Protein 8V5K (pdb70)

Foldseek 3Di:
DFPQQLVLLQQKHWDFWFFEKAQPDWDKAKEKEQAQADADPVACFLVVLSVVLLVLLCVQLVVVQVVVVVLCQQFPCPPDVVGDQGDGHPDDDDPVSVVLNSVLSVCVVVVVVVVVVVVVVQPDLDQWDPPVYIYGYQCSVCCVPPLNVCCVVPNRPVSSVVVNVVSVVSSVLVCVQRCLGFQLSVCVRPPVPDVLLVVLQRLDGWRWNDQDSVRRMTMIMRIRGDIDTDPQKIKIAMAGAWWFAQNFTKIQPDDGMWMTRDPDIFGFPLPSWRDDPRHIYHNDGRGDHDDPLNVVCRVNPVLSGEMEGDDDPPHHQKDDDQQWIKGQCVPKQKAAADSPHTDDDDNQRIIDTDACVGGQWIATNRNIDGGDPRGPRDDRHHHPNYDDDDPVVVVVVVVVVVVVVVVVVVVVVVVVVVD/DKAKAKDWADEDEAQAKTKMKIAIPCPPPPDPWWKKAKWWDDPVDFIAGAKIAGPPPGDIDGDPVQPPQKDKGDDVVRNMIMIMGGRDDQVPWTWMKMFIFHPPPRHVVGGPDIHPTDTHGYDD/DKAKAKDWADEDEAQAKTKIKIAIDDPCVQWFKKAKWWDDPPDDIHGAKIAGPVRDIDGDPVNVVQKDWDADVVRRMIMIMGGNHDQRPWTWMWMWTAGPVGDIDIYPTGTHHYDPD/DFPQQLVLQQQKHWDFWFFEKAQPAWDKAKEKEQAQADDPPVACFQVVLSVVLLVLLCVQLVVVQVVVVVLCQQFPCPPDVVGDQGDGHPDDDDPVSVVLNSVLSVCPVVVVVVVVVVVVVQPDLDQWDPPVYIYGYQCSVCCVVPLNVCCVVPNRVVSNVVVNVVSVVSSVLVCVQRCLHFQLSVCVRVPVPDVLLVVLQRLDGWRWNDQDSVRGMTMIMRIRGDIDTDPQKIKIAMAGAWWFAQNFTKIQPDDGMWMTRDVDIFGFDLPSWRDDPRHTYHNDGRGDHDDPLNVVCRVNPVLSGEMEGDDDPPHHQKDDDQQWIKGQCVPKQKAAADSVHTDDDDNQRTIDTDACVGGQWIATNRNIDGGDPRGPRDDHHHHPNYDDDDPVVVVVVVVVVVVVVVVVVVVVVVVVVVD/DFPQQLLLQQQKHWDFWFFEKAQPAWDKAKEKEQAQADADPVACFQPVLSVVLLVLLCVQLVVVQVVVVVLCQQFPCPPDVVGDQGDGHPDDDDPVSVVLNSVLSVCVVVVVVVVVVVVVVPPDLDQWDPPVYIYGYQCSVCNVPPLNVCCVVPNRPVSSVVVNVVSVVSSVLVCVQRCLGFQLSVCVRPPVPDVLLVVLQRLDGWRWRDQDSVRGMTMIMRIRGDIDTDPQKIKIAMAGAWWFAQNFTKIQPDDGIWMTRDPDIFGFDLVSWRDDPRHIYHNDGRGDHDDPLNVCCRVNPVLSGEMEGDDDPPHHQKDDDQQWIKGQCVPKQKAAADSVHTDDDDNQRTIDTDACVGGQWIDTNRRIDGGDPRGPRDDRHHRPNYDDDDPVVVVVVVVVVVVVVVVVVVVVVVVVVVD/DKAKAKDWADEDEAQAKTKMKIAIPCPPPPDPWWKKAKWWDDPVDFIAGAKIAGPPPGDIDGDPVQPPQKDKGDDNVRNMIMIMGGRHDQVPWTFMKMFIFHPPPRHVVGGPDIHPTDTHGYDD/DKAKAKDWADEDEAQAKTKMKIAIPCPPPPDPWWKKAKWWDDPVDFIAGAKIAGPPPGDIDGDPVQPPQKDKGDDVVRNMIMIMGGNDDQVPWTFMKMFIFHPPPRHVVGGPDIHPTDTHGYDD/DKAKAKDWADEDEAQAKTKIKIAIDDPCVQWAKKAKWWDDPPDDIHGAKIAGPVGDIDGDPVNVVQKDWDADVVRRMIMIMHGNHDQRPWTWMWMWTAGPVGDIDIYPTGTYHYDPD/DKAKAKDWADEDEAQAKTKIKMAIDDPCVQWAKKAKWWDDPPDDIGGAKIAGPVGDIDGDPVCVVQKDWDADVVRRMIMIMHGNHDQRRWTWMWMWTAGPVGDIDIYPTGTYHYDPD

Solvent-accessible surface area: 89214 Å² total; per-residue (Å²): 145,27,51,62,75,93,0,5,77,0,0,0,2,7,30,43,84,25,4,0,37,14,1,80,26,12,41,17,129,5,18,1,0,10,0,29,4,68,18,69,121,102,66,72,5,9,76,112,42,21,121,108,3,64,136,39,0,6,52,7,0,0,41,28,22,21,36,9,37,100,65,56,41,13,18,122,113,44,119,79,8,29,11,30,8,13,36,0,17,77,32,30,4,15,24,74,55,0,51,23,3,0,1,8,16,1,0,102,35,5,34,62,76,4,98,153,12,23,133,46,8,132,98,21,53,126,22,91,40,61,91,167,28,50,3,18,11,17,15,0,66,87,0,60,113,67,3,51,51,0,21,97,147,103,30,61,152,51,0,4,84,58,0,15,82,18,2,34,115,8,34,43,56,0,39,131,31,20,88,97,26,88,26,83,22,5,44,67,23,39,169,159,51,51,10,13,22,51,49,0,18,32,33,9,105,13,45,22,0,29,5,30,4,82,32,13,7,0,4,0,1,15,40,47,14,55,52,54,112,45,147,120,7,62,0,32,79,8,28,18,0,0,12,5,46,135,109,140,32,39,39,1,18,25,32,65,22,0,0,10,71,28,101,75,9,0,0,6,73,26,156,90,18,44,94,6,29,42,11,5,0,0,41,71,54,14,24,60,102,15,38,133,28,13,66,24,0,0,59,13,79,16,51,59,0,0,34,6,42,24,82,42,126,155,19,21,48,21,0,2,2,38,2,0,0,0,0,1,3,48,74,3,58,0,6,22,83,25,64,68,94,138,24,122,2,58,78,126,71,4,8,49,32,0,9,42,175,109,3,92,21,0,2,0,79,17,13,18,0,52,7,15,130,134,10,104,10,94,180,140,53,91,7,117,28,42,10,21,83,66,30,10,46,0,0,20,40,0,28,140,10,71,67,42,10,99,76,0,27,66,73,20,140,114,32,94,157,122,67,122,16,120,8,95,20,58,38,30,31,156,18,202,48,49,25,65,37,126,0,32,1,58,8,55,6,221,87,10,65,3,133,52,3,36,0,0,0,0,34,43,36,148,75,130,100,44,87,26,5,0,0,6,23,21,95,109,32,51,46,44,50,36,130,92,8,116,72,40,1,69,11,51,57,57,65,95,183,61,10,0,39,0,75,0,51,84,3,94,71,125,2,57,5,38,0,28,0,0,0,0,6,33,27,0,72,40,20,28,0,13,11,50,65,7,150,22,22,95,0,52,13,60,138,60,12,100,7,89,31,58,34,32,33,137,18,110,44,59,26,70,42,116,0,32,2,46,5,48,2,2,0,4,0,2,68,10,4,0,0,37,29,83,25,123,82,129,144,76,68,58,2,0,13,16,42,22,61,37,133,64,77,47,29,139,66,1,141,79,33,8,63,12,50,43,61,62,88,133,23,33,1,18,0,122,0,53,51,3,108,79,132,3,43,4,40,0,28,1,8,0,24,0,34,10,65,0,3,17,48,8,159,23,26,113,0,63,16,43,116,91,145,27,50,61,76,94,0,8,80,0,0,0,1,7,28,44,85,26,3,0,36,14,1,82,24,10,39,12,114,6,19,1,0,10,0,27,4,69,17,76,124,102,67,73,5,9,77,113,42,20,126,106,4,63,137,40,0,6,54,7,1,0,40,28,20,22,35,9,32,103,65,55,42,12,16,127,114,44,118,80,7,28,10,32,7,12,37,0,17,78,33,31,4,16,22,74,58,0,52,24,3,0,1,8,17,3,0,102,33,6,38,63,77,4,96,154,13,26,133,46,8,134,98,21,56,125,23,93,39,61,91,166,30,50,3,20,12,17,15,1,66,87,0,59,112,67,3,53,52,1,21,96,145,106,29,59,154,49,0,5,83,58,1,15,80,19,2,32,121,10,31,44,55,0,40,130,34,17,87,100,26,89,28,84,20,5,44,68,21,42,165,160,51,51,10,12,23,49,49,0,18,35,33,9,108,14,45,22,0,30,4,32,4,82,32,14,7,0,4,0,3,15,39,50,13,56,51,53,108,45,148,119,6,61,0,32,84,9,29,20,0,0,13,4,47,137,106,141,34,37,39,0,19,24,28,68,20,0,0,12,73,27,101,75,10,0,0,5,73,25,158,95,18,44,96,6,28,40,9,7,0,0,40,72,57,15,23,61,95,14,36,130,29,15,67,24,0,0,58,13,77,17,51,61,0,0,33,5,39,25,83,40,126,154,19,21,46,21,0,3,2,37,2,0,0,0,0,1,4,52,76,3,58,1,6,23,84,27,65,69,93,142,24,123,2,56,78,126,70,5,8,48,30,1,9,38,173,110,4,89,23,0,3,1,81,15,14,16,0,50,7,16,126,132,10,104,8,91,181,138,54,90,7,113,27,40,11,20,80,66,27,10,48,0,1,20,45,0,30,139,12,71,66,43,10,98,78,0,27,68,74,20,139,112,30,93,155,131,70,142,26,51,60,75,94,0,7,78,0,0,0,1,6,27,46,85,26,4,0,38,14,1,78,26,10,39,16,128,6,20,1,1,11,0,28,3,67,18,70,123,102,68,74,6,9,79,114,45,20,121,107,3,65,138,41,0,5,52,7,0,1,42,28,21,22,35,10,36,105,65,55,41,13,18,124,114,44,114,77,8,28,10,31,6,14,39,0,17,78,33,30,3,16,23,73,54,0,55,23,3,0,1,9,17,1,0,101,32,5,37,63,76,4,100,152,11,27,133,45,9,135,97,21,53,123,24,94,38,60,93,170,28,50,3,19,11,18,15,1,66,84,0,59,112,67,3,52,51,0,20,98,146,104,31,61,152,50,0,5,82,58,1,15,80,19,2,33,116,9,36,40,55,0,40,129,33,19,87,100,27,91,28,81,20,5,45,67,20,44,166,160,52,52,9,12,23,48,48,0,19,33,33,8,109,14,44,23,0,31,3,30,4,82,33,12,7,0,4,0,1,17,39,48,13,54,52,52,109,44,144,121,6,64,0,32,81,10,29,19,0,0,11,6,48,134,111,136,34,35,40,1,20,24,29,67,20,0,0,10,72,28,101,75,9,0,0,5,74,24,158,92,20,44,97,7,26,42,10,8,0,0,41,70,56,15,24,58,99,15,39,132,30,13,66,24,0,0,58,13,78,16,52,57,0,0,34,6,40,26,80,42,128,154,19,22,46,19,0,2,2,36,3,0,0,0,0,1,3,48,81,3,57,0,7,23,82,25,64,70,93,139,23,121,1,56,79,124,72,4,8,51,30,1,10,41,178,108,4,92,22,0,3,1,79,16,14,19,0,50,7,16,128,134,11,104,12,97,181,139,55,91,7,114,29,42,10,20,81,64,28,9,45,0,0,20,40,0,31,137,10,70,67,45,9,100,77,0,26,65,75,20,138,112,28,96,156,125,73,122,17,116,9,97,20,58,38,30,30,158,20,204,48,48,25,63,39,126,0,31,1,58,9,54,8,217,86,11,64,3,138,50,3,37,1,0,0,0,33,45,34,146,75,130,99,42,82,26,4,0,0,6,23,20,98,108,32,54,45,45,52,35,125,89,8,114,72,40,2,70,11,52,57,57,63,96,185,61,10,0,40,0,78,0,52,85,3,94,71,126,3,57,4,41,0,26,0,0,0,0,6,32,24,0,71,41,21,30,0,13,13,50,64,6,152,23,23,90,0,52,14,60,141,121,18,118,8,96,20,57,38,29,29,157,18,205,46,49,24,62,38,123,0,30,0,59,10,54,7,218,85,11,67,4,134,51,3,36,1,0,0,0,32,44,36,148,75,130,101,41,85,25,3,0,0,6,22,21,95,109,30,54,48,46,52,35,127,90,8,117,72,38,2,69,12,51,58,56,66,96,183,61,10,0,40,0,75,0,53,84,3,95,70,127,2,56,5,39,0,27,0,0,0,0,5,31,25,0,76,41,21,29,0,13,12,48,65,6,150,22,23,92,0,54,13,60,140,62,10,101,8,89,30,61,35,34,34,138,18,108,44,60,26,69,43,114,0,32,2,47,5,47,2,2,0,3,0,1,67,9,2,0,0,38,28,82,26,123,83,129,147,76,69,57,2,0,13,15,42,22,61,37,135,64,78,45,29,137,65,1,140,78,35,8,62,11,50,43,62,59,86,132,19,32,0,17,0,119,0,50,51,3,104,79,134,3,47,4,40,0,29,0,8,0,25,0,37,9,65,1,3,16,48,8,160,23,24,116,0,63,17,42,118,93,63,11,99,8,86,30,61,34,34,32,136,16,110,44,60,26,71,42,111,0,32,2,46,4,48,2,1,0,4,0,1,68,10,3,0,0,38,27,78,25,119,84,130,145,79,68,58,2,0,14,15,42,21,61,36,131,64,77,46,29,136,64,1,142,80,33,9,62,11,49,43,61,60,89,132,19,30,0,18,0,120,0,51,50,3,106,80,132,4,44,3,40,0,29,1,8,0,24,0,35,10,64,1,3,17,51,9,157,23,25,110,0,63,17,42,119,93

B-factor: mean 56.16, std 19.75, range [29.52, 129.94]

Radius of gyration: 40.33 Å; Cα contacts (8 Å, |Δi|>4): 4610; chains: 9; bounding box: 117×117×111 Å

Nearest PDB structures (foldseek):
  8v5k-assembly1_B  TM=1.002E+00  e=5.016E-90  Human respirovirus 3
  8v5a-assembly1_A  TM=9.790E-01  e=4.672E-78  Human respirovirus 3
  8v62-assembly1_A  TM=9.389E-01  e=8.878E-80  Human respirovirus 3
  8tqk-assembly1_B  TM=8.760E-01  e=1.290E-70  Human respirovirus 3
  1ztm-assembly1_B  TM=4.667E-01  e=2.904E-56  Human respirovirus 3

InterPro domains:
  IPR000776 Precursor fusion glycoprotein F0, Paramyxoviridae [PF00523] (22-509)

Secondary structure (DSSP, 8-state):
---HHHHGGGTEEEEEEEEEEEEEEEEEEEEEEE-SPP--TTT-TTHHHHHHHHHHHHHHHHHHHHHHHHHHTSB--TTSTT-EEEEBPSSEEEHHHHHHHHHHHHHHHHHHHHHHHHHHHHH---SEEE--EEEEETTHHHIIIIIHHHHHHH-HHHHHHHHHHHHHHHHHHHHHHH--EEHHHHHHHH----HHHHHHHHHSEEEEEEEETTTTEEEEEEEEEEEEEPTTEEEEEEEE--EEETTEEEE----SEEEEETTEEEEE-GGGSEE-SSEEEESS--EEPPPHHHHHHHTT-GGG--BEE--STTS-SEEEETTEEEE-TTTS-EEESSTT-B----TT---EEE-TTT-SEEEETTEEEEPPTT-----------B---SHHHHHHHHHHHHHHHHHHHHHHHHHHHH-/---HHHHGGGTEEEEEEEEEEEEEEEEEEEEEEE-S----TTT-TTHHHHHHHHHHHHHHHHHHHHHHHHHHTSB--TTSTT-EEEEBPSSEEEHHHHHHHHHHHHHHHHHHHHHHHHHHHHH---SEEE--EEEEETTHHHIIIIIHHHHHHT-HHHHHHHHHHHHHHHHHHHHHHH---BHHHHHHHH----HHHHHHHHHSBPEEEEEETTTTEEEEEEEEEEEEEPTTEEEEEEEE--EEETTEEEE----SEEEEETTEEEEE-GGGSEE-SSEEEESS--EEPPPHHHHHHHTT-GGG--BEE--STTS-SEEEETTEEEE-TTTS-EEESSTT-BPPPPTT---EEE-TTT-SEEEETTEEEEPPTT-----------B---SHHHHHHHHHHHHHHHHHHHHHHHHHHHH-/---HHHHGGGTEEEEEEEEEEEEEEEEEEEEEEE-SPP--TTT-TTHHHHHHHHHHHHHHHHHHHHHHHHHHTSB--TTSTT-EEEEBPSSEEEHHHHHHHHHHHHTHHHHHHHHHHHHHHHH---SEEE--EEEEETTHHHIIIIIHHHHHHH-HHHHHHHHHHHHHHHHHHHHHHH---BHHHHHHHH----HHHHHHHHHSBPEEEEEETTTTEEEEEEEEEEEEEPTTEEEEEEEE--EEETTEEEE----SEEEEETTEEEEE-GGGSEE-SSEEEESS--EEPPPHHHHHHHTT-GGG--BEE--STTS-SEEEETTEEEE-TTTS-EEESSTT-BPPPPTT-S-EEE-TTT-SEEEETTEEEEPPTT-----------B---SHHHHHHHHHHHHHHHHHHHHHHHHHHHH-/---EEEE---EEETT--EEEEEEE-GGG-S-S--EEEEEEE-TTSPPEEEEEEETTT--EE--TTTTTTEEEEEETTTTEEEEEE-S--GGG-EEEEEEEESTT--SGGGEEEE---EEEEEE-/---EEEE---EEETT--EEEEEEE-GGG-S-S--EEEEEEE-TTSPPEEEEEEETTT--EE--TTTTTTEEEEEETTTTEEEEEE-S--GGG-EEEEEEEESTT--SGGGEEEE---EEEEEE-/---EEEE---EEETT--EEEEEEE-GGG-S-S--EEEEEEE-TTSPPEEEEEEETTT--EE--TTTTTTEEEEEETTTTEEEEEE-S--GGG-EEEEEEEESTT--SGGGEEEE---EEEEEE-/-EEEEEE--EEE-TT--EEEEEEEEE-GGGEEEEEEEEE-TTS--EEEEEEETT--EEE-TTTTTT-EEEEEGGGTEEEEEE-S--GGG-EEEEEEEEETTSBEEE---EEEEE---/-EEEEEE--EEE-TT--EEEEEEEEE-GGGEEEEEEEEE-TTS--EEEEEEETT--EEE-TTTTTT-EEEEEGGGTEEEEEE-S--GGG-EEEEEEEEETTSBEEE---EEEEE---/-EEEEEE--EEE-TT-EEEEEEEEEE-GGGEEEEEEEEE-TTS--EEEEEEETT--EEE-TTTTTT-EEEEEGGGTEEEEEEES--GGG-EEEEEEEEETTSBEEE---EEEEE---

Sequence (1980 aa):
QIDITKLQHVGVLVNSPKGMKISQNFETRYLILSLIPKIEDSNSCGDQQIKQYKRLLDRLIIPLYDGLRLQKDVIVTERFFGGVIGTIALGVATSAQITAAVALVEAKQARSDIEKLKEAIRDTNKAVQSVLIVAIKSVQDYVNKEIVPCIARLGCEACGLLLGLALDQHYSELTNIFGGIKLQGIASLYRKYDIYDLLFTESIKVRVIDVDLNDYSITLQVRLPLLTRLLNTQIYKVDSISYNIQNREWYIPLPSHIMTKGAFLGGADVKECIEAFSSYICPSDPGFVLNHEMESCLSGNISQCPRTTVTSDIVPRYAFVNGGVVANCITTTCTCNGIGNRINQPPDQGVKIITHKECNTIGINGMLFNTNKEGTLADDITLNNSVALNPIDISIELNKAKSDLEESKEWIRRSNQKLEVQLVESGGGLVRAGGSLRLSCAASLRDLHTRTFYMGWFRQDPGKEREFVAAIDWNTGAASYPDSVKGRFTISKDNARNAVYLQMNNLKPEDTAVYYCAVGRPPLNRPTLAYYWGQGTQVTVSSEVQLVESGGGLVQPGGSLRLSCSASGSLSTIKALGWYRRAPGRERELVASITSAGETNYADSAKGRFTVSTDNAKNTVDLRMNSLKPEDTAVYYCYAESFVLNIYWGQGTQVTVSSGQIDITKLQHVGVLVNSPKGMKISQNFETRYLILSLIPKIEDSNSCGDQQIKQYKRLLDRLIIPLYDGLRLQKDVIVTERFFGGVIGTIALGVATSAQITAAVALVEAKQARSDIEKLKEAIRDTNKAVQSVLIVAIKSVQDYVNKEIVPCIARLGCEACGLLLGLALDQHYSELTNIFGGIKLQGIASLYRKYDIYDLLFTESIKVRVIDVDLNDYSITLQVRLPLLTRLLNTQIYKVDSISYNIQNREWYIPLPSHIMTKGAFLGGADVKECIEAFSSYICPSDPGFVLNHEMESCLSGNISQCPRTTVTSDIVPRYAFVNGGVVANCITTTCTCNGIGNRINQPPDQGVKIITHKECNTIGINGMLFNTNKEGTLADDITLNNSVALNPIDISIELNKAKSDLEESKEWIRRSNQKLQIDITKLQHVGVLVNSPKGMKISQNFETRYLILSLIPKIEDSNSCGDQQIKQYKRLLDRLIIPLYDGLRLQKDVIVTERFFGGVIGTIALGVATSAQITAAVALVEAKQARSDIEKLKEAIRDTNKAVQSVLIVAIKSVQDYVNKEIVPCIARLGCEACGLLLGLALDQHYSELTNIFGGIKLQGIASLYRKYDIYDLLFTESIKVRVIDVDLNDYSITLQVRLPLLTRLLNTQIYKVDSISYNIQNREWYIPLPSHIMTKGAFLGGADVKECIEAFSSYICPSDPGFVLNHEMESCLSGNISQCPRTTVTSDIVPRYAFVNGGVVANCITTTCTCNGIGNRINQPPDQGVKIITHKECNTIGINGMLFNTNKEGTLADDITLNNSVALNPIDISIELNKAKSDLEESKEWIRRSNQKLEVQLVESGGGLVRAGGSLRLSCAASLRDLHTRTFYMGWFRQDPGKEREFVAAIDWNTGAASYPDSVKGRFTISKDNARNAVYLQMNNLKPEDTAVYYCAVGRPPLNRPTLAYYWGQGTQVTVSSEVQLVESGGGLVRAGGSLRLSCAASLRDLHTRTFYMGWFRQDPGKEREFVAAIDWNTGAASYPDSVKGRFTISKDNARNAVYLQMNNLKPEDTAVYYCAVGRPPLNRPTLAYYWGQGTQVTVSSEVQLVESGGGLVQPGGSLRLSCSASGSLSTIKALGWYRRAPGRERELVASITSAGETNYADSAKGRFTVSTDNAKNTVDLRMNSLKPEDTAVYYCYAESFVLNIYWGQGTQVTVSSGEVQLVESGGGLVQPGGSLRLSCSASGSLSTIKALGWYRRAPGRERELVASITSAGETNYADSAKGRFTVSTDNAKNTVDLRMNSLKPEDTAVYYCYAESFVLNIYWGQGTQVTVSSG

Organism: NCBI:txid11216

Structure (mmCIF, N/CA/C/O backbone):
data_8V5K
#
_entry.id   8V5K
#
_cell.length_a   1.00
_cell.length_b   1.00
_cell.length_c   1.00
_cell.angle_alpha   90.00
_cell.angle_beta   90.00
_cell.angle_gamma   90.00
#
_symmetry.space_group_name_H-M   'P 1'
#
loop_
_entity.id
_entity.type
_entity.pdbx_description
1 polymer 'Fusion glycoprotein F0'
2 polymer 'Camelid Nanobody 4C03'
3 polymer 'Camelid Nanobody 4C06'
4 non-polymer 2-acetamido-2-deoxy-beta-D-glucopyranose
#
loop_
_atom_site.group_PDB
_atom_site.id
_atom_site.type_symbol
_atom_site.label_atom_id
_atom_site.label_alt_id
_atom_site.label_comp_id
_atom_site.label_asym_id
_atom_site.label_entity_id
_atom_site.label_seq_id
_atom_site.pdbx_PDB_ins_code
_atom_site.Cartn_x
_atom_site.Cartn_y
_atom_site.Cartn_z
_atom_site.occupancy
_atom_site.B_iso_or_equiv
_atom_site.auth_seq_id
_atom_site.auth_comp_id
_atom_site.auth_asym_id
_atom_site.auth_atom_id
_atom_site.pdbx_PDB_model_num
ATOM 1 N N . GLN A 1 1 ? 121.002 149.967 175.315 1.00 45.67 19 GLN A N 1
ATOM 2 C CA . GLN A 1 1 ? 121.294 150.524 174.002 1.00 45.67 19 GLN A CA 1
ATOM 3 C C . GLN A 1 1 ? 121.871 151.929 174.121 1.00 45.67 19 GLN A C 1
ATOM 4 O O . GLN A 1 1 ? 122.022 152.454 175.222 1.00 45.67 19 GLN A O 1
ATOM 10 N N . ILE A 1 2 ? 122.200 152.526 172.978 1.00 38.37 20 ILE A N 1
ATOM 11 C CA . ILE A 1 2 ? 122.916 153.793 172.960 1.00 38.37 20 ILE A CA 1
ATOM 12 C C . ILE A 1 2 ? 122.009 154.897 173.474 1.00 38.37 20 ILE A C 1
ATOM 13 O O . ILE A 1 2 ? 120.851 155.016 173.054 1.00 38.37 20 ILE A O 1
ATOM 18 N N . ASP A 1 3 ? 122.526 155.715 174.386 1.00 38.91 21 ASP A N 1
ATOM 19 C CA . ASP A 1 3 ? 121.802 156.889 174.860 1.00 38.91 21 ASP A CA 1
ATOM 20 C C . ASP A 1 3 ? 122.414 158.115 174.191 1.00 38.91 21 ASP A C 1
ATOM 21 O O . ASP A 1 3 ? 123.282 158.793 174.738 1.00 38.91 21 ASP A O 1
ATOM 26 N N . ILE A 1 4 ? 121.953 158.384 172.969 1.00 36.16 22 ILE A N 1
ATOM 27 C CA . ILE A 1 4 ? 122.566 159.414 172.134 1.00 36.16 22 ILE A CA 1
ATOM 28 C C . ILE A 1 4 ? 122.451 160.792 172.772 1.00 36.16 22 ILE A C 1
ATOM 29 O O . ILE A 1 4 ? 123.381 161.604 172.690 1.00 36.16 22 ILE A O 1
ATOM 34 N N . THR A 1 5 ? 121.324 161.083 173.419 1.00 35.52 23 THR A N 1
ATOM 35 C CA . THR A 1 5 ? 121.111 162.423 173.957 1.00 35.52 23 THR A CA 1
ATOM 36 C C . THR A 1 5 ? 122.106 162.767 175.060 1.00 35.52 23 THR A C 1
ATOM 37 O O . THR A 1 5 ? 122.700 163.851 175.048 1.00 35.52 23 THR A O 1
ATOM 41 N N . LYS A 1 6 ? 122.301 161.871 176.029 1.00 35.21 24 LYS A N 1
ATOM 42 C CA . LYS A 1 6 ? 123.242 162.177 177.103 1.00 35.21 24 LYS A CA 1
ATOM 43 C C . LYS A 1 6 ? 124.672 162.253 176.597 1.00 35.21 24 LYS A C 1
ATOM 44 O O . LYS A 1 6 ? 125.450 163.097 177.055 1.00 35.21 24 LYS A O 1
ATOM 50 N N . LEU A 1 7 ? 125.044 161.379 175.668 1.00 32.64 25 LEU A N 1
ATOM 51 C CA . LEU A 1 7 ? 126.411 161.367 175.167 1.00 32.64 25 LEU A CA 1
ATOM 52 C C . LEU A 1 7 ? 126.817 162.684 174.526 1.00 32.64 25 LEU A C 1
ATOM 53 O O . LEU A 1 7 ? 128.014 162.970 174.438 1.00 32.64 25 LEU A O 1
ATOM 58 N N . GLN A 1 8 ? 125.859 163.478 174.052 1.00 33.31 26 GLN A N 1
ATOM 59 C CA . GLN A 1 8 ? 126.197 164.798 173.538 1.00 33.31 26 GLN A CA 1
ATOM 60 C C . GLN A 1 8 ? 126.845 165.668 174.600 1.00 33.31 26 GLN A C 1
ATOM 61 O O . GLN A 1 8 ? 127.670 166.528 174.279 1.00 33.31 26 GLN A O 1
ATOM 67 N N . HIS A 1 9 ? 126.480 165.471 175.863 1.00 33.49 27 HIS A N 1
ATOM 68 C CA . HIS A 1 9 ? 127.003 166.302 176.933 1.00 33.49 27 HIS A CA 1
ATOM 69 C C . HIS A 1 9 ? 128.468 166.037 177.234 1.00 33.49 27 HIS A C 1
ATOM 70 O O . HIS A 1 9 ? 129.086 166.832 177.944 1.00 33.49 27 HIS A O 1
ATOM 77 N N . VAL A 1 10 ? 129.031 164.947 176.727 1.00 33.43 28 VAL A N 1
ATOM 78 C CA . VAL A 1 10 ? 130.458 164.693 176.808 1.00 33.43 28 VAL A CA 1
ATOM 79 C C . VAL A 1 10 ? 131.113 164.813 175.436 1.00 33.43 28 VAL A C 1
ATOM 80 O O . VAL A 1 10 ? 132.226 164.346 175.238 1.00 33.43 28 VAL A O 1
ATOM 84 N N . GLY A 1 11 ? 130.428 165.440 174.486 1.00 33.13 29 GLY A N 1
ATOM 85 C CA . GLY A 1 11 ? 130.957 165.605 173.151 1.00 33.13 29 GLY A CA 1
ATOM 86 C C . GLY A 1 11 ? 130.987 164.366 172.293 1.00 33.13 29 GLY A C 1
ATOM 87 O O . GLY A 1 11 ? 131.703 164.346 171.293 1.00 33.13 29 GLY A O 1
ATOM 88 N N . VAL A 1 12 ? 130.240 163.326 172.647 1.00 32.85 30 VAL A N 1
ATOM 89 C CA . VAL A 1 12 ? 130.191 162.096 171.868 1.00 32.85 30 VAL A CA 1
ATOM 90 C C . VAL A 1 12 ? 128.937 162.123 171.010 1.00 32.85 30 VAL A C 1
ATOM 91 O O . VAL A 1 12 ? 127.817 162.175 171.530 1.00 32.85 30 VAL A O 1
ATOM 95 N N . LEU A 1 13 ? 129.125 162.083 169.695 1.00 33.43 31 LEU A N 1
ATOM 96 C CA . LEU A 1 13 ? 128.054 162.272 168.727 1.00 33.43 31 LEU A CA 1
ATOM 97 C C . LEU A 1 13 ? 127.864 160.976 167.957 1.00 33.43 31 LEU A C 1
ATOM 98 O O . LEU A 1 13 ? 128.726 160.590 167.163 1.00 33.43 31 LEU A O 1
ATOM 103 N N . VAL A 1 14 ? 126.734 160.319 168.169 1.00 33.72 32 VAL A N 1
ATOM 104 C CA . VAL A 1 14 ? 126.430 159.048 167.530 1.00 33.72 32 VAL A CA 1
ATOM 105 C C . VAL A 1 14 ? 125.448 159.321 166.406 1.00 33.72 32 VAL A C 1
ATOM 106 O O . VAL A 1 14 ? 124.403 159.943 166.626 1.00 33.72 32 VAL A O 1
ATOM 110 N N . ASN A 1 15 ? 125.778 158.872 165.200 1.00 34.89 33 ASN A N 1
ATOM 111 C CA . ASN A 1 15 ? 125.024 159.289 164.031 1.00 34.89 33 ASN A CA 1
ATOM 112 C C . ASN A 1 15 ? 125.043 158.207 162.966 1.00 34.89 33 ASN A C 1
ATOM 113 O O . ASN A 1 15 ? 125.775 157.218 163.057 1.00 34.89 33 ASN A O 1
ATOM 118 N N . SER A 1 16 ? 124.215 158.419 161.949 1.00 36.05 34 SER A N 1
ATOM 119 C CA . SER A 1 16 ? 124.127 157.618 160.735 1.00 36.05 34 SER A CA 1
ATOM 120 C C . SER A 1 16 ? 123.866 156.145 161.010 1.00 36.05 34 SER A C 1
ATOM 121 O O . SER A 1 16 ? 124.737 155.305 160.752 1.00 36.05 34 SER A O 1
ATOM 124 N N . PRO A 1 17 ? 122.693 155.788 161.532 1.00 32.95 35 PRO A N 1
ATOM 125 C CA . PRO A 1 17 ? 122.356 154.369 161.691 1.00 32.95 35 PRO A CA 1
ATOM 126 C C . PRO A 1 17 ? 122.209 153.715 160.326 1.00 32.95 35 PRO A C 1
ATOM 127 O O . PRO A 1 17 ? 121.336 154.085 159.540 1.00 32.95 35 PRO A O 1
ATOM 131 N N . LYS A 1 18 ? 123.076 152.753 160.039 1.00 33.55 36 LYS A N 1
ATOM 132 C CA . LYS A 1 18 ? 123.027 152.005 158.794 1.00 33.55 36 LYS A CA 1
ATOM 133 C C . LYS A 1 18 ? 122.879 150.518 159.076 1.00 33.55 36 LYS A C 1
ATOM 134 O O . LYS A 1 18 ? 123.442 150.001 160.045 1.00 33.55 36 LYS A O 1
ATOM 140 N N . GLY A 1 19 ? 122.113 149.836 158.235 1.00 35.29 37 GLY A N 1
ATOM 141 C CA . GLY A 1 19 ? 121.929 148.407 158.356 1.00 35.29 37 GLY A CA 1
ATOM 142 C C . GLY A 1 19 ? 123.156 147.650 157.899 1.00 35.29 37 GLY A C 1
ATOM 143 O O . GLY A 1 19 ? 124.150 148.219 157.451 1.00 35.29 37 GLY A O 1
ATOM 144 N N . MET A 1 20 ? 123.090 146.328 158.018 1.00 38.69 38 MET A N 1
ATOM 145 C CA . MET A 1 20 ? 124.210 145.503 157.599 1.00 38.69 38 MET A CA 1
ATOM 146 C C . MET A 1 20 ? 123.738 144.288 156.816 1.00 38.69 38 MET A C 1
ATOM 147 O O . MET A 1 20 ? 122.773 143.626 157.202 1.00 38.69 38 MET A O 1
ATOM 152 N N . LYS A 1 21 ? 124.418 144.013 155.707 1.00 37.44 39 LYS A N 1
ATOM 153 C CA . LYS A 1 21 ? 124.217 142.818 154.899 1.00 37.44 39 LYS A CA 1
ATOM 154 C C . LYS A 1 21 ? 125.465 141.951 154.972 1.00 37.44 39 LYS A C 1
ATOM 155 O O . LYS A 1 21 ? 126.576 142.452 154.788 1.00 37.44 39 LYS A O 1
ATOM 161 N N . ILE A 1 22 ? 125.290 140.660 155.241 1.00 37.35 40 ILE A N 1
ATOM 162 C CA . ILE A 1 22 ? 126.401 139.720 155.311 1.00 37.35 40 ILE A CA 1
ATOM 163 C C . ILE A 1 22 ? 126.253 138.662 154.225 1.00 37.35 40 ILE A C 1
ATOM 164 O O . ILE A 1 22 ? 125.150 138.175 153.962 1.00 37.35 40 ILE A O 1
ATOM 169 N N . SER A 1 23 ? 127.377 138.315 153.595 1.00 37.26 41 SER A N 1
ATOM 170 C CA . SER A 1 23 ? 127.480 137.215 152.635 1.00 37.26 41 SER A CA 1
ATOM 171 C C . SER A 1 23 ? 127.576 135.892 153.386 1.00 37.26 41 SER A C 1
ATOM 172 O O . SER A 1 23 ? 128.651 135.327 153.587 1.00 37.26 41 SER A O 1
ATOM 175 N N . GLN A 1 24 ? 126.424 135.390 153.817 1.00 38.83 42 GLN A N 1
ATOM 176 C CA . GLN A 1 24 ? 126.393 134.148 154.576 1.00 38.83 42 GLN A CA 1
ATOM 177 C C . GLN A 1 24 ? 126.584 132.903 153.718 1.00 38.83 42 GLN A C 1
ATOM 178 O O . GLN A 1 24 ? 126.905 131.844 154.261 1.00 38.83 42 GLN A O 1
ATOM 184 N N . ASN A 1 25 ? 126.404 132.998 152.404 1.00 36.00 43 ASN A N 1
ATOM 185 C CA . ASN A 1 25 ? 126.606 131.868 151.511 1.00 36.00 43 ASN A CA 1
ATOM 186 C C . ASN A 1 25 ? 127.225 132.370 150.219 1.00 36.00 43 ASN A C 1
ATOM 187 O O . ASN A 1 25 ? 127.133 133.550 149.880 1.00 36.00 43 ASN A O 1
ATOM 192 N N . PHE A 1 26 ? 127.858 131.451 149.497 1.00 35.67 44 PHE A N 1
ATOM 193 C CA . PHE A 1 26 ? 128.523 131.759 148.242 1.00 35.67 44 PHE A CA 1
ATOM 194 C C . PHE A 1 26 ? 128.194 130.737 147.166 1.00 35.67 44 PHE A C 1
ATOM 195 O O . PHE A 1 26 ? 128.065 129.543 147.443 1.00 35.67 44 PHE A O 1
ATOM 203 N N . GLU A 1 27 ? 128.038 131.226 145.942 1.00 39.87 45 GLU A N 1
ATOM 204 C CA . GLU A 1 27 ? 127.874 130.395 144.760 1.00 39.87 45 GLU A CA 1
ATOM 205 C C . GLU A 1 27 ? 129.220 130.335 144.053 1.00 39.87 45 GLU A C 1
ATOM 206 O O . GLU A 1 27 ? 129.839 131.374 143.809 1.00 39.87 45 GLU A O 1
ATOM 212 N N . THR A 1 28 ? 129.675 129.132 143.729 1.00 39.76 46 THR A N 1
ATOM 213 C CA . THR A 1 28 ? 131.009 128.929 143.181 1.00 39.76 46 THR A CA 1
ATOM 214 C C . THR A 1 28 ? 131.015 128.657 141.684 1.00 39.76 46 THR A C 1
ATOM 215 O O . THR A 1 28 ? 130.193 127.894 141.172 1.00 39.76 46 THR A O 1
ATOM 219 N N . ARG A 1 29 ? 131.956 129.295 140.990 1.00 41.93 47 ARG A N 1
ATOM 220 C CA . ARG A 1 29 ? 132.187 129.129 139.563 1.00 41.93 47 ARG A CA 1
ATOM 221 C C . ARG A 1 29 ? 133.688 128.994 139.340 1.00 41.93 47 ARG A C 1
ATOM 222 O O . ARG A 1 29 ? 134.485 129.482 140.142 1.00 41.93 47 ARG A O 1
ATOM 230 N N . TYR A 1 30 ? 134.080 128.337 138.252 1.00 42.34 48 TYR A N 1
ATOM 231 C CA . TYR A 1 30 ? 135.482 128.018 138.013 1.00 42.34 48 TYR A CA 1
ATOM 232 C C . TYR A 1 30 ? 136.062 128.736 136.801 1.00 42.34 48 TYR A C 1
ATOM 233 O O . TYR A 1 30 ? 135.414 128.842 135.758 1.00 42.34 48 TYR A O 1
ATOM 242 N N . LEU A 1 31 ? 137.294 129.217 136.952 1.00 40.78 49 LEU A N 1
ATOM 243 C CA . LEU A 1 31 ? 138.006 129.955 135.916 1.00 40.78 49 LEU A CA 1
ATOM 244 C C . LEU A 1 31 ? 139.385 129.347 135.702 1.00 40.78 49 LEU A C 1
ATOM 245 O O . LEU A 1 31 ? 140.168 129.241 136.650 1.00 40.78 49 LEU A O 1
ATOM 250 N N . ILE A 1 32 ? 139.681 128.952 134.467 1.00 42.42 50 ILE A N 1
ATOM 251 C CA . ILE A 1 32 ? 140.979 128.405 134.087 1.00 42.42 50 ILE A CA 1
ATOM 252 C C . ILE A 1 32 ? 141.757 129.491 133.361 1.00 42.42 50 ILE A C 1
ATOM 253 O O . ILE A 1 32 ? 141.344 129.946 132.290 1.00 42.42 50 ILE A O 1
ATOM 258 N N . LEU A 1 33 ? 142.881 129.906 133.925 1.00 43.11 51 LEU A N 1
ATOM 259 C CA . LEU A 1 33 ? 143.768 130.869 133.285 1.00 43.11 51 LEU A CA 1
ATOM 260 C C . LEU A 1 33 ? 144.900 130.116 132.599 1.00 43.11 51 LEU A C 1
ATOM 261 O O . LEU A 1 33 ? 145.743 129.510 133.267 1.00 43.11 51 LEU A O 1
ATOM 266 N N . SER A 1 34 ? 144.925 130.157 131.272 1.00 47.31 52 SER A N 1
ATOM 267 C CA . SER A 1 34 ? 145.938 129.468 130.477 1.00 47.31 52 SER A CA 1
ATOM 268 C C . SER A 1 34 ? 146.948 130.502 129.990 1.00 47.31 52 SER A C 1
ATOM 269 O O . SER A 1 34 ? 146.673 131.273 129.070 1.00 47.31 52 SER A O 1
ATOM 272 N N . LEU A 1 35 ? 148.115 130.522 130.628 1.00 48.01 53 LEU A N 1
ATOM 273 C CA . LEU A 1 35 ? 149.060 131.625 130.524 1.00 48.01 53 LEU A CA 1
ATOM 274 C C . LEU A 1 35 ? 149.882 131.646 129.239 1.00 48.01 53 LEU A C 1
ATOM 275 O O . LEU A 1 35 ? 150.497 132.675 128.950 1.00 48.01 53 LEU A O 1
ATOM 280 N N . ILE A 1 36 ? 149.924 130.571 128.464 1.00 51.07 54 ILE A N 1
ATOM 281 C CA . ILE A 1 36 ? 150.706 130.527 127.230 1.00 51.07 54 ILE A CA 1
ATOM 282 C C . ILE A 1 36 ? 149.771 130.687 126.036 1.00 51.07 54 ILE A C 1
ATOM 283 O O . ILE A 1 36 ? 148.876 129.852 125.851 1.00 51.07 54 ILE A O 1
ATOM 288 N N . PRO A 1 37 ? 149.939 131.720 125.217 1.00 57.18 55 PRO A N 1
ATOM 289 C CA . PRO A 1 37 ? 149.129 131.857 124.007 1.00 57.18 55 PRO A CA 1
ATOM 290 C C . PRO A 1 37 ? 149.635 130.932 122.911 1.00 57.18 55 PRO A C 1
ATOM 291 O O . PRO A 1 37 ? 150.774 130.468 122.931 1.00 57.18 55 PRO A O 1
ATOM 295 N N . LYS A 1 38 ? 148.765 130.659 121.946 1.00 67.69 56 LYS A N 1
ATOM 296 C CA . LYS A 1 38 ? 149.118 129.807 120.817 1.00 67.69 56 LYS A CA 1
ATOM 297 C C . LYS A 1 38 ? 149.410 130.637 119.574 1.00 67.69 56 LYS A C 1
ATOM 298 O O . LYS A 1 38 ? 148.594 131.471 119.169 1.00 67.69 56 LYS A O 1
ATOM 304 N N . ILE A 1 39 ? 150.574 130.399 118.975 1.00 78.48 57 ILE A N 1
ATOM 305 C CA . ILE A 1 39 ? 150.988 131.041 117.734 1.00 78.48 57 ILE A CA 1
ATOM 306 C C . ILE A 1 39 ? 150.892 129.995 116.634 1.00 78.48 57 ILE A C 1
ATOM 307 O O . ILE A 1 39 ? 151.193 128.818 116.865 1.00 78.48 57 ILE A O 1
ATOM 312 N N . GLU A 1 40 ? 150.464 130.417 115.446 1.00 93.98 58 GLU A N 1
ATOM 313 C CA . GLU A 1 40 ? 150.105 129.463 114.404 1.00 93.98 58 GLU A CA 1
ATOM 314 C C . GLU A 1 40 ? 151.296 128.578 114.053 1.00 93.98 58 GLU A C 1
ATOM 315 O O . GLU A 1 40 ? 152.372 129.069 113.699 1.00 93.98 58 GLU A O 1
ATOM 321 N N . ASP A 1 41 ? 151.086 127.262 114.142 1.00 103.15 59 ASP A N 1
ATOM 322 C CA . ASP A 1 41 ? 152.154 126.290 113.930 1.00 103.15 59 ASP A CA 1
ATOM 323 C C . ASP A 1 41 ? 152.732 126.335 112.521 1.00 103.15 59 ASP A C 1
ATOM 324 O O . ASP A 1 41 ? 153.824 125.800 112.296 1.00 103.15 59 ASP A O 1
ATOM 329 N N . SER A 1 42 ? 152.035 126.959 111.570 1.00 104.21 60 SER A N 1
ATOM 330 C CA . SER A 1 42 ? 152.547 127.043 110.207 1.00 104.21 60 SER A CA 1
ATOM 331 C C . SER A 1 42 ? 153.858 127.813 110.106 1.00 104.21 60 SER A C 1
ATOM 332 O O . SER A 1 42 ? 154.597 127.621 109.135 1.00 104.21 60 SER A O 1
ATOM 335 N N . ASN A 1 43 ? 154.175 128.673 111.077 1.00 101.81 61 ASN A N 1
ATOM 336 C CA . ASN A 1 43 ? 155.327 129.553 110.949 1.00 101.81 61 ASN A CA 1
ATOM 337 C C . ASN A 1 43 ? 156.378 129.385 112.037 1.00 101.81 61 ASN A C 1
ATOM 338 O O . ASN A 1 43 ? 157.528 129.778 111.814 1.00 101.81 61 ASN A O 1
ATOM 343 N N . SER A 1 44 ? 156.025 128.825 113.195 1.00 94.43 62 SER A N 1
ATOM 344 C CA . SER A 1 44 ? 156.945 128.599 114.311 1.00 94.43 62 SER A CA 1
ATOM 345 C C . SER A 1 44 ? 157.573 129.889 114.833 1.00 94.43 62 SER A C 1
ATOM 346 O O . SER A 1 44 ? 158.605 129.848 115.507 1.00 94.43 62 SER A O 1
ATOM 349 N N . CYS A 1 45 ? 156.980 131.038 114.527 1.00 91.92 63 CYS A N 1
ATOM 350 C CA . CYS A 1 45 ? 157.487 132.313 115.009 1.00 91.92 63 CYS A CA 1
ATOM 351 C C . CYS A 1 45 ? 157.141 132.507 116.479 1.00 91.92 63 CYS A C 1
ATOM 352 O O . CYS A 1 45 ? 156.129 132.003 116.973 1.00 91.92 63 CYS A O 1
ATOM 355 N N . GLY A 1 46 ? 157.997 133.246 117.183 1.00 78.96 64 GLY A N 1
ATOM 356 C CA . GLY A 1 46 ? 157.760 133.549 118.576 1.00 78.96 64 GLY A CA 1
ATOM 357 C C . GLY A 1 46 ? 158.163 132.475 119.561 1.00 78.96 64 GLY A C 1
ATOM 358 O O . GLY A 1 46 ? 157.942 132.654 120.765 1.00 78.96 64 GLY A O 1
ATOM 359 N N . ASP A 1 47 ? 158.733 131.363 119.096 1.00 76.44 65 ASP A N 1
ATOM 360 C CA . ASP A 1 47 ? 159.112 130.283 120.000 1.00 76.44 65 ASP A CA 1
ATOM 361 C C . ASP A 1 47 ? 160.129 130.737 121.040 1.00 76.44 65 ASP A C 1
ATOM 362 O O . ASP A 1 47 ? 160.027 130.368 122.216 1.00 76.44 65 ASP A O 1
ATOM 367 N N . GLN A 1 48 ? 161.120 131.529 120.633 1.00 68.33 66 GLN A N 1
ATOM 368 C CA . GLN A 1 48 ? 162.133 131.979 121.583 1.00 68.33 66 GLN A CA 1
ATOM 369 C C . GLN A 1 48 ? 161.552 132.948 122.602 1.00 68.33 66 GLN A C 1
ATOM 370 O O . GLN A 1 48 ? 161.935 132.928 123.777 1.00 68.33 66 GLN A O 1
ATOM 376 N N . GLN A 1 49 ? 160.632 133.803 122.169 1.00 67.39 67 GLN A N 1
ATOM 377 C CA . GLN A 1 49 ? 159.974 134.739 123.074 1.00 67.39 67 GLN A CA 1
ATOM 378 C C . GLN A 1 49 ? 159.093 134.021 124.087 1.00 67.39 67 GLN A C 1
ATOM 379 O O . GLN A 1 49 ? 159.031 134.423 125.254 1.00 67.39 67 GLN A O 1
ATOM 385 N N . ILE A 1 50 ? 158.393 132.972 123.663 1.00 61.02 68 ILE A N 1
ATOM 386 C CA . ILE A 1 50 ? 157.617 132.172 124.603 1.00 61.02 68 ILE A CA 1
ATOM 387 C C . ILE A 1 50 ? 158.529 131.446 125.588 1.00 61.02 68 ILE A C 1
ATOM 388 O O . ILE A 1 50 ? 158.197 131.322 126.773 1.00 61.02 68 ILE A O 1
ATOM 393 N N . LYS A 1 51 ? 159.688 130.962 125.132 1.00 59.14 69 LYS A N 1
ATOM 394 C CA . LYS A 1 51 ? 160.617 130.319 126.058 1.00 59.14 69 LYS A CA 1
ATOM 395 C C . LYS A 1 51 ? 161.057 131.266 127.166 1.00 59.14 69 LYS A C 1
ATOM 396 O O . LYS A 1 51 ? 161.107 130.875 128.337 1.00 59.14 69 LYS A O 1
ATOM 402 N N . GLN A 1 52 ? 161.393 132.506 126.820 1.00 58.19 70 GLN A N 1
ATOM 403 C CA . GLN A 1 52 ? 161.778 133.476 127.840 1.00 58.19 70 GLN A CA 1
ATOM 404 C C . GLN A 1 52 ? 160.609 133.814 128.753 1.00 58.19 70 GLN A C 1
ATOM 405 O O . GLN A 1 52 ? 160.782 133.970 129.967 1.00 58.19 70 GLN A O 1
ATOM 411 N N . TYR A 1 53 ? 159.414 133.944 128.181 1.00 51.95 71 TYR A N 1
ATOM 412 C CA . TYR A 1 53 ? 158.221 134.234 128.967 1.00 51.95 71 TYR A CA 1
ATOM 413 C C . TYR A 1 53 ? 157.922 133.114 129.951 1.00 51.95 71 TYR A C 1
ATOM 414 O O . TYR A 1 53 ? 157.526 133.368 131.094 1.00 51.95 71 TYR A O 1
ATOM 423 N N . LYS A 1 54 ? 158.096 131.866 129.521 1.00 49.84 72 LYS A N 1
ATOM 424 C CA . LYS A 1 54 ? 157.920 130.726 130.412 1.00 49.84 72 LYS A CA 1
ATOM 425 C C . LYS A 1 54 ? 158.875 130.783 131.600 1.00 49.84 72 LYS A C 1
ATOM 426 O O . LYS A 1 54 ? 158.495 130.443 132.726 1.00 49.84 72 LYS A O 1
ATOM 432 N N . ARG A 1 55 ? 160.124 131.196 131.370 1.00 52.66 73 ARG A N 1
ATOM 433 C CA . ARG A 1 55 ? 161.079 131.329 132.467 1.00 52.66 73 ARG A CA 1
ATOM 434 C C . ARG A 1 55 ? 160.644 132.376 133.481 1.00 52.66 73 ARG A C 1
ATOM 435 O O . ARG A 1 55 ? 160.947 132.248 134.671 1.00 52.66 73 ARG A O 1
ATOM 443 N N . LEU A 1 56 ? 159.943 133.415 133.038 1.00 49.23 74 LEU A N 1
ATOM 444 C CA . LEU A 1 56 ? 159.417 134.400 133.972 1.00 49.23 74 LEU A CA 1
ATOM 445 C C . LEU A 1 56 ? 158.243 133.840 134.760 1.00 49.23 74 LEU A C 1
ATOM 446 O O . LEU A 1 56 ? 158.107 134.109 135.958 1.00 49.23 74 LEU A O 1
ATOM 451 N N . LEU A 1 57 ? 157.382 133.065 134.102 1.00 46.06 75 LEU A N 1
ATOM 452 C CA . LEU A 1 57 ? 156.212 132.500 134.765 1.00 46.06 75 LEU A CA 1
ATOM 453 C C . LEU A 1 57 ? 156.589 131.621 135.949 1.00 46.06 75 LEU A C 1
ATOM 454 O O . LEU A 1 57 ? 155.870 131.593 136.953 1.00 46.06 75 LEU A O 1
ATOM 459 N N . ASP A 1 58 ? 157.688 130.874 135.844 1.00 43.82 76 ASP A N 1
ATOM 460 C CA . ASP A 1 58 ? 158.116 130.029 136.954 1.00 43.82 76 ASP A CA 1
ATOM 461 C C . ASP A 1 58 ? 158.273 130.808 138.248 1.00 43.82 76 ASP A C 1
ATOM 462 O O . ASP A 1 58 ? 157.992 130.280 139.328 1.00 43.82 76 ASP A O 1
ATOM 467 N N . ARG A 1 59 ? 158.712 132.060 138.169 1.00 46.07 77 ARG A N 1
ATOM 468 C CA . ARG A 1 59 ? 158.888 132.862 139.370 1.00 46.07 77 ARG A CA 1
ATOM 469 C C . ARG A 1 59 ? 157.580 133.237 140.051 1.00 46.07 77 ARG A C 1
ATOM 470 O O . ARG A 1 59 ? 157.627 133.822 141.137 1.00 46.07 77 ARG A O 1
ATOM 478 N N . LEU A 1 60 ? 156.423 132.934 139.463 1.00 42.37 78 LEU A N 1
ATOM 479 C CA . LEU A 1 60 ? 155.186 133.157 140.199 1.00 42.37 78 LEU A CA 1
ATOM 480 C C . LEU A 1 60 ? 154.281 131.931 140.282 1.00 42.37 78 LEU A C 1
ATOM 481 O O . LEU A 1 60 ? 153.513 131.806 141.240 1.00 42.37 78 LEU A O 1
ATOM 486 N N . ILE A 1 61 ? 154.345 131.021 139.312 1.00 39.72 79 ILE A N 1
ATOM 487 C CA . ILE A 1 61 ? 153.513 129.829 139.429 1.00 39.72 79 ILE A CA 1
ATOM 488 C C . ILE A 1 61 ? 154.117 128.796 140.378 1.00 39.72 79 ILE A C 1
ATOM 489 O O . ILE A 1 61 ? 153.378 128.022 140.995 1.00 39.72 79 ILE A O 1
ATOM 494 N N . ILE A 1 62 ? 155.436 128.747 140.526 1.00 37.00 80 ILE A N 1
ATOM 495 C CA . ILE A 1 62 ? 156.041 127.798 141.462 1.00 37.00 80 ILE A CA 1
ATOM 496 C C . ILE A 1 62 ? 155.747 128.175 142.910 1.00 37.00 80 ILE A C 1
ATOM 497 O O . ILE A 1 62 ? 155.386 127.289 143.699 1.00 37.00 80 ILE A O 1
ATOM 502 N N . PRO A 1 63 ? 155.882 129.439 143.325 1.00 35.17 81 PRO A N 1
ATOM 503 C CA . PRO A 1 63 ? 155.358 129.808 144.650 1.00 35.17 81 PRO A CA 1
ATOM 504 C C . PRO A 1 63 ? 153.875 129.526 144.838 1.00 35.17 81 PRO A C 1
ATOM 505 O O . PRO A 1 63 ? 153.474 129.150 145.944 1.00 35.17 81 PRO A O 1
ATOM 509 N N . LEU A 1 64 ? 153.041 129.702 143.809 1.00 35.63 82 LEU A N 1
ATOM 510 C CA . LEU A 1 64 ? 151.635 129.329 143.943 1.00 35.63 82 LEU A CA 1
ATOM 511 C C . LEU A 1 64 ? 151.473 127.831 144.145 1.00 35.63 82 LEU A C 1
ATOM 512 O O . LEU A 1 64 ? 150.629 127.393 144.933 1.00 35.63 82 LEU A O 1
ATOM 517 N N . TYR A 1 65 ? 152.259 127.027 143.430 1.00 33.32 83 TYR A N 1
ATOM 518 C CA . TYR A 1 65 ? 152.196 125.583 143.613 1.00 33.32 83 TYR A CA 1
ATOM 519 C C . TYR A 1 65 ? 152.548 125.196 145.038 1.00 33.32 83 TYR A C 1
ATOM 520 O O . TYR A 1 65 ? 151.873 124.361 145.649 1.00 33.32 83 TYR A O 1
ATOM 529 N N . ASP A 1 66 ? 153.610 125.789 145.580 1.00 34.16 84 ASP A N 1
ATOM 530 C CA . ASP A 1 66 ? 154.049 125.445 146.924 1.00 34.16 84 ASP A CA 1
ATOM 531 C C . ASP A 1 66 ? 152.982 125.757 147.960 1.00 34.16 84 ASP A C 1
ATOM 532 O O . ASP A 1 66 ? 152.791 124.992 148.911 1.00 34.16 84 ASP A O 1
ATOM 537 N N . GLY A 1 67 ? 152.276 126.874 147.801 1.00 32.33 85 GLY A N 1
ATOM 538 C CA . GLY A 1 67 ? 151.204 127.183 148.728 1.00 32.33 85 GLY A CA 1
ATOM 539 C C . GLY A 1 67 ? 150.008 126.258 148.617 1.00 32.33 85 GLY A C 1
ATOM 540 O O . GLY A 1 67 ? 149.452 125.832 149.630 1.00 32.33 85 GLY A O 1
ATOM 541 N N . LEU A 1 68 ? 149.582 125.950 147.393 1.00 31.94 86 LEU A N 1
ATOM 542 C CA . LEU A 1 68 ? 148.457 125.040 147.214 1.00 31.94 86 LEU A CA 1
ATOM 543 C C . LEU A 1 68 ? 148.789 123.642 147.712 1.00 31.94 86 LEU A C 1
ATOM 544 O O . LEU A 1 68 ? 147.953 122.985 148.342 1.00 31.94 86 LEU A O 1
ATOM 549 N N . ARG A 1 69 ? 150.001 123.165 147.432 1.00 32.57 87 ARG A N 1
ATOM 550 C CA . ARG A 1 69 ? 150.434 121.868 147.940 1.00 32.57 87 ARG A CA 1
ATOM 551 C C . ARG A 1 69 ? 150.400 121.823 149.458 1.00 32.57 87 ARG A C 1
ATOM 552 O O . ARG A 1 69 ? 150.005 120.811 150.047 1.00 32.57 87 ARG A O 1
ATOM 560 N N . LEU A 1 70 ? 150.814 122.905 150.110 1.00 31.52 88 LEU A N 1
ATOM 561 C CA . LEU A 1 70 ? 150.760 122.962 151.565 1.00 31.52 88 LEU A CA 1
ATOM 562 C C . LEU A 1 70 ? 149.331 122.829 152.079 1.00 31.52 88 LEU A C 1
ATOM 563 O O . LEU A 1 70 ? 149.096 122.213 153.123 1.00 31.52 88 LEU A O 1
ATOM 568 N N . GLN A 1 71 ? 148.362 123.389 151.354 1.00 31.08 89 GLN A N 1
ATOM 569 C CA . GLN A 1 71 ? 146.962 123.253 151.745 1.00 31.08 89 GLN A CA 1
ATOM 570 C C . GLN A 1 71 ? 146.443 121.843 151.515 1.00 31.08 89 GLN A C 1
ATOM 571 O O . GLN A 1 71 ? 145.701 121.308 152.345 1.00 31.08 89 GLN A O 1
ATOM 577 N N . LYS A 1 72 ? 146.796 121.232 150.389 1.00 32.75 90 LYS A N 1
ATOM 578 C CA . LYS A 1 72 ? 146.356 119.873 150.112 1.00 32.75 90 LYS A CA 1
ATOM 579 C C . LYS A 1 72 ? 146.945 118.852 151.071 1.00 32.75 90 LYS A C 1
ATOM 580 O O . LYS A 1 72 ? 146.395 117.756 151.199 1.00 32.75 90 LYS A O 1
ATOM 586 N N . ASP A 1 73 ? 148.045 119.175 151.736 1.00 34.57 91 ASP A N 1
ATOM 587 C CA . ASP A 1 73 ? 148.685 118.232 152.640 1.00 34.57 91 ASP A CA 1
ATOM 588 C C . ASP A 1 73 ? 148.078 118.204 154.036 1.00 34.57 91 ASP A C 1
ATOM 589 O O . ASP A 1 73 ? 148.537 117.414 154.862 1.00 34.57 91 ASP A O 1
ATOM 594 N N . VAL A 1 74 ? 147.074 119.031 154.328 1.00 31.33 92 VAL A N 1
ATOM 595 C CA . VAL A 1 74 ? 146.462 119.006 155.653 1.00 31.33 92 VAL A CA 1
ATOM 596 C C . VAL A 1 74 ? 145.652 117.732 155.853 1.00 31.33 92 VAL A C 1
ATOM 597 O O . VAL A 1 74 ? 145.676 117.131 156.931 1.00 31.33 92 VAL A O 1
ATOM 601 N N . ILE A 1 75 ? 144.946 117.285 154.819 1.00 31.25 93 ILE A N 1
ATOM 602 C CA . ILE A 1 75 ? 144.124 116.082 154.868 1.00 31.25 93 ILE A CA 1
ATOM 603 C C . ILE A 1 75 ? 144.692 115.069 153.888 1.00 31.25 93 ILE A C 1
ATOM 604 O O . ILE A 1 75 ? 144.885 115.383 152.709 1.00 31.25 93 ILE A O 1
ATOM 609 N N . VAL A 1 76 ? 144.953 113.861 154.369 1.00 31.31 94 VAL A N 1
ATOM 610 C CA . VAL A 1 76 ? 145.487 112.797 153.533 1.00 31.31 94 VAL A CA 1
ATOM 611 C C . VAL A 1 76 ? 144.398 112.232 152.641 1.00 31.31 94 VAL A C 1
ATOM 612 O O . VAL A 1 76 ? 143.510 111.527 153.109 1.00 31.31 94 VAL A O 1
ATOM 616 N N . THR A 1 89 ? 132.225 106.787 154.420 1.00 48.45 107 THR A N 1
ATOM 617 C CA . THR A 1 89 ? 133.378 107.369 153.751 1.00 48.45 107 THR A CA 1
ATOM 618 C C . THR A 1 89 ? 132.989 108.670 153.064 1.00 48.45 107 THR A C 1
ATOM 619 O O . THR A 1 89 ? 131.839 109.092 153.132 1.00 48.45 107 THR A O 1
ATOM 623 N N . GLU A 1 90 ? 133.959 109.308 152.413 1.00 50.72 108 GLU A N 1
ATOM 624 C CA . GLU A 1 90 ? 133.701 110.435 151.527 1.00 50.72 108 GLU A CA 1
ATOM 625 C C . GLU A 1 90 ? 132.682 110.074 150.457 1.00 50.72 108 GLU A C 1
ATOM 626 O O . GLU A 1 90 ? 132.466 108.891 150.175 1.00 50.72 108 GLU A O 1
ATOM 632 N N . ARG A 1 91 ? 132.046 111.085 149.867 1.00 51.64 109 ARG A N 1
ATOM 633 C CA . ARG A 1 91 ? 130.957 110.958 148.903 1.00 51.64 109 ARG A CA 1
ATOM 634 C C . ARG A 1 91 ? 129.676 110.433 149.529 1.00 51.64 109 ARG A C 1
ATOM 635 O O . ARG A 1 91 ? 128.758 110.037 148.802 1.00 51.64 109 ARG A O 1
ATOM 643 N N . PHE A 1 92 ? 129.581 110.415 150.854 1.00 50.10 110 PHE A N 1
ATOM 644 C CA . PHE A 1 92 ? 128.333 110.132 151.542 1.00 50.10 110 PHE A CA 1
ATOM 645 C C . PHE A 1 92 ? 128.039 111.234 152.545 1.00 50.10 110 PHE A C 1
ATOM 646 O O . PHE A 1 92 ? 128.944 111.724 153.224 1.00 50.10 110 PHE A O 1
ATOM 654 N N . PHE A 1 93 ? 126.770 111.618 152.629 1.00 47.82 111 PHE A N 1
ATOM 655 C CA . PHE A 1 93 ? 126.358 112.701 153.509 1.00 47.82 111 PHE A CA 1
ATOM 656 C C . PHE A 1 93 ? 126.591 112.298 154.957 1.00 47.82 111 PHE A C 1
ATOM 657 O O . PHE A 1 93 ? 126.095 111.264 155.412 1.00 47.82 111 PHE A O 1
ATOM 665 N N . GLY A 1 94 ? 127.341 113.120 155.683 1.00 43.51 112 GLY A N 1
ATOM 666 C CA . GLY A 1 94 ? 127.747 112.775 157.027 1.00 43.51 112 GLY A CA 1
ATOM 667 C C . GLY A 1 94 ? 128.896 111.797 157.123 1.00 43.51 112 GLY A C 1
ATOM 668 O O . GLY A 1 94 ? 129.163 111.289 158.216 1.00 43.51 112 GLY A O 1
ATOM 669 N N . GLY A 1 95 ? 129.578 111.507 156.018 1.00 39.81 113 GLY A N 1
ATOM 670 C CA . GLY A 1 95 ? 130.757 110.672 156.040 1.00 39.81 113 GLY A CA 1
ATOM 671 C C . GLY A 1 95 ? 132.022 111.390 156.463 1.00 39.81 113 GLY A C 1
ATOM 672 O O . GLY A 1 95 ? 132.044 112.586 156.741 1.00 39.81 113 GLY A O 1
ATOM 673 N N . VAL A 1 96 ? 133.102 110.618 156.517 1.00 34.72 114 VAL A N 1
ATOM 674 C CA . VAL A 1 96 ? 134.407 111.119 156.926 1.00 34.72 114 VAL A CA 1
ATOM 675 C C . VAL A 1 96 ? 135.058 111.833 155.752 1.00 34.72 114 VAL A C 1
ATOM 676 O O . VAL A 1 96 ? 134.960 111.389 154.604 1.00 34.72 114 VAL A O 1
ATOM 680 N N . ILE A 1 97 ? 135.730 112.947 156.032 1.00 32.89 115 ILE A N 1
ATOM 681 C CA . ILE A 1 97 ? 136.378 113.704 154.968 1.00 32.89 115 ILE A CA 1
ATOM 682 C C . ILE A 1 97 ? 137.749 113.129 154.641 1.00 32.89 115 ILE A C 1
ATOM 683 O O . ILE A 1 97 ? 138.104 112.980 153.469 1.00 32.89 115 ILE A O 1
ATOM 688 N N . GLY A 1 98 ? 138.539 112.800 155.652 1.00 32.37 116 GLY A N 1
ATOM 689 C CA . GLY A 1 98 ? 139.818 112.168 155.409 1.00 32.37 116 GLY A CA 1
ATOM 690 C C . GLY A 1 98 ? 140.556 111.935 156.704 1.00 32.37 116 GLY A C 1
ATOM 691 O O . GLY A 1 98 ? 139.978 112.002 157.787 1.00 32.37 116 GLY A O 1
ATOM 692 N N . THR A 1 99 ? 141.846 111.653 156.577 1.00 32.89 117 THR A N 1
ATOM 693 C CA . THR A 1 99 ? 142.715 111.407 157.716 1.00 32.89 117 THR A CA 1
ATOM 694 C C . THR A 1 99 ? 143.560 112.637 158.008 1.00 32.89 117 THR A C 1
ATOM 695 O O . THR A 1 99 ? 144.083 113.279 157.096 1.00 32.89 117 THR A O 1
ATOM 699 N N . ILE A 1 100 ? 143.676 112.964 159.293 1.00 33.60 118 ILE A N 1
ATOM 700 C CA . ILE A 1 100 ? 144.523 114.064 159.722 1.00 33.60 118 ILE A CA 1
ATOM 701 C C . ILE A 1 100 ? 145.972 113.740 159.402 1.00 33.60 118 ILE A C 1
ATOM 702 O O . ILE A 1 100 ? 146.486 112.679 159.773 1.00 33.60 118 ILE A O 1
ATOM 707 N N . ALA A 1 101 ? 146.638 114.653 158.708 1.00 34.60 119 ALA A N 1
ATOM 708 C CA . ALA A 1 101 ? 148.041 114.494 158.376 1.00 34.60 119 ALA A CA 1
ATOM 709 C C . ALA A 1 101 ? 148.934 114.797 159.573 1.00 34.60 119 ALA A C 1
ATOM 710 O O . ALA A 1 101 ? 148.557 115.512 160.504 1.00 34.60 119 ALA A O 1
ATOM 712 N N . LEU A 1 102 ? 150.139 114.238 159.532 1.00 37.80 120 LEU A N 1
ATOM 713 C CA . LEU A 1 102 ? 151.185 114.550 160.496 1.00 37.80 120 LEU A CA 1
ATOM 714 C C . LEU A 1 102 ? 151.666 115.977 160.284 1.00 37.80 120 LEU A C 1
ATOM 715 O O . LEU A 1 102 ? 152.330 116.277 159.288 1.00 37.80 120 LEU A O 1
ATOM 720 N N . GLY A 1 103 ? 151.340 116.856 161.218 1.00 34.97 121 GLY A N 1
ATOM 721 C CA . GLY A 1 103 ? 151.721 118.250 161.113 1.00 34.97 121 GLY A CA 1
ATOM 722 C C . GLY A 1 103 ? 150.874 119.084 162.053 1.00 34.97 121 GLY A C 1
ATOM 723 O O . GLY A 1 103 ? 150.252 118.562 162.974 1.00 34.97 121 GLY A O 1
ATOM 724 N N . VAL A 1 104 ? 150.863 120.386 161.798 1.00 32.06 122 VAL A N 1
ATOM 725 C CA . VAL A 1 104 ? 149.987 121.310 162.503 1.00 32.06 122 VAL A CA 1
ATOM 726 C C . VAL A 1 104 ? 149.211 122.111 161.472 1.00 32.06 122 VAL A C 1
ATOM 727 O O . VAL A 1 104 ? 149.790 122.602 160.500 1.00 32.06 122 VAL A O 1
ATOM 731 N N . ALA A 1 105 ? 147.905 122.239 161.683 1.00 30.39 123 ALA A N 1
ATOM 732 C CA . ALA A 1 105 ? 147.052 123.047 160.824 1.00 30.39 123 ALA A CA 1
ATOM 733 C C . ALA A 1 105 ? 146.003 123.732 161.680 1.00 30.39 123 ALA A C 1
ATOM 734 O O . ALA A 1 105 ? 145.245 123.065 162.386 1.00 30.39 123 ALA A O 1
ATOM 736 N N . THR A 1 106 ? 145.965 125.054 161.610 1.00 31.04 124 THR A N 1
ATOM 737 C CA . THR A 1 106 ? 144.984 125.870 162.298 1.00 31.04 124 THR A CA 1
ATOM 738 C C . THR A 1 106 ? 143.641 125.815 161.583 1.00 31.04 124 THR A C 1
ATOM 739 O O . THR A 1 106 ? 143.532 125.363 160.441 1.00 31.04 124 THR A O 1
ATOM 743 N N . SER A 1 107 ? 142.603 126.267 162.289 1.00 30.54 125 SER A N 1
ATOM 744 C CA . SER A 1 107 ? 141.247 126.232 161.756 1.00 30.54 125 SER A CA 1
ATOM 745 C C . SER A 1 107 ? 141.141 126.900 160.395 1.00 30.54 125 SER A C 1
ATOM 746 O O . SER A 1 107 ? 140.345 126.469 159.555 1.00 30.54 125 SER A O 1
ATOM 749 N N . ALA A 1 108 ? 141.919 127.954 160.158 1.00 29.99 126 ALA A N 1
ATOM 750 C CA . ALA A 1 108 ? 141.935 128.564 158.835 1.00 29.99 126 ALA A CA 1
ATOM 751 C C . ALA A 1 108 ? 142.450 127.592 157.784 1.00 29.99 126 ALA A C 1
ATOM 752 O O . ALA A 1 108 ? 141.894 127.504 156.684 1.00 29.99 126 ALA A O 1
ATOM 754 N N . GLN A 1 109 ? 143.518 126.863 158.098 1.00 30.83 127 GLN A N 1
ATOM 755 C CA . GLN A 1 109 ? 144.069 125.888 157.164 1.00 30.83 127 GLN A CA 1
ATOM 756 C C . GLN A 1 109 ? 143.149 124.689 156.959 1.00 30.83 127 GLN A C 1
ATOM 757 O O . GLN A 1 109 ? 143.086 124.138 155.856 1.00 30.83 127 GLN A O 1
ATOM 763 N N . ILE A 1 110 ? 142.446 124.255 158.005 1.00 29.52 128 ILE A N 1
ATOM 764 C CA . ILE A 1 110 ? 141.510 123.143 157.860 1.00 29.52 128 ILE A CA 1
ATOM 765 C C . ILE A 1 110 ? 140.362 123.511 156.934 1.00 29.52 128 ILE A C 1
ATOM 766 O O . ILE A 1 110 ? 139.957 122.714 156.082 1.00 29.52 128 ILE A O 1
ATOM 771 N N . THR A 1 111 ? 139.821 124.717 157.080 1.00 30.52 129 THR A N 1
ATOM 772 C CA . THR A 1 111 ? 138.740 125.148 156.203 1.00 30.52 129 THR A CA 1
ATOM 773 C C . THR A 1 111 ? 139.199 125.223 154.754 1.00 30.52 129 THR A C 1
ATOM 774 O O . THR A 1 111 ? 138.477 124.800 153.845 1.00 30.52 129 THR A O 1
ATOM 778 N N . ALA A 1 112 ? 140.395 125.761 154.518 1.00 30.45 130 ALA A N 1
ATOM 779 C CA . ALA A 1 112 ? 140.949 125.777 153.170 1.00 30.45 130 ALA A CA 1
ATOM 780 C C . ALA A 1 112 ? 141.123 124.369 152.620 1.00 30.45 130 ALA A C 1
ATOM 781 O O . ALA A 1 112 ? 140.808 124.108 151.456 1.00 30.45 130 ALA A O 1
ATOM 783 N N . ALA A 1 113 ? 141.633 123.449 153.438 1.00 30.48 131 ALA A N 1
ATOM 784 C CA . ALA A 1 113 ? 141.811 122.071 152.996 1.00 30.48 131 ALA A CA 1
ATOM 785 C C . ALA A 1 113 ? 140.480 121.403 152.677 1.00 30.48 131 ALA A C 1
ATOM 786 O O . ALA A 1 113 ? 140.362 120.683 151.681 1.00 30.48 131 ALA A O 1
ATOM 788 N N . VAL A 1 114 ? 139.470 121.617 153.519 1.00 31.86 132 VAL A N 1
ATOM 789 C CA . VAL A 1 114 ? 138.147 121.046 153.279 1.00 31.86 132 VAL A CA 1
ATOM 790 C C . VAL A 1 114 ? 137.538 121.599 151.998 1.00 31.86 132 VAL A C 1
ATOM 791 O O . VAL A 1 114 ? 136.873 120.876 151.248 1.00 31.86 132 VAL A O 1
ATOM 795 N N . ALA A 1 115 ? 137.755 122.882 151.724 1.00 33.85 133 ALA A N 1
ATOM 796 C CA . ALA A 1 115 ? 137.256 123.473 150.488 1.00 33.85 133 ALA A CA 1
ATOM 797 C C . ALA A 1 115 ? 137.852 122.809 149.258 1.00 33.85 133 ALA A C 1
ATOM 798 O O . ALA A 1 115 ? 137.177 122.696 148.230 1.00 33.85 133 ALA A O 1
ATOM 800 N N . LEU A 1 116 ? 139.109 122.376 149.332 1.00 34.26 134 LEU A N 1
ATOM 801 C CA . LEU A 1 116 ? 139.721 121.689 148.203 1.00 34.26 134 LEU A CA 1
ATOM 802 C C . LEU A 1 116 ? 139.165 120.282 148.018 1.00 34.26 134 LEU A C 1
ATOM 803 O O . LEU A 1 116 ? 139.095 119.795 146.888 1.00 34.26 134 LEU A O 1
ATOM 808 N N . VAL A 1 117 ? 138.782 119.609 149.102 1.00 36.67 135 VAL A N 1
ATOM 809 C CA . VAL A 1 117 ? 138.142 118.306 148.964 1.00 36.67 135 VAL A CA 1
ATOM 810 C C . VAL A 1 117 ? 136.782 118.440 148.294 1.00 36.67 135 VAL A C 1
ATOM 811 O O . VAL A 1 117 ? 136.365 117.561 147.532 1.00 36.67 135 VAL A O 1
ATOM 815 N N . GLU A 1 118 ? 136.077 119.540 148.547 1.00 43.04 136 GLU A N 1
ATOM 816 C CA . GLU A 1 118 ? 134.798 119.787 147.893 1.00 43.04 136 GLU A CA 1
ATOM 817 C C . GLU A 1 118 ? 134.961 120.063 146.403 1.00 43.04 136 GLU A C 1
ATOM 818 O O . GLU A 1 118 ? 134.122 119.650 145.596 1.00 43.04 136 GLU A O 1
ATOM 824 N N . ALA A 1 119 ? 136.032 120.752 146.020 1.00 44.56 137 ALA A N 1
ATOM 825 C CA . ALA A 1 119 ? 136.318 121.073 144.628 1.00 44.56 137 ALA A CA 1
ATOM 826 C C . ALA A 1 119 ? 136.870 119.900 143.830 1.00 44.56 137 ALA A C 1
ATOM 827 O O . ALA A 1 119 ? 136.998 120.011 142.607 1.00 44.56 137 ALA A O 1
ATOM 829 N N . LYS A 1 120 ? 137.216 118.800 144.493 1.00 49.64 138 LYS A N 1
ATOM 830 C CA . LYS A 1 120 ? 137.798 117.645 143.820 1.00 49.64 138 LYS A CA 1
ATOM 831 C C . LYS A 1 120 ? 136.896 117.120 142.712 1.00 49.64 138 LYS A C 1
ATOM 832 O O . LYS A 1 120 ? 137.381 116.731 141.643 1.00 49.64 138 LYS A O 1
ATOM 838 N N . GLN A 1 121 ? 135.585 117.088 142.945 1.00 55.62 139 GLN A N 1
ATOM 839 C CA . GLN A 1 121 ? 134.667 116.565 141.940 1.00 55.62 139 GLN A CA 1
ATOM 840 C C . GLN A 1 121 ? 134.625 117.439 140.694 1.00 55.62 139 GLN A C 1
ATOM 841 O O . GLN A 1 121 ? 134.281 116.946 139.616 1.00 55.62 139 GLN A O 1
ATOM 847 N N . ALA A 1 122 ? 134.991 118.712 140.808 1.00 55.01 140 ALA A N 1
ATOM 848 C CA . ALA A 1 122 ? 135.069 119.579 139.642 1.00 55.01 140 ALA A CA 1
ATOM 849 C C . ALA A 1 122 ? 136.369 119.388 138.879 1.00 55.01 140 ALA A C 1
ATOM 850 O O . ALA A 1 122 ? 136.386 119.517 137.652 1.00 55.01 140 ALA A O 1
ATOM 852 N N . ARG A 1 123 ? 137.461 119.094 139.587 1.00 58.62 141 ARG A N 1
ATOM 853 C CA . ARG A 1 123 ? 138.762 118.957 138.942 1.00 58.62 141 ARG A CA 1
ATOM 854 C C . ARG A 1 123 ? 138.766 117.849 137.900 1.00 58.62 141 ARG A C 1
ATOM 855 O O . ARG A 1 123 ? 139.459 117.959 136.883 1.00 58.62 141 ARG A O 1
ATOM 863 N N . SER A 1 124 ? 138.013 116.777 138.132 1.00 61.11 142 SER A N 1
ATOM 864 C CA . SER A 1 124 ? 137.949 115.695 137.159 1.00 61.11 142 SER A CA 1
ATOM 865 C C . SER A 1 124 ? 137.240 116.092 135.869 1.00 61.11 142 SER A C 1
ATOM 866 O O . SER A 1 124 ? 137.422 115.418 134.851 1.00 61.11 142 SER A O 1
ATOM 869 N N . ASP A 1 125 ? 136.440 117.155 135.880 1.00 62.92 143 ASP A N 1
ATOM 870 C CA . ASP A 1 125 ? 135.890 117.698 134.643 1.00 62.92 143 ASP A CA 1
ATOM 871 C C . ASP A 1 125 ? 136.795 118.743 134.006 1.00 62.92 143 ASP A C 1
ATOM 872 O O . ASP A 1 125 ? 136.922 118.785 132.778 1.00 62.92 143 ASP A O 1
ATOM 877 N N . ILE A 1 126 ? 137.418 119.594 134.821 1.00 58.92 144 ILE A N 1
ATOM 878 C CA . ILE A 1 126 ? 138.344 120.604 134.316 1.00 58.92 144 ILE A CA 1
ATOM 879 C C . ILE A 1 126 ? 139.526 119.968 133.597 1.00 58.92 144 ILE A C 1
ATOM 880 O O . ILE A 1 126 ? 140.025 120.512 132.605 1.00 58.92 144 ILE A O 1
ATOM 885 N N . GLU A 1 127 ? 139.978 118.802 134.060 1.00 63.04 145 GLU A N 1
ATOM 886 C CA . GLU A 1 127 ? 141.075 118.106 133.399 1.00 63.04 145 GLU A CA 1
ATOM 887 C C . GLU A 1 127 ? 140.720 117.611 132.005 1.00 63.04 145 GLU A C 1
ATOM 888 O O . GLU A 1 127 ? 141.628 117.336 131.214 1.00 63.04 145 GLU A O 1
ATOM 894 N N . LYS A 1 128 ? 139.436 117.486 131.680 1.00 64.18 146 LYS A N 1
ATOM 895 C CA . LYS A 1 128 ? 139.059 117.169 130.308 1.00 64.18 146 LYS A CA 1
ATOM 896 C C . LYS A 1 128 ? 139.108 118.402 129.413 1.00 64.18 146 LYS A C 1
ATOM 897 O O . LYS A 1 128 ? 139.636 118.344 128.297 1.00 64.18 146 LYS A O 1
ATOM 903 N N . LEU A 1 129 ? 138.551 119.520 129.878 1.00 61.72 147 LEU A N 1
ATOM 904 C CA . LEU A 1 129 ? 138.565 120.749 129.092 1.00 61.72 147 LEU A CA 1
ATOM 905 C C . LEU A 1 129 ? 139.980 121.220 128.780 1.00 61.72 147 LEU A C 1
ATOM 906 O O . LEU A 1 129 ? 140.222 121.780 127.704 1.00 61.72 147 LEU A O 1
ATOM 911 N N . LYS A 1 130 ? 140.924 121.003 129.698 1.00 63.00 148 LYS A N 1
ATOM 912 C CA . LYS A 1 130 ? 142.306 121.408 129.463 1.00 63.00 148 LYS A CA 1
ATOM 913 C C . LYS A 1 130 ? 142.880 120.824 128.178 1.00 63.00 148 LYS A C 1
ATOM 914 O O . LYS A 1 130 ? 143.732 121.456 127.543 1.00 63.00 148 LYS A O 1
ATOM 920 N N . GLU A 1 131 ? 142.442 119.632 127.775 1.00 66.20 149 GLU A N 1
ATOM 921 C CA . GLU A 1 131 ? 142.926 119.073 126.517 1.00 66.20 149 GLU A CA 1
ATOM 922 C C . GLU A 1 131 ? 142.408 119.856 125.313 1.00 66.20 149 GLU A C 1
ATOM 923 O O . GLU A 1 131 ? 143.121 120.006 124.314 1.00 66.20 149 GLU A O 1
ATOM 929 N N . ALA A 1 132 ? 141.177 120.364 125.385 1.00 63.18 150 ALA A N 1
ATOM 930 C CA . ALA A 1 132 ? 140.648 121.180 124.296 1.00 63.18 150 ALA A CA 1
ATOM 931 C C . ALA A 1 132 ? 141.261 122.575 124.283 1.00 63.18 150 ALA A C 1
ATOM 932 O O . ALA A 1 132 ? 141.518 123.135 123.213 1.00 63.18 150 ALA A O 1
ATOM 934 N N . ILE A 1 133 ? 141.490 123.156 125.460 1.00 63.17 151 ILE A N 1
ATOM 935 C CA . ILE A 1 133 ? 142.054 124.500 125.546 1.00 63.17 151 ILE A CA 1
ATOM 936 C C . ILE A 1 133 ? 143.465 124.556 124.969 1.00 63.17 151 ILE A C 1
ATOM 937 O O . ILE A 1 133 ? 143.891 125.602 124.462 1.00 63.17 151 ILE A O 1
ATOM 942 N N . ARG A 1 134 ? 144.206 123.447 125.022 1.00 64.80 152 ARG A N 1
ATOM 943 C CA . ARG A 1 134 ? 145.596 123.449 124.568 1.00 64.80 152 ARG A CA 1
ATOM 944 C C . ARG A 1 134 ? 145.712 123.884 123.114 1.00 64.80 152 ARG A C 1
ATOM 945 O O . ARG A 1 134 ? 146.414 124.849 122.794 1.00 64.80 152 ARG A O 1
ATOM 953 N N . ASP A 1 135 ? 145.035 123.178 122.214 1.00 66.94 153 ASP A N 1
ATOM 954 C CA . ASP A 1 135 ? 145.204 123.437 120.792 1.00 66.94 153 ASP A CA 1
ATOM 955 C C . ASP A 1 135 ? 144.353 124.591 120.281 1.00 66.94 153 ASP A C 1
ATOM 956 O O . ASP A 1 135 ? 144.549 125.024 119.142 1.00 66.94 153 ASP A O 1
ATOM 961 N N . THR A 1 136 ? 143.427 125.098 121.084 1.00 64.67 154 THR A N 1
ATOM 962 C CA . THR A 1 136 ? 142.466 126.078 120.609 1.00 64.67 154 THR A CA 1
ATOM 963 C C . THR A 1 136 ? 143.083 127.470 120.576 1.00 64.67 154 THR A C 1
ATOM 964 O O . THR A 1 136 ? 143.883 127.833 121.442 1.00 64.67 154 THR A O 1
ATOM 968 N N . ASN A 1 137 ? 142.712 128.247 119.561 1.00 65.59 155 ASN A N 1
ATOM 969 C CA . ASN A 1 137 ? 143.179 129.614 119.380 1.00 65.59 155 ASN A CA 1
ATOM 970 C C . ASN A 1 137 ? 142.263 130.648 120.016 1.00 65.59 155 ASN A C 1
ATOM 971 O O . ASN A 1 137 ? 142.520 131.845 119.878 1.00 65.59 155 ASN A O 1
ATOM 976 N N . LYS A 1 138 ? 141.181 130.226 120.657 1.00 60.34 156 LYS A N 1
ATOM 977 C CA . LYS A 1 138 ? 140.217 131.159 121.216 1.00 60.34 156 LYS A CA 1
ATOM 978 C C . LYS A 1 138 ? 140.736 131.781 122.502 1.00 60.34 156 LYS A C 1
ATOM 979 O O . LYS A 1 138 ? 141.383 131.118 123.316 1.00 60.34 156 LYS A O 1
ATOM 985 N N . ALA A 1 139 ? 140.448 133.068 122.680 1.00 56.87 157 ALA A N 1
ATOM 986 C CA . ALA A 1 139 ? 140.891 133.779 123.870 1.00 56.87 157 ALA A CA 1
ATOM 987 C C . ALA A 1 139 ? 140.000 133.488 125.071 1.00 56.87 157 ALA A C 1
ATOM 988 O O . ALA A 1 139 ? 140.502 133.305 126.183 1.00 56.87 157 ALA A O 1
ATOM 990 N N . VAL A 1 140 ? 138.685 133.446 124.875 1.00 55.96 158 VAL A N 1
ATOM 991 C CA . VAL A 1 140 ? 137.738 133.126 125.937 1.00 55.96 158 VAL A CA 1
ATOM 992 C C . VAL A 1 140 ? 136.818 132.020 125.446 1.00 55.96 158 VAL A C 1
ATOM 993 O O . VAL A 1 140 ? 136.265 132.109 124.345 1.00 55.96 158 VAL A O 1
ATOM 997 N N . GLN A 1 141 ? 136.657 130.986 126.262 1.00 57.03 159 GLN A N 1
ATOM 998 C CA . GLN A 1 141 ? 135.892 129.807 125.900 1.00 57.03 159 GLN A CA 1
ATOM 999 C C . GLN A 1 141 ? 135.171 129.287 127.135 1.00 57.03 159 GLN A C 1
ATOM 1000 O O . GLN A 1 141 ? 135.674 129.398 128.255 1.00 57.03 159 GLN A O 1
ATOM 1006 N N . SER A 1 142 ? 133.985 128.720 126.925 1.00 55.86 160 SER A N 1
ATOM 1007 C CA . SER A 1 142 ? 133.152 128.223 128.013 1.00 55.86 160 SER A CA 1
ATOM 1008 C C . SER A 1 142 ? 132.646 126.830 127.683 1.00 55.86 160 SER A C 1
ATOM 1009 O O . SER A 1 142 ? 132.151 126.594 126.577 1.00 55.86 160 SER A O 1
ATOM 1012 N N . VAL A 1 143 ? 132.760 125.915 128.642 1.00 56.62 161 VAL A N 1
ATOM 1013 C CA . VAL A 1 143 ? 132.297 124.543 128.468 1.00 56.62 161 VAL A CA 1
ATOM 1014 C C . VAL A 1 143 ? 131.600 124.041 129.720 1.00 56.62 161 VAL A C 1
ATOM 1015 O O . VAL A 1 143 ? 131.376 124.800 130.656 1.00 56.62 161 VAL A O 1
ATOM 1019 N N . LEU A 1 150 ? 128.957 126.853 134.283 1.00 57.75 168 LEU A N 1
ATOM 1020 C CA . LEU A 1 150 ? 129.947 126.532 133.266 1.00 57.75 168 LEU A CA 1
ATOM 1021 C C . LEU A 1 150 ? 131.348 126.927 133.722 1.00 57.75 168 LEU A C 1
ATOM 1022 O O . LEU A 1 150 ? 131.510 127.712 134.652 1.00 57.75 168 LEU A O 1
ATOM 1027 N N . ILE A 1 151 ? 132.353 126.362 133.061 1.00 51.50 169 ILE A N 1
ATOM 1028 C CA . ILE A 1 151 ? 133.754 126.648 133.334 1.00 51.50 169 ILE A CA 1
ATOM 1029 C C . ILE A 1 151 ? 134.288 127.551 132.233 1.00 51.50 169 ILE A C 1
ATOM 1030 O O . ILE A 1 151 ? 134.161 127.230 131.046 1.00 51.50 169 ILE A O 1
ATOM 1035 N N . VAL A 1 152 ? 134.884 128.673 132.616 1.00 47.45 170 VAL A N 1
ATOM 1036 C CA . VAL A 1 152 ? 135.428 129.646 131.675 1.00 47.45 170 VAL A CA 1
ATOM 1037 C C . VAL A 1 152 ? 136.938 129.478 131.599 1.00 47.45 170 VAL A C 1
ATOM 1038 O O . VAL A 1 152 ? 137.605 129.279 132.622 1.00 47.45 170 VAL A O 1
ATOM 1042 N N . ALA A 1 153 ? 137.479 129.555 130.385 1.00 48.10 171 ALA A N 1
ATOM 1043 C CA . ALA A 1 153 ? 138.911 129.467 130.140 1.00 48.10 171 ALA A CA 1
ATOM 1044 C C . ALA A 1 153 ? 139.373 130.682 129.353 1.00 48.10 171 ALA A C 1
ATOM 1045 O O . ALA A 1 153 ? 138.711 131.103 128.402 1.00 48.10 171 ALA A O 1
ATOM 1047 N N . ILE A 1 154 ? 140.512 131.243 129.751 1.00 49.71 172 ILE A N 1
ATOM 1048 C CA . ILE A 1 154 ? 141.084 132.429 129.123 1.00 49.71 172 ILE A CA 1
ATOM 1049 C C . ILE A 1 154 ? 142.543 132.163 128.780 1.00 49.71 172 ILE A C 1
ATOM 1050 O O . ILE A 1 154 ? 143.286 131.619 129.603 1.00 49.71 172 ILE A O 1
ATOM 1055 N N . LYS A 1 155 ? 142.950 132.535 127.569 1.00 53.84 173 LYS A N 1
ATOM 1056 C CA . LYS A 1 155 ? 144.344 132.473 127.143 1.00 53.84 173 LYS A CA 1
ATOM 1057 C C . LYS A 1 155 ? 144.910 133.887 127.125 1.00 53.84 173 LYS A C 1
ATOM 1058 O O . LYS A 1 155 ? 144.317 134.794 126.534 1.00 53.84 173 LYS A O 1
ATOM 1064 N N . SER A 1 156 ? 146.059 134.053 127.785 1.00 58.02 174 SER A N 1
ATOM 1065 C CA . SER A 1 156 ? 146.553 135.351 128.239 1.00 58.02 174 SER A CA 1
ATOM 1066 C C . SER A 1 156 ? 146.556 136.461 127.186 1.00 58.02 174 SER A C 1
ATOM 1067 O O . SER A 1 156 ? 145.860 137.470 127.338 1.00 58.02 174 SER A O 1
ATOM 1070 N N . VAL A 1 157 ? 147.326 136.305 126.115 1.00 62.90 175 VAL A N 1
ATOM 1071 C CA . VAL A 1 157 ? 147.451 137.371 125.124 1.00 62.90 175 VAL A CA 1
ATOM 1072 C C . VAL A 1 157 ? 146.754 137.001 123.811 1.00 62.90 175 VAL A C 1
ATOM 1073 O O . VAL A 1 157 ? 146.991 137.618 122.776 1.00 62.90 175 VAL A O 1
ATOM 1077 N N . GLN A 1 158 ? 145.860 136.017 123.837 1.00 62.87 176 GLN A N 1
ATOM 1078 C CA . GLN A 1 158 ? 145.497 135.345 122.597 1.00 62.87 176 GLN A CA 1
ATOM 1079 C C . GLN A 1 158 ? 144.737 136.262 121.648 1.00 62.87 176 GLN A C 1
ATOM 1080 O O . GLN A 1 158 ? 144.877 136.135 120.427 1.00 62.87 176 GLN A O 1
ATOM 1086 N N . ASP A 1 159 ? 143.933 137.185 122.179 1.00 68.98 177 ASP A N 1
ATOM 1087 C CA . ASP A 1 159 ? 143.234 138.140 121.323 1.00 68.98 177 ASP A CA 1
ATOM 1088 C C . ASP A 1 159 ? 144.213 139.035 120.574 1.00 68.98 177 ASP A C 1
ATOM 1089 O O . ASP A 1 159 ? 144.067 139.267 119.369 1.00 68.98 177 ASP A O 1
ATOM 1094 N N . TYR A 1 160 ? 145.219 139.552 121.279 1.00 69.52 178 TYR A N 1
ATOM 1095 C CA . TYR A 1 160 ? 146.255 140.352 120.637 1.00 69.52 178 TYR A CA 1
ATOM 1096 C C . TYR A 1 160 ? 147.039 139.542 119.612 1.00 69.52 178 TYR A C 1
ATOM 1097 O O . TYR A 1 160 ? 147.377 140.052 118.539 1.00 69.52 178 TYR A O 1
ATOM 1106 N N . VAL A 1 161 ? 147.348 138.284 119.923 1.00 68.45 179 VAL A N 1
ATOM 1107 C CA . VAL A 1 161 ? 148.067 137.443 118.971 1.00 68.45 179 VAL A CA 1
ATOM 1108 C C . VAL A 1 161 ? 147.259 137.240 117.697 1.00 68.45 179 VAL A C 1
ATOM 1109 O O . VAL A 1 161 ? 147.792 137.340 116.586 1.00 68.45 179 VAL A O 1
ATOM 1113 N N . ASN A 1 162 ? 145.964 136.960 117.832 1.00 69.04 180 ASN A N 1
ATOM 1114 C CA . ASN A 1 162 ? 145.132 136.727 116.656 1.00 69.04 180 ASN A CA 1
ATOM 1115 C C . ASN A 1 162 ? 144.993 137.980 115.801 1.00 69.04 180 ASN A C 1
ATOM 1116 O O . ASN A 1 162 ? 145.034 137.903 114.569 1.00 69.04 180 ASN A O 1
ATOM 1121 N N . LYS A 1 163 ? 144.828 139.138 116.429 1.00 70.95 181 LYS A N 1
ATOM 1122 C CA . LYS A 1 163 ? 144.515 140.354 115.698 1.00 70.95 181 LYS A CA 1
ATOM 1123 C C . LYS A 1 163 ? 145.722 141.249 115.445 1.00 70.95 181 LYS A C 1
ATOM 1124 O O . LYS A 1 163 ? 145.577 142.261 114.755 1.00 70.95 181 LYS A O 1
ATOM 1130 N N . GLU A 1 164 ? 146.894 140.928 115.991 1.00 74.54 182 GLU A N 1
ATOM 1131 C CA . GLU A 1 164 ? 148.099 141.697 115.695 1.00 74.54 182 GLU A CA 1
ATOM 1132 C C . GLU A 1 164 ? 149.242 140.845 115.161 1.00 74.54 182 GLU A C 1
ATOM 1133 O O . GLU A 1 164 ? 149.772 141.142 114.087 1.00 74.54 182 GLU A O 1
ATOM 1139 N N . ILE A 1 165 ? 149.646 139.797 115.879 1.00 76.88 183 ILE A N 1
ATOM 1140 C CA . ILE A 1 165 ? 150.887 139.100 115.546 1.00 76.88 183 ILE A CA 1
ATOM 1141 C C . ILE A 1 165 ? 150.727 138.242 114.296 1.00 76.88 183 ILE A C 1
ATOM 1142 O O . ILE A 1 165 ? 151.584 138.259 113.405 1.00 76.88 183 ILE A O 1
ATOM 1147 N N . VAL A 1 166 ? 149.640 137.473 114.210 1.00 80.02 184 VAL A N 1
ATOM 1148 C CA . VAL A 1 166 ? 149.431 136.620 113.035 1.00 80.02 184 VAL A CA 1
ATOM 1149 C C . VAL A 1 166 ? 149.299 137.427 111.751 1.00 80.02 184 VAL A C 1
ATOM 1150 O O . VAL A 1 166 ? 149.883 137.025 110.734 1.00 80.02 184 VAL A O 1
ATOM 1154 N N . PRO A 1 167 ? 148.567 138.548 111.704 1.00 81.65 185 PRO A N 1
ATOM 1155 C CA . PRO A 1 167 ? 148.664 139.428 110.527 1.00 81.65 185 PRO A CA 1
ATOM 1156 C C . PRO A 1 167 ? 150.080 139.865 110.184 1.00 81.65 185 PRO A C 1
ATOM 1157 O O . PRO A 1 167 ? 150.461 139.868 109.007 1.00 81.65 185 PRO A O 1
ATOM 1161 N N . CYS A 1 168 ? 150.864 140.240 111.194 1.00 85.43 186 CYS A N 1
ATOM 1162 C CA . CYS A 1 168 ? 152.216 140.743 110.974 1.00 85.43 186 CYS A CA 1
ATOM 1163 C C . CYS A 1 168 ? 153.096 139.753 110.219 1.00 85.43 186 CYS A C 1
ATOM 1164 O O . CYS A 1 168 ? 153.883 140.157 109.355 1.00 85.43 186 CYS A O 1
ATOM 1167 N N . ILE A 1 169 ? 152.990 138.459 110.530 1.00 87.15 187 ILE A N 1
ATOM 1168 C CA . ILE A 1 169 ? 153.946 137.492 109.994 1.00 87.15 187 ILE A CA 1
ATOM 1169 C C . ILE A 1 169 ? 153.887 137.438 108.473 1.00 87.15 187 ILE A C 1
ATOM 1170 O O . ILE A 1 169 ? 154.909 137.221 107.811 1.00 87.15 187 ILE A O 1
ATOM 1175 N N . ALA A 1 170 ? 152.713 137.663 107.891 1.00 86.41 188 ALA A N 1
ATOM 1176 C CA . ALA A 1 170 ? 152.650 137.891 106.454 1.00 86.41 188 ALA A CA 1
ATOM 1177 C C . ALA A 1 170 ? 153.130 139.296 106.115 1.00 86.41 188 ALA A C 1
ATOM 1178 O O . ALA A 1 170 ? 153.959 139.482 105.219 1.00 86.41 188 ALA A O 1
ATOM 1180 N N . ARG A 1 171 ? 152.608 140.294 106.831 1.00 85.76 189 ARG A N 1
ATOM 1181 C CA . ARG A 1 171 ? 152.843 141.689 106.477 1.00 85.76 189 ARG A CA 1
ATOM 1182 C C . ARG A 1 171 ? 154.317 142.064 106.592 1.00 85.76 189 ARG A C 1
ATOM 1183 O O . ARG A 1 171 ? 154.844 142.787 105.739 1.00 85.76 189 ARG A O 1
ATOM 1191 N N . LEU A 1 172 ? 155.005 141.577 107.628 1.00 85.41 190 LEU A N 1
ATOM 1192 C CA . LEU A 1 172 ? 156.350 142.044 107.948 1.00 85.41 190 LEU A CA 1
ATOM 1193 C C . LEU A 1 172 ? 157.398 140.952 108.100 1.00 85.41 190 LEU A C 1
ATOM 1194 O O . LEU A 1 172 ? 158.575 141.288 108.260 1.00 85.41 190 LEU A O 1
ATOM 1199 N N . GLY A 1 173 ? 157.032 139.679 108.062 1.00 88.21 191 GLY A N 1
ATOM 1200 C CA . GLY A 1 173 ? 158.009 138.619 108.195 1.00 88.21 191 GLY A CA 1
ATOM 1201 C C . GLY A 1 173 ? 158.304 138.240 109.638 1.00 88.21 191 GLY A C 1
ATOM 1202 O O . GLY A 1 173 ? 158.096 139.006 110.576 1.00 88.21 191 GLY A O 1
ATOM 1203 N N . CYS A 1 174 ? 158.831 137.022 109.792 1.00 91.70 192 CYS A N 1
ATOM 1204 C CA . CYS A 1 174 ? 158.858 136.347 111.088 1.00 91.70 192 CYS A CA 1
ATOM 1205 C C . CYS A 1 174 ? 159.695 137.088 112.126 1.00 91.70 192 CYS A C 1
ATOM 1206 O O . CYS A 1 174 ? 159.291 137.199 113.289 1.00 91.70 192 CYS A O 1
ATOM 1209 N N . GLU A 1 175 ? 160.866 137.594 111.737 1.00 86.11 193 GLU A N 1
ATOM 1210 C CA . GLU A 1 175 ? 161.779 138.159 112.729 1.00 86.11 193 GLU A CA 1
ATOM 1211 C C . GLU A 1 175 ? 161.290 139.490 113.286 1.00 86.11 193 GLU A C 1
ATOM 1212 O O . GLU A 1 175 ? 161.529 139.790 114.459 1.00 86.11 193 GLU A O 1
ATOM 1218 N N . ALA A 1 176 ? 160.615 140.300 112.474 1.00 84.32 194 ALA A N 1
ATOM 1219 C CA . ALA A 1 176 ? 160.095 141.566 112.975 1.00 84.32 194 ALA A CA 1
ATOM 1220 C C . ALA A 1 176 ? 158.907 141.374 113.906 1.00 84.32 194 ALA A C 1
ATOM 1221 O O . ALA A 1 176 ? 158.719 142.166 114.836 1.00 84.32 194 ALA A O 1
ATOM 1223 N N . CYS A 1 177 ? 158.094 140.344 113.676 1.00 86.55 195 CYS A N 1
ATOM 1224 C CA . CYS A 1 177 ? 156.887 140.157 114.472 1.00 86.55 195 CYS A CA 1
ATOM 1225 C C . CYS A 1 177 ? 157.164 139.491 115.809 1.00 86.55 195 CYS A C 1
ATOM 1226 O O . CYS A 1 177 ? 156.397 139.680 116.760 1.00 86.55 195 CYS A O 1
ATOM 1229 N N . GLY A 1 178 ? 158.234 138.702 115.897 1.00 79.82 196 GLY A N 1
ATOM 1230 C CA . GLY A 1 178 ? 158.601 138.112 117.171 1.00 79.82 196 GLY A CA 1
ATOM 1231 C C . GLY A 1 178 ? 158.855 139.150 118.245 1.00 79.82 196 GLY A C 1
ATOM 1232 O O . GLY A 1 178 ? 158.470 138.967 119.403 1.00 79.82 196 GLY A O 1
ATOM 1233 N N . LEU A 1 179 ? 159.510 140.251 117.879 1.00 75.33 197 LEU A N 1
ATOM 1234 C CA . LEU A 1 179 ? 159.780 141.310 118.845 1.00 75.33 197 LEU A CA 1
ATOM 1235 C C . LEU A 1 179 ? 158.500 141.971 119.341 1.00 75.33 197 LEU A C 1
ATOM 1236 O O . LEU A 1 179 ? 158.477 142.501 120.456 1.00 75.33 197 LEU A O 1
ATOM 1241 N N . LEU A 1 180 ? 157.437 141.974 118.534 1.00 75.09 198 LEU A N 1
ATOM 1242 C CA . LEU A 1 180 ? 156.181 142.561 118.993 1.00 75.09 198 LEU A CA 1
ATOM 1243 C C . LEU A 1 180 ? 155.511 141.673 120.032 1.00 75.09 198 LEU A C 1
ATOM 1244 O O . LEU A 1 180 ? 154.876 142.171 120.969 1.00 75.09 198 LEU A O 1
ATOM 1249 N N . LEU A 1 181 ? 155.639 140.356 119.876 1.00 70.23 199 LEU A N 1
ATOM 1250 C CA . LEU A 1 181 ? 155.102 139.419 120.856 1.00 70.23 199 LEU A CA 1
ATOM 1251 C C . LEU A 1 181 ? 155.839 139.527 122.183 1.00 70.23 199 LEU A C 1
ATOM 1252 O O . LEU A 1 181 ? 155.215 139.505 123.250 1.00 70.23 199 LEU A O 1
ATOM 1257 N N . GLY A 1 182 ? 157.167 139.624 122.132 1.00 66.48 200 GLY A N 1
ATOM 1258 C CA . GLY A 1 182 ? 157.950 139.733 123.351 1.00 66.48 200 GLY A CA 1
ATOM 1259 C C . GLY A 1 182 ? 157.531 140.892 124.233 1.00 66.48 200 GLY A C 1
ATOM 1260 O O . GLY A 1 182 ? 157.444 140.752 125.455 1.00 66.48 200 GLY A O 1
ATOM 1261 N N . LEU A 1 183 ? 157.278 142.054 123.634 1.00 65.91 201 LEU A N 1
ATOM 1262 C CA . LEU A 1 183 ? 156.811 143.192 124.415 1.00 65.91 201 LEU A CA 1
ATOM 1263 C C . LEU A 1 183 ? 155.445 142.920 125.030 1.00 65.91 201 LEU A C 1
ATOM 1264 O O . LEU A 1 183 ? 155.188 143.301 126.177 1.00 65.91 201 LEU A O 1
ATOM 1269 N N . ALA A 1 184 ? 154.551 142.273 124.281 1.00 63.09 202 ALA A N 1
ATOM 1270 C CA . ALA A 1 184 ? 153.220 141.992 124.808 1.00 63.09 202 ALA A CA 1
ATOM 1271 C C . ALA A 1 184 ? 153.287 141.017 125.972 1.00 63.09 202 ALA A C 1
ATOM 1272 O O . ALA A 1 184 ? 152.602 141.197 126.984 1.00 63.09 202 ALA A O 1
ATOM 1274 N N . LEU A 1 185 ? 154.102 139.971 125.838 1.00 60.10 203 LEU A N 1
ATOM 1275 C CA . LEU A 1 185 ? 154.242 138.989 126.904 1.00 60.10 203 LEU A CA 1
ATOM 1276 C C . LEU A 1 185 ? 154.851 139.598 128.159 1.00 60.10 203 LEU A C 1
ATOM 1277 O O . LEU A 1 185 ? 154.430 139.279 129.277 1.00 60.10 203 LEU A O 1
ATOM 1282 N N . ASP A 1 186 ? 155.841 140.475 128.000 1.00 60.84 204 ASP A N 1
ATOM 1283 C CA . ASP A 1 186 ? 156.455 141.097 129.167 1.00 60.84 204 ASP A CA 1
ATOM 1284 C C . ASP A 1 186 ? 155.503 142.045 129.879 1.00 60.84 204 ASP A C 1
ATOM 1285 O O . ASP A 1 186 ? 155.567 142.171 131.106 1.00 60.84 204 ASP A O 1
ATOM 1290 N N . GLN A 1 187 ? 154.625 142.721 129.142 1.00 60.46 205 GLN A N 1
ATOM 1291 C CA . GLN A 1 187 ? 153.596 143.528 129.787 1.00 60.46 205 GLN A CA 1
ATOM 1292 C C . GLN A 1 187 ? 152.638 142.658 130.585 1.00 60.46 205 GLN A C 1
ATOM 1293 O O . GLN A 1 187 ? 152.252 143.009 131.706 1.00 60.46 205 GLN A O 1
ATOM 1299 N N . HIS A 1 188 ? 152.235 141.521 130.017 1.00 56.74 206 HIS A N 1
ATOM 1300 C CA . HIS A 1 188 ? 151.340 140.612 130.723 1.00 56.74 206 HIS A CA 1
ATOM 1301 C C . HIS A 1 188 ? 151.989 140.052 131.982 1.00 56.74 206 HIS A C 1
ATOM 1302 O O . HIS A 1 188 ? 151.311 139.833 132.992 1.00 56.74 206 HIS A O 1
ATOM 1309 N N . TYR A 1 189 ? 153.293 139.780 131.938 1.00 53.19 207 TYR A N 1
ATOM 1310 C CA . TYR A 1 189 ? 153.980 139.316 133.139 1.00 53.19 207 TYR A CA 1
ATOM 1311 C C . TYR A 1 189 ? 153.966 140.369 134.236 1.00 53.19 207 TYR A C 1
ATOM 1312 O O . TYR A 1 189 ? 153.851 140.037 135.421 1.00 53.19 207 TYR A O 1
ATOM 1321 N N . SER A 1 190 ? 154.093 141.642 133.865 1.00 56.05 208 SER A N 1
ATOM 1322 C CA . SER A 1 190 ? 154.101 142.700 134.869 1.00 56.05 208 SER A CA 1
ATOM 1323 C C . SER A 1 190 ? 152.759 142.790 135.577 1.00 56.05 208 SER A C 1
ATOM 1324 O O . SER A 1 190 ? 152.703 143.010 136.791 1.00 56.05 208 SER A O 1
ATOM 1327 N N . GLU A 1 191 ? 151.668 142.622 134.835 1.00 56.28 209 GLU A N 1
ATOM 1328 C CA . GLU A 1 191 ? 150.339 142.678 135.427 1.00 56.28 209 GLU A CA 1
ATOM 1329 C C . GLU A 1 191 ? 149.974 141.391 136.157 1.00 56.28 209 GLU A C 1
ATOM 1330 O O . GLU A 1 191 ? 149.168 141.425 137.091 1.00 56.28 209 GLU A O 1
ATOM 1336 N N . LEU A 1 192 ? 150.535 140.252 135.743 1.00 54.31 210 LEU A N 1
ATOM 1337 C CA . LEU A 1 192 ? 150.388 139.020 136.517 1.00 54.31 210 LEU A CA 1
ATOM 1338 C C . LEU A 1 192 ? 151.069 139.120 137.875 1.00 54.31 210 LEU A C 1
ATOM 1339 O O . LEU A 1 192 ? 150.550 138.609 138.873 1.00 54.31 210 LEU A O 1
ATOM 1344 N N . THR A 1 193 ? 152.239 139.758 137.931 1.00 52.77 211 THR A N 1
ATOM 1345 C CA . THR A 1 193 ? 152.969 139.861 139.190 1.00 52.77 211 THR A CA 1
ATOM 1346 C C . THR A 1 193 ? 152.197 140.673 140.223 1.00 52.77 211 THR A C 1
ATOM 1347 O O . THR A 1 193 ? 152.249 140.372 141.421 1.00 52.77 211 THR A O 1
ATOM 1351 N N . ASN A 1 194 ? 151.471 141.700 139.784 1.00 53.95 212 ASN A N 1
ATOM 1352 C CA . ASN A 1 194 ? 150.698 142.503 140.725 1.00 53.95 212 ASN A CA 1
ATOM 1353 C C . ASN A 1 194 ? 149.628 141.685 141.431 1.00 53.95 212 ASN A C 1
ATOM 1354 O O . ASN A 1 194 ? 149.328 141.941 142.602 1.00 53.95 212 ASN A O 1
ATOM 1359 N N . ILE A 1 195 ? 149.041 140.709 140.751 1.00 50.57 213 ILE A N 1
ATOM 1360 C CA . ILE A 1 195 ? 147.984 139.898 141.344 1.00 50.57 213 ILE A CA 1
ATOM 1361 C C . ILE A 1 195 ? 148.546 138.732 142.143 1.00 50.57 213 ILE A C 1
ATOM 1362 O O . ILE A 1 195 ? 148.184 138.529 143.304 1.00 50.57 213 ILE A O 1
ATOM 1367 N N . PHE A 1 196 ? 149.433 137.948 141.536 1.00 48.63 214 PHE A N 1
ATOM 1368 C CA . PHE A 1 196 ? 149.896 136.698 142.121 1.00 48.63 214 PHE A CA 1
ATOM 1369 C C . PHE A 1 196 ? 151.210 136.814 142.880 1.00 48.63 214 PHE A C 1
ATOM 1370 O O . PHE A 1 196 ? 151.550 135.895 143.631 1.00 48.63 214 PHE A O 1
ATOM 1378 N N . GLY A 1 197 ? 151.956 137.895 142.701 1.00 50.61 215 GLY A N 1
ATOM 1379 C CA . GLY A 1 197 ? 153.220 138.064 143.391 1.00 50.61 215 GLY A CA 1
ATOM 1380 C C . GLY A 1 197 ? 153.064 138.558 144.812 1.00 50.61 215 GLY A C 1
ATOM 1381 O O . GLY A 1 197 ? 153.799 138.145 145.707 1.00 50.61 215 GLY A O 1
ATOM 1382 N N . GLY A 1 207 ? 145.132 137.564 150.395 1.00 54.11 225 GLY A N 1
ATOM 1383 C CA . GLY A 1 207 ? 144.760 136.681 149.307 1.00 54.11 225 GLY A CA 1
ATOM 1384 C C . GLY A 1 207 ? 144.526 137.420 148.009 1.00 54.11 225 GLY A C 1
ATOM 1385 O O . GLY A 1 207 ? 144.878 138.591 147.882 1.00 54.11 225 GLY A O 1
ATOM 1386 N N . ILE A 1 208 ? 143.929 136.736 147.039 1.00 50.13 226 ILE A N 1
ATOM 1387 C CA . ILE A 1 208 ? 143.714 137.275 145.703 1.00 50.13 226 ILE A CA 1
ATOM 1388 C C . ILE A 1 208 ? 142.238 137.609 145.555 1.00 50.13 226 ILE A C 1
ATOM 1389 O O . ILE A 1 208 ? 141.379 136.742 145.747 1.00 50.13 226 ILE A O 1
ATOM 1394 N N . LYS A 1 209 ? 141.946 138.853 145.200 1.00 49.74 227 LYS A N 1
ATOM 1395 C CA . LYS A 1 209 ? 140.585 139.326 145.006 1.00 49.74 227 LYS A CA 1
ATOM 1396 C C . LYS A 1 209 ? 140.175 139.262 143.540 1.00 49.74 227 LYS A C 1
ATOM 1397 O O . LYS A 1 209 ? 141.000 139.410 142.635 1.00 49.74 227 LYS A O 1
ATOM 1403 N N . LEU A 1 210 ? 138.879 139.037 143.319 1.00 47.65 228 LEU A N 1
ATOM 1404 C CA . LEU A 1 210 ? 138.334 138.972 141.968 1.00 47.65 228 LEU A CA 1
ATOM 1405 C C . LEU A 1 210 ? 138.557 140.267 141.200 1.00 47.65 228 LEU A C 1
ATOM 1406 O O . LEU A 1 210 ? 138.624 140.253 139.966 1.00 47.65 228 LEU A O 1
ATOM 1411 N N . GLN A 1 211 ? 138.665 141.391 141.909 1.00 51.58 229 GLN A N 1
ATOM 1412 C CA . GLN A 1 211 ? 138.931 142.673 141.266 1.00 51.58 229 GLN A CA 1
ATOM 1413 C C . GLN A 1 211 ? 140.180 142.626 140.400 1.00 51.58 229 GLN A C 1
ATOM 1414 O O . GLN A 1 211 ? 140.213 143.214 139.314 1.00 51.58 229 GLN A O 1
ATOM 1420 N N . GLY A 1 212 ? 141.223 141.941 140.865 1.00 51.63 230 GLY A N 1
ATOM 1421 C CA . GLY A 1 212 ? 142.443 141.867 140.081 1.00 51.63 230 GLY A CA 1
ATOM 1422 C C . GLY A 1 212 ? 142.290 141.027 138.828 1.00 51.63 230 GLY A C 1
ATOM 1423 O O . GLY A 1 212 ? 142.713 141.430 137.742 1.00 51.63 230 GLY A O 1
ATOM 1424 N N . ILE A 1 213 ? 141.684 139.847 138.960 1.00 52.37 231 ILE A N 1
ATOM 1425 C CA . ILE A 1 213 ? 141.474 138.982 137.803 1.00 52.37 231 ILE A CA 1
ATOM 1426 C C . ILE A 1 213 ? 140.579 139.659 136.777 1.00 52.37 231 ILE A C 1
ATOM 1427 O O . ILE A 1 213 ? 140.856 139.629 135.572 1.00 52.37 231 ILE A O 1
ATOM 1432 N N . ALA A 1 214 ? 139.497 140.286 137.235 1.00 54.13 232 ALA A N 1
ATOM 1433 C CA . ALA A 1 214 ? 138.607 141.000 136.327 1.00 54.13 232 ALA A CA 1
ATOM 1434 C C . ALA A 1 214 ? 139.298 142.168 135.640 1.00 54.13 232 ALA A C 1
ATOM 1435 O O . ALA A 1 214 ? 138.946 142.516 134.509 1.00 54.13 232 ALA A O 1
ATOM 1437 N N . SER A 1 215 ? 140.270 142.792 136.303 1.00 57.04 233 SER A N 1
ATOM 1438 C CA . SER A 1 215 ? 140.998 143.895 135.687 1.00 57.04 233 SER A CA 1
ATOM 1439 C C . SER A 1 215 ? 141.812 143.448 134.478 1.00 57.04 233 SER A C 1
ATOM 1440 O O . SER A 1 215 ? 141.860 144.157 133.466 1.00 57.04 233 SER A O 1
ATOM 1443 N N . LEU A 1 216 ? 142.468 142.288 134.559 1.00 58.20 234 LEU A N 1
ATOM 1444 C CA . LEU A 1 216 ? 143.288 141.832 133.439 1.00 58.20 234 LEU A CA 1
ATOM 1445 C C . LEU A 1 216 ? 142.449 141.538 132.206 1.00 58.20 234 LEU A C 1
ATOM 1446 O O . LEU A 1 216 ? 142.725 142.047 131.114 1.00 58.20 234 LEU A O 1
ATOM 1451 N N . TYR A 1 217 ? 141.416 140.715 132.362 1.00 59.87 235 TYR A N 1
ATOM 1452 C CA . TYR A 1 217 ? 140.694 140.153 131.232 1.00 59.87 235 TYR A CA 1
ATOM 1453 C C . TYR A 1 217 ? 139.397 140.886 130.923 1.00 59.87 235 TYR A C 1
ATOM 1454 O O . TYR A 1 217 ? 138.552 140.348 130.200 1.00 59.87 235 TYR A O 1
ATOM 1463 N N . ARG A 1 218 ? 139.230 142.099 131.443 1.00 66.25 236 ARG A N 1
ATOM 1464 C CA . ARG A 1 218 ? 138.106 142.966 131.092 1.00 66.25 236 ARG A CA 1
ATOM 1465 C C . ARG A 1 218 ? 136.751 142.269 131.171 1.00 66.25 236 ARG A C 1
ATOM 1466 O O . ARG A 1 218 ? 136.190 141.870 130.152 1.00 66.25 236 ARG A O 1
ATOM 1474 N N . LYS A 1 232 ? 120.618 142.088 139.444 1.00 60.14 250 LYS A N 1
ATOM 1475 C CA . LYS A 1 232 ? 120.812 143.116 140.457 1.00 60.14 250 LYS A CA 1
ATOM 1476 C C . LYS A 1 232 ? 121.439 144.368 139.854 1.00 60.14 250 LYS A C 1
ATOM 1477 O O . LYS A 1 232 ? 122.292 144.287 138.971 1.00 60.14 250 LYS A O 1
ATOM 1483 N N . TYR A 1 233 ? 120.996 145.529 140.336 1.00 56.03 251 TYR A N 1
ATOM 1484 C CA . TYR A 1 233 ? 121.415 146.816 139.800 1.00 56.03 251 TYR A CA 1
ATOM 1485 C C . TYR A 1 233 ? 122.168 147.674 140.805 1.00 56.03 251 TYR A C 1
ATOM 1486 O O . TYR A 1 233 ? 122.523 148.810 140.477 1.00 56.03 251 TYR A O 1
ATOM 1495 N N . ASP A 1 234 ? 122.414 147.179 142.013 1.00 47.78 252 ASP A N 1
ATOM 1496 C CA . ASP A 1 234 ? 123.085 147.960 143.044 1.00 47.78 252 ASP A CA 1
ATOM 1497 C C . ASP A 1 234 ? 124.588 147.928 142.813 1.00 47.78 252 ASP A C 1
ATOM 1498 O O . ASP A 1 234 ? 125.222 146.879 142.944 1.00 47.78 252 ASP A O 1
ATOM 1503 N N . ILE A 1 235 ? 125.154 149.085 142.467 1.00 42.74 253 ILE A N 1
ATOM 1504 C CA . ILE A 1 235 ? 126.590 149.212 142.239 1.00 42.74 253 ILE A CA 1
ATOM 1505 C C . ILE A 1 235 ? 127.395 148.693 143.413 1.00 42.74 253 ILE A C 1
ATOM 1506 O O . ILE A 1 235 ? 128.470 148.107 143.233 1.00 42.74 253 ILE A O 1
ATOM 1511 N N . TYR A 1 236 ? 126.884 148.861 144.629 1.00 39.62 254 TYR A N 1
ATOM 1512 C CA . TYR A 1 236 ? 127.650 148.460 145.797 1.00 39.62 254 TYR A CA 1
ATOM 1513 C C . TYR A 1 236 ? 127.678 146.949 145.962 1.00 39.62 254 TYR A C 1
ATOM 1514 O O . TYR A 1 236 ? 128.605 146.413 146.577 1.00 39.62 254 TYR A O 1
ATOM 1523 N N . ASP A 1 237 ? 126.677 146.246 145.434 1.00 42.71 255 ASP A N 1
ATOM 1524 C CA . ASP A 1 237 ? 126.743 144.793 145.418 1.00 42.71 255 ASP A CA 1
ATOM 1525 C C . ASP A 1 237 ? 127.770 144.306 144.409 1.00 42.71 255 ASP A C 1
ATOM 1526 O O . ASP A 1 237 ? 128.430 143.288 144.640 1.00 42.71 255 ASP A O 1
ATOM 1531 N N . LEU A 1 238 ? 127.915 145.013 143.289 1.00 41.58 256 LEU A N 1
ATOM 1532 C CA . LEU A 1 238 ? 128.961 144.678 142.331 1.00 41.58 256 LEU A CA 1
ATOM 1533 C C . LEU A 1 238 ? 130.338 144.934 142.919 1.00 41.58 256 LEU A C 1
ATOM 1534 O O . LEU A 1 238 ? 131.249 144.115 142.763 1.00 41.58 256 LEU A O 1
ATOM 1539 N N . LEU A 1 239 ? 130.510 146.075 143.583 1.00 39.78 257 LEU A N 1
ATOM 1540 C CA . LEU A 1 239 ? 131.785 146.395 144.210 1.00 39.78 257 LEU A CA 1
ATOM 1541 C C . LEU A 1 239 ? 132.149 145.376 145.281 1.00 39.78 257 LEU A C 1
ATOM 1542 O O . LEU A 1 239 ? 133.316 144.999 145.418 1.00 39.78 257 LEU A O 1
ATOM 1547 N N . PHE A 1 240 ? 131.164 144.929 146.057 1.00 39.51 258 PHE A N 1
ATOM 1548 C CA . PHE A 1 240 ? 131.411 143.920 147.081 1.00 39.51 258 PHE A CA 1
ATOM 1549 C C . PHE A 1 240 ? 131.776 142.569 146.484 1.00 39.51 258 PHE A C 1
ATOM 1550 O O . PHE A 1 240 ? 132.592 141.837 147.054 1.00 39.51 258 PHE A O 1
ATOM 1558 N N . THR A 1 241 ? 131.176 142.212 145.351 1.00 41.15 259 THR A N 1
ATOM 1559 C CA . THR A 1 241 ? 131.497 140.939 144.718 1.00 41.15 259 THR A CA 1
ATOM 1560 C C . THR A 1 241 ? 132.967 140.859 144.333 1.00 41.15 259 THR A C 1
ATOM 1561 O O . THR A 1 241 ? 133.612 139.823 144.530 1.00 41.15 259 THR A O 1
ATOM 1565 N N . GLU A 1 242 ? 133.516 141.940 143.792 1.00 45.03 260 GLU A N 1
ATOM 1566 C CA . GLU A 1 242 ? 134.932 141.976 143.462 1.00 45.03 260 GLU A CA 1
ATOM 1567 C C . GLU A 1 242 ? 135.823 141.940 144.692 1.00 45.03 260 GLU A C 1
ATOM 1568 O O . GLU A 1 242 ? 137.007 141.619 144.573 1.00 45.03 260 GLU A O 1
ATOM 1574 N N . SER A 1 243 ? 135.290 142.273 145.864 1.00 43.82 261 SER A N 1
ATOM 1575 C CA . SER A 1 243 ? 136.083 142.249 147.084 1.00 43.82 261 SER A CA 1
ATOM 1576 C C . SER A 1 243 ? 136.363 140.836 147.570 1.00 43.82 261 SER A C 1
ATOM 1577 O O . SER A 1 243 ? 137.326 140.632 148.313 1.00 43.82 261 SER A O 1
ATOM 1580 N N . ILE A 1 244 ? 135.543 139.862 147.174 1.00 41.84 262 ILE A N 1
ATOM 1581 C CA . ILE A 1 244 ? 135.693 138.499 147.661 1.00 41.84 262 ILE A CA 1
ATOM 1582 C C . ILE A 1 244 ? 136.967 137.877 147.112 1.00 41.84 262 ILE A C 1
ATOM 1583 O O . ILE A 1 244 ? 137.338 138.082 145.951 1.00 41.84 262 ILE A O 1
ATOM 1588 N N . LYS A 1 245 ? 137.651 137.122 147.963 1.00 43.49 263 LYS A N 1
ATOM 1589 C CA . LYS A 1 245 ? 138.877 136.431 147.596 1.00 43.49 263 LYS A CA 1
ATOM 1590 C C . LYS A 1 245 ? 138.586 135.204 146.739 1.00 43.49 263 LYS A C 1
ATOM 1591 O O . LYS A 1 245 ? 137.684 134.421 147.046 1.00 43.49 263 LYS A O 1
ATOM 1597 N N . VAL A 1 246 ? 139.349 135.045 145.662 1.00 41.08 264 VAL A N 1
ATOM 1598 C CA . VAL A 1 246 ? 139.306 133.823 144.871 1.00 41.08 264 VAL A CA 1
ATOM 1599 C C . VAL A 1 246 ? 140.127 132.731 145.550 1.00 41.08 264 VAL A C 1
ATOM 1600 O O . VAL A 1 246 ? 141.047 132.992 146.327 1.00 41.08 264 VAL A O 1
ATOM 1604 N N . ARG A 1 247 ? 139.777 131.486 145.252 1.00 37.79 265 ARG A N 1
ATOM 1605 C CA . ARG A 1 247 ? 140.448 130.313 145.792 1.00 37.79 265 ARG A CA 1
ATOM 1606 C C . ARG A 1 247 ? 141.140 129.557 144.663 1.00 37.79 265 ARG A C 1
ATOM 1607 O O . ARG A 1 247 ? 140.486 129.140 143.701 1.00 37.79 265 ARG A O 1
ATOM 1615 N N . VAL A 1 248 ? 142.456 129.381 144.782 1.00 36.72 266 VAL A N 1
ATOM 1616 C CA . VAL A 1 248 ? 143.220 128.592 143.820 1.00 36.72 266 VAL A CA 1
ATOM 1617 C C . VAL A 1 248 ? 142.926 127.109 143.998 1.00 36.72 266 VAL A C 1
ATOM 1618 O O . VAL A 1 248 ? 142.957 126.583 145.116 1.00 36.72 266 VAL A O 1
ATOM 1622 N N . ILE A 1 249 ? 142.637 126.429 142.891 1.00 38.14 267 ILE A N 1
ATOM 1623 C CA . ILE A 1 249 ? 142.265 125.026 142.916 1.00 38.14 267 ILE A CA 1
ATOM 1624 C C . ILE A 1 249 ? 143.326 124.130 142.282 1.00 38.14 267 ILE A C 1
ATOM 1625 O O . ILE A 1 249 ? 143.498 122.989 142.723 1.00 38.14 267 ILE A O 1
ATOM 1630 N N . ASP A 1 250 ? 144.070 124.624 141.298 1.00 40.67 268 ASP A N 1
ATOM 1631 C CA . ASP A 1 250 ? 145.141 123.858 140.683 1.00 40.67 268 ASP A CA 1
ATOM 1632 C C . ASP A 1 250 ? 146.147 124.822 140.078 1.00 40.67 268 ASP A C 1
ATOM 1633 O O . ASP A 1 250 ? 145.788 125.911 139.631 1.00 40.67 268 ASP A O 1
ATOM 1638 N N . VAL A 1 251 ? 147.406 124.399 140.060 1.00 38.56 269 VAL A N 1
ATOM 1639 C CA . VAL A 1 251 ? 148.491 125.116 139.398 1.00 38.56 269 VAL A CA 1
ATOM 1640 C C . VAL A 1 251 ? 149.261 124.080 138.597 1.00 38.56 269 VAL A C 1
ATOM 1641 O O . VAL A 1 251 ? 150.044 123.307 139.156 1.00 38.56 269 VAL A O 1
ATOM 1645 N N . ASP A 1 252 ? 149.042 124.061 137.289 1.00 43.83 270 ASP A N 1
ATOM 1646 C CA . ASP A 1 252 ? 149.626 123.058 136.411 1.00 43.83 270 ASP A CA 1
ATOM 1647 C C . ASP A 1 252 ? 150.944 123.598 135.877 1.00 43.83 270 ASP A C 1
ATOM 1648 O O . ASP A 1 252 ? 150.960 124.511 135.049 1.00 43.83 270 ASP A O 1
ATOM 1653 N N . LEU A 1 253 ? 152.048 123.028 136.348 1.00 39.77 271 LEU A N 1
ATOM 1654 C CA . LEU A 1 253 ? 153.375 123.473 135.958 1.00 39.77 271 LEU A CA 1
ATOM 1655 C C . LEU A 1 253 ? 153.804 122.939 134.604 1.00 39.77 271 LEU A C 1
ATOM 1656 O O . LEU A 1 253 ? 154.835 123.372 134.084 1.00 39.77 271 LEU A O 1
ATOM 1661 N N . ASN A 1 254 ? 153.044 122.015 134.024 1.00 43.51 272 ASN A N 1
ATOM 1662 C CA . ASN A 1 254 ? 153.352 121.515 132.693 1.00 43.51 272 ASN A CA 1
ATOM 1663 C C . ASN A 1 254 ? 152.766 122.427 131.624 1.00 43.51 272 ASN A C 1
ATOM 1664 O O . ASN A 1 254 ? 153.455 122.803 130.672 1.00 43.51 272 ASN A O 1
ATOM 1669 N N . ASP A 1 255 ? 151.496 122.796 131.772 1.00 48.92 273 ASP A N 1
ATOM 1670 C CA . ASP A 1 255 ? 150.785 123.600 130.792 1.00 48.92 273 ASP A CA 1
ATOM 1671 C C . ASP A 1 255 ? 150.646 125.054 131.208 1.00 48.92 273 ASP A C 1
ATOM 1672 O O . ASP A 1 255 ? 149.958 125.814 130.522 1.00 48.92 273 ASP A O 1
ATOM 1677 N N . TYR A 1 256 ? 151.292 125.460 132.296 1.00 45.13 274 TYR A N 1
ATOM 1678 C CA . TYR A 1 256 ? 151.252 126.835 132.788 1.00 45.13 274 TYR A CA 1
ATOM 1679 C C . TYR A 1 256 ? 149.816 127.345 132.926 1.00 45.13 274 TYR A C 1
ATOM 1680 O O . TYR A 1 256 ? 149.408 128.315 132.290 1.00 45.13 274 TYR A O 1
ATOM 1689 N N . SER A 1 257 ? 149.048 126.669 133.779 1.00 42.32 275 SER A N 1
ATOM 1690 C CA . SER A 1 257 ? 147.650 127.001 134.011 1.00 42.32 275 SER A CA 1
ATOM 1691 C C . SER A 1 257 ? 147.335 127.099 135.495 1.00 42.32 275 SER A C 1
ATOM 1692 O O . SER A 1 257 ? 147.830 126.308 136.301 1.00 42.32 275 SER A O 1
ATOM 1695 N N . ILE A 1 258 ? 146.521 128.091 135.846 1.00 39.97 276 ILE A N 1
ATOM 1696 C CA . ILE A 1 258 ? 146.000 128.290 137.194 1.00 39.97 276 ILE A CA 1
ATOM 1697 C C . ILE A 1 258 ? 144.488 128.117 137.140 1.00 39.97 276 ILE A C 1
ATOM 1698 O O . ILE A 1 258 ? 143.820 128.765 136.328 1.00 39.97 276 ILE A O 1
ATOM 1703 N N . THR A 1 259 ? 143.947 127.253 137.990 1.00 38.97 277 THR A N 1
ATOM 1704 C CA . THR A 1 259 ? 142.504 127.083 138.093 1.00 38.97 277 THR A CA 1
ATOM 1705 C C . THR A 1 259 ? 142.025 127.782 139.355 1.00 38.97 277 THR A C 1
ATOM 1706 O O . THR A 1 259 ? 142.539 127.523 140.445 1.00 38.97 277 THR A O 1
ATOM 1710 N N . LEU A 1 260 ? 141.047 128.664 139.205 1.00 39.17 278 LEU A N 1
ATOM 1711 C CA . LEU A 1 260 ? 140.524 129.445 140.311 1.00 39.17 278 LEU A CA 1
ATOM 1712 C C . LEU A 1 260 ? 139.053 129.142 140.531 1.00 39.17 278 LEU A C 1
ATOM 1713 O O . LEU A 1 260 ? 138.313 128.886 139.579 1.00 39.17 278 LEU A O 1
ATOM 1718 N N . GLN A 1 261 ? 138.645 129.155 141.791 1.00 37.57 279 GLN A N 1
ATOM 1719 C CA . GLN A 1 261 ? 137.244 129.086 142.167 1.00 37.57 279 GLN A CA 1
ATOM 1720 C C . GLN A 1 261 ? 136.788 130.494 142.523 1.00 37.57 279 GLN A C 1
ATOM 1721 O O . GLN A 1 261 ? 137.314 131.100 143.459 1.00 37.57 279 GLN A O 1
ATOM 1727 N N . VAL A 1 262 ? 135.826 131.010 141.776 1.00 37.63 280 VAL A N 1
ATOM 1728 C CA . VAL A 1 262 ? 135.271 132.336 142.016 1.00 37.63 280 VAL A CA 1
ATOM 1729 C C . VAL A 1 262 ? 134.031 132.181 142.880 1.00 37.63 280 VAL A C 1
ATOM 1730 O O . VAL A 1 262 ? 133.188 131.316 142.623 1.00 37.63 280 VAL A O 1
ATOM 1734 N N . ARG A 1 263 ? 133.920 133.011 143.908 1.00 36.85 281 ARG A N 1
ATOM 1735 C CA . ARG A 1 263 ? 132.830 132.936 144.868 1.00 36.85 281 ARG A CA 1
ATOM 1736 C C . ARG A 1 263 ? 131.952 134.174 144.760 1.00 36.85 281 ARG A C 1
ATOM 1737 O O . ARG A 1 263 ? 132.440 135.299 144.896 1.00 36.85 281 ARG A O 1
ATOM 1745 N N . LEU A 1 264 ? 130.661 133.959 144.510 1.00 37.47 282 LEU A N 1
ATOM 1746 C CA . LEU A 1 264 ? 129.679 135.020 144.338 1.00 37.47 282 LEU A CA 1
ATOM 1747 C C . LEU A 1 264 ? 128.811 135.118 145.583 1.00 37.47 282 LEU A C 1
ATOM 1748 O O . LEU A 1 264 ? 128.123 134.148 145.929 1.00 37.47 282 LEU A O 1
ATOM 1753 N N . PRO A 1 265 ? 128.816 136.252 146.276 1.00 34.90 283 PRO A N 1
ATOM 1754 C CA . PRO A 1 265 ? 128.051 136.371 147.519 1.00 34.90 283 PRO A CA 1
ATOM 1755 C C . PRO A 1 265 ? 126.546 136.300 147.346 1.00 34.90 283 PRO A C 1
ATOM 1756 O O . PRO A 1 265 ? 125.983 136.816 146.380 1.00 34.90 283 PRO A O 1
ATOM 1760 N N . LEU A 1 266 ? 125.902 135.648 148.305 1.00 35.17 284 LEU A N 1
ATOM 1761 C CA . LEU A 1 266 ? 124.461 135.716 148.501 1.00 35.17 284 LEU A CA 1
ATOM 1762 C C . LEU A 1 266 ? 124.288 136.596 149.730 1.00 35.17 284 LEU A C 1
ATOM 1763 O O . LEU A 1 266 ? 124.675 136.205 150.834 1.00 35.17 284 LEU A O 1
ATOM 1768 N N . LEU A 1 267 ? 123.706 137.775 149.547 1.00 35.45 285 LEU A N 1
ATOM 1769 C CA . LEU A 1 267 ? 123.633 138.775 150.603 1.00 35.45 285 LEU A CA 1
ATOM 1770 C C . LEU A 1 267 ? 122.301 138.725 151.331 1.00 35.45 285 LEU A C 1
ATOM 1771 O O . LEU A 1 267 ? 121.240 138.709 150.701 1.00 35.45 285 LEU A O 1
ATOM 1776 N N . THR A 1 268 ? 122.365 138.706 152.658 1.00 38.41 286 THR A N 1
ATOM 1777 C CA . THR A 1 268 ? 121.190 138.660 153.510 1.00 38.41 286 THR A CA 1
ATOM 1778 C C . THR A 1 268 ? 121.260 139.789 154.527 1.00 38.41 286 THR A C 1
ATOM 1779 O O . THR A 1 268 ? 122.303 140.013 155.148 1.00 38.41 286 THR A O 1
ATOM 1783 N N . ARG A 1 269 ? 120.168 140.531 154.651 1.00 45.61 287 ARG A N 1
ATOM 1784 C CA . ARG A 1 269 ? 120.103 141.659 155.566 1.00 45.61 287 ARG A CA 1
ATOM 1785 C C . ARG A 1 269 ? 119.799 141.165 156.970 1.00 45.61 287 ARG A C 1
ATOM 1786 O O . ARG A 1 269 ? 118.749 140.562 157.203 1.00 45.61 287 ARG A O 1
ATOM 1794 N N . LEU A 1 270 ? 120.708 141.417 157.904 1.00 42.07 288 LEU A N 1
ATOM 1795 C CA . LEU A 1 270 ? 120.486 141.015 159.282 1.00 42.07 288 LEU A CA 1
ATOM 1796 C C . LEU A 1 270 ? 119.483 141.949 159.940 1.00 42.07 288 LEU A C 1
ATOM 1797 O O . LEU A 1 270 ? 119.619 143.173 159.870 1.00 42.07 288 LEU A O 1
ATOM 1802 N N . LEU A 1 271 ? 118.472 141.366 160.570 1.00 44.18 289 LEU A N 1
ATOM 1803 C CA . LEU A 1 271 ? 117.500 142.120 161.340 1.00 44.18 289 LEU A CA 1
ATOM 1804 C C . LEU A 1 271 ? 118.093 142.620 162.655 1.00 44.18 289 LEU A C 1
ATOM 1805 O O . LEU A 1 271 ? 119.059 142.069 163.187 1.00 44.18 289 LEU A O 1
ATOM 1810 N N . ASN A 1 272 ? 117.479 143.682 163.179 1.00 45.19 290 ASN A N 1
ATOM 1811 C CA . ASN A 1 272 ? 117.820 144.252 164.484 1.00 45.19 290 ASN A CA 1
ATOM 1812 C C . ASN A 1 272 ? 119.296 144.615 164.605 1.00 45.19 290 ASN A C 1
ATOM 1813 O O . ASN A 1 272 ? 119.852 144.642 165.704 1.00 45.19 290 ASN A O 1
ATOM 1818 N N . THR A 1 273 ? 119.943 144.904 163.485 1.00 40.55 291 THR A N 1
ATOM 1819 C CA . THR A 1 273 ? 121.357 145.246 163.461 1.00 40.55 291 THR A CA 1
ATOM 1820 C C . THR A 1 273 ? 121.531 146.649 162.908 1.00 40.55 291 THR A C 1
ATOM 1821 O O . THR A 1 273 ? 121.056 146.950 161.810 1.00 40.55 291 THR A O 1
ATOM 1825 N N . GLN A 1 274 ? 122.200 147.505 163.674 1.00 35.65 292 GLN A N 1
ATOM 1826 C CA . GLN A 1 274 ? 122.473 148.876 163.279 1.00 35.65 292 GLN A CA 1
ATOM 1827 C C . GLN A 1 274 ? 123.930 149.200 163.559 1.00 35.65 292 GLN A C 1
ATOM 1828 O O . GLN A 1 274 ? 124.450 148.870 164.627 1.00 35.65 292 GLN A O 1
ATOM 1834 N N . ILE A 1 275 ? 124.586 149.839 162.597 1.00 32.06 293 ILE A N 1
ATOM 1835 C CA . ILE A 1 275 ? 125.960 150.299 162.740 1.00 32.06 293 ILE A CA 1
ATOM 1836 C C . ILE A 1 275 ? 125.960 151.818 162.754 1.00 32.06 293 ILE A C 1
ATOM 1837 O O . ILE A 1 275 ? 125.430 152.452 161.836 1.00 32.06 293 ILE A O 1
ATOM 1842 N N . TYR A 1 276 ? 126.553 152.398 163.790 1.00 30.56 294 TYR A N 1
ATOM 1843 C CA . TYR A 1 276 ? 126.633 153.839 163.950 1.00 30.56 294 TYR A CA 1
ATOM 1844 C C . TYR A 1 276 ? 128.079 154.298 163.867 1.00 30.56 294 TYR A C 1
ATOM 1845 O O . TYR A 1 276 ? 128.975 153.648 164.410 1.00 30.56 294 TYR A O 1
ATOM 1854 N N . LYS A 1 277 ? 128.304 155.417 163.197 1.00 33.84 295 LYS A N 1
ATOM 1855 C CA . LYS A 1 277 ? 129.568 156.123 163.318 1.00 33.84 295 LYS A CA 1
ATOM 1856 C C . LYS A 1 277 ? 129.497 157.028 164.539 1.00 33.84 295 LYS A C 1
ATOM 1857 O O . LYS A 1 277 ? 128.447 157.607 164.826 1.00 33.84 295 LYS A O 1
ATOM 1863 N N . VAL A 1 278 ? 130.605 157.162 165.265 1.00 33.55 296 VAL A N 1
ATOM 1864 C CA . VAL A 1 278 ? 130.640 158.038 166.431 1.00 33.55 296 VAL A CA 1
ATOM 1865 C C . VAL A 1 278 ? 131.839 158.971 166.331 1.00 33.55 296 VAL A C 1
ATOM 1866 O O . VAL A 1 278 ? 132.948 158.538 166.006 1.00 33.55 296 VAL A O 1
ATOM 1870 N N . ASP A 1 279 ? 131.600 160.260 166.560 1.00 37.44 297 ASP A N 1
ATOM 1871 C CA . ASP A 1 279 ? 132.638 161.281 166.586 1.00 37.44 297 ASP A CA 1
ATOM 1872 C C . ASP A 1 279 ? 132.671 161.966 167.946 1.00 37.44 297 ASP A C 1
ATOM 1873 O O . ASP A 1 279 ? 131.624 162.245 168.534 1.00 37.44 297 ASP A O 1
ATOM 1878 N N . SER A 1 280 ? 133.876 162.229 168.443 1.00 35.38 298 SER A N 1
ATOM 1879 C CA . SER A 1 280 ? 134.095 162.908 169.715 1.00 35.38 298 SER A CA 1
ATOM 1880 C C . SER A 1 280 ? 134.697 164.290 169.493 1.00 35.38 298 SER A C 1
ATOM 1881 O O . SER A 1 280 ? 135.716 164.419 168.813 1.00 35.38 298 SER A O 1
ATOM 1884 N N . ILE A 1 281 ? 134.069 165.315 170.059 1.00 33.65 299 ILE A N 1
ATOM 1885 C CA . ILE A 1 281 ? 134.605 166.665 170.026 1.00 33.65 299 ILE A CA 1
ATOM 1886 C C . ILE A 1 281 ? 135.350 166.955 171.325 1.00 33.65 299 ILE A C 1
ATOM 1887 O O . ILE A 1 281 ? 135.228 166.235 172.312 1.00 33.65 299 ILE A O 1
ATOM 1892 N N . SER A 1 282 ? 136.144 168.022 171.321 1.00 33.45 300 SER A N 1
ATOM 1893 C CA . SER A 1 282 ? 136.902 168.424 172.500 1.00 33.45 300 SER A CA 1
ATOM 1894 C C . SER A 1 282 ? 135.992 168.781 173.667 1.00 33.45 300 SER A C 1
ATOM 1895 O O . SER A 1 282 ? 134.918 169.356 173.490 1.00 33.45 300 SER A O 1
ATOM 1898 N N . TYR A 1 283 ? 136.437 168.436 174.872 1.00 34.84 301 TYR A N 1
ATOM 1899 C CA . TYR A 1 283 ? 135.690 168.636 176.105 1.00 34.84 301 TYR A CA 1
ATOM 1900 C C . TYR A 1 283 ? 136.555 169.443 177.064 1.00 34.84 301 TYR A C 1
ATOM 1901 O O . TYR A 1 283 ? 137.696 169.064 177.341 1.00 34.84 301 TYR A O 1
ATOM 1910 N N . ASN A 1 284 ? 136.017 170.551 177.562 1.00 36.99 302 ASN A N 1
ATOM 1911 C CA . ASN A 1 284 ? 136.752 171.455 178.441 1.00 36.99 302 ASN A CA 1
ATOM 1912 C C . ASN A 1 284 ? 136.779 170.974 179.884 1.00 36.99 302 ASN A C 1
ATOM 1913 O O . ASN A 1 284 ? 135.730 170.726 180.484 1.00 36.99 302 ASN A O 1
ATOM 1918 N N . ILE A 1 285 ? 137.980 170.848 180.441 1.00 38.56 303 ILE A N 1
ATOM 1919 C CA . ILE A 1 285 ? 138.180 170.586 181.862 1.00 38.56 303 ILE A CA 1
ATOM 1920 C C . ILE A 1 285 ? 139.229 171.572 182.352 1.00 38.56 303 ILE A C 1
ATOM 1921 O O . ILE A 1 285 ? 140.417 171.419 182.047 1.00 38.56 303 ILE A O 1
ATOM 1926 N N . GLN A 1 286 ? 138.798 172.568 183.121 1.00 42.54 304 GLN A N 1
ATOM 1927 C CA . GLN A 1 286 ? 139.666 173.607 183.672 1.00 42.54 304 GLN A CA 1
ATOM 1928 C C . GLN A 1 286 ? 140.612 174.201 182.629 1.00 42.54 304 GLN A C 1
ATOM 1929 O O . GLN A 1 286 ? 141.828 174.253 182.813 1.00 42.54 304 GLN A O 1
ATOM 1935 N N . ASN A 1 287 ? 140.034 174.640 181.514 1.00 43.02 305 ASN A N 1
ATOM 1936 C CA . ASN A 1 287 ? 140.740 175.256 180.391 1.00 43.02 305 ASN A CA 1
ATOM 1937 C C . ASN A 1 287 ? 141.747 174.336 179.711 1.00 43.02 305 ASN A C 1
ATOM 1938 O O . ASN A 1 287 ? 142.697 174.815 179.091 1.00 43.02 305 ASN A O 1
ATOM 1943 N N . ARG A 1 288 ? 141.569 173.026 179.802 1.00 41.66 306 ARG A N 1
ATOM 1944 C CA . ARG A 1 288 ? 142.406 172.085 179.078 1.00 41.66 306 ARG A CA 1
ATOM 1945 C C . ARG A 1 288 ? 141.490 171.175 178.272 1.00 41.66 306 ARG A C 1
ATOM 1946 O O . ARG A 1 288 ? 140.423 170.784 178.750 1.00 41.66 306 ARG A O 1
ATOM 1954 N N . GLU A 1 289 ? 141.900 170.842 177.053 1.00 38.17 307 GLU A N 1
ATOM 1955 C CA . GLU A 1 289 ? 141.046 170.128 176.110 1.00 38.17 307 GLU A CA 1
ATOM 1956 C C . GLU A 1 289 ? 141.223 168.620 176.236 1.00 38.17 307 GLU A C 1
ATOM 1957 O O . GLU A 1 289 ? 142.315 168.097 176.002 1.00 38.17 307 GLU A O 1
ATOM 1963 N N . TRP A 1 290 ? 140.145 167.929 176.587 1.00 34.26 308 TRP A N 1
ATOM 1964 C CA . TRP A 1 290 ? 140.094 166.482 176.696 1.00 34.26 308 TRP A CA 1
ATOM 1965 C C . TRP A 1 290 ? 139.096 165.955 175.676 1.00 34.26 308 TRP A C 1
ATOM 1966 O O . TRP A 1 290 ? 138.324 166.716 175.091 1.00 34.26 308 TRP A O 1
ATOM 1977 N N . TYR A 1 291 ? 139.102 164.644 175.451 1.00 32.33 309 TYR A N 1
ATOM 1978 C CA . TYR A 1 291 ? 138.028 164.040 174.673 1.00 32.33 309 TYR A CA 1
ATOM 1979 C C . TYR A 1 291 ? 137.883 162.569 175.034 1.00 32.33 309 TYR A C 1
ATOM 1980 O O . TYR A 1 291 ? 138.771 161.970 175.642 1.00 32.33 309 TYR A O 1
ATOM 1989 N N . ILE A 1 292 ? 136.738 162.001 174.659 1.00 30.96 310 ILE A N 1
ATOM 1990 C CA . ILE A 1 292 ? 136.435 160.593 174.903 1.00 30.96 310 ILE A CA 1
ATOM 1991 C C . ILE A 1 292 ? 136.935 159.783 173.708 1.00 30.96 310 ILE A C 1
ATOM 1992 O O . ILE A 1 292 ? 136.347 159.884 172.620 1.00 30.96 310 ILE A O 1
ATOM 1997 N N . PRO A 1 293 ? 137.989 158.973 173.861 1.00 31.85 311 PRO A N 1
ATOM 1998 C CA . PRO A 1 293 ? 138.584 158.186 172.761 1.00 31.85 311 PRO A CA 1
ATOM 1999 C C . PRO A 1 293 ? 137.828 156.909 172.395 1.00 31.85 311 PRO A C 1
ATOM 2000 O O . PRO A 1 293 ? 138.344 155.798 172.512 1.00 31.85 311 PRO A O 1
ATOM 2004 N N . LEU A 1 294 ? 136.591 157.055 171.944 1.00 33.38 312 LEU A N 1
ATOM 2005 C CA . LEU A 1 294 ? 135.779 155.916 171.527 1.00 33.38 312 LEU A CA 1
ATOM 2006 C C . LEU A 1 294 ? 136.184 155.374 170.150 1.00 33.38 312 LEU A C 1
ATOM 2007 O O . LEU A 1 294 ? 136.804 156.079 169.353 1.00 33.38 312 LEU A O 1
ATOM 2012 N N . PRO A 1 295 ? 135.853 154.112 169.858 1.00 32.32 313 PRO A N 1
ATOM 2013 C CA . PRO A 1 295 ? 136.115 153.551 168.526 1.00 32.32 313 PRO A CA 1
ATOM 2014 C C . PRO A 1 295 ? 135.260 154.211 167.457 1.00 32.32 313 PRO A C 1
ATOM 2015 O O . PRO A 1 295 ? 134.187 154.739 167.731 1.00 32.32 313 PRO A O 1
ATOM 2019 N N . SER A 1 296 ? 135.742 154.159 166.214 1.00 31.54 314 SER A N 1
ATOM 2020 C CA . SER A 1 296 ? 135.104 154.910 165.132 1.00 31.54 314 SER A CA 1
ATOM 2021 C C . SER A 1 296 ? 133.697 154.422 164.799 1.00 31.54 314 SER A C 1
ATOM 2022 O O . SER A 1 296 ? 132.861 155.228 164.382 1.00 31.54 314 SER A O 1
ATOM 2025 N N . HIS A 1 297 ? 133.402 153.136 164.963 1.00 31.43 315 HIS A N 1
ATOM 2026 C CA . HIS A 1 297 ? 132.062 152.628 164.696 1.00 31.43 315 HIS A CA 1
ATOM 2027 C C . HIS A 1 297 ? 131.607 151.717 165.821 1.00 31.43 315 HIS A C 1
ATOM 2028 O O . HIS A 1 297 ? 132.405 150.967 166.389 1.00 31.43 315 HIS A O 1
ATOM 2035 N N . ILE A 1 298 ? 130.318 151.784 166.135 1.00 31.86 316 ILE A N 1
ATOM 2036 C CA . ILE A 1 298 ? 129.699 150.937 167.140 1.00 31.86 316 ILE A CA 1
ATOM 2037 C C . ILE A 1 298 ? 128.503 150.242 166.506 1.00 31.86 316 ILE A C 1
ATOM 2038 O O . ILE A 1 298 ? 127.944 150.698 165.508 1.00 31.86 316 ILE A O 1
ATOM 2043 N N . MET A 1 299 ? 128.120 149.117 167.099 1.00 36.16 317 MET A N 1
ATOM 2044 C CA . MET A 1 299 ? 127.098 148.235 166.558 1.00 36.16 317 MET A CA 1
ATOM 2045 C C . MET A 1 299 ? 126.146 147.757 167.640 1.00 36.16 317 MET A C 1
ATOM 2046 O O . MET A 1 299 ? 126.568 147.480 168.764 1.00 36.16 317 MET A O 1
ATOM 2051 N N . THR A 1 300 ? 124.865 147.663 167.301 1.00 37.45 318 THR A N 1
ATOM 2052 C CA . THR A 1 300 ? 123.868 147.053 168.166 1.00 37.45 318 THR A CA 1
ATOM 2053 C C . THR A 1 300 ? 123.212 145.874 167.463 1.00 37.45 318 THR A C 1
ATOM 2054 O O . THR A 1 300 ? 122.945 145.925 166.260 1.00 37.45 318 THR A O 1
ATOM 2058 N N . LYS A 1 301 ? 122.961 144.801 168.228 1.00 42.01 319 LYS A N 1
ATOM 2059 C CA . LYS A 1 301 ? 122.246 143.607 167.765 1.00 42.01 319 LYS A CA 1
ATOM 2060 C C . LYS A 1 301 ? 121.260 143.250 168.873 1.00 42.01 319 LYS A C 1
ATOM 2061 O O . LYS A 1 301 ? 121.500 142.358 169.685 1.00 42.01 319 LYS A O 1
ATOM 2067 N N . GLY A 1 302 ? 120.136 143.949 168.906 1.00 43.99 320 GLY A N 1
ATOM 2068 C CA . GLY A 1 302 ? 119.269 143.874 170.061 1.00 43.99 320 GLY A CA 1
ATOM 2069 C C . GLY A 1 302 ? 119.915 144.475 171.291 1.00 43.99 320 GLY A C 1
ATOM 2070 O O . GLY A 1 302 ? 120.276 145.654 171.295 1.00 43.99 320 GLY A O 1
ATOM 2071 N N . ALA A 1 303 ? 120.068 143.673 172.345 1.00 44.63 321 ALA A N 1
ATOM 2072 C CA . ALA A 1 303 ? 120.669 144.164 173.578 1.00 44.63 321 ALA A CA 1
ATOM 2073 C C . ALA A 1 303 ? 122.187 144.267 173.492 1.00 44.63 321 ALA A C 1
ATOM 2074 O O . ALA A 1 303 ? 122.786 145.073 174.212 1.00 44.63 321 ALA A O 1
ATOM 2076 N N . PHE A 1 304 ? 122.820 143.470 172.637 1.00 41.48 322 PHE A N 1
ATOM 2077 C CA . PHE A 1 304 ? 124.264 143.551 172.464 1.00 41.48 322 PHE A CA 1
ATOM 2078 C C . PHE A 1 304 ? 124.678 144.902 171.898 1.00 41.48 322 PHE A C 1
ATOM 2079 O O . PHE A 1 304 ? 124.069 145.417 170.958 1.00 41.48 322 PHE A O 1
ATOM 2087 N N . LEU A 1 305 ? 125.728 145.474 172.483 1.00 37.98 323 LEU A N 1
ATOM 2088 C CA . LEU A 1 305 ? 126.319 146.724 172.030 1.00 37.98 323 LEU A CA 1
ATOM 2089 C C . LEU A 1 305 ? 127.827 146.547 171.978 1.00 37.98 323 LEU A C 1
ATOM 2090 O O . LEU A 1 305 ? 128.443 146.158 172.974 1.00 37.98 323 LEU A O 1
ATOM 2095 N N . GLY A 1 306 ? 128.416 146.831 170.822 1.00 35.67 324 GLY A N 1
ATOM 2096 C CA . GLY A 1 306 ? 129.839 146.651 170.625 1.00 35.67 324 GLY A CA 1
ATOM 2097 C C . GLY A 1 306 ? 130.343 147.511 169.489 1.00 35.67 324 GLY A C 1
ATOM 2098 O O . GLY A 1 306 ? 129.593 148.269 168.872 1.00 35.67 324 GLY A O 1
ATOM 2099 N N . GLY A 1 307 ? 131.633 147.383 169.224 1.00 34.73 325 GLY A N 1
ATOM 2100 C CA . GLY A 1 307 ? 132.262 148.080 168.126 1.00 34.73 325 GLY A CA 1
ATOM 2101 C C . GLY A 1 307 ? 132.091 147.356 166.812 1.00 34.73 325 GLY A C 1
ATOM 2102 O O . GLY A 1 307 ? 131.641 146.218 166.757 1.00 34.73 325 GLY A O 1
ATOM 2103 N N . ALA A 1 308 ? 132.424 148.049 165.726 1.00 35.22 326 ALA A N 1
ATOM 2104 C CA . ALA A 1 308 ? 132.392 147.463 164.394 1.00 35.22 326 ALA A CA 1
ATOM 2105 C C . ALA A 1 308 ? 133.685 147.755 163.650 1.00 35.22 326 ALA A C 1
ATOM 2106 O O . ALA A 1 308 ? 134.093 148.914 163.545 1.00 35.22 326 ALA A O 1
ATOM 2108 N N . ASP A 1 309 ? 134.330 146.703 163.146 1.00 41.06 327 ASP A N 1
ATOM 2109 C CA . ASP A 1 309 ? 135.570 146.817 162.377 1.00 41.06 327 ASP A CA 1
ATOM 2110 C C . ASP A 1 309 ? 135.220 146.697 160.895 1.00 41.06 327 ASP A C 1
ATOM 2111 O O . ASP A 1 309 ? 135.414 145.664 160.256 1.00 41.06 327 ASP A O 1
ATOM 2116 N N . VAL A 1 310 ? 134.690 147.788 160.351 1.00 38.65 328 VAL A N 1
ATOM 2117 C CA . VAL A 1 310 ? 134.175 147.863 158.988 1.00 38.65 328 VAL A CA 1
ATOM 2118 C C . VAL A 1 310 ? 135.244 148.034 157.912 1.00 38.65 328 VAL A C 1
ATOM 2119 O O . VAL A 1 310 ? 134.925 148.402 156.777 1.00 38.65 328 VAL A O 1
ATOM 2123 N N . LYS A 1 311 ? 136.512 147.793 158.245 1.00 42.29 329 LYS A N 1
ATOM 2124 C CA . LYS A 1 311 ? 137.577 148.009 157.267 1.00 42.29 329 LYS A CA 1
ATOM 2125 C C . LYS A 1 311 ? 137.452 147.105 156.045 1.00 42.29 329 LYS A C 1
ATOM 2126 O O . LYS A 1 311 ? 137.938 147.460 154.967 1.00 42.29 329 LYS A O 1
ATOM 2132 N N . GLU A 1 312 ? 136.825 145.942 156.184 1.00 44.60 330 GLU A N 1
ATOM 2133 C CA . GLU A 1 312 ? 136.624 145.037 155.061 1.00 44.60 330 GLU A CA 1
ATOM 2134 C C . GLU A 1 312 ? 135.267 145.193 154.390 1.00 44.60 330 GLU A C 1
ATOM 2135 O O . GLU A 1 312 ? 135.025 144.548 153.368 1.00 44.60 330 GLU A O 1
ATOM 2141 N N . CYS A 1 313 ? 134.385 146.016 154.936 1.00 41.00 331 CYS A N 1
ATOM 2142 C CA . CYS A 1 313 ? 133.042 146.194 154.415 1.00 41.00 331 CYS A CA 1
ATOM 2143 C C . CYS A 1 313 ? 132.987 147.272 153.336 1.00 41.00 331 CYS A C 1
ATOM 2144 O O . CYS A 1 313 ? 133.847 148.148 153.249 1.00 41.00 331 CYS A O 1
ATOM 2147 N N . ILE A 1 314 ? 131.957 147.184 152.503 1.00 37.46 332 ILE A N 1
ATOM 2148 C CA . ILE A 1 314 ? 131.615 148.216 151.534 1.00 37.46 332 ILE A CA 1
ATOM 2149 C C . ILE A 1 314 ? 130.499 149.052 152.142 1.00 37.46 332 ILE A C 1
ATOM 2150 O O . ILE A 1 314 ? 129.445 148.520 152.504 1.00 37.46 332 ILE A O 1
ATOM 2155 N N . GLU A 1 315 ? 130.724 150.355 152.262 1.00 36.77 333 GLU A N 1
ATOM 2156 C CA . GLU A 1 315 ? 129.729 151.271 152.815 1.00 36.77 333 GLU A CA 1
ATOM 2157 C C . GLU A 1 315 ? 128.856 151.837 151.704 1.00 36.77 333 GLU A C 1
ATOM 2158 O O . GLU A 1 315 ? 129.280 152.714 150.951 1.00 36.77 333 GLU A O 1
ATOM 2164 N N . ALA A 1 316 ? 127.633 151.334 151.596 1.00 35.47 334 ALA A N 1
ATOM 2165 C CA . ALA A 1 316 ? 126.660 151.909 150.687 1.00 35.47 334 ALA A CA 1
ATOM 2166 C C . ALA A 1 316 ? 126.012 153.126 151.340 1.00 35.47 334 ALA A C 1
ATOM 2167 O O . ALA A 1 316 ? 126.343 153.507 152.465 1.00 35.47 334 ALA A O 1
ATOM 2169 N N . PHE A 1 317 ? 125.079 153.756 150.629 1.00 37.15 335 PHE A N 1
ATOM 2170 C CA . PHE A 1 317 ? 124.438 154.947 151.168 1.00 37.15 335 PHE A CA 1
ATOM 2171 C C . PHE A 1 317 ? 123.556 154.640 152.369 1.00 37.15 335 PHE A C 1
ATOM 2172 O O . PHE A 1 317 ? 123.302 155.536 153.178 1.00 37.15 335 PHE A O 1
ATOM 2180 N N . SER A 1 318 ? 123.082 153.406 152.506 1.00 36.11 336 SER A N 1
ATOM 2181 C CA . SER A 1 318 ? 122.168 153.059 153.580 1.00 36.11 336 SER A CA 1
ATOM 2182 C C . SER A 1 318 ? 122.510 151.770 154.312 1.00 36.11 336 SER A C 1
ATOM 2183 O O . SER A 1 318 ? 121.825 151.439 155.283 1.00 36.11 336 SER A O 1
ATOM 2186 N N . SER A 1 319 ? 123.525 151.027 153.882 1.00 34.36 337 SER A N 1
ATOM 2187 C CA . SER A 1 319 ? 123.890 149.808 154.583 1.00 34.36 337 SER A CA 1
ATOM 2188 C C . SER A 1 319 ? 125.350 149.477 154.333 1.00 34.36 337 SER A C 1
ATOM 2189 O O . SER A 1 319 ? 125.969 149.974 153.392 1.00 34.36 337 SER A O 1
ATOM 2192 N N . TYR A 1 320 ? 125.894 148.648 155.213 1.00 34.34 338 TYR A N 1
ATOM 2193 C CA . TYR A 1 320 ? 127.235 148.106 155.076 1.00 34.34 338 TYR A CA 1
ATOM 2194 C C . TYR A 1 320 ? 127.130 146.668 154.600 1.00 34.34 338 TYR A C 1
ATOM 2195 O O . TYR A 1 320 ? 126.320 145.898 155.122 1.00 34.34 338 TYR A O 1
ATOM 2204 N N . ILE A 1 321 ? 127.941 146.306 153.617 1.00 37.54 339 ILE A N 1
ATOM 2205 C CA . ILE A 1 321 ? 127.992 144.941 153.117 1.00 37.54 339 ILE A CA 1
ATOM 2206 C C . ILE A 1 321 ? 129.292 144.348 153.628 1.00 37.54 339 ILE A C 1
ATOM 2207 O O . ILE A 1 321 ? 130.375 144.817 153.265 1.00 37.54 339 ILE A O 1
ATOM 2212 N N . CYS A 1 322 ? 129.192 143.313 154.451 1.00 40.75 340 CYS A N 1
ATOM 2213 C CA . CYS A 1 322 ? 130.376 142.775 155.095 1.00 40.75 340 CYS A CA 1
ATOM 2214 C C . CYS A 1 322 ? 130.528 141.285 154.845 1.00 40.75 340 CYS A C 1
ATOM 2215 O O . CYS A 1 322 ? 129.536 140.556 154.765 1.00 40.75 340 CYS A O 1
ATOM 2218 N N . PRO A 1 323 ? 131.767 140.808 154.714 1.00 39.89 341 PRO A N 1
ATOM 2219 C CA . PRO A 1 323 ? 131.974 139.374 154.494 1.00 39.89 341 PRO A CA 1
ATOM 2220 C C . PRO A 1 323 ? 131.610 138.546 155.707 1.00 39.89 341 PRO A C 1
ATOM 2221 O O . PRO A 1 323 ? 131.219 137.383 155.566 1.00 39.89 341 PRO A O 1
ATOM 2225 N N . SER A 1 324 ? 131.731 139.124 156.896 1.00 41.59 342 SER A N 1
ATOM 2226 C CA . SER A 1 324 ? 131.441 138.456 158.154 1.00 41.59 342 SER A CA 1
ATOM 2227 C C . SER A 1 324 ? 131.105 139.538 159.166 1.00 41.59 342 SER A C 1
ATOM 2228 O O . SER A 1 324 ? 131.322 140.726 158.921 1.00 41.59 342 SER A O 1
ATOM 2231 N N . ASP A 1 325 ? 130.560 139.119 160.296 1.00 41.05 343 ASP A N 1
ATOM 2232 C CA . ASP A 1 325 ? 130.167 140.052 161.342 1.00 41.05 343 ASP A CA 1
ATOM 2233 C C . ASP A 1 325 ? 131.362 140.853 161.845 1.00 41.05 343 ASP A C 1
ATOM 2234 O O . ASP A 1 325 ? 132.317 140.264 162.373 1.00 41.05 343 ASP A O 1
ATOM 2239 N N . PRO A 1 326 ? 131.357 142.180 161.701 1.00 39.23 344 PRO A N 1
ATOM 2240 C CA . PRO A 1 326 ? 132.486 143.003 162.147 1.00 39.23 344 PRO A CA 1
ATOM 2241 C C . PRO A 1 326 ? 132.507 143.315 163.636 1.00 39.23 344 PRO A C 1
ATOM 2242 O O . PRO A 1 326 ? 133.421 144.014 164.084 1.00 39.23 344 PRO A O 1
ATOM 2246 N N . GLY A 1 327 ? 131.536 142.838 164.407 1.00 38.88 345 GLY A N 1
ATOM 2247 C CA . GLY A 1 327 ? 131.453 143.208 165.806 1.00 38.88 345 GLY A CA 1
ATOM 2248 C C . GLY A 1 327 ? 132.607 142.696 166.646 1.00 38.88 345 GLY A C 1
ATOM 2249 O O . GLY A 1 327 ? 133.166 141.628 166.404 1.00 38.88 345 GLY A O 1
ATOM 2250 N N . PHE A 1 328 ? 132.963 143.492 167.654 1.00 36.24 346 PHE A N 1
ATOM 2251 C CA . PHE A 1 328 ? 133.932 143.114 168.671 1.00 36.24 346 PHE A CA 1
ATOM 2252 C C . PHE A 1 328 ? 133.489 143.687 170.012 1.00 36.24 346 PHE A C 1
ATOM 2253 O O . PHE A 1 328 ? 132.797 144.705 170.070 1.00 36.24 346 PHE A O 1
ATOM 2261 N N . VAL A 1 329 ? 133.883 143.011 171.087 1.00 36.55 347 VAL A N 1
ATOM 2262 C CA . VAL A 1 329 ? 133.485 143.382 172.444 1.00 36.55 347 VAL A CA 1
ATOM 2263 C C . VAL A 1 329 ? 134.293 144.577 172.935 1.00 36.55 347 VAL A C 1
ATOM 2264 O O . VAL A 1 329 ? 135.524 144.596 172.841 1.00 36.55 347 VAL A O 1
ATOM 2268 N N . LEU A 1 330 ? 133.592 145.573 173.468 1.00 39.62 348 LEU A N 1
ATOM 2269 C CA . LEU A 1 330 ? 134.176 146.794 173.999 1.00 39.62 348 LEU A CA 1
ATOM 2270 C C . LEU A 1 330 ? 134.626 146.640 175.445 1.00 39.62 348 LEU A C 1
ATOM 2271 O O . LEU A 1 330 ? 134.193 145.743 176.170 1.00 39.62 348 LEU A O 1
ATOM 2276 N N . ASN A 1 331 ? 135.510 147.544 175.853 1.00 44.34 349 ASN A N 1
ATOM 2277 C CA . ASN A 1 331 ? 135.881 147.663 177.254 1.00 44.34 349 ASN A CA 1
ATOM 2278 C C . ASN A 1 331 ? 134.642 147.981 178.079 1.00 44.34 349 ASN A C 1
ATOM 2279 O O . ASN A 1 331 ? 133.744 148.694 177.623 1.00 44.34 349 ASN A O 1
ATOM 2284 N N . HIS A 1 332 ? 134.587 147.433 179.291 1.00 42.76 350 HIS A N 1
ATOM 2285 C CA . HIS A 1 332 ? 133.411 147.607 180.137 1.00 42.76 350 HIS A CA 1
ATOM 2286 C C . HIS A 1 332 ? 133.075 149.077 180.358 1.00 42.76 350 HIS A C 1
ATOM 2287 O O . HIS A 1 332 ? 131.900 149.458 180.354 1.00 42.76 350 HIS A O 1
ATOM 2294 N N . GLU A 1 333 ? 134.087 149.916 180.562 1.00 44.50 351 GLU A N 1
ATOM 2295 C CA . GLU A 1 333 ? 133.855 151.348 180.733 1.00 44.50 351 GLU A CA 1
ATOM 2296 C C . GLU A 1 333 ? 133.342 152.028 179.469 1.00 44.50 351 GLU A C 1
ATOM 2297 O O . GLU A 1 333 ? 132.548 152.968 179.562 1.00 44.50 351 GLU A O 1
ATOM 2303 N N . MET A 1 334 ? 133.767 151.582 178.287 1.00 41.71 352 MET A N 1
ATOM 2304 C CA . MET A 1 334 ? 133.241 152.170 177.058 1.00 41.71 352 MET A CA 1
ATOM 2305 C C . MET A 1 334 ? 131.802 151.739 176.807 1.00 41.71 352 MET A C 1
ATOM 2306 O O . MET A 1 334 ? 130.976 152.551 176.376 1.00 41.71 352 MET A O 1
ATOM 2311 N N . GLU A 1 335 ? 131.482 150.471 177.061 1.00 41.88 353 GLU A N 1
ATOM 2312 C CA . GLU A 1 335 ? 130.104 150.020 176.915 1.00 41.88 353 GLU A CA 1
ATOM 2313 C C . GLU A 1 335 ? 129.181 150.721 177.901 1.00 41.88 353 GLU A C 1
ATOM 2314 O O . GLU A 1 335 ? 128.056 151.091 177.551 1.00 41.88 353 GLU A O 1
ATOM 2320 N N . SER A 1 336 ? 129.636 150.912 179.137 1.00 40.42 354 SER A N 1
ATOM 2321 C CA . SER A 1 336 ? 128.824 151.607 180.128 1.00 40.42 354 SER A CA 1
ATOM 2322 C C . SER A 1 336 ? 128.626 153.069 179.752 1.00 40.42 354 SER A C 1
ATOM 2323 O O . SER A 1 336 ? 127.531 153.617 179.922 1.00 40.42 354 SER A O 1
ATOM 2326 N N . CYS A 1 337 ? 129.682 153.716 179.261 1.00 39.67 355 CYS A N 1
ATOM 2327 C CA . CYS A 1 337 ? 129.586 155.088 178.775 1.00 39.67 355 CYS A CA 1
ATOM 2328 C C . CYS A 1 337 ? 128.518 155.220 177.697 1.00 39.67 355 CYS A C 1
ATOM 2329 O O . CYS A 1 337 ? 127.650 156.096 177.768 1.00 39.67 355 CYS A O 1
ATOM 2332 N N . LEU A 1 338 ? 128.571 154.355 176.686 1.00 36.02 356 LEU A N 1
ATOM 2333 C CA . LEU A 1 338 ? 127.620 154.410 175.583 1.00 36.02 356 LEU A CA 1
ATOM 2334 C C . LEU A 1 338 ? 126.192 154.097 176.011 1.00 36.02 356 LEU A C 1
ATOM 2335 O O . LEU A 1 338 ? 125.245 154.588 175.391 1.00 36.02 356 LEU A O 1
ATOM 2340 N N . SER A 1 339 ? 126.010 153.290 177.050 1.00 36.76 357 SER A N 1
ATOM 2341 C CA . SER A 1 339 ? 124.690 153.024 177.613 1.00 36.76 357 SER A CA 1
ATOM 2342 C C . SER A 1 339 ? 124.119 154.172 178.435 1.00 36.76 357 SER A C 1
ATOM 2343 O O . SER A 1 339 ? 123.041 154.009 179.011 1.00 36.76 357 SER A O 1
ATOM 2346 N N . GLY A 1 340 ? 124.789 155.313 178.506 1.00 39.38 358 GLY A N 1
ATOM 2347 C CA . GLY A 1 340 ? 124.255 156.483 179.167 1.00 39.38 358 GLY A CA 1
ATOM 2348 C C . GLY A 1 340 ? 124.790 156.760 180.552 1.00 39.38 358 GLY A C 1
ATOM 2349 O O . GLY A 1 340 ? 124.363 157.738 181.173 1.00 39.38 358 GLY A O 1
ATOM 2350 N N . ASN A 1 341 ? 125.697 155.934 181.064 1.00 43.52 359 ASN A N 1
ATOM 2351 C CA . ASN A 1 341 ? 126.373 156.223 182.326 1.00 43.52 359 ASN A CA 1
ATOM 2352 C C . ASN A 1 341 ? 127.655 156.986 182.000 1.00 43.52 359 ASN A C 1
ATOM 2353 O O . ASN A 1 341 ? 128.771 156.474 182.068 1.00 43.52 359 ASN A O 1
ATOM 2358 N N . ILE A 1 342 ? 127.458 158.254 181.635 1.00 41.37 360 ILE A N 1
ATOM 2359 C CA . ILE A 1 342 ? 128.528 159.079 181.091 1.00 41.37 360 ILE A CA 1
ATOM 2360 C C . ILE A 1 342 ? 129.625 159.404 182.096 1.00 41.37 360 ILE A C 1
ATOM 2361 O O . ILE A 1 342 ? 130.718 159.809 181.688 1.00 41.37 360 ILE A O 1
ATOM 2366 N N . SER A 1 343 ? 129.376 159.246 183.395 1.00 41.96 361 SER A N 1
ATOM 2367 C CA . SER A 1 343 ? 130.449 159.365 184.377 1.00 41.96 361 SER A CA 1
ATOM 2368 C C . SER A 1 343 ? 131.586 158.382 184.115 1.00 41.96 361 SER A C 1
ATOM 2369 O O . SER A 1 343 ? 132.731 158.644 184.492 1.00 41.96 361 SER A O 1
ATOM 2372 N N . GLN A 1 344 ? 131.291 157.251 183.484 1.00 41.43 362 GLN A N 1
ATOM 2373 C CA . GLN A 1 344 ? 132.267 156.198 183.245 1.00 41.43 362 GLN A CA 1
ATOM 2374 C C . GLN A 1 344 ? 133.118 156.422 182.006 1.00 41.43 362 GLN A C 1
ATOM 2375 O O . GLN A 1 344 ? 134.057 155.655 181.780 1.00 41.43 362 GLN A O 1
ATOM 2381 N N . CYS A 1 345 ? 132.807 157.421 181.199 1.00 39.52 363 CYS A N 1
ATOM 2382 C CA . CYS A 1 345 ? 133.491 157.601 179.929 1.00 39.52 363 CYS A CA 1
ATOM 2383 C C . CYS A 1 345 ? 134.978 157.877 180.135 1.00 39.52 363 CYS A C 1
ATOM 2384 O O . CYS A 1 345 ? 135.337 158.769 180.913 1.00 39.52 363 CYS A O 1
ATOM 2387 N N . PRO A 1 346 ? 135.863 157.127 179.484 1.00 34.80 364 PRO A N 1
ATOM 2388 C CA . PRO A 1 346 ? 137.294 157.432 179.558 1.00 34.80 364 PRO A CA 1
ATOM 2389 C C . PRO A 1 346 ? 137.629 158.703 178.797 1.00 34.80 364 PRO A C 1
ATOM 2390 O O . PRO A 1 346 ? 137.040 158.992 177.756 1.00 34.80 364 PRO A O 1
ATOM 2394 N N . ARG A 1 347 ? 138.572 159.473 179.329 1.00 33.53 365 ARG A N 1
ATOM 2395 C CA . ARG A 1 347 ? 138.980 160.725 178.712 1.00 33.53 365 ARG A CA 1
ATOM 2396 C C . ARG A 1 347 ? 140.492 160.810 178.576 1.00 33.53 365 ARG A C 1
ATOM 2397 O O . ARG A 1 347 ? 141.240 160.309 179.417 1.00 33.53 365 ARG A O 1
ATOM 2405 N N . THR A 1 348 ? 140.928 161.449 177.494 1.00 33.77 366 THR A N 1
ATOM 2406 C CA . THR A 1 348 ? 142.336 161.641 177.185 1.00 33.77 366 THR A CA 1
ATOM 2407 C C . THR A 1 348 ? 142.544 163.037 176.618 1.00 33.77 366 THR A C 1
ATOM 2408 O O . THR A 1 348 ? 141.615 163.667 176.110 1.00 33.77 366 THR A O 1
ATOM 2412 N N . THR A 1 349 ? 143.778 163.519 176.720 1.00 36.03 367 THR A N 1
ATOM 2413 C CA . THR A 1 349 ? 144.116 164.866 176.284 1.00 36.03 367 THR A CA 1
ATOM 2414 C C . THR A 1 349 ? 144.168 164.977 174.766 1.00 36.03 367 THR A C 1
ATOM 2415 O O . THR A 1 349 ? 144.569 164.048 174.062 1.00 36.03 367 THR A O 1
ATOM 2419 N N . VAL A 1 350 ? 143.762 166.140 174.269 1.00 39.00 368 VAL A N 1
ATOM 2420 C CA . VAL A 1 350 ? 143.816 166.461 172.847 1.00 39.00 368 VAL A CA 1
ATOM 2421 C C . VAL A 1 350 ? 145.236 166.858 172.471 1.00 39.00 368 VAL A C 1
ATOM 2422 O O . VAL A 1 350 ? 145.756 167.868 172.953 1.00 39.00 368 VAL A O 1
ATOM 2426 N N . THR A 1 351 ? 145.867 166.061 171.612 1.00 45.24 369 THR A N 1
ATOM 2427 C CA . THR A 1 351 ? 147.230 166.320 171.172 1.00 45.24 369 THR A CA 1
ATOM 2428 C C . THR A 1 351 ? 147.334 167.032 169.829 1.00 45.24 369 THR A C 1
ATOM 2429 O O . THR A 1 351 ? 148.407 167.554 169.514 1.00 45.24 369 THR A O 1
ATOM 2433 N N . SER A 1 352 ? 146.265 167.082 169.035 1.00 50.85 370 SER A N 1
ATOM 2434 C CA . SER A 1 352 ? 146.352 167.673 167.707 1.00 50.85 370 SER A CA 1
ATOM 2435 C C . SER A 1 352 ? 144.989 168.186 167.264 1.00 50.85 370 SER A C 1
ATOM 2436 O O . SER A 1 352 ? 143.964 167.937 167.903 1.00 50.85 370 SER A O 1
ATOM 2439 N N . ASP A 1 353 ? 145.000 168.912 166.145 1.00 53.03 371 ASP A N 1
ATOM 2440 C CA . ASP A 1 353 ? 143.836 169.533 165.521 1.00 53.03 371 ASP A CA 1
ATOM 2441 C C . ASP A 1 353 ? 142.908 168.547 164.830 1.00 53.03 371 ASP A C 1
ATOM 2442 O O . ASP A 1 353 ? 141.913 168.985 164.243 1.00 53.03 371 ASP A O 1
ATOM 2447 N N . ILE A 1 354 ? 143.197 167.248 164.865 1.00 50.24 372 ILE A N 1
ATOM 2448 C CA . ILE A 1 354 ? 142.306 166.283 164.231 1.00 50.24 372 ILE A CA 1
ATOM 2449 C C . ILE A 1 354 ? 140.979 166.221 164.974 1.00 50.24 372 ILE A C 1
ATOM 2450 O O . ILE A 1 354 ? 139.917 166.045 164.365 1.00 50.24 372 ILE A O 1
ATOM 2455 N N . VAL A 1 355 ? 141.013 166.374 166.293 1.00 42.58 373 VAL A N 1
ATOM 2456 C CA . VAL A 1 355 ? 139.801 166.385 167.103 1.00 42.58 373 VAL A CA 1
ATOM 2457 C C . VAL A 1 355 ? 139.015 167.653 166.800 1.00 42.58 373 VAL A C 1
ATOM 2458 O O . VAL A 1 355 ? 139.533 168.762 166.986 1.00 42.58 373 VAL A O 1
ATOM 2462 N N . PRO A 1 356 ? 137.778 167.542 166.333 1.00 37.39 374 PRO A N 1
ATOM 2463 C CA . PRO A 1 356 ? 136.969 168.737 166.098 1.00 37.39 374 PRO A CA 1
ATOM 2464 C C . PRO A 1 356 ? 136.602 169.450 167.388 1.00 37.39 374 PRO A C 1
ATOM 2465 O O . PRO A 1 356 ? 136.395 168.831 168.433 1.00 37.39 374 PRO A O 1
ATOM 2469 N N . ARG A 1 357 ? 136.531 170.775 167.305 1.00 36.80 375 ARG A N 1
ATOM 2470 C CA . ARG A 1 357 ? 136.110 171.617 168.415 1.00 36.80 375 ARG A CA 1
ATOM 2471 C C . ARG A 1 357 ? 134.622 171.940 168.403 1.00 36.80 375 ARG A C 1
ATOM 2472 O O . ARG A 1 357 ? 134.099 172.384 169.426 1.00 36.80 375 ARG A O 1
ATOM 2480 N N . TYR A 1 358 ? 133.929 171.707 167.294 1.00 32.06 376 TYR A N 1
ATOM 2481 C CA . TYR A 1 358 ? 132.515 172.020 167.173 1.00 32.06 376 TYR A CA 1
ATOM 2482 C C . TYR A 1 358 ? 131.878 171.067 166.176 1.00 32.06 376 TYR A C 1
ATOM 2483 O O . TYR A 1 358 ? 132.558 170.477 165.337 1.00 32.06 376 TYR A O 1
ATOM 2492 N N . ALA A 1 359 ? 130.560 170.909 166.280 1.00 31.04 377 ALA A N 1
ATOM 2493 C CA . ALA A 1 359 ? 129.820 170.133 165.296 1.00 31.04 377 ALA A CA 1
ATOM 2494 C C . ALA A 1 359 ? 128.380 170.613 165.205 1.00 31.04 377 ALA A C 1
ATOM 2495 O O . ALA A 1 359 ? 127.846 171.216 166.136 1.00 31.04 377 ALA A O 1
ATOM 2497 N N . PHE A 1 360 ? 127.759 170.343 164.060 1.00 30.90 378 PHE A N 1
ATOM 2498 C CA . PHE A 1 360 ? 126.311 170.433 163.932 1.00 30.90 378 PHE A CA 1
ATOM 2499 C C . PHE A 1 360 ? 125.656 169.185 164.498 1.00 30.90 378 PHE A C 1
ATOM 2500 O O . PHE A 1 360 ? 126.087 168.067 164.204 1.00 30.90 378 PHE A O 1
ATOM 2508 N N . VAL A 1 361 ? 124.603 169.367 165.289 1.00 35.06 379 VAL A N 1
ATOM 2509 C CA . VAL A 1 361 ? 123.871 168.255 165.884 1.00 35.06 379 VAL A CA 1
ATOM 2510 C C . VAL A 1 361 ? 122.401 168.632 165.929 1.00 35.06 379 VAL A C 1
ATOM 2511 O O . VAL A 1 361 ? 122.018 169.558 166.651 1.00 35.06 379 VAL A O 1
ATOM 2515 N N . ASN A 1 362 ? 121.581 167.906 165.175 1.00 40.16 380 ASN A N 1
ATOM 2516 C CA . ASN A 1 362 ? 120.124 167.992 165.238 1.00 40.16 380 ASN A CA 1
ATOM 2517 C C . ASN A 1 362 ? 119.620 169.429 165.133 1.00 40.16 380 ASN A C 1
ATOM 2518 O O . ASN A 1 362 ? 118.764 169.872 165.899 1.00 40.16 380 ASN A O 1
ATOM 2523 N N . GLY A 1 363 ? 120.157 170.164 164.170 1.00 36.28 381 GLY A N 1
ATOM 2524 C CA . GLY A 1 363 ? 119.678 171.495 163.889 1.00 36.28 381 GLY A CA 1
ATOM 2525 C C . GLY A 1 363 ? 120.357 172.592 164.666 1.00 36.28 381 GLY A C 1
ATOM 2526 O O . GLY A 1 363 ? 120.094 173.768 164.405 1.00 36.28 381 GLY A O 1
ATOM 2527 N N . GLY A 1 364 ? 121.215 172.246 165.614 1.00 34.03 382 GLY A N 1
ATOM 2528 C CA . GLY A 1 364 ? 121.936 173.216 166.403 1.00 34.03 382 GLY A CA 1
ATOM 2529 C C . GLY A 1 364 ? 123.417 172.925 166.410 1.00 34.03 382 GLY A C 1
ATOM 2530 O O . GLY A 1 364 ? 123.917 172.240 165.517 1.00 34.03 382 GLY A O 1
ATOM 2531 N N . VAL A 1 365 ? 124.131 173.430 167.408 1.00 34.35 383 VAL A N 1
ATOM 2532 C CA . VAL A 1 365 ? 125.574 173.274 167.493 1.00 34.35 383 VAL A CA 1
ATOM 2533 C C . VAL A 1 365 ? 125.960 172.777 168.878 1.00 34.35 383 VAL A C 1
ATOM 2534 O O . VAL A 1 365 ? 125.416 173.230 169.890 1.00 34.35 383 VAL A O 1
ATOM 2538 N N . VAL A 1 366 ? 126.898 171.835 168.912 1.00 33.13 384 VAL A N 1
ATOM 2539 C CA . VAL A 1 366 ? 127.526 171.331 170.128 1.00 33.13 384 VAL A CA 1
ATOM 2540 C C . VAL A 1 366 ? 128.997 171.678 169.998 1.00 33.13 384 VAL A C 1
ATOM 2541 O O . VAL A 1 366 ? 129.661 171.213 169.065 1.00 33.13 384 VAL A O 1
ATOM 2545 N N . ALA A 1 367 ? 129.512 172.496 170.911 1.00 33.43 385 ALA A N 1
ATOM 2546 C CA . ALA A 1 367 ? 130.875 172.960 170.740 1.00 33.43 385 ALA A CA 1
ATOM 2547 C C . ALA A 1 367 ? 131.544 173.278 172.065 1.00 33.43 385 ALA A C 1
ATOM 2548 O O . ALA A 1 367 ? 130.892 173.491 173.087 1.00 33.43 385 ALA A O 1
ATOM 2550 N N . ASN A 1 368 ? 132.872 173.293 172.021 1.00 35.92 386 ASN A N 1
ATOM 2551 C CA . ASN A 1 368 ? 133.711 173.732 173.131 1.00 35.92 386 ASN A CA 1
ATOM 2552 C C . ASN A 1 368 ? 133.914 175.229 172.960 1.00 35.92 386 ASN A C 1
ATOM 2553 O O . ASN A 1 368 ? 134.827 175.678 172.270 1.00 35.92 386 ASN A O 1
ATOM 2558 N N . CYS A 1 369 ? 133.061 176.017 173.605 1.00 38.72 387 CYS A N 1
ATOM 2559 C CA . CYS A 1 369 ? 133.078 177.460 173.419 1.00 38.72 387 CYS A CA 1
ATOM 2560 C C . CYS A 1 369 ? 134.195 178.167 174.171 1.00 38.72 387 CYS A C 1
ATOM 2561 O O . CYS A 1 369 ? 134.247 179.399 174.142 1.00 38.72 387 CYS A O 1
ATOM 2564 N N . ILE A 1 370 ? 135.077 177.438 174.847 1.00 37.48 388 ILE A N 1
ATOM 2565 C CA . ILE A 1 370 ? 136.260 178.069 175.418 1.00 37.48 388 ILE A CA 1
ATOM 2566 C C . ILE A 1 370 ? 137.293 178.303 174.329 1.00 37.48 388 ILE A C 1
ATOM 2567 O O . ILE A 1 370 ? 137.836 179.404 174.192 1.00 37.48 388 ILE A O 1
ATOM 2572 N N . THR A 1 371 ? 137.588 177.271 173.545 1.00 37.22 389 THR A N 1
ATOM 2573 C CA . THR A 1 371 ? 138.548 177.381 172.458 1.00 37.22 389 THR A CA 1
ATOM 2574 C C . THR A 1 371 ? 137.915 177.806 171.140 1.00 37.22 389 THR A C 1
ATOM 2575 O O . THR A 1 371 ? 138.636 178.215 170.226 1.00 37.22 389 THR A O 1
ATOM 2579 N N . THR A 1 372 ? 136.596 177.717 171.021 1.00 38.23 390 THR A N 1
ATOM 2580 C CA . THR A 1 372 ? 135.861 178.152 169.841 1.00 38.23 390 THR A CA 1
ATOM 2581 C C . THR A 1 372 ? 135.059 179.397 170.188 1.00 38.23 390 THR A C 1
ATOM 2582 O O . THR A 1 372 ? 134.407 179.446 171.235 1.00 38.23 390 THR A O 1
ATOM 2586 N N . THR A 1 373 ? 135.107 180.402 169.317 1.00 40.18 391 THR A N 1
ATOM 2587 C CA . THR A 1 373 ? 134.356 181.639 169.527 1.00 40.18 391 THR A CA 1
ATOM 2588 C C . THR A 1 373 ? 132.898 181.439 169.114 1.00 40.18 391 THR A C 1
ATOM 2589 O O . THR A 1 373 ? 132.480 181.749 167.997 1.00 40.18 391 THR A O 1
ATOM 2593 N N . CYS A 1 374 ? 132.113 180.891 170.038 1.00 43.02 392 CYS A N 1
ATOM 2594 C CA . CYS A 1 374 ? 130.690 180.692 169.807 1.00 43.02 392 CYS A CA 1
ATOM 2595 C C . CYS A 1 374 ? 129.982 182.030 169.939 1.00 43.02 392 CYS A C 1
ATOM 2596 O O . CYS A 1 374 ? 130.271 182.812 170.846 1.00 43.02 392 CYS A O 1
ATOM 2599 N N . THR A 1 375 ? 129.063 182.301 169.023 1.00 42.91 393 THR A N 1
ATOM 2600 C CA . THR A 1 375 ? 128.392 183.588 168.997 1.00 42.91 393 THR A CA 1
ATOM 2601 C C . THR A 1 375 ? 126.895 183.407 168.766 1.00 42.91 393 THR A C 1
ATOM 2602 O O . THR A 1 375 ? 126.486 182.536 167.997 1.00 42.91 393 THR A O 1
ATOM 2606 N N . CYS A 1 376 ? 126.082 184.236 169.427 1.00 47.30 394 CYS A N 1
ATOM 2607 C CA . CYS A 1 376 ? 124.626 184.133 169.385 1.00 47.30 394 CYS A CA 1
ATOM 2608 C C . CYS A 1 376 ? 123.943 185.386 168.850 1.00 47.30 394 CYS A C 1
ATOM 2609 O O . CYS A 1 376 ? 124.186 186.491 169.342 1.00 47.30 394 CYS A O 1
ATOM 2612 N N . ASN A 1 377 ? 123.084 185.199 167.846 1.00 47.01 395 ASN A N 1
ATOM 2613 C CA . ASN A 1 377 ? 122.248 186.251 167.254 1.00 47.01 395 ASN A CA 1
ATOM 2614 C C . ASN A 1 377 ? 123.025 187.465 166.758 1.00 47.01 395 ASN A C 1
ATOM 2615 O O . ASN A 1 377 ? 122.534 188.592 166.828 1.00 47.01 395 ASN A O 1
ATOM 2620 N N . GLY A 1 378 ? 124.227 187.275 166.262 1.00 48.35 396 GLY A N 1
ATOM 2621 C CA . GLY A 1 378 ? 125.003 188.368 165.706 1.00 48.35 396 GLY A CA 1
ATOM 2622 C C . GLY A 1 378 ? 126.430 188.179 166.147 1.00 48.35 396 GLY A C 1
ATOM 2623 O O . GLY A 1 378 ? 126.700 187.868 167.301 1.00 48.35 396 GLY A O 1
ATOM 2624 N N . ILE A 1 379 ? 127.361 188.542 165.265 1.00 49.51 397 ILE A N 1
ATOM 2625 C CA . ILE A 1 379 ? 128.780 188.279 165.458 1.00 49.51 397 ILE A CA 1
ATOM 2626 C C . ILE A 1 379 ? 129.368 188.940 166.698 1.00 49.51 397 ILE A C 1
ATOM 2627 O O . ILE A 1 379 ? 130.482 188.599 167.100 1.00 49.51 397 ILE A O 1
ATOM 2632 N N . GLY A 1 380 ? 128.654 189.869 167.322 1.00 49.72 398 GLY A N 1
ATOM 2633 C CA . GLY A 1 380 ? 129.155 190.518 168.517 1.00 49.72 398 GLY A CA 1
ATOM 2634 C C . GLY A 1 380 ? 128.814 189.893 169.855 1.00 49.72 398 GLY A C 1
ATOM 2635 O O . GLY A 1 380 ? 129.496 190.164 170.846 1.00 49.72 398 GLY A O 1
ATOM 2636 N N . ASN A 1 381 ? 127.774 189.064 169.915 1.00 49.56 399 ASN A N 1
ATOM 2637 C CA . ASN A 1 381 ? 127.307 188.492 171.179 1.00 49.56 399 ASN A CA 1
ATOM 2638 C C . ASN A 1 381 ? 127.937 187.122 171.407 1.00 49.56 399 ASN A C 1
ATOM 2639 O O . ASN A 1 381 ? 127.419 186.095 170.971 1.00 49.56 399 ASN A O 1
ATOM 2644 N N . ARG A 1 382 ? 129.073 187.110 172.100 1.00 45.16 400 ARG A N 1
ATOM 2645 C CA . ARG A 1 382 ? 129.774 185.865 172.389 1.00 45.16 400 ARG A CA 1
ATOM 2646 C C . ARG A 1 382 ? 129.080 185.049 173.474 1.00 45.16 400 ARG A C 1
ATOM 2647 O O . ARG A 1 382 ? 128.693 185.581 174.518 1.00 45.16 400 ARG A O 1
ATOM 2655 N N . ILE A 1 383 ? 128.927 183.754 173.221 1.00 44.53 401 ILE A N 1
ATOM 2656 C CA . ILE A 1 383 ? 128.409 182.816 174.210 1.00 44.53 401 ILE A CA 1
ATOM 2657 C C . ILE A 1 383 ? 129.561 182.400 175.114 1.00 44.53 401 ILE A C 1
ATOM 2658 O O . ILE A 1 383 ? 130.574 181.877 174.640 1.00 44.53 401 ILE A O 1
ATOM 2663 N N . ASN A 1 384 ? 129.409 182.621 176.414 1.00 44.76 402 ASN A N 1
ATOM 2664 C CA . ASN A 1 384 ? 130.429 182.261 177.387 1.00 44.76 402 ASN A CA 1
ATOM 2665 C C . ASN A 1 384 ? 129.999 181.009 178.136 1.00 44.76 402 ASN A C 1
ATOM 2666 O O . ASN A 1 384 ? 128.944 180.999 178.777 1.00 44.76 402 ASN A O 1
ATOM 2671 N N . GLN A 1 385 ? 130.818 179.960 178.059 1.00 40.44 403 GLN A N 1
ATOM 2672 C CA . GLN A 1 385 ? 130.497 178.830 178.916 1.00 40.44 403 GLN A CA 1
ATOM 2673 C C . GLN A 1 385 ? 131.367 178.855 180.166 1.00 40.44 403 GLN A C 1
ATOM 2674 O O . GLN A 1 385 ? 132.548 179.211 180.094 1.00 40.44 403 GLN A O 1
ATOM 2680 N N . PRO A 1 386 ? 130.812 178.527 181.327 1.00 42.81 404 PRO A N 1
ATOM 2681 C CA . PRO A 1 386 ? 131.596 178.551 182.559 1.00 42.81 404 PRO A CA 1
ATOM 2682 C C . PRO A 1 386 ? 132.708 177.518 182.533 1.00 42.81 404 PRO A C 1
ATOM 2683 O O . PRO A 1 386 ? 132.620 176.509 181.818 1.00 42.81 404 PRO A O 1
ATOM 2687 N N . PRO A 1 387 ? 133.778 177.744 183.300 1.00 43.23 405 PRO A N 1
ATOM 2688 C CA . PRO A 1 387 ? 134.933 176.833 183.263 1.00 43.23 405 PRO A CA 1
ATOM 2689 C C . PRO A 1 387 ? 134.634 175.409 183.690 1.00 43.23 405 PRO A C 1
ATOM 2690 O O . PRO A 1 387 ? 135.410 174.509 183.354 1.00 43.23 405 PRO A O 1
ATOM 2694 N N . ASP A 1 388 ? 133.549 175.170 184.412 1.00 44.00 406 ASP A N 1
ATOM 2695 C CA . ASP A 1 388 ? 133.214 173.834 184.876 1.00 44.00 406 ASP A CA 1
ATOM 2696 C C . ASP A 1 388 ? 132.304 173.063 183.931 1.00 44.00 406 ASP A C 1
ATOM 2697 O O . ASP A 1 388 ? 131.926 171.932 184.247 1.00 44.00 406 ASP A O 1
ATOM 2702 N N . GLN A 1 389 ? 131.941 173.641 182.795 1.00 41.23 407 GLN A N 1
ATOM 2703 C CA . GLN A 1 389 ? 131.125 172.974 181.795 1.00 41.23 407 GLN A CA 1
ATOM 2704 C C . GLN A 1 389 ? 132.009 172.549 180.631 1.00 41.23 407 GLN A C 1
ATOM 2705 O O . GLN A 1 389 ? 132.874 173.308 180.189 1.00 41.23 407 GLN A O 1
ATOM 2711 N N . GLY A 1 390 ? 131.802 171.328 180.151 1.00 36.57 408 GLY A N 1
ATOM 2712 C CA . GLY A 1 390 ? 132.655 170.774 179.117 1.00 36.57 408 GLY A CA 1
ATOM 2713 C C . GLY A 1 390 ? 132.339 171.146 177.686 1.00 36.57 408 GLY A C 1
ATOM 2714 O O . GLY A 1 390 ? 133.243 171.489 176.924 1.00 36.57 408 GLY A O 1
ATOM 2715 N N . VAL A 1 391 ? 131.066 171.088 177.303 1.00 34.34 409 VAL A N 1
ATOM 2716 C CA . VAL A 1 391 ? 130.628 171.460 175.965 1.00 34.34 409 VAL A CA 1
ATOM 2717 C C . VAL A 1 391 ? 129.335 172.247 176.094 1.00 34.34 409 VAL A C 1
ATOM 2718 O O . VAL A 1 391 ? 128.581 172.081 177.055 1.00 34.34 409 VAL A O 1
ATOM 2722 N N . LYS A 1 392 ? 129.092 173.125 175.128 1.00 35.51 410 LYS A N 1
ATOM 2723 C CA . LYS A 1 392 ? 127.880 173.928 175.070 1.00 35.51 410 LYS A CA 1
ATOM 2724 C C . LYS A 1 392 ? 126.976 173.403 173.963 1.00 35.51 410 LYS A C 1
ATOM 2725 O O . LYS A 1 392 ? 127.422 173.217 172.827 1.00 35.51 410 LYS A O 1
ATOM 2731 N N . ILE A 1 393 ? 125.716 173.159 174.298 1.00 35.57 411 ILE A N 1
ATOM 2732 C CA . ILE A 1 393 ? 124.706 172.700 173.355 1.00 35.57 411 ILE A CA 1
ATOM 2733 C C . ILE A 1 393 ? 123.793 173.883 173.070 1.00 35.57 411 ILE A C 1
ATOM 2734 O O . ILE A 1 393 ? 123.069 174.346 173.958 1.00 35.57 411 ILE A O 1
ATOM 2739 N N . ILE A 1 394 ? 123.814 174.369 171.834 1.00 38.90 412 ILE A N 1
ATOM 2740 C CA . ILE A 1 394 ? 123.075 175.559 171.431 1.00 38.90 412 ILE A CA 1
ATOM 2741 C C . ILE A 1 394 ? 121.960 175.142 170.483 1.00 38.90 412 ILE A C 1
ATOM 2742 O O . ILE A 1 394 ? 122.214 174.525 169.443 1.00 38.90 412 ILE A O 1
ATOM 2747 N N . THR A 1 395 ? 120.728 175.488 170.841 1.00 45.60 413 THR A N 1
ATOM 2748 C CA . THR A 1 395 ? 119.528 175.081 170.129 1.00 45.60 413 THR A CA 1
ATOM 2749 C C . THR A 1 395 ? 118.797 176.307 169.599 1.00 45.60 413 THR A C 1
ATOM 2750 O O . THR A 1 395 ? 119.104 177.444 169.959 1.00 45.60 413 THR A O 1
ATOM 2754 N N . HIS A 1 396 ? 117.817 176.061 168.726 1.00 49.15 414 HIS A N 1
ATOM 2755 C CA . HIS A 1 396 ? 117.018 177.146 168.163 1.00 49.15 414 HIS A CA 1
ATOM 2756 C C . HIS A 1 396 ? 116.207 177.893 169.210 1.00 49.15 414 HIS A C 1
ATOM 2757 O O . HIS A 1 396 ? 115.739 179.002 168.937 1.00 49.15 414 HIS A O 1
ATOM 2764 N N . LYS A 1 397 ? 116.021 177.317 170.394 1.00 50.63 415 LYS A N 1
ATOM 2765 C CA . LYS A 1 397 ? 115.326 178.012 171.467 1.00 50.63 415 LYS A CA 1
ATOM 2766 C C . LYS A 1 397 ? 116.170 179.110 172.091 1.00 50.63 415 LYS A C 1
ATOM 2767 O O . LYS A 1 397 ? 115.636 179.913 172.862 1.00 50.63 415 LYS A O 1
ATOM 2773 N N . GLU A 1 398 ? 117.458 179.163 171.787 1.00 51.58 416 GLU A N 1
ATOM 2774 C CA . GLU A 1 398 ? 118.352 180.151 172.360 1.00 51.58 416 GLU A CA 1
ATOM 2775 C C . GLU A 1 398 ? 118.997 181.072 171.341 1.00 51.58 416 GLU A C 1
ATOM 2776 O O . GLU A 1 398 ? 119.227 182.239 171.655 1.00 51.58 416 GLU A O 1
ATOM 2782 N N . CYS A 1 399 ? 119.299 180.591 170.138 1.00 48.63 417 CYS A N 1
ATOM 2783 C CA . CYS A 1 399 ? 119.917 181.429 169.122 1.00 48.63 417 CYS A CA 1
ATOM 2784 C C . CYS A 1 399 ? 119.258 181.186 167.775 1.00 48.63 417 CYS A C 1
ATOM 2785 O O . CYS A 1 399 ? 119.066 180.034 167.378 1.00 48.63 417 CYS A O 1
ATOM 2788 N N . ASN A 1 400 ? 118.902 182.268 167.080 1.00 43.74 418 ASN A N 1
ATOM 2789 C CA . ASN A 1 400 ? 118.392 182.136 165.720 1.00 43.74 418 ASN A CA 1
ATOM 2790 C C . ASN A 1 400 ? 119.531 181.971 164.726 1.00 43.74 418 ASN A C 1
ATOM 2791 O O . ASN A 1 400 ? 119.450 181.144 163.813 1.00 43.74 418 ASN A O 1
ATOM 2796 N N . THR A 1 401 ? 120.592 182.753 164.886 1.00 40.51 419 THR A N 1
ATOM 2797 C CA . THR A 1 401 ? 121.796 182.643 164.081 1.00 40.51 419 THR A CA 1
ATOM 2798 C C . THR A 1 401 ? 122.953 182.325 165.013 1.00 40.51 419 THR A C 1
ATOM 2799 O O . THR A 1 401 ? 123.140 183.005 166.024 1.00 40.51 419 THR A O 1
ATOM 2803 N N . ILE A 1 402 ? 123.717 181.291 164.684 1.00 36.73 420 ILE A N 1
ATOM 2804 C CA . ILE A 1 402 ? 124.887 180.912 165.461 1.00 36.73 420 ILE A CA 1
ATOM 2805 C C . ILE A 1 402 ? 126.135 181.092 164.611 1.00 36.73 420 ILE A C 1
ATOM 2806 O O . ILE A 1 402 ? 126.196 180.614 163.473 1.00 36.73 420 ILE A O 1
ATOM 2811 N N . GLY A 1 403 ? 127.114 181.801 165.159 1.00 36.18 421 GLY A N 1
ATOM 2812 C CA . GLY A 1 403 ? 128.376 182.035 164.492 1.00 36.18 421 GLY A CA 1
ATOM 2813 C C . GLY A 1 403 ? 129.496 181.220 165.098 1.00 36.18 421 GLY A C 1
ATOM 2814 O O . GLY A 1 403 ? 129.791 181.360 166.284 1.00 36.18 421 GLY A O 1
ATOM 2815 N N . ILE A 1 404 ? 130.134 180.374 164.300 1.00 34.73 422 ILE A N 1
ATOM 2816 C CA . ILE A 1 404 ? 131.310 179.620 164.717 1.00 34.73 422 ILE A CA 1
ATOM 2817 C C . ILE A 1 404 ? 132.518 180.245 164.044 1.00 34.73 422 ILE A C 1
ATOM 2818 O O . ILE A 1 404 ? 132.671 180.154 162.821 1.00 34.73 422 ILE A O 1
ATOM 2823 N N . ASN A 1 405 ? 133.388 180.860 164.843 1.00 35.57 423 ASN A N 1
ATOM 2824 C CA . ASN A 1 405 ? 134.600 181.510 164.348 1.00 35.57 423 ASN A CA 1
ATOM 2825 C C . ASN A 1 405 ? 134.304 182.482 163.210 1.00 35.57 423 ASN A C 1
ATOM 2826 O O . ASN A 1 405 ? 135.114 182.655 162.300 1.00 35.57 423 ASN A O 1
ATOM 2831 N N . GLY A 1 406 ? 133.142 183.131 163.252 1.00 35.67 424 GLY A N 1
ATOM 2832 C CA . GLY A 1 406 ? 132.724 184.065 162.232 1.00 35.67 424 GLY A CA 1
ATOM 2833 C C . GLY A 1 406 ? 131.761 183.513 161.202 1.00 35.67 424 GLY A C 1
ATOM 2834 O O . GLY A 1 406 ? 131.088 184.297 160.528 1.00 35.67 424 GLY A O 1
ATOM 2835 N N . MET A 1 407 ? 131.678 182.194 161.056 1.00 34.30 425 MET A N 1
ATOM 2836 C CA . MET A 1 407 ? 130.776 181.565 160.097 1.00 34.30 425 MET A CA 1
ATOM 2837 C C . MET A 1 407 ? 129.357 181.578 160.650 1.00 34.30 425 MET A C 1
ATOM 2838 O O . MET A 1 407 ? 129.052 180.863 161.608 1.00 34.30 425 MET A O 1
ATOM 2843 N N . LEU A 1 408 ? 128.483 182.378 160.045 1.00 35.70 426 LEU A N 1
ATOM 2844 C CA . LEU A 1 408 ? 127.104 182.496 160.497 1.00 35.70 426 LEU A CA 1
ATOM 2845 C C . LEU A 1 408 ? 126.203 181.483 159.803 1.00 35.70 426 LEU A C 1
ATOM 2846 O O . LEU A 1 408 ? 126.219 181.360 158.575 1.00 35.70 426 LEU A O 1
ATOM 2851 N N . PHE A 1 409 ? 125.419 180.766 160.601 1.00 33.05 427 PHE A N 1
ATOM 2852 C CA . PHE A 1 409 ? 124.460 179.786 160.125 1.00 33.05 427 PHE A CA 1
ATOM 2853 C C . PHE A 1 409 ? 123.144 179.980 160.858 1.00 33.05 427 PHE A C 1
ATOM 2854 O O . PHE A 1 409 ? 123.124 180.375 162.024 1.00 33.05 427 PHE A O 1
ATOM 2862 N N . ASN A 1 410 ? 122.044 179.714 160.168 1.00 36.98 428 ASN A N 1
ATOM 2863 C CA . ASN A 1 410 ? 120.742 179.730 160.811 1.00 36.98 428 ASN A CA 1
ATOM 2864 C C . ASN A 1 410 ? 120.477 178.405 161.506 1.00 36.98 428 ASN A C 1
ATOM 2865 O O . ASN A 1 410 ? 120.799 177.338 160.979 1.00 36.98 428 ASN A O 1
ATOM 2870 N N . THR A 1 411 ? 119.892 178.472 162.692 1.00 41.74 429 THR A N 1
ATOM 2871 C CA . THR A 1 411 ? 119.476 177.247 163.344 1.00 41.74 429 THR A CA 1
ATOM 2872 C C . THR A 1 411 ? 118.215 176.726 162.672 1.00 41.74 429 THR A C 1
ATOM 2873 O O . THR A 1 411 ? 117.454 177.475 162.057 1.00 41.74 429 THR A O 1
ATOM 2877 N N . ASN A 1 412 ? 117.995 175.426 162.789 1.00 42.97 430 ASN A N 1
ATOM 2878 C CA . ASN A 1 412 ? 116.879 174.791 162.111 1.00 42.97 430 ASN A CA 1
ATOM 2879 C C . ASN A 1 412 ? 115.678 174.723 163.045 1.00 42.97 430 ASN A C 1
ATOM 2880 O O . ASN A 1 412 ? 115.773 174.178 164.148 1.00 42.97 430 ASN A O 1
ATOM 2885 N N . LYS A 1 413 ? 114.551 175.278 162.598 1.00 49.01 431 LYS A N 1
ATOM 2886 C CA . LYS A 1 413 ? 113.345 175.310 163.418 1.00 49.01 431 LYS A CA 1
ATOM 2887 C C . LYS A 1 413 ? 112.800 173.919 163.700 1.00 49.01 431 LYS A C 1
ATOM 2888 O O . LYS A 1 413 ? 112.193 173.696 164.752 1.00 49.01 431 LYS A O 1
ATOM 2894 N N . GLU A 1 414 ? 112.997 172.975 162.788 1.00 48.77 432 GLU A N 1
ATOM 2895 C CA . GLU A 1 414 ? 112.529 171.615 162.995 1.00 48.77 432 GLU A CA 1
ATOM 2896 C C . GLU A 1 414 ? 113.578 170.730 163.646 1.00 48.77 432 GLU A C 1
ATOM 2897 O O . GLU A 1 414 ? 113.434 169.506 163.638 1.00 48.77 432 GLU A O 1
ATOM 2903 N N . GLY A 1 415 ? 114.629 171.323 164.200 1.00 47.64 433 GLY A N 1
ATOM 2904 C CA . GLY A 1 415 ? 115.637 170.546 164.891 1.00 47.64 433 GLY A CA 1
ATOM 2905 C C . GLY A 1 415 ? 115.083 169.957 166.175 1.00 47.64 433 GLY A C 1
ATOM 2906 O O . GLY A 1 415 ? 114.319 170.595 166.898 1.00 47.64 433 GLY A O 1
ATOM 2907 N N . THR A 1 416 ? 115.471 168.717 166.455 1.00 48.72 434 THR A N 1
ATOM 2908 C CA . THR A 1 416 ? 115.033 168.022 167.655 1.00 48.72 434 THR A CA 1
ATOM 2909 C C . THR A 1 416 ? 116.058 168.077 168.780 1.00 48.72 434 THR A C 1
ATOM 2910 O O . THR A 1 416 ? 115.858 167.429 169.812 1.00 48.72 434 THR A O 1
ATOM 2914 N N . LEU A 1 417 ? 117.151 168.818 168.602 1.00 46.00 435 LEU A N 1
ATOM 2915 C CA . LEU A 1 417 ? 118.181 168.902 169.631 1.00 46.00 435 LEU A CA 1
ATOM 2916 C C . LEU A 1 417 ? 117.609 169.459 170.929 1.00 46.00 435 LEU A C 1
ATOM 2917 O O . LEU A 1 417 ? 116.864 170.441 170.924 1.00 46.00 435 LEU A O 1
ATOM 2922 N N . ALA A 1 418 ? 117.958 168.818 172.041 1.00 50.60 436 ALA A N 1
ATOM 2923 C CA . ALA A 1 418 ? 117.455 169.200 173.355 1.00 50.60 436 ALA A CA 1
ATOM 2924 C C . ALA A 1 418 ? 117.902 170.602 173.746 1.00 50.60 436 ALA A C 1
ATOM 2925 O O . ALA A 1 418 ? 118.149 170.881 174.920 1.00 50.60 436 ALA A O 1
ATOM 2927 N N . ASP A 1 423 ? 123.850 169.472 184.478 1.00 71.27 441 ASP A N 1
ATOM 2928 C CA . ASP A 1 423 ? 124.231 168.719 185.666 1.00 71.27 441 ASP A CA 1
ATOM 2929 C C . ASP A 1 423 ? 125.751 168.640 185.776 1.00 71.27 441 ASP A C 1
ATOM 2930 O O . ASP A 1 423 ? 126.462 168.810 184.786 1.00 71.27 441 ASP A O 1
ATOM 2935 N N . ASP A 1 424 ? 126.245 168.381 186.983 1.00 66.15 442 ASP A N 1
ATOM 2936 C CA . ASP A 1 424 ? 127.676 168.240 187.216 1.00 66.15 442 ASP A CA 1
ATOM 2937 C C . ASP A 1 424 ? 128.151 166.873 186.737 1.00 66.15 442 ASP A C 1
ATOM 2938 O O . ASP A 1 424 ? 127.672 165.841 187.218 1.00 66.15 442 ASP A O 1
ATOM 2943 N N . ILE A 1 425 ? 129.084 166.866 185.791 1.00 52.41 443 ILE A N 1
ATOM 2944 C CA . ILE A 1 425 ? 129.674 165.643 185.260 1.00 52.41 443 ILE A CA 1
ATOM 2945 C C . ILE A 1 425 ? 131.131 165.601 185.689 1.00 52.41 443 ILE A C 1
ATOM 2946 O O . ILE A 1 425 ? 131.887 166.545 185.431 1.00 52.41 443 ILE A O 1
ATOM 2951 N N . THR A 1 426 ? 131.525 164.513 186.342 1.00 46.48 444 THR A N 1
ATOM 2952 C CA . THR A 1 426 ? 132.911 164.287 186.730 1.00 46.48 444 THR A CA 1
ATOM 2953 C C . THR A 1 426 ? 133.414 163.030 186.040 1.00 46.48 444 THR A C 1
ATOM 2954 O O . THR A 1 426 ? 132.868 161.945 186.249 1.00 46.48 444 THR A O 1
ATOM 2958 N N . LEU A 1 427 ? 134.447 163.179 185.218 1.00 40.17 445 LEU A N 1
ATOM 2959 C CA . LEU A 1 427 ? 135.033 162.071 184.473 1.00 40.17 445 LEU A CA 1
ATOM 2960 C C . LEU A 1 427 ? 136.339 161.678 185.152 1.00 40.17 445 LEU A C 1
ATOM 2961 O O . LEU A 1 427 ? 137.386 162.279 184.904 1.00 40.17 445 LEU A O 1
ATOM 2966 N N . ASN A 1 428 ? 136.274 160.663 186.009 1.00 39.07 446 ASN A N 1
ATOM 2967 C CA . ASN A 1 428 ? 137.438 160.239 186.773 1.00 39.07 446 ASN A CA 1
ATOM 2968 C C . ASN A 1 428 ? 138.388 159.347 185.987 1.00 39.07 446 ASN A C 1
ATOM 2969 O O . ASN A 1 428 ? 139.555 159.226 186.368 1.00 39.07 446 ASN A O 1
ATOM 2974 N N . ASN A 1 429 ? 137.925 158.721 184.908 1.00 38.97 447 ASN A N 1
ATOM 2975 C CA . ASN A 1 429 ? 138.736 157.770 184.148 1.00 38.97 447 ASN A CA 1
ATOM 2976 C C . ASN A 1 429 ? 139.690 158.487 183.192 1.00 38.97 447 ASN A C 1
ATOM 2977 O O . ASN A 1 429 ? 139.540 158.465 181.970 1.00 38.97 447 ASN A O 1
ATOM 2982 N N . SER A 1 430 ? 140.692 159.134 183.772 1.00 38.58 448 SER A N 1
ATOM 2983 C CA . SER A 1 430 ? 141.771 159.698 182.975 1.00 38.58 448 SER A CA 1
ATOM 2984 C C . SER A 1 430 ? 142.574 158.567 182.346 1.00 38.58 448 SER A C 1
ATOM 2985 O O . SER A 1 430 ? 142.910 157.587 183.016 1.00 38.58 448 SER A O 1
ATOM 2988 N N . VAL A 1 431 ? 142.880 158.695 181.062 1.00 37.87 449 VAL A N 1
ATOM 2989 C CA . VAL A 1 431 ? 143.497 157.623 180.291 1.00 37.87 449 VAL A CA 1
ATOM 2990 C C . VAL A 1 431 ? 144.600 158.198 179.415 1.00 37.87 449 VAL A C 1
ATOM 2991 O O . VAL A 1 431 ? 144.463 159.296 178.869 1.00 37.87 449 VAL A O 1
ATOM 2995 N N . ALA A 1 432 ? 145.697 157.458 179.288 1.00 42.18 450 ALA A N 1
ATOM 2996 C CA . ALA A 1 432 ? 146.764 157.766 178.350 1.00 42.18 450 ALA A CA 1
ATOM 2997 C C . ALA A 1 432 ? 146.796 156.731 177.234 1.00 42.18 450 ALA A C 1
ATOM 2998 O O . ALA A 1 432 ? 146.640 155.533 177.483 1.00 42.18 450 ALA A O 1
ATOM 3000 N N . LEU A 1 433 ? 146.989 157.199 176.003 1.00 43.76 451 LEU A N 1
ATOM 3001 C CA . LEU A 1 433 ? 147.082 156.338 174.831 1.00 43.76 451 LEU A CA 1
ATOM 3002 C C . LEU A 1 433 ? 148.496 155.886 174.494 1.00 43.76 451 LEU A C 1
ATOM 3003 O O . LEU A 1 433 ? 148.654 154.897 173.773 1.00 43.76 451 LEU A O 1
ATOM 3008 N N . ASN A 1 434 ? 149.510 156.571 174.975 1.00 47.45 452 ASN A N 1
ATOM 3009 C CA . ASN A 1 434 ? 150.876 156.327 174.531 1.00 47.45 452 ASN A CA 1
ATOM 3010 C C . ASN A 1 434 ? 151.640 155.508 175.558 1.00 47.45 452 ASN A C 1
ATOM 3011 O O . ASN A 1 434 ? 151.653 155.873 176.742 1.00 47.45 452 ASN A O 1
ATOM 3016 N N . PRO A 1 435 ? 152.262 154.400 175.148 1.00 44.33 453 PRO A N 1
ATOM 3017 C CA . PRO A 1 435 ? 152.988 153.554 176.107 1.00 44.33 453 PRO A CA 1
ATOM 3018 C C . PRO A 1 435 ? 154.018 154.279 176.959 1.00 44.33 453 PRO A C 1
ATOM 3019 O O . PRO A 1 435 ? 154.215 153.885 178.114 1.00 44.33 453 PRO A O 1
ATOM 3023 N N . ILE A 1 436 ? 154.692 155.307 176.441 1.00 44.63 454 ILE A N 1
ATOM 3024 C CA . ILE A 1 436 ? 155.634 156.058 177.270 1.00 44.63 454 ILE A CA 1
ATOM 3025 C C . ILE A 1 436 ? 154.906 156.677 178.454 1.00 44.63 454 ILE A C 1
ATOM 3026 O O . ILE A 1 436 ? 155.362 156.603 179.600 1.00 44.63 454 ILE A O 1
ATOM 3031 N N . ASP A 1 437 ? 153.764 157.310 178.184 1.00 48.37 455 ASP A N 1
ATOM 3032 C CA . ASP A 1 437 ? 153.005 157.987 179.228 1.00 48.37 455 ASP A CA 1
ATOM 3033 C C . ASP A 1 437 ? 152.510 157.021 180.296 1.00 48.37 455 ASP A C 1
ATOM 3034 O O . ASP A 1 437 ? 152.598 157.313 181.493 1.00 48.37 455 ASP A O 1
ATOM 3039 N N . ILE A 1 438 ? 151.975 155.871 179.884 1.00 44.41 456 ILE A N 1
ATOM 3040 C CA . ILE A 1 438 ? 151.558 154.858 180.848 1.00 44.41 456 ILE A CA 1
ATOM 3041 C C . ILE A 1 438 ? 152.740 154.380 181.678 1.00 44.41 456 ILE A C 1
ATOM 3042 O O . ILE A 1 438 ? 152.627 154.186 182.892 1.00 44.41 456 ILE A O 1
ATOM 3047 N N . SER A 1 439 ? 153.886 154.161 181.036 1.00 43.67 457 SER A N 1
ATOM 3048 C CA . SER A 1 439 ? 155.068 153.710 181.761 1.00 43.67 457 SER A CA 1
ATOM 3049 C C . SER A 1 439 ? 155.553 154.747 182.764 1.00 43.67 457 SER A C 1
ATOM 3050 O O . SER A 1 439 ? 155.979 154.396 183.868 1.00 43.67 457 SER A O 1
ATOM 3053 N N . ILE A 1 440 ? 155.521 156.025 182.393 1.00 45.25 458 ILE A N 1
ATOM 3054 C CA . ILE A 1 440 ? 155.940 157.077 183.316 1.00 45.25 458 ILE A CA 1
ATOM 3055 C C . ILE A 1 440 ? 155.050 157.113 184.552 1.00 45.25 458 ILE A C 1
ATOM 3056 O O . ILE A 1 440 ? 155.539 157.188 185.685 1.00 45.25 458 ILE A O 1
ATOM 3061 N N . GLU A 1 441 ? 153.733 157.056 184.361 1.00 47.56 459 GLU A N 1
ATOM 3062 C CA . GLU A 1 441 ? 152.835 157.084 185.509 1.00 47.56 459 GLU A CA 1
ATOM 3063 C C . GLU A 1 441 ? 152.869 155.797 186.318 1.00 47.56 459 GLU A C 1
ATOM 3064 O O . GLU A 1 441 ? 152.535 155.822 187.505 1.00 47.56 459 GLU A O 1
ATOM 3070 N N . LEU A 1 442 ? 153.252 154.677 185.711 1.00 44.97 460 LEU A N 1
ATOM 3071 C CA . LEU A 1 442 ? 153.440 153.454 186.479 1.00 44.97 460 LEU A CA 1
ATOM 3072 C C . LEU A 1 442 ? 154.665 153.544 187.379 1.00 44.97 460 LEU A C 1
ATOM 3073 O O . LEU A 1 442 ? 154.663 152.991 188.483 1.00 44.97 460 LEU A O 1
ATOM 3078 N N . ASN A 1 443 ? 155.718 154.228 186.926 1.00 45.74 461 ASN A N 1
ATOM 3079 C CA . ASN A 1 443 ? 156.903 154.421 187.756 1.00 45.74 461 ASN A CA 1
ATOM 3080 C C . ASN A 1 443 ? 156.590 155.240 188.996 1.00 45.74 461 ASN A C 1
ATOM 3081 O O . ASN A 1 443 ? 157.118 154.966 190.079 1.00 45.74 461 ASN A O 1
ATOM 3086 N N . LYS A 1 444 ? 155.746 156.259 188.857 1.00 49.73 462 LYS A N 1
ATOM 3087 C CA . LYS A 1 444 ? 155.351 157.059 190.009 1.00 49.73 462 LYS A CA 1
ATOM 3088 C C . LYS A 1 444 ? 154.602 156.219 191.032 1.00 49.73 462 LYS A C 1
ATOM 3089 O O . LYS A 1 444 ? 154.850 156.332 192.237 1.00 49.73 462 LYS A O 1
ATOM 3095 N N . ALA A 1 445 ? 153.676 155.379 190.576 1.00 49.46 463 ALA A N 1
ATOM 3096 C CA . ALA A 1 445 ? 152.969 154.489 191.487 1.00 49.46 463 ALA A CA 1
ATOM 3097 C C . ALA A 1 445 ? 153.927 153.547 192.205 1.00 49.46 463 ALA A C 1
ATOM 3098 O O . ALA A 1 445 ? 153.839 153.375 193.424 1.00 49.46 463 ALA A O 1
ATOM 3100 N N . LYS A 1 446 ? 154.838 152.911 191.466 1.00 50.67 464 LYS A N 1
ATOM 3101 C CA . LYS A 1 446 ? 155.805 152.029 192.111 1.00 50.67 464 LYS A CA 1
ATOM 3102 C C . LYS A 1 446 ? 156.651 152.782 193.128 1.00 50.67 464 LYS A C 1
ATOM 3103 O O . LYS A 1 446 ? 156.983 152.242 194.189 1.00 50.67 464 LYS A O 1
ATOM 3109 N N . SER A 1 447 ? 157.017 154.025 192.822 1.00 54.66 465 SER A N 1
ATOM 3110 C CA . SER A 1 447 ? 157.782 154.820 193.775 1.00 54.66 465 SER A CA 1
ATOM 3111 C C . SER A 1 447 ? 156.973 155.085 195.035 1.00 54.66 465 SER A C 1
ATOM 3112 O O . SER A 1 447 ? 157.504 155.027 196.149 1.00 54.66 465 SER A O 1
ATOM 3115 N N . ASP A 1 448 ? 155.685 155.386 194.876 1.00 59.20 466 ASP A N 1
ATOM 3116 C CA . ASP A 1 448 ? 154.810 155.585 196.025 1.00 59.20 466 ASP A CA 1
ATOM 3117 C C . ASP A 1 448 ? 154.556 154.287 196.777 1.00 59.20 466 ASP A C 1
ATOM 3118 O O . ASP A 1 448 ? 154.330 154.310 197.990 1.00 59.20 466 ASP A O 1
ATOM 3123 N N . LEU A 1 449 ? 154.578 153.154 196.080 1.00 60.65 467 LEU A N 1
ATOM 3124 C CA . LEU A 1 449 ? 154.351 151.875 196.738 1.00 60.65 467 LEU A CA 1
ATOM 3125 C C . LEU A 1 449 ? 155.534 151.479 197.610 1.00 60.65 467 LEU A C 1
ATOM 3126 O O . LEU A 1 449 ? 155.348 150.927 198.700 1.00 60.65 467 LEU A O 1
ATOM 3131 N N . GLU A 1 450 ? 156.758 151.742 197.149 1.00 67.21 468 GLU A N 1
ATOM 3132 C CA . GLU A 1 450 ? 157.928 151.472 197.979 1.00 67.21 468 GLU A CA 1
ATOM 3133 C C . GLU A 1 450 ? 157.920 152.334 199.231 1.00 67.21 468 GLU A C 1
ATOM 3134 O O . GLU A 1 450 ? 158.299 151.874 200.314 1.00 67.21 468 GLU A O 1
ATOM 3140 N N . GLU A 1 451 ? 157.499 153.591 199.103 1.00 71.65 469 GLU A N 1
ATOM 3141 C CA . GLU A 1 451 ? 157.386 154.456 200.269 1.00 71.65 469 GLU A CA 1
ATOM 3142 C C . GLU A 1 451 ? 156.353 153.920 201.251 1.00 71.65 469 GLU A C 1
ATOM 3143 O O . GLU A 1 451 ? 156.562 153.959 202.469 1.00 71.65 469 GLU A O 1
ATOM 3149 N N . SER A 1 452 ? 155.231 153.416 200.739 1.00 73.18 470 SER A N 1
ATOM 3150 C CA . SER A 1 452 ? 154.209 152.826 201.597 1.00 73.18 470 SER A CA 1
ATOM 3151 C C . SER A 1 452 ? 154.743 151.622 202.364 1.00 73.18 470 SER A C 1
ATOM 3152 O O . SER A 1 452 ? 154.462 151.463 203.557 1.00 73.18 470 SER A O 1
ATOM 3155 N N . LYS A 1 453 ? 155.502 150.756 201.693 1.00 75.12 471 LYS A N 1
ATOM 3156 C CA . LYS A 1 453 ? 156.087 149.596 202.357 1.00 75.12 471 LYS A CA 1
ATOM 3157 C C . LYS A 1 453 ? 157.028 150.000 203.485 1.00 75.12 471 LYS A C 1
ATOM 3158 O O . LYS A 1 453 ? 157.080 149.332 204.524 1.00 75.12 471 LYS A O 1
ATOM 3164 N N . GLU A 1 454 ? 157.788 151.081 203.297 1.00 80.79 472 GLU A N 1
ATOM 3165 C CA . GLU A 1 454 ? 158.709 151.527 204.339 1.00 80.79 472 GLU A CA 1
ATOM 3166 C C . GLU A 1 454 ? 157.969 151.942 205.603 1.00 80.79 472 GLU A C 1
ATOM 3167 O O . GLU A 1 454 ? 158.400 151.611 206.712 1.00 80.79 472 GLU A O 1
ATOM 3173 N N . TRP A 1 455 ? 156.856 152.663 205.463 1.00 80.25 473 TRP A N 1
ATOM 3174 C CA . TRP A 1 455 ? 156.085 153.033 206.645 1.00 80.25 473 TRP A CA 1
ATOM 3175 C C . TRP A 1 455 ? 155.628 151.806 207.414 1.00 80.25 473 TRP A C 1
ATOM 3176 O O . TRP A 1 455 ? 155.535 151.844 208.644 1.00 80.25 473 TRP A O 1
ATOM 3187 N N . ILE A 1 456 ? 155.332 150.716 206.710 1.00 82.02 474 ILE A N 1
ATOM 3188 C CA . ILE A 1 456 ? 154.972 149.466 207.371 1.00 82.02 474 ILE A CA 1
ATOM 3189 C C . ILE A 1 456 ? 156.144 148.916 208.177 1.00 82.02 474 ILE A C 1
ATOM 3190 O O . ILE A 1 456 ? 155.980 148.494 209.328 1.00 82.02 474 ILE A O 1
ATOM 3195 N N . ARG A 1 457 ? 157.344 148.906 207.589 1.00 84.72 475 ARG A N 1
ATOM 3196 C CA . ARG A 1 457 ? 158.510 148.385 208.301 1.00 84.72 475 ARG A CA 1
ATOM 3197 C C . ARG A 1 457 ? 158.796 149.161 209.582 1.00 84.72 475 ARG A C 1
ATOM 3198 O O . ARG A 1 457 ? 158.977 148.564 210.648 1.00 84.72 475 ARG A O 1
ATOM 3206 N N . ARG A 1 458 ? 158.850 150.492 209.504 1.00 86.79 476 ARG A N 1
ATOM 3207 C CA . ARG A 1 458 ? 159.094 151.261 210.722 1.00 86.79 476 ARG A CA 1
ATOM 3208 C C . ARG A 1 458 ? 157.933 151.153 211.703 1.00 86.79 476 ARG A C 1
ATOM 3209 O O . ARG A 1 458 ? 158.154 151.050 212.915 1.00 86.79 476 ARG A O 1
ATOM 3217 N N . SER A 1 459 ? 156.693 151.185 211.213 1.00 88.10 477 SER A N 1
ATOM 3218 C CA . SER A 1 459 ? 155.564 151.046 212.127 1.00 88.10 477 SER A CA 1
ATOM 3219 C C . SER A 1 459 ? 155.545 149.674 212.784 1.00 88.10 477 SER A C 1
ATOM 3220 O O . SER A 1 459 ? 155.140 149.552 213.944 1.00 88.10 477 SER A O 1
ATOM 3223 N N . ASN A 1 460 ? 155.958 148.632 212.064 1.00 90.34 478 ASN A N 1
ATOM 3224 C CA . ASN A 1 460 ? 156.023 147.313 212.679 1.00 90.34 478 ASN A CA 1
ATOM 3225 C C . ASN A 1 460 ? 157.075 147.275 213.778 1.00 90.34 478 ASN A C 1
ATOM 3226 O O . ASN A 1 460 ? 156.932 146.528 214.751 1.00 90.34 478 ASN A O 1
ATOM 3231 N N . GLN A 1 461 ? 158.136 148.072 213.633 1.00 90.97 479 GLN A N 1
ATOM 3232 C CA . GLN A 1 461 ? 159.179 148.139 214.651 1.00 90.97 479 GLN A CA 1
ATOM 3233 C C . GLN A 1 461 ? 158.647 148.699 215.965 1.00 90.97 479 GLN A C 1
ATOM 3234 O O . GLN A 1 461 ? 158.887 148.130 217.036 1.00 90.97 479 GLN A O 1
ATOM 3240 N N . LYS A 1 462 ? 157.917 149.815 215.907 1.00 92.32 480 LYS A N 1
ATOM 3241 C CA . LYS A 1 462 ? 157.356 150.377 217.131 1.00 92.32 480 LYS A CA 1
ATOM 3242 C C . LYS A 1 462 ? 156.230 149.518 217.690 1.00 92.32 480 LYS A C 1
ATOM 3243 O O . LYS A 1 462 ? 155.997 149.525 218.903 1.00 92.32 480 LYS A O 1
ATOM 3249 N N . LEU A 1 463 ? 155.524 148.783 216.840 1.00 92.86 481 LEU A N 1
ATOM 3250 C CA . LEU A 1 463 ? 154.472 147.893 217.317 1.00 92.86 481 LEU A CA 1
ATOM 3251 C C . LEU A 1 463 ? 155.070 146.718 218.077 1.00 92.86 481 LEU A C 1
ATOM 3252 O O . LEU A 1 463 ? 156.066 146.136 217.651 1.00 92.86 481 LEU A O 1
ATOM 3257 N N . GLU B 2 1 ? 166.437 117.662 156.663 1.00 63.55 1 GLU D N 1
ATOM 3258 C CA . GLU B 2 1 ? 167.571 117.475 155.766 1.00 63.55 1 GLU D CA 1
ATOM 3259 C C . GLU B 2 1 ? 167.320 116.328 154.797 1.00 63.55 1 GLU D C 1
ATOM 3260 O O . GLU B 2 1 ? 167.379 115.162 155.179 1.00 63.55 1 GLU D O 1
ATOM 3266 N N . VAL B 2 2 ? 167.039 116.664 153.543 1.00 57.79 2 VAL D N 1
ATOM 3267 C CA . VAL B 2 2 ? 166.925 115.688 152.467 1.00 57.79 2 VAL D CA 1
ATOM 3268 C C . VAL B 2 2 ? 168.264 115.620 151.750 1.00 57.79 2 VAL D C 1
ATOM 3269 O O . VAL B 2 2 ? 168.770 116.640 151.268 1.00 57.79 2 VAL D O 1
ATOM 3273 N N . GLN B 2 3 ? 168.841 114.425 151.676 1.00 60.59 3 GLN D N 1
ATOM 3274 C CA . GLN B 2 3 ? 170.100 114.206 150.984 1.00 60.59 3 GLN D CA 1
ATOM 3275 C C . GLN B 2 3 ? 169.927 113.142 149.913 1.00 60.59 3 GLN D C 1
ATOM 3276 O O . GLN B 2 3 ? 169.264 112.126 150.133 1.00 60.59 3 GLN D O 1
ATOM 3282 N N . LEU B 2 4 ? 170.520 113.391 148.751 1.00 58.22 4 LEU D N 1
ATOM 3283 C CA . LEU B 2 4 ? 170.523 112.460 147.635 1.00 58.22 4 LEU D CA 1
ATOM 3284 C C . LEU B 2 4 ? 171.962 112.095 147.300 1.00 58.22 4 LEU D C 1
ATOM 3285 O O . LEU B 2 4 ? 172.831 112.970 147.240 1.00 58.22 4 LEU D O 1
ATOM 3290 N N . VAL B 2 5 ? 172.218 110.807 147.084 1.00 60.27 5 VAL D N 1
ATOM 3291 C CA . VAL B 2 5 ? 173.563 110.308 146.808 1.00 60.27 5 VAL D CA 1
ATOM 3292 C C . VAL B 2 5 ? 173.514 109.419 145.574 1.00 60.27 5 VAL D C 1
ATOM 3293 O O . VAL B 2 5 ? 172.907 108.343 145.604 1.00 60.27 5 VAL D O 1
ATOM 3297 N N . GLU B 2 6 ? 174.144 109.865 144.492 1.00 62.47 6 GLU D N 1
ATOM 3298 C CA . GLU B 2 6 ? 174.256 109.076 143.276 1.00 62.47 6 GLU D CA 1
ATOM 3299 C C . GLU B 2 6 ? 175.431 108.106 143.357 1.00 62.47 6 GLU D C 1
ATOM 3300 O O . GLU B 2 6 ? 176.373 108.290 144.131 1.00 62.47 6 GLU D O 1
ATOM 3306 N N . SER B 2 7 ? 175.362 107.057 142.542 1.00 66.51 7 SER D N 1
ATOM 3307 C CA . SER B 2 7 ? 176.472 106.128 142.386 1.00 66.51 7 SER D CA 1
ATOM 3308 C C . SER B 2 7 ? 176.352 105.441 141.035 1.00 66.51 7 SER D C 1
ATOM 3309 O O . SER B 2 7 ? 175.303 105.484 140.389 1.00 66.51 7 SER D O 1
ATOM 3312 N N . GLY B 2 8 ? 177.444 104.808 140.613 1.00 69.69 8 GLY D N 1
ATOM 3313 C CA . GLY B 2 8 ? 177.453 103.990 139.419 1.00 69.69 8 GLY D CA 1
ATOM 3314 C C . GLY B 2 8 ? 178.105 104.608 138.202 1.00 69.69 8 GLY D C 1
ATOM 3315 O O . GLY B 2 8 ? 178.306 103.901 137.209 1.00 69.69 8 GLY D O 1
ATOM 3316 N N . GLY B 2 9 ? 178.441 105.891 138.241 1.00 73.17 9 GLY D N 1
ATOM 3317 C CA . GLY B 2 9 ? 179.076 106.516 137.102 1.00 73.17 9 GLY D CA 1
ATOM 3318 C C . GLY B 2 9 ? 180.508 106.062 136.902 1.00 73.17 9 GLY D C 1
ATOM 3319 O O . GLY B 2 9 ? 181.166 105.542 137.804 1.00 73.17 9 GLY D O 1
ATOM 3320 N N . GLY B 2 10 ? 180.996 106.265 135.683 1.00 79.64 10 GLY D N 1
ATOM 3321 C CA . GLY B 2 10 ? 182.367 105.911 135.368 1.00 79.64 10 GLY D CA 1
ATOM 3322 C C . GLY B 2 10 ? 182.620 105.996 133.876 1.00 79.64 10 GLY D C 1
ATOM 3323 O O . GLY B 2 10 ? 181.848 106.606 133.135 1.00 79.64 10 GLY D O 1
ATOM 3324 N N . LEU B 2 11 ? 183.715 105.369 133.453 1.00 84.30 11 LEU D N 1
ATOM 3325 C CA . LEU B 2 11 ? 184.062 105.272 132.044 1.00 84.30 11 LEU D CA 1
ATOM 3326 C C . LEU B 2 11 ? 183.398 104.046 131.438 1.00 84.30 11 LEU D C 1
ATOM 3327 O O . LEU B 2 11 ? 183.307 102.995 132.078 1.00 84.30 11 LEU D O 1
ATOM 3332 N N . VAL B 2 12 ? 182.923 104.185 130.203 1.00 85.60 12 VAL D N 1
ATOM 3333 C CA . VAL B 2 12 ? 182.183 103.115 129.551 1.00 85.60 12 VAL D CA 1
ATOM 3334 C C . VAL B 2 12 ? 182.420 103.189 128.051 1.00 85.60 12 VAL D C 1
ATOM 3335 O O . VAL B 2 12 ? 182.593 104.269 127.481 1.00 85.60 12 VAL D O 1
ATOM 3339 N N . ARG B 2 13 ? 182.439 102.022 127.417 1.00 88.54 13 ARG D N 1
ATOM 3340 C CA . ARG B 2 13 ? 182.635 101.920 125.981 1.00 88.54 13 ARG D CA 1
ATOM 3341 C C . ARG B 2 13 ? 181.336 102.219 125.247 1.00 88.54 13 ARG D C 1
ATOM 3342 O O . ARG B 2 13 ? 180.242 101.908 125.729 1.00 88.54 13 ARG D O 1
ATOM 3350 N N . ALA B 2 14 ? 181.463 102.844 124.080 1.00 84.54 14 ALA D N 1
ATOM 3351 C CA . ALA B 2 14 ? 180.296 103.132 123.260 1.00 84.54 14 ALA D CA 1
ATOM 3352 C C . ALA B 2 14 ? 179.543 101.849 122.937 1.00 84.54 14 ALA D C 1
ATOM 3353 O O . ALA B 2 14 ? 180.134 100.782 122.759 1.00 84.54 14 ALA D O 1
ATOM 3355 N N . GLY B 2 15 ? 178.218 101.959 122.872 1.00 82.72 15 GLY D N 1
ATOM 3356 C CA . GLY B 2 15 ? 177.362 100.801 122.758 1.00 82.72 15 GLY D CA 1
ATOM 3357 C C . GLY B 2 15 ? 177.177 100.007 124.030 1.00 82.72 15 GLY D C 1
ATOM 3358 O O . GLY B 2 15 ? 176.306 99.128 124.068 1.00 82.72 15 GLY D O 1
ATOM 3359 N N . GLY B 2 16 ? 177.952 100.283 125.074 1.00 82.86 16 GLY D N 1
ATOM 3360 C CA . GLY B 2 16 ? 177.820 99.583 126.332 1.00 82.86 16 GLY D CA 1
ATOM 3361 C C . GLY B 2 16 ? 176.627 100.065 127.134 1.00 82.86 16 GLY D C 1
ATOM 3362 O O . GLY B 2 16 ? 175.765 100.804 126.656 1.00 82.86 16 GLY D O 1
ATOM 3363 N N . SER B 2 17 ? 176.586 99.629 128.391 1.00 79.90 17 SER D N 1
ATOM 3364 C CA . SER B 2 17 ? 175.465 99.919 129.270 1.00 79.90 17 SER D CA 1
ATOM 3365 C C . SER B 2 17 ? 175.971 100.323 130.645 1.00 79.90 17 SER D C 1
ATOM 3366 O O . SER B 2 17 ? 177.066 99.936 131.059 1.00 79.90 17 SER D O 1
ATOM 3369 N N . LEU B 2 18 ? 175.160 101.110 131.347 1.00 74.67 18 LEU D N 1
ATOM 3370 C CA . LEU B 2 18 ? 175.480 101.528 132.702 1.00 74.67 18 LEU D CA 1
ATOM 3371 C C . LEU B 2 18 ? 174.183 101.719 133.476 1.00 74.67 18 LEU D C 1
ATOM 3372 O O . LEU B 2 18 ? 173.157 102.094 132.903 1.00 74.67 18 LEU D O 1
ATOM 3377 N N . ARG B 2 19 ? 174.233 101.456 134.781 1.00 69.01 19 ARG D N 1
ATOM 3378 C CA . ARG B 2 19 ? 173.065 101.569 135.651 1.00 69.01 19 ARG D CA 1
ATOM 3379 C C . ARG B 2 19 ? 173.403 102.483 136.820 1.00 69.01 19 ARG D C 1
ATOM 3380 O O . ARG B 2 19 ? 174.203 102.119 137.687 1.00 69.01 19 ARG D O 1
ATOM 3388 N N . LEU B 2 20 ? 172.788 103.658 136.847 1.00 65.84 20 LEU D N 1
ATOM 3389 C CA . LEU B 2 20 ? 172.946 104.615 137.932 1.00 65.84 20 LEU D CA 1
ATOM 3390 C C . LEU B 2 20 ? 171.925 104.359 139.032 1.00 65.84 20 LEU D C 1
ATOM 3391 O O . LEU B 2 20 ? 170.815 103.884 138.779 1.00 65.84 20 LEU D O 1
ATOM 3396 N N . SER B 2 21 ? 172.311 104.678 140.263 1.00 63.37 21 SER D N 1
ATOM 3397 C CA . SER B 2 21 ? 171.428 104.564 141.412 1.00 63.37 21 SER D CA 1
ATOM 3398 C C . SER B 2 21 ? 171.508 105.828 142.255 1.00 63.37 21 SER D C 1
ATOM 3399 O O . SER B 2 21 ? 172.532 106.513 142.282 1.00 63.37 21 SER D O 1
ATOM 3402 N N . CYS B 2 22 ? 170.409 106.127 142.945 1.00 61.39 22 CYS D N 1
ATOM 3403 C CA . CYS B 2 22 ? 170.301 107.309 143.793 1.00 61.39 22 CYS D CA 1
ATOM 3404 C C . CYS B 2 22 ? 169.560 106.916 145.059 1.00 61.39 22 CYS D C 1
ATOM 3405 O O . CYS B 2 22 ? 168.447 106.390 144.985 1.00 61.39 22 CYS D O 1
ATOM 3408 N N . ALA B 2 23 ? 170.172 107.162 146.212 1.00 61.81 23 ALA D N 1
ATOM 3409 C CA . ALA B 2 23 ? 169.581 106.855 147.507 1.00 61.81 23 ALA D CA 1
ATOM 3410 C C . ALA B 2 23 ? 169.116 108.148 148.156 1.00 61.81 23 ALA D C 1
ATOM 3411 O O . ALA B 2 23 ? 169.859 109.135 148.181 1.00 61.81 23 ALA D O 1
ATOM 3413 N N . ALA B 2 24 ? 167.895 108.143 148.685 1.00 59.89 24 ALA D N 1
ATOM 3414 C CA . ALA B 2 24 ? 167.216 109.374 149.060 1.00 59.89 24 ALA D CA 1
ATOM 3415 C C . ALA B 2 24 ? 166.682 109.294 150.481 1.00 59.89 24 ALA D C 1
ATOM 3416 O O . ALA B 2 24 ? 165.951 108.362 150.825 1.00 59.89 24 ALA D O 1
ATOM 3418 N N . SER B 2 25 ? 167.044 110.281 151.296 1.00 59.77 25 SER D N 1
ATOM 3419 C CA . SER B 2 25 ? 166.566 110.397 152.673 1.00 59.77 25 SER D CA 1
ATOM 3420 C C . SER B 2 25 ? 165.311 111.270 152.738 1.00 59.77 25 SER D C 1
ATOM 3421 O O . SER B 2 25 ? 165.274 112.314 153.384 1.00 59.77 25 SER D O 1
ATOM 3424 N N . LEU B 2 26 ? 164.270 110.820 152.043 1.00 56.92 26 LEU D N 1
ATOM 3425 C CA . LEU B 2 26 ? 163.059 111.601 151.815 1.00 56.92 26 LEU D CA 1
ATOM 3426 C C . LEU B 2 26 ? 162.190 111.780 153.052 1.00 56.92 26 LEU D C 1
ATOM 3427 O O . LEU B 2 26 ? 161.162 112.456 152.951 1.00 56.92 26 LEU D O 1
ATOM 3432 N N . ARG B 2 27 ? 162.546 111.199 154.197 1.00 61.34 27 ARG D N 1
ATOM 3433 C CA . ARG B 2 27 ? 161.684 111.303 155.369 1.00 61.34 27 ARG D CA 1
ATOM 3434 C C . ARG B 2 27 ? 161.524 112.741 155.842 1.00 61.34 27 ARG D C 1
ATOM 3435 O O . ARG B 2 27 ? 160.488 113.091 156.416 1.00 61.34 27 ARG D O 1
ATOM 3443 N N . ASP B 2 28 ? 162.523 113.588 155.611 1.00 59.06 28 ASP D N 1
ATOM 3444 C CA . ASP B 2 28 ? 162.436 114.981 156.023 1.00 59.06 28 ASP D CA 1
ATOM 3445 C C . ASP B 2 28 ? 161.690 115.858 155.026 1.00 59.06 28 ASP D C 1
ATOM 3446 O O . ASP B 2 28 ? 161.441 117.029 155.327 1.00 59.06 28 ASP D O 1
ATOM 3451 N N . LEU B 2 29 ? 161.340 115.334 153.856 1.00 48.03 29 LEU D N 1
ATOM 3452 C CA . LEU B 2 29 ? 160.707 116.141 152.822 1.00 48.03 29 LEU D CA 1
ATOM 3453 C C . LEU B 2 29 ? 159.307 116.569 153.244 1.00 48.03 29 LEU D C 1
ATOM 3454 O O . LEU B 2 29 ? 158.555 115.797 153.844 1.00 48.03 29 LEU D O 1
ATOM 3459 N N . HIS B 2 30 ? 158.962 117.820 152.933 1.00 43.12 30 HIS D N 1
ATOM 3460 C CA . HIS B 2 30 ? 157.729 118.437 153.407 1.00 43.12 30 HIS D CA 1
ATOM 3461 C C . HIS B 2 30 ? 156.465 117.918 152.732 1.00 43.12 30 HIS D C 1
ATOM 3462 O O . HIS B 2 30 ? 155.371 118.225 153.212 1.00 43.12 30 HIS D O 1
ATOM 3469 N N . THR B 2 31 ? 156.570 117.156 151.647 1.00 43.70 31 THR D N 1
ATOM 3470 C CA . THR B 2 31 ? 155.403 116.622 150.961 1.00 43.70 31 THR D CA 1
ATOM 3471 C C . THR B 2 31 ? 155.578 115.127 150.758 1.00 43.70 31 THR D C 1
ATOM 3472 O O . THR B 2 31 ? 156.688 114.596 150.821 1.00 43.70 31 THR D O 1
ATOM 3476 N N . ARG B 2 32 ? 154.462 114.451 150.517 1.00 48.82 32 ARG D N 1
ATOM 3477 C CA . ARG B 2 32 ? 154.482 113.067 150.081 1.00 48.82 32 ARG D CA 1
ATOM 3478 C C . ARG B 2 32 ? 154.160 112.901 148.604 1.00 48.82 32 ARG D C 1
ATOM 3479 O O . ARG B 2 32 ? 154.312 111.797 148.075 1.00 48.82 32 ARG D O 1
ATOM 3487 N N . THR B 2 33 ? 153.718 113.959 147.931 1.00 44.43 33 THR D N 1
ATOM 3488 C CA . THR B 2 33 ? 153.522 113.952 146.489 1.00 44.43 33 THR D CA 1
ATOM 3489 C C . THR B 2 33 ? 154.691 114.664 145.825 1.00 44.43 33 THR D C 1
ATOM 3490 O O . THR B 2 33 ? 154.883 115.867 146.022 1.00 44.43 33 THR D O 1
ATOM 3494 N N . PHE B 2 34 ? 155.457 113.924 145.031 1.00 43.68 34 PHE D N 1
ATOM 3495 C CA . PHE B 2 34 ? 156.614 114.481 144.352 1.00 43.68 34 PHE D CA 1
ATOM 3496 C C . PHE B 2 34 ? 157.050 113.526 143.256 1.00 43.68 34 PHE D C 1
ATOM 3497 O O . PHE B 2 34 ? 156.695 112.346 143.256 1.00 43.68 34 PHE D O 1
ATOM 3505 N N . TYR B 2 35 ? 157.817 114.056 142.317 1.00 43.34 35 TYR D N 1
ATOM 3506 C CA . TYR B 2 35 ? 158.535 113.275 141.326 1.00 43.34 35 TYR D CA 1
ATOM 3507 C C . TYR B 2 35 ? 159.996 113.136 141.731 1.00 43.34 35 TYR D C 1
ATOM 3508 O O . TYR B 2 35 ? 160.534 113.955 142.478 1.00 43.34 35 TYR D O 1
ATOM 3517 N N . MET B 2 36 ? 160.642 112.092 141.226 1.00 49.47 36 MET D N 1
ATOM 3518 C CA . MET B 2 36 ? 162.093 112.033 141.216 1.00 49.47 36 MET D CA 1
ATOM 3519 C C . MET B 2 36 ? 162.576 111.855 139.786 1.00 49.47 36 MET D C 1
ATOM 3520 O O . MET B 2 36 ? 161.884 111.265 138.953 1.00 49.47 36 MET D O 1
ATOM 3525 N N . GLY B 2 37 ? 163.768 112.367 139.501 1.00 50.34 37 GLY D N 1
ATOM 3526 C CA . GLY B 2 37 ? 164.229 112.351 138.130 1.00 50.34 37 GLY D CA 1
ATOM 3527 C C . GLY B 2 37 ? 165.723 112.536 138.010 1.00 50.34 37 GLY D C 1
ATOM 3528 O O . GLY B 2 37 ? 166.438 112.696 139.000 1.00 50.34 37 GLY D O 1
ATOM 3529 N N . TRP B 2 38 ? 166.183 112.518 136.762 1.00 54.69 38 TRP D N 1
ATOM 3530 C CA . TRP B 2 38 ? 167.594 112.583 136.419 1.00 54.69 38 TRP D CA 1
ATOM 3531 C C . TRP B 2 38 ? 167.838 113.722 135.444 1.00 54.69 38 TRP D C 1
ATOM 3532 O O . TRP B 2 38 ? 167.049 113.945 134.523 1.00 54.69 38 TRP D O 1
ATOM 3543 N N . PHE B 2 39 ? 168.930 114.442 135.661 1.00 53.10 39 PHE D N 1
ATOM 3544 C CA . PHE B 2 39 ? 169.345 115.538 134.806 1.00 53.10 39 PHE D CA 1
ATOM 3545 C C . PHE B 2 39 ? 170.800 115.325 134.420 1.00 53.10 39 PHE D C 1
ATOM 3546 O O . PHE B 2 39 ? 171.544 114.632 135.115 1.00 53.10 39 PHE D O 1
ATOM 3554 N N . ARG B 2 40 ? 171.210 115.917 133.304 1.00 64.68 40 ARG D N 1
ATOM 3555 C CA . ARG B 2 40 ? 172.609 115.876 132.907 1.00 64.68 40 ARG D CA 1
ATOM 3556 C C . ARG B 2 40 ? 173.078 117.265 132.507 1.00 64.68 40 ARG D C 1
ATOM 3557 O O . ARG B 2 40 ? 172.307 118.078 131.994 1.00 64.68 40 ARG D O 1
ATOM 3565 N N . GLN B 2 41 ? 174.358 117.528 132.756 1.00 71.01 41 GLN D N 1
ATOM 3566 C CA . GLN B 2 41 ? 174.972 118.814 132.453 1.00 71.01 41 GLN D CA 1
ATOM 3567 C C . GLN B 2 41 ? 176.280 118.600 131.709 1.00 71.01 41 GLN D C 1
ATOM 3568 O O . GLN B 2 41 ? 177.169 117.897 132.199 1.00 71.01 41 GLN D O 1
ATOM 3574 N N . ASP B 2 42 ? 176.392 119.203 130.536 1.00 80.62 42 ASP D N 1
ATOM 3575 C CA . ASP B 2 42 ? 177.672 119.443 129.897 1.00 80.62 42 ASP D CA 1
ATOM 3576 C C . ASP B 2 42 ? 178.316 120.684 130.516 1.00 80.62 42 ASP D C 1
ATOM 3577 O O . ASP B 2 42 ? 177.611 121.582 130.985 1.00 80.62 42 ASP D O 1
ATOM 3582 N N . PRO B 2 43 ? 179.649 120.758 130.541 1.00 83.57 43 PRO D N 1
ATOM 3583 C CA . PRO B 2 43 ? 180.304 121.798 131.354 1.00 83.57 43 PRO D CA 1
ATOM 3584 C C . PRO B 2 43 ? 179.982 123.220 130.926 1.00 83.57 43 PRO D C 1
ATOM 3585 O O . PRO B 2 43 ? 180.114 124.136 131.746 1.00 83.57 43 PRO D O 1
ATOM 3589 N N . GLY B 2 44 ? 179.563 123.439 129.682 1.00 83.98 44 GLY D N 1
ATOM 3590 C CA . GLY B 2 44 ? 179.190 124.761 129.223 1.00 83.98 44 GLY D CA 1
ATOM 3591 C C . GLY B 2 44 ? 177.712 125.020 129.040 1.00 83.98 44 GLY D C 1
ATOM 3592 O O . GLY B 2 44 ? 177.352 126.047 128.449 1.00 83.98 44 GLY D O 1
ATOM 3593 N N . LYS B 2 45 ? 176.836 124.140 129.517 1.00 81.57 45 LYS D N 1
ATOM 3594 C CA . LYS B 2 45 ? 175.433 124.164 129.136 1.00 81.57 45 LYS D CA 1
ATOM 3595 C C . LYS B 2 45 ? 174.549 124.016 130.366 1.00 81.57 45 LYS D C 1
ATOM 3596 O O . LYS B 2 45 ? 175.003 123.621 131.443 1.00 81.57 45 LYS D O 1
ATOM 3602 N N . GLU B 2 46 ? 173.271 124.341 130.190 1.00 73.45 46 GLU D N 1
ATOM 3603 C CA . GLU B 2 46 ? 172.288 124.166 131.247 1.00 73.45 46 GLU D CA 1
ATOM 3604 C C . GLU B 2 46 ? 171.962 122.689 131.453 1.00 73.45 46 GLU D C 1
ATOM 3605 O O . GLU B 2 46 ? 172.156 121.850 130.570 1.00 73.45 46 GLU D O 1
ATOM 3611 N N . ARG B 2 47 ? 171.461 122.378 132.648 1.00 61.40 47 ARG D N 1
ATOM 3612 C CA . ARG B 2 47 ? 171.080 121.012 132.978 1.00 61.40 47 ARG D CA 1
ATOM 3613 C C . ARG B 2 47 ? 169.900 120.577 132.119 1.00 61.40 47 ARG D C 1
ATOM 3614 O O . ARG B 2 47 ? 168.811 121.151 132.208 1.00 61.40 47 ARG D O 1
ATOM 3622 N N . GLU B 2 48 ? 170.121 119.567 131.285 1.00 61.41 48 GLU D N 1
ATOM 3623 C CA . GLU B 2 48 ? 169.053 118.936 130.525 1.00 61.41 48 GLU D CA 1
ATOM 3624 C C . GLU B 2 48 ? 168.261 117.937 131.359 1.00 61.41 48 GLU D C 1
ATOM 3625 O O . GLU B 2 48 ? 168.812 117.234 132.208 1.00 61.41 48 GLU D O 1
ATOM 3631 N N . PHE B 2 49 ? 166.959 117.887 131.106 1.00 52.95 49 PHE D N 1
ATOM 3632 C CA . PHE B 2 49 ? 166.117 116.798 131.582 1.00 52.95 49 PHE D CA 1
ATOM 3633 C C . PHE B 2 49 ? 166.537 115.487 130.926 1.00 52.95 49 PHE D C 1
ATOM 3634 O O . PHE B 2 49 ? 166.897 115.455 129.748 1.00 52.95 49 PHE D O 1
ATOM 3642 N N . VAL B 2 50 ? 166.509 114.396 131.697 1.00 54.88 50 VAL D N 1
ATOM 3643 C CA . VAL B 2 50 ? 166.854 113.067 131.204 1.00 54.88 50 VAL D CA 1
ATOM 3644 C C . VAL B 2 50 ? 165.727 112.065 131.434 1.00 54.88 50 VAL D C 1
ATOM 3645 O O . VAL B 2 50 ? 165.347 111.326 130.524 1.00 54.88 50 VAL D O 1
ATOM 3649 N N . ALA B 2 51 ? 165.200 112.005 132.654 1.00 52.33 51 ALA D N 1
ATOM 3650 C CA . ALA B 2 51 ? 164.077 111.130 132.961 1.00 52.33 51 ALA D CA 1
ATOM 3651 C C . ALA B 2 51 ? 163.409 111.618 134.235 1.00 52.33 51 ALA D C 1
ATOM 3652 O O . ALA B 2 51 ? 164.022 112.316 135.044 1.00 52.33 51 ALA D O 1
ATOM 3654 N N . ALA B 2 52 ? 162.136 111.262 134.395 1.00 50.32 52 ALA D N 1
ATOM 3655 C CA . ALA B 2 52 ? 161.434 111.486 135.651 1.00 50.32 52 ALA D CA 1
ATOM 3656 C C . ALA B 2 52 ? 160.433 110.370 135.898 1.00 50.32 52 ALA D C 1
ATOM 3657 O O . ALA B 2 52 ? 159.914 109.764 134.960 1.00 50.32 52 ALA D O 1
ATOM 3659 N N . ILE B 2 53 ? 160.161 110.112 137.174 1.00 49.68 53 ILE D N 1
ATOM 3660 C CA . ILE B 2 53 ? 159.228 109.080 137.599 1.00 49.68 53 ILE D CA 1
ATOM 3661 C C . ILE B 2 53 ? 158.334 109.646 138.695 1.00 49.68 53 ILE D C 1
ATOM 3662 O O . ILE B 2 53 ? 158.799 110.372 139.579 1.00 49.68 53 ILE D O 1
ATOM 3667 N N . ASP B 2 54 ? 157.042 109.353 138.606 1.00 50.71 54 ASP D N 1
ATOM 3668 C CA . ASP B 2 54 ? 156.107 109.663 139.679 1.00 50.71 54 ASP D CA 1
ATOM 3669 C C . ASP B 2 54 ? 156.312 108.676 140.820 1.00 50.71 54 ASP D C 1
ATOM 3670 O O . ASP B 2 54 ? 156.182 107.463 140.631 1.00 50.71 54 ASP D O 1
ATOM 3675 N N . TRP B 2 55 ? 156.636 109.193 142.004 1.00 52.18 55 TRP D N 1
ATOM 3676 C CA . TRP B 2 55 ? 156.999 108.330 143.120 1.00 52.18 55 TRP D CA 1
ATOM 3677 C C . TRP B 2 55 ? 155.831 107.476 143.593 1.00 52.18 55 TRP D C 1
ATOM 3678 O O . TRP B 2 55 ? 156.047 106.400 144.160 1.00 52.18 55 TRP D O 1
ATOM 3689 N N . ASN B 2 56 ? 154.599 107.929 143.384 1.00 54.06 56 ASN D N 1
ATOM 3690 C CA . ASN B 2 56 ? 153.431 107.165 143.803 1.00 54.06 56 ASN D CA 1
ATOM 3691 C C . ASN B 2 56 ? 152.883 106.284 142.683 1.00 54.06 56 ASN D C 1
ATOM 3692 O O . ASN B 2 56 ? 152.600 105.103 142.901 1.00 54.06 56 ASN D O 1
ATOM 3697 N N . THR B 2 57 ? 152.728 106.841 141.484 1.00 53.01 57 THR D N 1
ATOM 3698 C CA . THR B 2 57 ? 152.086 106.135 140.383 1.00 53.01 57 THR D CA 1
ATOM 3699 C C . THR B 2 57 ? 153.056 105.286 139.570 1.00 53.01 57 THR D C 1
ATOM 3700 O O . THR B 2 57 ? 152.636 104.301 138.954 1.00 53.01 57 THR D O 1
ATOM 3704 N N . GLY B 2 58 ? 154.339 105.629 139.563 1.00 52.36 58 GLY D N 1
ATOM 3705 C CA . GLY B 2 58 ? 155.309 104.914 138.763 1.00 52.36 58 GLY D CA 1
ATOM 3706 C C . GLY B 2 58 ? 155.347 105.284 137.300 1.00 52.36 58 GLY D C 1
ATOM 3707 O O . GLY B 2 58 ? 156.073 104.640 136.536 1.00 52.36 58 GLY D O 1
ATOM 3708 N N . ALA B 2 59 ? 154.595 106.296 136.885 1.00 53.22 59 ALA D N 1
ATOM 3709 C CA . ALA B 2 59 ? 154.660 106.776 135.512 1.00 53.22 59 ALA D CA 1
ATOM 3710 C C . ALA B 2 59 ? 156.029 107.362 135.201 1.00 53.22 59 ALA D C 1
ATOM 3711 O O . ALA B 2 59 ? 156.544 108.200 135.945 1.00 53.22 59 ALA D O 1
ATOM 3713 N N . ALA B 2 60 ? 156.613 106.925 134.093 1.00 53.99 60 ALA D N 1
ATOM 3714 C CA . ALA B 2 60 ? 157.920 107.381 133.654 1.00 53.99 60 ALA D CA 1
ATOM 3715 C C . ALA B 2 60 ? 157.770 108.378 132.515 1.00 53.99 60 ALA D C 1
ATOM 3716 O O . ALA B 2 60 ? 156.851 108.281 131.700 1.00 53.99 60 ALA D O 1
ATOM 3718 N N . SER B 2 61 ? 158.682 109.344 132.467 1.00 55.80 61 SER D N 1
ATOM 3719 C CA . SER B 2 61 ? 158.663 110.381 131.447 1.00 55.80 61 SER D CA 1
ATOM 3720 C C . SER B 2 61 ? 160.071 110.581 130.911 1.00 55.80 61 SER D C 1
ATOM 3721 O O . SER B 2 61 ? 161.044 110.500 131.665 1.00 55.80 61 SER D O 1
ATOM 3724 N N . TYR B 2 62 ? 160.178 110.843 129.613 1.00 58.70 62 TYR D N 1
ATOM 3725 C CA . TYR B 2 62 ? 161.462 110.993 128.950 1.00 58.70 62 TYR D CA 1
ATOM 3726 C C . TYR B 2 62 ? 161.374 112.083 127.896 1.00 58.70 62 TYR D C 1
ATOM 3727 O O . TYR B 2 62 ? 160.314 112.282 127.292 1.00 58.70 62 TYR D O 1
ATOM 3736 N N . PRO B 2 63 ? 162.464 112.800 127.655 1.00 63.70 63 PRO D N 1
ATOM 3737 C CA . PRO B 2 63 ? 162.541 113.654 126.472 1.00 63.70 63 PRO D CA 1
ATOM 3738 C C . PRO B 2 63 ? 162.769 112.820 125.221 1.00 63.70 63 PRO D C 1
ATOM 3739 O O . PRO B 2 63 ? 163.257 111.689 125.271 1.00 63.70 63 PRO D O 1
ATOM 3743 N N . ASP B 2 64 ? 162.397 113.402 124.081 1.00 71.87 64 ASP D N 1
ATOM 3744 C CA . ASP B 2 64 ? 162.521 112.689 122.817 1.00 71.87 64 ASP D CA 1
ATOM 3745 C C . ASP B 2 64 ? 163.966 112.377 122.452 1.00 71.87 64 ASP D C 1
ATOM 3746 O O . ASP B 2 64 ? 164.205 111.467 121.653 1.00 71.87 64 ASP D O 1
ATOM 3751 N N . SER B 2 65 ? 164.932 113.099 123.016 1.00 72.49 65 SER D N 1
ATOM 3752 C CA . SER B 2 65 ? 166.331 112.845 122.693 1.00 72.49 65 SER D CA 1
ATOM 3753 C C . SER B 2 65 ? 166.801 111.464 123.122 1.00 72.49 65 SER D C 1
ATOM 3754 O O . SER B 2 65 ? 167.799 110.971 122.587 1.00 72.49 65 SER D O 1
ATOM 3757 N N . VAL B 2 66 ? 166.120 110.828 124.075 1.00 71.41 66 VAL D N 1
ATOM 3758 C CA . VAL B 2 66 ? 166.609 109.594 124.673 1.00 71.41 66 VAL D CA 1
ATOM 3759 C C . VAL B 2 66 ? 165.543 108.513 124.757 1.00 71.41 66 VAL D C 1
ATOM 3760 O O . VAL B 2 66 ? 165.801 107.446 125.314 1.00 71.41 66 VAL D O 1
ATOM 3764 N N . LYS B 2 67 ? 164.349 108.753 124.222 1.00 70.89 67 LYS D N 1
ATOM 3765 C CA . LYS B 2 67 ? 163.254 107.797 124.328 1.00 70.89 67 LYS D CA 1
ATOM 3766 C C . LYS B 2 67 ? 163.665 106.416 123.834 1.00 70.89 67 LYS D C 1
ATOM 3767 O O . LYS B 2 67 ? 164.194 106.266 122.730 1.00 70.89 67 LYS D O 1
ATOM 3773 N N . GLY B 2 68 ? 163.425 105.408 124.670 1.00 72.24 68 GLY D N 1
ATOM 3774 C CA . GLY B 2 68 ? 163.779 104.038 124.370 1.00 72.24 68 GLY D CA 1
ATOM 3775 C C . GLY B 2 68 ? 165.215 103.652 124.635 1.00 72.24 68 GLY D C 1
ATOM 3776 O O . GLY B 2 68 ? 165.514 102.454 124.697 1.00 72.24 68 GLY D O 1
ATOM 3777 N N . ARG B 2 69 ? 166.118 104.614 124.792 1.00 74.49 69 ARG D N 1
ATOM 3778 C CA . ARG B 2 69 ? 167.479 104.286 125.200 1.00 74.49 69 ARG D CA 1
ATOM 3779 C C . ARG B 2 69 ? 167.587 104.074 126.706 1.00 74.49 69 ARG D C 1
ATOM 3780 O O . ARG B 2 69 ? 168.130 103.060 127.156 1.00 74.49 69 ARG D O 1
ATOM 3788 N N . PHE B 2 70 ? 167.084 105.015 127.500 1.00 70.78 70 PHE D N 1
ATOM 3789 C CA . PHE B 2 70 ? 167.218 104.973 128.950 1.00 70.78 70 PHE D CA 1
ATOM 3790 C C . PHE B 2 70 ? 165.873 104.655 129.590 1.00 70.78 70 PHE D C 1
ATOM 3791 O O . PHE B 2 70 ? 164.817 105.006 129.057 1.00 70.78 70 PHE D O 1
ATOM 3799 N N . THR B 2 71 ? 165.916 103.982 130.738 1.00 64.10 71 THR D N 1
ATOM 3800 C CA . THR B 2 71 ? 164.722 103.670 131.511 1.00 64.10 71 THR D CA 1
ATOM 3801 C C . THR B 2 71 ? 164.941 104.027 132.972 1.00 64.10 71 THR D C 1
ATOM 3802 O O . THR B 2 71 ? 165.993 103.728 133.542 1.00 64.10 71 THR D O 1
ATOM 3806 N N . ILE B 2 72 ? 163.943 104.661 133.573 1.00 58.19 72 ILE D N 1
ATOM 3807 C CA . ILE B 2 72 ? 163.964 105.024 134.985 1.00 58.19 72 ILE D CA 1
ATOM 3808 C C . ILE B 2 72 ? 163.063 104.066 135.749 1.00 58.19 72 ILE D C 1
ATOM 3809 O O . ILE B 2 72 ? 162.018 103.640 135.244 1.00 58.19 72 ILE D O 1
ATOM 3814 N N . SER B 2 73 ? 163.481 103.697 136.956 1.00 59.00 73 SER D N 1
ATOM 3815 C CA . SER B 2 73 ? 162.673 102.853 137.820 1.00 59.00 73 SER D CA 1
ATOM 3816 C C . SER B 2 73 ? 162.891 103.275 139.264 1.00 59.00 73 SER D C 1
ATOM 3817 O O . SER B 2 73 ? 163.811 104.031 139.579 1.00 59.00 73 SER D O 1
ATOM 3820 N N . LYS B 2 74 ? 162.031 102.773 140.145 1.00 58.49 74 LYS D N 1
ATOM 3821 C CA . LYS B 2 74 ? 162.078 103.129 141.553 1.00 58.49 74 LYS D CA 1
ATOM 3822 C C . LYS B 2 74 ? 161.876 101.882 142.396 1.00 58.49 74 LYS D C 1
ATOM 3823 O O . LYS B 2 74 ? 161.369 100.863 141.925 1.00 58.49 74 LYS D O 1
ATOM 3829 N N . ASP B 2 75 ? 162.282 101.978 143.658 1.00 63.71 75 ASP D N 1
ATOM 3830 C CA . ASP B 2 75 ? 161.903 101.015 144.687 1.00 63.71 75 ASP D CA 1
ATOM 3831 C C . ASP B 2 75 ? 161.587 101.814 145.943 1.00 63.71 75 ASP D C 1
ATOM 3832 O O . ASP B 2 75 ? 162.498 102.315 146.607 1.00 63.71 75 ASP D O 1
ATOM 3837 N N . ASN B 2 76 ? 160.297 101.936 146.261 1.00 63.15 76 ASN D N 1
ATOM 3838 C CA . ASN B 2 76 ? 159.882 102.753 147.396 1.00 63.15 76 ASN D CA 1
ATOM 3839 C C . ASN B 2 76 ? 160.385 102.208 148.725 1.00 63.15 76 ASN D C 1
ATOM 3840 O O . ASN B 2 76 ? 160.614 102.981 149.661 1.00 63.15 76 ASN D O 1
ATOM 3845 N N . ALA B 2 77 ? 160.565 100.891 148.834 1.00 65.84 77 ALA D N 1
ATOM 3846 C CA . ALA B 2 77 ? 161.016 100.328 150.101 1.00 65.84 77 ALA D CA 1
ATOM 3847 C C . ALA B 2 77 ? 162.493 100.594 150.347 1.00 65.84 77 ALA D C 1
ATOM 3848 O O . ALA B 2 77 ? 162.918 100.697 151.503 1.00 65.84 77 ALA D O 1
ATOM 3850 N N . ARG B 2 78 ? 163.285 100.708 149.286 1.00 68.19 78 ARG D N 1
ATOM 3851 C CA . ARG B 2 78 ? 164.690 101.067 149.404 1.00 68.19 78 ARG D CA 1
ATOM 3852 C C . ARG B 2 78 ? 164.922 102.570 149.460 1.00 68.19 78 ARG D C 1
ATOM 3853 O O . ARG B 2 78 ? 166.021 102.992 149.835 1.00 68.19 78 ARG D O 1
ATOM 3861 N N . ASN B 2 79 ? 163.924 103.378 149.104 1.00 64.32 79 ASN D N 1
ATOM 3862 C CA . ASN B 2 79 ? 164.114 104.799 148.815 1.00 64.32 79 ASN D CA 1
ATOM 3863 C C . ASN B 2 79 ? 165.208 105.007 147.771 1.00 64.32 79 ASN D C 1
ATOM 3864 O O . ASN B 2 79 ? 166.155 105.769 147.967 1.00 64.32 79 ASN D O 1
ATOM 3869 N N . ALA B 2 80 ? 165.073 104.309 146.648 1.00 61.68 80 ALA D N 1
ATOM 3870 C CA . ALA B 2 80 ? 166.067 104.340 145.590 1.00 61.68 80 ALA D CA 1
ATOM 3871 C C . ALA B 2 80 ? 165.407 104.630 144.251 1.00 61.68 80 ALA D C 1
ATOM 3872 O O . ALA B 2 80 ? 164.246 104.285 144.023 1.00 61.68 80 ALA D O 1
ATOM 3874 N N . VAL B 2 81 ? 166.167 105.269 143.367 1.00 60.26 81 VAL D N 1
ATOM 3875 C CA . VAL B 2 81 ? 165.756 105.542 141.997 1.00 60.26 81 VAL D CA 1
ATOM 3876 C C . VAL B 2 81 ? 166.876 105.085 141.078 1.00 60.26 81 VAL D C 1
ATOM 3877 O O . VAL B 2 81 ? 168.056 105.270 141.392 1.00 60.26 81 VAL D O 1
ATOM 3881 N N . TYR B 2 82 ? 166.516 104.493 139.945 1.00 61.91 82 TYR D N 1
ATOM 3882 C CA . TYR B 2 82 ? 167.504 103.911 139.053 1.00 61.91 82 TYR D CA 1
ATOM 3883 C C . TYR B 2 82 ? 167.320 104.444 137.642 1.00 61.91 82 TYR D C 1
ATOM 3884 O O . TYR B 2 82 ? 166.204 104.736 137.209 1.00 61.91 82 TYR D O 1
ATOM 3893 N N . LEU B 2 83 ? 168.438 104.571 136.934 1.00 64.08 83 LEU D N 1
ATOM 3894 C CA . LEU B 2 83 ? 168.462 104.925 135.520 1.00 64.08 83 LEU D CA 1
ATOM 3895 C C . LEU B 2 83 ? 169.403 103.963 134.814 1.00 64.08 83 LEU D C 1
ATOM 3896 O O . LEU B 2 83 ? 170.624 104.065 134.968 1.00 64.08 83 LEU D O 1
ATOM 3901 N N . GLN B 2 84 ? 168.851 103.036 134.043 1.00 70.38 84 GLN D N 1
ATOM 3902 C CA . GLN B 2 84 ? 169.669 102.126 133.255 1.00 70.38 84 GLN D CA 1
ATOM 3903 C C . GLN B 2 84 ? 169.844 102.702 131.859 1.00 70.38 84 GLN D C 1
ATOM 3904 O O . GLN B 2 84 ? 168.859 102.964 131.161 1.00 70.38 84 GLN D O 1
ATOM 3910 N N . MET B 2 85 ? 171.093 102.887 131.452 1.00 75.37 85 MET D N 1
ATOM 3911 C CA . MET B 2 85 ? 171.424 103.468 130.160 1.00 75.37 85 MET D CA 1
ATOM 3912 C C . MET B 2 85 ? 171.956 102.378 129.241 1.00 75.37 85 MET D C 1
ATOM 3913 O O . MET B 2 85 ? 172.907 101.675 129.595 1.00 75.37 85 MET D O 1
ATOM 3918 N N . ASN B 2 86 ? 171.338 102.236 128.074 1.00 78.32 86 ASN D N 1
ATOM 3919 C CA . ASN B 2 86 ? 171.720 101.242 127.085 1.00 78.32 86 ASN D CA 1
ATOM 3920 C C . ASN B 2 86 ? 172.003 101.924 125.756 1.00 78.32 86 ASN D C 1
ATOM 3921 O O . ASN B 2 86 ? 171.490 103.010 125.473 1.00 78.32 86 ASN D O 1
ATOM 3926 N N . ASN B 2 87 ? 172.823 101.266 124.937 1.00 81.23 87 ASN D N 1
ATOM 3927 C CA . ASN B 2 87 ? 173.235 101.798 123.639 1.00 81.23 87 ASN D CA 1
ATOM 3928 C C . ASN B 2 87 ? 173.835 103.192 123.795 1.00 81.23 87 ASN D C 1
ATOM 3929 O O . ASN B 2 87 ? 173.436 104.152 123.134 1.00 81.23 87 ASN D O 1
ATOM 3934 N N . LEU B 2 88 ? 174.804 103.293 124.699 1.00 80.69 88 LEU D N 1
ATOM 3935 C CA . LEU B 2 88 ? 175.437 104.570 124.991 1.00 80.69 88 LEU D CA 1
ATOM 3936 C C . LEU B 2 88 ? 176.147 105.130 123.764 1.00 80.69 88 LEU D C 1
ATOM 3937 O O . LEU B 2 88 ? 176.640 104.394 122.906 1.00 80.69 88 LEU D O 1
ATOM 3942 N N . LYS B 2 89 ? 176.186 106.454 123.690 1.00 79.91 89 LYS D N 1
ATOM 3943 C CA . LYS B 2 89 ? 176.733 107.226 122.590 1.00 79.91 89 LYS D CA 1
ATOM 3944 C C . LYS B 2 89 ? 177.669 108.290 123.140 1.00 79.91 89 LYS D C 1
ATOM 3945 O O . LYS B 2 89 ? 177.546 108.685 124.303 1.00 79.91 89 LYS D O 1
ATOM 3951 N N . PRO B 2 90 ? 178.628 108.752 122.339 1.00 80.00 90 PRO D N 1
ATOM 3952 C CA . PRO B 2 90 ? 179.558 109.785 122.824 1.00 80.00 90 PRO D CA 1
ATOM 3953 C C . PRO B 2 90 ? 178.881 111.028 123.368 1.00 80.00 90 PRO D C 1
ATOM 3954 O O . PRO B 2 90 ? 179.389 111.630 124.322 1.00 80.00 90 PRO D O 1
ATOM 3958 N N . GLU B 2 91 ? 177.753 111.438 122.792 1.00 81.57 91 GLU D N 1
ATOM 3959 C CA . GLU B 2 91 ? 177.045 112.625 123.257 1.00 81.57 91 GLU D CA 1
ATOM 3960 C C . GLU B 2 91 ? 176.507 112.486 124.674 1.00 81.57 91 GLU D C 1
ATOM 3961 O O . GLU B 2 91 ? 176.127 113.498 125.274 1.00 81.57 91 GLU D O 1
ATOM 3967 N N . ASP B 2 92 ? 176.462 111.273 125.223 1.00 78.97 92 ASP D N 1
ATOM 3968 C CA . ASP B 2 92 ? 175.923 111.044 126.555 1.00 78.97 92 ASP D CA 1
ATOM 3969 C C . ASP B 2 92 ? 176.863 111.443 127.686 1.00 78.97 92 ASP D C 1
ATOM 3970 O O . ASP B 2 92 ? 176.457 111.363 128.850 1.00 78.97 92 ASP D O 1
ATOM 3975 N N . THR B 2 93 ? 178.093 111.856 127.396 1.00 77.66 93 THR D N 1
ATOM 3976 C CA . THR B 2 93 ? 179.010 112.236 128.465 1.00 77.66 93 THR D CA 1
ATOM 3977 C C . THR B 2 93 ? 178.554 113.532 129.133 1.00 77.66 93 THR D C 1
ATOM 3978 O O . THR B 2 93 ? 178.380 114.561 128.472 1.00 77.66 93 THR D O 1
ATOM 3982 N N . ALA B 2 94 ? 178.324 113.462 130.441 1.00 72.47 94 ALA D N 1
ATOM 3983 C CA . ALA B 2 94 ? 177.798 114.564 131.234 1.00 72.47 94 ALA D CA 1
ATOM 3984 C C . ALA B 2 94 ? 177.869 114.160 132.696 1.00 72.47 94 ALA D C 1
ATOM 3985 O O . ALA B 2 94 ? 178.026 112.981 133.020 1.00 72.47 94 ALA D O 1
ATOM 3987 N N . VAL B 2 95 ? 177.754 115.147 133.574 1.00 68.42 95 VAL D N 1
ATOM 3988 C CA . VAL B 2 95 ? 177.457 114.883 134.977 1.00 68.42 95 VAL D CA 1
ATOM 3989 C C . VAL B 2 95 ? 175.963 114.636 135.125 1.00 68.42 95 VAL D C 1
ATOM 3990 O O . VAL B 2 95 ? 175.144 115.471 134.726 1.00 68.42 95 VAL D O 1
ATOM 3994 N N . TYR B 2 96 ? 175.603 113.498 135.706 1.00 66.42 96 TYR D N 1
ATOM 3995 C CA . TYR B 2 96 ? 174.208 113.127 135.901 1.00 66.42 96 TYR D CA 1
ATOM 3996 C C . TYR B 2 96 ? 173.802 113.340 137.352 1.00 66.42 96 TYR D C 1
ATOM 3997 O O . TYR B 2 96 ? 174.471 112.850 138.266 1.00 66.42 96 TYR D O 1
ATOM 4006 N N . TYR B 2 97 ? 172.696 114.053 137.555 1.00 60.97 97 TYR D N 1
ATOM 4007 C CA . TYR B 2 97 ? 172.190 114.385 138.880 1.00 60.97 97 TYR D CA 1
ATOM 4008 C C . TYR B 2 97 ? 170.818 113.762 139.070 1.00 60.97 97 TYR D C 1
ATOM 4009 O O . TYR B 2 97 ? 169.967 113.859 138.181 1.00 60.97 97 TYR D O 1
ATOM 4018 N N . CYS B 2 98 ? 170.593 113.132 140.217 1.00 56.25 98 CYS D N 1
ATOM 4019 C CA . CYS B 2 98 ? 169.232 112.814 140.618 1.00 56.25 98 CYS D CA 1
ATOM 4020 C C . CYS B 2 98 ? 168.638 113.981 141.393 1.00 56.25 98 CYS D C 1
ATOM 4021 O O . CYS B 2 98 ? 169.344 114.716 142.085 1.00 56.25 98 CYS D O 1
ATOM 4024 N N . ALA B 2 99 ? 167.325 114.147 141.266 1.00 49.08 99 ALA D N 1
ATOM 4025 C CA . ALA B 2 99 ? 166.615 115.221 141.940 1.00 49.08 99 ALA D CA 1
ATOM 4026 C C . ALA B 2 99 ? 165.280 114.716 142.457 1.00 49.08 99 ALA D C 1
ATOM 4027 O O . ALA B 2 99 ? 164.680 113.804 141.888 1.00 49.08 99 ALA D O 1
ATOM 4029 N N . VAL B 2 100 ? 164.821 115.327 143.542 1.00 49.08 100 VAL D N 1
ATOM 4030 C CA . VAL B 2 100 ? 163.446 115.213 144.004 1.00 49.08 100 VAL D CA 1
ATOM 4031 C C . VAL B 2 100 ? 162.787 116.568 143.806 1.00 49.08 100 VAL D C 1
ATOM 4032 O O . VAL B 2 100 ? 163.388 117.606 144.103 1.00 49.08 100 VAL D O 1
ATOM 4036 N N . GLY B 2 101 ? 161.584 116.572 143.255 1.00 49.08 101 GLY D N 1
ATOM 4037 C CA . GLY B 2 101 ? 161.021 117.844 142.867 1.00 49.08 101 GLY D CA 1
ATOM 4038 C C . GLY B 2 101 ? 159.549 117.766 142.543 1.00 49.08 101 GLY D C 1
ATOM 4039 O O . GLY B 2 101 ? 158.892 116.749 142.758 1.00 49.08 101 GLY D O 1
ATOM 4040 N N . ARG B 2 102 ? 159.051 118.874 142.033 1.00 49.08 102 ARG D N 1
ATOM 4041 C CA . ARG B 2 102 ? 157.662 119.144 141.709 1.00 49.08 102 ARG D CA 1
ATOM 4042 C C . ARG B 2 102 ? 157.298 118.497 140.374 1.00 49.08 102 ARG D C 1
ATOM 4043 O O . ARG B 2 102 ? 158.111 118.498 139.446 1.00 49.08 102 ARG D O 1
ATOM 4051 N N . PRO B 2 103 ? 156.103 117.933 140.249 1.00 36.62 103 PRO D N 1
ATOM 4052 C CA . PRO B 2 103 ? 155.661 117.408 138.960 1.00 36.62 103 PRO D CA 1
ATOM 4053 C C . PRO B 2 103 ? 155.577 118.512 137.924 1.00 36.62 103 PRO D C 1
ATOM 4054 O O . PRO B 2 103 ? 155.128 119.625 138.227 1.00 36.62 103 PRO D O 1
ATOM 4058 N N . PRO B 2 104 ? 155.975 118.238 136.676 1.00 38.32 104 PRO D N 1
ATOM 4059 C CA . PRO B 2 104 ? 156.502 116.975 136.155 1.00 38.32 104 PRO D CA 1
ATOM 4060 C C . PRO B 2 104 ? 158.020 116.753 136.213 1.00 38.32 104 PRO D C 1
ATOM 4061 O O . PRO B 2 104 ? 158.476 115.788 135.607 1.00 38.32 104 PRO D O 1
ATOM 4065 N N . LEU B 2 105 ? 158.779 117.613 136.897 1.00 40.35 105 LEU D N 1
ATOM 4066 C CA . LEU B 2 105 ? 160.247 117.570 136.863 1.00 40.35 105 LEU D CA 1
ATOM 4067 C C . LEU B 2 105 ? 160.798 117.601 135.443 1.00 40.35 105 LEU D C 1
ATOM 4068 O O . LEU B 2 105 ? 161.858 117.041 135.161 1.00 40.35 105 LEU D O 1
ATOM 4073 N N . ASN B 2 106 ? 160.080 118.249 134.533 1.00 42.85 106 ASN D N 1
ATOM 4074 C CA . ASN B 2 106 ? 160.542 118.370 133.161 1.00 42.85 106 ASN D CA 1
ATOM 4075 C C . ASN B 2 106 ? 161.674 119.376 133.010 1.00 42.85 106 ASN D C 1
ATOM 4076 O O . ASN B 2 106 ? 162.318 119.404 131.959 1.00 42.85 106 ASN D O 1
ATOM 4081 N N . ARG B 2 107 ? 161.952 120.179 134.032 1.00 39.95 107 ARG D N 1
ATOM 4082 C CA . ARG B 2 107 ? 162.940 121.241 133.937 1.00 39.95 107 ARG D CA 1
ATOM 4083 C C . ARG B 2 107 ? 163.560 121.478 135.304 1.00 39.95 107 ARG D C 1
ATOM 4084 O O . ARG B 2 107 ? 162.908 121.246 136.327 1.00 39.95 107 ARG D O 1
ATOM 4092 N N . PRO B 2 108 ? 164.819 121.924 135.354 1.00 42.21 108 PRO D N 1
ATOM 4093 C CA . PRO B 2 108 ? 165.545 121.952 136.633 1.00 42.21 108 PRO D CA 1
ATOM 4094 C C . PRO B 2 108 ? 164.993 122.933 137.645 1.00 42.21 108 PRO D C 1
ATOM 4095 O O . PRO B 2 108 ? 165.265 122.779 138.840 1.00 42.21 108 PRO D O 1
ATOM 4099 N N . THR B 2 109 ? 164.245 123.938 137.210 1.00 39.99 109 THR D N 1
ATOM 4100 C CA . THR B 2 109 ? 163.617 124.880 138.124 1.00 39.99 109 THR D CA 1
ATOM 4101 C C . THR B 2 109 ? 162.631 124.213 139.080 1.00 39.99 109 THR D C 1
ATOM 4102 O O . THR B 2 109 ? 162.341 124.767 140.145 1.00 39.99 109 THR D O 1
ATOM 4106 N N . LEU B 2 110 ? 162.134 123.025 138.743 1.00 37.04 110 LEU D N 1
ATOM 4107 C CA . LEU B 2 110 ? 161.125 122.343 139.541 1.00 37.04 110 LEU D CA 1
ATOM 4108 C C . LEU B 2 110 ? 161.686 121.527 140.699 1.00 37.04 110 LEU D C 1
ATOM 4109 O O . LEU B 2 110 ? 160.917 121.129 141.577 1.00 37.04 110 LEU D O 1
ATOM 4114 N N . ALA B 2 111 ? 162.985 121.260 140.725 1.00 38.28 111 ALA D N 1
ATOM 4115 C CA . ALA B 2 111 ? 163.571 120.441 141.776 1.00 38.28 111 ALA D CA 1
ATOM 4116 C C . ALA B 2 111 ? 163.531 121.126 143.136 1.00 38.28 111 ALA D C 1
ATOM 4117 O O . ALA B 2 111 ? 163.737 122.335 143.248 1.00 38.28 111 ALA D O 1
ATOM 4119 N N . TYR B 2 112 ? 163.257 120.333 144.176 1.00 39.85 112 TYR D N 1
ATOM 4120 C CA . TYR B 2 112 ? 163.467 120.783 145.548 1.00 39.85 112 TYR D CA 1
ATOM 4121 C C . TYR B 2 112 ? 164.927 120.644 145.954 1.00 39.85 112 TYR D C 1
ATOM 4122 O O . TYR B 2 112 ? 165.516 121.575 146.511 1.00 39.85 112 TYR D O 1
ATOM 4131 N N . TYR B 2 113 ? 165.525 119.486 145.68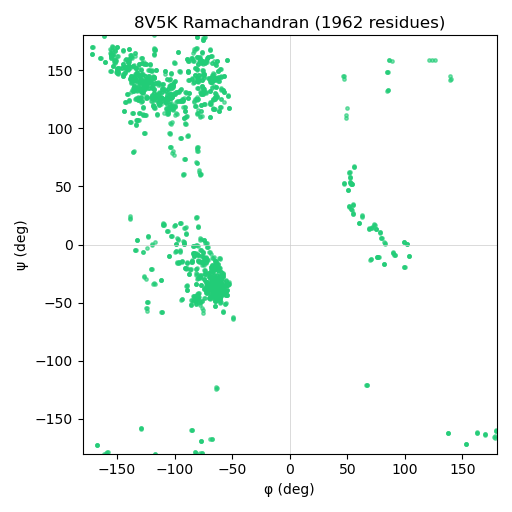7 1.00 49.08 113 TYR D N 1
ATOM 4132 C CA . TYR B 2 113 ? 166.868 119.177 146.145 1.00 49.08 113 TYR D CA 1
ATOM 4133 C C . TYR B 2 113 ? 167.627 118.448 145.049 1.00 49.08 113 TYR D C 1
ATOM 4134 O O . TYR B 2 113 ? 167.038 117.760 144.214 1.00 49.08 113 TYR D O 1
ATOM 4143 N N . TRP B 2 114 ? 168.946 118.593 145.083 1.00 49.08 114 TRP D N 1
ATOM 4144 C CA . TRP B 2 114 ? 169.848 118.076 144.067 1.00 49.08 114 TRP D CA 1
ATOM 4145 C C . TRP B 2 114 ? 170.896 117.180 144.704 1.00 49.08 114 TRP D C 1
ATOM 4146 O O . TRP B 2 114 ? 171.377 117.456 145.805 1.00 49.08 114 TRP D O 1
ATOM 4157 N N . GLY B 2 115 ? 171.239 116.105 144.006 1.00 58.65 115 GLY D N 1
ATOM 4158 C CA . GLY B 2 115 ? 172.410 115.327 144.335 1.00 58.65 115 GLY D CA 1
ATOM 4159 C C . GLY B 2 115 ? 173.693 116.013 143.914 1.00 58.65 115 GLY D C 1
ATOM 4160 O O . GLY B 2 115 ? 173.700 117.077 143.296 1.00 58.65 115 GLY D O 1
ATOM 4161 N N . GLN B 2 116 ? 174.809 115.378 144.264 1.00 63.69 116 GLN D N 1
ATOM 4162 C CA . GLN B 2 116 ? 176.123 115.908 143.928 1.00 63.69 116 GLN D CA 1
ATOM 4163 C C . GLN B 2 116 ? 176.541 115.620 142.493 1.00 63.69 116 GLN D C 1
ATOM 4164 O O . GLN B 2 116 ? 177.499 116.232 142.012 1.00 63.69 116 GLN D O 1
ATOM 4170 N N . GLY B 2 117 ? 175.854 114.718 141.803 1.00 65.86 117 GLY D N 1
ATOM 4171 C CA . GLY B 2 117 ? 176.214 114.367 140.445 1.00 65.86 117 GLY D CA 1
ATOM 4172 C C . GLY B 2 117 ? 177.287 113.308 140.326 1.00 65.86 117 GLY D C 1
ATOM 4173 O O . GLY B 2 117 ? 178.173 113.205 141.177 1.00 65.86 117 GLY D O 1
ATOM 4174 N N . THR B 2 118 ? 177.209 112.511 139.265 1.00 70.18 118 THR D N 1
A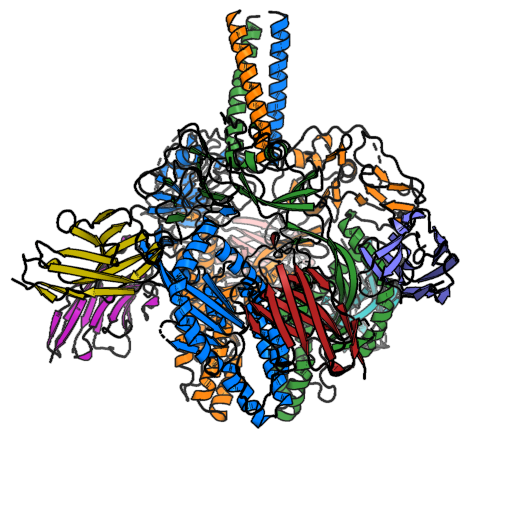TOM 4175 C CA . THR B 2 118 ? 178.203 111.495 138.961 1.00 70.18 118 THR D CA 1
ATOM 4176 C C . THR B 2 118 ? 178.645 111.650 137.514 1.00 70.18 118 THR D C 1
ATOM 4177 O O . THR B 2 118 ? 177.815 111.858 136.623 1.00 70.18 118 THR D O 1
ATOM 4181 N N . GLN B 2 119 ? 179.955 111.608 137.291 1.00 73.88 119 GLN D N 1
ATOM 4182 C CA . GLN B 2 119 ? 180.503 111.746 135.950 1.00 73.88 119 GLN D CA 1
ATOM 4183 C C . GLN B 2 119 ? 180.327 110.450 135.171 1.00 73.88 119 GLN D C 1
ATOM 4184 O O . GLN B 2 119 ? 180.685 109.374 135.654 1.00 73.88 119 GLN D O 1
ATOM 4190 N N . VAL B 2 120 ? 179.775 110.555 133.967 1.00 75.51 120 VAL D N 1
ATOM 4191 C CA . VAL B 2 120 ? 179.716 109.449 133.020 1.00 75.51 120 VAL D CA 1
ATOM 4192 C C . VAL B 2 120 ? 180.496 109.862 131.784 1.00 75.51 120 VAL D C 1
ATOM 4193 O O . VAL B 2 120 ? 180.158 110.859 131.136 1.00 75.51 120 VAL D O 1
ATOM 4197 N N . THR B 2 121 ? 181.535 109.099 131.458 1.00 80.83 121 THR D N 1
ATOM 4198 C CA . THR B 2 121 ? 182.354 109.335 130.276 1.00 80.83 121 THR D CA 1
ATOM 4199 C C . THR B 2 121 ? 182.166 108.188 129.294 1.00 80.83 121 THR D C 1
ATOM 4200 O O . THR B 2 121 ? 182.437 107.031 129.628 1.00 80.83 121 THR D O 1
ATOM 4204 N N . VAL B 2 122 ? 181.699 108.512 128.093 1.00 83.26 122 VAL D N 1
ATOM 4205 C CA . VAL B 2 122 ? 181.456 107.535 127.040 1.00 83.26 122 VAL D CA 1
ATOM 4206 C C . VAL B 2 122 ? 182.524 107.726 125.975 1.00 83.26 122 VAL D C 1
ATOM 4207 O O . VAL B 2 122 ? 182.696 108.833 125.452 1.00 83.26 122 VAL D O 1
ATOM 4211 N N . SER B 2 123 ? 183.238 106.651 125.654 1.00 89.42 123 SER D N 1
ATOM 4212 C CA . SER B 2 123 ? 184.425 106.729 124.816 1.00 89.42 123 SER D CA 1
ATOM 4213 C C . SER B 2 123 ? 184.339 105.700 123.701 1.00 89.42 123 SER D C 1
ATOM 4214 O O . SER B 2 123 ? 183.898 104.568 123.920 1.00 89.42 123 SER D O 1
ATOM 4217 N N . SER B 2 124 ? 184.762 106.101 122.508 1.00 92.94 124 SER D N 1
ATOM 4218 C CA . SER B 2 124 ? 184.845 105.187 121.377 1.00 92.94 124 SER D CA 1
ATOM 4219 C C . SER B 2 124 ? 186.019 104.227 121.534 1.00 92.94 124 SER D C 1
ATOM 4220 O O . SER B 2 124 ? 186.742 104.271 122.529 1.00 92.94 124 SER D O 1
ATOM 4223 N N . GLU C 3 1 ? 132.033 120.037 143.313 1.00 55.47 1 GLU G N 1
ATOM 4224 C CA . GLU C 3 1 ? 130.650 120.487 143.336 1.00 55.47 1 GLU G CA 1
ATOM 4225 C C . GLU C 3 1 ? 129.717 119.384 143.820 1.00 55.47 1 GLU G C 1
ATOM 4226 O O . GLU C 3 1 ? 130.135 118.246 144.010 1.00 55.47 1 GLU G O 1
ATOM 4232 N N . VAL C 3 2 ? 128.450 119.730 144.018 1.00 51.85 2 VAL G N 1
ATOM 4233 C CA . VAL C 3 2 ? 127.392 118.763 144.274 1.00 51.85 2 VAL G CA 1
ATOM 4234 C C . VAL C 3 2 ? 126.310 118.958 143.224 1.00 51.85 2 VAL G C 1
ATOM 4235 O O . VAL C 3 2 ? 125.913 120.092 142.938 1.00 51.85 2 VAL G O 1
ATOM 4239 N N . GLN C 3 3 ? 125.840 117.858 142.651 1.00 56.69 3 GLN G N 1
ATOM 4240 C CA . GLN C 3 3 ? 124.740 117.871 141.697 1.00 56.69 3 GLN G CA 1
ATOM 4241 C C . GLN C 3 3 ? 123.448 117.457 142.384 1.00 56.69 3 GLN G C 1
ATOM 4242 O O . GLN C 3 3 ? 123.406 116.432 143.068 1.00 56.69 3 GLN G O 1
ATOM 4248 N N . LEU C 3 4 ? 122.401 118.250 142.198 1.00 58.19 4 LEU G N 1
ATOM 4249 C CA . LEU C 3 4 ? 121.113 118.003 142.823 1.00 58.19 4 LEU G CA 1
ATOM 4250 C C . LEU C 3 4 ? 120.078 117.796 141.725 1.00 58.19 4 LEU G C 1
ATOM 4251 O O . LEU C 3 4 ? 120.064 118.534 140.736 1.00 58.19 4 LEU G O 1
ATOM 4256 N N . VAL C 3 5 ? 119.210 116.797 141.889 1.00 63.92 5 VAL G N 1
ATOM 4257 C CA . VAL C 3 5 ? 118.172 116.492 140.902 1.00 63.92 5 VAL G CA 1
ATOM 4258 C C . VAL C 3 5 ? 116.850 116.233 141.622 1.00 63.92 5 VAL G C 1
ATOM 4259 O O . VAL C 3 5 ? 116.727 115.266 142.382 1.00 63.92 5 VAL G O 1
ATOM 4263 N N . GLU C 3 6 ? 115.882 117.123 141.429 1.00 71.41 6 GLU G N 1
ATOM 4264 C CA . GLU C 3 6 ? 114.587 116.980 142.072 1.00 71.41 6 GLU G CA 1
ATOM 4265 C C . GLU C 3 6 ? 113.699 115.990 141.328 1.00 71.41 6 GLU G C 1
ATOM 4266 O O . GLU C 3 6 ? 113.921 115.662 140.160 1.00 71.41 6 GLU G O 1
ATOM 4272 N N . SER C 3 7 ? 112.679 115.512 142.034 1.00 78.60 7 SER G N 1
ATOM 4273 C CA . SER C 3 7 ? 111.569 114.798 141.425 1.00 78.60 7 SER G CA 1
ATOM 4274 C C . SER C 3 7 ? 110.346 114.970 142.311 1.00 78.60 7 SER G C 1
ATOM 4275 O O . SER C 3 7 ? 110.452 115.360 143.476 1.00 78.60 7 SER G O 1
ATOM 4278 N N . GLY C 3 8 ? 109.178 114.680 141.747 1.00 88.37 8 GLY G N 1
ATOM 4279 C CA . GLY C 3 8 ? 107.944 114.664 142.503 1.00 88.37 8 GLY G CA 1
ATOM 4280 C C . GLY C 3 8 ? 107.079 115.900 142.392 1.00 88.37 8 GLY G C 1
ATOM 4281 O O . GLY C 3 8 ? 106.032 115.957 143.048 1.00 88.37 8 GLY G O 1
ATOM 4282 N N . GLY C 3 9 ? 107.472 116.886 141.596 1.00 95.98 9 GLY G N 1
ATOM 4283 C CA . GLY C 3 9 ? 106.594 118.000 141.303 1.00 95.98 9 GLY G CA 1
ATOM 4284 C C . GLY C 3 9 ? 105.418 117.606 140.427 1.00 95.98 9 GLY G C 1
ATOM 4285 O O . GLY C 3 9 ? 105.360 116.524 139.843 1.00 95.98 9 GLY G O 1
ATOM 4286 N N . GLY C 3 10 ? 104.460 118.517 140.338 1.00 103.66 11 GLY G N 1
ATOM 4287 C CA . GLY C 3 10 ? 103.288 118.310 139.515 1.00 103.66 11 GLY G CA 1
ATOM 4288 C C . GLY C 3 10 ? 102.106 119.101 140.040 1.00 103.66 11 GLY G C 1
ATOM 4289 O O . GLY C 3 10 ? 102.232 119.919 140.947 1.00 103.66 11 GLY G O 1
ATOM 4290 N N . LEU C 3 11 ? 100.948 118.833 139.441 1.00 108.80 12 LEU G N 1
ATOM 4291 C CA . LEU C 3 11 ? 99.686 119.389 139.906 1.00 108.80 12 LEU G CA 1
ATOM 4292 C C . LEU C 3 11 ? 99.122 118.575 141.064 1.00 108.80 12 LEU G C 1
ATOM 4293 O O . LEU C 3 11 ? 99.278 117.353 141.130 1.00 108.80 12 LEU G O 1
ATOM 4298 N N . VAL C 3 12 ? 98.459 119.272 141.986 1.00 110.54 13 VAL G N 1
ATOM 4299 C CA . VAL C 3 12 ? 97.852 118.633 143.146 1.00 110.54 13 VAL G CA 1
ATOM 4300 C C . VAL C 3 12 ? 96.637 119.446 143.572 1.00 110.54 13 VAL G C 1
ATOM 4301 O O . VAL C 3 12 ? 96.597 120.669 143.410 1.00 110.54 13 VAL G O 1
ATOM 4305 N N . GLN C 3 13 ? 95.628 118.749 144.116 1.00 110.61 14 GLN G N 1
ATOM 4306 C CA . GLN C 3 13 ? 94.417 119.393 144.603 1.00 110.61 14 GLN G CA 1
ATOM 4307 C C . GLN C 3 13 ? 94.671 119.994 145.984 1.00 110.61 14 GLN G C 1
ATOM 4308 O O . GLN C 3 13 ? 95.363 119.388 146.805 1.00 110.61 14 GLN G O 1
ATOM 4314 N N . PRO C 3 14 ? 94.116 121.172 146.269 1.00 109.92 15 PRO G N 1
ATOM 4315 C CA . PRO C 3 14 ? 94.302 121.772 147.593 1.00 109.92 15 PRO G CA 1
ATOM 4316 C C . PRO C 3 14 ? 93.766 120.892 148.710 1.00 109.92 15 PRO G C 1
ATOM 4317 O O . PRO C 3 14 ? 92.835 120.107 148.525 1.00 109.92 15 PRO G O 1
ATOM 4321 N N . GLY C 3 15 ? 94.386 121.031 149.882 1.00 108.90 16 GLY G N 1
ATOM 4322 C CA . GLY C 3 15 ? 94.166 120.137 150.996 1.00 108.90 16 GLY G CA 1
ATOM 4323 C C . GLY C 3 15 ? 94.859 118.795 150.899 1.00 108.90 16 GLY G C 1
ATOM 4324 O O . GLY C 3 15 ? 94.884 118.060 151.893 1.00 108.90 16 GLY G O 1
ATOM 4325 N N . GLY C 3 16 ? 95.426 118.449 149.748 1.00 110.27 17 GLY G N 1
ATOM 4326 C CA . GLY C 3 16 ? 96.098 117.178 149.576 1.00 110.27 17 GLY G CA 1
ATOM 4327 C C . GLY C 3 16 ? 97.541 117.202 150.039 1.00 110.27 17 GLY G C 1
ATOM 4328 O O . GLY C 3 16 ? 97.961 118.047 150.834 1.00 110.27 17 GLY G O 1
ATOM 4329 N N . SER C 3 17 ? 98.312 116.244 149.525 1.00 107.45 18 SER G N 1
ATOM 4330 C CA . SER C 3 17 ? 99.677 116.018 149.972 1.00 107.45 18 SER G CA 1
ATOM 4331 C C . SER C 3 17 ? 100.553 115.635 148.788 1.00 107.45 18 SER G C 1
ATOM 4332 O O . SER C 3 17 ? 100.074 115.082 147.794 1.00 107.45 18 SER G O 1
ATOM 4335 N N . LEU C 3 18 ? 101.847 115.933 148.906 1.00 99.11 19 LEU G N 1
ATOM 4336 C CA . LEU C 3 18 ? 102.816 115.613 147.867 1.00 99.11 19 LEU G CA 1
ATOM 4337 C C . LEU C 3 18 ? 104.169 115.371 148.520 1.00 99.11 19 LEU G C 1
ATOM 4338 O O . LEU C 3 18 ? 104.466 115.925 149.580 1.00 99.11 19 LEU G O 1
ATOM 4343 N N . ARG C 3 19 ? 104.987 114.532 147.884 1.00 90.28 20 ARG G N 1
ATOM 4344 C CA . ARG C 3 19 ? 106.257 114.083 148.459 1.00 90.28 20 ARG G CA 1
ATOM 4345 C C . ARG C 3 19 ? 107.391 114.354 147.475 1.00 90.28 20 ARG G C 1
ATOM 4346 O O . ARG C 3 19 ? 107.637 113.558 146.565 1.00 90.28 20 ARG G O 1
ATOM 4354 N N . LEU C 3 20 ? 108.073 115.480 147.662 1.00 81.81 21 LEU G N 1
ATOM 4355 C CA . LEU C 3 20 ? 109.219 115.838 146.838 1.00 81.81 21 LEU G CA 1
ATOM 4356 C C . LEU C 3 20 ? 110.447 115.014 147.215 1.00 81.81 21 LEU G C 1
ATOM 4357 O O . LEU C 3 20 ? 110.649 114.655 148.377 1.00 81.81 21 LEU G O 1
ATOM 4362 N N . SER C 3 21 ? 111.275 114.717 146.219 1.00 75.77 22 SER G N 1
ATOM 4363 C CA . SER C 3 21 ? 112.503 113.972 146.445 1.00 75.77 22 SER G CA 1
ATOM 4364 C C . SER C 3 21 ? 113.626 114.602 145.636 1.00 75.77 22 SER G C 1
ATOM 4365 O O . SER C 3 21 ? 113.411 115.098 144.527 1.00 75.77 22 SER G O 1
ATOM 4368 N N . CYS C 3 22 ? 114.829 114.575 146.202 1.00 68.81 23 CYS G N 1
ATOM 4369 C CA . CYS C 3 22 ? 116.007 115.151 145.572 1.00 68.81 23 CYS G CA 1
ATOM 4370 C C . CYS C 3 22 ? 117.201 114.248 145.830 1.00 68.81 23 CYS G C 1
ATOM 4371 O O . CYS C 3 22 ? 117.457 113.868 146.975 1.00 68.81 23 CYS G O 1
ATOM 4374 N N . SER C 3 23 ? 117.924 113.905 144.770 1.00 62.42 24 SER G N 1
ATOM 4375 C CA . SER C 3 23 ? 119.115 113.075 144.864 1.00 62.42 24 SER G CA 1
ATOM 4376 C C . SER C 3 23 ? 120.366 113.934 144.749 1.00 62.42 24 SER G C 1
ATOM 4377 O O . SER C 3 23 ? 120.432 114.844 143.918 1.00 62.42 24 SER G O 1
ATOM 4380 N N . ALA C 3 24 ? 121.355 113.645 145.588 1.00 56.86 25 ALA G N 1
ATOM 4381 C CA . ALA C 3 24 ? 122.602 114.391 145.622 1.00 56.86 25 ALA G CA 1
ATOM 4382 C C . ALA C 3 24 ? 123.766 113.476 145.277 1.00 56.86 25 ALA G C 1
ATOM 4383 O O . ALA C 3 24 ? 123.777 112.303 145.654 1.00 56.86 25 ALA G O 1
ATOM 4385 N N . SER C 3 25 ? 124.743 114.015 144.555 1.00 53.09 26 SER G N 1
ATOM 4386 C CA . SER C 3 25 ? 125.989 113.316 144.294 1.00 53.09 26 SER G CA 1
ATOM 4387 C C . SER C 3 25 ? 127.133 114.316 144.275 1.00 53.09 26 SER G C 1
ATOM 4388 O O . SER C 3 25 ? 126.976 115.449 143.820 1.00 53.09 26 SER G O 1
ATOM 4391 N N . GLY C 3 26 ? 128.285 113.884 144.760 1.00 50.02 27 GLY G N 1
ATOM 4392 C CA . GLY C 3 26 ? 129.422 114.755 144.927 1.00 50.02 27 GLY G CA 1
ATOM 4393 C C . GLY C 3 26 ? 130.103 114.488 146.247 1.00 50.02 27 GLY G C 1
ATOM 4394 O O . GLY C 3 26 ? 129.904 113.445 146.863 1.00 50.02 27 GLY G O 1
ATOM 4395 N N . SER C 3 27 ? 130.913 115.451 146.683 1.00 49.08 28 SER G N 1
ATOM 4396 C CA . SER C 3 27 ? 131.655 115.348 147.940 1.00 49.08 28 SER G CA 1
ATOM 4397 C C . SER C 3 27 ? 130.747 115.619 149.140 1.00 49.08 28 SER G C 1
ATOM 4398 O O . SER C 3 27 ? 130.950 116.544 149.924 1.00 49.08 28 SER G O 1
ATOM 4401 N N . LEU C 3 28 ? 129.719 114.781 149.269 1.00 49.08 29 LEU G N 1
ATOM 4402 C CA . LEU C 3 28 ? 128.672 115.011 150.252 1.00 49.08 29 LEU G CA 1
ATOM 4403 C C . LEU C 3 28 ? 129.171 114.949 151.686 1.00 49.08 29 LEU G C 1
ATOM 4404 O O . LEU C 3 28 ? 128.456 115.393 152.590 1.00 49.08 29 LEU G O 1
ATOM 4409 N N . SER C 3 29 ? 130.366 114.419 151.921 1.00 49.08 30 SER G N 1
ATOM 4410 C CA . SER C 3 29 ? 130.976 114.489 153.240 1.00 49.08 30 SER G CA 1
ATOM 4411 C C . SER C 3 29 ? 131.356 115.902 153.643 1.00 49.08 30 SER G C 1
ATOM 4412 O O . SER C 3 29 ? 131.686 116.128 154.809 1.00 49.08 30 SER G O 1
ATOM 4415 N N . THR C 3 30 ? 131.330 116.846 152.716 1.00 49.08 35 THR G N 1
ATOM 4416 C CA . THR C 3 30 ? 131.600 118.244 152.989 1.00 49.08 35 THR G CA 1
ATOM 4417 C C . THR C 3 30 ? 130.322 119.065 153.140 1.00 49.08 35 THR G C 1
ATOM 4418 O O . THR C 3 30 ? 130.395 120.266 153.403 1.00 49.08 35 THR G O 1
ATOM 4422 N N . ILE C 3 31 ? 129.155 118.444 153.025 1.00 49.08 36 ILE G N 1
ATOM 4423 C CA . ILE C 3 31 ? 127.892 119.171 153.020 1.00 49.08 36 ILE G CA 1
ATOM 4424 C C . ILE C 3 31 ? 127.342 119.248 154.434 1.00 49.08 36 ILE G C 1
ATOM 4425 O O . ILE C 3 31 ? 127.165 118.226 155.104 1.00 49.08 36 ILE G O 1
ATOM 4430 N N . LYS C 3 32 ? 127.067 120.470 154.880 1.00 49.08 37 LYS G N 1
ATOM 4431 C CA . LYS C 3 32 ? 126.599 120.717 156.235 1.00 49.08 37 LYS G CA 1
ATOM 4432 C C . LYS C 3 32 ? 125.098 120.506 156.364 1.00 49.08 37 LYS G C 1
ATOM 4433 O O . LYS C 3 32 ? 124.639 119.828 157.285 1.00 49.08 37 LYS G O 1
ATOM 4439 N N . ALA C 3 33 ? 124.318 121.072 155.448 1.00 49.08 38 ALA G N 1
ATOM 4440 C CA . ALA C 3 33 ? 122.872 120.967 155.508 1.00 49.08 38 ALA G CA 1
ATOM 4441 C C . ALA C 3 33 ? 122.294 120.734 154.124 1.00 49.08 38 ALA G C 1
ATOM 4442 O O . ALA C 3 33 ? 122.783 121.283 153.136 1.00 49.08 38 ALA G O 1
ATOM 4444 N N . LEU C 3 34 ? 121.250 119.915 154.065 1.00 51.21 39 LEU G N 1
ATOM 4445 C CA . LEU C 3 34 ? 120.416 119.742 152.888 1.00 51.21 39 LEU G CA 1
ATOM 4446 C C . LEU C 3 34 ? 119.009 120.216 153.221 1.00 51.21 39 LEU G C 1
ATOM 4447 O O . LEU C 3 34 ? 118.577 120.141 154.374 1.00 51.21 39 LEU G O 1
ATOM 4452 N N . GLY C 3 35 ? 118.291 120.702 152.218 1.00 57.66 40 GLY G N 1
ATOM 4453 C CA . GLY C 3 35 ? 116.955 121.204 152.471 1.00 57.66 40 GLY G CA 1
ATOM 4454 C C . GLY C 3 35 ? 116.285 121.730 151.225 1.00 57.66 40 GLY G C 1
ATOM 4455 O O . GLY C 3 35 ? 116.678 121.400 150.106 1.00 57.66 40 GLY G O 1
ATOM 4456 N N . TRP C 3 36 ? 115.259 122.557 151.432 1.00 65.67 41 TRP G N 1
ATOM 4457 C CA . TRP C 3 36 ? 114.393 123.029 150.360 1.00 65.67 41 TRP G CA 1
ATOM 4458 C C . TRP C 3 36 ? 114.170 124.530 150.451 1.00 65.67 41 TRP G C 1
ATOM 4459 O O . TRP C 3 36 ? 114.021 125.083 151.543 1.00 65.67 41 TRP G O 1
ATOM 4470 N N . TYR C 3 37 ? 114.138 125.175 149.290 1.00 65.10 42 TYR G N 1
ATOM 4471 C CA . TYR C 3 37 ? 113.862 126.594 149.144 1.00 65.10 42 TYR G CA 1
ATOM 4472 C C . TYR C 3 37 ? 112.653 126.816 148.247 1.00 65.10 42 TYR G C 1
ATOM 4473 O O . TYR C 3 37 ? 112.313 125.984 147.403 1.00 65.10 42 TYR G O 1
ATOM 4482 N N . ARG C 3 38 ? 112.008 127.962 148.442 1.00 78.22 43 ARG G N 1
ATOM 4483 C CA . ARG C 3 38 ? 110.778 128.327 147.757 1.00 78.22 43 ARG G CA 1
ATOM 4484 C C . ARG C 3 38 ? 110.943 129.690 147.112 1.00 78.22 43 ARG G C 1
ATOM 4485 O O . ARG C 3 38 ? 111.476 130.609 147.738 1.00 78.22 43 ARG G O 1
ATOM 4493 N N . ARG C 3 39 ? 110.476 129.835 145.876 1.00 79.51 44 ARG G N 1
ATOM 4494 C CA . ARG C 3 39 ? 110.115 131.145 145.352 1.00 79.51 44 ARG G CA 1
ATOM 4495 C C . ARG C 3 39 ? 108.670 131.115 144.877 1.00 79.51 44 ARG G C 1
ATOM 4496 O O . ARG C 3 39 ? 108.278 130.236 144.102 1.00 79.51 44 ARG G O 1
ATOM 4504 N N . ALA C 3 40 ? 107.877 132.049 145.379 1.00 85.26 45 ALA G N 1
ATOM 4505 C CA . ALA C 3 40 ? 106.598 132.378 144.786 1.00 85.26 45 ALA G CA 1
ATOM 4506 C C . ALA C 3 40 ? 106.831 133.258 143.566 1.00 85.26 45 ALA G C 1
ATOM 4507 O O . ALA C 3 40 ? 107.911 133.834 143.410 1.00 85.26 45 ALA G O 1
ATOM 4509 N N . PRO C 3 41 ? 105.854 133.360 142.666 1.00 87.44 46 PRO G N 1
ATOM 4510 C CA . PRO C 3 41 ? 106.055 134.199 141.480 1.00 87.44 46 PRO G CA 1
ATOM 4511 C C . PRO C 3 41 ? 106.372 135.634 141.873 1.00 87.44 46 PRO G C 1
ATOM 4512 O O . PRO C 3 41 ? 105.708 136.228 142.725 1.00 87.44 46 PRO G O 1
ATOM 4516 N N . GLY C 3 42 ? 107.408 136.185 141.244 1.00 87.83 47 GLY G N 1
ATOM 4517 C CA . GLY C 3 42 ? 107.752 137.581 141.416 1.00 87.83 47 GLY G CA 1
ATOM 4518 C C . GLY C 3 42 ? 108.419 137.957 142.720 1.00 87.83 47 GLY G C 1
ATOM 4519 O O . GLY C 3 42 ? 108.507 139.152 143.020 1.00 87.83 47 GLY G O 1
ATOM 4520 N N . ARG C 3 43 ? 108.894 136.996 143.513 1.00 86.93 48 ARG G N 1
ATOM 4521 C CA . ARG C 3 43 ? 109.549 137.328 144.771 1.00 86.93 48 ARG G CA 1
ATOM 4522 C C . ARG C 3 43 ? 110.764 136.432 144.990 1.00 86.93 48 ARG G C 1
ATOM 4523 O O . ARG C 3 43 ? 110.969 135.431 144.298 1.00 86.93 48 ARG G O 1
ATOM 4531 N N . GLU C 3 44 ? 111.569 136.819 145.977 1.00 83.11 49 GLU G N 1
ATOM 4532 C CA . GLU C 3 44 ? 112.835 136.176 146.305 1.00 83.11 49 GLU G CA 1
ATOM 4533 C C . GLU C 3 44 ? 112.649 134.767 146.867 1.00 83.11 49 GLU G C 1
ATOM 4534 O O . GLU C 3 44 ? 111.566 134.374 147.311 1.00 83.11 49 GLU G O 1
ATOM 4540 N N . ARG C 3 45 ? 113.743 134.004 146.834 1.00 71.22 50 ARG G N 1
ATOM 4541 C CA . ARG C 3 45 ? 113.766 132.658 147.390 1.00 71.22 50 ARG G CA 1
ATOM 4542 C C . ARG C 3 45 ? 113.542 132.702 148.896 1.00 71.22 50 ARG G C 1
ATOM 4543 O O . ARG C 3 45 ? 114.022 133.606 149.583 1.00 71.22 50 ARG G O 1
ATOM 4551 N N . GLU C 3 46 ? 112.817 131.716 149.413 1.00 75.17 51 GLU G N 1
ATOM 4552 C CA . GLU C 3 46 ? 112.583 131.607 150.844 1.00 75.17 51 GLU G CA 1
ATOM 4553 C C . GLU C 3 46 ? 112.896 130.196 151.310 1.00 75.17 51 GLU G C 1
ATOM 4554 O O . GLU C 3 46 ? 112.650 129.227 150.587 1.00 75.17 51 GLU G O 1
ATOM 4560 N N . LEU C 3 47 ? 113.436 130.086 152.519 1.00 68.73 52 LEU G N 1
ATOM 4561 C CA . LEU C 3 47 ? 113.681 128.780 153.109 1.00 68.73 52 LEU G CA 1
ATOM 4562 C C . LEU C 3 47 ? 112.365 128.089 153.436 1.00 68.73 52 LEU G C 1
ATOM 4563 O O . LEU C 3 47 ? 111.396 128.728 153.855 1.00 68.73 52 LEU G O 1
ATOM 4568 N N . VAL C 3 48 ? 112.332 126.776 153.241 1.00 68.45 53 VAL G N 1
ATOM 4569 C CA . VAL C 3 48 ? 111.223 125.933 153.678 1.00 68.45 53 VAL G CA 1
ATOM 4570 C C . VAL C 3 48 ? 111.647 125.013 154.816 1.00 68.45 53 VAL G C 1
ATOM 4571 O O . VAL C 3 48 ? 111.061 125.039 155.899 1.00 68.45 53 VAL G O 1
ATOM 4575 N N . ALA C 3 49 ? 112.664 124.187 154.587 1.00 65.43 54 ALA G N 1
ATOM 4576 C CA . ALA C 3 49 ? 113.133 123.231 155.575 1.00 65.43 54 ALA G CA 1
ATOM 4577 C C . ALA C 3 49 ? 114.599 122.934 155.308 1.00 65.43 54 ALA G C 1
ATOM 4578 O O . ALA C 3 49 ? 115.071 123.058 154.176 1.00 65.43 54 ALA G O 1
ATOM 4580 N N . SER C 3 50 ? 115.318 122.553 156.360 1.00 60.54 55 SER G N 1
ATOM 4581 C CA . SER C 3 50 ? 116.682 122.073 156.210 1.00 60.54 55 SER G CA 1
ATOM 4582 C C . SER C 3 50 ? 116.992 121.053 157.293 1.00 60.54 55 SER G C 1
ATOM 4583 O O . SER C 3 50 ? 116.415 121.089 158.382 1.00 60.54 55 SER G O 1
ATOM 4586 N N . ILE C 3 51 ? 117.910 120.142 156.982 1.00 57.07 56 ILE G N 1
ATOM 4587 C CA . ILE C 3 51 ? 118.315 119.081 157.897 1.00 57.07 56 ILE G CA 1
ATOM 4588 C C . ILE C 3 51 ? 119.834 118.972 157.874 1.00 57.07 56 ILE G C 1
ATOM 4589 O O . ILE C 3 51 ? 120.446 118.970 156.802 1.00 57.07 56 ILE G O 1
ATOM 4594 N N . THR C 3 52 ? 120.443 118.918 159.053 1.00 55.25 57 THR G N 1
ATOM 4595 C CA . THR C 3 52 ? 121.879 118.741 159.175 1.00 55.25 57 THR G CA 1
ATOM 4596 C C . THR C 3 52 ? 122.267 117.273 159.030 1.00 55.25 57 THR G C 1
ATOM 4597 O O . THR C 3 52 ? 121.427 116.372 159.019 1.00 55.25 57 THR G O 1
ATOM 4601 N N . SER C 3 53 ? 123.576 117.045 158.901 1.00 54.12 58 SER G N 1
ATOM 4602 C CA . SER C 3 53 ? 124.104 115.686 158.858 1.00 54.12 58 SER G CA 1
ATOM 4603 C C . SER C 3 53 ? 123.795 114.918 160.133 1.00 54.12 58 SER G C 1
ATOM 4604 O O . SER C 3 53 ? 123.694 113.686 160.108 1.00 54.12 58 SER G O 1
ATOM 4607 N N . ALA C 3 54 ? 123.641 115.624 161.251 1.00 57.02 59 ALA G N 1
ATOM 4608 C CA . ALA C 3 54 ? 123.257 115.022 162.519 1.00 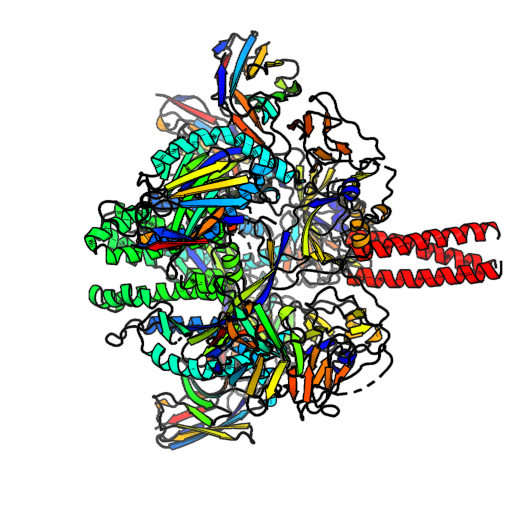57.02 59 ALA G CA 1
ATOM 4609 C C . ALA C 3 54 ? 121.760 114.787 162.636 1.00 57.02 59 ALA G C 1
ATOM 4610 O O . ALA C 3 54 ? 121.323 114.157 163.603 1.00 57.02 59 ALA G O 1
ATOM 4612 N N . GLY C 3 55 ? 120.969 115.274 161.685 1.00 59.34 63 GLY G N 1
ATOM 4613 C CA . GLY C 3 55 ? 119.531 115.163 161.748 1.00 59.34 63 GLY G CA 1
ATOM 4614 C C . GLY C 3 55 ? 118.835 116.318 162.429 1.00 59.34 63 GLY G C 1
ATOM 4615 O O . GLY C 3 55 ? 117.601 116.380 162.394 1.00 59.34 63 GLY G O 1
ATOM 4616 N N . GLU C 3 56 ? 119.579 117.222 163.059 1.00 63.00 64 GLU G N 1
ATOM 4617 C CA . GLU C 3 56 ? 118.991 118.455 163.560 1.00 63.00 64 GLU G CA 1
ATOM 4618 C C . GLU C 3 56 ? 118.320 119.209 162.421 1.00 63.00 64 GLU G C 1
ATOM 4619 O O . GLU C 3 56 ? 118.911 119.405 161.356 1.00 63.00 64 GLU G O 1
ATOM 4625 N N . THR C 3 57 ? 117.081 119.632 162.647 1.00 64.50 65 THR G N 1
ATOM 4626 C CA . THR C 3 57 ? 116.207 120.097 161.583 1.00 64.50 65 THR G CA 1
ATOM 4627 C C . THR C 3 57 ? 115.572 121.420 161.977 1.00 64.50 65 THR G C 1
ATOM 4628 O O . THR C 3 57 ? 115.297 121.667 163.154 1.00 64.50 65 THR G O 1
ATOM 4632 N N . ASN C 3 58 ? 115.357 122.280 160.986 1.00 68.09 66 ASN G N 1
ATOM 4633 C CA . ASN C 3 58 ? 114.680 123.543 161.222 1.00 68.09 66 ASN G CA 1
ATOM 4634 C C . ASN C 3 58 ? 113.706 123.821 160.087 1.00 68.09 66 ASN G C 1
ATOM 4635 O O . ASN C 3 58 ? 113.769 123.212 159.018 1.00 68.09 66 ASN G O 1
ATOM 4640 N N . TYR C 3 59 ? 112.790 124.747 160.350 1.00 74.91 67 TYR G N 1
ATOM 4641 C CA . TYR C 3 59 ? 111.671 125.027 159.468 1.00 74.91 67 TYR G CA 1
ATOM 4642 C C . TYR C 3 59 ? 111.398 126.519 159.449 1.00 74.91 67 TYR G C 1
ATOM 4643 O O . TYR C 3 59 ? 111.676 127.230 160.416 1.00 74.91 67 TYR G O 1
ATOM 4652 N N . ALA C 3 60 ? 110.853 126.987 158.334 1.00 84.62 68 ALA G N 1
ATOM 4653 C CA . ALA C 3 60 ? 110.310 128.331 158.298 1.00 84.62 68 ALA G CA 1
ATOM 4654 C C . ALA C 3 60 ? 109.024 128.392 159.114 1.00 84.62 68 ALA G C 1
ATOM 4655 O O . ALA C 3 60 ? 108.401 127.370 159.419 1.00 84.62 68 ALA G O 1
ATOM 4657 N N . ASP C 3 61 ? 108.638 129.615 159.488 1.00 91.96 69 ASP G N 1
ATOM 4658 C CA . ASP C 3 61 ? 107.458 129.790 160.326 1.00 91.96 69 ASP G CA 1
ATOM 4659 C C . ASP C 3 61 ? 106.215 129.196 159.678 1.00 91.96 69 ASP G C 1
ATOM 4660 O O . ASP C 3 61 ? 105.345 128.665 160.376 1.00 91.96 69 ASP G O 1
ATOM 4665 N N . SER C 3 62 ? 106.116 129.273 158.352 1.00 92.05 70 SER G N 1
ATOM 4666 C CA . SER C 3 62 ? 104.981 128.678 157.658 1.00 92.05 70 SER G CA 1
ATOM 4667 C C . SER C 3 62 ? 105.017 127.158 157.699 1.00 92.05 70 SER G C 1
ATOM 4668 O O . SER C 3 62 ? 103.965 126.513 157.638 1.00 92.05 70 SER G O 1
ATOM 4671 N N . ALA C 3 63 ? 106.205 126.570 157.801 1.00 92.14 71 ALA G N 1
ATOM 4672 C CA . ALA C 3 63 ? 106.359 125.122 157.782 1.00 92.14 71 ALA G CA 1
ATOM 4673 C C . ALA C 3 63 ? 106.190 124.471 159.145 1.00 92.14 71 ALA G C 1
ATOM 4674 O O . ALA C 3 63 ? 105.916 123.268 159.204 1.00 92.14 71 ALA G O 1
ATOM 4676 N N . LYS C 3 64 ? 106.356 125.231 160.226 1.00 95.91 72 LYS G N 1
ATOM 4677 C CA . LYS C 3 64 ? 106.449 124.680 161.573 1.00 95.91 72 LYS G CA 1
ATOM 4678 C C . LYS C 3 64 ? 105.280 123.759 161.892 1.00 95.91 72 LYS G C 1
ATOM 4679 O O . LYS C 3 64 ? 104.123 124.185 161.907 1.00 95.91 72 LYS G O 1
ATOM 4685 N N . GLY C 3 65 ? 105.595 122.489 162.144 1.00 97.84 74 GLY G N 1
ATOM 4686 C CA . GLY C 3 65 ? 104.600 121.463 162.371 1.00 97.84 74 GLY G CA 1
ATOM 4687 C C . GLY C 3 65 ? 103.792 121.049 161.165 1.00 97.84 74 GLY G C 1
ATOM 4688 O O . GLY C 3 65 ? 103.098 120.028 161.231 1.00 97.84 74 GLY G O 1
ATOM 4689 N N . ARG C 3 66 ? 103.852 121.794 160.067 1.00 98.60 75 ARG G N 1
ATOM 4690 C CA . ARG C 3 66 ? 103.068 121.471 158.885 1.00 98.60 75 ARG G CA 1
ATOM 4691 C C . ARG C 3 66 ? 103.795 120.533 157.923 1.00 98.60 75 ARG G C 1
ATOM 4692 O O . ARG C 3 66 ? 103.154 119.686 157.293 1.00 98.60 75 ARG G O 1
ATOM 4700 N N . PHE C 3 67 ? 105.118 120.660 157.793 1.00 94.10 76 PHE G N 1
ATOM 4701 C CA . PHE C 3 67 ? 105.912 119.848 156.878 1.00 94.10 76 PHE G CA 1
ATOM 4702 C C . PHE C 3 67 ? 106.934 119.014 157.641 1.00 94.10 76 PHE G C 1
ATOM 4703 O O . PHE C 3 67 ? 107.230 119.275 158.809 1.00 94.10 76 PHE G O 1
ATOM 4711 N N . THR C 3 68 ? 107.477 117.998 156.966 1.00 86.73 77 THR G N 1
ATOM 4712 C CA . THR C 3 68 ? 108.539 117.171 157.529 1.00 86.73 77 THR G CA 1
ATOM 4713 C C . THR C 3 68 ? 109.609 116.887 156.480 1.00 86.73 77 THR G C 1
ATOM 4714 O O . THR C 3 68 ? 109.298 116.648 155.311 1.00 86.73 77 THR G O 1
ATOM 4718 N N . VAL C 3 69 ? 110.872 116.939 156.904 1.00 76.10 78 VAL G N 1
ATOM 4719 C CA . VAL C 3 69 ? 112.026 116.710 156.040 1.00 76.10 78 VAL G CA 1
ATOM 4720 C C . VAL C 3 69 ? 112.791 115.492 156.544 1.00 76.10 78 VAL G C 1
ATOM 4721 O O . VAL C 3 69 ? 112.857 115.250 157.754 1.00 76.10 78 VAL G O 1
ATOM 4725 N N . SER C 3 70 ? 113.344 114.711 155.618 1.00 74.01 79 SER G N 1
ATOM 4726 C CA . SER C 3 70 ? 114.058 113.495 155.982 1.00 74.01 79 SER G CA 1
ATOM 4727 C C . SER C 3 70 ? 115.127 113.199 154.938 1.00 74.01 79 SER G C 1
ATOM 4728 O O . SER C 3 70 ? 115.140 113.778 153.849 1.00 74.01 79 SER G O 1
ATOM 4731 N N . THR C 3 71 ? 116.029 112.280 155.283 1.00 69.81 80 THR G N 1
ATOM 4732 C CA . THR C 3 71 ? 117.121 111.874 154.408 1.00 69.81 80 THR G CA 1
ATOM 4733 C C . THR C 3 71 ? 117.328 110.369 154.498 1.00 69.81 80 THR G C 1
ATOM 4734 O O . THR C 3 71 ? 116.916 109.720 155.461 1.00 69.81 80 THR G O 1
ATOM 4738 N N . ASP C 3 72 ? 117.975 109.818 153.471 1.00 68.49 81 ASP G N 1
ATOM 4739 C CA . ASP C 3 72 ? 118.593 108.495 153.526 1.00 68.49 81 ASP G CA 1
ATOM 4740 C C . ASP C 3 72 ? 120.040 108.634 153.072 1.00 68.49 81 ASP G C 1
ATOM 4741 O O . ASP C 3 72 ? 120.299 108.908 151.896 1.00 68.49 81 ASP G O 1
ATOM 4746 N N . ASN C 3 73 ? 120.984 108.441 153.997 1.00 64.05 82 ASN G N 1
ATOM 4747 C CA . ASN C 3 73 ? 122.370 108.805 153.719 1.00 64.05 82 ASN G CA 1
ATOM 4748 C C . ASN C 3 73 ? 123.063 107.783 152.828 1.00 64.05 82 ASN G C 1
ATOM 4749 O O . ASN C 3 73 ? 123.902 108.151 151.999 1.00 64.05 82 ASN G O 1
ATOM 4754 N N . ALA C 3 74 ? 122.732 106.501 152.986 1.00 66.06 83 ALA G N 1
ATOM 4755 C CA . ALA C 3 74 ? 123.378 105.466 152.189 1.00 66.06 83 ALA G CA 1
ATOM 4756 C C . ALA C 3 74 ? 123.069 105.581 150.705 1.00 66.06 83 ALA G C 1
ATOM 4757 O O . ALA C 3 74 ? 123.788 104.995 149.889 1.00 66.06 83 ALA G O 1
ATOM 4759 N N . LYS C 3 75 ? 122.023 106.316 150.330 1.00 67.64 84 LYS G N 1
ATOM 4760 C CA . LYS C 3 75 ? 121.693 106.531 148.928 1.00 67.64 84 LYS G CA 1
ATOM 4761 C C . LYS C 3 75 ? 121.636 108.007 148.557 1.00 67.64 84 LYS G C 1
ATOM 4762 O O . LYS C 3 75 ? 121.252 108.338 147.429 1.00 67.64 84 LYS G O 1
ATOM 4768 N N . ASN C 3 76 ? 122.022 108.894 149.471 1.00 62.98 85 ASN G N 1
ATOM 4769 C CA . ASN C 3 76 ? 122.120 110.330 149.228 1.00 62.98 85 ASN G CA 1
ATOM 4770 C C . ASN C 3 76 ? 120.833 110.912 148.638 1.00 62.98 85 ASN G C 1
ATOM 4771 O O . ASN C 3 76 ? 120.824 111.501 147.557 1.00 62.98 85 ASN G O 1
ATOM 4776 N N . THR C 3 77 ? 119.734 110.737 149.367 1.00 67.62 86 THR G N 1
ATOM 4777 C CA . THR C 3 77 ? 118.444 111.279 148.967 1.00 67.62 86 THR G CA 1
ATOM 4778 C C . THR C 3 77 ? 117.922 112.236 150.029 1.00 67.62 86 THR G C 1
ATOM 4779 O O . THR C 3 77 ? 118.206 112.081 151.218 1.00 67.62 86 THR G O 1
ATOM 4783 N N . VAL C 3 78 ? 117.155 113.230 149.588 1.00 70.72 87 VAL G N 1
ATOM 4784 C CA . VAL C 3 78 ? 116.511 114.192 150.475 1.00 70.72 87 VAL G CA 1
ATOM 4785 C C . VAL C 3 78 ? 115.032 114.233 150.125 1.00 70.72 87 VAL G C 1
ATOM 4786 O O . VAL C 3 78 ? 114.676 114.318 148.945 1.00 70.72 87 VAL G O 1
ATOM 4790 N N . ASP C 3 79 ? 114.173 114.176 151.137 1.00 78.55 88 ASP G N 1
ATOM 4791 C CA . ASP C 3 79 ? 112.736 114.128 150.915 1.00 78.55 88 ASP G CA 1
ATOM 4792 C C . ASP C 3 79 ? 112.027 115.195 151.734 1.00 78.55 88 ASP G C 1
ATOM 4793 O O . ASP C 3 79 ? 112.402 115.468 152.876 1.00 78.55 88 ASP G O 1
ATOM 4798 N N . LEU C 3 80 ? 111.003 115.797 151.137 1.00 82.51 89 LEU G N 1
ATOM 4799 C CA . LEU C 3 80 ? 110.122 116.733 151.824 1.00 82.51 89 LEU G CA 1
ATOM 4800 C C . LEU C 3 80 ? 108.695 116.262 151.600 1.00 82.51 89 LEU G C 1
ATOM 4801 O O . LEU C 3 80 ? 108.238 116.195 150.455 1.00 82.51 89 LEU G O 1
ATOM 4806 N N . ARG C 3 81 ? 107.997 115.932 152.681 1.00 94.34 90 ARG G N 1
ATOM 4807 C CA . ARG C 3 81 ? 106.587 115.578 152.600 1.00 94.34 90 ARG G CA 1
ATOM 4808 C C . ARG C 3 81 ? 105.739 116.829 152.781 1.00 94.34 90 ARG G C 1
ATOM 4809 O O . ARG C 3 81 ? 105.744 117.442 153.854 1.00 94.34 90 ARG G O 1
ATOM 4817 N N . MET C 3 82 ? 105.014 117.199 151.731 1.00 101.12 91 MET G N 1
ATOM 4818 C CA . MET C 3 82 ? 104.042 118.281 151.777 1.00 101.12 91 MET G CA 1
ATOM 4819 C C . MET C 3 82 ? 102.705 117.706 152.227 1.00 101.12 91 MET G C 1
ATOM 4820 O O . MET C 3 82 ? 102.255 116.689 151.691 1.00 101.12 91 MET G O 1
ATOM 4825 N N . ASN C 3 83 ? 102.079 118.343 153.214 1.00 106.45 92 ASN G N 1
ATOM 4826 C CA . ASN C 3 83 ? 100.746 117.949 153.650 1.00 106.45 92 ASN G CA 1
ATOM 4827 C C . ASN C 3 83 ? 99.958 119.183 154.064 1.00 106.45 92 ASN G C 1
ATOM 4828 O O . ASN C 3 83 ? 100.526 120.208 154.451 1.00 106.45 92 ASN G O 1
ATOM 4833 N N . SER C 3 84 ? 98.630 119.060 153.994 1.00 108.48 93 SER G N 1
ATOM 4834 C CA . SER C 3 84 ? 97.711 120.187 154.160 1.00 108.48 93 SER G CA 1
ATOM 4835 C C . SER C 3 84 ? 98.092 121.331 153.225 1.00 108.48 93 SER G C 1
ATOM 4836 O O . SER C 3 84 ? 98.281 122.477 153.638 1.00 108.48 93 SER G O 1
ATOM 4839 N N . LEU C 3 85 ? 98.207 120.998 151.943 1.00 108.98 94 LEU G N 1
ATOM 4840 C CA . LEU C 3 85 ? 98.592 121.968 150.927 1.00 108.98 94 LEU G CA 1
ATOM 4841 C C . LEU C 3 85 ? 97.579 123.103 150.833 1.00 108.98 94 LEU G C 1
ATOM 4842 O O . LEU C 3 85 ? 96.423 122.889 150.456 1.00 108.98 94 LEU G O 1
ATOM 4847 N N . LYS C 3 86 ? 98.021 124.312 151.177 1.00 109.47 95 LYS G N 1
ATOM 4848 C CA . LYS C 3 86 ? 97.226 125.526 151.108 1.00 109.47 95 LYS G CA 1
ATOM 4849 C C . LYS C 3 86 ? 97.367 126.179 149.740 1.00 109.47 95 LYS G C 1
ATOM 4850 O O . LYS C 3 86 ? 98.321 125.907 149.005 1.00 109.47 95 LYS G O 1
ATOM 4856 N N . PRO C 3 87 ? 96.414 127.033 149.355 1.00 112.55 96 PRO G N 1
ATOM 4857 C CA . PRO C 3 87 ? 96.508 127.687 148.039 1.00 112.55 96 PRO G CA 1
ATOM 4858 C C . PRO C 3 87 ? 97.759 128.531 147.843 1.00 112.55 96 PRO G C 1
ATOM 4859 O O . PRO C 3 87 ? 98.225 128.668 146.705 1.00 112.55 96 PRO G O 1
ATOM 4863 N N . GLU C 3 88 ? 98.316 129.107 148.910 1.00 110.87 97 GLU G N 1
ATOM 4864 C CA . GLU C 3 88 ? 99.519 129.924 148.774 1.00 110.87 97 GLU G CA 1
ATOM 4865 C C . GLU C 3 88 ? 100.776 129.106 148.496 1.00 110.87 97 GLU G C 1
ATOM 4866 O O . GLU C 3 88 ? 101.789 129.677 148.079 1.00 110.87 97 GLU G O 1
ATOM 4872 N N . ASP C 3 89 ? 100.739 127.792 148.708 1.00 105.02 98 ASP G N 1
ATOM 4873 C CA . ASP C 3 89 ? 101.942 126.972 148.641 1.00 105.02 98 ASP G CA 1
ATOM 4874 C C . ASP C 3 89 ? 102.431 126.701 147.223 1.00 105.02 98 ASP G C 1
ATOM 4875 O O . ASP C 3 89 ? 103.514 126.126 147.068 1.00 105.02 98 ASP G O 1
ATOM 4880 N N . THR C 3 90 ? 101.681 127.083 146.192 1.00 102.93 99 THR G N 1
ATOM 4881 C CA . THR C 3 90 ? 102.142 126.868 144.825 1.00 102.93 99 THR G CA 1
ATOM 4882 C C . THR C 3 90 ? 103.363 127.731 144.523 1.00 102.93 99 THR G C 1
ATOM 4883 O O . THR C 3 90 ? 103.336 128.954 144.696 1.00 102.93 99 THR G O 1
ATOM 4887 N N . ALA C 3 91 ? 104.439 127.085 144.081 1.00 90.80 100 ALA G N 1
ATOM 4888 C CA . ALA C 3 91 ? 105.736 127.734 143.934 1.00 90.80 100 ALA G CA 1
ATOM 4889 C C . ALA C 3 91 ? 106.674 126.779 143.210 1.00 90.80 100 ALA G C 1
ATOM 4890 O O . ALA C 3 91 ? 106.359 125.603 143.012 1.00 90.80 100 ALA G O 1
ATOM 4892 N N . VAL C 3 92 ? 107.833 127.300 142.815 1.00 81.32 101 VAL G N 1
ATOM 4893 C CA . VAL C 3 92 ? 108.953 126.464 142.399 1.00 81.32 101 VAL G CA 1
ATOM 4894 C C . VAL C 3 92 ? 109.784 126.119 143.626 1.00 81.32 101 VAL G C 1
ATOM 4895 O O . VAL C 3 92 ? 110.217 127.011 144.366 1.00 81.32 101 VAL G O 1
ATOM 4899 N N . TYR C 3 93 ? 110.005 124.828 143.845 1.00 78.08 102 TYR G N 1
ATOM 4900 C CA . TYR C 3 93 ? 110.761 124.332 144.985 1.00 78.08 102 TYR G CA 1
ATOM 4901 C C . TYR C 3 93 ? 112.125 123.827 144.540 1.00 78.08 102 TYR G C 1
ATOM 4902 O O . TYR C 3 93 ? 112.219 122.989 143.638 1.00 78.08 102 TYR G O 1
ATOM 4911 N N . TYR C 3 94 ? 113.175 124.339 145.177 1.00 69.14 103 TYR G N 1
ATOM 4912 C CA . TYR C 3 94 ? 114.553 123.953 144.909 1.00 69.14 103 TYR G CA 1
ATOM 4913 C C . TYR C 3 94 ? 115.108 123.191 146.101 1.00 69.14 103 TYR G C 1
ATOM 4914 O O . TYR C 3 94 ? 114.970 123.643 147.240 1.00 69.14 103 TYR G O 1
ATOM 4923 N N . CYS C 3 95 ? 115.730 122.043 145.850 1.00 61.33 104 CYS G N 1
ATOM 4924 C CA . CYS C 3 95 ? 116.589 121.469 146.874 1.00 61.33 104 CYS G CA 1
ATOM 4925 C C . CYS C 3 95 ? 117.953 122.145 146.835 1.00 61.33 104 CYS G C 1
ATOM 4926 O O . CYS C 3 95 ? 118.394 122.639 145.797 1.00 61.33 104 CYS G O 1
ATOM 4929 N N . TYR C 3 96 ? 118.620 122.173 147.986 1.00 51.39 105 TYR G N 1
ATOM 4930 C CA . TYR C 3 96 ? 119.907 122.838 148.092 1.00 51.39 105 TYR G CA 1
ATOM 4931 C C . TYR C 3 96 ? 120.845 122.032 148.976 1.00 51.39 105 TYR G C 1
ATOM 4932 O O . TYR C 3 96 ? 120.416 121.242 149.818 1.00 51.39 105 TYR G O 1
ATOM 4941 N N . ALA C 3 97 ? 122.141 122.246 148.764 1.00 49.08 106 ALA G N 1
ATOM 4942 C CA . ALA C 3 97 ? 123.197 121.736 149.626 1.00 49.08 106 ALA G CA 1
ATOM 4943 C C . ALA C 3 97 ? 124.080 122.893 150.062 1.00 49.08 106 ALA G C 1
ATOM 4944 O O . ALA C 3 97 ? 124.477 123.714 149.233 1.00 49.08 106 ALA G O 1
ATOM 4946 N N . GLU C 3 98 ? 124.388 122.957 151.353 1.00 49.08 107 GLU G N 1
ATOM 4947 C CA . GLU C 3 98 ? 125.277 123.970 151.908 1.00 49.08 107 GLU G CA 1
ATOM 4948 C C . GLU C 3 98 ? 126.514 123.299 152.485 1.00 49.08 107 GLU G C 1
ATOM 4949 O O . GLU C 3 98 ? 126.405 122.419 153.342 1.00 49.08 107 GLU G O 1
ATOM 4955 N N . SER C 3 99 ? 127.683 123.723 152.018 1.00 49.08 108 SER G N 1
ATOM 4956 C CA . SER C 3 99 ? 128.969 123.214 152.465 1.00 49.08 108 SER G CA 1
ATOM 4957 C C . SER C 3 99 ? 129.368 123.818 153.808 1.00 49.08 108 SER G C 1
ATOM 4958 O O . SER C 3 99 ? 128.878 124.871 154.217 1.00 49.08 108 SER G O 1
ATOM 4961 N N . PHE C 3 100 ? 130.264 123.115 154.507 1.00 49.08 109 PHE G N 1
ATOM 4962 C CA . PHE C 3 100 ? 130.894 123.675 155.700 1.00 49.08 109 PHE G CA 1
ATOM 4963 C C . PHE C 3 100 ? 131.627 124.976 155.411 1.00 49.08 109 PHE G C 1
ATOM 4964 O O . PHE C 3 100 ? 131.804 125.796 156.317 1.00 49.08 109 PHE G O 1
ATOM 4972 N N . VAL C 3 101 ? 132.065 125.186 154.177 1.00 49.08 113 VAL G N 1
ATOM 4973 C CA . VAL C 3 101 ? 132.798 126.387 153.819 1.00 49.08 113 VAL G CA 1
ATOM 4974 C C . VAL C 3 101 ? 131.865 127.454 153.245 1.00 49.08 113 VAL G C 1
ATOM 4975 O O . VAL C 3 101 ? 132.315 128.386 152.585 1.00 49.08 113 VAL G O 1
ATOM 4979 N N . LEU C 3 102 ? 130.564 127.316 153.497 1.00 49.08 114 LEU G N 1
ATOM 4980 C CA . LEU C 3 102 ? 129.468 128.204 153.118 1.00 49.08 114 LEU G CA 1
ATOM 4981 C C . LEU C 3 102 ? 129.112 128.226 151.636 1.00 49.08 114 LEU G C 1
ATOM 4982 O O . LEU C 3 102 ? 128.392 129.130 151.209 1.00 49.08 114 LEU G O 1
ATOM 4987 N N . ASN C 3 103 ? 129.583 127.280 150.833 1.00 49.08 115 ASN G N 1
ATOM 4988 C CA . ASN C 3 103 ? 129.127 127.228 149.452 1.00 49.08 115 ASN G CA 1
ATOM 4989 C C . ASN C 3 103 ? 127.708 126.680 149.402 1.00 49.08 115 ASN G C 1
ATOM 4990 O O . ASN C 3 103 ? 127.323 125.827 150.202 1.00 49.08 115 ASN G O 1
ATOM 4995 N N . ILE C 3 104 ? 126.923 127.167 148.447 1.00 49.08 116 ILE G N 1
ATOM 4996 C CA . ILE C 3 104 ? 125.545 126.727 148.295 1.00 49.08 116 ILE G CA 1
ATOM 4997 C C . ILE C 3 104 ? 125.338 126.229 146.870 1.00 49.08 116 ILE G C 1
ATOM 4998 O O . ILE C 3 104 ? 125.821 126.833 145.907 1.00 49.08 116 ILE G O 1
ATOM 5003 N N . TYR C 3 105 ? 124.658 125.096 146.752 1.00 49.08 117 TYR G N 1
ATOM 5004 C CA . TYR C 3 105 ? 124.381 124.415 145.498 1.00 49.08 117 TYR G CA 1
ATOM 5005 C C . TYR C 3 105 ? 122.877 124.267 145.331 1.00 49.08 117 TYR G C 1
ATOM 5006 O O . TYR C 3 105 ? 122.169 123.985 146.298 1.00 49.08 117 TYR G O 1
ATOM 5015 N N . TRP C 3 106 ? 122.384 124.461 144.112 1.00 49.79 118 TRP G N 1
ATOM 5016 C CA . TRP C 3 106 ? 120.953 124.466 143.840 1.00 49.79 118 TRP G CA 1
ATOM 5017 C C . TRP C 3 106 ? 120.563 123.428 142.804 1.00 49.79 118 TRP G C 1
ATOM 5018 O O . TRP C 3 106 ? 121.311 123.159 141.861 1.00 49.79 118 TRP G O 1
ATOM 5029 N N . GLY C 3 107 ? 119.386 122.847 142.991 1.00 62.09 119 GLY G N 1
ATOM 5030 C CA . GLY C 3 107 ? 118.770 122.028 141.977 1.00 62.09 119 GLY G CA 1
ATOM 5031 C C . GLY C 3 107 ? 118.163 122.870 140.875 1.00 62.09 119 GLY G C 1
ATOM 5032 O O . GLY C 3 107 ? 118.219 124.099 140.878 1.00 62.09 119 GLY G O 1
ATOM 5033 N N . GLN C 3 108 ? 117.563 122.182 139.906 1.00 69.68 120 GLN G N 1
ATOM 5034 C CA . GLN C 3 108 ? 116.965 122.863 138.767 1.00 69.68 120 GLN G CA 1
ATOM 5035 C C . GLN C 3 108 ? 115.632 123.506 139.109 1.00 69.68 120 GLN G C 1
ATOM 5036 O O . GLN C 3 108 ? 115.149 124.345 138.344 1.00 69.68 120 GLN G O 1
ATOM 5042 N N . GLY C 3 109 ? 115.032 123.139 140.234 1.00 73.95 121 GLY G N 1
ATOM 5043 C CA . GLY C 3 109 ? 113.695 123.579 140.562 1.00 73.95 121 GLY G CA 1
ATOM 5044 C C . GLY C 3 109 ? 112.606 122.718 139.964 1.00 73.95 121 GLY G C 1
ATOM 5045 O O . GLY C 3 109 ? 112.640 122.387 138.776 1.00 73.95 121 GLY G O 1
ATOM 5046 N N . THR C 3 110 ? 111.630 122.349 140.788 1.00 82.71 122 THR G N 1
ATOM 5047 C CA . THR C 3 110 ? 110.456 121.615 140.350 1.00 82.71 122 THR G CA 1
ATOM 5048 C C . THR C 3 110 ? 109.227 122.347 140.858 1.00 82.71 122 THR G C 1
ATOM 5049 O O . THR C 3 110 ? 109.232 122.891 141.967 1.00 82.71 122 THR G O 1
ATOM 5053 N N . GLN C 3 111 ? 108.186 122.397 140.033 1.00 92.07 123 GLN G N 1
ATOM 5054 C CA . GLN C 3 111 ? 107.045 123.261 140.297 1.00 92.07 123 GLN G CA 1
ATOM 5055 C C . GLN C 3 111 ? 105.912 122.481 140.939 1.00 92.07 123 GLN G C 1
ATOM 5056 O O . GLN C 3 111 ? 105.532 121.410 140.459 1.00 92.07 123 GLN G O 1
ATOM 5062 N N . VAL C 3 112 ? 105.375 123.031 142.021 1.00 98.38 124 VAL G N 1
ATOM 5063 C CA . VAL C 3 112 ? 104.143 122.558 142.629 1.00 98.38 124 VAL G CA 1
ATOM 5064 C C . VAL C 3 112 ? 103.083 123.603 142.330 1.00 98.38 124 VAL G C 1
ATOM 5065 O O . VAL C 3 112 ? 103.248 124.779 142.676 1.00 98.38 124 VAL G O 1
ATOM 5069 N N . THR C 3 113 ? 102.002 123.182 141.684 1.00 106.90 125 THR G N 1
ATOM 5070 C CA . THR C 3 113 ? 100.851 124.038 141.446 1.00 106.90 125 THR G CA 1
ATOM 5071 C C . THR C 3 113 ? 99.639 123.449 142.151 1.00 106.90 125 THR G C 1
ATOM 5072 O O . THR C 3 113 ? 99.368 122.249 142.041 1.00 106.90 125 THR G O 1
ATOM 5076 N N . VAL C 3 114 ? 98.943 124.286 142.909 1.00 112.31 126 VAL G N 1
ATOM 5077 C CA . VAL C 3 114 ? 97.781 123.877 143.686 1.00 112.31 126 VAL G CA 1
ATOM 5078 C C . VAL C 3 114 ? 96.535 124.444 143.018 1.00 112.31 126 VAL G C 1
ATOM 5079 O O . VAL C 3 114 ? 96.509 125.616 142.619 1.00 112.31 126 VAL G O 1
ATOM 5083 N N . SER C 3 115 ? 95.530 123.591 142.829 1.00 116.50 127 SER G N 1
ATOM 5084 C CA . SER C 3 115 ? 94.308 124.015 142.167 1.00 116.50 127 SER G CA 1
ATOM 5085 C C . SER C 3 115 ? 93.602 125.092 142.987 1.00 116.50 127 SER G C 1
ATOM 5086 O O . SER C 3 115 ? 93.804 125.225 144.197 1.00 116.50 127 SER G O 1
ATOM 5089 N N . SER C 3 116 ? 92.761 125.871 142.303 1.00 123.20 128 SER G N 1
ATOM 5090 C CA . SER C 3 116 ? 92.013 126.930 142.971 1.00 123.20 128 SER G CA 1
ATOM 5091 C C . SER C 3 116 ? 90.968 126.386 143.935 1.00 123.20 128 SER G C 1
ATOM 5092 O O . SER C 3 116 ? 90.548 127.109 144.845 1.00 123.20 128 SER G O 1
ATOM 5095 N N . GLY C 3 117 ? 90.543 125.138 143.761 1.00 123.26 129 GLY G N 1
ATOM 5096 C CA . GLY C 3 117 ? 89.587 124.522 144.663 1.00 123.26 129 GLY G CA 1
ATOM 5097 C C . GLY C 3 117 ? 88.207 125.145 144.599 1.00 123.26 129 GLY G C 1
ATOM 5098 O O . GLY C 3 117 ? 87.747 125.552 143.532 1.00 123.26 129 GLY G O 1
ATOM 5099 N N . GLN D 1 1 ? 164.854 176.248 175.411 1.00 52.23 19 GLN B N 1
ATOM 5100 C CA . GLN D 1 1 ? 165.176 175.734 174.089 1.00 52.23 19 GLN B CA 1
ATOM 5101 C C . GLN D 1 1 ? 166.111 174.533 174.180 1.00 52.23 19 GLN B C 1
ATOM 5102 O O . GLN D 1 1 ? 166.512 174.128 175.270 1.00 52.23 19 GLN B O 1
ATOM 5108 N N . ILE D 1 2 ? 166.448 173.968 173.024 1.00 45.22 20 ILE B N 1
ATOM 5109 C CA . ILE D 1 2 ? 167.185 172.713 172.975 1.00 45.22 20 ILE B CA 1
ATOM 5110 C C . ILE D 1 2 ? 168.604 172.936 173.473 1.00 45.22 20 ILE B C 1
ATOM 5111 O O . ILE D 1 2 ? 169.289 173.874 173.046 1.00 45.22 20 ILE B O 1
ATOM 5116 N N . ASP D 1 3 ? 169.060 172.069 174.377 1.00 44.39 21 ASP B N 1
ATOM 5117 C CA . ASP D 1 3 ? 170.444 172.099 174.840 1.00 44.39 21 ASP B CA 1
ATOM 5118 C C . ASP D 1 3 ? 171.203 170.955 174.175 1.00 44.39 21 ASP B C 1
ATOM 5119 O O . ASP D 1 3 ? 171.362 169.867 174.728 1.00 44.39 21 ASP B O 1
ATOM 5124 N N . ILE D 1 4 ? 171.666 171.216 172.954 1.00 40.97 22 ILE B N 1
ATOM 5125 C CA . ILE D 1 4 ? 172.263 170.175 172.123 1.00 40.97 22 ILE B CA 1
ATOM 5126 C C . ILE D 1 4 ? 173.517 169.598 172.770 1.00 40.97 22 ILE B C 1
ATOM 5127 O O . ILE D 1 4 ? 173.774 168.393 172.683 1.00 40.97 22 ILE B O 1
ATOM 5132 N N . THR D 1 5 ? 174.315 170.440 173.425 1.00 39.71 23 THR B N 1
ATOM 5133 C CA . THR D 1 5 ? 175.586 169.975 173.974 1.00 39.71 23 THR B CA 1
ATOM 5134 C C . THR D 1 5 ? 175.393 168.937 175.075 1.00 39.71 23 THR B C 1
ATOM 5135 O O . THR D 1 5 ? 176.045 167.887 175.065 1.00 39.71 23 THR B O 1
ATOM 5139 N N . LYS D 1 6 ? 174.511 169.206 176.040 1.00 40.19 24 LYS B N 1
ATOM 5140 C CA . LYS D 1 6 ? 174.298 168.238 177.114 1.00 40.19 24 LYS B CA 1
ATOM 5141 C C . LYS D 1 6 ? 173.652 166.961 176.603 1.00 40.19 24 LYS B C 1
ATOM 5142 O O . LYS D 1 6 ? 173.991 165.865 177.063 1.00 40.19 24 LYS B O 1
ATOM 5148 N N . LEU D 1 7 ? 172.713 167.078 175.670 1.00 37.59 25 LEU B N 1
ATOM 5149 C CA . LEU D 1 7 ? 172.021 165.904 175.158 1.00 37.59 25 LEU B CA 1
ATOM 5150 C C . LEU D 1 7 ? 172.960 164.898 174.511 1.00 37.59 25 LEU B C 1
ATOM 5151 O O . LEU D 1 7 ? 172.608 163.720 174.414 1.00 37.59 25 LEU B O 1
ATOM 5156 N N . GLN D 1 8 ? 174.130 165.331 174.041 1.00 38.23 26 GLN B N 1
ATOM 5157 C CA . GLN D 1 8 ? 175.108 164.380 173.523 1.00 38.23 26 GLN B CA 1
ATOM 5158 C C . GLN D 1 8 ? 175.536 163.373 174.578 1.00 38.23 26 GLN B C 1
ATOM 5159 O O . GLN D 1 8 ? 175.859 162.229 174.247 1.00 38.23 26 GLN B O 1
ATOM 5165 N N . HIS D 1 9 ? 175.548 163.774 175.846 1.00 38.58 27 HIS B N 1
ATOM 5166 C CA . HIS D 1 9 ? 175.980 162.892 176.918 1.00 38.58 27 HIS B CA 1
ATOM 5167 C C . HIS D 1 9 ? 175.000 161.772 177.225 1.00 38.58 27 HIS B C 1
ATOM 5168 O O . HIS D 1 9 ? 175.368 160.845 177.950 1.00 38.58 27 HIS B O 1
ATOM 5175 N N . VAL D 1 10 ? 173.777 161.829 176.718 1.00 37.23 28 VAL B N 1
ATOM 5176 C CA . VAL D 1 10 ? 172.852 160.716 176.831 1.00 37.23 28 VAL B CA 1
ATOM 5177 C C . VAL D 1 10 ? 172.617 160.051 175.477 1.00 37.23 28 VAL B C 1
ATOM 5178 O O . VAL D 1 10 ? 171.656 159.311 175.309 1.00 37.23 28 VAL B O 1
ATOM 5182 N N . GLY D 1 11 ? 173.490 160.307 174.510 1.00 36.57 29 GLY B N 1
ATOM 5183 C CA . GLY D 1 11 ? 173.353 159.738 173.188 1.00 36.57 29 GLY B CA 1
ATOM 5184 C C . GLY D 1 11 ? 172.264 160.323 172.325 1.00 36.57 29 GLY B C 1
ATOM 5185 O O . GLY D 1 11 ? 171.883 159.704 171.333 1.00 36.57 29 GLY B O 1
ATOM 5186 N N . VAL D 1 12 ? 171.750 161.498 172.666 1.00 36.49 30 VAL B N 1
ATOM 5187 C CA . VAL D 1 12 ? 170.718 162.161 171.882 1.00 36.49 30 VAL B CA 1
ATOM 5188 C C . VAL D 1 12 ? 171.384 163.218 171.019 1.00 36.49 30 VAL B C 1
ATOM 5189 O O . VAL D 1 12 ? 172.002 164.155 171.536 1.00 36.49 30 VAL B O 1
ATOM 5193 N N . LEU D 1 13 ? 171.260 163.072 169.706 1.00 36.60 31 LEU B N 1
ATOM 5194 C CA . LEU D 1 13 ? 171.978 163.895 168.741 1.00 36.60 31 LEU B CA 1
ATOM 5195 C C . LEU D 1 13 ? 170.974 164.724 167.955 1.00 36.60 31 LEU B C 1
ATOM 5196 O O . LEU D 1 13 ? 170.201 164.180 167.162 1.00 36.60 31 LEU B O 1
ATOM 5201 N N . VAL D 1 14 ? 170.997 166.036 168.160 1.00 38.12 32 VAL B N 1
ATOM 5202 C CA . VAL D 1 14 ? 170.071 166.955 167.512 1.00 38.12 32 VAL B CA 1
ATOM 5203 C C . VAL D 1 14 ? 170.807 167.661 166.387 1.00 38.12 32 VAL B C 1
ATOM 5204 O O . VAL D 1 14 ? 171.864 168.260 166.611 1.00 38.12 32 VAL B O 1
ATOM 5208 N N . ASN D 1 15 ? 170.253 167.603 165.181 1.00 39.25 33 ASN B N 1
ATOM 5209 C CA . ASN D 1 15 ? 170.987 168.051 164.011 1.00 39.25 33 ASN B CA 1
ATOM 5210 C C . ASN D 1 15 ? 170.029 168.578 162.957 1.00 39.25 33 ASN B C 1
ATOM 5211 O O . ASN D 1 15 ? 168.809 168.427 163.054 1.00 39.25 33 ASN B O 1
ATOM 5216 N N . SER D 1 16 ? 170.614 169.203 161.940 1.00 40.41 34 SER B N 1
ATOM 5217 C CA . SER D 1 16 ? 169.953 169.680 160.731 1.00 40.41 34 SER B CA 1
ATOM 5218 C C . SER D 1 16 ? 168.796 170.629 161.009 1.00 40.41 34 SER B C 1
ATOM 5219 O O . SER D 1 16 ? 167.637 170.276 160.760 1.00 40.41 34 SER B O 1
ATOM 5222 N N . PRO D 1 17 ? 169.058 171.830 161.523 1.00 37.59 35 PRO B N 1
ATOM 5223 C CA . PRO D 1 17 ? 167.986 172.824 161.673 1.00 37.59 35 PRO B CA 1
ATOM 5224 C C . PRO D 1 17 ? 167.481 173.266 160.307 1.00 37.59 35 PRO B C 1
ATOM 5225 O O . PRO D 1 17 ? 168.229 173.845 159.518 1.00 37.59 35 PRO B O 1
ATOM 5229 N N . LYS D 1 18 ? 166.215 172.991 160.026 1.00 37.14 36 LYS B N 1
ATOM 5230 C CA . LYS D 1 18 ? 165.579 173.407 158.785 1.00 37.14 36 LYS B CA 1
ATOM 5231 C C . LYS D 1 18 ? 164.360 174.274 159.077 1.00 37.14 36 LYS B C 1
ATOM 5232 O O . LYS D 1 18 ? 163.635 174.031 160.045 1.00 37.14 36 LYS B O 1
ATOM 5238 N N . GLY D 1 19 ? 164.145 175.288 158.247 1.00 38.66 37 GLY B N 1
ATOM 5239 C CA . GLY D 1 19 ? 162.995 176.160 158.380 1.00 38.66 37 GLY B CA 1
ATOM 5240 C C . GLY D 1 19 ? 161.722 175.490 157.905 1.00 38.66 37 GLY B C 1
ATOM 5241 O O . GLY D 1 19 ? 161.717 174.355 157.432 1.00 38.66 37 GLY B O 1
ATOM 5242 N N . MET D 1 20 ? 160.607 176.205 158.041 1.00 42.63 38 MET B N 1
ATOM 5243 C CA . MET D 1 20 ? 159.334 175.652 157.606 1.00 42.63 38 MET B CA 1
ATOM 5244 C C . MET D 1 20 ? 158.511 176.665 156.825 1.00 42.63 38 MET B C 1
ATOM 5245 O O . MET D 1 20 ? 158.414 177.833 157.208 1.00 42.63 38 MET B O 1
ATOM 5250 N N . LYS D 1 21 ? 157.931 176.203 155.718 1.00 40.93 39 LYS B N 1
ATOM 5251 C CA . LYS D 1 21 ? 156.996 176.962 154.898 1.00 40.93 39 LYS B CA 1
ATOM 5252 C C . LYS D 1 21 ? 155.618 176.323 154.978 1.00 40.93 39 LYS B C 1
ATOM 5253 O O . LYS D 1 21 ? 155.488 175.111 154.799 1.00 40.93 39 LYS B O 1
ATOM 5259 N N . ILE D 1 22 ? 154.593 177.127 155.247 1.00 41.42 40 ILE B N 1
ATOM 5260 C CA . ILE D 1 22 ? 153.220 176.645 155.323 1.00 41.42 40 ILE B CA 1
ATOM 5261 C C . ILE D 1 22 ? 152.385 177.300 154.231 1.00 41.42 40 ILE B C 1
ATOM 5262 O O . ILE D 1 22 ? 152.526 178.496 153.960 1.00 41.42 40 ILE B O 1
ATOM 5267 N N . SER D 1 23 ? 151.520 176.504 153.601 1.00 41.80 41 SER B N 1
ATOM 5268 C CA . SER D 1 23 ? 150.538 176.974 152.624 1.00 41.80 41 SER B CA 1
ATOM 5269 C C . SER D 1 23 ? 149.333 177.550 153.360 1.00 41.80 41 SER B C 1
ATOM 5270 O O . SER D 1 23 ? 148.298 176.904 153.532 1.00 41.80 41 SER B O 1
ATOM 5273 N N . GLN D 1 24 ? 149.473 178.795 153.810 1.00 43.17 42 GLN B N 1
ATOM 5274 C CA . GLN D 1 24 ? 148.404 179.435 154.566 1.00 43.17 42 GLN B CA 1
ATOM 5275 C C . GLN D 1 24 ? 147.227 179.869 153.699 1.00 43.17 42 GLN B C 1
ATOM 5276 O O . GLN D 1 24 ? 146.144 180.116 154.236 1.00 43.17 42 GLN B O 1
ATOM 5282 N N . ASN D 1 25 ? 147.403 179.971 152.385 1.00 40.78 43 ASN B N 1
ATOM 5283 C CA . ASN D 1 25 ? 146.316 180.331 151.487 1.00 40.78 43 ASN B CA 1
ATOM 5284 C C . ASN D 1 25 ? 146.442 179.540 150.197 1.00 40.78 43 ASN B C 1
ATOM 5285 O O . ASN D 1 25 ? 147.506 179.019 149.864 1.00 40.78 43 ASN B O 1
ATOM 5290 N N . PHE D 1 26 ? 145.329 179.450 149.474 1.00 39.94 44 PHE B N 1
ATOM 5291 C CA . PHE D 1 26 ? 145.261 178.707 148.226 1.00 39.94 44 PHE B CA 1
ATOM 5292 C C . PHE D 1 26 ? 144.531 179.500 147.155 1.00 39.94 44 PHE B C 1
ATOM 5293 O O . PHE D 1 26 ? 143.548 180.186 147.441 1.00 39.94 44 PHE B O 1
ATOM 5301 N N . GLU D 1 27 ? 145.021 179.403 145.925 1.00 43.54 45 GLU B N 1
ATOM 5302 C CA . GLU D 1 27 ? 144.372 179.977 144.756 1.00 43.54 45 GLU B CA 1
ATOM 5303 C C . GLU D 1 27 ? 143.650 178.853 144.026 1.00 43.54 45 GLU B C 1
ATOM 5304 O O . GLU D 1 27 ? 144.249 177.813 143.745 1.00 43.54 45 GLU B O 1
ATOM 5310 N N . THR D 1 28 ? 142.376 179.061 143.711 1.00 42.79 46 THR B N 1
ATOM 5311 C CA . THR D 1 28 ? 141.533 178.014 143.148 1.00 42.79 46 THR B CA 1
ATOM 5312 C C . THR D 1 28 ? 141.347 178.123 141.639 1.00 42.79 46 THR B C 1
ATOM 5313 O O . THR D 1 28 ? 141.133 179.211 141.100 1.00 42.79 46 THR B O 1
ATOM 5317 N N . ARG D 1 29 ? 141.424 176.973 140.971 1.00 43.90 47 ARG B N 1
ATOM 5318 C CA . ARG D 1 29 ? 141.219 176.821 139.539 1.00 43.90 47 ARG B CA 1
ATOM 5319 C C . ARG D 1 29 ? 140.264 175.653 139.346 1.00 43.90 47 ARG B C 1
ATOM 5320 O O . ARG D 1 29 ? 140.203 174.752 140.184 1.00 43.90 47 ARG B O 1
ATOM 5328 N N . TYR D 1 30 ? 139.515 175.656 138.250 1.00 46.11 48 TYR B N 1
ATOM 5329 C CA . TYR D 1 30 ? 138.518 174.621 138.016 1.00 46.11 48 TYR B CA 1
ATOM 5330 C C . TYR D 1 30 ? 138.861 173.758 136.810 1.00 46.11 48 TYR B C 1
ATOM 5331 O O . TYR D 1 30 ? 139.274 174.265 135.765 1.00 46.11 48 TYR B O 1
ATOM 5340 N N . LEU D 1 31 ? 138.680 172.447 136.967 1.00 43.53 49 LEU B N 1
ATOM 5341 C CA . LEU D 1 31 ? 138.972 171.464 135.931 1.00 43.53 49 LEU B CA 1
ATOM 5342 C C . LEU D 1 31 ? 137.762 170.562 135.723 1.00 43.53 49 LEU B C 1
ATOM 5343 O O . LEU D 1 31 ? 137.291 169.931 136.673 1.00 43.53 49 LEU B O 1
ATOM 5348 N N . ILE D 1 32 ? 137.263 170.501 134.493 1.00 45.35 50 ILE B N 1
ATOM 5349 C CA . ILE D 1 32 ? 136.132 169.654 134.127 1.00 45.35 50 ILE B CA 1
ATOM 5350 C C . ILE D 1 32 ? 136.667 168.435 133.393 1.00 45.35 50 ILE B C 1
ATOM 5351 O O . ILE D 1 32 ? 137.285 168.566 132.331 1.00 45.35 50 ILE B O 1
ATOM 5356 N N . LEU D 1 33 ? 136.438 167.249 133.941 1.00 45.09 51 LEU B N 1
ATOM 5357 C CA . LEU D 1 33 ? 136.811 166.000 133.286 1.00 45.09 51 LEU B CA 1
ATOM 5358 C C . LEU D 1 33 ? 135.582 165.398 132.618 1.00 45.09 51 LEU B C 1
ATOM 5359 O O . LEU D 1 33 ? 134.659 164.945 133.301 1.00 45.09 51 LEU B O 1
ATOM 5364 N N . SER D 1 34 ? 135.575 165.376 131.290 1.00 48.28 52 SER B N 1
ATOM 5365 C CA . SER D 1 34 ? 134.460 164.846 130.513 1.00 48.28 52 SER B CA 1
ATOM 5366 C C . SER D 1 34 ? 134.863 163.460 130.025 1.00 48.28 52 SER B C 1
ATOM 5367 O O . SER D 1 34 ? 135.680 163.327 129.110 1.00 48.28 52 SER B O 1
ATOM 5370 N N . LEU D 1 35 ? 134.296 162.431 130.651 1.00 49.25 53 LEU B N 1
ATOM 5371 C CA . LEU D 1 35 ? 134.787 161.063 130.551 1.00 49.25 53 LEU B CA 1
ATOM 5372 C C . LEU D 1 35 ? 134.408 160.326 129.270 1.00 49.25 53 LEU B C 1
ATOM 5373 O O . LEU D 1 35 ? 135.011 159.287 128.990 1.00 49.25 53 LEU B O 1
ATOM 5378 N N . ILE D 1 36 ? 133.453 160.805 128.484 1.00 51.83 54 ILE B N 1
ATOM 5379 C CA . ILE D 1 36 ? 133.030 160.116 127.266 1.00 51.83 54 ILE B CA 1
ATOM 5380 C C . ILE D 1 36 ? 133.641 160.817 126.058 1.00 51.83 54 ILE B C 1
ATOM 5381 O O . ILE D 1 36 ? 133.388 162.013 125.860 1.00 51.83 54 ILE B O 1
ATOM 5386 N N . PRO D 1 37 ? 134.433 160.128 125.242 1.00 57.48 55 PRO B N 1
ATOM 5387 C CA . PRO D 1 37 ? 134.974 160.739 124.027 1.00 57.48 55 PRO B CA 1
ATOM 5388 C C . PRO D 1 37 ? 133.921 160.793 122.931 1.00 57.48 55 PRO B C 1
ATOM 5389 O O . PRO D 1 37 ? 132.928 160.066 122.949 1.00 57.48 55 PRO B O 1
ATOM 5393 N N . LYS D 1 38 ? 134.146 161.680 121.969 1.00 67.65 56 LYS B N 1
ATOM 5394 C CA . LYS D 1 38 ? 133.232 161.846 120.845 1.00 67.65 56 LYS B CA 1
ATOM 5395 C C . LYS D 1 38 ? 133.778 161.211 119.573 1.00 67.65 56 LYS B C 1
ATOM 5396 O O . LYS D 1 38 ? 134.928 161.452 119.192 1.00 67.65 56 LYS B O 1
ATOM 5402 N N . ILE D 1 39 ? 132.942 160.404 118.923 1.00 77.94 57 ILE B N 1
ATOM 5403 C CA . ILE D 1 39 ? 133.260 159.761 117.655 1.00 77.94 57 ILE B CA 1
ATOM 5404 C C . ILE D 1 39 ? 132.426 160.448 116.584 1.00 77.94 57 ILE B C 1
ATOM 5405 O O . ILE D 1 39 ? 131.303 160.894 116.846 1.00 77.94 57 ILE B O 1
ATOM 5410 N N . GLU D 1 40 ? 132.980 160.549 115.378 1.00 91.84 58 GLU B N 1
ATOM 5411 C CA . GLU D 1 40 ? 132.283 161.234 114.296 1.00 91.84 58 GLU B CA 1
ATOM 5412 C C . GLU D 1 40 ? 130.919 160.601 114.043 1.00 91.84 58 GLU B C 1
ATOM 5413 O O . GLU D 1 40 ? 130.818 159.403 113.763 1.00 91.84 58 GLU B O 1
ATOM 5419 N N . ASP D 1 41 ? 129.871 161.423 114.140 1.00 99.11 59 ASP B N 1
ATOM 5420 C CA . ASP D 1 41 ? 128.496 160.956 113.984 1.00 99.11 59 ASP B CA 1
ATOM 5421 C C . ASP D 1 41 ? 128.209 160.405 112.592 1.00 99.11 59 ASP B C 1
ATOM 5422 O O . ASP D 1 41 ? 127.227 159.675 112.418 1.00 99.11 59 ASP B O 1
ATOM 5427 N N . SER D 1 42 ? 129.041 160.733 111.602 1.00 99.72 60 SER B N 1
ATOM 5428 C CA . SER D 1 42 ? 128.841 160.228 110.248 1.00 99.72 60 SER B CA 1
ATOM 5429 C C . SER D 1 42 ? 128.967 158.713 110.138 1.00 99.72 60 SER B C 1
ATOM 5430 O O . SER D 1 42 ? 128.472 158.139 109.162 1.00 99.72 60 SER B O 1
ATOM 5433 N N . ASN D 1 43 ? 129.604 158.044 111.100 1.00 96.63 61 ASN B N 1
ATOM 5434 C CA . ASN D 1 43 ? 129.831 156.612 110.979 1.00 96.63 61 ASN B CA 1
ATOM 5435 C C . ASN D 1 43 ? 129.198 155.769 112.077 1.00 96.63 61 ASN B C 1
ATOM 5436 O O . ASN D 1 43 ? 129.003 154.568 111.862 1.00 96.63 61 ASN B O 1
ATOM 5441 N N . SER D 1 44 ? 128.876 156.350 113.233 1.00 89.64 62 SER B N 1
ATOM 5442 C CA . SER D 1 44 ? 128.250 155.652 114.357 1.00 89.64 62 SER B CA 1
ATOM 5443 C C . SER D 1 44 ? 129.092 154.494 114.888 1.00 89.64 62 SER B C 1
ATOM 5444 O O . SER D 1 44 ? 128.567 153.609 115.568 1.00 89.64 62 SER B O 1
ATOM 5447 N N . CYS D 1 45 ? 130.386 154.469 114.589 1.00 86.34 63 CYS B N 1
ATOM 5448 C CA . CYS D 1 45 ? 131.250 153.407 115.079 1.00 86.34 63 CYS B CA 1
ATOM 5449 C C . CYS D 1 45 ? 131.573 153.627 116.549 1.00 86.34 63 CYS B C 1
ATOM 5450 O O . CYS D 1 45 ? 131.630 154.762 117.031 1.00 86.34 63 CYS B O 1
ATOM 5453 N N . GLY D 1 46 ? 131.788 152.528 117.267 1.00 75.86 64 GLY B N 1
ATOM 5454 C CA . GLY D 1 46 ? 132.163 152.606 118.660 1.00 75.86 64 GLY B CA 1
ATOM 5455 C C . GLY D 1 46 ? 131.025 152.792 119.637 1.00 75.86 64 GLY B C 1
ATOM 5456 O O . GLY D 1 46 ? 131.281 152.892 120.843 1.00 75.86 64 GLY B O 1
ATOM 5457 N N . ASP D 1 47 ? 129.780 152.856 119.162 1.00 74.12 65 ASP B N 1
ATOM 5458 C CA . ASP D 1 47 ? 128.650 153.050 120.064 1.00 74.12 65 ASP B CA 1
ATOM 5459 C C . ASP D 1 47 ? 128.529 151.919 121.079 1.00 74.12 65 ASP B C 1
ATOM 5460 O O . ASP D 1 47 ? 128.244 152.164 122.257 1.00 74.12 65 ASP B O 1
ATOM 5465 N N . GLN D 1 48 ? 128.731 150.675 120.646 1.00 66.50 66 GLN B N 1
ATOM 5466 C CA . GLN D 1 48 ? 128.602 149.553 121.571 1.00 66.50 66 GLN B CA 1
ATOM 5467 C C . GLN D 1 48 ? 129.711 149.560 122.611 1.00 66.50 66 GLN B C 1
ATOM 5468 O O . GLN D 1 48 ? 129.483 149.212 123.775 1.00 66.50 66 GLN B O 1
ATOM 5474 N N . GLN D 1 49 ? 130.917 149.943 122.208 1.00 65.82 67 GLN B N 1
ATOM 5475 C CA . GLN D 1 49 ? 132.034 150.036 123.140 1.00 65.82 67 GLN B CA 1
ATOM 5476 C C . GLN D 1 49 ? 131.828 151.148 124.160 1.00 65.82 67 GLN B C 1
ATOM 5477 O O . GLN D 1 49 ? 132.177 150.990 125.334 1.00 65.82 67 GLN B O 1
ATOM 5483 N N . ILE D 1 50 ? 131.279 152.283 123.731 1.00 60.33 68 ILE B N 1
ATOM 5484 C CA . ILE D 1 50 ? 130.968 153.358 124.666 1.00 60.33 68 ILE B CA 1
ATOM 5485 C C . ILE D 1 50 ? 129.886 152.933 125.653 1.00 60.33 68 ILE B C 1
ATOM 5486 O O . ILE D 1 50 ? 129.945 153.285 126.837 1.00 60.33 68 ILE B O 1
ATOM 5491 N N . LYS D 1 51 ? 128.890 152.168 125.200 1.00 58.56 69 LYS B N 1
ATOM 5492 C CA . LYS D 1 51 ? 127.884 151.668 126.133 1.00 58.56 69 LYS B CA 1
ATOM 5493 C C . LYS D 1 51 ? 128.510 150.816 127.226 1.00 58.56 69 LYS B C 1
ATOM 5494 O O . LYS D 1 51 ? 128.163 150.955 128.404 1.00 58.56 69 LYS B O 1
ATOM 5500 N N . GLN D 1 52 ? 129.425 149.922 126.860 1.00 58.01 70 GLN B N 1
ATOM 5501 C CA . GLN D 1 52 ? 130.073 149.082 127.861 1.00 58.01 70 GLN B CA 1
ATOM 5502 C C . GLN D 1 52 ? 130.945 149.907 128.796 1.00 58.01 70 GLN B C 1
ATOM 5503 O O . GLN D 1 52 ? 130.975 149.662 130.008 1.00 58.01 70 GLN B O 1
ATOM 5509 N N . TYR D 1 53 ? 131.664 150.882 128.248 1.00 52.15 71 TYR B N 1
ATOM 5510 C CA . TYR D 1 53 ? 132.507 151.760 129.052 1.00 52.15 71 TYR B CA 1
ATOM 5511 C C . TYR D 1 53 ? 131.681 152.570 130.039 1.00 52.15 71 TYR B C 1
ATOM 5512 O O . TYR D 1 53 ? 132.092 152.771 131.188 1.00 52.15 71 TYR B O 1
ATOM 5521 N N . LYS D 1 54 ? 130.521 153.053 129.605 1.00 49.94 72 LYS B N 1
ATOM 5522 C CA . LYS D 1 54 ? 129.623 153.777 130.494 1.00 49.94 72 LYS B CA 1
ATOM 5523 C C . LYS D 1 54 ? 129.174 152.918 131.671 1.00 49.94 72 LYS B C 1
ATOM 5524 O O . LYS D 1 54 ? 129.075 153.409 132.802 1.00 49.94 72 LYS B O 1
ATOM 5530 N N . ARG D 1 55 ? 128.884 151.640 131.428 1.00 52.35 73 ARG B N 1
ATOM 5531 C CA . ARG D 1 55 ? 128.511 150.744 132.518 1.00 52.35 73 ARG B CA 1
ATOM 5532 C C . ARG D 1 55 ? 129.639 150.577 133.522 1.00 52.35 73 ARG B C 1
ATOM 5533 O O . ARG D 1 55 ? 129.383 150.362 134.711 1.00 52.35 73 ARG B O 1
ATOM 5541 N N . LEU D 1 56 ? 130.885 150.663 133.072 1.00 49.73 74 LEU B N 1
ATOM 5542 C CA . LEU D 1 56 ? 132.004 150.624 134.003 1.00 49.73 74 LEU B CA 1
ATOM 5543 C C . LEU D 1 56 ? 132.110 151.922 134.792 1.00 49.73 74 LEU B C 1
ATOM 5544 O O . LEU D 1 56 ? 132.428 151.902 135.985 1.00 49.73 74 LEU B O 1
ATOM 5549 N N . LEU D 1 57 ? 131.860 153.058 134.139 1.00 46.45 75 LEU B N 1
ATOM 5550 C CA . LEU D 1 57 ? 131.973 154.350 134.809 1.00 46.45 75 LEU B CA 1
ATOM 5551 C C . LEU D 1 57 ? 131.042 154.462 136.008 1.00 46.45 75 LEU B C 1
ATOM 5552 O O . LEU D 1 57 ? 131.386 155.107 137.004 1.00 46.45 75 LEU B O 1
ATOM 5557 N N . ASP D 1 58 ? 129.848 153.876 135.921 1.00 44.05 76 ASP B N 1
ATOM 5558 C CA . ASP D 1 58 ? 128.922 153.913 137.049 1.00 44.05 76 ASP B CA 1
ATOM 5559 C C . ASP D 1 58 ? 129.543 153.364 138.323 1.00 44.05 76 ASP B C 1
ATOM 5560 O O . ASP D 1 58 ? 129.223 153.836 139.418 1.00 44.05 76 ASP B O 1
ATOM 5565 N N . ARG D 1 59 ? 130.419 152.371 138.212 1.00 46.33 77 ARG B N 1
ATOM 5566 C CA . ARG D 1 59 ? 131.059 151.834 139.402 1.00 46.33 77 ARG B CA 1
ATOM 5567 C C . ARG D 1 59 ? 132.019 152.808 140.067 1.00 46.33 77 ARG B C 1
ATOM 5568 O O . ARG D 1 59 ? 132.504 152.507 141.162 1.00 46.33 77 ARG B O 1
ATOM 5576 N N . LEU D 1 60 ? 132.319 153.951 139.456 1.00 43.46 78 LEU B N 1
ATOM 5577 C CA . LEU D 1 60 ? 133.133 154.949 140.133 1.00 43.46 78 LEU B CA 1
ATOM 5578 C C . LEU D 1 60 ? 132.502 156.331 140.226 1.00 43.46 78 LEU B C 1
ATOM 5579 O O . LEU D 1 60 ? 132.795 157.048 141.182 1.00 43.46 78 LEU B O 1
ATOM 5584 N N . ILE D 1 61 ? 131.651 156.733 139.282 1.00 40.23 79 ILE B N 1
ATOM 5585 C CA . ILE D 1 61 ? 131.033 158.048 139.414 1.00 40.23 79 ILE B CA 1
ATOM 5586 C C . ILE D 1 61 ? 129.843 158.058 140.374 1.00 40.23 79 ILE B C 1
ATOM 5587 O O . ILE D 1 61 ? 129.571 159.089 140.998 1.00 40.23 79 ILE B O 1
ATOM 5592 N N . ILE D 1 62 ? 129.114 156.958 140.527 1.00 37.23 80 ILE B N 1
ATOM 5593 C CA . ILE D 1 62 ? 128.001 156.946 141.477 1.00 37.23 80 ILE B CA 1
ATOM 5594 C C . ILE D 1 62 ? 128.501 157.003 142.918 1.00 37.23 80 ILE B C 1
ATOM 5595 O O . ILE D 1 62 ? 127.942 157.767 143.718 1.00 37.23 80 ILE B O 1
ATOM 5600 N N . PRO D 1 63 ? 129.520 156.234 143.316 1.00 36.00 81 PRO B N 1
ATOM 5601 C CA . PRO D 1 63 ? 130.099 156.463 144.648 1.00 36.00 81 PRO B CA 1
ATOM 5602 C C . PRO D 1 63 ? 130.615 157.877 144.859 1.00 36.00 81 PRO B C 1
ATOM 5603 O O . PRO D 1 63 ? 130.507 158.398 145.974 1.00 36.00 81 PRO B O 1
ATOM 5607 N N . LEU D 1 64 ? 131.190 158.512 143.836 1.00 35.76 82 LEU B N 1
ATOM 5608 C CA . LEU D 1 64 ? 131.598 159.906 143.983 1.00 35.76 82 LEU B CA 1
ATOM 5609 C C . LEU D 1 64 ? 130.402 160.821 144.191 1.00 35.76 82 LEU B C 1
ATOM 5610 O O . LEU D 1 64 ? 130.464 161.759 144.993 1.00 35.76 82 LEU B O 1
ATOM 5615 N N . TYR D 1 65 ? 129.311 160.579 143.467 1.00 34.37 83 TYR B N 1
ATOM 5616 C CA . TYR D 1 65 ? 128.108 161.386 143.629 1.00 34.37 83 TYR B CA 1
ATOM 5617 C C . TYR D 1 65 ? 127.574 161.295 145.048 1.00 34.37 83 TYR B C 1
ATOM 5618 O O . TYR D 1 65 ? 127.199 162.308 145.649 1.00 34.37 83 TYR B O 1
ATOM 5627 N N . ASP D 1 66 ? 127.514 160.081 145.595 1.00 34.96 84 ASP B N 1
ATOM 5628 C CA . ASP D 1 66 ? 126.965 159.893 146.931 1.00 34.96 84 ASP B CA 1
ATOM 5629 C C . ASP D 1 66 ? 127.771 160.645 147.979 1.00 34.96 84 ASP B C 1
ATOM 5630 O O . ASP D 1 66 ? 127.202 161.212 148.918 1.00 34.96 84 ASP B O 1
ATOM 5635 N N . GLY D 1 67 ? 129.095 160.659 147.844 1.00 33.43 85 GLY B N 1
ATOM 5636 C CA . GLY D 1 67 ? 129.907 161.414 148.780 1.00 33.43 85 GLY B CA 1
ATOM 5637 C C . GLY D 1 67 ? 129.720 162.911 148.649 1.00 33.43 85 GLY B C 1
ATOM 5638 O O . GLY D 1 67 ? 129.631 163.622 149.651 1.00 33.43 85 GLY B O 1
ATOM 5639 N N . LEU D 1 68 ? 129.674 163.410 147.416 1.00 32.73 86 LEU B N 1
ATOM 5640 C CA . LEU D 1 68 ? 129.430 164.830 147.198 1.00 32.73 86 LEU B CA 1
ATOM 5641 C C . LEU D 1 68 ? 128.043 165.229 147.677 1.00 32.73 86 LEU B C 1
ATOM 5642 O O . LEU D 1 68 ? 127.868 166.290 148.284 1.00 32.73 86 LEU B O 1
ATOM 5647 N N . ARG D 1 69 ? 127.043 164.390 147.411 1.00 33.16 87 ARG B N 1
ATOM 5648 C CA . ARG D 1 69 ? 125.694 164.647 147.901 1.00 33.16 87 ARG B CA 1
ATOM 5649 C C . ARG D 1 69 ? 125.654 164.735 149.417 1.00 33.16 87 ARG B C 1
ATOM 5650 O O . ARG D 1 69 ? 124.963 165.590 149.979 1.00 33.16 87 ARG B O 1
ATOM 5658 N N . LEU D 1 70 ? 126.381 163.854 150.095 1.00 32.64 88 LEU B N 1
ATOM 5659 C CA . LEU D 1 70 ? 126.443 163.897 151.549 1.00 32.64 88 LEU B CA 1
ATOM 5660 C C . LEU D 1 70 ? 127.045 165.206 152.053 1.00 32.64 88 LEU B C 1
ATOM 5661 O O . LEU D 1 70 ? 126.624 165.730 153.089 1.00 32.64 88 LEU B O 1
ATOM 5666 N N . GLN D 1 71 ? 128.029 165.752 151.335 1.00 31.89 89 GLN B N 1
ATOM 5667 C CA . GLN D 1 71 ? 128.617 167.032 151.726 1.00 31.89 89 GLN B CA 1
ATOM 5668 C C . GLN D 1 71 ? 127.664 168.191 151.482 1.00 31.89 89 GLN B C 1
ATOM 5669 O O . GLN D 1 71 ? 127.571 169.108 152.304 1.00 31.89 89 GLN B O 1
ATOM 5675 N N . LYS D 1 72 ? 126.960 168.179 150.355 1.00 32.89 90 LYS B N 1
ATOM 5676 C CA . LYS D 1 72 ? 126.008 169.238 150.057 1.00 32.89 90 LYS B CA 1
ATOM 5677 C C . LYS D 1 72 ? 124.824 169.263 151.009 1.00 32.89 90 LYS B C 1
ATOM 5678 O O . LYS D 1 72 ? 124.152 170.293 151.110 1.00 32.89 90 LYS B O 1
ATOM 5684 N N . ASP D 1 73 ? 124.539 168.165 151.694 1.00 35.08 91 ASP B N 1
ATOM 5685 C CA . ASP D 1 73 ? 123.401 168.104 152.597 1.00 35.08 91 ASP B CA 1
ATOM 5686 C C . ASP D 1 73 ? 123.679 168.651 153.992 1.00 35.08 91 ASP B C 1
ATOM 5687 O O . ASP D 1 73 ? 122.762 168.652 154.814 1.00 35.08 91 ASP B O 1
ATOM 5692 N N . VAL D 1 74 ? 124.899 169.097 154.294 1.00 32.26 92 VAL B N 1
ATOM 5693 C CA . VAL D 1 74 ? 125.172 169.636 155.624 1.00 32.26 92 VAL B CA 1
ATOM 5694 C C . VAL D 1 74 ? 124.486 170.980 155.817 1.00 32.26 92 VAL B C 1
ATOM 5695 O O . VAL D 1 74 ? 123.951 171.269 156.891 1.00 32.26 92 VAL B O 1
ATOM 5699 N N . ILE D 1 75 ? 124.477 171.814 154.784 1.00 31.94 93 ILE B N 1
ATOM 5700 C CA . ILE D 1 75 ? 123.869 173.136 154.825 1.00 31.94 93 ILE B CA 1
ATOM 5701 C C . ILE D 1 75 ? 122.726 173.178 153.825 1.00 31.94 93 ILE B C 1
ATOM 5702 O O . ILE D 1 75 ? 122.912 172.839 152.652 1.00 31.94 93 ILE B O 1
ATOM 5707 N N . VAL D 1 76 ? 121.550 173.587 154.284 1.00 31.79 94 VAL B N 1
ATOM 5708 C CA . VAL D 1 76 ? 120.384 173.695 153.418 1.00 31.79 94 VAL B CA 1
ATOM 5709 C C . VAL D 1 76 ? 120.500 174.920 152.532 1.00 31.79 94 VAL B C 1
ATOM 5710 O O . VAL D 1 76 ? 120.320 176.042 152.992 1.00 31.79 94 VAL B O 1
ATOM 5714 N N . THR D 1 89 ? 121.821 188.204 154.394 1.00 55.81 107 THR B N 1
ATOM 5715 C CA . THR D 1 89 ? 121.737 186.898 153.757 1.00 55.81 107 THR B CA 1
ATOM 5716 C C . THR D 1 89 ? 123.051 186.549 153.073 1.00 55.81 107 THR B C 1
ATOM 5717 O O . THR D 1 89 ? 124.006 187.322 153.121 1.00 55.81 107 THR B O 1
ATOM 5721 N N . GLU D 1 90 ? 123.097 185.374 152.449 1.00 57.70 108 GLU B N 1
ATOM 5722 C CA . GLU D 1 90 ? 124.195 184.996 151.569 1.00 57.70 108 GLU B CA 1
ATOM 5723 C C . GLU D 1 90 ? 124.403 186.037 150.477 1.00 57.70 108 GLU B C 1
ATOM 5724 O O . GLU D 1 90 ? 123.493 186.816 150.177 1.00 57.70 108 GLU B O 1
ATOM 5730 N N . ARG D 1 91 ? 125.598 186.062 149.889 1.00 58.17 109 ARG B N 1
ATOM 5731 C CA . ARG D 1 91 ? 126.031 187.053 148.909 1.00 58.17 109 ARG B CA 1
ATOM 5732 C C . ARG D 1 91 ? 126.208 188.436 149.518 1.00 58.17 109 ARG B C 1
ATOM 5733 O O . ARG D 1 91 ? 126.329 189.419 148.778 1.00 58.17 109 ARG B O 1
ATOM 5741 N N . PHE D 1 92 ? 126.231 188.541 150.843 1.00 56.74 110 PHE B N 1
ATOM 5742 C CA . PHE D 1 92 ? 126.615 189.761 151.534 1.00 56.74 110 PHE B CA 1
ATOM 5743 C C . PHE D 1 92 ? 127.709 189.447 152.539 1.00 56.74 110 PHE B C 1
ATOM 5744 O O . PHE D 1 92 ? 127.665 188.420 153.220 1.00 56.74 110 PHE B O 1
ATOM 5752 N N . PHE D 1 93 ? 128.688 190.339 152.622 1.00 53.30 111 PHE B N 1
ATOM 5753 C CA . PHE D 1 93 ? 129.828 190.141 153.503 1.00 53.30 111 PHE B CA 1
ATOM 5754 C C . PHE D 1 93 ? 129.370 190.161 154.952 1.00 53.30 111 PHE B C 1
ATOM 5755 O O . PHE D 1 93 ? 128.725 191.115 155.397 1.00 53.30 111 PHE B O 1
ATOM 5763 N N . GLY D 1 94 ? 129.703 189.108 155.691 1.00 49.85 112 GLY B N 1
ATOM 5764 C CA . GLY D 1 94 ? 129.201 188.958 157.037 1.00 49.85 112 GLY B CA 1
ATOM 5765 C C . GLY D 1 94 ? 127.779 188.460 157.131 1.00 49.85 112 GLY B C 1
ATOM 5766 O O . GLY D 1 94 ? 127.202 188.487 158.222 1.00 49.85 112 GLY B O 1
ATOM 5767 N N . GLY D 1 95 ? 127.194 188.014 156.025 1.00 45.56 113 GLY B N 1
ATOM 5768 C CA . GLY D 1 95 ? 125.884 187.410 156.040 1.00 45.56 113 GLY B CA 1
ATOM 5769 C C . GLY D 1 95 ? 125.888 185.959 156.463 1.00 45.56 113 GLY B C 1
ATOM 5770 O O . GLY D 1 95 ? 126.920 185.351 156.742 1.00 45.56 113 GLY B O 1
ATOM 5771 N N . VAL D 1 96 ? 124.687 185.401 156.513 1.00 39.65 114 VAL B N 1
ATOM 5772 C CA . VAL D 1 96 ? 124.476 184.020 156.920 1.00 39.65 114 VAL B CA 1
ATOM 5773 C C . VAL D 1 96 ? 124.787 183.101 155.750 1.00 39.65 114 VAL B C 1
ATOM 5774 O O . VAL D 1 96 ? 124.448 183.399 154.600 1.00 39.65 114 VAL B O 1
ATOM 5778 N N . ILE D 1 97 ? 125.429 181.970 156.035 1.00 36.56 115 ILE B N 1
ATOM 5779 C CA . ILE D 1 97 ? 125.787 181.033 154.976 1.00 36.56 115 ILE B CA 1
ATOM 5780 C C . ILE D 1 97 ? 124.621 180.119 154.631 1.00 36.56 115 ILE B C 1
ATOM 5781 O O . ILE D 1 97 ? 124.340 179.876 153.455 1.00 36.56 115 ILE B O 1
ATOM 5786 N N . GLY D 1 98 ? 123.930 179.595 155.632 1.00 34.49 116 GLY B N 1
ATOM 5787 C CA . GLY D 1 98 ? 122.753 178.796 155.372 1.00 34.49 116 GLY B CA 1
ATOM 5788 C C . GLY D 1 98 ? 122.170 178.276 156.662 1.00 34.49 116 GLY B C 1
ATOM 5789 O O . GLY D 1 98 ? 122.516 178.736 157.749 1.00 34.49 116 GLY B O 1
ATOM 5790 N N . THR D 1 99 ? 121.272 177.309 156.528 1.00 34.42 117 THR B N 1
ATOM 5791 C CA . THR D 1 99 ? 120.609 176.691 157.665 1.00 34.42 117 THR B CA 1
ATOM 5792 C C . THR D 1 99 ? 121.238 175.339 157.969 1.00 34.42 117 THR B C 1
ATOM 5793 O O . THR D 1 99 ? 121.528 174.557 157.063 1.00 34.42 117 THR B O 1
ATOM 5797 N N . ILE D 1 100 ? 121.454 175.078 159.257 1.00 34.51 118 ILE B N 1
ATOM 5798 C CA . ILE D 1 100 ? 121.971 173.790 159.695 1.00 34.51 118 ILE B CA 1
ATOM 5799 C C . ILE D 1 100 ? 120.961 172.700 159.377 1.00 34.51 118 ILE B C 1
ATOM 5800 O O . ILE D 1 100 ? 119.786 172.792 159.749 1.00 34.51 118 ILE B O 1
ATOM 5805 N N . ALA D 1 101 ? 121.413 171.662 158.686 1.00 35.33 119 ALA B N 1
ATOM 5806 C CA . ALA D 1 101 ? 120.575 170.524 158.355 1.00 35.33 119 ALA B CA 1
ATOM 5807 C C . ALA D 1 101 ? 120.392 169.594 159.550 1.00 35.33 119 ALA B C 1
ATOM 5808 O O . ALA D 1 101 ? 121.197 169.564 160.483 1.00 35.33 119 ALA B O 1
ATOM 5810 N N . LEU D 1 102 ? 119.310 168.828 159.504 1.00 37.97 120 LEU B N 1
ATOM 5811 C CA . LEU D 1 102 ? 119.057 167.763 160.466 1.00 37.97 120 LEU B CA 1
ATOM 5812 C C . LEU D 1 102 ? 120.050 166.629 160.255 1.00 37.97 120 LEU B C 1
ATOM 5813 O O . LEU D 1 102 ? 119.982 165.912 159.253 1.00 37.97 120 LEU B O 1
ATOM 5818 N N . GLY D 1 103 ? 120.969 166.464 161.192 1.00 34.78 121 GLY B N 1
ATOM 5819 C CA . GLY D 1 103 ? 121.986 165.440 161.080 1.00 34.78 121 GLY B CA 1
ATOM 5820 C C . GLY D 1 103 ? 123.127 165.743 162.031 1.00 34.78 121 GLY B C 1
ATOM 5821 O O . GLY D 1 103 ? 122.976 166.517 162.971 1.00 34.78 121 GLY B O 1
ATOM 5822 N N . VAL D 1 104 ? 124.264 165.116 161.763 1.00 32.11 122 VAL B N 1
ATOM 5823 C CA . VAL D 1 104 ? 125.502 165.400 162.473 1.00 32.11 122 VAL B CA 1
ATOM 5824 C C . VAL D 1 104 ? 126.569 165.712 161.440 1.00 32.11 122 VAL B C 1
ATOM 5825 O O . VAL D 1 104 ? 126.693 165.003 160.438 1.00 32.11 122 VAL B O 1
ATOM 5829 N N . ALA D 1 105 ? 127.336 166.768 161.683 1.00 30.31 123 ALA B N 1
ATOM 5830 C CA . ALA D 1 105 ? 128.443 167.137 160.815 1.00 30.31 123 ALA B CA 1
ATOM 5831 C C . ALA D 1 105 ? 129.585 167.654 161.671 1.00 30.31 123 ALA B C 1
ATOM 5832 O O . ALA D 1 105 ? 129.412 168.617 162.420 1.00 30.31 123 ALA B O 1
ATOM 5834 N N . THR D 1 106 ? 130.743 167.023 161.551 1.00 31.09 124 THR B N 1
ATOM 5835 C CA . THR D 1 106 ? 131.942 167.458 162.240 1.00 31.09 124 THR B CA 1
ATOM 5836 C C . THR D 1 106 ? 132.533 168.681 161.551 1.00 31.09 124 THR B C 1
ATOM 5837 O O . THR D 1 106 ? 132.166 169.029 160.426 1.00 31.09 124 THR B O 1
ATOM 5841 N N . SER D 1 107 ? 133.446 169.350 162.256 1.00 31.10 125 SER B N 1
ATOM 5842 C CA . SER D 1 107 ? 134.056 170.565 161.731 1.00 31.10 125 SER B CA 1
ATOM 5843 C C . SER D 1 107 ? 134.677 170.360 160.359 1.00 31.10 125 SER B C 1
ATOM 5844 O O . SER D 1 107 ? 134.656 171.273 159.528 1.00 31.10 125 SER B O 1
ATOM 5847 N N . ALA D 1 108 ? 135.239 169.181 160.103 1.00 30.87 126 ALA B N 1
ATOM 5848 C CA . ALA D 1 108 ? 135.750 168.886 158.771 1.00 30.87 126 ALA B CA 1
ATOM 5849 C C . ALA D 1 108 ? 134.636 168.883 157.735 1.00 30.87 126 ALA B C 1
ATOM 5850 O O . ALA D 1 108 ? 134.800 169.421 156.635 1.00 30.87 126 ALA B O 1
ATOM 5852 N N . GLN D 1 109 ? 133.498 168.275 158.062 1.00 31.21 127 GLN B N 1
ATOM 5853 C CA . GLN D 1 109 ? 132.372 168.250 157.136 1.00 31.21 127 GLN B CA 1
ATOM 5854 C C . GLN D 1 109 ? 131.772 169.634 156.929 1.00 31.21 127 GLN B C 1
ATOM 5855 O O . GLN D 1 109 ? 131.307 169.953 155.830 1.00 31.21 127 GLN B O 1
ATOM 5861 N N . ILE D 1 110 ? 131.753 170.465 157.972 1.00 30.29 128 ILE B N 1
ATOM 5862 C CA . ILE D 1 110 ? 131.266 171.833 157.825 1.00 30.29 128 ILE B CA 1
ATOM 5863 C C . ILE D 1 110 ? 132.165 172.636 156.896 1.00 30.29 128 ILE B C 1
ATOM 5864 O O . ILE D 1 110 ? 131.682 173.405 156.058 1.00 30.29 128 ILE B O 1
ATOM 5869 N N . THR D 1 111 ? 133.481 172.479 157.025 1.00 31.63 129 THR B N 1
ATOM 5870 C CA . THR D 1 111 ? 134.395 173.183 156.133 1.00 31.63 129 THR B CA 1
ATOM 5871 C C . THR D 1 111 ? 134.192 172.762 154.686 1.00 31.63 129 THR B C 1
ATOM 5872 O O . THR D 1 111 ? 134.193 173.603 153.780 1.00 31.63 129 THR B O 1
ATOM 5876 N N . ALA D 1 112 ? 134.019 171.463 154.445 1.00 32.15 130 ALA B N 1
ATOM 5877 C CA . ALA D 1 112 ? 133.716 170.992 153.100 1.00 32.15 130 ALA B CA 1
ATOM 5878 C C . ALA D 1 112 ? 132.410 171.577 152.582 1.00 32.15 130 ALA B C 1
ATOM 5879 O O . ALA D 1 112 ? 132.328 172.000 151.426 1.00 32.15 130 ALA B O 1
ATOM 5881 N N . ALA D 1 113 ? 131.378 171.609 153.423 1.00 32.85 131 ALA B N 1
ATOM 5882 C CA . ALA D 1 113 ? 130.098 172.169 153.011 1.00 32.85 131 ALA B CA 1
ATOM 5883 C C . ALA D 1 113 ? 130.209 173.653 152.697 1.00 32.85 131 ALA B C 1
ATOM 5884 O O . ALA D 1 113 ? 129.639 174.130 151.711 1.00 32.85 131 ALA B O 1
ATOM 5886 N N . VAL D 1 114 ? 130.931 174.402 153.530 1.00 34.62 132 VAL B N 1
ATOM 5887 C CA . VAL D 1 114 ? 131.122 175.829 153.289 1.00 34.62 132 VAL B CA 1
ATOM 5888 C C . VAL D 1 114 ? 131.894 176.063 151.998 1.00 34.62 132 VAL B C 1
ATOM 5889 O O . VAL D 1 114 ? 131.601 176.998 151.245 1.00 34.62 132 VAL B O 1
ATOM 5893 N N . ALA D 1 115 ? 132.884 175.219 151.717 1.00 36.35 133 ALA B N 1
ATOM 5894 C CA . ALA D 1 115 ? 133.633 175.342 150.472 1.00 36.35 133 ALA B CA 1
ATOM 5895 C C . ALA D 1 115 ? 132.744 175.163 149.253 1.00 36.35 133 ALA B C 1
ATOM 5896 O O . ALA D 1 115 ? 132.975 175.798 148.220 1.00 36.35 133 ALA B O 1
ATOM 5898 N N . LEU D 1 116 ? 131.728 174.307 149.347 1.00 37.83 134 LEU B N 1
ATOM 5899 C CA . LEU D 1 116 ? 130.813 174.127 148.229 1.00 37.83 134 LEU B CA 1
ATOM 5900 C C . LEU D 1 116 ? 129.902 175.333 148.040 1.00 37.83 134 LEU B C 1
ATOM 5901 O O . LEU D 1 116 ? 129.514 175.638 146.910 1.00 37.83 134 LEU B O 1
ATOM 5906 N N . VAL D 1 117 ? 129.540 176.022 149.122 1.00 41.30 135 VAL B N 1
ATOM 5907 C CA . VAL D 1 117 ? 128.752 177.242 148.987 1.00 41.30 135 VAL B CA 1
ATOM 5908 C C . VAL D 1 117 ? 129.556 178.344 148.311 1.00 41.30 135 VAL B C 1
ATOM 5909 O O . VAL D 1 117 ? 129.001 179.165 147.573 1.00 41.30 135 VAL B O 1
ATOM 5913 N N . GLU D 1 118 ? 130.868 178.373 148.528 1.00 47.88 136 GLU B N 1
ATOM 5914 C CA . GLU D 1 118 ? 131.712 179.358 147.865 1.00 47.88 136 GLU B CA 1
ATOM 5915 C C . GLU D 1 118 ? 131.827 179.081 146.372 1.00 47.88 136 GLU B C 1
ATOM 5916 O O . GLU D 1 118 ? 131.859 180.013 145.562 1.00 47.88 136 GLU B O 1
ATOM 5922 N N . ALA D 1 119 ? 131.887 177.808 145.993 1.00 49.47 137 ALA B N 1
ATOM 5923 C CA . ALA D 1 119 ? 132.018 177.391 144.605 1.00 49.47 137 ALA B CA 1
ATOM 5924 C C . ALA D 1 119 ? 130.719 177.502 143.820 1.00 49.47 137 ALA B C 1
ATOM 5925 O O . ALA D 1 119 ? 130.738 177.329 142.598 1.00 49.47 137 ALA B O 1
ATOM 5927 N N . LYS D 1 120 ? 129.601 177.759 144.494 1.00 54.87 138 LYS B N 1
ATOM 5928 C CA . LYS D 1 120 ? 128.308 177.860 143.828 1.00 54.87 138 LYS B CA 1
ATOM 5929 C C . LYS D 1 120 ? 128.323 178.897 142.714 1.00 54.87 138 LYS B C 1
ATOM 5930 O O . LYS D 1 120 ? 127.737 178.681 141.648 1.00 54.87 138 LYS B O 1
ATOM 5936 N N . GLN D 1 121 ? 128.978 180.035 142.942 1.00 59.84 139 GLN B N 1
ATOM 5937 C CA . GLN D 1 121 ? 129.008 181.094 141.940 1.00 59.84 139 GLN B CA 1
ATOM 5938 C C . GLN D 1 121 ? 129.771 180.683 140.689 1.00 59.84 139 GLN B C 1
ATOM 5939 O O . GLN D 1 121 ? 129.519 181.234 139.614 1.00 59.84 139 GLN B O 1
ATOM 5945 N N . ALA D 1 122 ? 130.676 179.714 140.797 1.00 59.59 140 ALA B N 1
ATOM 5946 C CA . ALA D 1 122 ? 131.383 179.210 139.630 1.00 59.59 140 ALA B CA 1
ATOM 5947 C C . ALA D 1 122 ? 130.552 178.199 138.859 1.00 59.59 140 ALA B C 1
ATOM 5948 O O . ALA D 1 122 ? 130.660 178.123 137.631 1.00 59.59 140 ALA B O 1
ATOM 5950 N N . ARG D 1 123 ? 129.736 177.411 139.560 1.00 62.74 141 ARG B N 1
ATOM 5951 C CA . ARG D 1 123 ? 128.950 176.371 138.909 1.00 62.74 141 ARG B CA 1
ATOM 5952 C C . ARG D 1 123 ? 128.002 176.943 137.867 1.00 62.74 141 ARG B C 1
ATOM 5953 O O . ARG D 1 123 ? 127.748 176.301 136.842 1.00 62.74 141 ARG B O 1
ATOM 5961 N N . SER D 1 124 ? 127.466 178.138 138.105 1.00 63.51 142 SER B N 1
ATOM 5962 C CA . SER D 1 124 ? 126.578 178.755 137.130 1.00 63.51 142 SER B CA 1
ATOM 5963 C C . SER D 1 124 ? 127.292 179.176 135.851 1.00 63.51 142 SER B C 1
ATOM 5964 O O . SER D 1 124 ? 126.628 179.375 134.830 1.00 63.51 142 SER B O 1
ATOM 5967 N N . ASP D 1 125 ? 128.615 179.327 135.876 1.00 66.00 143 ASP B N 1
ATOM 5968 C CA . ASP D 1 125 ? 129.372 179.533 134.647 1.00 66.00 143 ASP B CA 1
ATOM 5969 C C . ASP D 1 125 ? 129.828 178.225 134.015 1.00 66.00 143 ASP B C 1
ATOM 5970 O O . ASP D 1 125 ? 129.820 178.095 132.787 1.00 66.00 143 ASP B O 1
ATOM 5975 N N . ILE D 1 126 ? 130.238 177.258 134.838 1.00 62.49 144 ILE B N 1
ATOM 5976 C CA . ILE D 1 126 ? 130.660 175.951 134.343 1.00 62.49 144 ILE B CA 1
ATOM 5977 C C . ILE D 1 126 ? 129.533 175.242 133.601 1.00 62.49 144 ILE B C 1
ATOM 5978 O O . ILE D 1 126 ? 129.777 174.536 132.615 1.00 62.49 144 ILE B O 1
ATOM 5983 N N . GLU D 1 127 ? 128.288 175.429 134.040 1.00 66.41 145 GLU B N 1
ATOM 5984 C CA . GLU D 1 127 ? 127.149 174.827 133.356 1.00 66.41 145 GLU B CA 1
ATOM 5985 C C . GLU D 1 127 ? 126.909 175.395 131.964 1.00 66.41 145 GLU B C 1
ATOM 5986 O O . GLU D 1 127 ? 126.225 174.752 131.162 1.00 66.41 145 GLU B O 1
ATOM 5992 N N . LYS D 1 128 ? 127.442 176.574 131.653 1.00 66.86 146 LYS B N 1
ATOM 5993 C CA . LYS D 1 128 ? 127.363 177.062 130.281 1.00 66.86 146 LYS B CA 1
ATOM 5994 C C . LYS D 1 128 ? 128.409 176.398 129.391 1.00 66.86 146 LYS B C 1
ATOM 5995 O O . LYS D 1 128 ? 128.102 175.981 128.269 1.00 66.86 146 LYS B O 1
ATOM 6001 N N . LEU D 1 129 ? 129.651 176.303 129.868 1.00 64.91 147 LEU B N 1
ATOM 6002 C CA . LEU D 1 129 ? 130.706 175.658 129.092 1.00 64.91 147 LEU B CA 1
ATOM 6003 C C . LEU D 1 129 ? 130.386 174.201 128.780 1.00 64.91 147 LEU B C 1
ATOM 6004 O O . LEU D 1 129 ? 130.739 173.706 127.703 1.00 64.91 147 LEU B O 1
ATOM 6009 N N . LYS D 1 130 ? 129.718 173.503 129.702 1.00 66.10 148 LYS B N 1
ATOM 6010 C CA . LYS D 1 130 ? 129.355 172.106 129.478 1.00 66.10 148 LYS B CA 1
ATOM 6011 C C . LYS D 1 130 ? 128.554 171.910 128.197 1.00 66.10 148 LYS B C 1
ATOM 6012 O O . LYS D 1 130 ? 128.654 170.852 127.565 1.00 66.10 148 LYS B O 1
ATOM 6018 N N . GLU D 1 131 ? 127.756 172.898 127.798 1.00 69.95 149 GLU B N 1
ATOM 6019 C CA . GLU D 1 131 ? 127.014 172.769 126.548 1.00 69.95 149 GLU B CA 1
ATOM 6020 C C . GLU D 1 131 ? 127.942 172.811 125.338 1.00 69.95 149 GLU B C 1
ATOM 6021 O O . GLU D 1 131 ? 127.698 172.124 124.340 1.00 69.95 149 GLU B O 1
ATOM 6027 N N . ALA D 1 132 ? 129.009 173.608 125.404 1.00 66.61 150 ALA B N 1
ATOM 6028 C CA . ALA D 1 132 ? 129.978 173.647 124.313 1.00 66.61 150 ALA B CA 1
ATOM 6029 C C . ALA D 1 132 ? 130.868 172.409 124.299 1.00 66.61 150 ALA B C 1
ATOM 6030 O O . ALA D 1 132 ? 131.218 171.903 123.228 1.00 66.61 150 ALA B O 1
ATOM 6032 N N . ILE D 1 133 ? 131.252 171.916 125.477 1.00 65.94 151 ILE B N 1
ATOM 6033 C CA . ILE D 1 133 ? 132.127 170.749 125.571 1.00 65.94 151 ILE B CA 1
ATOM 6034 C C . ILE D 1 133 ? 131.478 169.500 124.985 1.00 65.94 151 ILE B C 1
ATOM 6035 O O . ILE D 1 133 ? 132.178 168.614 124.477 1.00 65.94 151 ILE B O 1
ATOM 6040 N N . ARG D 1 134 ? 130.148 169.406 125.028 1.00 67.67 152 ARG B N 1
ATOM 6041 C CA . ARG D 1 134 ? 129.466 168.193 124.581 1.00 67.67 152 ARG B CA 1
ATOM 6042 C C . ARG D 1 134 ? 129.800 167.854 123.135 1.00 67.67 152 ARG B C 1
ATOM 6043 O O . ARG D 1 134 ? 130.304 166.766 122.838 1.00 67.67 152 ARG B O 1
ATOM 6051 N N . ASP D 1 135 ? 129.526 168.775 122.217 1.00 69.51 153 ASP B N 1
ATOM 6052 C CA . ASP D 1 135 ? 129.676 168.482 120.800 1.00 69.51 153 ASP B CA 1
ATOM 6053 C C . ASP D 1 135 ? 131.102 168.643 120.290 1.00 69.51 153 ASP B C 1
ATOM 6054 O O . ASP D 1 135 ? 131.384 168.239 119.158 1.00 69.51 153 ASP B O 1
ATOM 6059 N N . THR D 1 136 ? 131.999 169.210 121.084 1.00 66.98 154 THR B N 1
ATOM 6060 C CA . THR D 1 136 ? 133.327 169.548 120.602 1.00 66.98 154 THR B CA 1
ATOM 6061 C C . THR D 1 136 ? 134.226 168.317 120.589 1.00 66.98 154 THR B C 1
ATOM 6062 O O . THR D 1 136 ? 134.148 167.463 121.475 1.00 66.98 154 THR B O 1
ATOM 6066 N N . ASN D 1 137 ? 135.080 168.233 119.573 1.00 66.69 155 ASN B N 1
ATOM 6067 C CA . ASN D 1 137 ? 136.029 167.141 119.411 1.00 66.69 155 ASN B CA 1
ATOM 6068 C C . ASN D 1 137 ? 137.383 167.425 120.042 1.00 66.69 155 ASN B C 1
ATOM 6069 O O . ASN D 1 137 ? 138.290 166.602 119.913 1.00 66.69 155 ASN B O 1
ATOM 6074 N N . LYS D 1 138 ? 137.564 168.583 120.666 1.00 61.72 156 LYS B N 1
ATOM 6075 C CA . LYS D 1 138 ? 138.861 168.955 121.209 1.00 61.72 156 LYS B CA 1
ATOM 6076 C C . LYS D 1 138 ? 139.152 168.202 122.498 1.00 61.72 156 LYS B C 1
ATOM 6077 O O . LYS D 1 138 ? 138.263 167.986 123.324 1.00 61.72 156 LYS B O 1
ATOM 6083 N N . ALA D 1 139 ? 140.411 167.804 122.665 1.00 58.01 157 ALA B N 1
ATOM 6084 C CA . ALA D 1 139 ? 140.812 167.056 123.849 1.00 58.01 157 ALA B CA 1
ATOM 6085 C C . ALA D 1 139 ? 141.000 167.962 125.057 1.00 58.01 157 ALA B C 1
ATOM 6086 O O . ALA D 1 139 ? 140.592 167.607 126.167 1.00 58.01 157 ALA B O 1
ATOM 6088 N N . VAL D 1 140 ? 141.613 169.125 124.869 1.00 57.15 158 VAL B N 1
ATOM 6089 C CA . VAL D 1 140 ? 141.806 170.097 125.936 1.00 57.15 158 VAL B CA 1
ATOM 6090 C C . VAL D 1 140 ? 141.298 171.441 125.444 1.00 57.15 158 VAL B C 1
ATOM 6091 O O . VAL D 1 140 ? 141.641 171.874 124.340 1.00 57.15 158 VAL B O 1
ATOM 6095 N N . GLN D 1 141 ? 140.485 172.094 126.261 1.00 58.80 159 GLN B N 1
ATOM 6096 C CA . GLN D 1 141 ? 139.845 173.342 125.893 1.00 58.80 159 GLN B CA 1
ATOM 6097 C C . GLN D 1 141 ? 139.774 174.231 127.125 1.00 58.80 159 GLN B C 1
ATOM 6098 O O . GLN D 1 141 ? 139.622 173.745 128.248 1.00 58.80 159 GLN B O 1
ATOM 6104 N N . SER D 1 142 ? 139.889 175.539 126.909 1.00 57.68 160 SER B N 1
ATOM 6105 C CA . SER D 1 142 ? 139.901 176.510 127.995 1.00 57.68 160 SER B CA 1
ATOM 6106 C C . SER D 1 142 ? 138.962 177.660 127.675 1.00 57.68 160 SER B C 1
ATOM 6107 O O . SER D 1 142 ? 139.000 178.204 126.568 1.00 57.68 160 SER B O 1
ATOM 6110 N N . VAL D 1 143 ? 138.132 178.034 128.644 1.00 58.94 161 VAL B N 1
ATOM 6111 C CA . VAL D 1 143 ? 137.198 179.140 128.480 1.00 58.94 161 VAL B CA 1
ATOM 6112 C C . VAL D 1 143 ? 137.139 180.000 129.731 1.00 58.94 161 VAL B C 1
ATOM 6113 O O . VAL D 1 143 ? 137.598 179.592 130.795 1.00 58.94 161 VAL B O 1
ATOM 6117 N N . LEU D 1 150 ? 140.782 180.910 134.167 1.00 58.90 168 LEU B N 1
ATOM 6118 C CA . LEU D 1 150 ? 139.991 180.187 133.182 1.00 58.90 168 LEU B CA 1
ATOM 6119 C C . LEU D 1 150 ? 139.673 178.775 133.658 1.00 58.90 168 LEU B C 1
ATOM 6120 O O . LEU D 1 150 ? 140.310 178.259 134.573 1.00 58.90 168 LEU B O 1
ATOM 6125 N N . ILE D 1 151 ? 138.672 178.167 133.030 1.00 53.48 169 ILE B N 1
ATOM 6126 C CA . ILE D 1 151 ? 138.248 176.804 133.323 1.00 53.48 169 ILE B CA 1
ATOM 6127 C C . ILE D 1 151 ? 138.765 175.893 132.223 1.00 53.48 169 ILE B C 1
ATOM 6128 O O . ILE D 1 151 ? 138.550 176.160 131.035 1.00 53.48 169 ILE B O 1
ATOM 6133 N N . VAL D 1 152 ? 139.444 174.823 132.608 1.00 49.57 170 VAL B N 1
ATOM 6134 C CA . VAL D 1 152 ? 140.018 173.866 131.670 1.00 49.57 170 VAL B CA 1
ATOM 6135 C C . VAL D 1 152 ? 139.120 172.640 131.603 1.00 49.57 170 VAL B C 1
ATOM 6136 O O . VAL D 1 152 ? 138.628 172.161 132.631 1.00 49.57 170 VAL B O 1
ATOM 6140 N N . ALA D 1 153 ? 138.905 172.128 130.394 1.00 49.80 171 ALA B N 1
ATOM 6141 C CA . ALA D 1 153 ? 138.115 170.927 130.168 1.00 49.80 171 ALA B CA 1
ATOM 6142 C C . ALA D 1 153 ? 138.928 169.918 129.372 1.00 49.80 171 ALA B C 1
ATOM 6143 O O . ALA D 1 153 ? 139.602 170.279 128.405 1.00 49.80 171 ALA B O 1
ATOM 6145 N N . ILE D 1 154 ? 138.856 168.654 129.779 1.00 51.10 172 ILE B N 1
ATOM 6146 C CA . ILE D 1 154 ? 139.590 167.566 129.146 1.00 51.10 172 ILE B CA 1
ATOM 6147 C C . ILE D 1 154 ? 138.618 166.444 128.802 1.00 51.10 172 ILE B C 1
ATOM 6148 O O . ILE D 1 154 ? 137.796 166.057 129.638 1.00 51.10 172 ILE B O 1
ATOM 6153 N N . LYS D 1 155 ? 138.705 165.928 127.577 1.00 54.31 173 LYS B N 1
ATOM 6154 C CA . LYS D 1 155 ? 137.938 164.760 127.159 1.00 54.31 173 LYS B CA 1
ATOM 6155 C C . LYS D 1 155 ? 138.857 163.543 127.142 1.00 54.31 173 LYS B C 1
ATOM 6156 O O . LYS D 1 155 ? 139.935 163.577 126.543 1.00 54.31 173 LYS B O 1
ATOM 6162 N N . SER D 1 156 ? 138.405 162.475 127.802 1.00 57.24 174 SER B N 1
ATOM 6163 C CA . SER D 1 156 ? 139.257 161.382 128.264 1.00 57.24 174 SER B CA 1
ATOM 6164 C C . SER D 1 156 ? 140.220 160.809 127.222 1.00 57.24 174 SER B C 1
ATOM 6165 O O . SER D 1 156 ? 141.442 160.881 127.394 1.00 57.24 174 SER B O 1
ATOM 6168 N N . VAL D 1 157 ? 139.706 160.237 126.139 1.00 61.61 175 VAL B N 1
ATOM 6169 C CA . VAL D 1 157 ? 140.568 159.578 125.162 1.00 61.61 175 VAL B CA 1
ATOM 6170 C C . VAL D 1 157 ? 140.625 160.360 123.845 1.00 61.61 175 VAL B C 1
ATOM 6171 O O . VAL D 1 157 ? 141.062 159.839 122.823 1.00 61.61 175 VAL B O 1
ATOM 6175 N N . GLN D 1 158 ? 140.226 161.628 123.856 1.00 62.06 176 GLN B N 1
ATOM 6176 C CA . GLN D 1 158 ? 139.842 162.270 122.607 1.00 62.06 176 GLN B CA 1
ATOM 6177 C C . GLN D 1 158 ? 141.027 162.453 121.668 1.00 62.06 176 GLN B C 1
ATOM 6178 O O . GLN D 1 158 ? 140.858 162.391 120.445 1.00 62.06 176 GLN B O 1
ATOM 6184 N N . ASP D 1 159 ? 142.226 162.681 122.207 1.00 66.62 177 ASP B N 1
ATOM 6185 C CA . ASP D 1 159 ? 143.411 162.790 121.361 1.00 66.62 177 ASP B CA 1
ATOM 6186 C C . ASP D 1 159 ? 143.701 161.484 120.633 1.00 66.62 177 ASP B C 1
ATOM 6187 O O . ASP D 1 159 ? 143.986 161.480 119.430 1.00 66.62 177 ASP B O 1
ATOM 6192 N N . TYR D 1 160 ? 143.641 160.361 121.349 1.00 66.57 178 TYR B N 1
ATOM 6193 C CA . TYR D 1 160 ? 143.814 159.060 120.711 1.00 66.57 178 TYR B CA 1
ATOM 6194 C C . TYR D 1 160 ? 142.715 158.783 119.695 1.00 66.57 178 TYR B C 1
ATOM 6195 O O . TYR D 1 160 ? 142.982 158.239 118.618 1.00 66.57 178 TYR B O 1
ATOM 6204 N N . VAL D 1 161 ? 141.474 159.137 120.020 1.00 65.96 179 VAL B N 1
ATOM 6205 C CA . VAL D 1 161 ? 140.369 158.928 119.090 1.00 65.96 179 VAL B CA 1
ATOM 6206 C C . VAL D 1 161 ? 140.563 159.730 117.810 1.00 65.96 179 VAL B C 1
ATOM 6207 O O . VAL D 1 161 ? 140.348 159.219 116.705 1.00 65.96 179 VAL B O 1
ATOM 6211 N N . ASN D 1 162 ? 140.970 160.993 117.932 1.00 66.79 180 ASN B N 1
ATOM 6212 C CA . ASN D 1 162 ? 141.141 161.829 116.747 1.00 66.79 180 ASN B CA 1
ATOM 6213 C C . ASN D 1 162 ? 142.265 161.327 115.849 1.00 66.79 180 ASN B C 1
ATOM 6214 O O . ASN D 1 162 ? 142.129 161.325 114.621 1.00 66.79 180 ASN B O 1
ATOM 6219 N N . LYS D 1 163 ? 143.376 160.896 116.433 1.00 69.06 181 LYS B N 1
ATOM 6220 C CA . LYS D 1 163 ? 144.562 160.582 115.654 1.00 69.06 181 LYS B CA 1
ATOM 6221 C C . LYS D 1 163 ? 144.736 159.097 115.367 1.00 69.06 181 LYS B C 1
ATOM 6222 O O . LYS D 1 163 ? 145.656 158.735 114.627 1.00 69.06 181 LYS B O 1
ATOM 6228 N N . GLU D 1 164 ? 143.893 158.230 115.925 1.00 71.54 182 GLU B N 1
ATOM 6229 C CA . GLU D 1 164 ? 143.960 156.806 115.620 1.00 71.54 182 GLU B CA 1
ATOM 6230 C C . GLU D 1 164 ? 142.646 156.238 115.101 1.00 71.54 182 GLU B C 1
ATOM 6231 O O . GLU D 1 164 ? 142.620 155.663 114.009 1.00 71.54 182 GLU B O 1
ATOM 6237 N N . ILE D 1 165 ? 141.556 156.370 115.854 1.00 73.21 183 ILE B N 1
ATOM 6238 C CA . ILE D 1 165 ? 140.316 155.682 115.508 1.00 73.21 183 ILE B CA 1
ATOM 6239 C C . ILE D 1 165 ? 139.680 156.268 114.253 1.00 73.21 183 ILE B C 1
ATOM 6240 O O . ILE D 1 165 ? 139.245 155.530 113.362 1.00 73.21 183 ILE B O 1
ATOM 6245 N N . VAL D 1 166 ? 139.606 157.597 114.161 1.00 76.41 184 VAL B N 1
ATOM 6246 C CA . VAL D 1 166 ? 139.000 158.221 112.979 1.00 76.41 184 VAL B CA 1
ATOM 6247 C C . VAL D 1 166 ? 139.786 157.950 111.705 1.00 76.41 184 VAL B C 1
ATOM 6248 O O . VAL D 1 166 ? 139.162 157.661 110.673 1.00 76.41 184 VAL B O 1
ATOM 6252 N N . PRO D 1 167 ? 141.123 158.028 111.678 1.00 77.28 185 PRO B N 1
ATOM 6253 C CA . PRO D 1 167 ? 141.850 157.517 110.504 1.00 77.28 185 PRO B CA 1
ATOM 6254 C C . PRO D 1 167 ? 141.519 156.075 110.162 1.00 77.28 185 PRO B C 1
ATOM 6255 O O . PRO D 1 167 ? 141.331 155.732 108.988 1.00 77.28 185 PRO B O 1
ATOM 6259 N N . CYS D 1 168 ? 141.451 155.222 111.183 1.00 79.63 186 CYS B N 1
ATOM 6260 C CA . CYS D 1 168 ? 141.197 153.799 110.993 1.00 79.63 186 CYS B CA 1
ATOM 6261 C C . CYS D 1 168 ? 139.891 153.529 110.254 1.00 79.63 186 CYS B C 1
ATOM 6262 O O . CYS D 1 168 ? 139.839 152.655 109.382 1.00 79.63 186 CYS B O 1
ATOM 6265 N N . ILE D 1 169 ? 138.823 154.254 110.596 1.00 81.08 187 ILE B N 1
ATOM 6266 C CA . ILE D 1 169 ? 137.497 153.944 110.062 1.00 81.08 187 ILE B CA 1
ATOM 6267 C C . ILE D 1 169 ? 137.471 153.987 108.539 1.00 81.08 187 ILE B C 1
ATOM 6268 O O . ILE D 1 169 ? 136.737 153.221 107.902 1.00 81.08 187 ILE B O 1
ATOM 6273 N N . ALA D 1 170 ? 138.283 154.844 107.926 1.00 80.17 188 ALA B N 1
ATOM 6274 C CA . ALA D 1 170 ? 138.489 154.731 106.488 1.00 80.17 188 ALA B CA 1
ATOM 6275 C C . ALA D 1 170 ? 139.448 153.593 106.167 1.00 80.17 188 ALA B C 1
ATOM 6276 O O . ALA D 1 170 ? 139.166 152.754 105.306 1.00 80.17 188 ALA B O 1
ATOM 6278 N N . ARG D 1 171 ? 140.586 153.555 106.860 1.00 79.02 189 ARG B N 1
ATOM 6279 C CA . ARG D 1 171 ? 141.665 152.639 106.509 1.00 79.02 189 ARG B CA 1
ATOM 6280 C C . ARG D 1 171 ? 141.260 151.176 106.663 1.00 79.02 189 ARG B C 1
ATOM 6281 O O . ARG D 1 171 ? 141.585 150.348 105.805 1.00 79.02 189 ARG B O 1
ATOM 6289 N N . LEU D 1 172 ? 140.549 150.834 107.737 1.00 78.77 190 LEU B N 1
ATOM 6290 C CA . LEU D 1 172 ? 140.255 149.439 108.043 1.00 78.77 190 LEU B CA 1
ATOM 6291 C C . LEU D 1 172 ? 138.777 149.105 108.186 1.00 78.77 190 LEU B C 1
ATOM 6292 O O . LEU D 1 172 ? 138.449 147.932 108.389 1.00 78.77 190 LEU B O 1
ATOM 6297 N N . GLY D 1 173 ? 137.881 150.074 108.093 1.00 81.53 191 GLY B N 1
ATOM 6298 C CA . GLY D 1 173 ? 136.465 149.810 108.243 1.00 81.53 191 GLY B CA 1
ATOM 6299 C C . GLY D 1 173 ? 135.977 149.893 109.681 1.00 81.53 191 GLY B C 1
ATOM 6300 O O . GLY D 1 173 ? 136.727 149.743 110.643 1.00 81.53 191 GLY B O 1
ATOM 6301 N N . CYS D 1 174 ? 134.665 150.109 109.803 1.00 85.75 192 CYS B N 1
ATOM 6302 C CA . CYS D 1 174 ? 134.027 150.379 111.091 1.00 85.75 192 CYS B CA 1
ATOM 6303 C C . CYS D 1 174 ? 134.189 149.248 112.103 1.00 85.75 192 CYS B C 1
ATOM 6304 O O . CYS D 1 174 ? 134.443 149.502 113.286 1.00 85.75 192 CYS B O 1
ATOM 6307 N N . GLU D 1 175 ? 134.039 147.995 111.671 1.00 80.72 193 GLU B N 1
ATOM 6308 C CA . GLU D 1 175 ? 134.095 146.884 112.621 1.00 80.72 193 GLU B CA 1
ATOM 6309 C C . GLU D 1 175 ? 135.495 146.624 113.161 1.00 80.72 193 GLU B C 1
ATOM 6310 O O . GLU D 1 175 ? 135.641 146.226 114.320 1.00 80.72 193 GLU B O 1
ATOM 6316 N N . ALA D 1 176 ? 136.531 146.832 112.354 1.00 79.04 194 ALA B N 1
ATOM 6317 C CA . ALA D 1 176 ? 137.885 146.591 112.837 1.00 79.04 194 ALA B CA 1
ATOM 6318 C C . ALA D 1 176 ? 138.349 147.660 113.815 1.00 79.04 194 ALA B C 1
ATOM 6319 O O . ALA D 1 176 ? 139.145 147.368 114.714 1.00 79.04 194 ALA B O 1
ATOM 6321 N N . CYS D 1 177 ? 137.880 148.895 113.657 1.00 80.90 195 CYS B N 1
ATOM 6322 C CA . CYS D 1 177 ? 138.327 149.983 114.516 1.00 80.90 195 CYS B CA 1
ATOM 6323 C C . CYS D 1 177 ? 137.608 150.025 115.854 1.00 80.90 195 CYS B C 1
ATOM 6324 O O . CYS D 1 177 ? 138.152 150.579 116.815 1.00 80.90 195 CYS B O 1
ATOM 6327 N N . GLY D 1 178 ? 136.396 149.476 115.933 1.00 74.72 196 GLY B N 1
ATOM 6328 C CA . GLY D 1 178 ? 135.700 149.429 117.206 1.00 74.72 196 GLY B CA 1
ATOM 6329 C C . GLY D 1 178 ? 136.487 148.702 118.278 1.00 74.72 196 GLY B C 1
ATOM 6330 O O . GLY D 1 178 ? 136.504 149.117 119.439 1.00 74.72 196 GLY B O 1
ATOM 6331 N N . LEU D 1 179 ? 137.147 147.605 117.906 1.00 70.13 197 LEU B N 1
ATOM 6332 C CA . LEU D 1 179 ? 137.942 146.851 118.867 1.00 70.13 197 LEU B CA 1
ATOM 6333 C C . LEU D 1 179 ? 139.127 147.658 119.380 1.00 70.13 197 LEU B C 1
ATOM 6334 O O . LEU D 1 179 ? 139.590 147.426 120.501 1.00 70.13 197 LEU B O 1
ATOM 6339 N N . LEU D 1 180 ? 139.644 148.590 118.578 1.00 69.86 198 LEU B N 1
ATOM 6340 C CA . LEU D 1 180 ? 140.756 149.413 119.041 1.00 69.86 198 LEU B CA 1
ATOM 6341 C C . LEU D 1 180 ? 140.289 150.435 120.068 1.00 69.86 198 LEU B C 1
ATOM 6342 O O . LEU D 1 180 ? 141.013 150.744 121.020 1.00 69.86 198 LEU B O 1
ATOM 6347 N N . LEU D 1 181 ? 139.083 150.974 119.882 1.00 65.55 199 LEU B N 1
ATOM 6348 C CA . LEU D 1 181 ? 138.518 151.910 120.846 1.00 65.55 199 LEU B CA 1
ATOM 6349 C C . LEU D 1 181 ? 138.245 151.228 122.177 1.00 65.55 199 LEU B C 1
ATOM 6350 O O . LEU D 1 181 ? 138.536 151.788 123.240 1.00 65.55 199 LEU B O 1
ATOM 6355 N N . GLY D 1 182 ? 137.674 150.024 122.135 1.00 62.00 200 GLY B N 1
ATOM 6356 C CA . GLY D 1 182 ? 137.386 149.299 123.360 1.00 62.00 200 GLY B CA 1
ATOM 6357 C C . GLY D 1 182 ? 138.604 149.093 124.238 1.00 62.00 200 GLY B C 1
ATOM 6358 O O . GLY D 1 182 ? 138.535 149.258 125.458 1.00 62.00 200 GLY B O 1
ATOM 6359 N N . LEU D 1 183 ? 139.733 148.719 123.637 1.00 62.04 201 LEU B N 1
ATOM 6360 C CA . LEU D 1 183 ? 140.953 148.541 124.414 1.00 62.04 201 LEU B CA 1
ATOM 6361 C C . LEU D 1 183 ? 141.422 149.854 125.025 1.00 62.04 201 LEU B C 1
ATOM 6362 O O . LEU D 1 183 ? 141.887 149.881 126.170 1.00 62.04 201 LEU B O 1
ATOM 6367 N N . ALA D 1 184 ? 141.326 150.952 124.273 1.00 59.61 202 ALA B N 1
ATOM 6368 C CA . ALA D 1 184 ? 141.775 152.239 124.794 1.00 59.61 202 ALA B CA 1
ATOM 6369 C C . ALA D 1 184 ? 140.912 152.693 125.960 1.00 59.61 202 ALA B C 1
ATOM 6370 O O . ALA D 1 184 ? 141.427 153.198 126.963 1.00 59.61 202 ALA B O 1
ATOM 6372 N N . LEU D 1 185 ? 139.593 152.541 125.833 1.00 57.10 203 LEU B N 1
ATOM 6373 C CA . LEU D 1 185 ? 138.686 152.942 126.901 1.00 57.10 203 LEU B CA 1
ATOM 6374 C C . LEU D 1 185 ? 138.923 152.136 128.169 1.00 57.10 203 LEU B C 1
ATOM 6375 O O . LEU D 1 185 ? 138.885 152.682 129.277 1.00 57.10 203 LEU B O 1
ATOM 6380 N N . ASP D 1 186 ? 139.168 150.834 128.027 1.00 58.34 204 ASP B N 1
ATOM 6381 C CA . ASP D 1 186 ? 139.410 149.993 129.194 1.00 58.34 204 ASP B CA 1
ATOM 6382 C C . ASP D 1 186 ? 140.721 150.328 129.889 1.00 58.34 204 ASP B C 1
ATOM 6383 O O . ASP D 1 186 ? 140.815 150.199 131.114 1.00 58.34 204 ASP B O 1
ATOM 6388 N N . GLN D 1 187 ? 141.743 150.741 129.144 1.00 57.61 205 GLN B N 1
ATOM 6389 C CA . GLN D 1 187 ? 142.959 151.220 129.789 1.00 57.61 205 GLN B CA 1
ATOM 6390 C C . GLN D 1 187 ? 142.688 152.483 130.591 1.00 57.61 205 GLN B C 1
ATOM 6391 O O . GLN D 1 187 ? 143.178 152.634 131.715 1.00 57.61 205 GLN B O 1
ATOM 6397 N N . HIS D 1 188 ? 141.912 153.406 130.021 1.00 54.44 206 HIS B N 1
ATOM 6398 C CA . HIS D 1 188 ? 141.572 154.637 130.722 1.00 54.44 206 HIS B CA 1
ATOM 6399 C C . HIS D 1 188 ? 140.748 154.365 131.975 1.00 54.44 206 HIS B C 1
ATOM 6400 O O . HIS D 1 188 ? 140.893 155.064 132.983 1.00 54.44 206 HIS B O 1
ATOM 6407 N N . TYR D 1 189 ? 139.858 153.376 131.928 1.00 52.46 207 TYR B N 1
ATOM 6408 C CA . TYR D 1 189 ? 139.096 153.025 133.122 1.00 52.46 207 TYR B CA 1
ATOM 6409 C C . TYR D 1 189 ? 139.996 152.509 134.234 1.00 52.46 207 TYR B C 1
ATOM 6410 O O . TYR D 1 189 ? 139.760 152.791 135.413 1.00 52.46 207 TYR B O 1
ATOM 6419 N N . SER D 1 190 ? 141.030 151.745 133.882 1.00 54.41 208 SER B N 1
ATOM 6420 C CA . SER D 1 190 ? 141.922 151.206 134.901 1.00 54.41 208 SER B CA 1
ATOM 6421 C C . SER D 1 190 ? 142.657 152.323 135.622 1.00 54.41 208 SER B C 1
ATOM 6422 O O . SER D 1 190 ? 142.860 152.262 136.839 1.00 54.41 208 SER B O 1
ATOM 6425 N N . GLU D 1 191 ? 143.068 153.350 134.886 1.00 54.84 209 GLU B N 1
ATOM 6426 C CA . GLU D 1 191 ? 143.770 154.473 135.487 1.00 54.84 209 GLU B CA 1
ATOM 6427 C C . GLU D 1 191 ? 142.819 155.428 136.202 1.00 54.84 209 GLU B C 1
ATOM 6428 O O . GLU D 1 191 ? 143.232 156.112 137.144 1.00 54.84 209 GLU B O 1
ATOM 6434 N N . LEU D 1 192 ? 141.557 155.499 135.767 1.00 51.95 210 LEU B N 1
ATOM 6435 C CA . LEU D 1 192 ? 140.541 156.233 136.520 1.00 51.95 210 LEU B CA 1
ATOM 6436 C C . LEU D 1 192 ? 140.270 155.595 137.875 1.00 51.95 210 LEU B C 1
ATOM 6437 O O . LEU D 1 192 ? 140.060 156.298 138.868 1.00 51.95 210 LEU B O 1
ATOM 6442 N N . THR D 1 193 ? 140.255 154.263 137.933 1.00 51.19 211 THR B N 1
ATOM 6443 C CA . THR D 1 193 ? 139.971 153.571 139.185 1.00 51.19 211 THR B CA 1
ATOM 6444 C C . THR D 1 193 ? 141.055 153.811 140.228 1.00 51.19 211 TH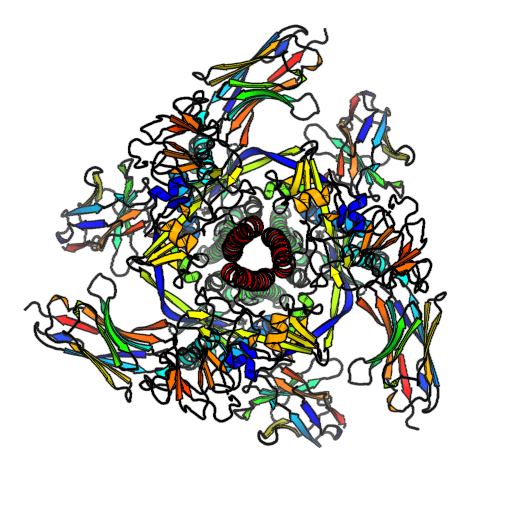R B C 1
ATOM 6445 O O . THR D 1 193 ? 140.756 153.921 141.423 1.00 51.19 211 THR B O 1
ATOM 6449 N N . ASN D 1 194 ? 142.314 153.904 139.805 1.00 52.49 212 ASN B N 1
ATOM 6450 C CA . ASN D 1 194 ? 143.388 154.144 140.762 1.00 52.49 212 ASN B CA 1
ATOM 6451 C C . ASN D 1 194 ? 143.223 155.476 141.473 1.00 52.49 212 ASN B C 1
ATOM 6452 O O . ASN D 1 194 ? 143.577 155.600 142.650 1.00 52.49 212 ASN B O 1
ATOM 6457 N N . ILE D 1 195 ? 142.696 156.478 140.783 1.00 49.61 213 ILE B N 1
ATOM 6458 C CA . ILE D 1 195 ? 142.523 157.803 141.362 1.00 49.61 213 ILE B CA 1
ATOM 6459 C C . ILE D 1 195 ? 141.214 157.919 142.128 1.00 49.61 213 ILE B C 1
ATOM 6460 O O . ILE D 1 195 ? 141.194 158.342 143.286 1.00 49.61 213 ILE B O 1
ATOM 6465 N N . PHE D 1 196 ? 140.103 157.546 141.502 1.00 47.75 214 PHE B N 1
ATOM 6466 C CA . PHE D 1 196 ? 138.784 157.804 142.057 1.00 47.75 214 PHE B CA 1
ATOM 6467 C C . PHE D 1 196 ? 138.191 156.634 142.829 1.00 47.75 214 PHE B C 1
ATOM 6468 O O . PHE D 1 196 ? 137.221 156.832 143.567 1.00 47.75 214 PHE B O 1
ATOM 6476 N N . GLY D 1 197 ? 138.732 155.432 142.676 1.00 48.62 215 GLY B N 1
ATOM 6477 C CA . GLY D 1 197 ? 138.222 154.270 143.376 1.00 48.62 215 GLY B CA 1
ATOM 6478 C C . GLY D 1 197 ? 138.726 154.160 144.798 1.00 48.62 215 GLY B C 1
ATOM 6479 O O . GLY D 1 197 ? 138.027 153.660 145.677 1.00 48.62 215 GLY B O 1
ATOM 6480 N N . GLY D 1 207 ? 142.008 161.171 150.321 1.00 52.04 225 GLY B N 1
ATOM 6481 C CA . GLY D 1 207 ? 141.405 161.956 149.262 1.00 52.04 225 GLY B CA 1
ATOM 6482 C C . GLY D 1 207 ? 142.148 161.839 147.950 1.00 52.04 225 GLY B C 1
ATOM 6483 O O . GLY D 1 207 ? 143.002 160.969 147.787 1.00 52.04 225 GLY B O 1
ATOM 6484 N N . ILE D 1 208 ? 141.828 162.722 147.012 1.00 48.65 226 ILE B N 1
ATOM 6485 C CA . ILE D 1 208 ? 142.383 162.688 145.664 1.00 48.65 226 ILE B CA 1
ATOM 6486 C C . ILE D 1 208 ? 143.394 163.818 145.535 1.00 48.65 226 ILE B C 1
ATOM 6487 O O . ILE D 1 208 ? 143.064 164.985 145.772 1.00 48.65 226 ILE B O 1
ATOM 6492 N N . LYS D 1 209 ? 144.618 163.474 145.153 1.00 48.84 227 LYS B N 1
ATOM 6493 C CA . LYS D 1 209 ? 145.702 164.427 144.970 1.00 48.84 227 LYS B CA 1
ATOM 6494 C C . LYS D 1 209 ? 145.844 164.851 143.513 1.00 48.84 227 LYS B C 1
ATOM 6495 O O . LYS D 1 209 ? 145.553 164.085 142.593 1.00 48.84 227 LYS B O 1
ATOM 6501 N N . LEU D 1 210 ? 146.297 166.091 143.318 1.00 47.27 228 LEU B N 1
ATOM 6502 C CA . LEU D 1 210 ? 146.526 166.616 141.976 1.00 47.27 228 LEU B CA 1
ATOM 6503 C C . LEU D 1 210 ? 147.546 165.788 141.206 1.00 47.27 228 LEU B C 1
ATOM 6504 O O . LEU D 1 210 ? 147.501 165.740 139.972 1.00 47.27 228 LEU B O 1
ATOM 6509 N N . GLN D 1 211 ? 148.471 165.137 141.914 1.00 50.44 229 GLN B N 1
ATOM 6510 C CA . GLN D 1 211 ? 149.453 164.273 141.266 1.00 50.44 229 GLN B CA 1
ATOM 6511 C C . GLN D 1 211 ? 148.791 163.215 140.397 1.00 50.44 229 GLN B C 1
ATOM 6512 O O . GLN D 1 211 ? 149.286 162.896 139.311 1.00 50.44 229 GLN B O 1
ATOM 6518 N N . GLY D 1 212 ? 147.678 162.648 140.860 1.00 49.97 230 GLY B N 1
ATOM 6519 C CA . GLY D 1 212 ? 147.009 161.625 140.076 1.00 49.97 230 GLY B CA 1
ATOM 6520 C C . GLY D 1 212 ? 146.365 162.173 138.818 1.00 49.97 230 GLY B C 1
ATOM 6521 O O . GLY D 1 212 ? 146.521 161.610 137.732 1.00 49.97 230 GLY B O 1
ATOM 6522 N N . ILE D 1 213 ? 145.639 163.285 138.943 1.00 50.36 231 ILE B N 1
ATOM 6523 C CA . ILE D 1 213 ? 144.997 163.893 137.781 1.00 50.36 231 ILE B CA 1
ATOM 6524 C C . ILE D 1 213 ? 146.034 164.337 136.760 1.00 50.36 231 ILE B C 1
ATOM 6525 O O . ILE D 1 213 ? 145.870 164.118 135.554 1.00 50.36 231 ILE B O 1
ATOM 6530 N N . ALA D 1 214 ? 147.117 164.959 137.220 1.00 51.94 232 ALA B N 1
ATOM 6531 C CA . ALA D 1 214 ? 148.182 165.361 136.310 1.00 51.94 232 ALA B CA 1
ATOM 6532 C C . ALA D 1 214 ? 148.839 164.166 135.632 1.00 51.94 232 ALA B C 1
ATOM 6533 O O . ALA D 1 214 ? 149.314 164.282 134.498 1.00 51.94 232 ALA B O 1
ATOM 6535 N N . SER D 1 215 ? 148.889 163.020 136.308 1.00 55.23 233 SER B N 1
ATOM 6536 C CA . SER D 1 215 ? 149.472 161.828 135.703 1.00 55.23 233 SER B CA 1
ATOM 6537 C C . SER D 1 215 ? 148.672 161.340 134.501 1.00 55.23 233 SER B C 1
ATOM 6538 O O . SER D 1 215 ? 149.256 160.929 133.492 1.00 55.23 233 SER B O 1
ATOM 6541 N N . LEU D 1 216 ? 147.341 161.361 134.588 1.00 56.14 234 LEU B N 1
ATOM 6542 C CA . LEU D 1 216 ? 146.523 160.876 133.480 1.00 56.14 234 LEU B CA 1
ATOM 6543 C C . LEU D 1 216 ? 146.689 161.738 132.239 1.00 56.14 234 LEU B C 1
ATOM 6544 O O . LEU D 1 216 ? 146.979 161.234 131.148 1.00 56.14 234 LEU B O 1
ATOM 6549 N N . TYR D 1 217 ? 146.506 163.046 132.388 1.00 58.36 235 TYR B N 1
ATOM 6550 C CA . TYR D 1 217 ? 146.384 163.959 131.264 1.00 58.36 235 TYR B CA 1
ATOM 6551 C C . TYR D 1 217 ? 147.674 164.707 130.956 1.00 58.36 235 TYR B C 1
ATOM 6552 O O . TYR D 1 217 ? 147.637 165.717 130.247 1.00 58.36 235 TYR B O 1
ATOM 6561 N N . ARG D 1 218 ? 148.805 164.230 131.469 1.00 66.62 236 ARG B N 1
ATOM 6562 C CA . ARG D 1 218 ? 150.129 164.712 131.073 1.00 66.62 236 ARG B CA 1
ATOM 6563 C C . ARG D 1 218 ? 150.258 166.232 131.079 1.00 66.62 236 ARG B C 1
ATOM 6564 O O . ARG D 1 218 ? 150.235 166.867 130.026 1.00 66.62 236 ARG B O 1
ATOM 6572 N N . LYS D 1 232 ? 158.055 180.354 139.350 1.00 62.92 250 LYS B N 1
ATOM 6573 C CA . LYS D 1 232 ? 158.860 179.699 140.371 1.00 62.92 250 LYS B CA 1
ATOM 6574 C C . LYS D 1 232 ? 159.644 178.530 139.786 1.00 62.92 250 LYS B C 1
ATOM 6575 O O . LYS D 1 232 ? 159.170 177.836 138.887 1.00 62.92 250 LYS B O 1
ATOM 6581 N N . TYR D 1 233 ? 160.854 178.326 140.307 1.00 57.95 251 TYR B N 1
ATOM 6582 C CA . TYR D 1 233 ? 161.792 177.350 139.774 1.00 57.95 251 TYR B CA 1
ATOM 6583 C C . TYR D 1 233 ? 162.178 176.277 140.780 1.00 57.95 251 TYR B C 1
ATOM 6584 O O . TYR D 1 233 ? 162.985 175.403 140.448 1.00 57.95 251 TYR B O 1
ATOM 6593 N N . ASP D 1 234 ? 161.641 176.321 141.993 1.00 49.73 252 ASP B N 1
ATOM 6594 C CA . ASP D 1 234 ? 161.995 175.367 143.035 1.00 49.73 252 ASP B CA 1
ATOM 6595 C C . ASP D 1 234 ? 161.230 174.072 142.813 1.00 49.73 252 ASP B C 1
ATOM 6596 O O . ASP D 1 234 ? 160.007 174.034 142.965 1.00 49.73 252 ASP B O 1
ATOM 6601 N N . ILE D 1 235 ? 161.952 173.009 142.457 1.00 44.11 253 ILE B N 1
ATOM 6602 C CA . ILE D 1 235 ? 161.344 171.701 142.229 1.00 44.11 253 ILE B CA 1
ATOM 6603 C C . ILE D 1 235 ? 160.513 171.250 143.413 1.00 44.11 253 ILE B C 1
ATOM 6604 O O . ILE D 1 235 ? 159.469 170.609 143.244 1.00 44.11 253 ILE B O 1
ATOM 6609 N N . TYR D 1 236 ? 160.932 171.596 144.625 1.00 41.07 254 TYR B N 1
ATOM 6610 C CA . TYR D 1 236 ? 160.210 171.122 145.795 1.00 41.07 254 TYR B CA 1
ATOM 6611 C C . TYR D 1 236 ? 158.890 171.855 145.971 1.00 41.07 254 TYR B C 1
ATOM 6612 O O . TYR D 1 236 ? 157.965 171.318 146.587 1.00 41.07 254 TYR B O 1
ATOM 6621 N N . ASP D 1 237 ? 158.786 173.077 145.455 1.00 44.83 255 ASP B N 1
ATOM 6622 C CA . ASP D 1 237 ? 157.501 173.760 145.458 1.00 44.83 255 ASP B CA 1
ATOM 6623 C C . ASP D 1 237 ? 156.543 173.136 144.456 1.00 44.83 255 ASP B C 1
ATOM 6624 O O . ASP D 1 237 ? 155.335 173.084 144.706 1.00 44.83 255 ASP B O 1
ATOM 6629 N N . LEU D 1 238 ? 157.056 172.655 143.324 1.00 43.20 256 LEU B N 1
ATOM 6630 C CA . LEU D 1 238 ? 156.222 171.931 142.372 1.00 43.20 256 LEU B CA 1
ATOM 6631 C C . LEU D 1 238 ? 155.739 170.611 142.955 1.00 43.20 256 LEU B C 1
ATOM 6632 O O . LEU D 1 238 ? 154.565 170.255 142.818 1.00 43.20 256 LEU B O 1
ATOM 6637 N N . LEU D 1 239 ? 156.636 169.861 143.592 1.00 41.19 257 LEU B N 1
ATOM 6638 C CA . LEU D 1 239 ? 156.247 168.602 144.216 1.00 41.19 257 LEU B CA 1
ATOM 6639 C C . LEU D 1 239 ? 155.186 168.811 145.289 1.00 41.19 257 LEU B C 1
ATOM 6640 O O . LEU D 1 239 ? 154.275 167.992 145.437 1.00 41.19 257 LEU B O 1
ATOM 6645 N N . PHE D 1 240 ? 155.303 169.889 146.061 1.00 40.76 258 PHE B N 1
ATOM 6646 C CA . PHE D 1 240 ? 154.315 170.177 147.093 1.00 40.76 258 PHE B CA 1
ATOM 6647 C C . PHE D 1 240 ? 152.958 170.521 146.500 1.00 40.76 258 PHE B C 1
ATOM 6648 O O . PHE D 1 240 ? 151.920 170.156 147.062 1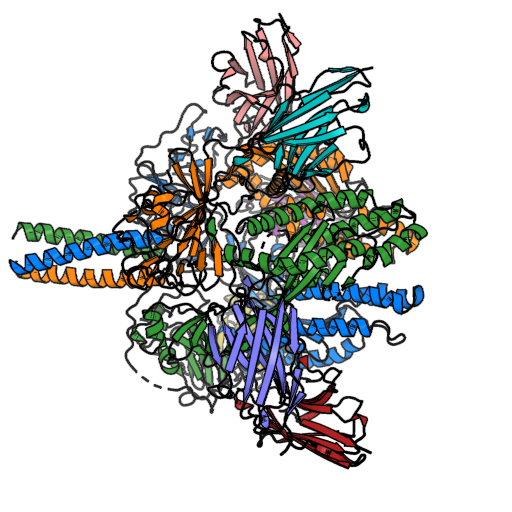.00 40.76 258 PHE B O 1
ATOM 6656 N N . THR D 1 241 ? 152.944 171.232 145.374 1.00 42.61 259 THR B N 1
ATOM 6657 C CA . THR D 1 241 ? 151.683 171.582 144.732 1.00 42.61 259 THR B CA 1
ATOM 6658 C C . THR D 1 241 ? 150.900 170.343 144.323 1.00 42.61 259 THR B C 1
ATOM 6659 O O . THR D 1 241 ? 149.679 170.286 144.499 1.00 42.61 259 THR B O 1
ATOM 6663 N N . GLU D 1 242 ? 151.582 169.339 143.782 1.00 45.92 260 GLU B N 1
ATOM 6664 C CA . GLU D 1 242 ? 150.924 168.090 143.425 1.00 45.92 260 GLU B CA 1
ATOM 6665 C C . GLU D 1 242 ? 150.431 167.313 144.637 1.00 45.92 260 GLU B C 1
ATOM 6666 O O . GLU D 1 242 ? 149.562 166.449 144.490 1.00 45.92 260 GLU B O 1
ATOM 6672 N N . SER D 1 243 ? 150.972 167.584 145.821 1.00 44.62 261 SER B N 1
ATOM 6673 C CA . SER D 1 243 ? 150.543 166.889 147.026 1.00 44.62 261 SER B CA 1
ATOM 6674 C C . SER D 1 243 ? 149.178 167.349 147.515 1.00 44.62 261 SER B C 1
ATOM 6675 O O . SER D 1 243 ? 148.518 166.612 148.251 1.00 44.62 261 SER B O 1
ATOM 6678 N N . ILE D 1 244 ? 148.751 168.551 147.133 1.00 43.38 262 ILE B N 1
ATOM 6679 C CA . ILE D 1 244 ? 147.500 169.110 147.626 1.00 43.38 262 ILE B CA 1
ATOM 6680 C C . ILE D 1 244 ? 146.312 168.332 147.078 1.00 43.38 262 ILE B C 1
ATOM 6681 O O . ILE D 1 244 ? 146.294 167.918 145.913 1.00 43.38 262 ILE B O 1
ATOM 6686 N N . LYS D 1 245 ? 145.318 168.119 147.933 1.00 44.51 263 LYS B N 1
ATOM 6687 C CA . LYS D 1 245 ? 144.100 167.414 147.566 1.00 44.51 263 LYS B CA 1
ATOM 6688 C C . LYS D 1 245 ? 143.190 168.292 146.716 1.00 44.51 263 LYS B C 1
ATOM 6689 O O . LYS D 1 245 ? 142.957 169.458 147.040 1.00 44.51 263 LYS B O 1
ATOM 6695 N N . VAL D 1 246 ? 142.676 167.728 145.627 1.00 41.45 264 VAL B N 1
ATOM 6696 C CA . VAL D 1 246 ? 141.646 168.399 144.845 1.00 41.45 264 VAL B CA 1
ATOM 6697 C C . VAL D 1 246 ? 140.288 168.225 145.515 1.00 41.45 264 VAL B C 1
ATOM 6698 O O . VAL D 1 246 ? 140.049 167.284 146.272 1.00 41.45 264 VAL B O 1
ATOM 6702 N N . ARG D 1 247 ? 139.389 169.160 145.233 1.00 39.57 265 ARG B N 1
ATOM 6703 C CA . ARG D 1 247 ? 138.040 169.157 145.780 1.00 39.57 265 ARG B CA 1
ATOM 6704 C C . ARG D 1 247 ? 137.035 168.928 144.656 1.00 39.57 265 ARG B C 1
ATOM 6705 O O . ARG D 1 247 ? 136.995 169.695 143.690 1.00 39.57 265 ARG B O 1
ATOM 6713 N N . VAL D 1 248 ? 136.229 167.870 144.784 1.00 38.74 266 VAL B N 1
ATOM 6714 C CA . VAL D 1 248 ? 135.160 167.587 143.828 1.00 38.74 266 VAL B CA 1
ATOM 6715 C C . VAL D 1 248 ? 134.017 168.577 144.006 1.00 38.74 266 VAL B C 1
ATOM 6716 O O . VAL D 1 248 ? 133.538 168.803 145.124 1.00 38.74 266 VAL B O 1
ATOM 6720 N N . ILE D 1 249 ? 133.571 169.168 142.901 1.00 40.50 267 ILE B N 1
ATOM 6721 C CA . ILE D 1 249 ? 132.540 170.189 142.930 1.00 40.50 267 ILE B CA 1
ATOM 6722 C C . ILE D 1 249 ? 131.236 169.719 142.293 1.00 40.50 267 ILE B C 1
ATOM 6723 O O . ILE D 1 249 ? 130.162 170.144 142.731 1.00 40.50 267 ILE B O 1
ATOM 6728 N N . ASP D 1 250 ? 131.291 168.824 141.311 1.00 42.37 268 ASP B N 1
ATOM 6729 C CA . ASP D 1 250 ? 130.087 168.286 140.696 1.00 42.37 268 ASP B CA 1
ATOM 6730 C C . ASP D 1 250 ? 130.405 166.930 140.087 1.00 42.37 268 ASP B C 1
ATOM 6731 O O . ASP D 1 250 ? 131.529 166.680 139.649 1.00 42.37 268 ASP B O 1
ATOM 6736 N N . VAL D 1 251 ? 129.399 166.061 140.068 1.00 41.07 269 VAL B N 1
ATOM 6737 C CA . VAL D 1 251 ? 129.460 164.766 139.398 1.00 41.07 269 VAL B CA 1
ATOM 6738 C C . VAL D 1 251 ? 128.168 164.637 138.608 1.00 41.07 269 VAL B C 1
ATOM 6739 O O . VAL D 1 251 ? 127.110 164.352 139.176 1.00 41.07 269 VAL B O 1
ATOM 6743 N N . ASP D 1 252 ? 128.246 164.852 137.300 1.00 46.11 270 ASP B N 1
ATOM 6744 C CA . ASP D 1 252 ? 127.076 164.854 136.432 1.00 46.11 270 ASP B CA 1
ATOM 6745 C C . ASP D 1 252 ? 126.895 163.444 135.893 1.00 46.11 270 ASP B C 1
ATOM 6746 O O . ASP D 1 252 ? 127.677 162.983 135.058 1.00 46.11 270 ASP B O 1
ATOM 6751 N N . LEU D 1 253 ? 125.857 162.766 136.365 1.00 42.28 271 LEU B N 1
ATOM 6752 C CA . LEU D 1 253 ? 125.590 161.394 135.975 1.00 42.28 271 LEU B CA 1
ATOM 6753 C C . LEU D 1 253 ? 124.923 161.288 134.616 1.00 42.28 271 LEU B C 1
ATOM 6754 O O . LEU D 1 253 ? 124.796 160.179 134.092 1.00 42.28 271 LEU B O 1
ATOM 6759 N N . ASN D 1 254 ? 124.499 162.406 134.035 1.00 46.11 272 ASN B N 1
ATOM 6760 C CA . ASN D 1 254 ? 123.921 162.391 132.699 1.00 46.11 272 ASN B CA 1
ATOM 6761 C C . ASN D 1 254 ? 125.008 162.441 131.636 1.00 46.11 272 ASN B C 1
ATOM 6762 O O . ASN D 1 254 ? 124.999 161.648 130.690 1.00 46.11 272 ASN B O 1
ATOM 6767 N N . ASP D 1 255 ? 125.956 163.361 131.781 1.00 50.89 273 ASP B N 1
ATOM 6768 C CA . ASP D 1 255 ? 127.001 163.574 130.796 1.00 50.89 273 ASP B CA 1
ATOM 6769 C C . ASP D 1 255 ? 128.331 162.964 131.211 1.00 50.89 273 ASP B C 1
ATOM 6770 O O . ASP D 1 255 ? 129.335 163.179 130.527 1.00 50.89 273 ASP B O 1
ATOM 6775 N N . TYR D 1 256 ? 128.355 162.201 132.299 1.00 46.70 274 TYR B N 1
ATOM 6776 C CA . TYR D 1 256 ? 129.555 161.532 132.795 1.00 46.70 274 TYR B CA 1
ATOM 6777 C C . TYR D 1 256 ? 130.725 162.506 132.943 1.00 46.70 274 TYR B C 1
ATOM 6778 O O . TYR D 1 256 ? 131.763 162.378 132.296 1.00 46.70 274 TYR B O 1
ATOM 6787 N N . SER D 1 257 ? 130.538 163.497 133.811 1.00 44.77 275 SER B N 1
ATOM 6788 C CA . SER D 1 257 ? 131.546 164.520 134.050 1.00 44.77 275 SER B CA 1
ATOM 6789 C C . SER D 1 257 ? 131.786 164.752 135.534 1.00 44.77 275 SER B C 1
ATOM 6790 O O . SER D 1 257 ? 130.849 164.751 136.335 1.00 44.77 275 SER B O 1
ATOM 6793 N N . ILE D 1 258 ? 133.053 164.943 135.889 1.00 42.29 276 ILE B N 1
ATOM 6794 C CA . ILE D 1 258 ? 133.480 165.304 137.236 1.00 42.29 276 ILE B CA 1
ATOM 6795 C C . ILE D 1 258 ? 134.076 166.703 137.170 1.00 42.29 276 ILE B C 1
ATOM 6796 O O . ILE D 1 258 ? 134.955 166.963 136.342 1.00 42.29 276 ILE B O 1
ATOM 6801 N N . THR D 1 259 ? 133.609 167.602 138.029 1.00 41.64 277 THR B N 1
ATOM 6802 C CA . THR D 1 259 ? 134.180 168.939 138.123 1.00 41.64 277 THR B CA 1
ATOM 6803 C C . THR D 1 259 ? 135.031 169.009 139.380 1.00 41.64 277 THR B C 1
ATOM 6804 O O . THR D 1 259 ? 134.551 168.713 140.477 1.00 41.64 277 THR B O 1
ATOM 6808 N N . LEU D 1 260 ? 136.288 169.395 139.217 1.00 41.41 278 LEU B N 1
ATOM 6809 C CA . LEU D 1 260 ? 137.244 169.453 140.310 1.00 41.41 278 LEU B CA 1
ATOM 6810 C C . LEU D 1 260 ? 137.763 170.863 140.514 1.00 41.41 278 LEU B C 1
ATOM 6811 O O . LEU D 1 260 ? 137.963 171.610 139.553 1.00 41.41 278 LEU B O 1
ATOM 6816 N N . GLN D 1 261 ? 137.979 171.216 141.772 1.00 39.90 279 GLN B N 1
ATOM 6817 C CA . GLN D 1 261 ? 138.607 172.470 142.146 1.00 39.90 279 GLN B CA 1
ATOM 6818 C C . GLN D 1 261 ? 140.058 172.185 142.504 1.00 39.90 279 GLN B C 1
ATOM 6819 O O . GLN D 1 261 ? 140.330 171.422 143.433 1.00 39.90 279 GLN B O 1
ATOM 6825 N N . VAL D 1 262 ? 140.980 172.793 141.770 1.00 40.51 280 VAL B N 1
ATOM 6826 C CA . VAL D 1 262 ? 142.408 172.633 142.004 1.00 40.51 280 VAL B CA 1
ATOM 6827 C C . VAL D 1 262 ? 142.878 173.780 142.880 1.00 40.51 280 VAL B C 1
ATOM 6828 O O . VAL D 1 262 ? 142.546 174.943 142.627 1.00 40.51 280 VAL B O 1
ATOM 6832 N N . ARG D 1 263 ? 143.649 173.456 143.908 1.00 40.00 281 ARG B N 1
ATOM 6833 C CA . ARG D 1 263 ? 144.108 174.432 144.880 1.00 40.00 281 ARG B CA 1
ATOM 6834 C C . ARG D 1 263 ? 145.616 174.596 144.760 1.00 40.00 281 ARG B C 1
ATOM 6835 O O . ARG D 1 263 ? 146.362 173.621 144.887 1.00 40.00 281 ARG B O 1
ATOM 6843 N N . LEU D 1 264 ? 146.058 175.829 144.511 1.00 41.50 282 LEU B N 1
ATOM 6844 C CA . LEU D 1 264 ? 147.466 176.136 144.332 1.00 41.50 282 LEU B CA 1
ATOM 6845 C C . LEU D 1 264 ? 147.995 176.812 145.584 1.00 41.50 282 LEU B C 1
ATOM 6846 O O . LEU D 1 264 ? 147.515 177.898 145.941 1.00 41.50 282 LEU B O 1
ATOM 6851 N N . PRO D 1 265 ? 148.970 176.223 146.267 1.00 39.01 283 PRO B N 1
ATOM 6852 C CA . PRO D 1 265 ? 149.468 176.807 147.513 1.00 39.01 283 PRO B CA 1
ATOM 6853 C C . PRO D 1 265 ? 150.154 178.151 147.348 1.00 39.01 283 PRO B C 1
ATOM 6854 O O . PRO D 1 265 ? 150.872 178.394 146.377 1.00 39.01 283 PRO B O 1
ATOM 6858 N N . LEU D 1 266 ? 149.919 179.024 148.319 1.00 40.23 284 LEU B N 1
ATOM 6859 C CA . LEU D 1 266 ? 150.702 180.237 148.520 1.00 40.23 284 LEU B CA 1
ATOM 6860 C C . LEU D 1 266 ? 151.556 179.939 149.744 1.00 40.23 284 LEU B C 1
ATOM 6861 O O . LEU D 1 266 ? 151.028 179.791 150.850 1.00 40.23 284 LEU B O 1
ATOM 6866 N N . LEU D 1 267 ? 152.868 179.851 149.554 1.00 39.88 285 LEU B N 1
ATOM 6867 C CA . LEU D 1 267 ? 153.777 179.426 150.609 1.00 39.88 285 LEU B CA 1
ATOM 6868 C C . LEU D 1 267 ? 154.388 180.616 151.329 1.00 39.88 285 LEU B C 1
ATOM 6869 O O . LEU D 1 267 ? 154.887 181.547 150.690 1.00 39.88 285 LEU B O 1
ATOM 6874 N N . THR D 1 268 ? 154.350 180.580 152.658 1.00 42.58 286 THR B N 1
ATOM 6875 C CA . THR D 1 268 ? 154.930 181.622 153.492 1.00 42.58 286 THR B CA 1
ATOM 6876 C C . THR D 1 268 ? 155.874 180.994 154.507 1.00 42.58 286 THR B C 1
ATOM 6877 O O . THR D 1 268 ? 155.532 179.999 155.151 1.00 42.58 286 THR B O 1
ATOM 6881 N N . ARG D 1 269 ? 157.078 181.546 154.611 1.00 48.64 287 ARG B N 1
ATOM 6882 C CA . ARG D 1 269 ? 158.088 181.027 155.521 1.00 48.64 287 ARG B CA 1
ATOM 6883 C C . ARG D 1 269 ? 157.841 181.548 156.927 1.00 48.64 287 ARG B C 1
ATOM 6884 O O . ARG D 1 269 ? 157.874 182.761 157.154 1.00 48.64 287 ARG B O 1
ATOM 6892 N N . LEU D 1 270 ? 157.599 180.644 157.870 1.00 45.76 288 LEU B N 1
ATOM 6893 C CA . LEU D 1 270 ? 157.353 181.055 159.243 1.00 45.76 288 LEU B CA 1
ATOM 6894 C C . LEU D 1 270 ? 158.655 181.468 159.909 1.00 45.76 288 LEU B C 1
ATOM 6895 O O . LEU D 1 270 ? 159.653 180.746 159.850 1.00 45.76 288 LEU B O 1
ATOM 6900 N N . LEU D 1 271 ? 158.637 182.637 160.536 1.00 47.33 289 LEU B N 1
ATOM 6901 C CA . LEU D 1 271 ? 159.762 183.126 161.312 1.00 47.33 289 LEU B CA 1
ATOM 6902 C C . LEU D 1 271 ? 159.885 182.373 162.633 1.00 47.33 289 LEU B C 1
ATOM 6903 O O . LEU D 1 271 ? 158.919 181.813 163.157 1.00 47.33 289 LEU B O 1
ATOM 6908 N N . ASN D 1 272 ? 161.105 182.377 163.172 1.00 47.95 290 ASN B N 1
ATOM 6909 C CA . ASN D 1 272 ? 161.405 181.806 164.486 1.00 47.95 290 ASN B CA 1
ATOM 6910 C C . ASN D 1 272 ? 160.963 180.352 164.611 1.00 47.95 290 ASN B C 1
ATOM 6911 O O . ASN D 1 272 ? 160.695 179.864 165.709 1.00 47.95 290 ASN B O 1
ATOM 6916 N N . THR D 1 273 ? 160.890 179.647 163.491 1.00 44.31 291 THR B N 1
ATOM 6917 C CA . THR D 1 273 ? 160.470 178.254 163.461 1.00 44.31 291 THR B CA 1
ATOM 6918 C C . THR D 1 273 ? 161.599 177.406 162.902 1.00 44.31 291 THR B C 1
ATOM 6919 O O . THR D 1 273 ? 162.079 177.660 161.794 1.00 44.31 291 THR B O 1
ATOM 6923 N N . GLN D 1 274 ? 162.023 176.409 163.671 1.00 39.64 292 GLN B N 1
ATOM 6924 C CA . GLN D 1 274 ? 163.080 175.493 163.272 1.00 39.64 292 GLN B CA 1
ATOM 6925 C C . GLN D 1 274 ? 162.643 174.068 163.558 1.00 39.64 292 GLN B C 1
ATOM 6926 O O . GLN D 1 274 ? 162.109 173.784 164.633 1.00 39.64 292 GLN B O 1
ATOM 6932 N N . ILE D 1 275 ? 162.870 173.181 162.597 1.00 36.79 293 ILE B N 1
ATOM 6933 C CA . ILE D 1 275 ? 162.606 171.757 162.740 1.00 36.79 293 ILE B CA 1
ATOM 6934 C C . ILE D 1 275 ? 163.939 171.027 162.759 1.00 36.79 293 ILE B C 1
ATOM 6935 O O . ILE D 1 275 ? 164.763 171.205 161.856 1.00 36.79 293 ILE B O 1
ATOM 6940 N N . TYR D 1 276 ? 164.151 170.207 163.783 1.00 36.03 294 TYR B N 1
ATOM 6941 C CA . TYR D 1 276 ? 165.372 169.434 163.941 1.00 36.03 294 TYR B CA 1
ATOM 6942 C C . TYR D 1 276 ? 165.058 167.952 163.855 1.00 36.03 294 TYR B C 1
ATOM 6943 O O . TYR D 1 276 ? 164.055 167.491 164.403 1.00 36.03 294 TYR B O 1
ATOM 6952 N N . LYS D 1 277 ? 165.916 167.205 163.176 1.00 38.11 295 LYS B N 1
ATOM 6953 C CA . LYS D 1 277 ? 165.904 165.759 163.300 1.00 38.11 295 LYS B CA 1
ATOM 6954 C C . LYS D 1 277 ? 166.744 165.366 164.509 1.00 38.11 295 LYS B C 1
ATOM 6955 O O . LYS D 1 277 ? 167.775 165.982 164.782 1.00 38.11 295 LYS B O 1
ATOM 6961 N N . VAL D 1 278 ? 166.307 164.341 165.239 1.00 37.41 296 VAL B N 1
ATOM 6962 C CA . VAL D 1 278 ? 167.048 163.846 166.396 1.00 37.41 296 VAL B CA 1
ATOM 6963 C C . VAL D 1 278 ? 167.209 162.335 166.295 1.00 37.41 296 VAL B C 1
ATOM 6964 O O . VAL D 1 278 ? 166.251 161.621 165.984 1.00 37.41 296 VAL B O 1
ATOM 6968 N N . ASP D 1 279 ? 168.431 161.858 166.518 1.00 40.41 297 ASP B N 1
ATOM 6969 C CA . ASP D 1 279 ? 168.763 160.441 166.543 1.00 40.41 297 ASP B CA 1
ATOM 6970 C C . ASP D 1 279 ? 169.340 160.051 167.899 1.00 40.41 297 ASP B C 1
ATOM 6971 O O . ASP D 1 279 ? 170.135 160.795 168.478 1.00 40.41 297 ASP B O 1
ATOM 6976 N N . SER D 1 280 ? 168.945 158.883 168.399 1.00 36.80 298 SER B N 1
ATOM 6977 C CA . SER D 1 280 ? 169.421 158.352 169.671 1.00 36.80 298 SER B CA 1
ATOM 6978 C C . SER D 1 280 ? 170.310 157.136 169.447 1.00 36.80 298 SER B C 1
ATOM 6979 O O . SER D 1 280 ? 169.908 156.189 168.768 1.00 36.80 298 SER B O 1
ATOM 6982 N N . ILE D 1 281 ? 171.513 157.170 170.008 1.00 34.82 299 ILE B N 1
ATOM 6983 C CA . ILE D 1 281 ? 172.419 156.037 169.975 1.00 34.82 299 ILE B CA 1
ATOM 6984 C C . ILE D 1 281 ? 172.312 155.252 171.277 1.00 34.82 299 ILE B C 1
ATOM 6985 O O . ILE D 1 281 ? 171.739 155.709 172.261 1.00 34.82 299 ILE B O 1
ATOM 6990 N N . SER D 1 282 ? 172.861 154.041 171.276 1.00 35.19 300 SER B N 1
ATOM 6991 C CA . SER D 1 282 ? 172.847 153.198 172.463 1.00 35.19 300 SER B CA 1
ATOM 6992 C C . SER D 1 282 ? 173.610 153.838 173.614 1.00 35.19 300 SER B C 1
ATOM 6993 O O . SER D 1 282 ? 174.624 154.509 173.419 1.00 35.19 300 SER B O 1
ATOM 6996 N N . TYR D 1 283 ? 173.096 153.630 174.822 1.00 36.37 301 TYR B N 1
ATOM 6997 C CA . TYR D 1 283 ? 173.638 154.184 176.054 1.00 36.37 301 TYR B CA 1
ATOM 6998 C C . TYR D 1 283 ? 173.900 153.037 177.022 1.00 36.37 301 TYR B C 1
ATOM 6999 O O . TYR D 1 283 ? 173.012 152.217 177.265 1.00 36.37 301 TYR B O 1
ATOM 7008 N N . ASN D 1 284 ? 175.116 152.965 177.556 1.00 38.24 302 ASN B N 1
ATOM 7009 C CA . ASN D 1 284 ? 175.503 151.883 178.455 1.00 38.24 302 ASN B CA 1
ATOM 7010 C C . ASN D 1 284 ? 175.045 152.115 179.889 1.00 38.24 302 ASN B C 1
ATOM 7011 O O . ASN D 1 284 ? 175.347 153.150 180.488 1.00 38.24 302 ASN B O 1
ATOM 7016 N N . ILE D 1 285 ? 174.322 151.143 180.440 1.00 38.82 303 ILE B N 1
ATOM 7017 C CA . ILE D 1 285 ? 173.986 151.095 181.859 1.00 38.82 303 ILE B CA 1
ATOM 7018 C C . ILE D 1 285 ? 174.314 149.693 182.352 1.00 38.82 303 ILE B C 1
ATOM 7019 O O . ILE D 1 285 ? 173.590 148.739 182.045 1.00 38.82 303 ILE B O 1
ATOM 7024 N N . GLN D 1 286 ? 175.389 149.574 183.127 1.00 42.50 304 GLN B N 1
ATOM 7025 C CA . GLN D 1 286 ? 175.864 148.309 183.686 1.00 42.50 304 GLN B CA 1
ATOM 7026 C C . GLN D 1 286 ? 175.919 147.190 182.646 1.00 42.50 304 GLN B C 1
ATOM 7027 O O . GLN D 1 286 ? 175.369 146.103 182.831 1.00 42.50 304 GLN B O 1
ATOM 7033 N N . ASN D 1 287 ? 176.587 147.480 181.533 1.00 42.59 305 ASN B N 1
ATOM 7034 C CA . ASN D 1 287 ? 176.794 146.565 180.412 1.00 42.59 305 ASN B CA 1
ATOM 7035 C C . ASN D 1 287 ? 175.507 146.124 179.730 1.00 42.59 305 ASN B C 1
ATOM 7036 O O . ASN D 1 287 ? 175.475 145.068 179.099 1.00 42.59 305 ASN B O 1
ATOM 7041 N N . ARG D 1 288 ? 174.438 146.900 179.834 1.00 42.10 306 ARG B N 1
ATOM 7042 C CA . ARG D 1 288 ? 173.210 146.627 179.106 1.00 42.10 306 ARG B CA 1
ATOM 7043 C C . ARG D 1 288 ? 172.893 147.861 178.270 1.00 42.10 306 ARG B C 1
ATOM 7044 O O . ARG D 1 288 ? 173.112 148.989 178.717 1.00 42.10 306 ARG B O 1
ATOM 7052 N N . GLU D 1 289 ? 172.377 147.655 177.064 1.00 39.38 307 GLU B N 1
ATOM 7053 C CA . GLU D 1 289 ? 172.179 148.739 176.106 1.00 39.38 307 GLU B CA 1
ATOM 7054 C C . GLU D 1 289 ? 170.792 149.359 176.233 1.00 39.38 307 GLU B C 1
ATOM 7055 O O . GLU D 1 289 ? 169.783 148.681 176.022 1.00 39.38 307 GLU B O 1
ATOM 7061 N N . TRP D 1 290 ? 170.750 150.647 176.563 1.00 34.67 308 TRP B N 1
ATOM 7062 C CA . TRP D 1 290 ? 169.535 151.439 176.673 1.00 34.67 308 TRP B CA 1
ATOM 7063 C C . TRP D 1 290 ? 169.571 152.561 175.642 1.00 34.67 308 TRP B C 1
ATOM 7064 O O . TRP D 1 290 ? 170.607 152.835 175.039 1.00 34.67 308 TRP B O 1
ATOM 7075 N N . TYR D 1 291 ? 168.433 153.221 175.432 1.00 33.04 309 TYR B N 1
ATOM 7076 C CA . TYR D 1 291 ? 168.429 154.450 174.646 1.00 33.04 309 TYR B CA 1
ATOM 7077 C C . TYR D 1 291 ? 167.236 155.317 175.022 1.00 33.04 309 TYR B C 1
ATOM 7078 O O . TYR D 1 291 ? 166.279 154.855 175.645 1.00 33.04 309 TYR B O 1
ATOM 7087 N N . ILE D 1 292 ? 167.321 156.590 174.643 1.00 33.18 310 ILE B N 1
ATOM 7088 C CA . ILE D 1 292 ? 166.262 157.566 174.894 1.00 33.18 310 ILE B CA 1
ATOM 7089 C C . ILE D 1 292 ? 165.310 157.554 173.700 1.00 33.18 310 ILE B C 1
ATOM 7090 O O . ILE D 1 292 ? 165.696 158.015 172.614 1.00 33.18 310 ILE B O 1
ATOM 7095 N N . PRO D 1 293 ? 164.078 157.055 173.849 1.00 33.34 311 PRO B N 1
ATOM 7096 C CA . PRO D 1 293 ? 163.101 156.968 172.744 1.00 33.34 311 PRO B CA 1
ATOM 7097 C C . PRO D 1 293 ? 162.395 158.280 172.403 1.00 33.34 311 PRO B C 1
ATOM 7098 O O . PRO D 1 293 ? 161.183 158.416 172.550 1.00 33.34 311 PRO B O 1
ATOM 7102 N N . LEU D 1 294 ? 163.152 159.265 171.937 1.00 36.82 312 LEU B N 1
ATOM 7103 C CA . LEU D 1 294 ? 162.583 160.548 171.534 1.00 36.82 312 LEU B CA 1
ATOM 7104 C C . LEU D 1 294 ? 161.904 160.478 170.162 1.00 36.82 312 LEU B C 1
ATOM 7105 O O . LEU D 1 294 ? 162.186 159.581 169.365 1.00 36.82 312 LEU B O 1
ATOM 7110 N N . PRO D 1 295 ? 160.993 161.412 169.867 1.00 36.22 313 PRO B N 1
ATOM 7111 C CA . PRO D 1 295 ? 160.364 161.458 168.541 1.00 36.22 313 PRO B CA 1
ATOM 7112 C C . PRO D 1 295 ? 161.357 161.798 167.439 1.00 36.22 313 PRO B C 1
ATOM 7113 O O . PRO D 1 295 ? 162.411 162.381 167.677 1.00 36.22 313 PRO B O 1
ATOM 7117 N N . SER D 1 296 ? 161.001 161.416 166.210 1.00 35.81 314 SER B N 1
ATOM 7118 C CA . SER D 1 296 ? 161.909 161.591 165.076 1.00 35.81 314 SER B CA 1
ATOM 7119 C C . SER D 1 296 ? 162.222 163.051 164.764 1.00 35.81 314 SER B C 1
ATOM 7120 O O . SER D 1 296 ? 163.329 163.352 164.310 1.00 35.81 314 SER B O 1
ATOM 7123 N N . HIS D 1 297 ? 161.286 163.969 164.988 1.00 36.04 315 HIS B N 1
ATOM 7124 C CA . HIS D 1 297 ? 161.527 165.386 164.740 1.00 36.04 315 HIS B CA 1
ATOM 7125 C C . HIS D 1 297 ? 160.996 166.227 165.887 1.00 36.04 315 HIS B C 1
ATOM 7126 O O . HIS D 1 297 ? 159.976 165.894 166.492 1.00 36.04 315 HIS B O 1
ATOM 7133 N N . ILE D 1 298 ? 161.708 167.310 166.188 1.00 36.76 316 ILE B N 1
ATOM 7134 C CA . ILE D 1 298 ? 161.297 168.277 167.191 1.00 36.76 316 ILE B CA 1
ATOM 7135 C C . ILE D 1 298 ? 161.293 169.656 166.546 1.00 36.76 316 ILE B C 1
ATOM 7136 O O . ILE D 1 298 ? 161.991 169.915 165.566 1.00 36.76 316 ILE B O 1
ATOM 7141 N N . MET D 1 299 ? 160.490 170.543 167.120 1.00 40.74 317 MET B N 1
ATOM 7142 C CA . MET D 1 299 ? 160.236 171.866 166.574 1.00 40.74 317 MET B CA 1
ATOM 7143 C C . MET D 1 299 ? 160.294 172.930 167.655 1.00 40.74 317 MET B C 1
ATOM 7144 O O . MET D 1 299 ? 159.825 172.712 168.773 1.00 40.74 317 MET B O 1
ATOM 7149 N N . THR D 1 300 ? 160.862 174.083 167.317 1.00 42.24 318 THR B N 1
ATOM 7150 C CA . THR D 1 300 ? 160.846 175.249 168.185 1.00 42.24 318 THR B CA 1
ATOM 7151 C C . THR D 1 300 ? 160.158 176.416 167.492 1.00 42.24 318 THR B C 1
ATOM 7152 O O . THR D 1 300 ? 160.329 176.624 166.289 1.00 42.24 318 THR B O 1
ATOM 7156 N N . LYS D 1 301 ? 159.372 177.175 168.266 1.00 46.20 319 LYS B N 1
ATOM 7157 C CA . LYS D 1 301 ? 158.713 178.403 167.812 1.00 46.20 319 LYS B CA 1
ATOM 7158 C C . LYS D 1 301 ? 158.908 179.430 168.924 1.00 46.20 319 LYS B C 1
ATOM 7159 O O . LYS D 1 301 ? 158.014 179.679 169.732 1.00 46.20 319 LYS B O 1
ATOM 7165 N N . GLY D 1 302 ? 160.085 180.036 168.963 1.00 48.81 320 GLY B N 1
ATOM 7166 C CA . GLY D 1 302 ? 160.457 180.814 170.124 1.00 48.81 320 GLY B CA 1
ATOM 7167 C C . GLY D 1 302 ? 160.637 179.943 171.349 1.00 48.81 320 GLY B C 1
ATOM 7168 O O . GLY D 1 302 ? 161.473 179.035 171.355 1.00 48.81 320 GLY B O 1
ATOM 7169 N N . ALA D 1 303 ? 159.859 180.210 172.398 1.00 49.78 321 ALA B N 1
ATOM 7170 C CA . ALA D 1 303 ? 159.964 179.435 173.627 1.00 49.78 321 ALA B CA 1
ATOM 7171 C C . ALA D 1 303 ? 159.287 178.074 173.525 1.00 49.78 321 ALA B C 1
ATOM 7172 O O . ALA D 1 303 ? 159.672 177.144 174.242 1.00 49.78 321 ALA B O 1
ATOM 7174 N N . PHE D 1 304 ? 158.288 177.935 172.658 1.00 45.79 322 PHE B N 1
ATOM 7175 C CA . PHE D 1 304 ? 157.629 176.650 172.464 1.00 45.79 322 PHE B CA 1
ATOM 7176 C C . PHE D 1 304 ? 158.584 175.605 171.903 1.00 45.79 322 PHE B C 1
ATOM 7177 O O . PHE D 1 304 ? 159.350 175.869 170.974 1.00 45.79 322 PHE B O 1
ATOM 7185 N N . LEU D 1 305 ? 158.529 174.406 172.481 1.00 42.96 323 LEU B N 1
ATOM 7186 C CA . LEU D 1 305 ? 159.305 173.259 172.033 1.00 42.96 323 LEU B CA 1
ATOM 7187 C C . LEU D 1 305 ? 158.391 172.045 171.986 1.00 42.96 323 LEU B C 1
ATOM 7188 O O . LEU D 1 305 ? 157.750 171.711 172.986 1.00 42.96 323 LEU B O 1
ATOM 7193 N N . GLY D 1 306 ? 158.330 171.391 170.830 1.00 40.36 324 GLY B N 1
ATOM 7194 C CA . GLY D 1 306 ? 157.458 170.249 170.645 1.00 40.36 324 GLY B CA 1
ATOM 7195 C C . GLY D 1 306 ? 157.920 169.389 169.491 1.00 40.36 324 GLY B C 1
ATOM 7196 O O . GLY D 1 306 ? 158.933 169.666 168.846 1.00 40.36 324 GLY B O 1
ATOM 7197 N N . GLY D 1 307 ? 157.152 168.339 169.233 1.00 39.10 325 GLY B N 1
ATOM 7198 C CA . GLY D 1 307 ? 157.439 167.446 168.133 1.00 39.10 325 GLY B CA 1
ATOM 7199 C C . GLY D 1 307 ? 156.914 167.953 166.813 1.00 39.10 325 GLY B C 1
ATOM 7200 O O . GLY D 1 307 ? 156.125 168.888 166.744 1.00 39.10 325 GLY B O 1
ATOM 7201 N N . ALA D 1 308 ? 157.384 167.328 165.737 1.00 39.82 326 ALA B N 1
ATOM 7202 C CA . ALA D 1 308 ? 156.925 167.639 164.391 1.00 39.82 326 ALA B CA 1
ATOM 7203 C C . ALA D 1 308 ? 156.573 166.360 163.649 1.00 39.82 326 ALA B C 1
ATOM 7204 O O . ALA D 1 308 ? 157.396 165.446 163.560 1.00 39.82 326 ALA B O 1
ATOM 7206 N N . ASP D 1 309 ? 155.351 166.297 163.123 1.00 44.78 327 ASP B N 1
ATOM 7207 C CA . ASP D 1 309 ? 154.874 165.146 162.354 1.00 44.78 327 ASP B CA 1
ATOM 7208 C C . ASP D 1 309 ? 154.931 165.514 160.874 1.00 44.78 327 ASP B C 1
ATOM 7209 O O . ASP D 1 309 ? 153.932 165.859 160.245 1.00 44.78 327 ASP B O 1
ATOM 7214 N N . VAL D 1 310 ? 156.135 165.440 160.323 1.00 42.43 328 VAL B N 1
ATOM 7215 C CA . VAL D 1 310 ? 156.431 165.854 158.958 1.00 42.43 328 VAL B CA 1
ATOM 7216 C C . VAL D 1 310 ? 156.044 164.834 157.889 1.00 42.43 328 VAL B C 1
ATOM 7217 O O . VAL D 1 310 ? 156.494 164.938 156.744 1.00 42.43 328 VAL B O 1
ATOM 7221 N N . LYS D 1 311 ? 155.224 163.842 158.238 1.00 45.50 329 LYS B N 1
ATOM 7222 C CA . LYS D 1 311 ? 154.898 162.792 157.275 1.00 45.50 329 LYS B CA 1
ATOM 7223 C C . LYS D 1 311 ? 154.160 163.320 156.049 1.00 45.50 329 LYS B C 1
ATOM 7224 O O . LYS D 1 311 ? 154.244 162.716 154.975 1.00 45.50 329 LYS B O 1
ATOM 7230 N N . GLU D 1 312 ? 153.436 164.427 156.175 1.00 47.20 330 GLU B N 1
ATOM 7231 C CA . GLU D 1 312 ? 152.738 165.016 155.042 1.00 47.20 330 GLU B CA 1
ATOM 7232 C C . GLU D 1 312 ? 153.524 166.122 154.356 1.00 47.20 330 GLU B C 1
ATOM 7233 O O . GLU D 1 312 ? 153.078 166.628 153.325 1.00 47.20 330 GLU B O 1
ATOM 7239 N N . CYS D 1 313 ? 154.661 166.516 154.906 1.00 43.36 331 CYS B N 1
ATOM 7240 C CA . CYS D 1 313 ? 155.466 167.599 154.373 1.00 43.36 331 CYS B CA 1
ATOM 7241 C C . CYS D 1 313 ? 156.464 167.098 153.331 1.00 43.36 331 CYS B C 1
ATOM 7242 O O . CYS D 1 313 ? 156.821 165.922 153.289 1.00 43.36 331 CYS B O 1
ATOM 7245 N N . ILE D 1 314 ? 156.907 168.017 152.480 1.00 38.85 332 ILE B N 1
ATOM 7246 C CA . ILE D 1 314 ? 157.988 167.776 151.531 1.00 38.85 332 ILE B CA 1
ATOM 7247 C C . ILE D 1 314 ? 159.268 168.308 152.154 1.00 38.85 332 ILE B C 1
ATOM 7248 O O . ILE D 1 314 ? 159.342 169.485 152.522 1.00 38.85 332 ILE B O 1
ATOM 7253 N N . GLU D 1 315 ? 160.277 167.454 152.280 1.00 39.54 333 GLU B N 1
ATOM 7254 C CA . GLU D 1 315 ? 161.560 167.862 152.843 1.00 39.54 333 GLU B CA 1
ATOM 7255 C C . GLU D 1 315 ? 162.467 168.349 151.724 1.00 39.54 333 GLU B C 1
ATOM 7256 O O . GLU D 1 315 ? 163.016 167.553 150.962 1.00 39.54 333 GLU B O 1
ATOM 7262 N N . ALA D 1 316 ? 162.622 169.661 151.621 1.00 38.32 334 ALA B N 1
ATOM 7263 C CA . ALA D 1 316 ? 163.584 170.243 150.705 1.00 38.32 334 ALA B CA 1
ATOM 7264 C C . ALA D 1 316 ? 164.970 170.225 151.340 1.00 38.32 334 ALA B C 1
ATOM 7265 O O . ALA D 1 316 ? 165.164 169.743 152.458 1.00 38.32 334 ALA B O 1
ATOM 7267 N N . PHE D 1 317 ? 165.958 170.756 150.619 1.00 40.43 335 PHE B N 1
ATOM 7268 C CA . PHE D 1 317 ? 167.320 170.741 151.135 1.00 40.43 335 PHE B CA 1
ATOM 7269 C C . PHE D 1 317 ? 167.506 171.664 152.330 1.00 40.43 335 PHE B C 1
ATOM 7270 O O . PHE D 1 317 ? 168.423 171.443 153.126 1.00 40.43 335 PHE B O 1
ATOM 7278 N N . SER D 1 318 ? 166.670 172.686 152.480 1.00 39.19 336 SER B N 1
ATOM 7279 C CA . SER D 1 318 ? 166.852 173.656 153.545 1.00 39.19 336 SER B CA 1
ATOM 7280 C C . SER D 1 318 ? 165.577 174.000 154.296 1.00 39.19 336 SER B C 1
ATOM 7281 O O . SER D 1 318 ? 165.644 174.758 155.268 1.00 39.19 336 SER B O 1
ATOM 7284 N N . SER D 1 319 ? 164.424 173.485 153.881 1.00 36.77 337 SER B N 1
ATOM 7285 C CA . SER D 1 319 ? 163.190 173.767 154.590 1.00 36.77 337 SER B CA 1
ATOM 7286 C C . SER D 1 319 ? 162.186 172.655 154.350 1.00 36.77 337 SER B C 1
ATOM 7287 O O . SER D 1 319 ? 162.308 171.870 153.410 1.00 36.77 337 SER B O 1
ATOM 7290 N N . TYR D 1 320 ? 161.202 172.586 155.235 1.00 36.74 338 TYR B N 1
ATOM 7291 C CA . TYR D 1 320 ? 160.068 171.689 155.097 1.00 36.74 338 TYR B CA 1
ATOM 7292 C C . TYR D 1 320 ? 158.867 172.490 154.621 1.00 36.74 338 TYR B C 1
ATOM 7293 O O . TYR D 1 320 ? 158.600 173.578 155.133 1.00 36.74 338 TYR B O 1
ATOM 7302 N N . ILE D 1 321 ? 158.148 171.959 153.641 1.00 39.11 339 ILE B N 1
ATOM 7303 C CA . ILE D 1 321 ? 156.942 172.597 153.133 1.00 39.11 339 ILE B CA 1
ATOM 7304 C C . ILE D 1 321 ? 155.766 171.778 153.631 1.00 39.11 339 ILE B C 1
ATOM 7305 O O . ILE D 1 321 ? 155.627 170.604 153.275 1.00 39.11 339 ILE B O 1
ATOM 7310 N N . CYS D 1 322 ? 154.908 172.398 154.437 1.00 43.48 340 CYS B N 1
ATOM 7311 C CA . CYS D 1 322 ? 153.828 171.681 155.090 1.00 43.48 340 CYS B CA 1
ATOM 7312 C C . CYS D 1 322 ? 152.463 172.293 154.816 1.00 43.48 340 CYS B C 1
ATOM 7313 O O . CYS D 1 322 ? 152.334 173.517 154.708 1.00 43.48 340 CYS B O 1
ATOM 7316 N N . PRO D 1 323 ? 151.426 171.460 154.701 1.00 42.92 341 PRO B N 1
ATOM 7317 C CA . PRO D 1 323 ? 150.078 171.994 154.474 1.00 42.92 341 PRO B CA 1
ATOM 7318 C C . PRO D 1 323 ? 149.527 172.730 155.678 1.00 42.92 341 PRO B C 1
ATOM 7319 O O . PRO D 1 323 ? 148.679 173.616 155.523 1.00 42.92 341 PRO B O 1
ATOM 7323 N N . SER D 1 324 ? 149.975 172.367 156.874 1.00 45.57 342 SER B N 1
ATOM 7324 C CA . SER D 1 324 ? 149.523 172.956 158.124 1.00 45.57 342 SER B CA 1
ATOM 7325 C C . SER D 1 324 ? 150.627 172.733 159.145 1.00 45.57 342 SER B C 1
ATOM 7326 O O . SER D 1 324 ? 151.569 171.976 158.906 1.00 45.57 342 SER B O 1
ATOM 7329 N N . ASP D 1 325 ? 150.511 173.408 160.279 1.00 46.25 343 ASP B N 1
ATOM 7330 C CA . ASP D 1 325 ? 151.517 173.295 161.328 1.00 46.25 343 ASP B CA 1
ATOM 7331 C C . ASP D 1 325 ? 151.631 171.863 161.839 1.00 46.25 343 ASP B C 1
ATOM 7332 O O . ASP D 1 325 ? 150.651 171.322 162.373 1.00 46.25 343 ASP B O 1
ATOM 7337 N N . PRO D 1 326 ? 152.791 171.218 161.698 1.00 43.73 344 PRO B N 1
ATOM 7338 C CA . PRO D 1 326 ? 152.960 169.833 162.149 1.00 43.73 344 PRO B CA 1
ATOM 7339 C C . PRO D 1 326 ? 153.232 169.653 163.636 1.00 43.73 344 PRO B C 1
ATOM 7340 O O . PRO D 1 326 ? 153.379 168.509 164.076 1.00 43.73 344 PRO B O 1
ATOM 7344 N N . GLY D 1 327 ? 153.308 170.722 164.422 1.00 43.35 345 GLY B N 1
ATOM 7345 C CA . GLY D 1 327 ? 153.694 170.588 165.815 1.00 43.35 345 GLY B CA 1
ATOM 7346 C C . GLY D 1 327 ? 152.690 169.832 166.664 1.00 43.35 345 GLY B C 1
ATOM 7347 O O . GLY D 1 327 ? 151.483 169.876 166.440 1.00 43.35 345 GLY B O 1
ATOM 7348 N N . PHE D 1 328 ? 153.217 169.119 167.661 1.00 40.77 346 PHE B N 1
ATOM 7349 C CA . PHE D 1 328 ? 152.409 168.456 168.675 1.00 40.77 346 PHE B CA 1
ATOM 7350 C C . PHE D 1 328 ? 153.120 168.544 170.020 1.00 40.77 346 PHE B C 1
ATOM 7351 O O . PHE D 1 328 ? 154.347 168.637 170.089 1.00 40.77 346 PHE B O 1
ATOM 7359 N N . VAL D 1 329 ? 152.327 168.520 171.089 1.00 41.70 347 VAL B N 1
ATOM 7360 C CA . VAL D 1 329 ? 152.826 168.667 172.454 1.00 41.70 347 VAL B CA 1
ATOM 7361 C C . VAL D 1 329 ? 153.465 167.372 172.939 1.00 41.70 347 VAL B C 1
ATOM 7362 O O . VAL D 1 329 ? 152.874 166.292 172.837 1.00 41.70 347 VAL B O 1
ATOM 7366 N N . LEU D 1 330 ? 154.674 167.487 173.476 1.00 43.90 348 LEU B N 1
ATOM 7367 C CA . LEU D 1 330 ? 155.450 166.382 174.016 1.00 43.90 348 LEU B CA 1
ATOM 7368 C C . LEU D 1 330 ? 155.100 166.092 175.470 1.00 43.90 348 LEU B C 1
ATOM 7369 O O . LEU D 1 330 ? 154.528 166.920 176.180 1.00 43.90 348 LEU B O 1
ATOM 7374 N N . ASN D 1 331 ? 155.450 164.884 175.899 1.00 48.44 349 ASN B N 1
ATOM 7375 C CA . ASN D 1 331 ? 155.384 164.527 177.308 1.00 48.44 349 ASN B CA 1
ATOM 7376 C C . ASN D 1 331 ? 156.280 165.463 178.108 1.00 48.44 349 ASN B C 1
ATOM 7377 O O . ASN D 1 331 ? 157.341 165.880 177.635 1.00 48.44 349 ASN B O 1
ATOM 7382 N N . HIS D 1 332 ? 155.842 165.811 179.319 1.00 48.45 350 HIS B N 1
ATOM 7383 C CA . HIS D 1 332 ? 156.594 166.754 180.143 1.00 48.45 350 HIS B CA 1
ATOM 7384 C C . HIS D 1 332 ? 158.031 166.300 180.366 1.00 48.45 350 HIS B C 1
ATOM 7385 O O . HIS D 1 332 ? 158.956 167.119 180.360 1.00 48.45 350 HIS B O 1
ATOM 7392 N N . GLU D 1 333 ? 158.239 165.001 180.570 1.00 49.38 351 GLU B N 1
ATOM 7393 C CA . GLU D 1 333 ? 159.589 164.468 180.721 1.00 49.38 351 GLU B CA 1
ATOM 7394 C C . GLU D 1 333 ? 160.412 164.576 179.445 1.00 49.38 351 GLU B C 1
ATOM 7395 O O . GLU D 1 333 ? 161.624 164.795 179.517 1.00 49.38 351 GLU B O 1
ATOM 7401 N N . MET D 1 334 ? 159.789 164.434 178.276 1.00 47.06 352 MET B N 1
ATOM 7402 C CA . MET D 1 334 ? 160.531 164.607 177.031 1.00 47.06 352 MET B CA 1
ATOM 7403 C C . MET D 1 334 ? 160.863 166.073 176.791 1.00 47.06 352 MET B C 1
ATOM 7404 O O . MET D 1 334 ? 161.974 166.398 176.360 1.00 47.06 352 MET B O 1
ATOM 7409 N N . GLU D 1 335 ? 159.915 166.971 177.061 1.00 46.91 353 GLU B N 1
ATOM 7410 C CA . GLU D 1 335 ? 160.183 168.397 176.918 1.00 46.91 353 GLU B CA 1
ATOM 7411 C C . GLU D 1 335 ? 161.253 168.865 177.896 1.00 46.91 353 GLU B C 1
ATOM 7412 O O . GLU D 1 335 ? 162.117 169.673 177.541 1.00 46.91 353 GLU B O 1
ATOM 7418 N N . SER D 1 336 ? 161.210 168.374 179.133 1.00 45.68 354 SER B N 1
ATOM 7419 C CA . SER D 1 336 ? 162.225 168.740 180.117 1.00 45.68 354 SER B CA 1
ATOM 7420 C C . SER D 1 336 ? 163.587 168.173 179.745 1.00 45.68 354 SER B C 1
ATOM 7421 O O . SER D 1 336 ? 164.612 168.845 179.907 1.00 45.68 354 SER B O 1
ATOM 7424 N N . CYS D 1 337 ? 163.615 166.930 179.268 1.00 44.96 355 CYS B N 1
ATOM 7425 C CA . CYS D 1 337 ? 164.851 166.316 178.794 1.00 44.96 355 CYS B CA 1
ATOM 7426 C C . CYS D 1 337 ? 165.511 167.159 177.713 1.00 44.96 355 CYS B C 1
ATOM 7427 O O . CYS D 1 337 ? 166.706 167.462 177.788 1.00 44.96 355 CYS B O 1
ATOM 7430 N N . LEU D 1 338 ? 164.745 167.543 176.695 1.00 42.33 356 LEU B N 1
ATOM 7431 C CA . LEU D 1 338 ? 165.293 168.327 175.596 1.00 42.33 356 LEU B CA 1
ATOM 7432 C C . LEU D 1 338 ? 165.761 169.707 176.038 1.00 42.33 356 LEU B C 1
ATOM 7433 O O . LEU D 1 338 ? 166.682 170.267 175.437 1.00 42.33 356 LEU B O 1
ATOM 7438 N N . SER D 1 339 ? 165.151 170.270 177.076 1.00 43.38 357 SER B N 1
ATOM 7439 C CA . SER D 1 339 ? 165.588 171.541 177.644 1.00 43.38 357 SER B CA 1
ATOM 7440 C C . SER D 1 339 ? 166.865 171.448 178.466 1.00 43.38 357 SER B C 1
ATOM 7441 O O . SER D 1 339 ? 167.266 172.457 179.049 1.00 43.38 357 SER B O 1
ATOM 7444 N N . GLY D 1 340 ? 167.511 170.293 178.538 1.00 45.03 358 GLY B N 1
ATOM 7445 C CA . GLY D 1 340 ? 168.788 170.172 179.205 1.00 45.03 358 GLY B CA 1
ATOM 7446 C C . GLY D 1 340 ? 168.751 169.573 180.590 1.00 45.03 358 GLY B C 1
ATOM 7447 O O . GLY D 1 340 ? 169.807 169.448 181.216 1.00 45.03 358 GLY B O 1
ATOM 7448 N N . ASN D 1 341 ? 167.579 169.200 181.093 1.00 48.77 359 ASN B N 1
ATOM 7449 C CA . ASN D 1 341 ? 167.485 168.468 182.352 1.00 48.77 359 ASN B CA 1
ATOM 7450 C C . ASN D 1 341 ? 167.526 166.980 182.015 1.00 48.77 359 ASN B C 1
ATOM 7451 O O . ASN D 1 341 ? 166.534 166.254 182.071 1.00 48.77 359 ASN B O 1
ATOM 7456 N N . ILE D 1 342 ? 168.732 166.537 181.654 1.00 45.13 360 ILE B N 1
ATOM 7457 C CA . ILE D 1 342 ? 168.921 165.202 181.108 1.00 45.13 360 ILE B CA 1
ATOM 7458 C C . ILE D 1 342 ? 168.662 164.099 182.121 1.00 45.13 360 ILE B C 1
ATOM 7459 O O . ILE D 1 342 ? 168.463 162.948 181.724 1.00 45.13 360 ILE B O 1
ATOM 7464 N N . SER D 1 343 ? 168.656 164.407 183.416 1.00 45.69 361 SER B N 1
ATOM 7465 C CA . SER D 1 343 ? 168.228 163.424 184.405 1.00 45.69 361 SER B CA 1
ATOM 7466 C C . SER D 1 343 ? 166.810 162.928 184.148 1.00 45.69 361 SER B C 1
ATOM 7467 O O . SER D 1 343 ? 166.471 161.802 184.520 1.00 45.69 361 SER B O 1
ATOM 7470 N N . GLN D 1 344 ? 165.966 163.751 183.533 1.00 45.98 362 GLN B N 1
ATOM 7471 C CA . GLN D 1 344 ? 164.569 163.411 183.302 1.00 45.98 362 GLN B CA 1
ATOM 7472 C C . GLN D 1 344 ? 164.337 162.574 182.053 1.00 45.98 362 GLN B C 1
ATOM 7473 O O . GLN D 1 344 ? 163.206 162.136 181.832 1.00 45.98 362 GLN B O 1
ATOM 7479 N N . CYS D 1 345 ? 165.352 162.356 181.235 1.00 43.05 363 CYS B N 1
ATOM 7480 C CA . CYS D 1 345 ? 165.153 161.687 179.958 1.00 43.05 363 CYS B CA 1
ATOM 7481 C C . CYS D 1 345 ? 164.651 160.259 180.143 1.00 43.05 363 CYS B C 1
ATOM 7482 O O . CYS D 1 345 ? 165.261 159.483 180.890 1.00 43.05 363 CYS B O 1
ATOM 7485 N N . PRO D 1 346 ? 163.553 159.879 179.496 1.00 37.81 364 PRO B N 1
ATOM 7486 C CA . PRO D 1 346 ? 163.102 158.486 179.554 1.00 37.81 364 PRO B CA 1
ATOM 7487 C C . PRO D 1 346 ? 164.036 157.573 178.778 1.00 37.81 364 PRO B C 1
ATOM 7488 O O . PRO D 1 346 ? 164.553 157.941 177.724 1.00 37.81 364 PRO B O 1
ATOM 7492 N N . ARG D 1 347 ? 164.255 156.374 179.308 1.00 34.94 365 ARG B N 1
ATOM 7493 C CA . ARG D 1 347 ? 165.140 155.401 178.686 1.00 34.94 365 ARG B CA 1
ATOM 7494 C C . ARG D 1 347 ? 164.463 154.047 178.551 1.00 34.94 365 ARG B C 1
ATOM 7495 O O . ARG D 1 347 ? 163.661 153.644 179.394 1.00 34.94 365 ARG B O 1
ATOM 7503 N N . THR D 1 348 ? 164.796 153.352 177.466 1.00 34.18 366 THR B N 1
ATOM 7504 C CA . THR D 1 348 ? 164.244 152.046 177.143 1.00 34.18 366 THR B CA 1
ATOM 7505 C C . THR D 1 348 ? 165.343 151.148 176.589 1.00 34.18 366 THR B C 1
ATOM 7506 O O . THR D 1 348 ? 166.360 151.620 176.081 1.00 34.18 366 THR B O 1
ATOM 7510 N N . THR D 1 349 ? 165.124 149.840 176.695 1.00 35.66 367 THR B N 1
ATOM 7511 C CA . THR D 1 349 ? 166.118 148.856 176.277 1.00 35.66 367 THR B CA 1
ATOM 7512 C C . THR D 1 349 ? 166.207 148.738 174.761 1.00 35.66 367 THR B C 1
ATOM 7513 O O . THR D 1 349 ? 165.204 148.838 174.052 1.00 35.66 367 THR B O 1
ATOM 7517 N N . VAL D 1 350 ? 167.424 148.519 174.271 1.00 38.28 368 VAL B N 1
ATOM 7518 C CA . VAL D 1 350 ? 167.684 148.295 172.852 1.00 38.28 368 VAL B CA 1
ATOM 7519 C C . VAL D 1 350 ? 167.292 146.865 172.497 1.00 38.28 368 VAL B C 1
ATOM 7520 O O . VAL D 1 350 ? 167.891 145.907 172.988 1.00 38.28 368 VAL B O 1
ATOM 7524 N N . THR D 1 351 ? 166.281 146.719 171.644 1.00 43.08 369 THR B N 1
ATOM 7525 C CA . THR D 1 351 ? 165.795 145.411 171.230 1.00 43.08 369 THR B CA 1
ATOM 7526 C C . THR D 1 351 ? 166.354 144.926 169.898 1.00 43.08 369 THR B C 1
ATOM 7527 O O . THR D 1 351 ? 166.257 143.729 169.612 1.00 43.08 369 THR B O 1
ATOM 7531 N N . SER D 1 352 ? 166.943 145.801 169.084 1.00 47.89 370 SER B N 1
ATOM 7532 C CA . SER D 1 352 ? 167.404 145.395 167.765 1.00 47.89 370 SER B CA 1
ATOM 7533 C C . SER D 1 352 ? 168.545 146.293 167.307 1.00 47.89 370 SER B C 1
ATOM 7534 O O . SER D 1 352 ? 168.843 147.323 167.916 1.00 47.89 370 SER B O 1
ATOM 7537 N N . ASP D 1 353 ? 169.179 145.880 166.208 1.00 49.79 371 ASP B N 1
ATOM 7538 C CA . ASP D 1 353 ? 170.293 146.578 165.576 1.00 49.79 371 ASP B CA 1
ATOM 7539 C C . ASP D 1 353 ? 169.885 147.850 164.854 1.00 49.79 371 ASP B C 1
ATOM 7540 O O . ASP D 1 353 ? 170.748 148.492 164.250 1.00 49.79 371 ASP B O 1
ATOM 7545 N N . ILE D 1 354 ? 168.608 148.226 164.879 1.00 47.14 372 ILE B N 1
ATOM 7546 C CA . ILE D 1 354 ? 168.189 149.456 164.218 1.00 47.14 372 ILE B CA 1
ATOM 7547 C C . ILE D 1 354 ? 168.774 150.666 164.932 1.00 47.14 372 ILE B C 1
ATOM 7548 O O . ILE D 1 354 ? 169.128 151.669 164.300 1.00 47.14 372 ILE B O 1
ATOM 7553 N N . VAL D 1 355 ? 168.897 150.591 166.252 1.00 41.34 373 VAL B N 1
ATOM 7554 C CA . VAL D 1 355 ? 169.489 151.660 167.048 1.00 41.34 373 VAL B CA 1
ATOM 7555 C C . VAL D 1 355 ? 170.980 151.741 166.745 1.00 41.34 373 VAL B C 1
ATOM 7556 O O . VAL D 1 355 ? 171.703 150.756 166.939 1.00 41.34 373 VAL B O 1
ATOM 7560 N N . PRO D 1 356 ? 171.479 152.877 166.270 1.00 37.64 374 PRO B N 1
ATOM 7561 C CA . PRO D 1 356 ? 172.918 153.002 166.032 1.00 37.64 374 PRO B CA 1
ATOM 7562 C C . PRO D 1 356 ? 173.714 152.968 167.323 1.00 37.64 374 PRO B C 1
ATOM 7563 O O . PRO D 1 356 ? 173.271 153.456 168.363 1.00 37.64 374 PRO B O 1
ATOM 7567 N N . ARG D 1 357 ? 174.898 152.373 167.252 1.00 37.34 375 ARG B N 1
ATOM 7568 C CA . ARG D 1 357 ? 175.806 152.336 168.385 1.00 37.34 375 ARG B CA 1
ATOM 7569 C C . ARG D 1 357 ? 176.813 153.478 168.393 1.00 37.34 375 ARG B C 1
ATOM 7570 O O . ARG D 1 357 ? 177.455 153.699 169.421 1.00 37.34 375 ARG B O 1
ATOM 7578 N N . TYR D 1 358 ? 176.978 154.196 167.286 1.00 34.02 376 TYR B N 1
ATOM 7579 C CA . TYR D 1 358 ? 177.945 155.282 167.205 1.00 34.02 376 TYR B CA 1
ATOM 7580 C C . TYR D 1 358 ? 177.471 156.301 166.183 1.00 34.02 376 TYR B C 1
ATOM 7581 O O . TYR D 1 358 ? 176.650 155.999 165.318 1.00 34.02 376 TYR B O 1
ATOM 7590 N N . ALA D 1 359 ? 177.987 157.523 166.295 1.00 34.10 377 ALA B N 1
ATOM 7591 C CA . ALA D 1 359 ? 177.727 158.541 165.288 1.00 34.10 377 ALA B CA 1
ATOM 7592 C C . ALA D 1 359 ? 178.875 159.537 165.230 1.00 34.10 377 ALA B C 1
ATOM 7593 O O . ALA D 1 359 ? 179.632 159.698 166.188 1.00 34.10 377 ALA B O 1
ATOM 7595 N N . PHE D 1 360 ? 179.005 160.195 164.080 1.00 34.65 378 PHE B N 1
ATOM 7596 C CA . PHE D 1 360 ? 179.831 161.391 163.962 1.00 34.65 378 PHE B CA 1
ATOM 7597 C C . PHE D 1 360 ? 179.090 162.611 164.486 1.00 34.65 378 PHE B C 1
ATOM 7598 O O . PHE D 1 360 ? 177.921 162.818 164.160 1.00 34.65 378 PHE B O 1
ATOM 7606 N N . VAL D 1 361 ? 179.775 163.432 165.280 1.00 39.25 379 VAL B N 1
ATOM 7607 C CA . VAL D 1 361 ? 179.189 164.643 165.846 1.00 39.25 379 VAL B CA 1
ATOM 7608 C C . VAL D 1 361 ? 180.268 165.712 165.896 1.00 39.25 379 VAL B C 1
ATOM 7609 O O . VAL D 1 361 ? 181.247 165.573 166.636 1.00 39.25 379 VAL B O 1
ATOM 7613 N N . ASN D 1 362 ? 180.078 166.781 165.128 1.00 44.64 380 ASN B N 1
ATOM 7614 C CA . ASN D 1 362 ? 180.894 167.992 165.191 1.00 44.64 380 ASN B CA 1
ATOM 7615 C C . ASN D 1 362 ? 182.389 167.691 165.113 1.00 44.64 380 ASN B C 1
ATOM 7616 O O . ASN D 1 362 ? 183.195 168.204 165.890 1.00 44.64 380 ASN B O 1
ATOM 7621 N N . GLY D 1 363 ? 182.761 166.852 164.156 1.00 39.87 381 GLY B N 1
ATOM 7622 C CA . GLY D 1 363 ? 184.149 166.544 163.914 1.00 39.87 381 GLY B CA 1
ATOM 7623 C C . GLY D 1 363 ? 184.687 165.373 164.694 1.00 39.87 381 GLY B C 1
ATOM 7624 O O . GLY D 1 363 ? 185.821 164.956 164.448 1.00 39.87 381 GLY B O 1
ATOM 7625 N N . GLY D 1 364 ? 183.915 164.826 165.621 1.00 37.50 382 GLY B N 1
ATOM 7626 C CA . GLY D 1 364 ? 184.351 163.688 166.394 1.00 37.50 382 GLY B CA 1
ATOM 7627 C C . GLY D 1 364 ? 183.338 162.569 166.397 1.00 37.50 382 GLY B C 1
ATOM 7628 O O . GLY D 1 364 ? 182.487 162.496 165.511 1.00 37.50 382 GLY B O 1
ATOM 7629 N N . VAL D 1 365 ? 183.417 161.693 167.393 1.00 37.01 383 VAL B N 1
ATOM 7630 C CA . VAL D 1 365 ? 182.551 160.529 167.489 1.00 37.01 383 VAL B CA 1
ATOM 7631 C C . VAL D 1 365 ? 181.926 160.461 168.875 1.00 37.01 383 VAL B C 1
ATOM 7632 O O . VAL D 1 365 ? 182.585 160.740 169.881 1.00 37.01 383 VAL B O 1
ATOM 7636 N N . VAL D 1 366 ? 180.648 160.101 168.916 1.00 36.16 384 VAL B N 1
ATOM 7637 C CA . VAL D 1 366 ? 179.914 159.805 170.140 1.00 36.16 384 VAL B CA 1
ATOM 7638 C C . VAL D 1 366 ? 179.505 158.348 170.018 1.00 36.16 384 VAL B C 1
ATOM 7639 O O . VAL D 1 366 ? 178.748 157.994 169.108 1.00 36.16 384 VAL B O 1
ATOM 7643 N N . ALA D 1 367 ? 179.993 157.500 170.919 1.00 35.33 385 ALA B N 1
ATOM 7644 C CA . ALA D 1 367 ? 179.733 156.082 170.747 1.00 35.33 385 ALA B CA 1
ATOM 7645 C C . ALA D 1 367 ? 179.690 155.339 172.068 1.00 35.33 385 ALA B C 1
ATOM 7646 O O . ALA D 1 367 ? 180.226 155.787 173.082 1.00 35.33 385 ALA B O 1
ATOM 7648 N N . ASN D 1 368 ? 179.034 154.183 172.029 1.00 37.52 386 ASN B N 1
ATOM 7649 C CA . ASN D 1 368 ? 179.008 153.237 173.139 1.00 37.52 386 ASN B CA 1
ATOM 7650 C C . ASN D 1 368 ? 180.216 152.329 172.962 1.00 37.52 386 ASN B C 1
ATOM 7651 O O . ASN D 1 368 ? 180.164 151.322 172.258 1.00 37.52 386 ASN B O 1
ATOM 7656 N N . CYS D 1 369 ? 181.315 152.677 173.623 1.00 40.36 387 CYS B N 1
ATOM 7657 C CA . CYS D 1 369 ? 182.559 151.941 173.452 1.00 40.36 387 CYS B CA 1
ATOM 7658 C C . CYS D 1 369 ? 182.595 150.617 174.200 1.00 40.36 387 CYS B C 1
ATOM 7659 O O . CYS D 1 369 ? 183.640 149.961 174.202 1.00 40.36 387 CYS B O 1
ATOM 7662 N N . ILE D 1 370 ? 181.502 150.211 174.840 1.00 39.34 388 ILE B N 1
ATOM 7663 C CA . ILE D 1 370 ? 181.438 148.867 175.397 1.00 39.34 388 ILE B CA 1
ATOM 7664 C C . ILE D 1 370 ? 181.155 147.869 174.287 1.00 39.34 388 ILE B C 1
ATOM 7665 O O . ILE D 1 370 ? 181.856 146.863 174.138 1.00 39.34 388 ILE B O 1
ATOM 7670 N N . THR D 1 371 ? 180.126 148.137 173.489 1.00 38.33 389 THR B N 1
ATOM 7671 C CA . THR D 1 371 ? 179.764 147.272 172.378 1.00 38.33 389 THR B CA 1
ATOM 7672 C C . THR D 1 371 ? 180.472 147.637 171.080 1.00 38.33 389 THR B C 1
ATOM 7673 O O . THR D 1 371 ? 180.480 146.829 170.147 1.00 38.33 389 THR B O 1
ATOM 7677 N N . THR D 1 372 ? 181.060 148.826 170.996 1.00 39.18 390 THR B N 1
ATOM 7678 C CA . THR D 1 372 ? 181.810 149.274 169.830 1.00 39.18 390 THR B CA 1
ATOM 7679 C C . THR D 1 372 ? 183.289 149.332 170.175 1.00 39.18 390 THR B C 1
ATOM 7680 O O . THR D 1 372 ? 183.663 149.861 171.226 1.00 39.18 390 THR B O 1
ATOM 7684 N N . THR D 1 373 ? 184.127 148.790 169.295 1.00 41.27 391 THR B N 1
ATOM 7685 C CA . THR D 1 373 ? 185.574 148.814 169.493 1.00 41.27 391 THR B CA 1
ATOM 7686 C C . THR D 1 373 ? 186.121 150.180 169.086 1.00 41.27 391 THR B C 1
ATOM 7687 O O . THR D 1 373 ? 186.574 150.403 167.963 1.00 41.27 391 THR B O 1
ATOM 7691 N N . CYS D 1 374 ? 186.052 151.120 170.025 1.00 43.89 392 CYS B N 1
ATOM 7692 C CA . CYS D 1 374 ? 186.587 152.458 169.816 1.00 43.89 392 CYS B CA 1
ATOM 7693 C C . CYS D 1 374 ? 188.101 152.414 169.945 1.00 43.89 392 CYS B C 1
ATOM 7694 O O . CYS D 1 374 ? 188.640 151.763 170.842 1.00 43.89 392 CYS B O 1
ATOM 7697 N N . THR D 1 375 ? 188.792 153.095 169.037 1.00 42.73 393 THR B N 1
ATOM 7698 C CA . THR D 1 375 ? 190.244 153.057 169.017 1.00 42.73 393 THR B CA 1
ATOM 7699 C C . THR D 1 375 ? 190.833 154.446 168.789 1.00 42.73 393 THR B C 1
ATOM 7700 O O . THR D 1 375 ? 190.291 155.231 168.008 1.00 42.73 393 THR B O 1
ATOM 7704 N N . CYS D 1 376 ? 191.947 154.743 169.465 1.00 46.02 394 CYS B N 1
ATOM 7705 C CA . CYS D 1 376 ? 192.591 156.054 169.427 1.00 46.02 394 CYS B CA 1
ATOM 7706 C C . CYS D 1 376 ? 194.020 156.009 168.900 1.00 46.02 394 CYS B C 1
ATOM 7707 O O . CYS D 1 376 ? 194.853 155.259 169.417 1.00 46.02 394 CYS B O 1
ATOM 7710 N N . ASN D 1 377 ? 194.298 156.823 167.880 1.00 45.03 395 ASN B N 1
ATOM 7711 C CA . ASN D 1 377 ? 195.632 156.990 167.290 1.00 45.03 395 ASN B CA 1
ATOM 7712 C C . ASN D 1 377 ? 196.277 155.687 166.829 1.00 45.03 395 ASN B C 1
ATOM 7713 O O . ASN D 1 377 ? 197.494 155.523 166.915 1.00 45.03 395 ASN B O 1
ATOM 7718 N N . GLY D 1 378 ? 195.485 154.749 166.345 1.00 46.29 396 GLY B N 1
ATOM 7719 C CA . GLY D 1 378 ? 196.026 153.524 165.800 1.00 46.29 396 GLY B CA 1
ATOM 7720 C C . GLY D 1 378 ? 195.178 152.356 166.222 1.00 46.29 396 GLY B C 1
ATOM 7721 O O . GLY D 1 378 ? 194.860 152.248 167.404 1.00 46.29 396 GLY B O 1
ATOM 7722 N N . ILE D 1 379 ? 194.983 151.392 165.324 1.00 46.73 397 ILE B N 1
ATOM 7723 C CA . ILE D 1 379 ? 194.052 150.291 165.526 1.00 46.73 397 ILE B CA 1
ATOM 7724 C C . ILE D 1 379 ? 194.376 149.426 166.737 1.00 46.73 397 ILE B C 1
ATOM 7725 O O . ILE D 1 379 ? 193.547 148.607 167.140 1.00 46.73 397 ILE B O 1
ATOM 7730 N N . GLY D 1 380 ? 195.549 149.582 167.333 1.00 47.84 398 GLY B N 1
ATOM 7731 C CA . GLY D 1 380 ? 195.896 148.800 168.502 1.00 47.84 398 GLY B CA 1
ATOM 7732 C C . GLY D 1 380 ? 195.520 149.392 169.845 1.00 47.84 398 GLY B C 1
ATOM 7733 O O . GLY D 1 380 ? 195.423 148.660 170.832 1.00 47.84 398 GLY B O 1
ATOM 7734 N N . ASN D 1 381 ? 195.305 150.705 169.906 1.00 47.88 399 ASN B N 1
ATOM 7735 C CA . ASN D 1 381 ? 195.032 151.399 171.167 1.00 47.88 399 ASN B CA 1
ATOM 7736 C C . ASN D 1 381 ? 193.532 151.529 171.402 1.00 47.88 399 ASN B C 1
ATOM 7737 O O . ASN D 1 381 ? 192.899 152.494 170.978 1.00 47.88 399 ASN B O 1
ATOM 7742 N N . ARG D 1 382 ? 192.954 150.551 172.094 1.00 46.24 400 ARG B N 1
ATOM 7743 C CA . ARG D 1 382 ? 191.525 150.577 172.384 1.00 46.24 400 ARG B CA 1
ATOM 7744 C C . ARG D 1 382 ? 191.177 151.586 173.473 1.00 46.24 400 ARG B C 1
ATOM 7745 O O . ARG D 1 382 ? 191.838 151.650 174.512 1.00 46.24 400 ARG B O 1
ATOM 7753 N N . ILE D 1 383 ? 190.138 152.378 173.224 1.00 46.73 401 ILE B N 1
ATOM 7754 C CA . ILE D 1 383 ? 189.604 153.323 174.201 1.00 46.73 401 ILE B CA 1
ATOM 7755 C C . ILE D 1 383 ? 188.670 152.570 175.139 1.00 46.73 401 ILE B C 1
ATOM 7756 O O . ILE D 1 383 ? 187.725 151.915 174.691 1.00 46.73 401 ILE B O 1
ATOM 7761 N N . ASN D 1 384 ? 188.925 152.662 176.440 1.00 47.98 402 ASN B N 1
ATOM 7762 C CA . ASN D 1 384 ? 188.094 152.000 177.437 1.00 47.98 402 ASN B CA 1
ATOM 7763 C C . ASN D 1 384 ? 187.185 153.012 178.121 1.00 47.98 402 ASN B C 1
ATOM 7764 O O . ASN D 1 384 ? 187.666 153.994 178.695 1.00 47.98 402 ASN B O 1
ATOM 7769 N N . GLN D 1 385 ? 185.873 152.769 178.066 1.00 42.44 403 GLN B N 1
ATOM 7770 C CA . GLN D 1 385 ? 185.039 153.630 178.891 1.00 42.44 403 GLN B CA 1
ATOM 7771 C C . GLN D 1 385 ? 184.658 152.901 180.174 1.00 42.44 403 GLN B C 1
ATOM 7772 O O . GLN D 1 385 ? 184.409 151.691 180.148 1.00 42.44 403 GLN B O 1
ATOM 7778 N N . PRO D 1 386 ? 184.642 153.582 181.317 1.00 45.26 404 PRO B N 1
ATOM 7779 C CA . PRO D 1 386 ? 184.294 152.902 182.558 1.00 45.26 404 PRO B CA 1
ATOM 7780 C C . PRO D 1 386 ? 182.866 152.397 182.527 1.00 45.26 404 PRO B C 1
ATOM 7781 O O . PRO D 1 386 ? 182.010 152.936 181.801 1.00 45.26 404 PRO B O 1
ATOM 7785 N N . PRO D 1 387 ? 182.564 151.350 183.300 1.00 45.95 405 PRO B N 1
ATOM 7786 C CA . PRO D 1 387 ? 181.223 150.747 183.254 1.00 45.95 405 PRO B CA 1
ATOM 7787 C C . PRO D 1 387 ? 180.100 151.674 183.668 1.00 45.95 405 PRO B C 1
ATOM 7788 O O . PRO D 1 387 ? 178.944 151.412 183.317 1.00 45.95 405 PRO B O 1
ATOM 7792 N N . ASP D 1 388 ? 180.390 152.741 184.399 1.00 46.74 406 ASP B N 1
ATOM 7793 C CA . ASP D 1 388 ? 179.370 153.670 184.860 1.00 46.74 406 ASP B CA 1
ATOM 7794 C C . ASP D 1 388 ? 179.147 154.852 183.929 1.00 46.74 406 ASP B C 1
ATOM 7795 O O . ASP D 1 388 ? 178.338 155.726 184.248 1.00 46.74 406 ASP B O 1
ATOM 7800 N N . GLN D 1 389 ? 179.833 154.900 182.796 1.00 43.54 407 GLN B N 1
ATOM 7801 C CA . GLN D 1 389 ? 179.664 155.958 181.813 1.00 43.54 407 GLN B CA 1
ATOM 7802 C C . GLN D 1 389 ? 178.857 155.427 180.637 1.00 43.54 407 GLN B C 1
ATOM 7803 O O . GLN D 1 389 ? 179.091 154.313 180.166 1.00 43.54 407 GLN B O 1
ATOM 7809 N N . GLY D 1 390 ? 177.906 156.226 180.169 1.00 38.48 408 GLY B N 1
ATOM 7810 C CA . GLY D 1 390 ? 177.015 155.790 179.115 1.00 38.48 408 GLY B CA 1
ATOM 7811 C C . GLY D 1 390 ? 177.537 155.880 177.697 1.00 38.48 408 GLY B C 1
ATOM 7812 O O . GLY D 1 390 ? 177.360 154.943 176.918 1.00 38.48 408 GLY B O 1
ATOM 7813 N N . VAL D 1 391 ? 178.178 156.988 177.343 1.00 36.66 409 VAL B N 1
ATOM 7814 C CA . VAL D 1 391 ? 178.720 157.179 176.007 1.00 36.66 409 VAL B CA 1
ATOM 7815 C C . VAL D 1 391 ? 180.074 157.855 176.129 1.00 36.66 409 VAL B C 1
ATOM 7816 O O . VAL D 1 391 ? 180.348 158.567 177.098 1.00 36.66 409 VAL B O 1
ATOM 7820 N N . LYS D 1 392 ? 180.933 157.603 175.151 1.00 38.85 410 LYS B N 1
ATOM 7821 C CA . LYS D 1 392 ? 182.247 158.215 175.084 1.00 38.85 410 LYS B CA 1
ATOM 7822 C C . LYS D 1 392 ? 182.243 159.258 173.976 1.00 38.85 410 LYS B C 1
ATOM 7823 O O . LYS D 1 392 ? 181.870 158.959 172.838 1.00 38.85 410 LYS B O 1
ATOM 7829 N N . ILE D 1 393 ? 182.650 160.474 174.314 1.00 40.00 411 ILE B N 1
ATOM 7830 C CA . ILE D 1 393 ? 182.763 161.570 173.361 1.00 40.00 411 ILE B CA 1
ATOM 7831 C C . ILE D 1 393 ? 184.238 161.768 173.058 1.00 40.00 411 ILE B C 1
ATOM 7832 O O . ILE D 1 393 ? 185.018 162.132 173.944 1.00 40.00 411 ILE B O 1
ATOM 7837 N N . ILE D 1 394 ? 184.619 161.533 171.810 1.00 42.68 412 ILE B N 1
ATOM 7838 C CA . ILE D 1 394 ? 186.007 161.589 171.376 1.00 42.68 412 ILE B CA 1
ATOM 7839 C C . ILE D 1 394 ? 186.166 162.767 170.430 1.00 42.68 412 ILE B C 1
ATOM 7840 O O . ILE D 1 394 ? 185.487 162.847 169.400 1.00 42.68 412 ILE B O 1
ATOM 7845 N N . THR D 1 395 ? 187.065 163.675 170.784 1.00 48.35 413 THR B N 1
ATOM 7846 C CA . THR D 1 395 ? 187.285 164.926 170.084 1.00 48.35 413 THR B CA 1
ATOM 7847 C C . THR D 1 395 ? 188.703 164.966 169.535 1.00 48.35 413 THR B C 1
ATOM 7848 O O . THR D 1 395 ? 189.547 164.134 169.868 1.00 48.35 413 THR B O 1
ATOM 7852 N N . HIS D 1 396 ? 188.956 165.953 168.677 1.00 50.61 414 HIS B N 1
ATOM 7853 C CA . HIS D 1 396 ? 190.291 166.138 168.124 1.00 50.61 414 HIS B CA 1
ATOM 7854 C C . HIS D 1 396 ? 191.318 166.486 169.188 1.00 50.61 414 HIS B C 1
ATOM 7855 O O . HIS D 1 396 ? 192.519 166.359 168.938 1.00 50.61 414 HIS B O 1
ATOM 7862 N N . LYS D 1 397 ? 190.877 166.922 170.366 1.00 52.58 415 LYS B N 1
ATOM 7863 C CA . LYS D 1 397 ? 191.794 167.214 171.456 1.00 52.58 415 LYS B CA 1
ATOM 7864 C C . LYS D 1 397 ? 192.343 165.957 172.108 1.00 52.58 415 LYS B C 1
ATOM 7865 O O . LYS D 1 397 ? 193.308 166.050 172.872 1.00 52.58 415 LYS B O 1
ATOM 7871 N N . GLU D 1 398 ? 191.760 164.799 171.834 1.00 52.30 416 GLU B N 1
ATOM 7872 C CA . GLU D 1 398 ? 192.207 163.552 172.427 1.00 52.30 416 GLU B CA 1
ATOM 7873 C C . GLU D 1 398 ? 192.710 162.535 171.420 1.00 52.30 416 GLU B C 1
ATOM 7874 O O . GLU D 1 398 ? 193.612 161.766 171.751 1.00 52.30 416 GLU B O 1
ATOM 7880 N N . CYS D 1 399 ? 192.157 162.499 170.212 1.00 48.27 417 CYS B N 1
ATOM 7881 C CA . CYS D 1 399 ? 192.589 161.549 169.199 1.00 48.27 417 CYS B CA 1
ATOM 7882 C C . CYS D 1 399 ? 192.702 162.233 167.847 1.00 48.27 417 CYS B C 1
ATOM 7883 O O . CYS D 1 399 ? 191.805 162.980 167.451 1.00 48.27 417 CYS B O 1
ATOM 7886 N N . ASN D 1 400 ? 193.813 161.989 167.150 1.00 42.47 418 ASN B N 1
ATOM 7887 C CA . ASN D 1 400 ? 193.972 162.488 165.788 1.00 42.47 418 ASN B CA 1
ATOM 7888 C C . ASN D 1 400 ? 193.253 161.592 164.790 1.00 42.47 418 ASN B C 1
ATOM 7889 O O . ASN D 1 400 ? 192.568 162.084 163.888 1.00 42.47 418 ASN B O 1
ATOM 7894 N N . THR D 1 401 ? 193.403 160.282 164.934 1.00 39.15 419 THR B N 1
ATOM 7895 C CA . THR D 1 401 ? 192.724 159.299 164.108 1.00 39.15 419 THR B CA 1
ATOM 7896 C C . THR D 1 401 ? 191.863 158.439 165.015 1.00 39.15 419 THR B C 1
ATOM 7897 O O . THR D 1 401 ? 192.349 157.920 166.022 1.00 39.15 419 THR B O 1
ATOM 7901 N N . ILE D 1 402 ? 190.592 158.293 164.667 1.00 36.39 420 ILE B N 1
ATOM 7902 C CA . ILE D 1 402 ? 189.665 157.481 165.440 1.00 36.39 420 ILE B CA 1
ATOM 7903 C C . ILE D 1 402 ? 189.195 156.308 164.596 1.00 36.39 420 ILE B C 1
ATOM 7904 O O . ILE D 1 402 ? 188.769 156.486 163.450 1.00 36.39 420 ILE B O 1
ATOM 7909 N N . GLY D 1 403 ? 189.304 155.109 165.156 1.00 35.81 421 GLY B N 1
ATOM 7910 C CA . GLY D 1 403 ? 188.885 153.899 164.487 1.00 35.81 421 GLY B CA 1
ATOM 7911 C C . GLY D 1 403 ? 187.622 153.324 165.087 1.00 35.81 421 GLY B C 1
ATOM 7912 O O . GLY D 1 403 ? 187.591 153.005 166.276 1.00 35.81 421 GLY B O 1
ATOM 7913 N N . ILE D 1 404 ? 186.580 153.175 164.283 1.00 34.58 422 ILE B N 1
ATOM 7914 C CA . ILE D 1 404 ? 185.337 152.540 164.701 1.00 34.58 422 ILE B CA 1
ATOM 7915 C C . ILE D 1 404 ? 185.274 151.175 164.041 1.00 34.58 422 ILE B C 1
ATOM 7916 O O . ILE D 1 404 ? 185.125 151.077 162.818 1.00 34.58 422 ILE B O 1
ATOM 7921 N N . ASN D 1 405 ? 185.365 150.119 164.849 1.00 34.75 423 ASN B N 1
ATOM 7922 C CA . ASN D 1 405 ? 185.323 148.741 164.361 1.00 34.75 423 ASN B CA 1
ATOM 7923 C C . ASN D 1 405 ? 186.318 148.501 163.230 1.00 34.75 423 ASN B C 1
ATOM 7924 O O . ASN D 1 405 ? 186.080 147.683 162.343 1.00 34.75 423 ASN B O 1
ATOM 7929 N N . GLY D 1 406 ? 187.449 149.200 163.256 1.00 34.83 424 GLY B N 1
ATOM 7930 C CA . GLY D 1 406 ? 188.468 149.077 162.242 1.00 34.83 424 GLY B CA 1
ATOM 7931 C C . GLY D 1 406 ? 188.463 150.166 161.191 1.00 34.83 424 GLY B C 1
ATOM 7932 O O . GLY D 1 406 ? 189.476 150.351 160.513 1.00 34.83 424 GLY B O 1
ATOM 7933 N N . MET D 1 407 ? 187.358 150.884 161.036 1.00 33.41 425 MET B N 1
ATOM 7934 C CA . MET D 1 407 ? 187.263 151.974 160.073 1.00 33.41 425 MET B CA 1
ATOM 7935 C C . MET D 1 407 ? 188.000 153.187 160.624 1.00 33.41 425 MET B C 1
ATOM 7936 O O . MET D 1 407 ? 187.546 153.805 161.590 1.00 33.41 425 MET B O 1
ATOM 7941 N N . LEU D 1 408 ? 189.129 153.541 160.018 1.00 34.24 426 LEU B N 1
ATOM 7942 C CA . LEU D 1 408 ? 189.917 154.672 160.488 1.00 34.24 426 LEU B CA 1
ATOM 7943 C C . LEU D 1 408 ? 189.502 155.965 159.800 1.00 34.24 426 LEU B C 1
ATOM 7944 O O . LEU D 1 408 ? 189.392 156.019 158.572 1.00 34.24 426 LEU B O 1
ATOM 7949 N N . PHE D 1 409 ? 189.276 157.000 160.603 1.00 33.08 427 PHE B N 1
ATOM 7950 C CA . PHE D 1 409 ? 188.940 158.334 160.137 1.00 33.08 427 PHE B CA 1
ATOM 7951 C C . PHE D 1 409 ? 189.772 159.366 160.874 1.00 33.08 427 PHE B C 1
ATOM 7952 O O . PHE D 1 409 ? 190.109 159.186 162.045 1.00 33.08 427 PHE B O 1
ATOM 7960 N N . ASN D 1 410 ? 190.100 160.450 160.185 1.00 36.24 428 ASN B N 1
ATOM 7961 C CA . ASN D 1 410 ? 190.744 161.576 160.839 1.00 36.24 428 ASN B CA 1
ATOM 7962 C C . ASN D 1 410 ? 189.689 162.464 161.480 1.00 36.24 428 ASN B C 1
ATOM 7963 O O . ASN D 1 410 ? 188.630 162.707 160.899 1.00 36.24 428 ASN B O 1
ATOM 7968 N N . THR D 1 411 ? 189.972 162.942 162.682 1.00 40.91 429 THR B N 1
ATOM 7969 C CA . THR D 1 411 ? 189.073 163.898 163.299 1.00 40.91 429 THR B CA 1
ATOM 7970 C C . THR D 1 411 ? 189.282 165.265 162.660 1.00 40.91 429 THR B C 1
ATOM 7971 O O . THR D 1 411 ? 190.334 165.554 162.087 1.00 40.91 429 THR B O 1
ATOM 7975 N N . ASN D 1 412 ? 188.268 166.111 162.758 1.00 44.51 430 ASN B N 1
ATOM 7976 C CA . ASN D 1 412 ? 188.303 167.402 162.095 1.00 44.51 430 ASN B CA 1
ATOM 7977 C C . ASN D 1 412 ? 188.840 168.459 163.050 1.00 44.51 430 ASN B C 1
ATOM 7978 O O . ASN D 1 412 ? 188.318 168.631 164.154 1.00 44.51 430 ASN B O 1
ATOM 7983 N N . LYS D 1 413 ? 189.889 169.160 162.620 1.00 49.75 431 LYS B N 1
ATOM 7984 C CA . LYS D 1 413 ? 190.506 170.182 163.458 1.00 49.75 431 LYS B CA 1
ATOM 7985 C C . LYS D 1 413 ? 189.576 171.357 163.724 1.00 49.75 431 LYS B C 1
ATOM 7986 O O . LYS D 1 413 ? 189.673 171.989 164.780 1.00 49.75 431 LYS B O 1
ATOM 7992 N N . GLU D 1 414 ? 188.680 171.672 162.795 1.00 50.13 432 GLU B N 1
ATOM 7993 C CA . GLU D 1 414 ? 187.756 172.779 162.983 1.00 50.13 432 GLU B CA 1
ATOM 7994 C C . GLU D 1 414 ? 186.454 172.342 163.632 1.00 50.13 432 GLU B C 1
ATOM 7995 O O . GLU D 1 414 ? 185.479 173.097 163.618 1.00 50.13 432 GLU B O 1
ATOM 8001 N N . GLY D 1 415 ? 186.423 171.138 164.192 1.00 50.36 433 GLY B N 1
ATOM 8002 C CA . GLY D 1 415 ? 185.235 170.661 164.872 1.00 50.36 433 GLY B CA 1
ATOM 8003 C C . GLY D 1 415 ? 184.990 171.425 166.160 1.00 50.36 433 GLY B C 1
ATOM 8004 O O . GLY D 1 415 ? 185.919 171.777 166.887 1.00 50.36 433 GLY B O 1
ATOM 8005 N N . THR D 1 416 ? 183.719 171.691 166.439 1.00 52.85 434 THR B N 1
ATOM 8006 C CA . THR D 1 416 ? 183.316 172.400 167.642 1.00 52.85 434 THR B CA 1
ATOM 8007 C C . THR D 1 416 ? 182.880 171.466 168.764 1.00 52.85 434 THR B C 1
ATOM 8008 O O . THR D 1 416 ? 182.410 171.944 169.801 1.00 52.85 434 THR B O 1
ATOM 8012 N N . LEU D 1 417 ? 183.009 170.152 168.577 1.00 51.02 435 LEU B N 1
ATOM 8013 C CA . LEU D 1 417 ? 182.596 169.200 169.602 1.00 51.02 435 LEU B CA 1
ATOM 8014 C C . LEU D 1 417 ? 183.369 169.426 170.895 1.00 51.02 435 LEU B C 1
ATOM 8015 O O . LEU D 1 417 ? 184.592 169.589 170.882 1.00 51.02 435 LEU B O 1
ATOM 8020 N N . ALA D 1 418 ? 182.647 169.442 172.011 1.00 55.17 436 ALA B N 1
ATOM 8021 C CA . ALA D 1 418 ? 183.238 169.696 173.320 1.00 55.17 436 ALA B CA 1
ATOM 8022 C C . ALA D 1 418 ? 184.236 168.612 173.711 1.00 55.17 436 ALA B C 1
ATOM 8023 O O . ALA D 1 418 ? 184.316 168.223 174.877 1.00 55.17 436 ALA B O 1
ATOM 8025 N N . ASP D 1 423 ? 180.256 163.897 184.429 1.00 76.38 441 ASP B N 1
ATOM 8026 C CA . ASP D 1 423 ? 179.401 164.000 185.605 1.00 76.38 441 ASP B CA 1
ATOM 8027 C C . ASP D 1 423 ? 178.554 162.739 185.757 1.00 76.38 441 ASP B C 1
ATOM 8028 O O . ASP D 1 423 ? 178.348 162.001 184.794 1.00 76.38 441 ASP B O 1
ATOM 8033 N N . ASP D 1 424 ? 178.065 162.497 186.970 1.00 71.30 442 ASP B N 1
ATOM 8034 C CA . ASP D 1 424 ? 177.212 161.347 187.240 1.00 71.30 442 ASP B CA 1
ATOM 8035 C C . ASP D 1 424 ? 175.801 161.608 186.729 1.00 71.30 442 ASP B C 1
ATOM 8036 O O . ASP D 1 424 ? 175.142 162.556 187.167 1.00 71.30 442 ASP B O 1
ATOM 8041 N N . ILE D 1 425 ? 175.337 160.769 185.808 1.00 56.42 443 ILE B N 1
ATOM 8042 C CA . ILE D 1 425 ? 173.991 160.855 185.257 1.00 56.42 443 ILE B CA 1
ATOM 8043 C C . ILE D 1 425 ? 173.214 159.634 185.717 1.00 56.42 443 ILE B C 1
ATOM 8044 O O . ILE D 1 425 ? 173.651 158.497 185.506 1.00 56.42 443 ILE B O 1
ATOM 8049 N N . THR D 1 426 ? 172.069 159.866 186.346 1.00 49.85 444 THR B N 1
ATOM 8050 C CA . THR D 1 426 ? 171.167 158.798 186.750 1.00 49.85 444 THR B CA 1
ATOM 8051 C C . THR D 1 426 ? 169.843 158.987 186.030 1.00 49.85 444 THR B C 1
ATOM 8052 O O . THR D 1 426 ? 169.179 160.012 186.210 1.00 49.85 444 THR B O 1
ATOM 8056 N N . LEU D 1 427 ? 169.463 158.007 185.217 1.00 43.00 445 LEU B N 1
ATOM 8057 C CA . LEU D 1 427 ? 168.220 158.056 184.455 1.00 43.00 445 LEU B CA 1
ATOM 8058 C C . LEU D 1 427 ? 167.216 157.129 185.127 1.00 43.00 445 LEU B C 1
ATOM 8059 O O . LEU D 1 427 ? 167.204 155.922 184.879 1.00 43.00 445 LEU B O 1
ATOM 8064 N N . ASN D 1 428 ? 166.371 157.702 185.980 1.00 42.06 446 ASN B N 1
ATOM 8065 C CA . ASN D 1 428 ? 165.414 156.916 186.741 1.00 42.06 446 ASN B CA 1
ATOM 8066 C C . ASN D 1 428 ? 164.154 156.555 185.963 1.00 42.06 446 ASN B C 1
ATOM 8067 O O . ASN D 1 428 ? 163.472 155.598 186.337 1.00 42.06 446 ASN B O 1
ATOM 8072 N N . ASN D 1 429 ? 163.828 157.283 184.897 1.00 42.40 447 ASN B N 1
ATOM 8073 C CA . ASN D 1 429 ? 162.583 157.069 184.158 1.00 42.40 447 ASN B CA 1
ATOM 8074 C C . ASN D 1 429 ? 162.699 155.901 183.177 1.00 42.40 447 ASN B C 1
ATOM 8075 O O . ASN D 1 429 ? 162.740 156.066 181.957 1.00 42.40 447 ASN B O 1
ATOM 8080 N N . SER D 1 430 ? 162.754 154.697 183.732 1.00 40.14 448 SER B N 1
ATOM 8081 C CA . SER D 1 430 ? 162.679 153.496 182.913 1.00 40.14 448 SER B CA 1
ATOM 8082 C C . SER D 1 430 ? 161.295 153.375 182.291 1.00 40.14 448 SER B C 1
ATOM 8083 O O . SER D 1 430 ? 160.278 153.580 182.959 1.00 40.14 448 SER B O 1
ATOM 8086 N N . VAL D 1 431 ? 161.253 153.040 181.007 1.00 39.43 449 VAL B N 1
ATOM 8087 C CA . VAL D 1 431 ? 160.014 153.023 180.241 1.00 39.43 449 VAL B CA 1
ATOM 8088 C C . VAL D 1 431 ? 159.988 151.770 179.378 1.00 39.43 449 VAL B C 1
ATOM 8089 O O . VAL D 1 431 ? 161.021 151.345 178.852 1.00 39.43 449 VAL B O 1
ATOM 8093 N N . ALA D 1 432 ? 158.809 151.171 179.246 1.00 42.03 450 ALA B N 1
ATOM 8094 C CA . ALA D 1 432 ? 158.565 150.074 178.324 1.00 42.03 450 ALA B CA 1
ATOM 8095 C C . ALA D 1 432 ? 157.672 150.542 177.184 1.00 42.03 450 ALA B C 1
ATOM 8096 O O . ALA D 1 432 ? 156.702 151.272 177.402 1.00 42.03 450 ALA B O 1
ATOM 8098 N N . LEU D 1 433 ? 158.006 150.120 175.966 1.00 44.03 451 LEU B N 1
ATOM 8099 C CA . LEU D 1 433 ? 157.232 150.455 174.779 1.00 44.03 451 LEU B CA 1
ATOM 8100 C C . LEU D 1 433 ? 156.132 149.457 174.453 1.00 44.03 451 LEU B C 1
ATOM 8101 O O . LEU D 1 433 ? 155.202 149.803 173.720 1.00 44.03 451 LEU B O 1
ATOM 8106 N N . ASN D 1 434 ? 156.217 148.249 174.955 1.00 47.22 452 ASN B N 1
ATOM 8107 C CA . ASN D 1 434 ? 155.312 147.187 174.543 1.00 47.22 452 ASN B CA 1
ATOM 8108 C C . ASN D 1 434 ? 154.245 146.955 175.597 1.00 47.22 452 ASN B C 1
ATOM 8109 O O . ASN D 1 434 ? 154.580 146.787 176.778 1.00 47.22 452 ASN B O 1
ATOM 8114 N N . PRO D 1 435 ? 152.968 146.962 175.214 1.00 43.97 453 PRO B N 1
ATOM 8115 C CA . PRO D 1 435 ? 151.895 146.766 176.197 1.00 43.97 453 PRO B CA 1
ATOM 8116 C C . PRO D 1 435 ? 152.038 145.523 177.053 1.00 43.97 453 PRO B C 1
ATOM 8117 O O . PRO D 1 435 ? 151.602 145.537 178.210 1.00 43.97 453 PRO B O 1
ATOM 8121 N N . ILE D 1 436 ? 152.610 144.440 176.529 1.00 44.44 454 ILE B N 1
ATOM 8122 C CA . ILE D 1 436 ? 152.838 143.256 177.352 1.00 44.44 454 ILE B CA 1
ATOM 8123 C C . ILE D 1 436 ? 153.759 143.603 178.513 1.00 44.44 454 ILE B C 1
ATOM 8124 O O . ILE D 1 436 ? 153.498 143.247 179.668 1.00 44.44 454 ILE B O 1
ATOM 8129 N N . ASP D 1 437 ? 154.857 144.299 178.217 1.00 47.15 455 ASP B N 1
ATOM 8130 C CA . ASP D 1 437 ? 155.828 144.651 179.245 1.00 47.15 455 ASP B CA 1
ATOM 8131 C C . ASP D 1 437 ? 155.217 145.544 180.317 1.00 47.15 455 ASP B C 1
ATOM 8132 O O . ASP D 1 437 ? 155.448 145.332 181.513 1.00 47.15 455 ASP B O 1
ATOM 8137 N N . ILE D 1 438 ? 154.440 146.548 179.912 1.00 43.33 456 ILE B N 1
ATOM 8138 C CA . ILE D 1 438 ? 153.760 147.399 180.882 1.00 43.33 456 ILE B CA 1
ATOM 8139 C C . ILE D 1 438 ? 152.780 146.587 181.715 1.00 43.33 456 ILE B C 1
ATOM 8140 O O . ILE D 1 438 ? 152.689 146.758 182.935 1.00 43.33 456 ILE B O 1
ATOM 8145 N N . SER D 1 439 ? 152.025 145.700 181.071 1.00 42.90 457 SER B N 1
ATOM 8146 C CA . SER D 1 439 ? 151.055 144.883 181.792 1.00 42.90 457 SER B CA 1
ATOM 8147 C C . SER D 1 439 ? 151.722 143.945 182.786 1.00 42.90 457 SER B C 1
ATOM 8148 O O . SER D 1 439 ? 151.222 143.756 183.899 1.00 42.90 457 SER B O 1
ATOM 8151 N N . ILE D 1 440 ? 152.842 143.337 182.402 1.00 44.34 458 ILE B N 1
ATOM 8152 C CA . ILE D 1 440 ? 153.547 142.436 183.309 1.00 44.34 458 ILE B CA 1
ATOM 8153 C C . ILE D 1 440 ? 154.052 143.173 184.541 1.00 44.34 458 ILE B C 1
ATOM 8154 O O . ILE D 1 440 ? 153.884 142.707 185.673 1.00 44.34 458 ILE B O 1
ATOM 8159 N N . GLU D 1 441 ? 154.675 144.335 184.349 1.00 46.36 459 GLU B N 1
ATOM 8160 C CA . GLU D 1 441 ? 155.150 145.086 185.504 1.00 46.36 459 GLU B CA 1
ATOM 8161 C C . GLU D 1 441 ? 154.020 145.700 186.315 1.00 46.36 459 GLU B C 1
ATOM 8162 O O . GLU D 1 441 ? 154.204 145.952 187.508 1.00 46.36 459 GLU B O 1
ATOM 8168 N N . LEU D 1 442 ? 152.863 145.948 185.708 1.00 43.86 460 LEU B N 1
ATOM 8169 C CA . LEU D 1 442 ? 151.724 146.425 186.481 1.00 43.86 460 LEU B CA 1
ATOM 8170 C C . LEU D 1 442 ? 151.169 145.342 187.396 1.00 43.86 460 LEU B C 1
ATOM 8171 O O . LEU D 1 442 ? 150.703 145.647 188.499 1.00 43.86 460 LEU B O 1
ATOM 8176 N N . ASN D 1 443 ? 151.200 144.081 186.961 1.00 44.72 461 ASN B N 1
ATOM 8177 C CA . ASN D 1 443 ? 150.726 142.988 187.806 1.00 44.72 461 ASN B CA 1
ATOM 8178 C C . ASN D 1 443 ? 151.576 142.828 189.054 1.00 44.72 461 ASN B C 1
ATOM 8179 O O . ASN D 1 443 ? 151.051 142.558 190.139 1.00 44.72 461 ASN B O 1
ATOM 8184 N N . LYS D 1 444 ? 152.892 142.973 188.922 1.00 47.89 462 LYS B N 1
ATOM 8185 C CA . LYS D 1 444 ? 153.762 142.880 190.086 1.00 47.89 462 LYS B CA 1
ATOM 8186 C C . LYS D 1 444 ? 153.448 143.973 191.096 1.00 47.89 462 LYS B C 1
ATOM 8187 O O . LYS D 1 444 ? 153.452 143.727 192.306 1.00 47.89 462 LYS B O 1
ATOM 8193 N N . ALA D 1 445 ? 153.185 145.190 190.621 1.00 47.87 463 ALA B N 1
ATOM 8194 C CA . ALA D 1 445 ? 152.779 146.262 191.520 1.00 47.87 463 ALA B CA 1
ATOM 8195 C C . ALA D 1 445 ? 151.480 145.923 192.238 1.00 47.87 463 ALA B C 1
ATOM 8196 O O . ALA D 1 445 ? 151.376 146.085 193.457 1.00 47.87 463 ALA B O 1
ATOM 8198 N N . LYS D 1 446 ? 150.469 145.465 191.498 1.00 48.49 464 LYS B N 1
ATOM 8199 C CA . LYS D 1 446 ? 149.214 145.086 192.137 1.00 48.49 464 LYS B CA 1
ATOM 8200 C C . LYS D 1 446 ? 149.414 143.969 193.151 1.00 48.49 464 LYS B C 1
ATOM 8201 O O . LYS D 1 446 ? 148.769 143.960 194.204 1.00 48.49 464 LYS B O 1
ATOM 8207 N N . SER D 1 447 ? 150.288 143.010 192.853 1.00 52.45 465 SER B N 1
ATOM 8208 C CA . SER D 1 447 ? 150.550 141.956 193.823 1.00 52.45 465 SER B CA 1
ATOM 8209 C C . SER D 1 447 ? 151.223 142.517 195.065 1.00 52.45 465 SER B C 1
ATOM 8210 O O . SER D 1 447 ? 150.902 142.112 196.187 1.00 52.45 465 SER B O 1
ATOM 8213 N N . ASP D 1 448 ? 152.162 143.445 194.886 1.00 57.61 466 ASP B N 1
ATOM 8214 C CA . ASP D 1 448 ? 152.795 144.090 196.028 1.00 57.61 466 ASP B CA 1
ATOM 8215 C C . ASP D 1 448 ? 151.815 144.960 196.800 1.00 57.61 466 ASP B C 1
ATOM 8216 O O . ASP D 1 448 ? 151.954 145.120 198.016 1.00 57.61 466 ASP B O 1
ATOM 8221 N N . LEU D 1 449 ? 150.822 145.525 196.115 1.00 59.17 467 LEU B N 1
ATOM 8222 C CA . LEU D 1 449 ? 149.826 146.354 196.782 1.00 59.17 467 LEU B CA 1
ATOM 8223 C C . LEU D 1 449 ? 148.890 145.524 197.648 1.00 59.17 467 LEU B C 1
ATOM 8224 O O . LEU D 1 449 ? 148.518 145.948 198.747 1.00 59.17 467 LEU B O 1
ATOM 8229 N N . GLU D 1 450 ? 148.491 144.343 197.172 1.00 65.89 468 GLU B N 1
ATOM 8230 C CA . GLU D 1 450 ? 147.665 143.460 197.990 1.00 65.89 468 GLU B CA 1
ATOM 8231 C C . GLU D 1 450 ? 148.410 143.012 199.237 1.00 65.89 468 GLU B C 1
ATOM 8232 O O . GLU D 1 450 ? 147.814 142.880 200.312 1.00 65.89 468 GLU B O 1
ATOM 8238 N N . GLU D 1 451 ? 149.710 142.757 199.112 1.00 70.96 469 GLU B N 1
ATOM 8239 C CA . GLU D 1 451 ? 150.501 142.392 200.278 1.00 70.96 469 GLU B CA 1
ATOM 8240 C C . GLU D 1 451 ? 150.530 143.526 201.293 1.00 70.96 469 GLU B C 1
ATOM 8241 O O . GLU D 1 451 ? 150.429 143.293 202.503 1.00 70.96 469 GLU B O 1
ATOM 8247 N N . SER D 1 452 ? 150.665 144.763 200.815 1.00 72.22 470 SER B N 1
ATOM 8248 C CA . SER D 1 452 ? 150.651 145.922 201.700 1.00 72.22 470 SER B CA 1
ATOM 8249 C C . SER D 1 452 ? 149.327 146.050 202.442 1.00 72.22 470 SER B C 1
ATOM 8250 O O . SER D 1 452 ? 149.304 146.392 203.629 1.00 72.22 470 SER B O 1
ATOM 8253 N N . LYS D 1 453 ? 148.215 145.792 201.757 1.00 74.07 471 LYS B N 1
ATOM 8254 C CA . LYS D 1 453 ? 146.906 145.838 202.401 1.00 74.07 471 LYS B CA 1
ATOM 8255 C C . LYS D 1 453 ? 146.785 144.817 203.525 1.00 74.07 471 LYS B C 1
ATOM 8256 O O . LYS D 1 453 ? 146.144 145.087 204.547 1.00 74.07 471 LYS B O 1
ATOM 8262 N N . GLU D 1 454 ? 147.381 143.635 203.355 1.00 79.55 472 GLU B N 1
ATOM 8263 C CA . GLU D 1 454 ? 147.324 142.631 204.413 1.00 79.55 472 GLU B CA 1
ATOM 8264 C C . GLU D 1 454 ? 148.035 143.109 205.669 1.00 79.55 472 GLU B C 1
ATOM 8265 O O . GLU D 1 454 ? 147.523 142.934 206.780 1.00 79.55 472 GLU B O 1
ATOM 8271 N N . TRP D 1 455 ? 149.212 143.719 205.521 1.00 79.06 473 TRP B N 1
ATOM 8272 C CA . TRP D 1 455 ? 149.912 144.240 206.689 1.00 79.06 473 TRP B CA 1
ATOM 8273 C C . TRP D 1 455 ? 149.068 145.262 207.432 1.00 79.06 473 TRP B C 1
ATOM 8274 O O . TRP D 1 455 ? 149.133 145.344 208.661 1.00 79.06 473 TRP B O 1
ATOM 8285 N N . ILE D 1 456 ? 148.280 146.051 206.705 1.00 80.43 474 ILE B N 1
ATOM 8286 C CA . ILE D 1 456 ? 147.372 147.001 207.339 1.00 80.43 474 ILE B CA 1
ATOM 8287 C C . ILE D 1 456 ? 146.300 146.278 208.145 1.00 80.43 474 ILE B C 1
ATOM 8288 O O . ILE D 1 456 ? 146.005 146.651 209.286 1.00 80.43 474 ILE B O 1
ATOM 8293 N N . ARG D 1 457 ? 145.700 145.234 207.568 1.00 83.48 475 ARG B N 1
ATOM 8294 C CA . ARG D 1 457 ? 144.666 144.489 208.284 1.00 83.48 475 ARG B CA 1
ATOM 8295 C C . ARG D 1 457 ? 145.185 143.877 209.581 1.00 83.48 475 ARG B C 1
ATOM 8296 O O . ARG D 1 457 ? 144.559 144.024 210.636 1.00 83.48 475 ARG B O 1
ATOM 8304 N N . ARG D 1 458 ? 146.322 143.180 209.532 1.00 85.29 476 ARG B N 1
ATOM 8305 C CA . ARG D 1 458 ? 146.844 142.603 210.768 1.00 85.29 476 ARG B CA 1
ATOM 8306 C C . ARG D 1 458 ? 147.290 143.675 211.754 1.00 85.29 476 ARG B C 1
ATOM 8307 O O . ARG D 1 458 ? 147.037 143.555 212.958 1.00 85.29 476 ARG B O 1
ATOM 8315 N N . SER D 1 459 ? 147.958 144.725 211.275 1.00 86.84 477 SER B N 1
ATOM 8316 C CA . SER D 1 459 ? 148.378 145.785 212.185 1.00 86.84 477 SER B CA 1
ATOM 8317 C C . SER D 1 459 ? 147.184 146.498 212.801 1.00 86.84 477 SER B C 1
ATOM 8318 O O . SER D 1 459 ? 147.247 146.922 213.960 1.00 86.84 477 SER B O 1
ATOM 8321 N N . ASN D 1 460 ? 146.094 146.649 212.050 1.00 88.84 478 ASN B N 1
ATOM 8322 C CA . ASN D 1 460 ? 144.897 147.248 212.625 1.00 88.84 478 ASN B CA 1
ATOM 8323 C C . ASN D 1 460 ? 144.285 146.348 213.689 1.00 88.84 478 ASN B C 1
ATOM 8324 O O . ASN D 1 460 ? 143.688 146.843 214.651 1.00 88.84 478 ASN B O 1
ATOM 8329 N N . GLN D 1 461 ? 144.421 145.031 213.530 1.00 88.96 479 GLN B N 1
ATOM 8330 C CA . GLN D 1 461 ? 143.893 144.096 214.518 1.00 88.96 479 GLN B CA 1
ATOM 8331 C C . GLN D 1 461 ? 144.601 144.236 215.861 1.00 88.96 479 GLN B C 1
ATOM 8332 O O . GLN D 1 461 ? 143.953 144.324 216.910 1.00 88.96 479 GLN B O 1
ATOM 8338 N N . LYS D 1 462 ? 145.936 144.264 215.852 1.00 90.53 480 LYS B N 1
ATOM 8339 C CA . LYS D 1 462 ? 146.665 144.408 217.107 1.00 90.53 480 LYS B CA 1
ATOM 8340 C C . LYS D 1 462 ? 146.499 145.796 217.710 1.00 90.53 480 LYS B C 1
ATOM 8341 O O . LYS D 1 462 ? 146.595 145.951 218.933 1.00 90.53 480 LYS B O 1
ATOM 8347 N N . LEU D 1 463 ? 146.255 146.809 216.889 1.00 91.38 481 LEU B N 1
ATOM 8348 C CA . LEU D 1 463 ? 145.995 148.148 217.403 1.00 91.38 481 LEU B CA 1
ATOM 8349 C C . LEU D 1 463 ? 144.613 148.226 218.039 1.00 91.38 481 LEU B C 1
ATOM 8350 O O . LEU D 1 463 ? 143.628 147.763 217.465 1.00 91.38 481 LEU B O 1
ATOM 8355 N N . GLN E 1 1 ? 165.589 125.213 175.370 1.00 47.45 19 GLN C N 1
ATOM 8356 C CA . GLN E 1 1 ? 164.971 125.205 174.053 1.00 47.45 19 GLN C CA 1
ATOM 8357 C C . GLN E 1 1 ? 163.468 124.986 174.153 1.00 47.45 19 GLN C C 1
ATOM 8358 O O . GLN E 1 1 ? 162.928 124.828 175.246 1.00 47.45 19 GLN C O 1
ATOM 8364 N N . ILE E 1 2 ? 162.798 124.983 173.003 1.00 38.76 20 ILE C N 1
ATOM 8365 C CA . ILE E 1 2 ? 161.344 124.953 172.969 1.00 38.76 20 ILE C CA 1
ATOM 8366 C C . ILE E 1 2 ? 160.852 123.602 173.461 1.00 38.76 20 ILE C C 1
ATOM 8367 O O . ILE E 1 2 ? 161.342 122.551 173.028 1.00 38.76 20 ILE C O 1
ATOM 8372 N N . ASP E 1 3 ? 159.881 123.616 174.373 1.00 38.74 21 ASP C N 1
ATOM 8373 C CA . ASP E 1 3 ? 159.235 122.388 174.827 1.00 38.74 21 ASP C CA 1
ATOM 8374 C C . ASP E 1 3 ? 157.866 122.304 174.160 1.00 38.74 21 ASP C C 1
ATOM 8375 O O . ASP E 1 3 ? 156.843 122.699 174.718 1.00 38.74 21 ASP C O 1
ATOM 8380 N N . ILE E 1 4 ? 157.863 121.788 172.932 1.00 35.00 22 ILE C N 1
ATOM 8381 C CA . ILE E 1 4 ? 156.658 121.802 172.107 1.00 35.00 22 ILE C CA 1
ATOM 8382 C C . ILE E 1 4 ? 155.533 121.007 172.755 1.00 35.00 22 ILE C C 1
ATOM 8383 O O . ILE E 1 4 ? 154.361 121.394 172.678 1.00 35.00 22 ILE C O 1
ATOM 8388 N N . THR E 1 5 ? 155.861 119.893 173.404 1.00 34.32 23 THR C N 1
ATOM 8389 C CA . THR E 1 5 ? 154.821 119.025 173.949 1.00 34.32 23 THR C CA 1
ATOM 8390 C C . THR E 1 5 ? 154.015 119.708 175.050 1.00 34.32 23 THR C C 1
ATOM 8391 O O . THR E 1 5 ? 152.781 119.675 175.034 1.00 34.32 23 THR C O 1
ATOM 8395 N N . LYS E 1 6 ? 154.688 120.330 176.019 1.00 34.64 24 LYS C N 1
ATOM 8396 C CA . LYS E 1 6 ? 153.959 120.992 177.100 1.00 34.64 24 LYS C CA 1
ATOM 8397 C C . LYS E 1 6 ? 153.181 122.200 176.608 1.00 34.64 24 LYS C C 1
ATOM 8398 O O . LYS E 1 6 ? 152.068 122.456 177.079 1.00 34.64 24 LYS C O 1
ATOM 8404 N N . LEU E 1 7 ? 153.748 122.966 175.680 1.00 32.05 25 LEU C N 1
ATOM 8405 C CA . LEU E 1 7 ? 153.071 124.157 175.189 1.00 32.05 25 LEU C CA 1
ATOM 8406 C C . LEU E 1 7 ? 151.728 123.844 174.550 1.00 32.05 25 LEU C C 1
ATOM 8407 O O . LEU E 1 7 ? 150.872 124.730 174.473 1.00 32.05 25 LEU C O 1
ATOM 8412 N N . GLN E 1 8 ? 151.526 122.618 174.071 1.00 32.42 26 GLN C N 1
ATOM 8413 C CA . GLN E 1 8 ? 150.216 122.234 173.557 1.00 32.42 26 GLN C CA 1
ATOM 8414 C C . GLN E 1 8 ? 149.139 122.344 174.620 1.00 32.42 26 GLN C C 1
ATOM 8415 O O . GLN E 1 8 ? 147.980 122.627 174.302 1.00 32.42 26 GLN C O 1
ATOM 8421 N N . HIS E 1 9 ? 149.494 122.127 175.882 1.00 32.61 27 HIS C N 1
ATOM 8422 C CA . HIS E 1 9 ? 148.520 122.165 176.959 1.00 32.61 27 HIS C CA 1
ATOM 8423 C C . HIS E 1 9 ? 148.021 123.565 177.274 1.00 32.61 27 HIS C C 1
ATOM 8424 O O . HIS E 1 9 ? 147.035 123.696 177.999 1.00 32.61 27 HIS C O 1
ATOM 8431 N N . VAL E 1 10 ? 148.671 124.604 176.766 1.00 32.03 28 VAL C N 1
ATOM 8432 C CA . VAL E 1 10 ? 148.164 125.960 176.887 1.00 32.03 28 VAL C CA 1
ATOM 8433 C C . VAL E 1 10 ? 147.682 126.481 175.537 1.00 32.03 28 VAL C C 1
ATOM 8434 O O . VAL E 1 10 ? 147.512 127.679 175.359 1.00 32.03 28 VAL C O 1
ATOM 8438 N N . GLY E 1 11 ? 147.460 125.584 174.585 1.00 31.82 29 GLY C N 1
ATOM 8439 C CA . GLY E 1 11 ? 147.010 125.960 173.264 1.00 31.82 29 GLY C CA 1
ATOM 8440 C C . GLY E 1 11 ? 148.047 126.609 172.385 1.00 31.82 29 GLY C C 1
ATOM 8441 O O . GLY E 1 11 ? 147.689 127.226 171.383 1.00 31.82 29 GLY C O 1
ATOM 8442 N N . VAL E 1 12 ? 149.325 126.489 172.723 1.00 31.49 30 VAL C N 1
ATOM 8443 C CA . VAL E 1 12 ? 150.406 127.053 171.928 1.00 31.49 30 VAL C CA 1
ATOM 8444 C C . VAL E 1 12 ? 151.007 125.945 171.080 1.00 31.49 30 VAL C C 1
ATOM 8445 O O . VAL E 1 12 ? 151.536 124.962 171.610 1.00 31.49 30 VAL C O 1
ATOM 8449 N N . LEU E 1 13 ? 150.933 126.106 169.763 1.00 32.18 31 LEU C N 1
ATOM 8450 C CA . LEU E 1 13 ? 151.305 125.072 168.805 1.00 32.18 31 LEU C CA 1
ATOM 8451 C C . LEU E 1 13 ? 152.506 125.544 168.001 1.00 32.18 31 LEU C C 1
ATOM 8452 O O . LEU E 1 13 ? 152.393 126.470 167.195 1.00 32.18 31 LEU C O 1
ATOM 8457 N N . VAL E 1 14 ? 153.643 124.888 168.198 1.00 33.89 32 VAL C N 1
ATOM 8458 C CA . VAL E 1 14 ? 154.893 125.239 167.537 1.00 33.89 32 VAL C CA 1
ATOM 8459 C C . VAL E 1 14 ? 155.129 124.251 166.409 1.00 33.89 32 VAL C C 1
ATOM 8460 O O . VAL E 1 14 ? 155.100 123.034 166.625 1.00 33.89 32 VAL C O 1
ATOM 8464 N N . ASN E 1 15 ? 155.356 124.765 165.206 1.00 34.89 33 ASN C N 1
ATOM 8465 C CA . ASN E 1 15 ? 155.378 123.917 164.028 1.00 34.89 33 ASN C CA 1
ATOM 8466 C C . ASN E 1 15 ? 156.324 124.484 162.983 1.00 34.89 33 ASN C C 1
ATOM 8467 O O . ASN E 1 15 ? 156.809 125.612 163.091 1.00 34.89 33 ASN C O 1
ATOM 8472 N N . SER E 1 16 ? 156.574 123.671 161.964 1.00 36.35 34 SER C N 1
ATOM 8473 C CA . SER E 1 16 ? 157.326 124.002 160.760 1.00 36.35 34 SER C CA 1
ATOM 8474 C C . SER E 1 16 ? 158.731 124.523 161.029 1.00 36.35 34 SER C C 1
ATOM 8475 O O . SER E 1 16 ? 159.015 125.697 160.761 1.00 36.35 34 SER C O 1
ATOM 8478 N N . PRO E 1 17 ? 159.634 123.696 161.555 1.00 33.08 35 PRO C N 1
ATOM 8479 C CA . PRO E 1 17 ? 161.032 124.124 161.704 1.00 33.08 35 PRO C CA 1
ATOM 8480 C C . PRO E 1 17 ? 161.680 124.318 160.341 1.00 33.08 35 PRO C C 1
ATOM 8481 O O . PRO E 1 17 ? 161.803 123.373 159.561 1.00 33.08 35 PRO C O 1
ATOM 8485 N N . LYS E 1 18 ? 162.087 125.547 160.053 1.00 33.65 36 LYS C N 1
ATOM 8486 C CA . LYS E 1 18 ? 162.760 125.888 158.809 1.00 33.65 36 LYS C CA 1
ATOM 8487 C C . LYS E 1 18 ? 164.123 126.506 159.093 1.00 33.65 36 LYS C C 1
ATOM 8488 O O . LYS E 1 18 ? 164.284 127.257 160.057 1.00 33.65 36 LYS C O 1
ATOM 8494 N N . GLY E 1 19 ? 165.100 126.184 158.255 1.00 36.13 37 GLY C N 1
ATOM 8495 C CA . GLY E 1 19 ? 166.427 126.749 158.374 1.00 36.13 37 GLY C CA 1
ATOM 8496 C C . GLY E 1 19 ? 166.473 128.193 157.919 1.00 36.13 37 GLY C C 1
ATOM 8497 O O . GLY E 1 19 ? 165.484 128.774 157.477 1.00 36.13 37 GLY C O 1
ATOM 8498 N N . MET E 1 20 ? 167.657 128.790 158.033 1.00 40.31 38 MET C N 1
ATOM 8499 C CA . MET E 1 20 ? 167.833 130.174 157.617 1.00 40.31 38 MET C CA 1
ATOM 8500 C C . MET E 1 20 ? 169.115 130.366 156.820 1.00 40.31 38 MET C C 1
ATOM 8501 O O . MET E 1 20 ? 170.168 129.846 157.194 1.00 40.31 38 MET C O 1
ATOM 8506 N N . LYS E 1 21 ? 169.008 131.097 155.713 1.00 39.06 39 LYS C N 1
ATOM 8507 C CA . LYS E 1 21 ? 170.140 131.518 154.899 1.00 39.06 39 LYS C CA 1
ATOM 8508 C C . LYS E 1 21 ? 170.265 133.033 154.976 1.00 39.06 39 LYS C C 1
ATOM 8509 O O . LYS E 1 21 ? 169.277 133.746 154.788 1.00 39.06 39 LYS C O 1
ATOM 8515 N N . ILE E 1 22 ? 171.469 133.525 155.255 1.00 39.24 40 ILE C N 1
ATOM 8516 C CA . ILE E 1 22 ? 171.733 134.957 155.332 1.00 39.24 40 ILE C CA 1
ATOM 8517 C C . ILE E 1 22 ? 172.741 135.350 154.260 1.00 39.24 40 ILE C C 1
ATOM 8518 O O . ILE E 1 22 ? 173.706 134.625 154.005 1.00 39.24 40 ILE C O 1
ATOM 8523 N N . SER E 1 23 ? 172.498 136.497 153.624 1.00 39.04 41 SER C N 1
ATOM 8524 C CA . SER E 1 23 ? 173.416 137.114 152.667 1.00 39.04 41 SER C CA 1
ATOM 8525 C C . SER E 1 23 ? 174.505 137.873 153.419 1.00 39.04 41 SER C C 1
ATOM 8526 O O . SER E 1 23 ? 174.441 139.086 153.622 1.00 39.04 41 SER C O 1
ATOM 8529 N N . GLN E 1 24 ? 175.519 137.136 153.858 1.00 40.04 42 GLN C N 1
ATOM 8530 C CA . GLN E 1 24 ? 176.616 137.743 154.597 1.00 40.04 42 GLN C CA 1
ATOM 8531 C C . GLN E 1 24 ? 177.581 138.527 153.717 1.00 40.04 42 GLN C C 1
ATOM 8532 O O . GLN E 1 24 ? 178.353 139.333 154.242 1.00 40.04 42 GLN C O 1
ATOM 8538 N N . ASN E 1 25 ? 177.557 138.322 152.405 1.00 38.41 43 ASN C N 1
ATOM 8539 C CA . ASN E 1 25 ? 178.428 139.044 151.491 1.00 38.41 43 ASN C CA 1
ATOM 8540 C C . ASN E 1 25 ? 177.660 139.355 150.219 1.00 38.41 43 ASN C C 1
ATOM 8541 O O . ASN E 1 25 ? 176.649 138.724 149.909 1.00 38.41 43 ASN C O 1
ATOM 8546 N N . PHE E 1 26 ? 178.153 140.346 149.485 1.00 37.72 44 PHE C N 1
ATOM 8547 C CA . PHE E 1 26 ? 177.544 140.795 148.244 1.00 37.72 44 PHE C CA 1
ATOM 8548 C C . PHE E 1 26 ? 178.600 141.025 147.176 1.00 37.72 44 PHE C C 1
ATOM 8549 O O . PHE E 1 26 ? 179.702 141.487 147.475 1.00 37.72 44 PHE C O 1
ATOM 8557 N N . GLU E 1 27 ? 178.266 140.683 145.939 1.00 41.16 45 GLU C N 1
ATOM 8558 C CA . GLU E 1 27 ? 179.099 140.971 144.781 1.00 41.16 45 GLU C CA 1
ATOM 8559 C C . GLU E 1 27 ? 178.492 142.159 144.050 1.00 41.16 45 GLU C C 1
ATOM 8560 O O . GLU E 1 27 ? 177.295 142.155 143.753 1.00 41.16 45 GLU C O 1
ATOM 8566 N N . THR E 1 28 ? 179.305 143.167 143.756 1.00 40.63 46 THR C N 1
ATOM 8567 C CA . THR E 1 28 ? 178.804 144.412 143.189 1.00 40.63 46 THR C CA 1
ATOM 8568 C C . THR E 1 28 ? 179.031 144.515 141.688 1.00 40.63 46 THR C C 1
ATOM 8569 O O . THR E 1 28 ? 180.112 144.199 141.186 1.00 40.63 46 THR C O 1
ATOM 8573 N N . ARG E 1 29 ? 177.995 144.960 140.981 1.00 40.90 47 ARG C N 1
ATOM 8574 C CA . ARG E 1 29 ? 178.029 145.226 139.551 1.00 40.90 47 ARG C CA 1
ATOM 8575 C C . ARG E 1 29 ? 177.378 146.582 139.312 1.00 40.90 47 ARG C C 1
ATOM 8576 O O . ARG E 1 29 ? 176.505 146.999 140.074 1.00 40.90 47 ARG C O 1
ATOM 8584 N N . TYR E 1 30 ? 177.791 147.268 138.252 1.00 42.92 48 TYR C N 1
ATOM 8585 C CA . TYR E 1 30 ? 177.390 148.650 138.025 1.00 42.92 48 TYR C CA 1
ATOM 8586 C C . TYR E 1 30 ? 176.491 148.803 136.806 1.00 42.92 48 TYR C C 1
ATOM 8587 O O . TYR E 1 30 ? 176.740 148.207 135.756 1.00 42.92 48 TYR C O 1
ATOM 8596 N N . LEU E 1 31 ? 175.445 149.614 136.959 1.00 40.40 49 LEU C N 1
ATOM 8597 C CA . LEU E 1 31 ? 174.449 149.851 135.921 1.00 40.40 49 LEU C CA 1
ATOM 8598 C C . LEU E 1 31 ? 174.258 151.346 135.709 1.00 40.40 49 LEU C C 1
ATOM 8599 O O . LEU E 1 31 ? 173.926 152.069 136.652 1.00 40.40 49 LEU C O 1
ATOM 8604 N N . ILE E 1 32 ? 174.459 151.806 134.477 1.00 41.97 50 ILE C N 1
ATOM 8605 C CA . ILE E 1 32 ? 174.289 153.206 134.102 1.00 41.97 50 ILE C CA 1
ATOM 8606 C C . ILE E 1 32 ? 172.969 153.348 133.360 1.00 41.97 50 ILE C C 1
ATOM 8607 O O . ILE E 1 32 ? 172.781 152.745 132.299 1.00 41.97 50 ILE C O 1
ATOM 8612 N N . LEU E 1 33 ? 172.056 154.142 133.903 1.00 42.57 51 LEU C N 1
ATOM 8613 C CA . LEU E 1 33 ? 170.794 154.457 133.243 1.00 42.57 51 LEU C CA 1
ATOM 8614 C C . LEU E 1 33 ? 170.912 155.819 132.568 1.00 42.57 51 LEU C C 1
ATOM 8615 O O . LEU E 1 33 ? 171.039 156.842 133.245 1.00 42.57 51 LEU C O 1
ATOM 8620 N N . SER E 1 34 ? 170.874 155.834 131.239 1.00 46.49 52 SER C N 1
ATOM 8621 C CA . SER E 1 34 ? 170.965 157.066 130.460 1.00 46.49 52 SER C CA 1
ATOM 8622 C C . SER E 1 34 ? 169.560 157.400 129.967 1.00 46.49 52 SER C C 1
ATOM 8623 O O . SER E 1 34 ? 169.040 156.762 129.052 1.00 46.49 52 SER C O 1
ATOM 8626 N N . LEU E 1 35 ? 168.947 158.399 130.597 1.00 48.12 53 LEU C N 1
ATOM 8627 C CA . LEU E 1 35 ? 167.521 158.676 130.486 1.00 48.12 53 LEU C CA 1
ATOM 8628 C C . LEU E 1 35 ? 167.091 159.392 129.209 1.00 48.12 53 LEU C C 1
ATOM 8629 O O . LEU E 1 35 ? 165.890 159.423 128.930 1.00 48.12 53 LEU C O 1
ATOM 8634 N N . ILE E 1 36 ? 167.995 159.963 128.427 1.00 50.67 54 ILE C N 1
ATOM 8635 C CA . ILE E 1 36 ? 167.624 160.683 127.210 1.00 50.67 54 ILE C CA 1
ATOM 8636 C C . ILE E 1 36 ? 167.905 159.801 125.999 1.00 50.67 54 ILE C C 1
ATOM 8637 O O . ILE E 1 36 ? 169.063 159.418 125.784 1.00 50.67 54 ILE C O 1
ATOM 8642 N N . PRO E 1 37 ? 166.900 159.462 125.198 1.00 56.92 55 PRO C N 1
ATOM 8643 C CA . PRO E 1 37 ? 167.143 158.692 123.979 1.00 56.92 55 PRO C CA 1
ATOM 8644 C C . PRO E 1 37 ? 167.684 159.586 122.875 1.00 56.92 55 PRO C C 1
ATOM 8645 O O . PRO E 1 37 ? 167.518 160.805 122.888 1.00 56.92 55 PRO C O 1
ATOM 8649 N N . LYS E 1 38 ? 168.343 158.959 121.908 1.00 67.12 56 LYS C N 1
ATOM 8650 C CA . LYS E 1 38 ? 168.919 159.677 120.778 1.00 67.12 56 LYS C CA 1
ATOM 8651 C C . LYS E 1 38 ? 168.055 159.538 119.532 1.00 67.12 56 LYS C C 1
ATOM 8652 O O . LYS E 1 38 ? 167.718 158.422 119.123 1.00 67.12 56 LYS C O 1
ATOM 8658 N N . ILE E 1 39 ? 167.706 160.675 118.935 1.00 77.72 57 ILE C N 1
ATOM 8659 C CA . ILE E 1 39 ? 166.952 160.735 117.689 1.00 77.72 57 ILE C CA 1
ATOM 8660 C C . ILE E 1 39 ? 167.922 161.155 116.597 1.00 77.72 57 ILE C C 1
ATOM 8661 O O . ILE E 1 39 ? 168.812 161.979 116.837 1.00 77.72 57 ILE C O 1
ATOM 8666 N N . GLU E 1 40 ? 167.765 160.581 115.406 1.00 91.20 58 GLU C N 1
ATOM 8667 C CA . GLU E 1 40 ? 168.771 160.745 114.364 1.00 91.20 58 GLU C CA 1
ATOM 8668 C C . GLU E 1 40 ? 168.954 162.219 114.023 1.00 91.20 58 GLU C C 1
ATOM 8669 O O . GLU E 1 40 ? 167.995 162.917 113.681 1.00 91.20 58 GLU C O 1
ATOM 8675 N N . ASP E 1 41 ? 170.203 162.685 114.110 1.00 98.66 59 ASP C N 1
ATOM 8676 C CA . ASP E 1 41 ? 170.515 164.096 113.902 1.00 98.66 59 ASP C CA 1
ATOM 8677 C C . ASP E 1 41 ? 170.185 164.576 112.494 1.00 98.66 59 ASP C C 1
ATOM 8678 O O . ASP E 1 41 ? 170.099 165.789 112.270 1.00 98.66 59 ASP C O 1
ATOM 8683 N N . SER E 1 42 ? 169.994 163.660 111.542 1.00 99.16 60 SER C N 1
ATOM 8684 C CA . SER E 1 42 ? 169.662 164.057 110.179 1.00 99.16 60 SER C CA 1
ATOM 8685 C C . SER E 1 42 ? 168.333 164.797 110.078 1.00 99.16 60 SER C C 1
ATOM 8686 O O . SER E 1 42 ? 168.125 165.532 109.107 1.00 99.16 60 SER C O 1
ATOM 8689 N N . ASN E 1 43 ? 167.432 164.633 111.049 1.00 96.85 61 ASN C N 1
ATOM 8690 C CA . ASN E 1 43 ? 166.089 165.178 110.924 1.00 96.85 61 ASN C CA 1
ATOM 8691 C C . ASN E 1 43 ? 165.702 166.167 112.014 1.00 96.85 61 ASN C C 1
ATOM 8692 O O . ASN E 1 43 ? 164.781 166.961 111.791 1.00 96.85 61 ASN C O 1
ATOM 8697 N N . SER E 1 44 ? 166.367 166.149 113.169 1.00 89.65 62 SER C N 1
ATOM 8698 C CA . SER E 1 44 ? 166.093 167.054 114.287 1.00 89.65 62 SER C CA 1
ATOM 8699 C C . SER E 1 44 ? 164.667 166.927 114.816 1.00 89.65 62 SER C C 1
ATOM 8700 O O . SER E 1 44 ? 164.174 167.831 115.495 1.00 89.65 62 SER C O 1
ATOM 8703 N N . CYS E 1 45 ? 163.986 165.828 114.510 1.00 87.01 63 CYS C N 1
ATOM 8704 C CA . CYS E 1 45 ? 162.640 165.611 115.017 1.00 87.01 63 CYS C CA 1
ATOM 8705 C C . CYS E 1 45 ? 162.683 165.226 116.489 1.00 87.01 63 CYS C C 1
ATOM 8706 O O . CYS E 1 45 ? 163.639 164.610 116.965 1.00 87.01 63 CYS C O 1
ATOM 8709 N N . GLY E 1 46 ? 161.631 165.595 117.216 1.00 76.19 64 GLY C N 1
ATOM 8710 C CA . GLY E 1 46 ? 161.528 165.247 118.614 1.00 76.19 64 GLY C CA 1
ATOM 8711 C C . GLY E 1 46 ? 162.264 166.150 119.578 1.00 76.19 64 GLY C C 1
ATOM 8712 O O . GLY E 1 46 ? 162.238 165.881 120.785 1.00 76.19 64 GLY C O 1
ATOM 8713 N N . ASP E 1 47 ? 162.929 167.199 119.094 1.00 74.76 65 ASP C N 1
ATOM 8714 C CA . ASP E 1 47 ? 163.661 168.087 119.990 1.00 74.76 65 ASP C CA 1
ATOM 8715 C C . ASP E 1 47 ? 162.746 168.751 121.013 1.00 74.76 65 ASP C C 1
ATOM 8716 O O . ASP E 1 47 ? 163.107 168.868 122.189 1.00 74.76 65 ASP C O 1
ATOM 8721 N N . GLN E 1 48 ? 161.565 169.200 120.590 1.00 67.89 66 GLN C N 1
ATOM 8722 C CA . GLN E 1 48 ? 160.657 169.861 121.522 1.00 67.89 66 GLN C CA 1
ATOM 8723 C C . GLN E 1 48 ? 160.089 168.888 122.545 1.00 67.89 66 GLN C C 1
ATOM 8724 O O . GLN E 1 48 ? 159.904 169.245 123.715 1.00 67.89 66 GLN C O 1
ATOM 8730 N N . GLN E 1 49 ? 159.800 167.660 122.126 1.00 66.53 67 GLN C N 1
ATOM 8731 C CA . GLN E 1 49 ? 159.291 166.649 123.045 1.00 66.53 67 GLN C CA 1
ATOM 8732 C C . GLN E 1 49 ? 160.334 166.253 124.080 1.00 66.53 67 GLN C C 1
ATOM 8733 O O . GLN E 1 49 ? 160.002 166.035 125.250 1.00 66.53 67 GLN C O 1
ATOM 8739 N N . ILE E 1 50 ? 161.595 166.142 123.668 1.00 60.21 68 ILE C N 1
ATOM 8740 C CA . ILE E 1 50 ? 162.665 165.848 124.615 1.00 60.21 68 ILE C CA 1
ATOM 8741 C C . ILE E 1 50 ? 162.835 166.982 125.618 1.00 60.21 68 ILE C C 1
ATOM 8742 O O . ILE E 1 50 ? 163.099 166.739 126.803 1.00 60.21 68 ILE C O 1
ATOM 8747 N N . LYS E 1 51 ? 162.681 168.233 125.177 1.00 58.07 69 LYS C N 1
ATOM 8748 C CA . LYS E 1 51 ? 162.763 169.345 126.122 1.00 58.07 69 LYS C CA 1
ATOM 8749 C C . LYS E 1 51 ? 161.712 169.233 127.215 1.00 58.07 69 LYS C C 1
ATOM 8750 O O . LYS E 1 51 ? 162.007 169.471 128.392 1.00 58.07 69 LYS C O 1
ATOM 8756 N N . GLN E 1 52 ? 160.480 168.890 126.854 1.00 57.43 70 GLN C N 1
ATOM 8757 C CA . GLN E 1 52 ? 159.445 168.730 127.868 1.00 57.43 70 GLN C CA 1
ATOM 8758 C C . GLN E 1 52 ? 159.735 167.545 128.777 1.00 57.43 70 GLN C C 1
ATOM 8759 O O . GLN E 1 52 ? 159.515 167.615 129.991 1.00 57.43 70 GLN C O 1
ATOM 8765 N N . TYR E 1 53 ? 160.219 166.446 128.203 1.00 51.65 71 TYR C N 1
ATOM 8766 C CA . TYR E 1 53 ? 160.572 165.272 128.992 1.00 51.65 71 TYR C CA 1
ATOM 8767 C C . TYR E 1 53 ? 161.694 165.581 129.972 1.00 51.65 71 TYR C C 1
ATOM 8768 O O . TYR E 1 53 ? 161.684 165.102 131.112 1.00 51.65 71 TYR C O 1
ATOM 8777 N N . LYS E 1 54 ? 162.674 166.371 129.542 1.00 49.59 72 LYS C N 1
ATOM 8778 C CA . LYS E 1 54 ? 163.751 166.789 130.430 1.00 49.59 72 LYS C CA 1
ATOM 8779 C C . LYS E 1 54 ? 163.227 167.583 131.620 1.00 49.59 72 LYS C C 1
ATOM 8780 O O . LYS E 1 54 ? 163.690 167.396 132.751 1.00 49.59 72 LYS C O 1
ATOM 8786 N N . ARG E 1 55 ? 162.273 168.483 131.386 1.00 52.59 73 ARG C N 1
ATOM 8787 C CA . ARG E 1 55 ? 161.680 169.248 132.478 1.00 52.59 73 ARG C CA 1
ATOM 8788 C C . ARG E 1 55 ? 160.964 168.356 133.480 1.00 52.59 73 ARG C C 1
ATOM 8789 O O . ARG E 1 55 ? 160.906 168.684 134.669 1.00 52.59 73 ARG C O 1
ATOM 8797 N N . LEU E 1 56 ? 160.406 167.239 133.029 1.00 49.38 74 LEU C N 1
ATOM 8798 C CA . LEU E 1 56 ? 159.800 166.300 133.962 1.00 49.38 74 LEU C CA 1
ATOM 8799 C C . LEU E 1 56 ? 160.860 165.547 134.752 1.00 49.38 74 LEU C C 1
ATOM 8800 O O . LEU E 1 56 ? 160.689 165.298 135.949 1.00 49.38 74 LEU C O 1
ATOM 8805 N N . LEU E 1 57 ? 161.956 165.167 134.094 1.00 46.17 75 LEU C N 1
ATOM 8806 C CA . LEU E 1 57 ? 163.015 164.423 134.766 1.00 46.17 75 LEU C CA 1
ATOM 8807 C C . LEU E 1 57 ? 163.611 165.193 135.936 1.00 46.17 75 LEU C C 1
ATOM 8808 O O . LEU E 1 57 ? 164.006 164.588 136.938 1.00 46.17 75 LEU C O 1
ATOM 8813 N N . ASP E 1 58 ? 163.721 166.518 135.822 1.00 44.29 76 ASP C N 1
ATOM 8814 C CA . ASP E 1 58 ? 164.254 167.309 136.928 1.00 44.29 76 ASP C CA 1
ATOM 8815 C C . ASP E 1 58 ? 163.504 167.068 138.226 1.00 44.29 76 ASP C C 1
ATOM 8816 O O . ASP E 1 58 ? 164.098 167.126 139.307 1.00 44.29 76 ASP C O 1
ATOM 8821 N N . ARG E 1 59 ? 162.204 166.804 138.149 1.00 46.12 77 ARG C N 1
ATOM 8822 C CA . ARG E 1 59 ? 161.415 166.560 139.347 1.00 46.12 77 ARG C CA 1
ATOM 8823 C C . ARG E 1 59 ? 161.741 165.244 140.035 1.00 46.12 77 ARG C C 1
ATOM 8824 O O . ARG E 1 59 ? 161.205 164.992 141.117 1.00 46.12 77 ARG C O 1
ATOM 8832 N N . LEU E 1 60 ? 162.587 164.396 139.452 1.00 41.99 78 LEU C N 1
ATOM 8833 C CA . LEU E 1 60 ? 163.018 163.216 140.187 1.00 41.99 78 LEU C CA 1
ATOM 8834 C C . LEU E 1 60 ? 164.533 163.056 140.273 1.00 41.99 78 LEU C C 1
ATOM 8835 O O . LEU E 1 60 ? 165.026 162.445 141.225 1.00 41.99 78 LEU C O 1
ATOM 8840 N N . ILE E 1 61 ? 165.289 163.583 139.310 1.00 39.33 79 ILE C N 1
ATOM 8841 C CA . ILE E 1 61 ? 166.738 163.453 139.427 1.00 39.33 79 ILE C CA 1
ATOM 8842 C C . ILE E 1 61 ? 167.347 164.478 140.383 1.00 39.33 79 ILE C C 1
ATOM 8843 O O . ILE E 1 61 ? 168.388 164.205 140.991 1.00 39.33 79 ILE C O 1
ATOM 8848 N N . ILE E 1 62 ? 166.749 165.653 140.546 1.00 37.44 80 ILE C N 1
ATOM 8849 C CA . ILE E 1 62 ? 167.283 166.633 141.495 1.00 37.44 80 ILE C CA 1
ATOM 8850 C C . ILE E 1 62 ? 167.105 166.154 142.934 1.00 37.44 80 ILE C C 1
ATOM 8851 O O . ILE E 1 62 ? 168.050 166.272 143.727 1.00 37.44 80 ILE C O 1
ATOM 8856 N N . PRO E 1 63 ? 165.946 165.621 143.336 1.00 35.20 81 PRO C N 1
ATOM 8857 C CA . PRO E 1 63 ? 165.886 164.966 144.653 1.00 35.20 81 PRO C CA 1
ATOM 8858 C C . PRO E 1 63 ? 166.883 163.834 144.837 1.00 35.20 81 PRO C C 1
ATOM 8859 O O . PRO E 1 63 ? 167.405 163.668 145.945 1.00 35.20 81 PRO C O 1
ATOM 8863 N N . LEU E 1 64 ? 167.158 163.036 143.803 1.00 35.12 82 LEU C N 1
ATOM 8864 C CA . LEU E 1 64 ? 168.184 162.005 143.933 1.00 35.12 82 LEU C CA 1
ATOM 8865 C C . LEU E 1 64 ? 169.562 162.609 144.141 1.00 35.12 82 LEU C C 1
ATOM 8866 O O . LEU E 1 64 ? 170.353 162.100 144.941 1.00 35.12 82 LEU C O 1
ATOM 8871 N N . TYR E 1 65 ? 169.875 163.684 143.423 1.00 34.16 83 TYR C N 1
ATOM 8872 C CA . TYR E 1 65 ? 171.163 164.338 143.603 1.00 34.16 83 TYR C CA 1
ATOM 8873 C C . TYR E 1 65 ? 171.318 164.849 145.024 1.00 34.16 83 TYR C C 1
ATOM 8874 O O . TYR E 1 65 ? 172.368 164.670 145.650 1.00 34.16 83 TYR C O 1
ATOM 8883 N N . ASP E 1 66 ? 170.281 165.502 145.546 1.00 35.16 84 ASP C N 1
ATOM 8884 C CA . ASP E 1 66 ? 170.359 166.072 146.884 1.00 35.16 84 ASP C CA 1
ATOM 8885 C C . ASP E 1 66 ? 170.582 164.995 147.933 1.00 35.16 84 ASP C C 1
ATOM 8886 O O . ASP E 1 66 ? 171.331 165.202 148.894 1.00 35.16 84 ASP C O 1
ATOM 8891 N N . GLY E 1 67 ? 169.939 163.841 147.773 1.00 33.68 85 GLY C N 1
ATOM 8892 C CA . GLY E 1 67 ? 170.170 162.749 148.701 1.00 33.68 85 GLY C CA 1
ATOM 8893 C C . GLY E 1 67 ? 171.563 162.163 148.589 1.00 33.68 85 GLY C C 1
ATOM 8894 O O . GLY E 1 67 ? 172.199 161.860 149.600 1.00 33.68 85 GLY C O 1
ATOM 8895 N N . LEU E 1 68 ? 172.046 161.973 147.363 1.00 32.92 86 LEU C N 1
ATOM 8896 C CA . LEU E 1 68 ? 173.399 161.473 147.160 1.00 32.92 86 LEU C CA 1
ATOM 8897 C C . LEU E 1 68 ? 174.443 162.457 147.668 1.00 32.92 86 LEU C C 1
ATOM 8898 O O . LEU E 1 68 ? 175.436 162.056 148.284 1.00 32.92 86 LEU C O 1
ATOM 8903 N N . ARG E 1 69 ? 174.243 163.749 147.408 1.00 33.77 87 ARG C N 1
ATOM 8904 C CA . ARG E 1 69 ? 175.147 164.771 147.927 1.00 33.77 87 ARG C CA 1
ATOM 8905 C C . ARG E 1 69 ? 175.203 164.743 149.444 1.00 33.77 87 ARG C C 1
ATOM 8906 O O . ARG E 1 69 ? 176.272 164.916 150.037 1.00 33.77 87 ARG C O 1
ATOM 8914 N N . LEU E 1 70 ? 174.058 164.540 150.090 1.00 32.93 88 LEU C N 1
ATOM 8915 C CA . LEU E 1 70 ? 174.022 164.448 151.542 1.00 32.93 88 LEU C CA 1
ATOM 8916 C C . LEU E 1 70 ? 174.862 163.283 152.057 1.00 32.93 88 LEU C C 1
ATOM 8917 O O . LEU E 1 70 ? 175.509 163.393 153.103 1.00 32.93 88 LEU C O 1
ATOM 8922 N N . GLN E 1 71 ? 174.879 162.163 151.330 1.00 32.63 89 GLN C N 1
ATOM 8923 C CA . GLN E 1 71 ? 175.709 161.027 151.727 1.00 32.63 89 GLN C CA 1
ATOM 8924 C C . GLN E 1 71 ? 177.191 161.295 151.506 1.00 32.63 89 GLN C C 1
ATOM 8925 O O . GLN E 1 71 ? 178.023 160.928 152.341 1.00 32.63 89 GLN C O 1
ATOM 8931 N N . LYS E 1 72 ? 177.542 161.912 150.383 1.00 33.11 90 LYS C N 1
ATOM 8932 C CA . LYS E 1 72 ? 178.935 162.227 150.099 1.00 33.11 90 LYS C CA 1
ATOM 8933 C C . LYS E 1 72 ? 179.528 163.252 151.053 1.00 33.11 90 LYS C C 1
ATOM 8934 O O . LYS E 1 72 ? 180.754 163.336 151.163 1.00 33.11 90 LYS C O 1
ATOM 8940 N N . ASP E 1 73 ? 178.704 164.038 151.732 1.00 36.27 91 ASP C N 1
ATOM 8941 C CA . ASP E 1 73 ? 179.214 165.058 152.636 1.00 36.27 91 ASP C CA 1
ATOM 8942 C C . ASP E 1 73 ? 179.563 164.533 154.023 1.00 36.27 91 ASP C C 1
ATOM 8943 O O . ASP E 1 73 ? 180.025 165.318 154.852 1.00 36.27 91 ASP C O 1
ATOM 8948 N N . VAL E 1 74 ? 179.353 163.247 154.306 1.00 33.39 92 VAL C N 1
ATOM 8949 C CA . VAL E 1 74 ? 179.698 162.715 155.621 1.00 33.39 92 VAL C CA 1
ATOM 8950 C C . VAL E 1 74 ? 181.208 162.643 155.806 1.00 33.39 92 VAL C C 1
ATOM 8951 O O . VAL E 1 74 ? 181.726 162.947 156.885 1.00 33.39 92 VAL C O 1
ATOM 8955 N N . ILE E 1 75 ? 181.942 162.266 154.763 1.00 33.22 93 ILE C N 1
ATOM 8956 C CA . ILE E 1 75 ? 183.395 162.161 154.813 1.00 33.22 93 ILE C CA 1
ATOM 8957 C C . ILE E 1 75 ? 183.997 163.159 153.838 1.00 33.22 93 ILE C C 1
ATOM 8958 O O . ILE E 1 75 ? 183.638 163.171 152.656 1.00 33.22 93 ILE C O 1
ATOM 8963 N N . VAL E 1 76 ? 184.906 163.991 154.330 1.00 33.70 94 VAL C N 1
ATOM 8964 C CA . VAL E 1 76 ? 185.577 164.983 153.505 1.00 33.70 94 VAL C CA 1
ATOM 8965 C C . VAL E 1 76 ? 186.637 164.324 152.641 1.00 33.70 94 VAL C C 1
ATOM 8966 O O . VAL E 1 76 ? 187.599 163.757 153.152 1.00 33.70 94 VAL C O 1
ATOM 8970 N N . THR E 1 89 ? 197.503 156.283 154.436 1.00 51.33 107 THR C N 1
ATOM 8971 C CA . THR E 1 89 ? 196.428 157.012 153.779 1.00 51.33 107 THR C CA 1
ATOM 8972 C C . THR E 1 89 ? 195.454 156.061 153.099 1.00 51.33 107 THR C C 1
ATOM 8973 O O . THR E 1 89 ? 195.619 154.845 153.158 1.00 51.33 107 THR C O 1
ATOM 8977 N N . GLU E 1 90 ? 194.430 156.628 152.465 1.00 53.71 108 GLU C N 1
ATOM 8978 C CA . GLU E 1 90 ? 193.541 155.882 151.585 1.00 53.71 108 GLU C CA 1
ATOM 8979 C C . GLU E 1 90 ? 194.321 155.156 150.498 1.00 53.71 108 GLU C C 1
ATOM 8980 O O . GLU E 1 90 ? 195.459 155.527 150.194 1.00 53.71 108 GLU C O 1
ATOM 8986 N N . ARG E 1 91 ? 193.721 154.117 149.919 1.00 53.80 109 ARG C N 1
ATOM 8987 C CA . ARG E 1 91 ? 194.334 153.224 148.939 1.00 53.80 109 ARG C CA 1
ATOM 8988 C C . ARG E 1 91 ? 195.431 152.356 149.540 1.00 53.80 109 ARG C C 1
ATOM 8989 O O . ARG E 1 91 ? 196.205 151.747 148.796 1.00 53.80 109 ARG C O 1
ATOM 8997 N N . PHE E 1 92 ? 195.520 152.282 150.864 1.00 53.37 110 PHE C N 1
ATOM 8998 C CA . PHE E 1 92 ? 196.380 151.335 151.555 1.00 53.37 110 PHE C CA 1
ATOM 8999 C C . PHE E 1 92 ? 195.572 150.545 152.569 1.00 53.37 110 PHE C C 1
ATOM 9000 O O . PHE E 1 92 ? 194.704 151.095 153.250 1.00 53.37 110 PHE C O 1
ATOM 9008 N N . PHE E 1 93 ? 195.866 149.252 152.659 1.00 50.82 111 PHE C N 1
ATOM 9009 C CA . PHE E 1 93 ? 195.141 148.366 153.555 1.00 50.82 111 PHE C CA 1
ATOM 9010 C C . PHE E 1 93 ? 195.403 148.784 154.993 1.00 50.82 111 PHE C C 1
ATOM 9011 O O . PHE E 1 93 ? 196.555 148.876 155.425 1.00 50.82 111 PHE C O 1
ATOM 9019 N N . GLY E 1 94 ? 194.329 149.035 155.736 1.00 46.66 112 GLY C N 1
ATOM 9020 C CA . GLY E 1 94 ? 194.440 149.576 157.071 1.00 46.66 112 GLY C CA 1
ATOM 9021 C C . GLY E 1 94 ? 194.710 151.062 157.148 1.00 46.66 112 GLY C C 1
ATOM 9022 O O . GLY E 1 94 ? 195.014 151.561 158.235 1.00 46.66 112 GLY C O 1
ATOM 9023 N N . GLY E 1 95 ? 194.614 151.785 156.035 1.00 42.67 113 GLY C N 1
ATOM 9024 C CA . GLY E 1 95 ? 194.749 153.224 156.040 1.00 42.67 113 GLY C CA 1
ATOM 9025 C C . GLY E 1 95 ? 193.499 153.965 156.461 1.00 42.67 113 GLY C C 1
ATOM 9026 O O . GLY E 1 95 ? 192.452 153.390 156.751 1.00 42.67 113 GLY C O 1
ATOM 9027 N N . VAL E 1 96 ? 193.628 155.286 156.498 1.00 37.79 114 VAL C N 1
ATOM 9028 C CA . VAL E 1 96 ? 192.542 156.172 156.899 1.00 37.79 114 VAL C CA 1
ATOM 9029 C C . VAL E 1 96 ? 191.588 156.365 155.730 1.00 37.79 114 VAL C C 1
ATOM 9030 O O . VAL E 1 96 ? 192.015 156.502 154.580 1.00 37.79 114 VAL C O 1
ATOM 9034 N N . ILE E 1 97 ? 190.287 156.390 156.018 1.00 35.78 115 ILE C N 1
ATOM 9035 C CA . ILE E 1 97 ? 189.297 156.563 154.958 1.00 35.78 115 ILE C CA 1
ATOM 9036 C C . ILE E 1 97 ? 189.105 158.034 154.618 1.00 35.78 115 ILE C C 1
ATOM 9037 O O . ILE E 1 97 ? 189.034 158.402 153.443 1.00 35.78 115 ILE C O 1
ATOM 9042 N N . GLY E 1 98 ? 189.006 158.893 155.622 1.00 34.97 116 GLY C N 1
ATOM 9043 C CA . GLY E 1 98 ? 188.922 160.314 155.362 1.00 34.97 116 GLY C CA 1
ATOM 9044 C C . GLY E 1 98 ? 188.763 161.085 156.649 1.00 34.97 116 GLY C C 1
ATOM 9045 O O . GLY E 1 98 ? 188.979 160.559 157.739 1.00 34.97 116 GLY C O 1
ATOM 9046 N N . THR E 1 99 ? 188.379 162.348 156.507 1.00 35.50 117 THR C N 1
ATOM 9047 C CA . THR E 1 99 ? 188.177 163.242 157.636 1.00 35.50 117 THR C CA 1
ATOM 9048 C C . THR E 1 99 ? 186.692 163.382 157.939 1.00 35.50 117 THR C C 1
ATOM 9049 O O . THR E 1 99 ? 185.871 163.527 157.031 1.00 35.50 117 THR C O 1
ATOM 9053 N N . ILE E 1 100 ? 186.357 163.332 159.227 1.00 36.72 118 ILE C N 1
ATOM 9054 C CA . ILE E 1 100 ? 184.983 163.532 159.662 1.00 36.72 118 ILE C CA 1
ATOM 9055 C C . ILE E 1 100 ? 184.542 164.952 159.345 1.00 36.72 118 ILE C C 1
ATOM 9056 O O . ILE E 1 100 ? 185.203 165.925 159.722 1.00 36.72 118 ILE C O 1
ATOM 9061 N N . ALA E 1 101 ? 183.418 165.076 158.650 1.00 37.87 119 ALA C N 1
ATOM 9062 C CA . ALA E 1 101 ? 182.846 166.368 158.319 1.00 37.87 119 ALA C CA 1
ATOM 9063 C C . ALA E 1 101 ? 182.126 166.981 159.514 1.00 37.87 119 ALA C C 1
ATOM 9064 O O . ALA E 1 101 ? 181.697 166.293 160.442 1.00 37.87 119 ALA C O 1
ATOM 9066 N N . LEU E 1 102 ? 181.995 168.302 159.472 1.00 40.78 120 LEU C N 1
ATOM 9067 C CA . LEU E 1 102 ? 181.191 169.046 160.435 1.00 40.78 120 LEU C CA 1
ATOM 9068 C C . LEU E 1 102 ? 179.714 168.744 160.223 1.00 40.78 120 LEU C C 1
ATOM 9069 O O . LEU E 1 102 ? 179.123 169.167 159.226 1.00 40.78 120 LEU C O 1
ATOM 9074 N N . GLY E 1 103 ? 179.116 168.024 161.159 1.00 38.46 121 GLY C N 1
ATOM 9075 C CA . GLY E 1 103 ? 177.720 167.648 161.052 1.00 38.46 121 GLY C CA 1
ATOM 9076 C C . GLY E 1 103 ? 177.417 166.505 162.002 1.00 38.46 121 GLY C C 1
ATOM 9077 O O . GLY E 1 103 ? 178.169 166.244 162.935 1.00 38.46 121 GLY C O 1
ATOM 9078 N N . VAL E 1 104 ? 176.298 165.840 161.741 1.00 35.71 122 VAL C N 1
ATOM 9079 C CA . VAL E 1 104 ? 175.922 164.625 162.449 1.00 35.71 122 VAL C CA 1
ATOM 9080 C C . VAL E 1 104 ? 175.631 163.548 161.421 1.00 35.71 122 VAL C C 1
ATOM 9081 O O . VAL E 1 104 ? 174.934 163.801 160.433 1.00 35.71 122 VAL C O 1
ATOM 9085 N N . ALA E 1 105 ? 176.154 162.349 161.653 1.00 33.73 123 ALA C N 1
ATOM 9086 C CA . ALA E 1 105 ? 175.892 161.206 160.791 1.00 33.73 123 ALA C CA 1
ATOM 9087 C C . ALA E 1 105 ? 175.780 159.964 161.654 1.00 33.73 123 ALA C C 1
ATOM 9088 O O . ALA E 1 105 ? 176.710 159.633 162.392 1.00 33.73 123 ALA C O 1
ATOM 9090 N N . THR E 1 106 ? 174.649 159.282 161.555 1.00 33.64 124 THR C N 1
ATOM 9091 C CA . THR E 1 106 ? 174.422 158.032 162.251 1.00 33.64 124 THR C CA 1
ATOM 9092 C C . THR E 1 106 ? 175.168 156.894 161.561 1.00 33.64 124 THR C C 1
ATOM 9093 O O . THR E 1 106 ? 175.648 157.023 160.432 1.00 33.64 124 THR C O 1
ATOM 9097 N N . SER E 1 107 ? 175.282 155.772 162.274 1.00 33.46 125 SER C N 1
ATOM 9098 C CA . SER E 1 107 ? 176.017 154.618 161.765 1.00 33.46 125 SER C CA 1
ATOM 9099 C C . SER E 1 107 ? 175.533 154.176 160.395 1.00 33.46 125 SER C C 1
ATOM 9100 O O . SER E 1 107 ? 176.330 153.708 159.576 1.00 33.46 125 SER C O 1
ATOM 9103 N N . ALA E 1 108 ? 174.236 154.306 160.129 1.00 32.50 126 ALA C N 1
ATOM 9104 C CA . ALA E 1 108 ? 173.717 154.012 158.800 1.00 32.50 126 ALA C CA 1
ATOM 9105 C C . ALA E 1 108 ? 174.295 154.950 157.753 1.00 32.50 126 ALA C C 1
ATOM 9106 O O . ALA E 1 108 ? 174.652 154.519 156.652 1.00 32.50 126 ALA C O 1
ATOM 9108 N N . GLN E 1 109 ? 174.383 156.238 158.070 1.00 33.20 127 GLN C N 1
ATOM 9109 C CA . GLN E 1 109 ? 174.941 157.199 157.129 1.00 33.20 127 GLN C CA 1
ATOM 9110 C C . GLN E 1 109 ? 176.433 156.983 156.909 1.00 33.20 127 GLN C C 1
ATOM 9111 O O . GLN E 1 109 ? 176.934 157.197 155.801 1.00 33.20 127 GLN C O 1
ATOM 9117 N N . ILE E 1 110 ? 177.164 156.576 157.947 1.00 32.16 128 ILE C N 1
ATOM 9118 C CA . ILE E 1 110 ? 178.585 156.284 157.780 1.00 32.16 128 ILE C CA 1
ATOM 9119 C C . ILE E 1 110 ? 178.785 155.105 156.841 1.00 32.16 128 ILE C C 1
ATOM 9120 O O . ILE E 1 110 ? 179.680 155.121 155.988 1.00 32.16 128 ILE C O 1
ATOM 9125 N N . THR E 1 111 ? 177.965 154.065 156.978 1.00 33.35 129 THR C N 1
ATOM 9126 C CA . THR E 1 111 ? 178.075 152.924 156.077 1.00 33.35 129 THR C CA 1
ATOM 9127 C C . THR E 1 111 ? 177.806 153.330 154.636 1.00 33.35 129 THR C C 1
ATOM 9128 O O . THR E 1 111 ? 178.509 152.892 153.719 1.00 33.35 129 THR C O 1
ATOM 9132 N N . ALA E 1 112 ? 176.788 154.160 154.412 1.00 33.07 130 ALA C N 1
ATOM 9133 C CA . ALA E 1 112 ? 176.537 154.679 153.074 1.00 33.07 130 ALA C CA 1
ATOM 9134 C C . ALA E 1 112 ? 177.714 155.496 152.561 1.00 33.07 130 ALA C C 1
ATOM 9135 O O . ALA E 1 112 ? 178.110 155.364 151.400 1.00 33.07 130 ALA C O 1
ATOM 9137 N N . ALA E 1 113 ? 178.282 156.349 153.410 1.00 33.31 131 ALA C N 1
ATOM 9138 C CA . ALA E 1 113 ? 179.425 157.161 153.008 1.00 33.31 131 ALA C CA 1
ATOM 9139 C C . ALA E 1 113 ? 180.652 156.316 152.693 1.00 33.31 131 ALA C C 1
ATOM 9140 O O . ALA E 1 113 ? 181.355 156.578 151.712 1.00 33.31 131 ALA C O 1
ATOM 9142 N N . VAL E 1 114 ? 180.938 155.312 153.520 1.00 35.18 132 VAL C N 1
ATOM 9143 C CA . VAL E 1 114 ? 182.086 154.443 153.273 1.00 35.18 132 VAL C CA 1
ATOM 9144 C C . VAL E 1 114 ? 181.908 153.671 151.972 1.00 35.18 132 VAL C C 1
ATOM 9145 O O . VAL E 1 114 ? 182.865 153.467 151.219 1.00 35.18 132 VAL C O 1
ATOM 9149 N N . ALA E 1 115 ? 180.682 153.240 151.683 1.00 36.61 133 ALA C N 1
ATOM 9150 C CA . ALA E 1 115 ? 180.411 152.546 150.430 1.00 36.61 133 ALA C CA 1
ATOM 9151 C C . ALA E 1 115 ? 180.705 153.418 149.220 1.00 36.61 133 ALA C C 1
ATOM 9152 O O . ALA E 1 115 ? 181.139 152.909 148.182 1.00 36.61 133 ALA C O 1
ATOM 9154 N N . LEU E 1 116 ? 180.476 154.726 149.327 1.00 37.30 134 LEU C N 1
ATOM 9155 C CA . LEU E 1 116 ? 180.779 155.630 148.223 1.00 37.30 134 LEU C CA 1
ATOM 9156 C C . LEU E 1 116 ? 182.279 155.834 148.041 1.00 37.30 134 LEU C C 1
ATOM 9157 O O . LEU E 1 116 ? 182.736 156.040 146.915 1.00 37.30 134 LEU C O 1
ATOM 9162 N N . VAL E 1 117 ? 183.058 155.800 149.124 1.00 40.75 135 VAL C N 1
ATOM 9163 C CA . VAL E 1 117 ? 184.510 155.871 148.990 1.00 40.75 135 VAL C CA 1
ATOM 9164 C C . VAL E 1 117 ? 185.058 154.626 148.307 1.00 40.75 135 VAL C C 1
ATOM 9165 O O . VAL E 1 117 ? 186.043 154.696 147.564 1.00 40.75 135 VAL C O 1
ATOM 9169 N N . GLU E 1 118 ? 184.420 153.478 148.519 1.00 46.64 136 GLU C N 1
ATOM 9170 C CA . GLU E 1 118 ? 184.830 152.249 147.849 1.00 46.64 136 GLU C CA 1
ATOM 9171 C C . GLU E 1 118 ? 184.506 152.280 146.362 1.00 46.64 136 GLU C C 1
ATOM 9172 O O . GLU E 1 118 ? 185.270 151.759 145.543 1.00 46.64 136 GLU C O 1
ATOM 9178 N N . ALA E 1 119 ? 183.379 152.884 145.996 1.00 47.77 137 ALA C N 1
ATOM 9179 C CA . ALA E 1 119 ? 182.944 152.990 144.611 1.00 47.77 137 ALA C CA 1
ATOM 9180 C C . ALA E 1 119 ? 183.724 154.028 143.820 1.00 47.77 137 ALA C C 1
ATOM 9181 O O . ALA E 1 119 ? 183.559 154.104 142.600 1.00 47.77 137 ALA C O 1
ATOM 9183 N N . LYS E 1 120 ? 184.544 154.834 144.488 1.00 52.77 138 LYS C N 1
ATOM 9184 C CA . LYS E 1 120 ? 185.285 155.897 143.820 1.00 52.77 138 LYS C CA 1
ATOM 9185 C C . LYS E 1 120 ? 186.170 155.357 142.704 1.00 52.77 138 LYS C C 1
ATOM 9186 O O . LYS E 1 120 ? 186.268 155.967 141.634 1.00 52.77 138 LYS C O 1
ATOM 9192 N N . GLN E 1 121 ? 186.827 154.219 142.931 1.00 59.30 139 GLN C N 1
ATOM 9193 C CA . GLN E 1 121 ? 187.724 153.671 141.921 1.00 59.30 139 GLN C CA 1
ATOM 9194 C C . GLN E 1 121 ? 186.979 153.220 140.672 1.00 59.30 139 GLN C C 1
ATOM 9195 O O . GLN E 1 121 ? 187.576 153.168 139.593 1.00 59.30 139 GLN C O 1
ATOM 9201 N N . ALA E 1 122 ? 185.687 152.926 140.787 1.00 58.32 140 ALA C N 1
ATOM 9202 C CA . ALA E 1 122 ? 184.887 152.566 139.625 1.00 58.32 140 ALA C CA 1
ATOM 9203 C C . ALA E 1 122 ? 184.425 153.787 138.849 1.00 58.32 140 ALA C C 1
ATOM 9204 O O . ALA E 1 122 ? 184.306 153.727 137.621 1.00 58.32 140 ALA C O 1
ATOM 9206 N N . ARG E 1 123 ? 184.147 154.891 139.545 1.00 62.14 141 ARG C N 1
ATOM 9207 C CA . ARG E 1 123 ? 183.628 156.088 138.893 1.00 62.14 141 ARG C CA 1
ATOM 9208 C C . ARG E 1 123 ? 184.585 156.628 137.841 1.00 62.14 141 ARG C C 1
ATOM 9209 O O . ARG E 1 123 ? 184.143 157.167 136.821 1.00 62.14 141 ARG C O 1
ATOM 9217 N N . SER E 1 124 ? 185.891 156.502 138.066 1.00 64.09 142 SER C N 1
ATOM 9218 C CA . SER E 1 124 ? 186.863 156.971 137.087 1.00 64.09 142 SER C CA 1
ATOM 9219 C C . SER E 1 124 ? 186.864 156.150 135.801 1.00 64.09 142 SER C C 1
ATOM 9220 O O . SER E 1 124 ? 187.368 156.631 134.782 1.00 64.09 142 SER C O 1
ATOM 9223 N N . ASP E 1 125 ? 186.327 154.931 135.815 1.00 66.98 143 ASP C N 1
ATOM 9224 C CA . ASP E 1 125 ? 186.123 154.187 134.576 1.00 66.98 143 ASP C CA 1
ATOM 9225 C C . ASP E 1 125 ? 184.768 154.469 133.944 1.00 66.98 143 ASP C C 1
ATOM 9226 O O . ASP E 1 125 ? 184.663 154.556 132.717 1.00 66.98 143 ASP C O 1
ATOM 9231 N N . ILE E 1 126 ? 183.727 154.603 134.766 1.00 61.83 144 ILE C N 1
ATOM 9232 C CA . ILE E 1 126 ? 182.392 154.925 134.273 1.00 61.83 144 ILE C CA 1
ATOM 9233 C C . ILE E 1 126 ? 182.377 156.267 133.553 1.00 61.83 144 ILE C C 1
ATOM 9234 O O . ILE E 1 126 ? 181.654 156.443 132.565 1.00 61.83 144 ILE C O 1
ATOM 9239 N N . GLU E 1 127 ? 183.183 157.225 134.014 1.00 66.51 145 GLU C N 1
ATOM 9240 C CA . GLU E 1 127 ? 183.270 158.521 133.351 1.00 66.51 145 GLU C CA 1
ATOM 9241 C C . GLU E 1 127 ? 183.881 158.443 131.959 1.00 66.51 145 GLU C C 1
ATOM 9242 O O . GLU E 1 127 ? 183.687 159.368 131.164 1.00 66.51 145 GLU C O 1
ATOM 9248 N N . LYS E 1 128 ? 184.612 157.378 131.641 1.00 67.08 146 LYS C N 1
ATOM 9249 C CA . LYS E 1 128 ? 185.075 157.193 130.271 1.00 67.08 146 LYS C CA 1
ATOM 9250 C C . LYS E 1 128 ? 183.972 156.635 129.380 1.00 67.08 146 LYS C C 1
ATOM 9251 O O . LYS E 1 128 ? 183.766 157.116 128.261 1.00 67.08 146 LYS C O 1
ATOM 9257 N N . LEU E 1 129 ? 183.261 155.612 129.857 1.00 64.14 147 LEU C N 1
ATOM 9258 C CA . LEU E 1 129 ? 182.173 155.018 129.086 1.00 64.14 147 LEU C CA 1
ATOM 9259 C C . LEU E 1 129 ? 181.071 156.020 128.760 1.00 64.14 147 LEU C C 1
ATOM 9260 O O . LEU E 1 129 ? 180.462 155.941 127.687 1.00 64.14 147 LEU C O 1
ATOM 9265 N N . LYS E 1 130 ? 180.799 156.964 129.665 1.00 65.25 148 LYS C N 1
ATOM 9266 C CA . LYS E 1 130 ? 179.762 157.963 129.421 1.00 65.25 148 LYS C CA 1
ATOM 9267 C C . LYS E 1 130 ? 179.973 158.729 128.120 1.00 65.25 148 LYS C C 1
ATOM 9268 O O . LYS E 1 130 ? 178.998 159.155 127.493 1.00 65.25 148 LYS C O 1
ATOM 9274 N N . GLU E 1 131 ? 181.221 158.921 127.696 1.00 68.65 149 GLU C N 1
ATOM 9275 C CA . GLU E 1 131 ? 181.451 159.611 126.431 1.00 68.65 149 GLU C CA 1
ATOM 9276 C C . GLU E 1 131 ? 181.006 158.781 125.229 1.00 68.65 149 GLU C C 1
ATOM 9277 O O . GLU E 1 131 ? 180.517 159.343 124.242 1.00 68.65 149 GLU C O 1
ATOM 9283 N N . ALA E 1 132 ? 181.156 157.457 125.287 1.00 65.03 150 ALA C N 1
ATOM 9284 C CA . ALA E 1 132 ? 180.691 156.608 124.194 1.00 65.03 150 ALA C CA 1
ATOM 9285 C C . ALA E 1 132 ? 179.174 156.481 124.182 1.00 65.03 150 ALA C C 1
ATOM 9286 O O . ALA E 1 132 ? 178.557 156.432 123.112 1.00 65.03 150 ALA C O 1
ATOM 9288 N N . ILE E 1 133 ? 178.557 156.413 125.361 1.00 64.54 151 ILE C N 1
ATOM 9289 C CA . ILE E 1 133 ? 177.109 156.268 125.462 1.00 64.54 151 ILE C CA 1
ATOM 9290 C C . ILE E 1 133 ? 176.374 157.464 124.867 1.00 64.54 151 ILE C C 1
ATOM 9291 O O . ILE E 1 133 ? 175.253 157.320 124.362 1.00 64.54 151 ILE C O 1
ATOM 9296 N N . ARG E 1 134 ? 176.982 158.653 124.899 1.00 66.32 152 ARG C N 1
ATOM 9297 C CA . ARG E 1 134 ? 176.295 159.857 124.435 1.00 66.32 152 ARG C CA 1
ATOM 9298 C C . ARG E 1 134 ? 175.840 159.724 122.987 1.00 66.32 152 ARG C C 1
ATOM 9299 O O . ARG E 1 134 ? 174.649 159.848 122.682 1.00 66.32 152 ARG C O 1
ATOM 9307 N N . ASP E 1 135 ? 176.777 159.472 122.079 1.00 68.07 153 ASP C N 1
ATOM 9308 C CA . ASP E 1 135 ? 176.457 159.462 120.660 1.00 68.07 153 ASP C CA 1
ATOM 9309 C C . ASP E 1 135 ? 175.881 158.137 120.179 1.00 68.07 153 ASP C C 1
ATOM 9310 O O . ASP E 1 135 ? 175.397 158.068 119.045 1.00 68.07 153 ASP C O 1
ATOM 9315 N N . THR E 1 136 ? 175.918 157.098 121.000 1.00 65.54 154 THR C N 1
ATOM 9316 C CA . THR E 1 136 ? 175.545 155.765 120.557 1.00 65.54 154 THR C CA 1
ATOM 9317 C C . THR E 1 136 ? 174.031 155.591 120.559 1.00 65.54 154 THR C C 1
ATOM 9318 O O . THR E 1 136 ? 173.332 156.105 121.435 1.00 65.54 154 THR C O 1
ATOM 9322 N N . ASN E 1 137 ? 173.530 154.865 119.563 1.00 65.87 155 ASN C N 1
ATOM 9323 C CA . ASN E 1 137 ? 172.116 154.558 119.401 1.00 65.87 155 ASN C CA 1
ATOM 9324 C C . ASN E 1 137 ? 171.705 153.245 120.050 1.00 65.87 155 ASN C C 1
ATOM 9325 O O . ASN E 1 137 ? 170.544 152.853 119.927 1.00 65.87 155 ASN C O 1
ATOM 9330 N N . LYS E 1 138 ? 172.625 152.531 120.687 1.00 60.46 156 LYS C N 1
ATOM 9331 C CA . LYS E 1 138 ? 172.319 151.221 121.239 1.00 60.46 156 LYS C CA 1
ATOM 9332 C C . LYS E 1 138 ? 171.518 151.325 122.528 1.00 60.46 156 LYS C C 1
ATOM 9333 O O . LYS E 1 138 ? 171.753 152.206 123.357 1.00 60.46 156 LYS C O 1
ATOM 9339 N N . ALA E 1 139 ? 170.568 150.406 122.693 1.00 56.55 157 ALA C N 1
ATOM 9340 C CA . ALA E 1 139 ? 169.724 150.400 123.880 1.00 56.55 157 ALA C CA 1
ATOM 9341 C C . ALA E 1 139 ? 170.427 149.782 125.082 1.00 56.55 157 ALA C C 1
ATOM 9342 O O . ALA E 1 139 ? 170.317 150.301 126.196 1.00 56.55 157 ALA C O 1
ATOM 9344 N N . VAL E 1 140 ? 171.144 148.678 124.886 1.00 54.82 158 VAL C N 1
ATOM 9345 C CA . VAL E 1 140 ? 171.904 148.031 125.949 1.00 54.82 158 VAL C CA 1
ATOM 9346 C C . VAL E 1 140 ? 173.323 147.812 125.454 1.00 54.82 158 VAL C C 1
ATOM 9347 O O . VAL E 1 140 ? 173.529 147.292 124.353 1.00 54.82 158 VAL C O 1
ATOM 9351 N N . GLN E 1 141 ? 174.296 148.208 126.266 1.00 55.19 159 GLN C N 1
ATOM 9352 C CA . GLN E 1 141 ? 175.698 148.155 125.895 1.00 55.19 159 GLN C CA 1
ATOM 9353 C C . GLN E 1 141 ? 176.524 147.808 127.124 1.00 55.19 159 GLN C C 1
ATOM 9354 O O . GLN E 1 141 ? 176.178 148.186 128.245 1.00 55.19 159 GLN C O 1
ATOM 9360 N N . SER E 1 142 ? 177.619 147.084 126.909 1.00 53.87 160 SER C N 1
ATOM 9361 C CA . SER E 1 142 ? 178.479 146.639 127.996 1.00 53.87 160 SER C CA 1
ATOM 9362 C C . SER E 1 142 ? 179.929 146.926 127.655 1.00 53.87 160 SER C C 1
ATOM 9363 O O . SER E 1 142 ? 180.385 146.603 126.554 1.00 53.87 160 SER C O 1
ATOM 9366 N N . VAL E 1 143 ? 180.653 147.519 128.599 1.00 56.18 161 VAL C N 1
ATOM 9367 C CA . VAL E 1 143 ? 182.066 147.831 128.415 1.00 56.18 161 VAL C CA 1
ATOM 9368 C C . VAL E 1 143 ? 182.858 147.537 129.677 1.00 56.18 161 VAL C C 1
ATOM 9369 O O . VAL E 1 143 ? 182.509 146.640 130.434 1.00 56.18 161 VAL C O 1
ATOM 9373 N N . LEU E 1 150 ? 181.658 143.593 134.294 1.00 56.66 168 LEU C N 1
ATOM 9374 C CA . LEU E 1 150 ? 181.476 144.623 133.282 1.00 56.66 168 LEU C CA 1
ATOM 9375 C C . LEU E 1 150 ? 180.420 145.628 133.721 1.00 56.66 168 LEU C C 1
ATOM 9376 O O . LEU E 1 150 ? 179.630 145.360 134.623 1.00 56.66 168 LEU C O 1
ATOM 9381 N N . ILE E 1 151 ? 180.418 146.789 133.077 1.00 51.14 169 ILE C N 1
ATOM 9382 C CA . ILE E 1 151 ? 179.455 147.848 133.340 1.00 51.14 169 ILE C CA 1
ATOM 9383 C C . ILE E 1 151 ? 178.414 147.841 132.232 1.00 51.14 169 ILE C C 1
ATOM 9384 O O . ILE E 1 151 ? 178.762 147.883 131.047 1.00 51.14 169 ILE C O 1
ATOM 9389 N N . VAL E 1 152 ? 177.143 147.790 132.608 1.00 46.23 170 VAL C N 1
ATOM 9390 C CA . VAL E 1 152 ? 176.028 147.781 131.667 1.00 46.23 170 VAL C CA 1
ATOM 9391 C C . VAL E 1 152 ? 175.422 149.176 131.600 1.00 46.23 170 VAL C C 1
ATOM 9392 O O . VAL E 1 152 ? 175.272 149.849 132.626 1.00 46.23 170 VAL C O 1
ATOM 9396 N N . ALA E 1 153 ? 175.074 149.615 130.391 1.00 46.56 171 ALA C N 1
ATOM 9397 C CA . ALA E 1 153 ? 174.442 150.906 130.160 1.00 46.56 171 ALA C CA 1
ATOM 9398 C C . ALA E 1 153 ? 173.163 150.721 129.357 1.00 46.56 171 ALA C C 1
ATOM 9399 O O . ALA E 1 153 ? 173.134 149.951 128.396 1.00 46.56 171 ALA C O 1
ATOM 9401 N N . ILE E 1 154 ? 172.106 151.427 129.755 1.00 48.06 172 ILE C N 1
ATOM 9402 C CA . ILE E 1 154 ? 170.798 151.340 129.115 1.00 48.06 172 ILE C CA 1
ATOM 9403 C C . ILE E 1 154 ? 170.301 152.740 128.780 1.00 48.06 172 ILE C C 1
ATOM 9404 O O . ILE E 1 154 ? 170.384 153.646 129.616 1.00 48.06 172 ILE C O 1
ATOM 9409 N N . LYS E 1 155 ? 169.784 152.919 127.564 1.00 52.32 173 LYS C N 1
ATOM 9410 C CA . LYS E 1 155 ? 169.158 154.168 127.139 1.00 52.32 173 LYS C CA 1
ATOM 9411 C C . LYS E 1 155 ? 167.646 153.970 127.119 1.00 52.32 173 LYS C C 1
ATOM 9412 O O . LYS E 1 155 ? 167.149 153.000 126.540 1.00 52.32 173 LYS C O 1
ATOM 9418 N N . SER E 1 156 ? 166.935 154.897 127.766 1.00 57.15 174 SER C N 1
ATOM 9419 C CA . SER E 1 156 ? 165.559 154.693 128.217 1.00 57.15 174 SER C CA 1
ATOM 9420 C C . SER E 1 156 ? 164.593 154.134 127.171 1.00 57.15 174 SER C C 1
ATOM 9421 O O . SER E 1 156 ? 164.069 153.026 127.331 1.00 57.15 174 SER C O 1
ATOM 9424 N N . VAL E 1 157 ? 164.337 154.873 126.097 1.00 62.89 175 VAL C N 1
ATOM 9425 C CA . VAL E 1 157 ? 163.340 154.450 125.116 1.00 62.89 175 VAL C CA 1
ATOM 9426 C C . VAL E 1 157 ? 163.995 154.022 123.799 1.00 62.89 175 VAL C C 1
ATOM 9427 O O . VAL E 1 157 ? 163.335 153.929 122.769 1.00 62.89 175 VAL C O 1
ATOM 9431 N N . GLN E 1 158 ? 165.292 153.729 123.816 1.00 62.69 176 GLN C N 1
ATOM 9432 C CA . GLN E 1 158 ? 166.046 153.748 122.572 1.00 62.69 176 GLN C CA 1
ATOM 9433 C C . GLN E 1 158 ? 165.625 152.628 121.630 1.00 62.69 176 GLN C C 1
ATOM 9434 O O . GLN E 1 158 ? 165.665 152.804 120.407 1.00 62.69 176 GLN C O 1
ATOM 9440 N N . ASP E 1 159 ? 165.224 151.477 122.169 1.00 69.08 177 ASP C N 1
ATOM 9441 C CA . ASP E 1 159 ? 164.742 150.389 121.323 1.00 69.08 177 ASP C CA 1
ATOM 9442 C C . ASP E 1 159 ? 163.479 150.791 120.572 1.00 69.08 177 ASP C C 1
ATOM 9443 O O . ASP E 1 159 ? 163.346 150.538 119.370 1.00 69.08 177 ASP C O 1
ATOM 9448 N N . TYR E 1 160 ? 162.537 151.418 121.274 1.00 69.05 178 TYR C N 1
ATOM 9449 C CA . TYR E 1 160 ? 161.330 151.924 120.632 1.00 69.05 178 TYR C CA 1
ATOM 9450 C C . TYR E 1 160 ? 161.647 152.997 119.598 1.00 69.05 178 TYR C C 1
ATOM 9451 O O . TYR E 1 160 ? 161.033 153.032 118.527 1.00 69.05 178 TYR C O 1
ATOM 9460 N N . VAL E 1 161 ? 162.591 153.887 119.899 1.00 68.24 179 VAL C N 1
ATOM 9461 C CA . VAL E 1 161 ? 162.967 154.922 118.940 1.00 68.24 179 VAL C CA 1
ATOM 9462 C C . VAL E 1 161 ? 163.536 154.308 117.669 1.00 68.24 179 VAL C C 1
ATOM 9463 O O . VAL E 1 161 ? 163.193 154.724 116.555 1.00 68.24 179 VAL C O 1
ATOM 9467 N N . ASN E 1 162 ? 164.411 153.314 117.807 1.00 68.81 180 ASN C N 1
ATOM 9468 C CA . ASN E 1 162 ? 165.015 152.698 116.631 1.00 68.81 180 ASN C CA 1
ATOM 9469 C C . ASN E 1 162 ? 163.986 151.968 115.778 1.00 68.81 180 ASN C C 1
ATOM 9470 O O . ASN E 1 162 ? 164.023 152.053 114.546 1.00 68.81 180 ASN C O 1
ATOM 9475 N N . LYS E 1 163 ? 163.060 151.252 116.407 1.00 71.49 181 LYS C N 1
ATOM 9476 C CA . LYS E 1 163 ? 162.158 150.373 115.681 1.00 71.49 181 LYS C CA 1
ATOM 9477 C C . LYS E 1 163 ? 160.778 150.965 115.423 1.00 71.49 181 LYS C C 1
ATOM 9478 O O . LYS E 1 163 ? 159.977 150.329 114.733 1.00 71.49 181 LYS C O 1
ATOM 9484 N N . GLU E 1 164 ? 160.464 152.139 115.964 1.00 74.35 182 GLU C N 1
ATOM 9485 C CA . GLU E 1 164 ? 159.191 152.784 115.666 1.00 74.35 182 GLU C CA 1
ATOM 9486 C C . GLU E 1 164 ? 159.339 154.194 115.119 1.00 74.35 182 GLU C C 1
ATOM 9487 O O . GLU E 1 164 ? 158.803 154.494 114.047 1.00 74.35 182 GLU C O 1
ATOM 9493 N N . ILE E 1 165 ? 160.045 155.074 115.827 1.00 76.27 183 ILE C N 1
ATOM 9494 C CA . ILE E 1 165 ? 160.027 156.494 115.484 1.00 76.27 183 ILE C CA 1
ATOM 9495 C C . ILE E 1 165 ? 160.844 156.767 114.227 1.00 76.27 183 ILE C C 1
ATOM 9496 O O . ILE E 1 165 ? 160.401 157.493 113.329 1.00 76.27 183 ILE C O 1
ATOM 9501 N N . VAL E 1 166 ? 162.052 156.205 114.145 1.00 78.74 184 VAL C N 1
ATOM 9502 C CA . VAL E 1 166 ? 162.890 156.426 112.961 1.00 78.74 184 VAL C CA 1
ATOM 9503 C C . VAL E 1 166 ? 162.250 155.883 111.691 1.00 78.74 184 VAL C C 1
ATOM 9504 O O . VAL E 1 166 ? 162.299 156.571 110.660 1.00 78.74 184 VAL C O 1
ATOM 9508 N N . PRO E 1 167 ? 161.649 154.687 111.669 1.00 79.88 185 PRO C N 1
ATOM 9509 C CA . PRO E 1 167 ? 160.829 154.312 110.504 1.00 79.88 185 PRO C CA 1
ATOM 9510 C C . PRO E 1 167 ? 159.738 155.314 110.166 1.00 79.88 185 PRO C C 1
ATOM 9511 O O . PRO E 1 167 ? 159.532 155.638 108.990 1.00 79.88 185 PRO C O 1
ATOM 9515 N N . CYS E 1 168 ? 159.030 155.807 111.182 1.00 83.18 186 CYS C N 1
ATOM 9516 C CA . CYS E 1 168 ? 157.920 156.731 110.972 1.00 83.18 186 CYS C CA 1
ATOM 9517 C C . CYS E 1 168 ? 158.341 157.988 110.222 1.00 83.18 186 CYS C C 1
ATOM 9518 O O . CYS E 1 168 ? 157.594 158.480 109.367 1.00 83.18 186 CYS C O 1
ATOM 9521 N N . ILE E 1 169 ? 159.519 158.534 110.530 1.00 84.14 187 ILE C N 1
ATOM 9522 C CA . ILE E 1 169 ? 159.881 159.848 110.000 1.00 84.14 187 ILE C CA 1
ATOM 9523 C C . ILE E 1 169 ? 159.951 159.834 108.479 1.00 84.14 187 ILE C C 1
ATOM 9524 O O . ILE E 1 169 ? 159.631 160.836 107.825 1.00 84.14 187 ILE C O 1
ATOM 9529 N N . ALA E 1 170 ? 160.337 158.708 107.886 1.00 83.60 188 ALA C N 1
ATOM 9530 C CA . ALA E 1 170 ? 160.163 158.554 106.447 1.00 83.60 188 ALA C CA 1
ATOM 9531 C C . ALA E 1 170 ? 158.705 158.275 106.113 1.00 83.60 188 ALA C C 1
ATOM 9532 O O . ALA E 1 170 ? 158.126 158.911 105.226 1.00 83.60 188 ALA C O 1
ATOM 9534 N N . ARG E 1 171 ? 158.102 157.322 106.825 1.00 82.72 189 ARG C N 1
ATOM 9535 C CA . ARG E 1 171 ? 156.776 156.830 106.471 1.00 82.72 189 ARG C CA 1
ATOM 9536 C C . ARG E 1 171 ? 155.715 157.920 106.588 1.00 82.72 189 ARG C C 1
ATOM 9537 O O . ARG E 1 171 ? 154.822 158.015 105.739 1.00 82.72 189 ARG C O 1
ATOM 9545 N N . LEU E 1 172 ? 155.796 158.759 107.624 1.00 82.60 190 LEU C N 1
ATOM 9546 C CA . LEU E 1 172 ? 154.721 159.693 107.947 1.00 82.60 190 LEU C CA 1
ATOM 9547 C C . LEU E 1 172 ? 155.148 161.144 108.100 1.00 82.60 190 LEU C C 1
ATOM 9548 O O . LEU E 1 172 ? 154.273 162.000 108.261 1.00 82.60 190 LEU C O 1
ATOM 9553 N N . GLY E 1 173 ? 156.435 161.457 108.061 1.00 85.29 191 GLY C N 1
ATOM 9554 C CA . GLY E 1 173 ? 156.872 162.830 108.198 1.00 85.29 191 GLY C CA 1
ATOM 9555 C C . GLY E 1 173 ? 157.053 163.268 109.643 1.00 85.29 191 GLY C C 1
ATOM 9556 O O . GLY E 1 173 ? 156.491 162.703 110.578 1.00 85.29 191 GLY C O 1
ATOM 9557 N N . CYS E 1 174 ? 157.851 164.327 109.803 1.00 88.23 192 CYS C N 1
ATOM 9558 C CA . CYS E 1 174 ? 158.421 164.684 111.100 1.00 88.23 192 CYS C CA 1
ATOM 9559 C C . CYS E 1 174 ? 157.361 165.040 112.138 1.00 88.23 192 CYS C C 1
ATOM 9560 O O . CYS E 1 174 ? 157.462 164.629 113.299 1.00 88.23 192 CYS C O 1
ATOM 9563 N N . GLU E 1 175 ? 156.341 165.806 111.748 1.00 83.78 193 GLU C N 1
ATOM 9564 C CA . GLU E 1 175 ? 155.397 166.317 112.741 1.00 83.78 193 GLU C CA 1
ATOM 9565 C C . GLU E 1 175 ? 154.483 165.233 113.296 1.00 83.78 193 GLU C C 1
ATOM 9566 O O . GLU E 1 175 ? 154.108 165.289 114.471 1.00 83.78 193 GLU C O 1
ATOM 9572 N N . ALA E 1 176 ? 154.112 164.247 112.484 1.00 81.96 194 ALA C N 1
ATOM 9573 C CA . ALA E 1 176 ? 153.261 163.175 112.986 1.00 81.96 194 ALA C CA 1
ATOM 9574 C C . ALA E 1 176 ? 154.009 162.239 113.924 1.00 81.96 194 ALA C C 1
ATOM 9575 O O . ALA E 1 176 ? 153.405 161.681 114.847 1.00 81.96 194 ALA C O 1
ATOM 9577 N N . CYS E 1 177 ? 155.308 162.043 113.704 1.00 84.43 195 CYS C N 1
ATOM 9578 C CA . CYS E 1 177 ? 156.062 161.094 114.514 1.00 84.43 195 CYS C CA 1
ATOM 9579 C C . CYS E 1 177 ? 156.482 161.682 115.852 1.00 84.43 195 CYS C C 1
ATOM 9580 O O . CYS E 1 177 ? 156.702 160.934 116.811 1.00 84.43 195 CYS C O 1
ATOM 9583 N N . GLY E 1 178 ? 156.611 163.006 115.930 1.00 77.39 196 GLY C N 1
ATOM 9584 C CA . GLY E 1 178 ? 156.919 163.638 117.200 1.00 77.39 196 GLY C CA 1
ATOM 9585 C C . GLY E 1 178 ? 155.891 163.337 118.271 1.00 77.39 196 GLY C C 1
ATOM 9586 O O . GLY E 1 178 ? 156.237 163.122 119.435 1.00 77.39 196 GLY C O 1
ATOM 9587 N N . LEU E 1 179 ? 154.611 163.321 117.896 1.00 73.48 197 LEU C N 1
ATOM 9588 C CA . LEU E 1 179 ? 153.557 163.012 118.855 1.00 73.48 197 LEU C CA 1
ATOM 9589 C C . LEU E 1 179 ? 153.657 161.582 119.370 1.00 73.48 197 LEU C C 1
ATOM 9590 O O . LEU E 1 179 ? 153.220 161.300 120.489 1.00 73.48 197 LEU C O 1
ATOM 9595 N N . LEU E 1 180 ? 154.200 160.665 118.569 1.00 74.04 198 LEU C N 1
ATOM 9596 C CA . LEU E 1 180 ? 154.344 159.289 119.031 1.00 74.04 198 LEU C CA 1
ATOM 9597 C C . LEU E 1 180 ? 155.453 159.176 120.069 1.00 74.04 198 LEU C C 1
ATOM 9598 O O . LEU E 1 180 ? 155.342 158.403 121.026 1.00 74.04 198 LEU C O 1
ATOM 9603 N N . LEU E 1 181 ? 156.531 159.939 119.887 1.00 69.23 199 LEU C N 1
ATOM 9604 C CA . LEU E 1 181 ? 157.618 159.958 120.859 1.00 69.23 199 LEU C CA 1
ATOM 9605 C C . LEU E 1 181 ? 157.166 160.555 122.183 1.00 69.23 199 LEU C C 1
ATOM 9606 O O . LEU E 1 181 ? 157.493 160.026 123.251 1.00 69.23 199 LEU C O 1
ATOM 9611 N N . GLY E 1 182 ? 156.429 161.664 122.129 1.00 65.58 200 GLY C N 1
ATOM 9612 C CA . GLY E 1 182 ? 155.948 162.290 123.348 1.00 65.58 200 GLY C CA 1
ATOM 9613 C C . GLY E 1 182 ? 155.148 161.350 124.227 1.00 65.58 200 GLY C C 1
ATOM 9614 O O . GLY E 1 182 ? 155.318 161.333 125.448 1.00 65.58 200 GLY C O 1
ATOM 9615 N N . LEU E 1 183 ? 154.258 160.563 123.625 1.00 65.55 201 LEU C N 1
ATOM 9616 C CA . LEU E 1 183 ? 153.485 159.603 124.402 1.00 65.55 201 LEU C CA 1
ATOM 9617 C C . LEU E 1 183 ? 154.381 158.541 125.022 1.00 65.55 201 LEU C C 1
ATOM 9618 O O . LEU E 1 183 ? 154.160 158.124 126.165 1.00 65.55 201 LEU C O 1
ATOM 9623 N N . ALA E 1 184 ? 155.388 158.076 124.280 1.00 62.79 202 ALA C N 1
ATOM 9624 C CA . ALA E 1 184 ? 156.279 157.050 124.810 1.00 62.79 202 ALA C CA 1
ATOM 9625 C C . ALA E 1 184 ? 157.097 157.579 125.979 1.00 62.79 202 ALA C C 1
ATOM 9626 O O . ALA E 1 184 ? 157.267 156.888 126.988 1.00 62.79 202 ALA C O 1
ATOM 9628 N N . LEU E 1 185 ? 157.611 158.803 125.855 1.00 59.17 203 LEU C N 1
ATOM 9629 C CA . LEU E 1 185 ? 158.403 159.399 126.925 1.00 59.17 203 LEU C CA 1
ATOM 9630 C C . LEU E 1 185 ? 157.583 159.593 128.191 1.00 59.17 203 LEU C C 1
ATOM 9631 O O . LEU E 1 185 ? 158.083 159.378 129.301 1.00 59.17 203 LEU C O 1
ATOM 9636 N N . ASP E 1 186 ? 156.325 160.002 128.048 1.00 60.62 204 ASP C N 1
ATOM 9637 C CA . ASP E 1 186 ? 155.484 160.208 129.220 1.00 60.62 204 ASP C CA 1
ATOM 9638 C C . ASP E 1 186 ? 155.162 158.900 129.928 1.00 60.62 204 ASP C C 1
ATOM 9639 O O . ASP E 1 186 ? 155.017 158.885 131.155 1.00 60.62 204 ASP C O 1
ATOM 9644 N N . GLN E 1 187 ? 155.039 157.801 129.188 1.00 58.88 205 GLN C N 1
ATOM 9645 C CA . GLN E 1 187 ? 154.883 156.503 129.833 1.00 58.88 205 GLN C CA 1
ATOM 9646 C C . GLN E 1 187 ? 156.134 156.124 130.614 1.00 58.88 205 GLN C C 1
ATOM 9647 O O . GLN E 1 187 ? 156.042 155.622 131.740 1.00 58.88 205 GLN C O 1
ATOM 9653 N N . HIS E 1 188 ? 157.311 156.348 130.026 1.00 55.48 206 HIS C N 1
ATOM 9654 C CA . HIS E 1 188 ? 158.561 156.050 130.714 1.00 55.48 206 HIS C CA 1
ATOM 9655 C C . HIS E 1 188 ? 158.739 156.912 131.959 1.00 55.48 206 HIS C C 1
ATOM 9656 O O . HIS E 1 188 ? 159.301 156.458 132.961 1.00 55.48 206 HIS C O 1
ATOM 9663 N N . TYR E 1 189 ? 158.296 158.168 131.909 1.00 52.25 207 TYR C N 1
ATOM 9664 C CA . TYR E 1 189 ? 158.346 159.009 133.100 1.00 52.25 207 TYR C CA 1
ATOM 9665 C C . TYR E 1 189 ? 157.471 158.457 134.213 1.00 52.25 207 TYR C C 1
ATOM 9666 O O . TYR E 1 189 ? 157.838 158.524 135.391 1.00 52.25 207 TYR C O 1
ATOM 9675 N N . SER E 1 190 ? 156.303 157.920 133.864 1.00 53.83 208 SER C N 1
ATOM 9676 C CA . SER E 1 190 ? 155.401 157.391 134.879 1.00 53.83 208 SER C CA 1
ATOM 9677 C C . SER E 1 190 ? 156.010 156.192 135.585 1.00 53.83 208 SER C C 1
ATOM 9678 O O . SER E 1 190 ? 155.861 156.038 136.801 1.00 53.83 208 SER C O 1
ATOM 9681 N N . GLU E 1 191 ? 156.699 155.334 134.842 1.00 54.62 209 GLU C N 1
ATOM 9682 C CA . GLU E 1 191 ? 157.314 154.160 135.440 1.00 54.62 209 GLU C CA 1
ATOM 9683 C C . GLU E 1 191 ? 158.603 154.504 136.177 1.00 54.62 209 GLU C C 1
ATOM 9684 O O . GLU E 1 191 ? 158.965 153.813 137.133 1.00 54.62 209 GLU C O 1
ATOM 9690 N N . LEU E 1 192 ? 159.305 155.557 135.749 1.00 51.28 210 LEU C N 1
ATOM 9691 C CA . LEU E 1 192 ? 160.428 156.076 136.526 1.00 51.28 210 LEU C CA 1
ATOM 9692 C C . LEU E 1 192 ? 159.971 156.648 137.863 1.00 51.28 210 LEU C C 1
ATOM 9693 O O . LEU E 1 192 ? 160.657 156.486 138.877 1.00 51.28 210 LEU C O 1
ATOM 9698 N N . THR E 1 193 ? 158.825 157.332 137.883 1.00 50.25 211 THR C N 1
ATOM 9699 C CA . THR E 1 193 ? 158.337 157.934 139.120 1.00 50.25 211 THR C CA 1
ATOM 9700 C C . THR E 1 193 ? 157.993 156.881 140.165 1.00 50.25 211 THR C C 1
ATOM 9701 O O . THR E 1 193 ? 158.214 157.093 141.363 1.00 50.25 211 THR C O 1
ATOM 9705 N N . ASN E 1 194 ? 157.461 155.737 139.738 1.00 51.16 212 ASN C N 1
ATOM 9706 C CA . ASN E 1 194 ? 157.137 154.684 140.692 1.00 51.16 212 ASN C CA 1
ATOM 9707 C C . ASN E 1 194 ? 158.375 154.160 141.404 1.00 51.16 212 ASN C C 1
ATOM 9708 O O . ASN E 1 194 ? 158.302 153.789 142.579 1.00 51.16 212 ASN C O 1
ATOM 9713 N N . ILE E 1 195 ? 159.512 154.118 140.720 1.00 48.27 213 ILE C N 1
ATOM 9714 C CA . ILE E 1 195 ? 160.737 153.588 141.310 1.00 48.27 213 ILE C CA 1
ATOM 9715 C C . ILE E 1 195 ? 161.490 154.645 142.103 1.00 48.27 213 ILE C C 1
ATOM 9716 O O . ILE E 1 195 ? 161.846 154.428 143.263 1.00 48.27 213 ILE C O 1
ATOM 9721 N N . PHE E 1 196 ? 161.748 155.800 141.499 1.00 45.81 214 PHE C N 1
ATOM 9722 C CA . PHE E 1 196 ? 162.620 156.805 142.088 1.00 45.81 214 PHE C CA 1
ATOM 9723 C C . PHE E 1 196 ? 161.877 157.892 142.853 1.00 45.81 214 PHE C C 1
ATOM 9724 O O . PHE E 1 196 ? 162.511 158.632 143.610 1.00 45.81 214 PHE C O 1
ATOM 9732 N N . GLY E 1 197 ? 160.570 158.013 142.676 1.00 47.30 215 GLY C N 1
ATOM 9733 C CA . GLY E 1 197 ? 159.801 159.025 143.370 1.00 47.30 215 GLY C CA 1
ATOM 9734 C C . GLY E 1 197 ? 159.440 158.639 144.788 1.00 47.30 215 GLY C C 1
ATOM 9735 O O . GLY E 1 197 ? 159.801 159.326 145.740 1.00 47.30 215 GLY C O 1
ATOM 9736 N N . GLY E 1 207 ? 164.042 152.269 150.364 1.00 53.18 225 GLY C N 1
ATOM 9737 C CA . GLY E 1 207 ? 165.009 152.377 149.290 1.00 53.18 225 GLY C CA 1
ATOM 9738 C C . GLY E 1 207 ? 164.500 151.808 147.985 1.00 53.18 225 GLY C C 1
ATOM 9739 O O . GLY E 1 207 ? 163.309 151.538 147.840 1.00 53.18 225 GLY C O 1
ATOM 9740 N N . ILE E 1 208 ? 165.406 151.624 147.031 1.00 48.60 226 ILE C N 1
ATOM 9741 C CA . ILE E 1 208 ? 165.065 151.169 145.689 1.00 48.60 226 ILE C CA 1
ATOM 9742 C C . ILE E 1 208 ? 165.505 149.720 145.557 1.00 48.60 226 ILE C C 1
ATOM 9743 O O . ILE E 1 208 ? 166.681 149.404 145.764 1.00 48.60 226 ILE C O 1
ATOM 9748 N N . LYS E 1 209 ? 164.575 148.845 145.196 1.00 49.06 227 LYS C N 1
ATOM 9749 C CA . LYS E 1 209 ? 164.870 147.433 145.015 1.00 49.06 227 LYS C CA 1
ATOM 9750 C C . LYS E 1 209 ? 165.150 147.116 143.552 1.00 49.06 227 LYS C C 1
ATOM 9751 O O . LYS E 1 209 ? 164.597 147.739 142.644 1.00 49.06 227 LYS C O 1
ATOM 9757 N N . LEU E 1 210 ? 166.023 146.129 143.338 1.00 47.36 228 LEU C N 1
ATOM 9758 C CA . LEU E 1 210 ? 166.367 145.700 141.987 1.00 47.36 228 LEU C CA 1
ATOM 9759 C C . LEU E 1 210 ? 165.149 145.220 141.211 1.00 47.36 228 LEU C C 1
ATOM 9760 O O . LEU E 1 210 ? 165.131 145.295 139.977 1.00 47.36 228 LEU C O 1
ATOM 9765 N N . GLN E 1 211 ? 164.130 144.719 141.911 1.00 51.02 229 GLN C N 1
ATOM 9766 C CA . GLN E 1 211 ? 162.901 144.285 141.256 1.00 51.02 229 GLN C CA 1
ATOM 9767 C C . GLN E 1 211 ? 162.296 145.386 140.400 1.00 51.02 229 GLN C C 1
ATOM 9768 O O . GLN E 1 211 ? 161.770 145.120 139.314 1.00 51.02 229 GLN C O 1
ATOM 9774 N N . GLY E 1 212 ? 162.349 146.629 140.875 1.00 50.00 230 GLY C N 1
ATOM 9775 C CA . GLY E 1 212 ? 161.788 147.723 140.102 1.00 50.00 230 GLY C CA 1
ATOM 9776 C C . GLY E 1 212 ? 162.583 148.023 138.846 1.00 50.00 230 GLY C C 1
ATOM 9777 O O . GLY E 1 212 ? 162.014 148.203 137.767 1.00 50.00 230 GLY C O 1
ATOM 9778 N N . ILE E 1 213 ? 163.910 148.080 138.967 1.00 51.00 231 ILE C N 1
ATOM 9779 C CA . ILE E 1 213 ? 164.754 148.340 137.803 1.00 51.00 231 ILE C CA 1
ATOM 9780 C C . ILE E 1 213 ? 164.594 147.237 136.768 1.00 51.00 231 ILE C C 1
ATOM 9781 O O . ILE E 1 213 ? 164.489 147.504 135.565 1.00 51.00 231 ILE C O 1
ATOM 9786 N N . ALA E 1 214 ? 164.568 145.983 137.216 1.00 52.47 232 ALA C N 1
ATOM 9787 C CA . ALA E 1 214 ? 164.374 144.865 136.300 1.00 52.47 232 ALA C CA 1
ATOM 9788 C C . ALA E 1 214 ? 163.024 144.927 135.598 1.00 52.47 232 ALA C C 1
ATOM 9789 O O . ALA E 1 214 ? 162.894 144.456 134.464 1.00 52.47 232 ALA C O 1
ATOM 9791 N N . SER E 1 215 ? 162.011 145.493 136.252 1.00 55.20 233 SER C N 1
ATOM 9792 C CA . SER E 1 215 ? 160.704 145.627 135.621 1.00 55.20 233 SER C CA 1
ATOM 9793 C C . SER E 1 215 ? 160.740 146.560 134.416 1.00 55.20 233 SER C C 1
ATOM 9794 O O . SER E 1 215 ? 160.102 146.283 133.393 1.00 55.20 233 SER C O 1
ATOM 9797 N N . LEU E 1 216 ? 161.468 147.674 134.515 1.00 56.15 234 LEU C N 1
ATOM 9798 C CA . LEU E 1 216 ? 161.511 148.624 133.407 1.00 56.15 234 LEU C CA 1
ATOM 9799 C C . LEU E 1 216 ? 162.171 148.028 132.174 1.00 56.15 234 LEU C C 1
ATOM 9800 O O . LEU E 1 216 ? 161.608 148.059 131.075 1.00 56.15 234 LEU C O 1
ATOM 9805 N N . TYR E 1 217 ? 163.372 147.483 132.340 1.00 58.33 235 TYR C N 1
ATOM 9806 C CA . TYR E 1 217 ? 164.225 147.116 131.221 1.00 58.33 235 TYR C CA 1
ATOM 9807 C C . TYR E 1 217 ? 164.185 145.629 130.898 1.00 58.33 235 TYR C C 1
ATOM 9808 O O . TYR E 1 217 ? 165.058 145.140 130.175 1.00 58.33 235 TYR C O 1
ATOM 9817 N N . ARG E 1 218 ? 163.189 144.911 131.411 1.00 66.15 236 ARG C N 1
ATOM 9818 C CA . ARG E 1 218 ? 162.908 143.533 131.010 1.00 66.15 236 ARG C CA 1
ATOM 9819 C C . ARG E 1 218 ? 164.140 142.634 131.012 1.00 66.15 236 ARG C C 1
ATOM 9820 O O . ARG E 1 218 ? 164.732 142.378 129.964 1.00 66.15 236 ARG C O 1
ATOM 9828 N N . LYS E 1 232 ? 172.558 128.884 139.342 1.00 62.80 250 LYS C N 1
ATOM 9829 C CA . LYS E 1 232 ? 171.584 128.496 140.354 1.00 62.80 250 LYS C CA 1
ATOM 9830 C C . LYS E 1 232 ? 170.183 128.399 139.759 1.00 62.80 250 LYS C C 1
ATOM 9831 O O . LYS E 1 232 ? 169.823 129.160 138.862 1.00 62.80 250 LYS C O 1
ATOM 9837 N N . TYR E 1 233 ? 169.400 127.444 140.263 1.00 58.42 251 TYR C N 1
ATOM 9838 C CA . TYR E 1 233 ? 168.090 127.133 139.714 1.00 58.42 251 TYR C CA 1
ATOM 9839 C C . TYR E 1 233 ? 166.959 127.325 140.711 1.00 58.42 251 TYR C C 1
ATOM 9840 O O . TYR E 1 233 ? 165.800 127.079 140.363 1.00 58.42 251 TYR C O 1
ATOM 9849 N N . ASP E 1 234 ? 167.255 127.740 141.938 1.00 48.77 252 ASP C N 1
ATOM 9850 C CA . ASP E 1 234 ? 166.239 127.910 142.970 1.00 48.77 252 ASP C CA 1
ATOM 9851 C C . ASP E 1 234 ? 165.516 129.234 142.764 1.00 48.77 252 ASP C C 1
ATOM 9852 O O . ASP E 1 234 ? 166.116 130.302 142.910 1.00 48.77 252 ASP C O 1
ATOM 9857 N N . ILE E 1 235 ? 164.227 129.165 142.423 1.00 43.19 253 ILE C N 1
ATOM 9858 C CA . ILE E 1 235 ? 163.414 130.362 142.213 1.00 43.19 253 ILE C CA 1
ATOM 9859 C C . ILE E 1 235 ? 163.468 131.299 143.400 1.00 43.19 253 ILE C C 1
ATOM 9860 O O . ILE E 1 235 ? 163.457 132.524 143.236 1.00 43.19 253 ILE C O 1
ATOM 9865 N N . TYR E 1 236 ? 163.560 130.756 144.608 1.00 40.08 254 TYR C N 1
ATOM 9866 C CA . TYR E 1 236 ? 163.540 131.617 145.776 1.00 40.08 254 TYR C CA 1
ATOM 9867 C C . TYR E 1 236 ? 164.843 132.379 145.946 1.00 40.08 254 TYR C C 1
ATOM 9868 O O . TYR E 1 236 ? 164.846 133.442 146.572 1.00 40.08 254 TYR C O 1
ATOM 9877 N N . ASP E 1 237 ? 165.947 131.859 145.416 1.00 43.86 255 ASP C N 1
ATOM 9878 C CA . ASP E 1 237 ? 167.184 132.625 145.412 1.00 43.86 255 ASP C CA 1
ATOM 9879 C C . ASP E 1 237 ? 167.111 133.776 144.421 1.00 43.86 255 ASP C C 1
ATOM 9880 O O . ASP E 1 237 ? 167.702 134.834 144.657 1.00 43.86 255 ASP C O 1
ATOM 9885 N N . LEU E 1 238 ? 166.398 133.589 143.309 1.00 42.33 256 LEU C N 1
ATOM 9886 C CA . LEU E 1 238 ? 166.173 134.682 142.369 1.00 42.33 256 LEU C CA 1
ATOM 9887 C C . LEU E 1 238 ? 165.287 135.759 142.973 1.00 42.33 256 LEU C C 1
ATOM 9888 O O . LEU E 1 238 ? 165.573 136.953 142.849 1.00 42.33 256 LEU C O 1
ATOM 9893 N N . LEU E 1 239 ? 164.194 135.355 143.619 1.00 40.96 257 LEU C N 1
ATOM 9894 C CA . LEU E 1 239 ? 163.297 136.315 144.251 1.00 40.96 257 LEU C CA 1
ATOM 9895 C C . LEU E 1 239 ? 164.006 137.136 145.322 1.00 40.96 257 LEU C C 1
ATOM 9896 O O . LEU E 1 239 ? 163.745 138.335 145.467 1.00 40.96 257 LEU C O 1
ATOM 9901 N N . PHE E 1 240 ? 164.891 136.506 146.096 1.00 40.25 258 PHE C N 1
ATOM 9902 C CA . PHE E 1 240 ? 165.639 137.240 147.112 1.00 40.25 258 PHE C CA 1
ATOM 9903 C C . PHE E 1 240 ? 166.606 138.244 146.499 1.00 40.25 258 PHE C C 1
ATOM 9904 O O . PHE E 1 240 ? 166.807 139.330 147.053 1.00 40.25 258 PHE C O 1
ATOM 9912 N N . THR E 1 241 ? 167.230 137.899 145.373 1.00 41.67 259 THR C N 1
ATOM 9913 C CA . THR E 1 241 ? 168.145 138.830 144.723 1.00 41.67 259 THR C CA 1
ATOM 9914 C C . THR E 1 241 ? 167.436 140.116 144.321 1.00 41.67 259 THR C C 1
ATOM 9915 O O . THR E 1 241 ? 167.980 141.212 144.491 1.00 41.67 259 THR C O 1
ATOM 9919 N N . GLU E 1 242 ? 166.221 140.004 143.794 1.00 45.12 260 GLU C N 1
ATOM 9920 C CA . GLU E 1 242 ? 165.437 141.182 143.454 1.00 45.12 260 GLU C CA 1
ATOM 9921 C C . GLU E 1 242 ? 165.002 141.976 144.677 1.00 45.12 260 GLU C C 1
ATOM 9922 O O . GLU E 1 242 ? 164.655 143.152 144.543 1.00 45.12 260 GLU C O 1
ATOM 9928 N N . SER E 1 243 ? 164.998 141.362 145.856 1.00 43.44 261 SER C N 1
ATOM 9929 C CA . SER E 1 243 ? 164.616 142.060 147.074 1.00 43.44 261 SER C CA 1
ATOM 9930 C C . SER E 1 243 ? 165.695 143.022 147.556 1.00 43.44 261 SER C C 1
ATOM 9931 O O . SER E 1 243 ? 165.386 143.957 148.301 1.00 43.44 261 SER C O 1
ATOM 9934 N N . ILE E 1 244 ? 166.947 142.811 147.153 1.00 42.11 262 ILE C N 1
ATOM 9935 C CA . ILE E 1 244 ? 168.061 143.621 147.629 1.00 42.11 262 ILE C CA 1
ATOM 9936 C C . ILE E 1 244 ? 167.980 145.039 147.080 1.00 42.11 262 ILE C C 1
ATOM 9937 O O . ILE E 1 244 ? 167.623 145.262 145.917 1.00 42.11 262 ILE C O 1
ATOM 9942 N N . LYS E 1 245 ? 168.303 146.004 147.933 1.00 43.40 263 LYS C N 1
ATOM 9943 C CA . LYS E 1 245 ? 168.307 147.416 147.582 1.00 43.40 263 LYS C CA 1
ATOM 9944 C C . LYS E 1 245 ? 169.519 147.780 146.730 1.00 43.40 263 LYS C C 1
ATOM 9945 O O . LYS E 1 245 ? 170.644 147.377 147.031 1.00 43.40 263 LYS C O 1
ATOM 9951 N N . VAL E 1 246 ? 169.282 148.538 145.660 1.00 40.77 264 VAL C N 1
ATOM 9952 C CA . VAL E 1 246 ? 170.366 149.122 144.878 1.00 40.77 264 VAL C CA 1
ATOM 9953 C C . VAL E 1 246 ? 170.897 150.378 145.562 1.00 40.77 264 VAL C C 1
ATOM 9954 O O . VAL E 1 246 ? 170.214 151.034 146.350 1.00 40.77 264 VAL C O 1
ATOM 9958 N N . ARG E 1 247 ? 172.147 150.704 145.259 1.00 38.08 265 ARG C N 1
ATOM 9959 C CA . ARG E 1 247 ? 172.827 151.877 145.789 1.00 38.08 265 ARG C CA 1
ATOM 9960 C C . ARG E 1 247 ? 173.125 152.854 144.657 1.00 38.08 265 ARG C C 1
ATOM 9961 O O . ARG E 1 247 ? 173.788 152.490 143.681 1.00 38.08 265 ARG C O 1
ATOM 9969 N N . VAL E 1 248 ? 172.632 154.088 144.784 1.00 36.63 266 VAL C N 1
ATOM 9970 C CA . VAL E 1 248 ? 172.934 155.143 143.820 1.00 36.63 266 VAL C CA 1
ATOM 9971 C C . VAL E 1 248 ? 174.363 155.634 144.002 1.00 36.63 266 VAL C C 1
ATOM 9972 O O . VAL E 1 248 ? 174.790 155.955 145.117 1.00 36.63 266 VAL C O 1
ATOM 9976 N N . ILE E 1 249 ? 175.105 155.714 142.899 1.00 38.53 267 ILE C N 1
ATOM 9977 C CA . ILE E 1 249 ? 176.506 156.091 142.935 1.00 38.53 267 ILE C CA 1
ATOM 9978 C C . ILE E 1 249 ? 176.757 157.450 142.291 1.00 38.53 267 ILE C C 1
ATOM 9979 O O . ILE E 1 249 ? 177.664 158.168 142.727 1.00 38.53 267 ILE C O 1
ATOM 9984 N N . ASP E 1 250 ? 175.963 157.843 141.302 1.00 40.91 268 ASP C N 1
ATOM 9985 C CA . ASP E 1 250 ? 176.114 159.149 140.683 1.00 40.91 268 ASP C CA 1
ATOM 9986 C C . ASP E 1 250 ? 174.781 159.559 140.081 1.00 40.91 268 ASP C C 1
ATOM 9987 O O . ASP E 1 250 ? 173.994 158.713 139.655 1.00 40.91 268 ASP C O 1
ATOM 9992 N N . VAL E 1 251 ? 174.536 160.865 140.060 1.00 38.90 269 VAL C N 1
ATOM 9993 C CA . VAL E 1 251 ? 173.376 161.454 139.398 1.00 38.90 269 VAL C CA 1
ATOM 9994 C C . VAL E 1 251 ? 173.894 162.638 138.598 1.00 38.90 269 VAL C C 1
ATOM 9995 O O . VAL E 1 251 ? 174.183 163.698 139.160 1.00 38.90 269 VAL C O 1
ATOM 9999 N N . ASP E 1 252 ? 174.013 162.465 137.289 1.00 45.26 270 ASP C N 1
ATOM 10000 C CA . ASP E 1 252 ? 174.592 163.473 136.410 1.00 45.26 270 ASP C CA 1
ATOM 10001 C C . ASP E 1 252 ? 173.467 164.353 135.884 1.00 45.26 270 ASP C C 1
ATOM 10002 O O . ASP E 1 252 ? 172.656 163.914 135.065 1.00 45.26 270 ASP C O 1
ATOM 10007 N N . LEU E 1 253 ? 173.422 165.595 136.353 1.00 42.20 271 LEU C N 1
ATOM 10008 C CA . LEU E 1 253 ? 172.369 166.524 135.978 1.00 42.20 271 LEU C CA 1
ATOM 10009 C C . LEU E 1 253 ? 172.592 167.155 134.613 1.00 42.20 271 LEU C C 1
ATOM 10010 O O . LEU E 1 253 ? 171.691 167.831 134.109 1.00 42.20 271 LEU C O 1
ATOM 10015 N N . ASN E 1 254 ? 173.759 166.959 134.010 1.00 45.65 272 ASN C N 1
ATOM 10016 C CA . ASN E 1 254 ? 174.035 167.458 132.672 1.00 45.65 272 ASN C CA 1
ATOM 10017 C C . ASN E 1 254 ? 173.555 166.486 131.602 1.00 45.65 272 ASN C C 1
ATOM 10018 O O . ASN E 1 254 ? 172.892 166.891 130.643 1.00 45.65 272 ASN C O 1
ATOM 10023 N N . ASP E 1 255 ? 173.875 165.205 131.756 1.00 49.35 273 ASP C N 1
ATOM 10024 C CA . ASP E 1 255 ? 173.536 164.188 130.774 1.00 49.35 273 ASP C CA 1
ATOM 10025 C C . ASP E 1 255 ? 172.347 163.341 131.195 1.00 49.35 273 ASP C C 1
ATOM 10026 O O . ASP E 1 255 ? 172.023 162.369 130.507 1.00 49.35 273 ASP C O 1
ATOM 10031 N N . TYR E 1 256 ? 171.682 163.695 132.289 1.00 45.88 274 TYR C N 1
ATOM 10032 C CA . TYR E 1 256 ? 170.511 162.978 132.784 1.00 45.88 274 TYR C CA 1
ATOM 10033 C C . TYR E 1 256 ? 170.783 161.480 132.926 1.00 45.88 274 TYR C C 1
ATOM 10034 O O . TYR E 1 256 ? 170.169 160.642 132.267 1.00 45.88 274 TYR C O 1
ATOM 10043 N N . SER E 1 257 ? 171.729 161.150 133.802 1.00 42.65 275 SER C N 1
ATOM 10044 C CA . SER E 1 257 ? 172.124 159.769 134.030 1.00 42.65 275 SER C CA 1
ATOM 10045 C C . SER E 1 257 ? 172.197 159.424 135.511 1.00 42.65 275 SER C C 1
ATOM 10046 O O . SER E 1 257 ? 172.632 160.237 136.329 1.00 42.65 275 SER C O 1
ATOM 10049 N N . ILE E 1 258 ? 171.756 158.214 135.844 1.00 39.20 276 ILE C N 1
ATOM 10050 C CA . ILE E 1 258 ? 171.842 157.647 137.184 1.00 39.20 276 ILE C CA 1
ATOM 10051 C C . ILE E 1 258 ? 172.754 156.430 137.119 1.00 39.20 276 ILE C C 1
ATOM 10052 O O . ILE E 1 258 ? 172.559 155.558 136.266 1.00 39.20 276 ILE C O 1
ATOM 10057 N N . THR E 1 259 ? 173.746 156.367 137.998 1.00 39.18 277 THR C N 1
ATOM 10058 C CA . THR E 1 259 ? 174.609 155.199 138.107 1.00 39.18 277 THR C CA 1
ATOM 10059 C C . THR E 1 259 ? 174.216 154.434 139.358 1.00 39.18 277 THR C C 1
ATOM 10060 O O . THR E 1 259 ? 174.149 155.011 140.447 1.00 39.18 277 THR C O 1
ATOM 10064 N N . LEU E 1 260 ? 173.948 153.146 139.203 1.00 39.08 278 LEU C N 1
ATOM 10065 C CA . LEU E 1 260 ? 173.542 152.293 140.305 1.00 39.08 278 LEU C CA 1
ATOM 10066 C C . LEU E 1 260 ? 174.536 151.166 140.516 1.00 39.08 278 LEU C C 1
ATOM 10067 O O . LEU E 1 260 ? 175.109 150.641 139.559 1.00 39.08 278 LEU C O 1
ATOM 10072 N N . GLN E 1 261 ? 174.738 150.808 141.775 1.00 37.93 279 GLN C N 1
ATOM 10073 C CA . GLN E 1 261 ? 175.510 149.637 142.152 1.00 37.93 279 GLN C CA 1
ATOM 10074 C C . GLN E 1 261 ? 174.526 148.535 142.515 1.00 37.93 279 GLN C C 1
ATOM 10075 O O . GLN E 1 261 ? 173.745 148.686 143.457 1.00 37.93 279 GLN C O 1
ATOM 10081 N N . VAL E 1 262 ? 174.553 147.440 141.767 1.00 38.39 280 VAL C N 1
ATOM 10082 C CA . VAL E 1 262 ? 173.682 146.300 142.015 1.00 38.39 280 VAL C CA 1
ATOM 10083 C C . VAL E 1 262 ? 174.445 145.304 142.869 1.00 38.39 280 VAL C C 1
ATOM 10084 O O . VAL E 1 262 ? 175.608 144.994 142.588 1.00 38.39 280 VAL C O 1
ATOM 10088 N N . ARG E 1 263 ? 173.793 144.799 143.907 1.00 37.86 281 ARG C N 1
ATOM 10089 C CA . ARG E 1 263 ? 174.408 143.900 144.867 1.00 37.86 281 ARG C CA 1
ATOM 10090 C C . ARG E 1 263 ? 173.785 142.517 144.760 1.00 37.86 281 ARG C C 1
ATOM 10091 O O . ARG E 1 263 ? 172.568 142.369 144.893 1.00 37.86 281 ARG C O 1
ATOM 10099 N N . LEU E 1 264 ? 174.623 141.512 144.511 1.00 39.07 282 LEU C N 1
ATOM 10100 C CA . LEU E 1 264 ? 174.176 140.140 144.341 1.00 39.07 282 LEU C CA 1
ATOM 10101 C C . LEU E 1 264 ? 174.498 139.350 145.596 1.00 39.07 282 LEU C C 1
ATOM 10102 O O . LEU E 1 264 ? 175.680 139.214 145.944 1.00 39.07 282 LEU C O 1
ATOM 10107 N N . PRO E 1 265 ? 173.503 138.820 146.297 1.00 36.67 283 PRO C N 1
ATOM 10108 C CA . PRO E 1 265 ? 173.771 138.105 147.546 1.00 36.67 283 PRO C CA 1
ATOM 10109 C C . PRO E 1 265 ? 174.576 136.829 147.372 1.00 36.67 283 PRO C C 1
ATOM 10110 O O . PRO E 1 265 ? 174.409 136.089 146.401 1.00 36.67 283 PRO C O 1
ATOM 10114 N N . LEU E 1 266 ? 175.461 136.585 148.331 1.00 37.76 284 LEU C N 1
ATOM 10115 C CA . LEU E 1 266 ? 176.117 135.295 148.515 1.00 37.76 284 LEU C CA 1
ATOM 10116 C C . LEU E 1 266 ? 175.464 134.691 149.748 1.00 37.76 284 LEU C C 1
ATOM 10117 O O . LEU E 1 266 ? 175.617 135.217 150.854 1.00 37.76 284 LEU C O 1
ATOM 10122 N N . LEU E 1 267 ? 174.753 133.586 149.567 1.00 38.29 285 LEU C N 1
ATOM 10123 C CA . LEU E 1 267 ? 173.943 133.004 150.627 1.00 38.29 285 LEU C CA 1
ATOM 10124 C C . LEU E 1 267 ? 174.698 131.901 151.350 1.00 38.29 285 LEU C C 1
ATOM 10125 O O . LEU E 1 267 ? 175.284 131.019 150.716 1.00 38.29 285 LEU C O 1
ATOM 10130 N N . THR E 1 268 ? 174.677 131.958 152.678 1.00 40.63 286 THR C N 1
ATOM 10131 C CA . THR E 1 268 ? 175.305 130.962 153.530 1.00 40.63 286 THR C CA 1
ATOM 10132 C C . THR E 1 268 ? 174.281 130.456 154.535 1.00 40.63 286 THR C C 1
ATOM 10133 O O . THR E 1 268 ? 173.569 131.247 155.158 1.00 40.63 286 THR C O 1
ATOM 10137 N N . ARG E 1 269 ? 174.175 129.138 154.650 1.00 47.12 287 ARG C N 1
ATOM 10138 C CA . ARG E 1 269 ? 173.224 128.519 155.560 1.00 47.12 287 ARG C CA 1
ATOM 10139 C C . ARG E 1 269 ? 173.797 128.486 156.967 1.00 47.12 287 ARG C C 1
ATOM 10140 O O . ARG E 1 269 ? 174.833 127.859 157.203 1.00 47.12 287 ARG C O 1
ATOM 10148 N N . LEU E 1 270 ? 173.125 129.148 157.902 1.00 43.97 288 LEU C N 1
ATOM 10149 C CA . LEU E 1 270 ? 173.589 129.164 159.278 1.00 43.97 288 LEU C CA 1
ATOM 10150 C C . LEU E 1 270 ? 173.281 127.832 159.943 1.00 43.97 288 LEU C C 1
ATOM 10151 O O . LEU E 1 270 ? 172.154 127.338 159.877 1.00 43.97 288 LEU C O 1
ATOM 10156 N N . LEU E 1 271 ? 174.293 127.252 160.573 1.00 45.38 289 LEU C N 1
ATOM 10157 C CA . LEU E 1 271 ? 174.132 126.029 161.336 1.00 45.38 289 LEU C CA 1
ATOM 10158 C C . LEU E 1 271 ? 173.406 126.287 162.651 1.00 45.38 289 LEU C C 1
ATOM 10159 O O . LEU E 1 271 ? 173.414 127.395 163.194 1.00 45.38 289 LEU C O 1
ATOM 10164 N N . ASN E 1 272 ? 172.785 125.228 163.168 1.00 45.65 290 ASN C N 1
ATOM 10165 C CA . ASN E 1 272 ? 172.122 125.241 164.474 1.00 45.65 290 ASN C CA 1
ATOM 10166 C C . ASN E 1 272 ? 171.086 126.353 164.601 1.00 45.65 290 ASN C C 1
ATOM 10167 O O . ASN E 1 272 ? 170.810 126.838 165.699 1.00 45.65 290 ASN C O 1
ATOM 10172 N N . THR E 1 273 ? 170.504 126.770 163.485 1.00 40.91 291 THR C N 1
ATOM 10173 C CA . THR E 1 273 ? 169.517 127.839 163.460 1.00 40.91 291 THR C CA 1
ATOM 10174 C C . THR E 1 273 ? 168.216 127.292 162.898 1.00 40.91 291 THR C C 1
ATOM 10175 O O . THR E 1 273 ? 168.195 126.754 161.788 1.00 40.91 291 THR C O 1
ATOM 10179 N N . GLN E 1 274 ? 167.137 127.422 163.666 1.00 36.55 292 GLN C N 1
ATOM 10180 C CA . GLN E 1 274 ? 165.815 126.970 163.261 1.00 36.55 292 GLN C CA 1
ATOM 10181 C C . GLN E 1 274 ? 164.799 128.059 163.560 1.00 36.55 292 GLN C C 1
ATOM 10182 O O . GLN E 1 274 ? 164.815 128.640 164.648 1.00 36.55 292 GLN C O 1
ATOM 10188 N N . ILE E 1 275 ? 163.920 128.332 162.601 1.00 32.82 293 ILE C N 1
ATOM 10189 C CA . ILE E 1 275 ? 162.832 129.289 162.759 1.00 32.82 293 ILE C CA 1
ATOM 10190 C C . ILE E 1 275 ? 161.523 128.518 162.782 1.00 32.82 293 ILE C C 1
ATOM 10191 O O . ILE E 1 275 ? 161.239 127.739 161.866 1.00 32.82 293 ILE C O 1
ATOM 10196 N N . TYR E 1 276 ? 160.729 128.732 163.825 1.00 31.64 294 TYR C N 1
ATOM 10197 C CA . TYR E 1 276 ? 159.444 128.071 163.990 1.00 31.64 294 TYR C CA 1
ATOM 10198 C C . TYR E 1 276 ? 158.311 129.079 163.899 1.00 31.64 294 TYR C C 1
ATOM 10199 O O . TYR E 1 276 ? 158.412 130.187 164.430 1.00 31.64 294 TYR C O 1
ATOM 10208 N N . LYS E 1 277 ? 157.233 128.695 163.229 1.00 34.41 295 LYS C N 1
ATOM 10209 C CA . LYS E 1 277 ? 155.980 129.419 163.347 1.00 34.41 295 LYS C CA 1
ATOM 10210 C C . LYS E 1 277 ? 155.226 128.898 164.564 1.00 34.41 295 LYS C C 1
ATOM 10211 O O . LYS E 1 277 ? 155.254 127.700 164.855 1.00 34.41 295 LYS C O 1
ATOM 10217 N N . VAL E 1 278 ? 154.551 129.794 165.281 1.00 33.94 296 VAL C N 1
ATOM 10218 C CA . VAL E 1 278 ? 153.761 129.410 166.445 1.00 33.94 296 VAL C CA 1
ATOM 10219 C C . VAL E 1 278 ? 152.362 129.994 166.327 1.00 33.94 296 VAL C C 1
ATOM 10220 O O . VAL E 1 278 ? 152.197 131.170 165.990 1.00 33.94 296 VAL C O 1
ATOM 10224 N N . ASP E 1 279 ? 151.358 129.155 166.559 1.00 36.64 297 ASP C N 1
ATOM 10225 C CA . ASP E 1 279 ? 149.957 129.543 166.573 1.00 36.64 297 ASP C CA 1
ATOM 10226 C C . ASP E 1 279 ? 149.348 129.240 167.935 1.00 36.64 297 ASP C C 1
ATOM 10227 O O . ASP E 1 279 ? 149.634 128.202 168.533 1.00 36.64 297 ASP C O 1
ATOM 10232 N N . SER E 1 280 ? 148.517 130.153 168.427 1.00 33.18 298 SER C N 1
ATOM 10233 C CA . SER E 1 280 ? 147.825 130.002 169.701 1.00 33.18 298 SER C CA 1
ATOM 10234 C C . SER E 1 280 ? 146.328 129.829 169.480 1.00 33.18 298 SER C C 1
ATOM 10235 O O . SER E 1 280 ? 145.703 130.649 168.804 1.00 33.18 298 SER C O 1
ATOM 10238 N N . ILE E 1 281 ? 145.760 128.772 170.046 1.00 31.35 299 ILE C N 1
ATOM 10239 C CA . ILE E 1 281 ? 144.327 128.559 170.017 1.00 31.35 299 ILE C CA 1
ATOM 10240 C C . ILE E 1 281 ? 143.715 129.061 171.319 1.00 31.35 299 ILE C C 1
ATOM 10241 O O . ILE E 1 281 ? 144.407 129.325 172.298 1.00 31.35 299 ILE C O 1
ATOM 10246 N N . SER E 1 282 ? 142.395 129.207 171.325 1.00 31.30 300 SER C N 1
ATOM 10247 C CA . SER E 1 282 ? 141.677 129.673 172.504 1.00 31.30 300 SER C CA 1
ATOM 10248 C C . SER E 1 282 ? 141.857 128.725 173.682 1.00 31.30 300 SER C C 1
ATOM 10249 O O . SER E 1 282 ? 141.937 127.507 173.517 1.00 31.30 300 SER C O 1
ATOM 10252 N N . TYR E 1 283 ? 141.929 129.299 174.878 1.00 32.16 301 TYR C N 1
ATOM 10253 C CA . TYR E 1 283 ? 142.137 128.566 176.117 1.00 32.16 301 TYR C CA 1
ATOM 10254 C C . TYR E 1 283 ? 141.004 128.911 177.077 1.00 32.16 301 TYR C C 1
ATOM 10255 O O . TYR E 1 283 ? 140.752 130.089 177.341 1.00 32.16 301 TYR C O 1
ATOM 10264 N N . ASN E 1 284 ? 140.323 127.889 177.590 1.00 33.52 302 ASN C N 1
ATOM 10265 C CA . ASN E 1 284 ? 139.184 128.081 178.480 1.00 33.52 302 ASN C CA 1
ATOM 10266 C C . ASN E 1 284 ? 139.604 128.361 179.915 1.00 33.52 302 ASN C C 1
ATOM 10267 O O . ASN E 1 284 ? 140.375 127.601 180.507 1.00 33.52 302 ASN C O 1
ATOM 10272 N N . ILE E 1 285 ? 139.093 129.455 180.471 1.00 34.68 303 ILE C N 1
ATOM 10273 C CA . ILE E 1 285 ? 139.203 129.758 181.892 1.00 34.68 303 ILE C CA 1
ATOM 10274 C C . ILE E 1 285 ? 137.813 130.160 182.360 1.00 34.68 303 ILE C C 1
ATOM 10275 O O . ILE E 1 285 ? 137.349 131.264 182.057 1.00 34.68 303 ILE C O 1
ATOM 10280 N N . GLN E 1 286 ? 137.161 129.279 183.112 1.00 38.55 304 GLN C N 1
ATOM 10281 C CA . GLN E 1 286 ? 135.822 129.502 183.655 1.00 38.55 304 GLN C CA 1
ATOM 10282 C C . GLN E 1 286 ? 134.840 130.042 182.615 1.00 38.55 304 GLN C C 1
ATOM 10283 O O . GLN E 1 286 ? 134.188 131.069 182.811 1.00 38.55 304 GLN C O 1
ATOM 10289 N N . ASN E 1 287 ? 134.757 129.339 181.487 1.00 38.62 305 ASN C N 1
ATOM 10290 C CA . ASN E 1 287 ? 133.874 129.677 180.367 1.00 38.62 305 ASN C CA 1
ATOM 10291 C C . ASN E 1 287 ? 134.196 131.017 179.716 1.00 38.62 305 ASN C C 1
ATOM 10292 O O . ASN E 1 287 ? 133.323 131.643 179.116 1.00 38.62 305 ASN C O 1
ATOM 10297 N N . ARG E 1 288 ? 135.432 131.481 179.820 1.00 37.67 306 ARG C N 1
ATOM 10298 C CA . ARG E 1 288 ? 135.863 132.679 179.121 1.00 37.67 306 ARG C CA 1
ATOM 10299 C C . ARG E 1 288 ? 137.075 132.319 178.271 1.00 37.67 306 ARG C C 1
ATOM 10300 O O . ARG E 1 288 ? 137.915 131.518 178.688 1.00 37.67 306 ARG C O 1
ATOM 10308 N N . GLU E 1 289 ? 137.160 132.896 177.078 1.00 35.58 307 GLU C N 1
ATOM 10309 C CA . GLU E 1 289 ? 138.180 132.530 176.101 1.00 35.58 307 GLU C CA 1
ATOM 10310 C C . GLU E 1 289 ? 139.414 133.415 176.225 1.00 35.58 307 GLU C C 1
ATOM 10311 O O . GLU E 1 289 ? 139.335 134.630 176.033 1.00 35.58 307 GLU C O 1
ATOM 10317 N N . TRP E 1 290 ? 140.549 132.795 176.535 1.00 31.78 308 TRP C N 1
ATOM 10318 C CA . TRP E 1 290 ? 141.846 133.445 176.630 1.00 31.78 308 TRP C CA 1
ATOM 10319 C C . TRP E 1 290 ? 142.791 132.852 175.592 1.00 31.78 308 TRP C C 1
ATOM 10320 O O . TRP E 1 290 ? 142.503 131.823 174.983 1.00 31.78 308 TRP C O 1
ATOM 10331 N N . TYR E 1 291 ? 143.928 133.511 175.380 1.00 30.98 309 TYR C N 1
ATOM 10332 C CA . TYR E 1 291 ? 144.995 132.915 174.587 1.00 30.98 309 TYR C CA 1
ATOM 10333 C C . TYR E 1 291 ? 146.337 133.525 174.967 1.00 30.98 309 TYR C C 1
ATOM 10334 O O . TYR E 1 291 ? 146.403 134.584 175.592 1.00 30.98 309 TYR C O 1
ATOM 10343 N N . ILE E 1 292 ? 147.406 132.831 174.583 1.00 30.54 310 ILE C N 1
ATOM 10344 C CA . ILE E 1 292 ? 148.775 133.275 174.840 1.00 30.54 310 ILE C CA 1
ATOM 10345 C C . ILE E 1 292 ? 149.234 134.124 173.655 1.00 30.54 310 ILE C C 1
ATOM 10346 O O . ILE E 1 292 ? 149.429 133.576 172.559 1.00 30.54 310 ILE C O 1
ATOM 10351 N N . PRO E 1 293 ? 149.418 135.434 173.823 1.00 32.10 311 PRO C N 1
ATOM 10352 C CA . PRO E 1 293 ? 149.817 136.341 172.729 1.00 32.10 311 PRO C CA 1
ATOM 10353 C C . PRO E 1 293 ? 151.302 136.300 172.368 1.00 32.10 311 PRO C C 1
ATOM 10354 O O . PRO E 1 293 ? 152.018 137.297 172.470 1.00 32.10 311 PRO C O 1
ATOM 10358 N N . LEU E 1 294 ? 151.781 135.138 171.945 1.00 35.23 312 LEU C N 1
ATOM 10359 C CA . LEU E 1 294 ? 153.172 134.984 171.535 1.00 35.23 312 LEU C CA 1
ATOM 10360 C C . LEU E 1 294 ? 153.426 135.581 170.149 1.00 35.23 312 LEU C C 1
ATOM 10361 O O . LEU E 1 294 ? 152.503 135.728 169.347 1.00 35.23 312 LEU C O 1
ATOM 10366 N N . PRO E 1 295 ? 154.676 135.946 169.850 1.00 34.61 313 PRO C N 1
ATOM 10367 C CA . PRO E 1 295 ? 155.009 136.460 168.516 1.00 34.61 313 PRO C CA 1
ATOM 10368 C C . PRO E 1 295 ? 154.888 135.400 167.434 1.00 34.61 313 PRO C C 1
ATOM 10369 O O . PRO E 1 295 ? 154.994 134.203 167.685 1.00 34.61 313 PRO C O 1
ATOM 10373 N N . SER E 1 296 ? 154.677 135.869 166.202 1.00 34.09 314 SER C N 1
ATOM 10374 C CA . SER E 1 296 ? 154.334 134.969 165.103 1.00 34.09 314 SER C CA 1
ATOM 10375 C C . SER E 1 296 ? 155.451 133.990 164.769 1.00 34.09 314 SER C C 1
ATOM 10376 O O . SER E 1 296 ? 155.172 132.880 164.308 1.00 34.09 314 SER C O 1
ATOM 10379 N N . HIS E 1 297 ? 156.708 134.364 164.984 1.00 33.64 315 HIS C N 1
ATOM 10380 C CA . HIS E 1 297 ? 157.828 133.459 164.766 1.00 33.64 315 HIS C CA 1
ATOM 10381 C C . HIS E 1 297 ? 158.808 133.523 165.921 1.00 33.64 315 HIS C C 1
ATOM 10382 O O . HIS E 1 297 ? 159.021 134.582 166.514 1.00 33.64 315 HIS C O 1
ATOM 10389 N N . ILE E 1 298 ? 159.393 132.373 166.235 1.00 33.53 316 ILE C N 1
ATOM 10390 C CA . ILE E 1 298 ? 160.415 132.244 167.257 1.00 33.53 316 ILE C CA 1
ATOM 10391 C C . ILE E 1 298 ? 161.609 131.552 166.617 1.00 33.53 316 ILE C C 1
ATOM 10392 O O . ILE E 1 298 ? 161.483 130.827 165.631 1.00 33.53 316 ILE C O 1
ATOM 10397 N N . MET E 1 299 ? 162.779 131.787 167.193 1.00 37.57 317 MET C N 1
ATOM 10398 C CA . MET E 1 299 ? 164.035 131.333 166.621 1.00 37.57 317 MET C CA 1
ATOM 10399 C C . MET E 1 299 ? 164.942 130.735 167.682 1.00 37.57 317 MET C C 1
ATOM 10400 O O . MET E 1 299 ? 164.994 131.231 168.809 1.00 37.57 317 MET C O 1
ATOM 10405 N N . THR E 1 300 ? 165.657 129.673 167.323 1.00 38.88 318 THR C N 1
ATOM 10406 C CA . THR E 1 300 ? 166.685 129.106 168.183 1.00 38.88 318 THR C CA 1
ATOM 10407 C C . THR E 1 300 ? 168.030 129.115 167.472 1.00 38.88 318 THR C C 1
ATOM 10408 O O . THR E 1 300 ? 168.110 128.839 166.273 1.00 38.88 318 THR C O 1
ATOM 10412 N N . LYS E 1 301 ? 169.093 129.429 168.228 1.00 43.37 319 LYS C N 1
ATOM 10413 C CA . LYS E 1 301 ? 170.477 129.391 167.747 1.00 43.37 319 LYS C CA 1
ATOM 10414 C C . LYS E 1 301 ? 171.292 128.721 168.849 1.00 43.37 319 LYS C C 1
ATOM 10415 O O . LYS E 1 301 ? 171.980 129.376 169.630 1.00 43.37 319 LYS C O 1
ATOM 10421 N N . GLY E 1 302 ? 171.229 127.399 168.905 1.00 45.66 320 GLY C N 1
ATOM 10422 C CA . GLY E 1 302 ? 171.742 126.705 170.065 1.00 45.66 320 GLY C CA 1
ATOM 10423 C C . GLY E 1 302 ? 170.918 126.983 171.303 1.00 45.66 320 GLY C C 1
ATOM 10424 O O . GLY E 1 302 ? 169.718 126.697 171.332 1.00 45.66 320 GLY C O 1
ATOM 10425 N N . ALA E 1 303 ? 171.549 127.538 172.338 1.00 47.03 321 ALA C N 1
ATOM 10426 C CA . ALA E 1 303 ? 170.840 127.834 173.576 1.00 47.03 321 ALA C CA 1
ATOM 10427 C C . ALA E 1 303 ? 169.986 129.093 173.483 1.00 47.03 321 ALA C C 1
ATOM 10428 O O . ALA E 1 303 ? 168.990 129.210 174.205 1.00 47.03 321 ALA C O 1
ATOM 10430 N N . PHE E 1 304 ? 170.352 130.037 172.621 1.00 43.50 322 PHE C N 1
ATOM 10431 C CA . PHE E 1 304 ? 169.555 131.245 172.445 1.00 43.50 322 PHE C CA 1
ATOM 10432 C C . PHE E 1 304 ? 168.173 130.929 171.889 1.00 43.50 322 PHE C C 1
ATOM 10433 O O . PHE E 1 304 ? 168.024 130.142 170.952 1.00 43.50 322 PHE C O 1
ATOM 10441 N N . LEU E 1 305 ? 167.159 131.558 172.478 1.00 40.15 323 LEU C N 1
ATOM 10442 C CA . LEU E 1 305 ? 165.779 131.452 172.032 1.00 40.15 323 LEU C CA 1
ATOM 10443 C C . LEU E 1 305 ? 165.187 132.850 171.987 1.00 40.15 323 LEU C C 1
ATOM 10444 O O . LEU E 1 305 ? 165.235 133.578 172.982 1.00 40.15 323 LEU C O 1
ATOM 10449 N N . GLY E 1 306 ? 164.632 133.221 170.839 1.00 37.53 324 GLY C N 1
ATOM 10450 C CA . GLY E 1 306 ? 164.076 134.546 170.662 1.00 37.53 324 GLY C CA 1
ATOM 10451 C C . GLY E 1 306 ? 163.098 134.578 169.512 1.00 37.53 324 GLY C C 1
ATOM 10452 O O . GLY E 1 306 ? 162.845 133.571 168.851 1.00 37.53 324 GLY C O 1
ATOM 10453 N N . GLY E 1 307 ? 162.552 135.762 169.276 1.00 37.31 325 GLY C N 1
ATOM 10454 C CA . GLY E 1 307 ? 161.639 135.952 168.174 1.00 37.31 325 GLY C CA 1
ATOM 10455 C C . GLY E 1 307 ? 162.350 136.208 166.865 1.00 37.31 325 GLY C C 1
ATOM 10456 O O . GLY E 1 307 ? 163.538 136.498 166.824 1.00 37.31 325 GLY C O 1
ATOM 10457 N N . ALA E 1 308 ? 161.604 136.081 165.772 1.00 37.74 326 ALA C N 1
ATOM 10458 C CA . ALA E 1 308 ? 162.117 136.357 164.439 1.00 37.74 326 ALA C CA 1
ATOM 10459 C C . ALA E 1 308 ? 161.155 137.250 163.673 1.00 37.74 326 ALA C C 1
ATOM 10460 O O . ALA E 1 308 ? 159.969 136.935 163.560 1.00 37.74 326 ALA C O 1
ATOM 10462 N N . ASP E 1 309 ? 161.671 138.360 163.146 1.00 43.54 327 ASP C N 1
ATOM 10463 C CA . ASP E 1 309 ? 160.886 139.304 162.350 1.00 43.54 327 ASP C CA 1
ATOM 10464 C C . ASP E 1 309 ? 161.207 139.057 160.878 1.00 43.54 327 ASP C C 1
ATOM 10465 O O . ASP E 1 309 ? 162.009 139.751 160.255 1.00 43.54 327 ASP C O 1
ATOM 10470 N N . VAL E 1 310 ? 160.567 138.032 160.330 1.00 40.66 328 VAL C N 1
ATOM 10471 C CA . VAL E 1 310 ? 160.783 137.559 158.968 1.00 40.66 328 VAL C CA 1
ATOM 10472 C C . VAL E 1 310 ? 160.075 138.396 157.907 1.00 40.66 328 VAL C C 1
ATOM 10473 O O . VAL E 1 310 ? 159.915 137.947 156.767 1.00 40.66 328 VAL C O 1
ATOM 10477 N N . LYS E 1 311 ? 159.632 139.604 158.261 1.00 44.19 329 LYS C N 1
ATOM 10478 C CA . LYS E 1 311 ? 158.880 140.418 157.307 1.00 44.19 329 LYS C CA 1
ATOM 10479 C C . LYS E 1 311 ? 159.703 140.796 156.081 1.00 44.19 329 LYS C C 1
ATOM 10480 O O . LYS E 1 311 ? 159.137 141.026 155.007 1.00 44.19 329 LYS C O 1
ATOM 10486 N N . GLU E 1 312 ? 161.023 140.867 156.207 1.00 45.70 330 GLU C N 1
ATOM 10487 C CA . GLU E 1 312 ? 161.890 141.172 155.078 1.00 45.70 330 GLU C CA 1
ATOM 10488 C C . GLU E 1 312 ? 162.451 139.932 154.398 1.00 45.70 330 GLU C C 1
ATOM 10489 O O . GLU E 1 312 ? 163.131 140.060 153.378 1.00 45.70 330 GLU C O 1
ATOM 10495 N N . CYS E 1 313 ? 162.192 138.751 154.938 1.00 41.95 331 CYS C N 1
ATOM 10496 C CA . CYS E 1 313 ? 162.718 137.501 154.419 1.00 41.95 331 CYS C CA 1
ATOM 10497 C C . CYS E 1 313 ? 161.807 136.904 153.350 1.00 41.95 331 CYS C C 1
ATOM 10498 O O . CYS E 1 313 ? 160.618 137.210 153.264 1.00 41.95 331 CYS C O 1
ATOM 10501 N N . ILE E 1 314 ? 162.400 136.054 152.518 1.00 37.37 332 ILE C N 1
ATOM 10502 C CA . ILE E 1 314 ? 161.680 135.232 151.553 1.00 37.37 332 ILE C CA 1
ATOM 10503 C C . ILE E 1 314 ? 161.507 133.853 152.169 1.00 37.37 332 ILE C C 1
ATOM 10504 O O . ILE E 1 314 ? 162.491 133.208 152.546 1.00 37.37 332 ILE C O 1
ATOM 10509 N N . GLU E 1 315 ? 160.265 133.396 152.280 1.00 37.92 333 GLU C N 1
ATOM 10510 C CA . GLU E 1 315 ? 159.967 132.077 152.834 1.00 37.92 333 GLU C CA 1
ATOM 10511 C C . GLU E 1 315 ? 159.934 131.044 151.717 1.00 37.92 333 GLU C C 1
ATOM 10512 O O . GLU E 1 315 ? 158.979 130.979 150.942 1.00 37.92 333 GLU C O 1
ATOM 10518 N N . ALA E 1 316 ? 160.985 130.240 151.626 1.00 36.34 334 ALA C N 1
ATOM 10519 C CA . ALA E 1 316 ? 161.010 129.112 150.715 1.00 36.34 334 ALA C CA 1
ATOM 10520 C C . ALA E 1 316 ? 160.294 127.927 151.353 1.00 36.34 334 ALA C C 1
ATOM 10521 O O . ALA E 1 316 ? 159.772 128.011 152.467 1.00 36.34 334 ALA C O 1
ATOM 10523 N N . PHE E 1 317 ? 160.258 126.801 150.642 1.00 37.93 335 PHE C N 1
ATOM 10524 C CA . PHE E 1 317 ? 159.568 125.632 151.170 1.00 37.93 335 PHE C CA 1
ATOM 10525 C C . PHE E 1 317 ? 160.278 125.020 152.368 1.00 37.93 335 PHE C C 1
ATOM 10526 O O . PHE E 1 317 ? 159.631 124.352 153.178 1.00 37.93 335 PHE C O 1
ATOM 10534 N N . SER E 1 318 ? 161.583 125.230 152.504 1.00 36.34 336 SER C N 1
ATOM 10535 C CA . SER E 1 318 ? 162.354 124.598 153.558 1.00 36.34 336 SER C CA 1
ATOM 10536 C C . SER E 1 318 ? 163.281 125.542 154.305 1.00 36.34 336 SER C C 1
ATOM 10537 O O . SER E 1 318 ? 163.922 125.108 155.266 1.00 36.34 336 SER C O 1
ATOM 10540 N N . SER E 1 319 ? 163.383 126.803 153.900 1.00 34.75 337 SER C N 1
ATOM 10541 C CA . SER E 1 319 ? 164.242 127.740 154.602 1.00 34.75 337 SER C CA 1
ATOM 10542 C C . SER E 1 319 ? 163.764 129.162 154.371 1.00 34.75 337 SER C C 1
ATOM 10543 O O . SER E 1 319 ? 162.990 129.440 153.454 1.00 34.75 337 SER C O 1
ATOM 10546 N N . TYR E 1 320 ? 164.220 130.051 155.243 1.00 34.88 338 TYR C N 1
ATOM 10547 C CA . TYR E 1 320 ? 164.027 131.485 155.106 1.00 34.88 338 TYR C CA 1
ATOM 10548 C C . TYR E 1 320 ? 165.325 132.110 154.623 1.00 34.88 338 TYR C C 1
ATOM 10549 O O . TYR E 1 320 ? 166.401 131.775 155.125 1.00 34.88 338 TYR C O 1
ATOM 10558 N N . ILE E 1 321 ? 165.228 133.003 153.648 1.00 37.91 339 ILE C N 1
ATOM 10559 C CA . ILE E 1 321 ? 166.380 133.732 153.139 1.00 37.91 339 ILE C CA 1
ATOM 10560 C C . ILE E 1 321 ? 166.252 135.157 153.646 1.00 37.91 339 ILE C C 1
ATOM 10561 O O . ILE E 1 321 ? 165.305 135.865 153.287 1.00 37.91 339 ILE C O 1
ATOM 10566 N N . CYS E 1 322 ? 167.205 135.587 154.469 1.00 41.58 340 CYS C N 1
ATOM 10567 C CA . CYS E 1 322 ? 167.089 136.888 155.100 1.00 41.58 340 CYS C CA 1
ATOM 10568 C C . CYS E 1 322 ? 168.307 137.762 154.845 1.00 41.58 340 CYS C C 1
ATOM 10569 O O . CYS E 1 322 ? 169.434 137.260 154.781 1.00 41.58 340 CYS C O 1
ATOM 10572 N N . PRO E 1 323 ? 168.109 139.073 154.697 1.00 40.78 341 PRO C N 1
ATOM 10573 C CA . PRO E 1 323 ? 169.255 139.964 154.482 1.00 40.78 341 PRO C CA 1
ATOM 10574 C C . PRO E 1 323 ? 170.140 140.075 155.703 1.00 40.78 341 PRO C C 1
ATOM 10575 O O . PRO E 1 323 ? 171.347 140.302 155.572 1.00 40.78 341 PRO C O 1
ATOM 10579 N N . SER E 1 324 ? 169.564 139.913 156.887 1.00 43.41 342 SER C N 1
ATOM 10580 C CA . SER E 1 324 ? 170.271 140.030 158.148 1.00 43.41 342 SER C CA 1
ATOM 10581 C C . SER E 1 324 ? 169.516 139.198 159.170 1.00 43.41 342 SER C C 1
ATOM 10582 O O . SER E 1 324 ? 168.393 138.753 158.924 1.00 43.41 342 SER C O 1
ATOM 10585 N N . ASP E 1 325 ? 170.147 138.973 160.309 1.00 44.11 343 ASP C N 1
ATOM 10586 C CA . ASP E 1 325 ? 169.548 138.161 161.357 1.00 44.11 343 ASP C CA 1
ATOM 10587 C C . ASP E 1 325 ? 168.236 138.766 161.846 1.00 44.11 343 ASP C C 1
ATOM 10588 O O . ASP E 1 325 ? 168.238 139.887 162.374 1.00 44.11 343 ASP C O 1
ATOM 10593 N N . PRO E 1 326 ? 167.107 138.068 161.700 1.00 42.06 344 PRO C N 1
ATOM 10594 C CA . PRO E 1 326 ? 165.814 138.605 162.136 1.00 42.06 344 PRO C CA 1
ATOM 10595 C C . PRO E 1 326 ? 165.543 138.500 163.630 1.00 42.06 344 PRO C C 1
ATOM 10596 O O . PRO E 1 326 ? 164.488 138.958 164.078 1.00 42.06 344 PRO C O 1
ATOM 10600 N N . GLY E 1 327 ? 166.452 137.918 164.407 1.00 41.22 345 GLY C N 1
ATOM 10601 C CA . GLY E 1 327 ? 166.175 137.665 165.808 1.00 41.22 345 GLY C CA 1
ATOM 10602 C C . GLY E 1 327 ? 166.053 138.915 166.659 1.00 41.22 345 GLY C C 1
ATOM 10603 O O . GLY E 1 327 ? 166.731 139.918 166.450 1.00 41.22 345 GLY C O 1
ATOM 10604 N N . PHE E 1 328 ? 165.158 138.831 167.645 1.00 38.68 346 PHE C N 1
ATOM 10605 C CA . PHE E 1 328 ? 164.957 139.860 168.654 1.00 38.68 346 PHE C CA 1
ATOM 10606 C C . PHE E 1 328 ? 164.717 139.181 169.997 1.00 38.68 346 PHE C C 1
ATOM 10607 O O . PHE E 1 328 ? 164.190 138.068 170.062 1.00 38.68 346 PHE C O 1
ATOM 10615 N N . VAL E 1 329 ? 165.112 139.863 171.068 1.00 39.32 347 VAL C N 1
ATOM 10616 C CA . VAL E 1 329 ? 165.022 139.324 172.424 1.00 39.32 347 VAL C CA 1
ATOM 10617 C C . VAL E 1 329 ? 163.591 139.408 172.937 1.00 39.32 347 VAL C C 1
ATOM 10618 O O . VAL E 1 329 ? 162.945 140.456 172.850 1.00 39.32 347 VAL C O 1
ATOM 10622 N N . LEU E 1 330 ? 163.099 138.300 173.477 1.00 41.20 348 LEU C N 1
ATOM 10623 C CA . LEU E 1 330 ? 161.761 138.208 174.038 1.00 41.20 348 LEU C CA 1
ATOM 10624 C C . LEU E 1 330 ? 161.718 138.676 175.486 1.00 41.20 348 LEU C C 1
ATOM 10625 O O . LEU E 1 330 ? 162.733 138.740 176.182 1.00 41.20 348 LEU C O 1
ATOM 10630 N N . ASN E 1 331 ? 160.511 139.011 175.928 1.00 46.19 349 ASN C N 1
ATOM 10631 C CA . ASN E 1 331 ? 160.264 139.264 177.337 1.00 46.19 349 ASN C CA 1
ATOM 10632 C C . ASN E 1 331 ? 160.600 138.015 178.137 1.00 46.19 349 ASN C C 1
ATOM 10633 O O . ASN E 1 331 ? 160.404 136.891 177.668 1.00 46.19 349 ASN C O 1
ATOM 10638 N N . HIS E 1 332 ? 161.131 138.214 179.343 1.00 45.85 350 HIS C N 1
ATOM 10639 C CA . HIS E 1 332 ? 161.575 137.090 180.160 1.00 45.85 350 HIS C CA 1
ATOM 10640 C C . HIS E 1 332 ? 160.469 136.065 180.379 1.00 45.85 350 HIS C C 1
ATOM 10641 O O . HIS E 1 332 ? 160.720 134.856 180.365 1.00 45.85 350 HIS C O 1
ATOM 10648 N N . GLU E 1 333 ? 159.240 136.528 180.593 1.00 46.67 351 GLU C N 1
ATOM 10649 C CA . GLU E 1 333 ? 158.109 135.622 180.769 1.00 46.67 351 GLU C CA 1
ATOM 10650 C C . GLU E 1 333 ? 157.769 134.835 179.509 1.00 46.67 351 GLU C C 1
ATOM 10651 O O . GLU E 1 333 ? 157.322 133.689 179.607 1.00 46.67 351 GLU C O 1
ATOM 10657 N N . MET E 1 334 ? 157.953 135.418 178.324 1.00 44.53 352 MET C N 1
ATOM 10658 C CA . MET E 1 334 ? 157.701 134.664 177.099 1.00 44.53 352 MET C CA 1
ATOM 10659 C C . MET E 1 334 ? 158.787 133.626 176.854 1.00 44.53 352 MET C C 1
ATOM 10660 O O . MET E 1 334 ? 158.495 132.505 176.425 1.00 44.53 352 MET C O 1
ATOM 10665 N N . GLU E 1 335 ? 160.046 133.982 177.108 1.00 44.25 353 GLU C N 1
ATOM 10666 C CA . GLU E 1 335 ? 161.127 133.016 176.965 1.00 44.25 353 GLU C CA 1
ATOM 10667 C C . GLU E 1 335 ? 160.967 131.862 177.945 1.00 44.25 353 GLU C C 1
ATOM 10668 O O . GLU E 1 335 ? 161.227 130.705 177.599 1.00 44.25 353 GLU C O 1
ATOM 10674 N N . SER E 1 336 ? 160.554 132.157 179.176 1.00 42.84 354 SER C N 1
ATOM 10675 C CA . SER E 1 336 ? 160.327 131.105 180.161 1.00 42.84 354 SER C CA 1
ATOM 10676 C C . SER E 1 336 ? 159.151 130.225 179.764 1.00 42.84 354 SER C C 1
ATOM 10677 O O . SER E 1 336 ? 159.206 129.000 179.914 1.00 42.84 354 SER C O 1
ATOM 10680 N N . CYS E 1 337 ? 158.072 130.838 179.281 1.00 41.74 355 CYS C N 1
ATOM 10681 C CA . CYS E 1 337 ? 156.923 130.090 178.786 1.00 41.74 355 CYS C CA 1
ATOM 10682 C C . CYS E 1 337 ? 157.331 129.109 177.697 1.00 41.74 355 CYS C C 1
ATOM 10683 O O . CYS E 1 337 ? 156.991 127.923 177.750 1.00 41.74 355 CYS C O 1
ATOM 10686 N N . LEU E 1 338 ? 158.054 129.595 176.692 1.00 38.71 356 LEU C N 1
ATOM 10687 C CA . LEU E 1 338 ? 158.497 128.752 175.590 1.00 38.71 356 LEU C CA 1
ATOM 10688 C C . LEU E 1 338 ? 159.496 127.685 176.026 1.00 38.71 356 LEU C C 1
ATOM 10689 O O . LEU E 1 338 ? 159.550 126.612 175.418 1.00 38.71 356 LEU C O 1
ATOM 10694 N N . SER E 1 339 ? 160.287 127.944 177.064 1.00 39.78 357 SER C N 1
ATOM 10695 C CA . SER E 1 339 ? 161.183 126.934 177.622 1.00 39.78 357 SER C CA 1
ATOM 10696 C C . SER E 1 339 ? 160.479 125.866 178.444 1.00 39.78 357 SER C C 1
ATOM 10697 O O . SER E 1 339 ? 161.162 125.018 179.021 1.00 39.78 357 SER C O 1
ATOM 10700 N N . GLY E 1 340 ? 159.157 125.872 178.521 1.00 41.02 358 GLY C N 1
ATOM 10701 C CA . GLY E 1 340 ? 158.424 124.815 179.182 1.00 41.02 358 GLY C CA 1
ATOM 10702 C C . GLY E 1 340 ? 157.916 125.122 180.571 1.00 41.02 358 GLY C C 1
ATOM 10703 O O . GLY E 1 340 ? 157.284 124.253 181.180 1.00 41.02 358 GLY C O 1
ATOM 10704 N N . ASN E 1 341 ? 158.161 126.320 181.092 1.00 46.21 359 ASN C N 1
ATOM 10705 C CA . ASN E 1 341 ? 157.566 126.751 182.355 1.00 46.21 359 ASN C CA 1
ATOM 10706 C C . ASN E 1 341 ? 156.255 127.456 182.019 1.00 46.21 359 ASN C C 1
ATOM 10707 O O . ASN E 1 341 ? 156.119 128.677 182.085 1.00 46.21 359 ASN C O 1
ATOM 10712 N N . ILE E 1 342 ? 155.269 126.636 181.652 1.00 41.71 360 ILE C N 1
ATOM 10713 C CA . ILE E 1 342 ? 154.024 127.145 181.095 1.00 41.71 360 ILE C CA 1
ATOM 10714 C C . ILE E 1 342 ? 153.190 127.938 182.090 1.00 41.71 360 ILE C C 1
ATOM 10715 O O . ILE E 1 342 ? 152.293 128.677 181.674 1.00 41.71 360 ILE C O 1
ATOM 10720 N N . SER E 1 343 ? 153.444 127.808 183.391 1.00 42.39 361 SER C N 1
ATOM 10721 C CA . SER E 1 343 ? 152.805 128.689 184.365 1.00 42.39 361 SER C CA 1
ATOM 10722 C C . SER E 1 343 ? 153.103 130.161 184.100 1.00 42.39 361 SER C C 1
ATOM 10723 O O . SER E 1 343 ? 152.306 131.029 184.465 1.00 42.39 361 SER C O 1
ATOM 10726 N N . GLN E 1 344 ? 154.239 130.465 183.482 1.00 42.29 362 GLN C N 1
ATOM 10727 C CA . GLN E 1 344 ? 154.661 131.837 183.242 1.00 42.29 362 GLN C CA 1
ATOM 10728 C C . GLN E 1 344 ? 154.044 132.465 182.001 1.00 42.29 362 GLN C C 1
ATOM 10729 O O . GLN E 1 344 ? 154.240 133.662 181.777 1.00 42.29 362 GLN C O 1
ATOM 10735 N N . CYS E 1 345 ? 153.329 131.701 181.193 1.00 39.46 363 CYS C N 1
ATOM 10736 C CA . CYS E 1 345 ? 152.830 132.209 179.924 1.00 39.46 363 CYS C CA 1
ATOM 10737 C C . CYS E 1 345 ? 151.848 133.358 180.126 1.00 39.46 363 CYS C C 1
ATOM 10738 O O . CYS E 1 345 ? 150.880 133.213 180.883 1.00 39.46 363 CYS C O 1
ATOM 10741 N N . PRO E 1 346 ? 152.061 134.504 179.486 1.00 34.48 364 PRO C N 1
ATOM 10742 C CA . PRO E 1 346 ? 151.072 135.583 179.556 1.00 34.48 364 PRO C CA 1
ATOM 10743 C C . PRO E 1 346 ? 149.811 135.229 178.785 1.00 34.48 364 PRO C C 1
ATOM 10744 O O . PRO E 1 346 ? 149.867 134.580 177.741 1.00 34.48 364 PRO C O 1
ATOM 10748 N N . ARG E 1 347 ? 148.665 135.645 179.314 1.00 32.05 365 ARG C N 1
ATOM 10749 C CA . ARG E 1 347 ? 147.380 135.360 178.694 1.00 32.05 365 ARG C CA 1
ATOM 10750 C C . ARG E 1 347 ? 146.540 136.622 178.557 1.00 32.05 365 ARG C C 1
ATOM 10751 O O . ARG E 1 347 ? 146.596 137.521 179.397 1.00 32.05 365 ARG C O 1
ATOM 10759 N N . THR E 1 348 ? 145.761 136.678 177.477 1.00 31.74 366 THR C N 1
ATOM 10760 C CA . THR E 1 348 ? 144.903 137.811 177.153 1.00 31.74 366 THR C CA 1
ATOM 10761 C C . THR E 1 348 ? 143.565 137.323 176.610 1.00 31.74 366 THR C C 1
ATOM 10762 O O . THR E 1 348 ? 143.443 136.198 176.125 1.00 31.74 366 THR C O 1
ATOM 10766 N N . THR E 1 349 ? 142.555 138.187 176.709 1.00 33.70 367 THR C N 1
ATOM 10767 C CA . THR E 1 349 ? 141.198 137.838 176.300 1.00 33.70 367 THR C CA 1
ATOM 10768 C C . THR E 1 349 ? 141.051 137.800 174.785 1.00 33.70 367 THR C C 1
ATOM 10769 O O . THR E 1 349 ? 141.644 138.604 174.064 1.00 33.70 367 THR C O 1
ATOM 10773 N N . VAL E 1 350 ? 140.242 136.858 174.308 1.00 36.35 368 VAL C N 1
ATOM 10774 C CA . VAL E 1 350 ? 139.920 136.727 172.890 1.00 36.35 368 VAL C CA 1
ATOM 10775 C C . VAL E 1 350 ? 138.892 137.788 172.518 1.00 36.35 368 VAL C C 1
ATOM 10776 O O . VAL E 1 350 ? 137.758 137.760 172.996 1.00 36.35 368 VAL C O 1
ATOM 10780 N N . THR E 1 351 ? 139.286 138.724 171.658 1.00 41.20 369 THR C N 1
ATOM 10781 C CA . THR E 1 351 ? 138.404 139.798 171.228 1.00 41.20 369 THR C CA 1
ATOM 10782 C C . THR E 1 351 ? 137.725 139.554 169.887 1.00 41.20 369 THR C C 1
ATOM 10783 O O . THR E 1 351 ? 136.746 140.239 169.582 1.00 41.20 369 THR C O 1
ATOM 10787 N N . SER E 1 352 ? 138.195 138.599 169.087 1.00 46.02 370 SER C N 1
ATOM 10788 C CA . SER E 1 352 ? 137.623 138.391 167.765 1.00 46.02 370 SER C CA 1
ATOM 10789 C C . SER E 1 352 ? 137.828 136.950 167.323 1.00 46.02 370 SER C C 1
ATOM 10790 O O . SER E 1 352 ? 138.562 136.179 167.944 1.00 46.02 370 SER C O 1
ATOM 10793 N N . ASP E 1 353 ? 137.160 136.603 166.222 1.00 47.80 371 ASP C N 1
ATOM 10794 C CA . ASP E 1 353 ? 137.198 135.292 165.587 1.00 47.80 371 ASP C CA 1
ATOM 10795 C C . ASP E 1 353 ? 138.511 134.983 164.886 1.00 47.80 371 ASP C C 1
ATOM 10796 O O . ASP E 1 353 ? 138.621 133.909 164.289 1.00 47.80 371 ASP C O 1
ATOM 10801 N N . ILE E 1 354 ? 139.495 135.880 164.918 1.00 45.75 372 ILE C N 1
ATOM 10802 C CA . ILE E 1 354 ? 140.770 135.593 164.270 1.00 45.75 372 ILE C CA 1
ATOM 10803 C C . ILE E 1 354 ? 141.496 134.468 164.996 1.00 45.75 372 ILE C C 1
ATOM 10804 O O . ILE E 1 354 ? 142.173 133.643 164.371 1.00 45.75 372 ILE C O 1
ATOM 10809 N N . VAL E 1 355 ? 141.363 134.407 166.316 1.00 39.27 373 VAL C N 1
ATOM 10810 C CA . VAL E 1 355 ? 141.982 133.347 167.105 1.00 39.27 373 VAL C CA 1
ATOM 10811 C C . VAL E 1 355 ? 141.295 132.023 166.798 1.00 39.27 373 VAL C C 1
ATOM 10812 O O . VAL E 1 355 ? 140.080 131.893 166.995 1.00 39.27 373 VAL C O 1
ATOM 10816 N N . PRO E 1 356 ? 142.027 131.025 166.319 1.00 34.69 374 PRO C N 1
ATOM 10817 C CA . PRO E 1 356 ? 141.423 129.716 166.076 1.00 34.69 374 PRO C CA 1
ATOM 10818 C C . PRO E 1 356 ? 141.000 129.034 167.364 1.00 34.69 374 PRO C C 1
ATOM 10819 O O . PRO E 1 356 ? 141.634 129.175 168.410 1.00 34.69 374 PRO C O 1
ATOM 10823 N N . ARG E 1 357 ? 139.902 128.296 167.280 1.00 34.36 375 ARG C N 1
ATOM 10824 C CA . ARG E 1 357 ? 139.410 127.513 168.402 1.00 34.36 375 ARG C CA 1
ATOM 10825 C C . ARG E 1 357 ? 139.896 126.069 168.401 1.00 34.36 375 ARG C C 1
ATOM 10826 O O . ARG E 1 357 ? 139.775 125.398 169.428 1.00 34.36 375 ARG C O 1
ATOM 10834 N N . TYR E 1 358 ? 140.437 125.573 167.293 1.00 30.50 376 TYR C N 1
ATOM 10835 C CA . TYR E 1 358 ? 140.885 124.192 167.203 1.00 30.50 376 TYR C CA 1
ATOM 10836 C C . TYR E 1 358 ? 142.004 124.097 166.184 1.00 30.50 376 TYR C C 1
ATOM 10837 O O . TYR E 1 358 ? 142.148 124.957 165.316 1.00 30.50 376 TYR C O 1
ATOM 10846 N N . ALA E 1 359 ? 142.798 123.036 166.295 1.00 30.54 377 ALA C N 1
ATOM 10847 C CA . ALA E 1 359 ? 143.810 122.756 165.291 1.00 30.54 377 ALA C CA 1
ATOM 10848 C C . ALA E 1 359 ? 144.077 121.261 165.224 1.00 30.54 377 ALA C C 1
ATOM 10849 O O . ALA E 1 359 ? 143.820 120.521 166.174 1.00 30.54 377 ALA C O 1
ATOM 10851 N N . PHE E 1 360 ? 144.585 120.826 164.075 1.00 30.84 378 PHE C N 1
ATOM 10852 C CA . PHE E 1 360 ? 145.202 119.514 163.948 1.00 30.84 378 PHE C CA 1
ATOM 10853 C C . PHE E 1 360 ? 146.622 119.556 164.489 1.00 30.84 378 PHE C C 1
ATOM 10854 O O . PHE E 1 360 ? 147.381 120.475 164.175 1.00 30.84 378 PHE C O 1
ATOM 10862 N N . VAL E 1 361 ? 146.991 118.557 165.287 1.00 35.22 379 VAL C N 1
ATOM 10863 C CA . VAL E 1 361 ? 148.326 118.486 165.870 1.00 35.22 379 VAL C CA 1
ATOM 10864 C C . VAL E 1 361 ? 148.735 117.024 165.925 1.00 35.22 379 VAL C C 1
ATOM 10865 O O . VAL E 1 361 ? 148.130 116.236 166.658 1.00 35.22 379 VAL C O 1
ATOM 10869 N N . ASN E 1 362 ? 149.770 116.673 165.168 1.00 40.00 380 ASN C N 1
ATOM 10870 C CA . ASN E 1 362 ? 150.428 115.372 165.238 1.00 40.00 380 ASN C CA 1
ATOM 10871 C C . ASN E 1 362 ? 149.438 114.213 165.154 1.00 40.00 380 ASN C C 1
ATOM 10872 O O . ASN E 1 362 ? 149.482 113.265 165.937 1.00 40.00 380 ASN C O 1
ATOM 10877 N N . GLY E 1 363 ? 148.529 114.297 164.191 1.00 35.69 381 GLY C N 1
ATOM 10878 C CA . GLY E 1 363 ? 147.603 113.224 163.927 1.00 35.69 381 GLY C CA 1
ATOM 10879 C C . GLY E 1 363 ? 146.313 113.289 164.701 1.00 35.69 381 GLY C C 1
ATOM 10880 O O . GLY E 1 363 ? 145.414 112.485 164.442 1.00 35.69 381 GLY C O 1
ATOM 10881 N N . GLY E 1 364 ? 146.191 114.214 165.639 1.00 33.68 382 GLY C N 1
ATOM 10882 C CA . GLY E 1 364 ? 144.981 114.367 166.411 1.00 33.68 382 GLY C CA 1
ATOM 10883 C C . GLY E 1 364 ? 144.517 115.802 166.411 1.00 33.68 382 GLY C C 1
ATOM 10884 O O . GLY E 1 364 ? 144.875 116.572 165.519 1.00 33.68 382 GLY C O 1
ATOM 10885 N N . VAL E 1 365 ? 143.721 116.179 167.404 1.00 33.68 383 VAL C N 1
ATOM 10886 C CA . VAL E 1 365 ? 143.155 117.516 167.491 1.00 33.68 383 VAL C CA 1
ATOM 10887 C C . VAL E 1 365 ? 143.397 118.095 168.877 1.00 33.68 383 VAL C C 1
ATOM 10888 O O . VAL E 1 365 ? 143.279 117.393 169.886 1.00 33.68 383 VAL C O 1
ATOM 10892 N N . VAL E 1 366 ? 143.744 119.377 168.917 1.00 31.77 384 VAL C N 1
ATOM 10893 C CA . VAL E 1 366 ? 143.841 120.163 170.140 1.00 31.77 384 VAL C CA 1
ATOM 10894 C C . VAL E 1 366 ? 142.794 121.253 170.007 1.00 31.77 384 VAL C C 1
ATOM 10895 O O . VAL E 1 366 ? 142.877 122.082 169.094 1.00 31.77 384 VAL C O 1
ATOM 10899 N N . ALA E 1 367 ? 141.809 121.260 170.900 1.00 31.43 385 ALA C N 1
ATOM 10900 C CA . ALA E 1 367 ? 140.723 122.206 170.724 1.00 31.43 385 ALA C CA 1
ATOM 10901 C C . ALA E 1 367 ? 140.101 122.611 172.047 1.00 31.43 385 ALA C C 1
ATOM 10902 O O . ALA E 1 367 ? 140.199 121.907 173.053 1.00 31.43 385 ALA C O 1
ATOM 10904 N N . ASN E 1 368 ? 139.454 123.771 172.019 1.00 33.40 386 ASN C N 1
ATOM 10905 C CA . ASN E 1 368 ? 138.664 124.275 173.135 1.00 33.40 386 ASN C CA 1
ATOM 10906 C C . ASN E 1 368 ? 137.263 123.714 172.960 1.00 33.40 386 ASN C C 1
ATOM 10907 O O . ASN E 1 368 ? 136.419 124.295 172.280 1.00 33.40 386 ASN C O 1
ATOM 10912 N N . CYS E 1 369 ? 137.006 122.576 173.590 1.00 36.37 387 CYS C N 1
ATOM 10913 C CA . CYS E 1 369 ? 135.748 121.869 173.411 1.00 36.37 387 CYS C CA 1
ATOM 10914 C C . CYS E 1 369 ? 134.583 122.472 174.183 1.00 36.37 387 CYS C C 1
ATOM 10915 O O . CYS E 1 369 ? 133.500 121.882 174.183 1.00 36.37 387 CYS C O 1
ATOM 10918 N N . ILE E 1 370 ? 134.768 123.611 174.845 1.00 35.25 388 ILE C N 1
ATOM 10919 C CA . ILE E 1 370 ? 133.630 124.310 175.428 1.00 35.25 388 ILE C CA 1
ATOM 10920 C C . ILE E 1 370 ? 132.878 125.071 174.349 1.00 35.25 388 ILE C C 1
ATOM 10921 O O . ILE E 1 370 ? 131.661 124.930 174.203 1.00 35.25 388 ILE C O 1
ATOM 10926 N N . THR E 1 371 ? 133.589 125.885 173.572 1.00 35.33 389 THR C N 1
ATOM 10927 C CA . THR E 1 371 ? 132.970 126.641 172.495 1.00 35.33 389 THR C CA 1
ATOM 10928 C C . THR E 1 371 ? 132.953 125.890 171.170 1.00 35.33 389 THR C C 1
ATOM 10929 O O . THR E 1 371 ? 132.222 126.288 170.258 1.00 35.33 389 THR C O 1
ATOM 10933 N N . THR E 1 372 ? 133.736 124.824 171.042 1.00 35.76 390 THR C N 1
ATOM 10934 C CA . THR E 1 372 ? 133.765 123.984 169.853 1.00 35.76 390 THR C CA 1
ATOM 10935 C C . THR E 1 372 ? 133.116 122.647 170.182 1.00 35.76 390 THR C C 1
ATOM 10936 O O . THR E 1 372 ? 133.412 122.050 171.221 1.00 35.76 390 THR C O 1
ATOM 10940 N N . THR E 1 373 ? 132.231 122.181 169.304 1.00 37.59 391 THR C N 1
ATOM 10941 C CA . THR E 1 373 ? 131.533 120.909 169.496 1.00 37.59 391 THR C CA 1
ATOM 10942 C C . THR E 1 373 ? 132.428 119.741 169.083 1.00 37.59 391 THR C C 1
ATOM 10943 O O . THR E 1 373 ? 132.365 119.222 167.967 1.00 37.59 391 THR C O 1
ATOM 10947 N N . CYS E 1 374 ? 133.297 119.335 170.004 1.00 40.96 392 CYS C N 1
ATOM 10948 C CA . CYS E 1 374 ? 134.173 118.196 169.774 1.00 40.96 392 CYS C CA 1
ATOM 10949 C C . CYS E 1 374 ? 133.368 116.913 169.916 1.00 40.96 392 CYS C C 1
ATOM 10950 O O . CYS E 1 374 ? 132.556 116.775 170.832 1.00 40.96 392 CYS C O 1
ATOM 10953 N N . THR E 1 375 ? 133.578 115.980 168.995 1.00 40.61 393 THR C N 1
ATOM 10954 C CA . THR E 1 375 ? 132.800 114.751 168.975 1.00 40.61 393 THR C CA 1
ATOM 10955 C C . THR E 1 375 ? 133.706 113.548 168.733 1.00 40.61 393 THR C C 1
ATOM 10956 O O . THR E 1 375 ? 134.646 113.628 167.939 1.00 40.61 393 THR C O 1
ATOM 10960 N N . CYS E 1 376 ? 133.419 112.433 169.411 1.00 45.16 394 CYS C N 1
ATOM 10961 C CA . CYS E 1 376 ? 134.240 111.225 169.366 1.00 45.16 394 CYS C CA 1
ATOM 10962 C C . CYS E 1 376 ? 133.479 110.005 168.861 1.00 45.16 394 CYS C C 1
ATOM 10963 O O . CYS E 1 376 ? 132.420 109.665 169.394 1.00 45.16 394 CYS C O 1
ATOM 10966 N N . ASN E 1 377 ? 134.032 109.351 167.836 1.00 44.62 395 ASN C N 1
ATOM 10967 C CA . ASN E 1 377 ? 133.512 108.104 167.262 1.00 44.62 395 ASN C CA 1
ATOM 10968 C C . ASN E 1 377 ? 132.056 108.186 166.820 1.00 44.62 395 ASN C C 1
ATOM 10969 O O . ASN E 1 377 ? 131.308 107.214 166.933 1.00 44.62 395 ASN C O 1
ATOM 10974 N N . GLY E 1 378 ? 131.632 109.333 166.325 1.00 44.83 396 GLY C N 1
ATOM 10975 C CA . GLY E 1 378 ? 130.291 109.470 165.802 1.00 44.83 396 GLY C CA 1
ATOM 10976 C C . GLY E 1 378 ? 129.719 110.800 166.211 1.00 44.83 396 GLY C C 1
ATOM 10977 O O . GLY E 1 378 ? 129.821 111.154 167.382 1.00 44.83 396 GLY C O 1
ATOM 10978 N N . ILE E 1 379 ? 128.960 111.440 165.322 1.00 45.25 397 ILE C N 1
ATOM 10979 C CA . ILE E 1 379 ? 128.480 112.799 165.529 1.00 45.25 397 ILE C CA 1
ATOM 10980 C C . ILE E 1 379 ? 127.581 112.949 166.750 1.00 45.25 397 ILE C C 1
ATOM 10981 O O . ILE E 1 379 ? 127.282 114.076 167.151 1.00 45.25 397 ILE C O 1
ATOM 10986 N N . GLY E 1 380 ? 127.141 111.853 167.353 1.00 46.64 398 GLY C N 1
ATOM 10987 C CA . GLY E 1 380 ? 126.306 111.939 168.534 1.00 46.64 398 GLY C CA 1
ATOM 10988 C C . GLY E 1 380 ? 127.017 111.975 169.872 1.00 46.64 398 GLY C C 1
ATOM 10989 O O . GLY E 1 380 ? 126.430 112.405 170.867 1.00 46.64 398 GLY C O 1
ATOM 10990 N N . ASN E 1 381 ? 128.271 111.531 169.922 1.00 46.08 399 ASN C N 1
ATOM 10991 C CA . ASN E 1 381 ? 129.027 111.426 171.173 1.00 46.08 399 ASN C CA 1
ATOM 10992 C C . ASN E 1 381 ? 129.894 112.663 171.397 1.00 46.08 399 ASN C C 1
ATOM 10993 O O . ASN E 1 381 ? 131.038 112.729 170.950 1.00 46.08 399 ASN C O 1
ATOM 10998 N N . ARG E 1 382 ? 129.346 113.650 172.103 1.00 42.23 400 ARG C N 1
ATOM 10999 C CA . ARG E 1 382 ? 130.083 114.877 172.385 1.00 42.23 400 ARG C CA 1
ATOM 11000 C C . ARG E 1 382 ? 131.145 114.680 173.464 1.00 42.23 400 ARG C C 1
ATOM 11001 O O . ARG E 1 382 ? 130.887 114.067 174.502 1.00 42.23 400 ARG C O 1
ATOM 11009 N N . ILE E 1 383 ? 132.344 115.199 173.209 1.00 41.71 401 ILE C N 1
ATOM 11010 C CA . ILE E 1 383 ? 133.426 115.212 174.189 1.00 41.71 401 ILE C CA 1
ATOM 11011 C C . ILE E 1 383 ? 133.237 116.412 175.108 1.00 41.71 401 ILE C C 1
ATOM 11012 O O . ILE E 1 383 ? 133.164 117.553 174.644 1.00 41.71 401 ILE C O 1
ATOM 11017 N N . ASN E 1 384 ? 133.160 116.160 176.411 1.00 41.94 402 ASN C N 1
ATOM 11018 C CA . ASN E 1 384 ? 132.977 117.214 177.400 1.00 41.94 402 ASN C CA 1
ATOM 11019 C C . ASN E 1 384 ? 134.295 117.499 178.109 1.00 41.94 402 ASN C C 1
ATOM 11020 O O . ASN E 1 384 ? 134.874 116.601 178.727 1.00 41.94 402 ASN C O 1
ATOM 11025 N N . GLN E 1 385 ? 134.765 118.748 178.025 1.00 36.82 403 GLN C N 1
ATOM 11026 C CA . GLN E 1 385 ? 135.935 119.016 178.852 1.00 36.82 403 GLN C CA 1
ATOM 11027 C C . GLN E 1 385 ? 135.512 119.720 180.136 1.00 36.82 403 GLN C C 1
ATOM 11028 O O . GLN E 1 385 ? 134.607 120.560 180.113 1.00 36.82 403 GLN C O 1
ATOM 11034 N N . PRO E 1 386 ? 136.113 119.380 181.274 1.00 38.88 404 PRO C N 1
ATOM 11035 C CA . PRO E 1 386 ? 135.720 120.021 182.522 1.00 38.88 404 PRO C CA 1
ATOM 11036 C C . PRO E 1 386 ? 136.031 121.503 182.508 1.00 38.88 404 PRO C C 1
ATOM 11037 O O . PRO E 1 386 ? 136.930 121.965 181.781 1.00 38.88 404 PRO C O 1
ATOM 11041 N N . PRO E 1 387 ? 135.296 122.295 183.295 1.00 39.08 405 PRO C N 1
ATOM 11042 C CA . PRO E 1 387 ? 135.470 123.757 183.271 1.00 39.08 405 PRO C CA 1
ATOM 11043 C C . PRO E 1 387 ? 136.840 124.246 183.699 1.00 39.08 405 PRO C C 1
ATOM 11044 O O . PRO E 1 387 ? 137.205 125.376 183.362 1.00 39.08 405 PRO C O 1
ATOM 11048 N N . ASP E 1 388 ? 137.606 123.447 184.428 1.00 40.25 406 ASP C N 1
ATOM 11049 C CA . ASP E 1 388 ? 138.926 123.842 184.893 1.00 40.25 406 ASP C CA 1
ATOM 11050 C C . ASP E 1 388 ? 140.049 123.450 183.945 1.00 40.25 406 ASP C C 1
ATOM 11051 O O . ASP E 1 388 ? 141.218 123.693 184.258 1.00 40.25 406 ASP C O 1
ATOM 11056 N N . GLN E 1 389 ? 139.727 122.851 182.809 1.00 37.61 407 GLN C N 1
ATOM 11057 C CA . GLN E 1 389 ? 140.706 122.475 181.805 1.00 37.61 407 GLN C CA 1
ATOM 11058 C C . GLN E 1 389 ? 140.618 123.450 180.640 1.00 37.61 407 GLN C C 1
ATOM 11059 O O . GLN E 1 389 ? 139.522 123.813 180.207 1.00 37.61 407 GLN C O 1
ATOM 11065 N N . GLY E 1 390 ? 141.770 123.883 180.146 1.00 33.70 408 GLY C N 1
ATOM 11066 C CA . GLY E 1 390 ? 141.803 124.885 179.102 1.00 33.70 408 GLY C CA 1
ATOM 11067 C C . GLY E 1 390 ? 141.574 124.389 177.693 1.00 33.70 408 GLY C C 1
ATOM 11068 O O . GLY E 1 390 ? 140.825 125.008 176.936 1.00 33.70 408 GLY C O 1
ATOM 11069 N N . VAL E 1 391 ? 142.205 123.279 177.325 1.00 31.54 409 VAL C N 1
ATOM 11070 C CA . VAL E 1 391 ? 142.071 122.702 175.996 1.00 31.54 409 VAL C CA 1
ATOM 11071 C C . VAL E 1 391 ? 141.992 121.191 176.124 1.00 31.54 409 VAL C C 1
ATOM 11072 O O . VAL E 1 391 ? 142.481 120.607 177.093 1.00 31.54 409 VAL C O 1
ATOM 11076 N N . LYS E 1 392 ? 141.352 120.559 175.148 1.00 34.19 410 LYS C N 1
ATOM 11077 C CA . LYS E 1 392 ? 141.254 119.110 175.083 1.00 34.19 410 LYS C CA 1
ATOM 11078 C C . LYS E 1 392 ? 142.167 118.593 173.979 1.00 34.19 410 LYS C C 1
ATOM 11079 O O . LYS E 1 392 ? 142.110 119.077 172.845 1.00 34.19 410 LYS C O 1
ATOM 11085 N N . ILE E 1 393 ? 143.007 117.621 174.314 1.00 34.88 411 ILE C N 1
ATOM 11086 C CA . ILE E 1 393 ? 143.907 116.974 173.366 1.00 34.88 411 ILE C CA 1
ATOM 11087 C C . ILE E 1 393 ? 143.340 115.595 173.070 1.00 34.88 411 ILE C C 1
ATOM 11088 O O . ILE E 1 393 ? 143.275 114.736 173.956 1.00 34.88 411 ILE C O 1
ATOM 11093 N N . ILE E 1 394 ? 142.936 115.379 171.825 1.00 38.30 412 ILE C N 1
ATOM 11094 C CA . ILE E 1 394 ? 142.286 114.149 171.399 1.00 38.30 412 ILE C CA 1
ATOM 11095 C C . ILE E 1 394 ? 143.223 113.403 170.461 1.00 38.30 412 ILE C C 1
ATOM 11096 O O . ILE E 1 394 ? 143.626 113.933 169.420 1.00 38.30 412 ILE C O 1
ATOM 11101 N N . THR E 1 395 ? 143.570 112.177 170.836 1.00 45.01 413 THR C N 1
ATOM 11102 C CA . THR E 1 395 ? 144.536 111.344 170.140 1.00 45.01 413 THR C CA 1
ATOM 11103 C C . THR E 1 395 ? 143.854 110.091 169.608 1.00 45.01 413 THR C C 1
ATOM 11104 O O . THR E 1 395 ? 142.717 109.776 169.962 1.00 45.01 413 THR C O 1
ATOM 11108 N N . HIS E 1 396 ? 144.571 109.371 168.740 1.00 47.61 414 HIS C N 1
ATOM 11109 C CA . HIS E 1 396 ? 144.038 108.137 168.171 1.00 47.61 414 HIS C CA 1
ATOM 11110 C C . HIS E 1 396 ? 143.809 107.059 169.216 1.00 47.61 414 HIS C C 1
ATOM 11111 O O . HIS E 1 396 ? 143.072 106.104 168.950 1.00 47.61 414 HIS C O 1
ATOM 11118 N N . LYS E 1 397 ? 144.420 107.176 170.390 1.00 48.78 415 LYS C N 1
ATOM 11119 C CA . LYS E 1 397 ? 144.180 106.219 171.459 1.00 48.78 415 LYS C CA 1
ATOM 11120 C C . LYS E 1 397 ? 142.825 106.421 172.109 1.00 48.78 415 LYS C C 1
ATOM 11121 O O . LYS E 1 397 ? 142.391 105.564 172.884 1.00 48.78 415 LYS C O 1
ATOM 11127 N N . GLU E 1 398 ? 142.159 107.527 171.817 1.00 50.03 416 GLU C N 1
ATOM 11128 C CA . GLU E 1 398 ? 140.871 107.854 172.397 1.00 50.03 416 GLU C CA 1
ATOM 11129 C C . GLU E 1 398 ? 139.746 107.949 171.384 1.00 50.03 416 GLU C C 1
ATOM 11130 O O . GLU E 1 398 ? 138.614 107.597 171.715 1.00 50.03 416 GLU C O 1
ATOM 11136 N N . CYS E 1 399 ? 140.016 108.406 170.165 1.00 46.15 417 CYS C N 1
ATOM 11137 C CA . CYS E 1 399 ? 138.988 108.503 169.141 1.00 46.15 417 CYS C CA 1
ATOM 11138 C C . CYS E 1 399 ? 139.528 108.029 167.802 1.00 46.15 417 CYS C C 1
ATOM 11139 O O . CYS E 1 399 ? 140.612 108.443 167.388 1.00 46.15 417 CYS C O 1
ATOM 11142 N N . ASN E 1 400 ? 138.770 107.160 167.129 1.00 41.38 418 ASN C N 1
ATOM 11143 C CA . ASN E 1 400 ? 139.126 106.746 165.776 1.00 41.38 418 ASN C CA 1
ATOM 11144 C C . ASN E 1 400 ? 138.712 107.795 164.757 1.00 41.38 418 ASN C C 1
ATOM 11145 O O . ASN E 1 400 ? 139.474 108.109 163.838 1.00 41.38 418 ASN C O 1
ATOM 11150 N N . THR E 1 401 ? 137.509 108.331 164.897 1.00 38.08 419 THR C N 1
ATOM 11151 C CA . THR E 1 401 ? 137.013 109.416 164.070 1.00 38.08 419 THR C CA 1
ATOM 11152 C C . THR E 1 401 ? 136.707 110.586 164.986 1.00 38.08 419 THR C C 1
ATOM 11153 O O . THR E 1 401 ? 135.996 110.424 165.980 1.00 38.08 419 THR C O 1
ATOM 11157 N N . ILE E 1 402 ? 137.240 111.756 164.661 1.00 34.52 420 ILE C N 1
ATOM 11158 C CA . ILE E 1 402 ? 136.995 112.964 165.436 1.00 34.52 420 ILE C CA 1
ATOM 11159 C C . ILE E 1 402 ? 136.217 113.956 164.586 1.00 34.52 420 ILE C C 1
ATOM 11160 O O . ILE E 1 402 ? 136.575 114.221 163.434 1.00 34.52 420 ILE C O 1
ATOM 11165 N N . GLY E 1 403 ? 135.133 114.476 165.150 1.00 33.87 421 GLY C N 1
ATOM 11166 C CA . GLY E 1 403 ? 134.285 115.453 164.500 1.00 33.87 421 GLY C CA 1
ATOM 11167 C C . GLY E 1 403 ? 134.401 116.842 165.090 1.00 33.87 421 GLY C C 1
ATOM 11168 O O . GLY E 1 403 ? 134.179 117.024 166.286 1.00 33.87 421 GLY C O 1
ATOM 11169 N N . ILE E 1 404 ? 134.737 117.832 164.272 1.00 31.86 422 ILE C N 1
ATOM 11170 C CA . ILE E 1 404 ? 134.770 119.227 164.690 1.00 31.86 422 ILE C CA 1
ATOM 11171 C C . ILE E 1 404 ? 133.609 119.939 164.018 1.00 31.86 422 ILE C C 1
ATOM 11172 O O . ILE E 1 404 ? 133.603 120.113 162.794 1.00 31.86 422 ILE C O 1
ATOM 11177 N N . ASN E 1 405 ? 132.636 120.369 164.819 1.00 32.47 423 ASN C N 1
ATOM 11178 C CA . ASN E 1 405 ? 131.455 121.081 164.329 1.00 32.47 423 ASN C CA 1
ATOM 11179 C C . ASN E 1 405 ? 130.760 120.338 163.192 1.00 32.47 423 ASN C C 1
ATOM 11180 O O . ASN E 1 405 ? 130.193 120.954 162.291 1.00 32.47 423 ASN C O 1
ATOM 11185 N N . GLY E 1 406 ? 130.787 119.011 163.226 1.00 32.38 424 GLY C N 1
ATOM 11186 C CA . GLY E 1 406 ? 130.187 118.194 162.199 1.00 32.38 424 GLY C CA 1
ATOM 11187 C C . GLY E 1 406 ? 131.149 117.647 161.167 1.00 32.38 424 GLY C C 1
ATOM 11188 O O . GLY E 1 406 ? 130.805 116.684 160.477 1.00 32.38 424 GLY C O 1
ATOM 11189 N N . MET E 1 407 ? 132.334 118.236 161.035 1.00 31.14 425 MET C N 1
ATOM 11190 C CA . MET E 1 407 ? 133.341 117.776 160.085 1.00 31.14 425 MET C CA 1
ATOM 11191 C C . MET E 1 407 ? 134.043 116.543 160.641 1.00 31.14 425 MET C C 1
ATOM 11192 O O . MET E 1 407 ? 134.813 116.643 161.599 1.00 31.14 425 MET C O 1
ATOM 11197 N N . LEU E 1 408 ? 133.797 115.379 160.041 1.00 32.32 426 LEU C N 1
ATOM 11198 C CA . LEU E 1 408 ? 134.410 114.139 160.499 1.00 32.32 426 LEU C CA 1
ATOM 11199 C C . LEU E 1 408 ? 135.737 113.876 159.800 1.00 32.32 426 LEU C C 1
ATOM 11200 O O . LEU E 1 408 ? 135.830 113.946 158.572 1.00 32.32 426 LEU C O 1
ATOM 11205 N N . PHE E 1 409 ? 136.756 113.567 160.598 1.00 30.59 427 PHE C N 1
ATOM 11206 C CA . PHE E 1 409 ? 138.086 113.211 160.135 1.00 30.59 427 PHE C CA 1
ATOM 11207 C C . PHE E 1 409 ? 138.560 111.971 160.870 1.00 30.59 427 PHE C C 1
ATOM 11208 O O . PHE E 1 409 ? 138.228 111.762 162.037 1.00 30.59 427 PHE C O 1
ATOM 11216 N N . ASN E 1 410 ? 139.333 111.148 160.178 1.00 34.34 428 ASN C N 1
ATOM 11217 C CA . ASN E 1 410 ? 139.991 110.021 160.814 1.00 34.34 428 ASN C CA 1
ATOM 11218 C C . ASN E 1 410 ? 141.277 110.477 161.483 1.00 34.34 428 ASN C C 1
ATOM 11219 O O . ASN E 1 410 ? 142.011 111.308 160.945 1.00 34.34 428 ASN C O 1
ATOM 11224 N N . THR E 1 411 ? 141.544 109.943 162.665 1.00 38.39 429 THR C N 1
ATOM 11225 C CA . THR E 1 411 ? 142.819 110.206 163.298 1.00 38.39 429 THR C CA 1
ATOM 11226 C C . THR E 1 411 ? 143.894 109.361 162.633 1.00 38.39 429 THR C C 1
ATOM 11227 O O . THR E 1 411 ? 143.619 108.319 162.035 1.00 38.39 429 THR C O 1
ATOM 11231 N N . ASN E 1 412 ? 145.130 109.821 162.735 1.00 40.29 430 ASN C N 1
ATOM 11232 C CA . ASN E 1 412 ? 146.239 109.157 162.072 1.00 40.29 430 ASN C CA 1
ATOM 11233 C C . ASN E 1 412 ? 146.876 108.166 163.036 1.00 40.29 430 ASN C C 1
ATOM 11234 O O . ASN E 1 412 ? 147.282 108.540 164.139 1.00 40.29 430 ASN C O 1
ATOM 11239 N N . LYS E 1 413 ? 146.958 106.902 162.620 1.00 46.42 431 LYS C N 1
ATOM 11240 C CA . LYS E 1 413 ? 147.541 105.876 163.477 1.00 46.42 431 LYS C CA 1
ATOM 11241 C C . LYS E 1 413 ? 149.019 106.114 163.736 1.00 46.42 431 LYS C C 1
ATOM 11242 O O . LYS E 1 413 ? 149.525 105.741 164.799 1.00 46.42 431 LYS C O 1
ATOM 11248 N N . GLU E 1 414 ? 149.731 106.729 162.797 1.00 46.75 432 GLU C N 1
ATOM 11249 C CA . GLU E 1 414 ? 151.145 107.001 162.988 1.00 46.75 432 GLU C CA 1
ATOM 11250 C C . GLU E 1 414 ? 151.383 108.354 163.633 1.00 46.75 432 GLU C C 1
ATOM 11251 O O . GLU E 1 414 ? 152.507 108.863 163.601 1.00 46.75 432 GLU C O 1
ATOM 11257 N N . GLY E 1 415 ? 150.343 108.945 164.210 1.00 46.26 433 GLY C N 1
ATOM 11258 C CA . GLY E 1 415 ? 150.496 110.206 164.905 1.00 46.26 433 GLY C CA 1
ATOM 11259 C C . GLY E 1 415 ? 151.298 110.043 166.184 1.00 46.26 433 GLY C C 1
ATOM 11260 O O . GLY E 1 415 ? 151.153 109.063 166.914 1.00 46.26 433 GLY C O 1
ATOM 11261 N N . THR E 1 416 ? 152.157 111.021 166.453 1.00 48.09 434 THR C N 1
ATOM 11262 C CA . THR E 1 416 ? 152.981 111.024 167.651 1.00 48.09 434 THR C CA 1
ATOM 11263 C C . THR E 1 416 ? 152.397 111.860 168.781 1.00 48.09 434 THR C C 1
ATOM 11264 O O . THR E 1 416 ? 153.047 112.001 169.821 1.00 48.09 434 THR C O 1
ATOM 11268 N N . LEU E 1 417 ? 151.203 112.426 168.603 1.00 45.63 435 LEU C N 1
ATOM 11269 C CA . LEU E 1 417 ? 150.604 113.269 169.632 1.00 45.63 435 LEU C CA 1
ATOM 11270 C C . LEU E 1 417 ? 150.405 112.493 170.929 1.00 45.63 435 LEU C C 1
ATOM 11271 O O . LEU E 1 417 ? 149.903 111.367 170.924 1.00 45.63 435 LEU C O 1
ATOM 11276 N N . ALA E 1 418 ? 150.801 113.106 172.040 1.00 49.77 436 ALA C N 1
ATOM 11277 C CA . ALA E 1 418 ? 150.695 112.489 173.357 1.00 49.77 436 ALA C CA 1
ATOM 11278 C C . ALA E 1 418 ? 149.245 112.250 173.758 1.00 49.77 436 ALA C C 1
ATOM 11279 O O . ALA E 1 418 ? 148.928 112.157 174.944 1.00 49.77 436 ALA C O 1
ATOM 11281 N N . ASP E 1 423 ? 147.286 117.861 184.572 1.00 67.32 441 ASP C N 1
ATOM 11282 C CA . ASP E 1 423 ? 147.778 118.587 185.736 1.00 67.32 441 ASP C CA 1
ATOM 11283 C C . ASP E 1 423 ? 147.083 119.942 185.845 1.00 67.32 441 ASP C C 1
ATOM 11284 O O . ASP E 1 423 ? 146.555 120.457 184.860 1.00 67.32 441 ASP C O 1
ATOM 11289 N N . ASP E 1 424 ? 147.084 120.514 187.045 1.00 63.05 442 ASP C N 1
ATOM 11290 C CA . ASP E 1 424 ? 146.492 121.825 187.275 1.00 63.05 442 ASP C CA 1
ATOM 11291 C C . ASP E 1 424 ? 147.423 122.920 186.769 1.00 63.05 442 ASP C C 1
ATOM 11292 O O . ASP E 1 424 ? 148.564 123.032 187.228 1.00 63.05 442 ASP C O 1
ATOM 11297 N N . ILE E 1 425 ? 146.941 123.723 185.826 1.00 50.01 443 ILE C N 1
ATOM 11298 C CA . ILE E 1 425 ? 147.696 124.844 185.280 1.00 50.01 443 ILE C CA 1
ATOM 11299 C C . ILE E 1 425 ? 147.006 126.125 185.715 1.00 50.01 443 ILE C C 1
ATOM 11300 O O . ILE E 1 425 ? 145.811 126.311 185.459 1.00 50.01 443 ILE C O 1
ATOM 11305 N N . THR E 1 426 ? 147.756 127.011 186.362 1.00 45.14 444 THR C N 1
ATOM 11306 C CA . THR E 1 426 ? 147.266 128.327 186.746 1.00 45.14 444 THR C CA 1
ATOM 11307 C C . THR E 1 426 ? 148.112 129.376 186.045 1.00 45.14 444 THR C C 1
ATOM 11308 O O . THR E 1 426 ? 149.325 129.439 186.256 1.00 45.14 444 THR C O 1
ATOM 11312 N N . LEU E 1 427 ? 147.474 130.191 185.216 1.00 38.99 445 LEU C N 1
ATOM 11313 C CA . LEU E 1 427 ? 148.149 131.236 184.457 1.00 38.99 445 LEU C CA 1
ATOM 11314 C C . LEU E 1 427 ? 147.844 132.572 185.123 1.00 38.99 445 LEU C C 1
ATOM 11315 O O . LEU E 1 427 ? 146.814 133.192 184.853 1.00 38.99 445 LEU C O 1
ATOM 11320 N N . ASN E 1 428 ? 148.749 133.019 185.990 1.00 38.35 446 ASN C N 1
ATOM 11321 C CA . ASN E 1 428 ? 148.542 134.247 186.745 1.00 38.35 446 ASN C CA 1
ATOM 11322 C C . ASN E 1 428 ? 148.877 135.509 185.966 1.00 38.35 446 ASN C C 1
ATOM 11323 O O . ASN E 1 428 ? 148.390 136.583 186.326 1.00 38.35 446 ASN C O 1
ATOM 11328 N N . ASN E 1 429 ? 149.684 135.416 184.913 1.00 38.62 447 ASN C N 1
ATOM 11329 C CA . ASN E 1 429 ? 150.134 136.600 184.182 1.00 38.62 447 ASN C CA 1
ATOM 11330 C C . ASN E 1 429 ? 149.060 137.085 183.208 1.00 38.62 447 ASN C C 1
ATOM 11331 O O . ASN E 1 429 ? 149.180 136.985 181.987 1.00 38.62 447 ASN C O 1
ATOM 11336 N N . SER E 1 430 ? 147.988 137.624 183.775 1.00 37.24 448 SER C N 1
ATOM 11337 C CA . SER E 1 430 ? 146.978 138.298 182.973 1.00 37.24 448 SER C CA 1
ATOM 11338 C C . SER E 1 430 ? 147.568 139.555 182.350 1.00 37.24 448 SER C C 1
ATOM 11339 O O . SER E 1 430 ? 148.277 140.319 183.009 1.00 37.24 448 SER C O 1
ATOM 11342 N N . VAL E 1 431 ? 147.277 139.771 181.074 1.00 36.85 449 VAL C N 1
ATOM 11343 C CA . VAL E 1 431 ? 147.881 140.846 180.298 1.00 36.85 449 VAL C CA 1
ATOM 11344 C C . VAL E 1 431 ? 146.806 141.503 179.444 1.00 36.85 449 VAL C C 1
ATOM 11345 O O . VAL E 1 431 ? 145.917 140.827 178.918 1.00 36.85 449 VAL C O 1
ATOM 11349 N N . ALA E 1 432 ? 146.886 142.824 179.313 1.00 41.04 450 ALA C N 1
ATOM 11350 C CA . ALA E 1 432 ? 146.059 143.593 178.396 1.00 41.04 450 ALA C CA 1
ATOM 11351 C C . ALA E 1 432 ? 146.909 144.133 177.256 1.00 41.04 450 ALA C C 1
ATOM 11352 O O . ALA E 1 432 ? 148.029 144.600 177.473 1.00 41.04 450 ALA C O 1
ATOM 11354 N N . LEU E 1 433 ? 146.374 144.060 176.040 1.00 43.32 451 LEU C N 1
ATOM 11355 C CA . LEU E 1 433 ? 147.046 144.567 174.851 1.00 43.32 451 LEU C CA 1
ATOM 11356 C C . LEU E 1 433 ? 146.721 146.017 174.525 1.00 43.32 451 LEU C C 1
ATOM 11357 O O . LEU E 1 433 ? 147.480 146.652 173.788 1.00 43.32 451 LEU C O 1
ATOM 11362 N N . ASN E 1 434 ? 145.635 146.547 175.033 1.00 47.74 452 ASN C N 1
ATOM 11363 C CA . ASN E 1 434 ? 145.173 147.861 174.605 1.00 47.74 452 ASN C CA 1
ATOM 11364 C C . ASN E 1 434 ? 145.517 148.919 175.637 1.00 47.74 452 ASN C C 1
ATOM 11365 O O . ASN E 1 434 ? 145.215 148.736 176.825 1.00 47.74 452 ASN C O 1
ATOM 11370 N N . PRO E 1 435 ? 146.160 150.014 175.228 1.00 44.07 453 PRO C N 1
ATOM 11371 C CA . PRO E 1 435 ? 146.536 151.065 176.186 1.00 44.07 453 PRO C CA 1
ATOM 11372 C C . PRO E 1 435 ? 145.395 151.598 177.037 1.00 44.07 453 PRO C C 1
ATOM 11373 O O . PRO E 1 435 ? 145.642 151.983 178.186 1.00 44.07 453 PRO C O 1
ATOM 11377 N N . ILE E 1 436 ? 144.166 151.665 176.522 1.00 44.90 454 ILE C N 1
ATOM 11378 C CA . ILE E 1 436 ? 143.047 152.105 177.354 1.00 44.90 454 ILE C CA 1
ATOM 11379 C C . ILE E 1 436 ? 142.880 151.160 178.534 1.00 44.90 454 ILE C C 1
ATOM 11380 O O . ILE E 1 436 ? 142.708 151.588 179.681 1.00 44.90 454 ILE C O 1
ATOM 11385 N N . ASP E 1 437 ? 142.923 149.856 178.262 1.00 47.70 455 ASP C N 1
ATOM 11386 C CA . ASP E 1 437 ? 142.732 148.857 179.305 1.00 47.70 455 ASP C CA 1
ATOM 11387 C C . ASP E 1 437 ? 143.810 148.945 180.375 1.00 47.70 455 ASP C C 1
ATOM 11388 O O . ASP E 1 437 ? 143.515 148.859 181.571 1.00 47.70 455 ASP C O 1
ATOM 11393 N N . ILE E 1 438 ? 145.067 149.107 179.964 1.00 44.01 456 ILE C N 1
ATOM 11394 C CA . ILE E 1 438 ? 146.151 149.285 180.925 1.00 44.01 456 ILE C CA 1
ATOM 11395 C C . ILE E 1 438 ? 145.944 150.545 181.752 1.00 44.01 456 ILE C C 1
ATOM 11396 O O . ILE E 1 438 ? 146.141 150.542 182.971 1.00 44.01 456 ILE C O 1
ATOM 11401 N N . SER E 1 439 ? 145.558 151.642 181.106 1.00 43.17 457 SER C N 1
ATOM 11402 C CA . SER E 1 439 ? 145.333 152.886 181.831 1.00 43.17 457 SER C CA 1
ATOM 11403 C C . SER E 1 439 ? 144.190 152.764 182.827 1.00 43.17 457 SER C C 1
ATOM 11404 O O . SER E 1 439 ? 144.269 153.294 183.940 1.00 43.17 457 SER C O 1
ATOM 11407 N N . ILE E 1 440 ? 143.112 152.089 182.441 1.00 44.25 458 ILE C N 1
ATOM 11408 C CA . ILE E 1 440 ? 141.981 151.910 183.347 1.00 44.25 458 ILE C CA 1
ATOM 11409 C C . ILE E 1 440 ? 142.376 151.099 184.574 1.00 44.25 458 ILE C C 1
ATOM 11410 O O . ILE E 1 440 ? 142.041 151.459 185.708 1.00 44.25 458 ILE C O 1
ATOM 11415 N N . GLU E 1 441 ? 143.092 149.993 184.373 1.00 47.06 459 GLU C N 1
ATOM 11416 C CA . GLU E 1 441 ? 143.518 149.191 185.517 1.00 47.06 459 GLU C CA 1
ATOM 11417 C C . GLU E 1 441 ? 144.614 149.870 186.327 1.00 47.06 459 GLU C C 1
ATOM 11418 O O . GLU E 1 441 ? 144.755 149.590 187.520 1.00 47.06 459 GLU C O 1
ATOM 11424 N N . LEU E 1 442 ? 145.408 150.742 185.710 1.00 43.99 460 LEU C N 1
ATOM 11425 C CA . LEU E 1 442 ? 146.382 151.506 186.481 1.00 43.99 460 LEU C CA 1
ATOM 11426 C C . LEU E 1 442 ? 145.700 152.523 187.387 1.00 43.99 460 LEU C C 1
ATOM 11427 O O . LEU E 1 442 ? 146.167 152.778 188.502 1.00 43.99 460 LEU C O 1
ATOM 11432 N N . ASN E 1 443 ? 144.597 153.120 186.927 1.00 44.77 461 ASN C N 1
ATOM 11433 C CA . ASN E 1 443 ? 143.850 154.052 187.767 1.00 44.77 461 ASN C CA 1
ATOM 11434 C C . ASN E 1 443 ? 143.274 153.361 188.992 1.00 44.77 461 ASN C C 1
ATOM 11435 O O . ASN E 1 443 ? 143.230 153.945 190.080 1.00 44.77 461 ASN C O 1
ATOM 11440 N N . LYS E 1 444 ? 142.807 152.126 188.834 1.00 47.89 462 LYS C N 1
ATOM 11441 C CA . LYS E 1 444 ? 142.291 151.383 189.974 1.00 47.89 462 LYS C CA 1
ATOM 11442 C C . LYS E 1 444 ? 143.381 151.117 190.999 1.00 47.89 462 LYS C C 1
ATOM 11443 O O . LYS E 1 444 ? 143.151 151.244 192.206 1.00 47.89 462 LYS C O 1
ATOM 11449 N N . ALA E 1 445 ? 144.573 150.737 190.540 1.00 48.06 463 ALA C N 1
ATOM 11450 C CA . ALA E 1 445 ? 145.690 150.532 191.454 1.00 48.06 463 ALA C CA 1
ATOM 11451 C C . ALA E 1 445 ? 146.047 151.813 192.193 1.00 48.06 463 ALA C C 1
ATOM 11452 O O . ALA E 1 445 ? 146.227 151.804 193.414 1.00 48.06 463 ALA C O 1
ATOM 11454 N N . LYS E 1 446 ? 146.170 152.927 191.468 1.00 48.36 464 LYS C N 1
ATOM 11455 C CA . LYS E 1 446 ? 146.461 154.196 192.126 1.00 48.36 464 LYS C CA 1
ATOM 11456 C C . LYS E 1 446 ? 145.376 154.564 193.128 1.00 48.36 464 LYS C C 1
ATOM 11457 O O . LYS E 1 446 ? 145.670 155.107 194.197 1.00 48.36 464 LYS C O 1
ATOM 11463 N N . SER E 1 447 ? 144.114 154.293 192.796 1.00 51.99 465 SER C N 1
ATOM 11464 C CA . SER E 1 447 ? 143.035 154.597 193.728 1.00 51.99 465 SER C CA 1
ATOM 11465 C C . SER E 1 447 ? 143.150 153.752 194.985 1.00 51.99 465 SER C C 1
ATOM 11466 O O . SER E 1 447 ? 142.905 154.237 196.095 1.00 51.99 465 SER C O 1
ATOM 11469 N N . ASP E 1 448 ? 143.506 152.477 194.830 1.00 57.98 466 ASP C N 1
ATOM 11470 C CA . ASP E 1 448 ? 143.752 151.622 195.984 1.00 57.98 466 ASP C CA 1
ATOM 11471 C C . ASP E 1 448 ? 144.996 152.050 196.747 1.00 57.98 466 ASP C C 1
ATOM 11472 O O . ASP E 1 448 ? 145.078 151.851 197.962 1.00 57.98 466 ASP C O 1
ATOM 11477 N N . LEU E 1 449 ? 145.972 152.631 196.054 1.00 59.11 467 LEU C N 1
ATOM 11478 C CA . LEU E 1 449 ? 147.195 153.079 196.708 1.00 59.11 467 LEU C CA 1
ATOM 11479 C C . LEU E 1 449 ? 146.952 154.294 197.592 1.00 59.11 467 LEU C C 1
ATOM 11480 O O . LEU E 1 449 ? 147.525 154.395 198.682 1.00 59.11 467 LEU C O 1
ATOM 11485 N N . GLU E 1 450 ? 146.112 155.229 197.144 1.00 66.03 468 GLU C N 1
ATOM 11486 C CA . GLU E 1 450 ? 145.770 156.372 197.985 1.00 66.03 468 GLU C CA 1
ATOM 11487 C C . GLU E 1 450 ? 145.023 155.934 199.235 1.00 66.03 468 GLU C C 1
ATOM 11488 O O . GLU E 1 450 ? 145.235 156.487 200.320 1.00 66.03 468 GLU C O 1
ATOM 11494 N N . GLU E 1 451 ? 144.139 154.947 199.103 1.00 71.50 469 GLU C N 1
ATOM 11495 C CA . GLU E 1 451 ? 143.444 154.419 200.268 1.00 71.50 469 GLU C CA 1
ATOM 11496 C C . GLU E 1 451 ? 144.421 153.784 201.248 1.00 71.50 469 GLU C C 1
ATOM 11497 O O . GLU E 1 451 ? 144.293 153.954 202.465 1.00 71.50 469 GLU C O 1
ATOM 11503 N N . SER E 1 452 ? 145.407 153.051 200.731 1.00 72.88 470 SER C N 1
ATOM 11504 C CA . SER E 1 452 ? 146.419 152.434 201.584 1.00 72.88 470 SER C CA 1
ATOM 11505 C C . SER E 1 452 ? 147.200 153.475 202.376 1.00 72.88 470 SER C C 1
ATOM 11506 O O . SER E 1 452 ? 147.474 153.282 203.565 1.00 72.88 470 SER C O 1
ATOM 11509 N N . LYS E 1 453 ? 147.575 154.578 201.730 1.00 74.81 471 LYS C N 1
ATOM 11510 C CA . LYS E 1 453 ? 148.293 155.648 202.415 1.00 74.81 471 LYS C CA 1
ATOM 11511 C C . LYS E 1 453 ? 147.474 156.253 203.549 1.00 74.81 471 LYS C C 1
ATOM 11512 O O . LYS E 1 453 ? 148.029 156.624 204.590 1.00 74.81 471 LYS C O 1
ATOM 11518 N N . GLU E 1 454 ? 146.157 156.378 203.366 1.00 80.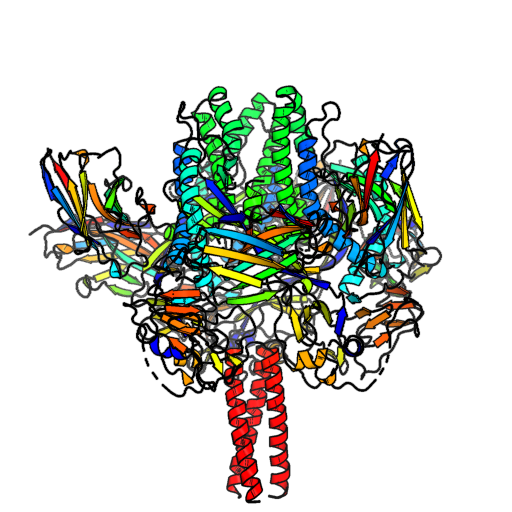75 472 GLU C N 1
ATOM 11519 C CA . GLU E 1 454 ? 145.319 156.937 204.423 1.00 80.75 472 GLU C CA 1
ATOM 11520 C C . GLU E 1 454 ? 145.333 156.062 205.668 1.00 80.75 472 GLU C C 1
ATOM 11521 O O . GLU E 1 454 ? 145.423 156.576 206.788 1.00 80.75 472 GLU C O 1
ATOM 11527 N N . TRP E 1 455 ? 145.251 154.742 205.501 1.00 79.77 473 TRP C N 1
ATOM 11528 C CA . TRP E 1 455 ? 145.323 153.865 206.664 1.00 79.77 473 TRP C CA 1
ATOM 11529 C C . TRP E 1 455 ? 146.626 154.061 207.421 1.00 79.77 473 TRP C C 1
ATOM 11530 O O . TRP E 1 455 ? 146.655 153.943 208.649 1.00 79.77 473 TRP C O 1
ATOM 11541 N N . ILE E 1 456 ? 147.711 154.349 206.705 1.00 82.00 474 ILE C N 1
ATOM 11542 C CA . ILE E 1 456 ? 148.987 154.639 207.349 1.00 82.00 474 ILE C CA 1
ATOM 11543 C C . ILE E 1 456 ? 148.904 155.916 208.177 1.00 82.00 474 ILE C C 1
ATOM 11544 O O . ILE E 1 456 ? 149.373 155.964 209.320 1.00 82.00 474 ILE C O 1
ATOM 11549 N N . ARG E 1 457 ? 148.307 156.972 207.616 1.00 84.85 475 ARG C N 1
ATOM 11550 C CA . ARG E 1 457 ? 148.206 158.236 208.344 1.00 84.85 475 ARG C CA 1
ATOM 11551 C C . ARG E 1 457 ? 147.420 158.096 209.643 1.00 84.85 475 ARG C C 1
ATOM 11552 O O . ARG E 1 457 ? 147.877 158.541 210.702 1.00 84.85 475 ARG C O 1
ATOM 11560 N N . ARG E 1 458 ? 146.236 157.484 209.593 1.00 86.92 476 ARG C N 1
ATOM 11561 C CA . ARG E 1 458 ? 145.480 157.313 210.831 1.00 86.92 476 ARG C CA 1
ATOM 11562 C C . ARG E 1 458 ? 146.177 156.361 211.795 1.00 86.92 476 ARG C C 1
ATOM 11563 O O . ARG E 1 458 ? 146.191 156.606 213.007 1.00 86.92 476 ARG C O 1
ATOM 11571 N N . SER E 1 459 ? 146.748 155.267 211.290 1.00 88.92 477 SER C N 1
ATOM 11572 C CA . SER E 1 459 ? 147.451 154.349 212.180 1.00 88.92 477 SER C CA 1
ATOM 11573 C C . SER E 1 459 ? 148.644 155.032 212.835 1.00 88.92 477 SER C C 1
ATOM 11574 O O . SER E 1 459 ? 148.962 154.761 213.998 1.00 88.92 477 SER C O 1
ATOM 11577 N N . ASN E 1 460 ? 149.326 155.910 212.101 1.00 90.73 478 ASN C N 1
ATOM 11578 C CA . ASN E 1 460 ? 150.414 156.666 212.706 1.00 90.73 478 ASN C CA 1
ATOM 11579 C C . ASN E 1 460 ? 149.889 157.638 213.754 1.00 90.73 478 ASN C C 1
ATOM 11580 O O . ASN E 1 460 ? 150.579 157.920 214.739 1.00 90.73 478 ASN C O 1
ATOM 11585 N N . GLN E 1 461 ? 148.676 158.158 213.554 1.00 91.63 479 GLN C N 1
ATOM 11586 C CA . GLN E 1 461 ? 148.082 159.079 214.517 1.00 91.63 479 GLN C CA 1
ATOM 11587 C C . GLN E 1 461 ? 147.820 158.400 215.856 1.00 91.63 479 GLN C C 1
ATOM 11588 O O . GLN E 1 461 ? 148.181 158.930 216.913 1.00 91.63 479 GLN C O 1
ATOM 11594 N N . LYS E 1 462 ? 147.195 157.221 215.833 1.00 92.69 480 LYS C N 1
ATOM 11595 C CA . LYS E 1 462 ? 146.939 156.514 217.082 1.00 92.69 480 LYS C CA 1
ATOM 11596 C C . LYS E 1 462 ? 148.225 156.014 217.724 1.00 92.69 480 LYS C C 1
ATOM 11597 O O . LYS E 1 462 ? 148.309 155.935 218.955 1.00 92.69 480 LYS C O 1
ATOM 11603 N N . LEU E 1 463 ? 149.228 155.674 216.924 1.00 93.11 481 LEU C N 1
ATOM 11604 C CA . LEU E 1 463 ? 150.525 155.289 217.465 1.00 93.11 481 LEU C CA 1
ATOM 11605 C C . LEU E 1 463 ? 151.268 156.506 218.000 1.00 93.11 481 LEU C C 1
ATOM 11606 O O . LEU E 1 463 ? 152.270 156.932 217.429 1.00 93.11 481 LEU C O 1
ATOM 11611 N N . GLU F 2 1 ? 113.974 152.995 156.713 1.00 63.91 1 GLU E N 1
ATOM 11612 C CA . GLU F 2 1 ? 113.245 152.107 155.817 1.00 63.91 1 GLU E CA 1
ATOM 11613 C C . GLU F 2 1 ? 112.406 152.898 154.823 1.00 63.91 1 GLU E C 1
ATOM 11614 O O . GLU F 2 1 ? 111.369 153.451 155.179 1.00 63.91 1 GLU E O 1
ATOM 11620 N N . VAL F 2 2 ? 112.860 152.947 153.575 1.00 57.01 2 VAL E N 1
ATOM 11621 C CA . VAL F 2 2 ? 112.099 153.533 152.480 1.00 57.01 2 VAL E CA 1
ATOM 11622 C C . VAL F 2 2 ? 111.359 152.414 151.764 1.00 57.01 2 VAL E C 1
ATOM 11623 O O . VAL F 2 2 ? 111.978 151.454 151.294 1.00 57.01 2 VAL E O 1
ATOM 11627 N N . GLN F 2 3 ? 110.038 152.533 151.676 1.00 58.73 3 GLN E N 1
ATOM 11628 C CA . GLN F 2 3 ? 109.214 151.561 150.978 1.00 58.73 3 GLN E CA 1
ATOM 11629 C C . GLN F 2 3 ? 108.384 152.249 149.905 1.00 58.73 3 GLN E C 1
ATOM 11630 O O . GLN F 2 3 ? 107.832 153.329 150.128 1.00 58.73 3 GLN E O 1
ATOM 11636 N N . LEU F 2 4 ? 108.304 151.611 148.742 1.00 56.18 4 LEU E N 1
ATOM 11637 C CA . LEU F 2 4 ? 107.496 152.070 147.622 1.00 56.18 4 LEU E CA 1
ATOM 11638 C C . LEU F 2 4 ? 106.476 150.991 147.294 1.00 56.18 4 LEU E C 1
ATOM 11639 O O . LEU F 2 4 ? 106.824 149.808 147.236 1.00 56.18 4 LEU E O 1
ATOM 11644 N N . VAL F 2 5 ? 105.223 151.388 147.082 1.00 58.36 5 VAL E N 1
ATOM 11645 C CA . VAL F 2 5 ? 104.135 150.454 146.805 1.00 58.36 5 VAL E CA 1
ATOM 11646 C C . VAL F 2 5 ? 103.371 150.939 145.581 1.00 58.36 5 VAL E C 1
ATOM 11647 O O . VAL F 2 5 ? 102.719 151.988 145.629 1.00 58.36 5 VAL E O 1
ATOM 11651 N N . GLU F 2 6 ? 103.440 150.179 144.492 1.00 60.10 6 GLU E N 1
ATOM 11652 C CA . GLU F 2 6 ? 102.694 150.489 143.283 1.00 60.10 6 GLU E CA 1
ATOM 11653 C C . GLU F 2 6 ? 101.264 149.964 143.362 1.00 60.10 6 GLU E C 1
ATOM 11654 O O . GLU F 2 6 ? 100.947 149.052 144.129 1.00 60.10 6 GLU E O 1
ATOM 11660 N N . SER F 2 7 ? 100.394 150.560 142.550 1.00 65.06 7 SER E N 1
ATOM 11661 C CA . SER F 2 7 ? 99.031 150.076 142.389 1.00 65.06 7 SER E CA 1
ATOM 11662 C C . SER F 2 7 ? 98.502 150.526 141.035 1.00 65.06 7 SER E C 1
ATOM 11663 O O . SER F 2 7 ? 99.070 151.409 140.389 1.00 65.06 7 SER E O 1
ATOM 11666 N N . GLY F 2 8 ? 97.401 149.902 140.614 1.00 68.98 8 GLY E N 1
ATOM 11667 C CA . GLY F 2 8 ? 96.686 150.301 139.419 1.00 68.98 8 GLY E CA 1
ATOM 11668 C C . GLY F 2 8 ? 96.884 149.422 138.201 1.00 68.98 8 GLY E C 1
ATOM 11669 O O . GLY F 2 8 ? 96.163 149.600 137.213 1.00 68.98 8 GLY E O 1
ATOM 11670 N N . GLY F 2 9 ? 97.825 148.486 138.235 1.00 70.74 9 GLY E N 1
ATOM 11671 C CA . GLY F 2 9 ? 98.039 147.619 137.096 1.00 70.74 9 GLY E CA 1
ATOM 11672 C C . GLY F 2 9 ? 96.930 146.602 136.902 1.00 70.74 9 GLY E C 1
ATOM 11673 O O . GLY F 2 9 ? 96.155 146.291 137.807 1.00 70.74 9 GLY E O 1
ATOM 11674 N N . GLY F 2 10 ? 96.861 146.077 135.682 1.00 74.60 11 GLY E N 1
ATOM 11675 C CA . GLY F 2 10 ? 95.879 145.057 135.363 1.00 74.60 11 GLY E CA 1
ATOM 11676 C C . GLY F 2 10 ? 95.831 144.800 133.870 1.00 74.60 11 GLY E C 1
ATOM 11677 O O . GLY F 2 10 ? 96.738 145.186 133.131 1.00 74.60 11 GLY E O 1
ATOM 11678 N N . LEU F 2 11 ? 94.755 144.142 133.442 1.00 74.67 12 LEU E N 1
ATOM 11679 C CA . LEU F 2 11 ? 94.506 143.892 132.029 1.00 74.67 12 LEU E CA 1
ATOM 11680 C C . LEU F 2 11 ? 93.736 145.058 131.429 1.00 74.67 12 LEU E C 1
ATOM 11681 O O . LEU F 2 11 ? 92.849 145.626 132.070 1.00 74.67 12 LEU E O 1
ATOM 11686 N N . VAL F 2 12 ? 94.083 145.419 130.196 1.00 77.03 13 VAL E N 1
ATOM 11687 C CA . VAL F 2 12 ? 93.491 146.580 129.546 1.00 77.03 13 VAL E CA 1
ATOM 11688 C C . VAL F 2 12 ? 93.457 146.341 128.045 1.00 77.03 13 VAL E C 1
ATOM 11689 O O . VAL F 2 12 ? 94.326 145.673 127.482 1.00 77.03 13 VAL E O 1
ATOM 11693 N N . ARG F 2 13 ? 92.433 146.889 127.400 1.00 79.64 14 ARG E N 1
ATOM 11694 C CA . ARG F 2 13 ? 92.265 146.762 125.963 1.00 79.64 14 ARG E CA 1
ATOM 11695 C C . ARG F 2 13 ? 93.176 147.743 125.240 1.00 79.64 14 ARG E C 1
ATOM 11696 O O . ARG F 2 13 ? 93.434 148.850 125.719 1.00 79.64 14 ARG E O 1
ATOM 11704 N N . ALA F 2 14 ? 93.673 147.321 124.080 1.00 77.25 15 ALA E N 1
ATOM 11705 C CA . ALA F 2 14 ? 94.530 148.181 123.278 1.00 77.25 15 ALA E CA 1
ATOM 11706 C C . ALA F 2 14 ? 93.829 149.491 122.948 1.00 77.25 15 ALA E C 1
ATOM 11707 O O . ALA F 2 14 ? 92.612 149.542 122.758 1.00 77.25 15 ALA E O 1
ATOM 11709 N N . GLY F 2 15 ? 94.615 150.564 122.896 1.00 77.78 16 GLY E N 1
ATOM 11710 C CA . GLY F 2 15 ? 94.085 151.903 122.772 1.00 77.78 16 GLY E CA 1
ATOM 11711 C C . GLY F 2 15 ? 93.481 152.482 124.030 1.00 77.78 16 GLY E C 1
ATOM 11712 O O . GLY F 2 15 ? 93.206 153.688 124.062 1.00 77.78 16 GLY E O 1
ATOM 11713 N N . GLY F 2 16 ? 93.271 151.680 125.067 1.00 76.91 17 GLY E N 1
ATOM 11714 C CA . GLY F 2 16 ? 92.718 152.169 126.310 1.00 76.91 17 GLY E CA 1
ATOM 11715 C C . GLY F 2 16 ? 93.743 152.917 127.140 1.00 76.91 17 GLY E C 1
ATOM 11716 O O . GLY F 2 16 ? 94.842 153.247 126.692 1.00 76.91 17 GLY E O 1
ATOM 11717 N N . SER F 2 17 ? 93.361 153.188 128.385 1.00 75.02 18 SER E N 1
ATOM 11718 C CA . SER F 2 17 ? 94.182 153.976 129.289 1.00 75.02 18 SER E CA 1
ATOM 11719 C C . SER F 2 17 ? 94.206 153.333 130.666 1.00 75.02 18 SER E C 1
ATOM 11720 O O . SER F 2 17 ? 93.282 152.616 131.052 1.00 75.02 18 SER E O 1
ATOM 11723 N N . LEU F 2 18 ? 95.283 153.598 131.399 1.00 72.30 19 LEU E N 1
ATOM 11724 C CA . LEU F 2 18 ? 95.444 153.112 132.760 1.00 72.30 19 LEU E CA 1
ATOM 11725 C C . LEU F 2 18 ? 96.277 154.125 133.534 1.00 72.30 19 LEU E C 1
ATOM 11726 O O . LEU F 2 18 ? 97.129 154.807 132.960 1.00 72.30 19 LEU E O 1
ATOM 11731 N N . ARG F 2 19 ? 96.028 154.222 134.839 1.00 67.66 20 ARG E N 1
ATOM 11732 C CA . ARG F 2 19 ? 96.722 155.177 135.699 1.00 67.66 20 ARG E CA 1
ATOM 11733 C C . ARG F 2 19 ? 97.373 154.442 136.863 1.00 67.66 20 ARG E C 1
ATOM 11734 O O . ARG F 2 19 ? 96.679 153.923 137.744 1.00 67.66 20 ARG E O 1
ATOM 11742 N N . LEU F 2 20 ? 98.700 154.406 136.865 1.00 63.97 21 LEU E N 1
ATOM 11743 C CA . LEU F 2 20 ? 99.482 153.807 137.936 1.00 63.97 21 LEU E CA 1
ATOM 11744 C C . LEU F 2 20 ? 99.775 154.827 139.027 1.00 63.97 21 LEU E C 1
ATOM 11745 O O . LEU F 2 20 ? 99.901 156.025 138.766 1.00 63.97 21 LEU E O 1
ATOM 11750 N N . SER F 2 21 ? 99.885 154.340 140.259 1.00 61.50 22 SER E N 1
ATOM 11751 C CA . SER F 2 21 ? 100.239 155.173 141.397 1.00 61.50 22 SER E CA 1
ATOM 11752 C C . SER F 2 21 ? 101.314 154.492 142.230 1.00 61.50 22 SER E C 1
ATOM 11753 O O . SER F 2 21 ? 101.416 153.264 142.258 1.00 61.50 22 SER E O 1
ATOM 11756 N N . CYS F 2 22 ? 102.118 155.306 142.910 1.00 59.08 23 CYS E N 1
ATOM 11757 C CA . CYS F 2 22 ? 103.210 154.823 143.749 1.00 59.08 23 CYS E CA 1
ATOM 11758 C C . CYS F 2 22 ? 103.240 155.658 145.017 1.00 59.08 23 CYS E C 1
ATOM 11759 O O . CYS F 2 22 ? 103.344 156.884 144.945 1.00 59.08 23 CYS E O 1
ATOM 11762 N N . ALA F 2 23 ? 103.155 155.002 146.168 1.00 58.83 24 ALA E N 1
ATOM 11763 C CA . ALA F 2 23 ? 103.183 155.663 147.465 1.00 58.83 24 ALA E CA 1
ATOM 11764 C C . ALA F 2 23 ? 104.536 155.430 148.116 1.00 58.83 24 ALA E C 1
ATOM 11765 O O . ALA F 2 23 ? 105.030 154.299 148.137 1.00 58.83 24 ALA E O 1
ATOM 11767 N N . ALA F 2 24 ? 105.130 156.494 148.652 1.00 57.57 25 ALA E N 1
ATOM 11768 C CA . ALA F 2 24 ? 106.533 156.474 149.034 1.00 57.57 25 ALA E CA 1
ATOM 11769 C C . ALA F 2 24 ? 106.716 156.965 150.461 1.00 57.57 25 ALA E C 1
ATOM 11770 O O . ALA F 2 24 ? 106.258 158.056 150.812 1.00 57.57 25 ALA E O 1
ATOM 11772 N N . SER F 2 25 ? 107.383 156.151 151.275 1.00 58.33 26 SER E N 1
ATOM 11773 C CA . SER F 2 25 ? 107.709 156.497 152.658 1.00 58.33 26 SER E CA 1
ATOM 11774 C C . SER F 2 25 ? 109.093 157.144 152.735 1.00 58.33 26 SER E C 1
ATOM 11775 O O . SER F 2 25 ? 110.010 156.654 153.390 1.00 58.33 26 SER E O 1
ATOM 11778 N N . LEU F 2 26 ? 109.229 158.267 152.038 1.00 56.11 27 LEU E N 1
ATOM 11779 C CA . LEU F 2 26 ? 110.511 158.928 151.821 1.00 56.11 27 LEU E CA 1
ATOM 11780 C C . LEU F 2 26 ? 111.089 159.605 153.056 1.00 56.11 27 LEU E C 1
ATOM 11781 O O . LEU F 2 26 ? 112.186 160.162 152.957 1.00 56.11 27 LEU E O 1
ATOM 11786 N N . ARG F 2 27 ? 110.405 159.594 154.199 1.00 60.88 28 ARG E N 1
ATOM 11787 C CA . ARG F 2 27 ? 110.923 160.302 155.366 1.00 60.88 28 ARG E CA 1
ATOM 11788 C C . ARG F 2 27 ? 112.253 159.733 155.841 1.00 60.88 28 ARG E C 1
ATOM 11789 O O . ARG F 2 27 ? 113.073 160.465 156.405 1.00 60.88 28 ARG E O 1
ATOM 11797 N N . ASP F 2 28 ? 112.492 158.444 155.621 1.00 59.33 29 ASP E N 1
ATOM 11798 C CA . ASP F 2 28 ? 113.740 157.818 156.037 1.00 59.33 29 ASP E CA 1
ATOM 11799 C C . ASP F 2 28 ? 114.875 158.004 155.039 1.00 59.33 29 ASP E C 1
ATOM 11800 O O . ASP F 2 28 ? 116.010 157.629 155.348 1.00 59.33 29 ASP E O 1
ATOM 11805 N N . LEU F 2 29 ? 114.605 158.557 153.862 1.00 48.65 30 LEU E N 1
ATOM 11806 C CA . LEU F 2 29 ? 115.632 158.675 152.837 1.00 48.65 30 LEU E CA 1
ATOM 11807 C C . LEU F 2 29 ? 116.707 159.672 153.255 1.00 48.65 30 LEU E C 1
ATOM 11808 O O . LEU F 2 29 ? 116.416 160.718 153.838 1.00 48.65 30 LEU E O 1
ATOM 11813 N N . HIS F 2 30 ? 117.961 159.328 152.961 1.00 44.04 31 HIS E N 1
ATOM 11814 C CA . HIS F 2 30 ? 119.120 160.079 153.430 1.00 44.04 31 HIS E CA 1
ATOM 11815 C C . HIS F 2 30 ? 119.310 161.422 152.741 1.00 44.04 31 HIS E C 1
ATOM 11816 O O . HIS F 2 30 ? 120.136 162.215 153.204 1.00 44.04 31 HIS E O 1
ATOM 11823 N N . THR F 2 31 ? 118.587 161.704 151.664 1.00 44.01 34 THR E N 1
ATOM 11824 C CA . THR F 2 31 ? 118.717 162.966 150.953 1.00 44.01 34 THR E CA 1
ATOM 11825 C C . THR F 2 31 ? 117.350 163.597 150.769 1.00 44.01 34 THR E C 1
ATOM 11826 O O . THR F 2 31 ? 116.315 162.934 150.862 1.00 44.01 34 THR E O 1
ATOM 11830 N N . ARG F 2 32 ? 117.360 164.899 150.508 1.00 47.14 35 ARG E N 1
ATOM 11831 C CA . ARG F 2 32 ? 116.170 165.605 150.076 1.00 47.14 35 ARG E CA 1
ATOM 11832 C C . ARG F 2 32 ? 116.184 165.950 148.596 1.00 47.14 35 ARG E C 1
ATOM 11833 O O . ARG F 2 32 ? 115.157 166.392 148.075 1.00 47.14 35 ARG E O 1
ATOM 11841 N N . THR F 2 33 ? 117.307 165.768 147.909 1.00 44.19 36 THR E N 1
ATOM 11842 C CA . THR F 2 33 ? 117.378 165.933 146.465 1.00 44.19 36 THR E CA 1
ATOM 11843 C C . THR F 2 33 ? 117.365 164.564 145.802 1.00 44.19 36 THR E C 1
ATOM 11844 O O . THR F 2 33 ? 118.291 163.771 145.992 1.00 44.19 36 THR E O 1
ATOM 11848 N N . PHE F 2 34 ? 116.325 164.295 145.019 1.00 43.67 37 PHE E N 1
ATOM 11849 C CA . PHE F 2 34 ? 116.196 163.018 144.338 1.00 43.67 37 PHE E CA 1
ATOM 11850 C C . PHE F 2 34 ? 115.148 163.140 143.246 1.00 43.67 37 PHE E C 1
ATOM 11851 O O . PHE F 2 34 ? 114.318 164.051 143.253 1.00 43.67 37 PHE E O 1
ATOM 11859 N N . TYR F 2 35 ? 115.206 162.212 142.305 1.00 44.05 38 TYR E N 1
ATOM 11860 C CA . TYR F 2 35 ? 114.156 162.004 141.325 1.00 44.05 38 TYR E CA 1
ATOM 11861 C C . TYR F 2 35 ? 113.299 160.820 141.741 1.00 44.05 38 TYR E C 1
ATOM 11862 O O . TYR F 2 35 ? 113.730 159.949 142.497 1.00 44.05 38 TYR E O 1
ATOM 11871 N N . MET F 2 36 ? 112.074 160.794 141.240 1.00 50.13 39 MET E N 1
ATOM 11872 C CA . MET F 2 36 ? 111.294 159.572 141.238 1.00 50.13 39 MET E CA 1
ATOM 11873 C C . MET F 2 36 ? 110.920 159.243 139.803 1.00 50.13 39 MET E C 1
ATOM 11874 O O . MET F 2 36 ? 110.764 160.137 138.969 1.00 50.13 39 MET E O 1
ATOM 11879 N N . GLY F 2 37 ? 110.779 157.956 139.517 1.00 50.15 40 GLY E N 1
ATOM 11880 C CA . GLY F 2 37 ? 110.554 157.569 138.142 1.00 50.15 40 GLY E CA 1
ATOM 11881 C C . GLY F 2 37 ? 109.970 156.183 138.017 1.00 50.15 40 GLY E C 1
ATOM 11882 O O . GLY F 2 37 ? 109.741 155.486 139.005 1.00 50.15 40 GLY E O 1
ATOM 11883 N N . TRP F 2 38 ? 109.735 155.796 136.768 1.00 53.35 41 TRP E N 1
ATOM 11884 C CA . TRP F 2 38 ? 109.084 154.544 136.420 1.00 53.35 41 TRP E CA 1
ATOM 11885 C C . TRP F 2 38 ? 109.953 153.760 135.452 1.00 53.35 41 TRP E C 1
ATOM 11886 O O . TRP F 2 38 ? 110.537 154.327 134.526 1.00 53.35 41 TRP E O 1
ATOM 11897 N N . PHE F 2 39 ? 110.029 152.455 135.674 1.00 50.75 42 PHE E N 1
ATOM 11898 C CA . PHE F 2 39 ? 110.776 151.550 134.822 1.00 50.75 42 PHE E CA 1
ATOM 11899 C C . PHE F 2 39 ? 109.861 150.398 134.436 1.00 50.75 42 PHE E C 1
ATOM 11900 O O . PHE F 2 39 ? 108.889 150.102 135.131 1.00 50.75 42 PHE E O 1
ATOM 11908 N N . ARG F 2 40 ? 110.165 149.746 133.320 1.00 59.58 43 ARG E N 1
ATOM 11909 C CA . ARG F 2 40 ? 109.424 148.564 132.912 1.00 59.58 43 ARG E CA 1
ATOM 11910 C C . ARG F 2 40 ? 110.386 147.459 132.511 1.00 59.58 43 ARG E C 1
ATOM 11911 O O . ARG F 2 40 ? 111.481 147.718 132.007 1.00 59.58 43 ARG E O 1
ATOM 11919 N N . GLN F 2 41 ? 109.968 146.219 132.747 1.00 65.05 44 GLN E N 1
ATOM 11920 C CA . GLN F 2 41 ? 110.777 145.048 132.439 1.00 65.05 44 GLN E CA 1
ATOM 11921 C C . GLN F 2 41 ? 109.941 144.034 131.675 1.00 65.05 44 GLN E C 1
ATOM 11922 O O . GLN F 2 41 ? 108.884 143.612 132.152 1.00 65.05 44 GLN E O 1
ATOM 11928 N N . ASP F 2 42 ? 110.417 143.648 130.502 1.00 74.80 45 ASP E N 1
ATOM 11929 C CA . ASP F 2 42 ? 109.980 142.434 129.838 1.00 74.80 45 ASP E CA 1
ATOM 11930 C C . ASP F 2 42 ? 110.712 141.240 130.448 1.00 74.80 45 ASP E C 1
ATOM 11931 O O . ASP F 2 42 ? 111.836 141.382 130.935 1.00 74.80 45 ASP E O 1
ATOM 11936 N N . PRO F 2 43 ? 110.098 140.054 130.446 1.00 76.30 46 PRO E N 1
ATOM 11937 C CA . PRO F 2 43 ? 110.649 138.952 131.251 1.00 76.30 46 PRO E CA 1
ATOM 11938 C C . PRO F 2 43 ? 112.044 138.514 130.841 1.00 76.30 46 PRO E C 1
ATOM 11939 O O . PRO F 2 43 ? 112.754 137.926 131.666 1.00 76.30 46 PRO E O 1
ATOM 11943 N N . GLY F 2 44 ? 112.465 138.776 129.606 1.00 78.44 47 GLY E N 1
ATOM 11944 C CA . GLY F 2 44 ? 113.803 138.435 129.167 1.00 78.44 47 GLY E CA 1
ATOM 11945 C C . GLY F 2 44 ? 114.774 139.582 129.006 1.00 78.44 47 GLY E C 1
ATOM 11946 O O . GLY F 2 44 ? 115.854 139.378 128.434 1.00 78.44 47 GLY E O 1
ATOM 11947 N N . LYS F 2 45 ? 114.446 140.781 129.481 1.00 76.97 48 LYS E N 1
ATOM 11948 C CA . LYS F 2 45 ? 115.176 141.984 129.113 1.00 76.97 48 LYS E CA 1
ATOM 11949 C C . LYS F 2 45 ? 115.472 142.824 130.348 1.00 76.97 48 LYS E C 1
ATOM 11950 O O . LYS F 2 45 ? 114.860 142.652 131.405 1.00 76.97 48 LYS E O 1
ATOM 11956 N N . GLU F 2 46 ? 116.425 143.739 130.198 1.00 69.26 49 GLU E N 1
ATOM 11957 C CA . GLU F 2 46 ? 116.761 144.673 131.262 1.00 69.26 49 GLU E CA 1
ATOM 11958 C C . GLU F 2 46 ? 115.661 145.716 131.442 1.00 69.26 49 GLU E C 1
ATOM 11959 O O . GLU F 2 46 ? 114.866 145.985 130.539 1.00 69.26 49 GLU E O 1
ATOM 11965 N N . ARG F 2 47 ? 115.620 146.301 132.640 1.00 56.52 50 ARG E N 1
ATOM 11966 C CA . ARG F 2 47 ? 114.626 147.322 132.945 1.00 56.52 50 ARG E CA 1
ATOM 11967 C C . ARG F 2 47 ? 114.842 148.554 132.082 1.00 56.52 50 ARG E C 1
ATOM 11968 O O . ARG F 2 47 ? 115.883 149.211 132.167 1.00 56.52 50 ARG E O 1
ATOM 11976 N N . GLU F 2 48 ? 113.859 148.857 131.243 1.00 59.01 51 GLU E N 1
ATOM 11977 C CA . GLU F 2 48 ? 113.845 150.096 130.483 1.00 59.01 51 GLU E CA 1
ATOM 11978 C C . GLU F 2 48 ? 113.369 151.267 131.329 1.00 59.01 51 GLU E C 1
ATOM 11979 O O . GLU F 2 48 ? 112.476 151.129 132.167 1.00 59.01 51 GLU E O 1
ATOM 11985 N N . PHE F 2 49 ? 113.979 152.421 131.098 1.00 52.48 52 PHE E N 1
ATOM 11986 C CA . PHE F 2 49 ? 113.453 153.686 131.587 1.00 52.48 52 PHE E CA 1
ATOM 11987 C C . PHE F 2 49 ? 112.118 153.997 130.920 1.00 52.48 52 PHE E C 1
ATOM 11988 O O . PHE F 2 49 ? 111.925 153.730 129.733 1.00 52.48 52 PHE E O 1
ATOM 11996 N N . VAL F 2 50 ? 111.185 154.562 131.688 1.00 53.91 53 VAL E N 1
ATOM 11997 C CA . VAL F 2 50 ? 109.874 154.953 131.184 1.00 53.91 53 VAL E CA 1
ATOM 11998 C C . VAL F 2 50 ? 109.591 156.432 131.431 1.00 53.91 53 VAL E C 1
ATOM 11999 O O . VAL F 2 50 ? 109.150 157.147 130.528 1.00 53.91 53 VAL E O 1
ATOM 12003 N N . ALA F 2 51 ? 109.804 156.900 132.658 1.00 52.09 54 ALA E N 1
ATOM 12004 C CA . ALA F 2 51 ? 109.625 158.312 132.971 1.00 52.09 54 ALA E CA 1
ATOM 12005 C C . ALA F 2 51 ? 110.371 158.638 134.253 1.00 52.09 54 ALA E C 1
ATOM 12006 O O . ALA F 2 51 ? 110.651 157.756 135.065 1.00 52.09 54 ALA E O 1
ATOM 12008 N N . ALA F 2 52 ? 110.708 159.916 134.418 1.00 51.02 55 ALA E N 1
ATOM 12009 C CA . ALA F 2 52 ? 111.241 160.407 135.679 1.00 51.02 55 ALA E CA 1
ATOM 12010 C C . ALA F 2 52 ? 110.765 161.830 135.921 1.00 51.02 55 ALA E C 1
ATOM 12011 O O . ALA F 2 52 ? 110.506 162.580 134.979 1.00 51.02 55 ALA E O 1
ATOM 12013 N N . ILE F 2 53 ? 110.657 162.193 137.196 1.00 51.14 56 ILE E N 1
ATOM 12014 C CA . ILE F 2 53 ? 110.211 163.513 137.618 1.00 51.14 56 ILE E CA 1
ATOM 12015 C C . ILE F 2 53 ? 111.132 164.011 138.724 1.00 51.14 56 ILE E C 1
ATOM 12016 O O . ILE F 2 53 ? 111.519 163.249 139.616 1.00 51.14 56 ILE E O 1
ATOM 12021 N N . ASP F 2 54 ? 111.518 165.279 138.639 1.00 52.92 57 ASP E N 1
ATOM 12022 C CA . ASP F 2 54 ? 112.244 165.937 139.717 1.00 52.92 57 ASP E CA 1
ATOM 12023 C C . ASP F 2 54 ? 111.282 166.248 140.856 1.00 52.92 57 ASP E C 1
ATOM 12024 O O . ASP F 2 54 ? 110.289 166.956 140.663 1.00 52.92 57 ASP E O 1
ATOM 12029 N N . TRP F 2 55 ? 111.573 165.712 142.040 1.00 53.45 58 TRP E N 1
ATOM 12030 C CA . TRP F 2 55 ? 110.644 165.825 143.157 1.00 53.45 58 TRP E CA 1
ATOM 12031 C C . TRP F 2 55 ? 110.484 167.264 143.627 1.00 53.45 58 TRP E C 1
ATOM 12032 O O . TRP F 2 55 ? 109.444 167.614 144.195 1.00 53.45 58 TRP E O 1
ATOM 12043 N N . ASN F 2 56 ? 111.491 168.108 143.411 1.00 55.57 59 ASN E N 1
ATOM 12044 C CA . ASN F 2 56 ? 111.417 169.505 143.820 1.00 55.57 59 ASN E CA 1
ATOM 12045 C C . ASN F 2 56 ? 110.924 170.415 142.699 1.00 55.57 59 ASN E C 1
ATOM 12046 O O . ASN F 2 56 ? 110.047 171.256 142.918 1.00 55.57 59 ASN E O 1
ATOM 12051 N N . THR F 2 57 ? 111.479 170.264 141.500 1.00 54.80 62 THR E N 1
ATOM 12052 C CA . THR F 2 57 ? 111.190 171.171 140.398 1.00 54.80 62 THR E CA 1
ATOM 12053 C C . THR F 2 57 ? 109.971 170.757 139.589 1.00 54.80 62 THR E C 1
ATOM 12054 O O . THR F 2 57 ? 109.327 171.613 138.973 1.00 54.80 62 THR E O 1
ATOM 12058 N N . GLY F 2 58 ? 109.632 169.475 139.582 1.00 54.20 63 GLY E N 1
ATOM 12059 C CA . GLY F 2 58 ? 108.527 168.994 138.784 1.00 54.20 63 GLY E CA 1
ATOM 12060 C C . GLY F 2 58 ? 108.830 168.796 137.319 1.00 54.20 63 GLY E C 1
ATOM 12061 O O . GLY F 2 58 ? 107.912 168.489 136.551 1.00 54.20 63 GLY E O 1
ATOM 12062 N N . ALA F 2 59 ? 110.081 168.963 136.906 1.00 54.16 64 ALA E N 1
ATOM 12063 C CA . ALA F 2 59 ? 110.461 168.681 135.531 1.00 54.16 64 ALA E CA 1
ATOM 12064 C C . ALA F 2 59 ? 110.305 167.199 135.224 1.00 54.16 64 ALA E C 1
ATOM 12065 O O . ALA F 2 59 ? 110.790 166.343 135.968 1.00 54.16 64 ALA E O 1
ATOM 12067 N N . ALA F 2 60 ? 109.629 166.901 134.124 1.00 54.98 65 ALA E N 1
ATOM 12068 C CA . ALA F 2 60 ? 109.388 165.536 133.691 1.00 54.98 65 ALA E CA 1
ATOM 12069 C C . ALA F 2 60 ? 110.316 165.182 132.540 1.00 54.98 65 ALA E C 1
ATOM 12070 O O . ALA F 2 60 ? 110.671 166.030 131.720 1.00 54.98 65 ALA E O 1
ATOM 12072 N N . SER F 2 61 ? 110.708 163.915 132.487 1.00 57.10 66 SER E N 1
ATOM 12073 C CA . SER F 2 61 ? 111.610 163.423 131.459 1.00 57.10 66 SER E CA 1
ATOM 12074 C C . SER F 2 61 ? 111.077 162.106 130.924 1.00 57.10 66 SER E C 1
ATOM 12075 O O . SER F 2 61 ? 110.524 161.302 131.677 1.00 57.10 66 SER E O 1
ATOM 12078 N N . TYR F 2 62 ? 111.245 161.890 129.625 1.00 60.62 67 TYR E N 1
ATOM 12079 C CA . TYR F 2 62 ? 110.735 160.706 128.960 1.00 60.62 67 TYR E CA 1
ATOM 12080 C C . TYR F 2 62 ? 111.732 160.256 127.906 1.00 60.62 67 TYR E C 1
ATOM 12081 O O . TYR F 2 62 ? 112.427 161.086 127.311 1.00 60.62 67 TYR E O 1
ATOM 12090 N N . PRO F 2 63 ? 111.823 158.957 127.656 1.00 65.15 68 PRO E N 1
ATOM 12091 C CA . PRO F 2 63 ? 112.538 158.478 126.476 1.00 65.15 68 PRO E CA 1
ATOM 12092 C C . PRO F 2 63 ? 111.708 158.694 125.220 1.00 65.15 68 PRO E C 1
ATOM 12093 O O . PRO F 2 63 ? 110.483 158.824 125.262 1.00 65.15 68 PRO E O 1
ATOM 12097 N N . ASP F 2 64 ? 112.407 158.740 124.084 1.00 73.06 69 ASP E N 1
ATOM 12098 C CA . ASP F 2 64 ? 111.732 158.980 122.815 1.00 73.06 69 ASP E CA 1
ATOM 12099 C C . ASP F 2 64 ? 110.760 157.867 122.445 1.00 73.06 69 ASP E C 1
ATOM 12100 O O . ASP F 2 64 ? 109.855 158.096 121.638 1.00 73.06 69 ASP E O 1
ATOM 12105 N N . SER F 2 65 ? 110.922 156.674 123.014 1.00 72.78 70 SER E N 1
ATOM 12106 C CA . SER F 2 65 ? 110.026 155.568 122.697 1.00 72.78 70 SER E CA 1
ATOM 12107 C C . SER F 2 65 ? 108.590 155.826 123.125 1.00 72.78 70 SER E C 1
ATOM 12108 O O . SER F 2 65 ? 107.677 155.181 122.599 1.00 72.78 70 SER E O 1
ATOM 12111 N N . VAL F 2 66 ? 108.363 156.741 124.066 1.00 71.29 71 VAL E N 1
ATOM 12112 C CA . VAL F 2 66 ? 107.050 156.919 124.667 1.00 71.29 71 VAL E CA 1
ATOM 12113 C C . VAL F 2 66 ? 106.620 158.377 124.725 1.00 71.29 71 VAL E C 1
ATOM 12114 O O . VAL F 2 66 ? 105.561 158.678 125.275 1.00 71.29 71 VAL E O 1
ATOM 12118 N N . LYS F 2 67 ? 107.408 159.295 124.170 1.00 71.94 72 LYS E N 1
ATOM 12119 C CA . LYS F 2 67 ? 107.111 160.719 124.252 1.00 71.94 72 LYS E CA 1
ATOM 12120 C C . LYS F 2 67 ? 105.706 161.035 123.755 1.00 71.94 72 LYS E C 1
ATOM 12121 O O . LYS F 2 67 ? 105.312 160.634 122.658 1.00 71.94 72 LYS E O 1
ATOM 12127 N N . GLY F 2 68 ? 104.949 161.756 124.581 1.00 72.66 74 GLY E N 1
ATOM 12128 C CA . GLY F 2 68 ? 103.584 162.125 124.280 1.00 72.66 74 GLY E CA 1
ATOM 12129 C C . GLY F 2 68 ? 102.528 161.081 124.564 1.00 72.66 74 GLY E C 1
ATOM 12130 O O . GLY F 2 68 ? 101.343 161.425 124.621 1.00 72.66 74 GLY E O 1
ATOM 12131 N N . ARG F 2 69 ? 102.905 159.820 124.744 1.00 74.12 75 ARG E N 1
ATOM 12132 C CA . ARG F 2 69 ? 101.931 158.819 125.164 1.00 74.12 75 ARG E CA 1
ATOM 12133 C C . ARG F 2 69 ? 101.687 158.853 126.669 1.00 74.12 75 ARG E C 1
ATOM 12134 O O . ARG F 2 69 ? 100.536 158.900 127.114 1.00 74.12 75 ARG E O 1
ATOM 12142 N N . PHE F 2 70 ? 102.751 158.826 127.466 1.00 70.90 76 PHE E N 1
ATOM 12143 C CA . PHE F 2 70 ? 102.651 158.740 128.917 1.00 70.90 76 PHE E CA 1
ATOM 12144 C C . PHE F 2 70 ? 103.041 160.065 129.559 1.00 70.90 76 PHE E C 1
ATOM 12145 O O . PHE F 2 70 ? 103.863 160.813 129.025 1.00 70.90 76 PHE E O 1
ATOM 12153 N N . THR F 2 71 ? 102.439 160.350 130.712 1.00 65.53 77 THR E N 1
ATOM 12154 C CA . THR F 2 71 ? 102.758 161.536 131.494 1.00 65.53 77 THR E CA 1
ATOM 12155 C C . THR F 2 71 ? 102.977 161.144 132.947 1.00 65.53 77 THR E C 1
ATOM 12156 O O . THR F 2 71 ? 102.203 160.368 133.511 1.00 65.53 77 THR E O 1
ATOM 12160 N N . ILE F 2 72 ? 104.028 161.689 133.548 1.00 58.28 78 ILE E N 1
ATOM 12161 C CA . ILE F 2 72 ? 104.340 161.466 134.954 1.00 58.28 78 ILE E CA 1
ATOM 12162 C C . ILE F 2 72 ? 103.963 162.710 135.744 1.00 58.28 78 ILE E C 1
ATOM 12163 O O . ILE F 2 72 ? 104.126 163.839 135.264 1.00 58.28 78 ILE E O 1
ATOM 12168 N N . SER F 2 73 ? 103.433 162.509 136.946 1.00 59.36 79 SER E N 1
ATOM 12169 C CA . SER F 2 73 ? 103.103 163.617 137.827 1.00 59.36 79 SER E CA 1
ATOM 12170 C C . SER F 2 73 ? 103.354 163.203 139.267 1.00 59.36 79 SER E C 1
ATOM 12171 O O . SER F 2 73 ? 103.552 162.027 139.574 1.00 59.36 79 SER E O 1
ATOM 12174 N N . LYS F 2 74 ? 103.344 164.194 140.154 1.00 59.09 80 LYS E N 1
ATOM 12175 C CA . LYS F 2 74 ? 103.624 163.977 141.563 1.00 59.09 80 LYS E CA 1
ATOM 12176 C C . LYS F 2 74 ? 102.644 164.781 142.402 1.00 59.09 80 LYS E C 1
ATOM 12177 O O . LYS F 2 74 ? 102.011 165.723 141.924 1.00 59.09 80 LYS E O 1
ATOM 12183 N N . ASP F 2 75 ? 102.529 164.392 143.667 1.00 63.62 81 ASP E N 1
ATOM 12184 C CA . ASP F 2 75 ? 101.890 165.214 144.690 1.00 63.62 81 ASP E CA 1
ATOM 12185 C C . ASP F 2 75 ? 102.749 165.102 145.941 1.00 63.62 81 ASP E C 1
ATOM 12186 O O . ASP F 2 75 ? 102.725 164.071 146.620 1.00 63.62 81 ASP E O 1
ATOM 12191 N N . ASN F 2 76 ? 103.507 166.158 146.242 1.00 62.93 82 ASN E N 1
ATOM 12192 C CA . ASN F 2 76 ? 104.425 166.116 147.375 1.00 62.93 82 ASN E CA 1
ATOM 12193 C C . ASN F 2 76 ? 103.702 165.970 148.706 1.00 62.93 82 ASN E C 1
ATOM 12194 O O . ASN F 2 76 ? 104.258 165.395 149.648 1.00 62.93 82 ASN E O 1
ATOM 12199 N N . ALA F 2 77 ? 102.472 166.473 148.812 1.00 65.46 83 ALA E N 1
ATOM 12200 C CA . ALA F 2 77 ? 101.760 166.376 150.081 1.00 65.46 83 ALA E CA 1
ATOM 12201 C C . ALA F 2 77 ? 101.258 164.964 150.341 1.00 65.46 83 ALA E C 1
ATOM 12202 O O . ALA F 2 77 ? 101.137 164.556 151.501 1.00 65.46 83 ALA E O 1
ATOM 12204 N N . ARG F 2 78 ? 100.961 164.208 149.288 1.00 67.00 84 ARG E N 1
ATOM 12205 C CA . ARG F 2 78 ? 100.580 162.810 149.416 1.00 67.00 84 ARG E CA 1
ATOM 12206 C C . ARG F 2 78 ? 101.774 161.867 149.470 1.00 67.00 84 ARG E C 1
ATOM 12207 O O . ARG F 2 78 ? 101.604 160.705 149.855 1.00 67.00 84 ARG E O 1
ATOM 12215 N N . ASN F 2 79 ? 102.965 162.337 149.102 1.00 62.69 85 ASN E N 1
ATOM 12216 C CA . ASN F 2 79 ? 104.107 161.474 148.805 1.00 62.69 85 ASN E CA 1
ATOM 12217 C C . ASN F 2 79 ? 103.739 160.411 147.772 1.00 62.69 85 ASN E C 1
ATOM 12218 O O . ASN F 2 79 ? 103.947 159.214 147.973 1.00 62.69 85 ASN E O 1
ATOM 12223 N N . ALA F 2 80 ? 103.184 160.861 146.652 1.00 60.60 86 ALA E N 1
ATOM 12224 C CA . ALA F 2 80 ? 102.704 159.969 145.609 1.00 60.60 86 ALA E CA 1
ATOM 12225 C C . ALA F 2 80 ? 103.266 160.381 144.258 1.00 60.60 86 ALA E C 1
ATOM 12226 O O . ALA F 2 80 ? 103.551 161.555 144.015 1.00 60.60 86 ALA E O 1
ATOM 12228 N N . VAL F 2 81 ? 103.425 159.394 143.383 1.00 59.07 87 VAL E N 1
ATOM 12229 C CA . VAL F 2 81 ? 103.848 159.589 142.003 1.00 59.07 87 VAL E CA 1
ATOM 12230 C C . VAL F 2 81 ? 102.882 158.834 141.103 1.00 59.07 87 VAL E C 1
ATOM 12231 O O . VAL F 2 81 ? 102.450 157.725 141.439 1.00 59.07 87 VAL E O 1
ATOM 12235 N N . TYR F 2 82 ? 102.540 159.426 139.964 1.00 60.90 88 TYR E N 1
ATOM 12236 C CA . TYR F 2 82 ? 101.546 158.860 139.067 1.00 60.90 88 TYR E CA 1
ATOM 12237 C C . TYR F 2 82 ? 102.105 158.770 137.658 1.00 60.90 88 TYR E C 1
ATOM 12238 O O . TYR F 2 82 ? 102.909 159.602 137.233 1.00 60.90 88 TYR E O 1
ATOM 12247 N N . LEU F 2 83 ? 101.669 157.740 136.939 1.00 62.98 89 LEU E N 1
ATOM 12248 C CA . LEU F 2 83 ? 101.979 157.560 135.525 1.00 62.98 89 LEU E CA 1
ATOM 12249 C C . LEU F 2 83 ? 100.686 157.219 134.802 1.00 62.98 89 LEU E C 1
ATOM 12250 O O . LEU F 2 83 ? 100.167 156.109 134.947 1.00 62.98 89 LEU E O 1
ATOM 12255 N N . GLN F 2 84 ? 100.164 158.163 134.032 1.00 70.25 90 GLN E N 1
ATOM 12256 C CA . GLN F 2 84 ? 98.976 157.920 133.230 1.00 70.25 90 GLN E CA 1
ATOM 12257 C C . GLN F 2 84 ? 99.395 157.489 131.833 1.00 70.25 90 GLN E C 1
ATOM 12258 O O . GLN F 2 84 ? 100.132 158.206 131.149 1.00 70.25 90 GLN E O 1
ATOM 12264 N N . MET F 2 85 ? 98.922 156.323 131.414 1.00 74.45 91 MET E N 1
ATOM 12265 C CA . MET F 2 85 ? 99.261 155.747 130.121 1.00 74.45 91 MET E CA 1
ATOM 12266 C C . MET F 2 85 ? 98.057 155.852 129.197 1.00 74.45 91 MET E C 1
ATOM 12267 O O . MET F 2 85 ? 96.966 155.389 129.542 1.00 74.45 91 MET E O 1
ATOM 12272 N N . ASN F 2 86 ? 98.254 156.462 128.034 1.00 76.67 92 ASN E N 1
ATOM 12273 C CA . ASN F 2 86 ? 97.205 156.633 127.042 1.00 76.67 92 ASN E CA 1
ATOM 12274 C C . ASN F 2 86 ? 97.664 156.048 125.715 1.00 76.67 92 ASN E C 1
ATOM 12275 O O . ASN F 2 86 ? 98.863 155.955 125.437 1.00 76.67 92 ASN E O 1
ATOM 12280 N N . ASN F 2 87 ? 96.689 155.663 124.892 1.00 78.47 93 ASN E N 1
ATOM 12281 C CA . ASN F 2 87 ? 96.949 155.034 123.599 1.00 78.47 93 ASN E CA 1
ATOM 12282 C C . ASN F 2 87 ? 97.858 153.820 123.767 1.00 78.47 93 ASN E C 1
ATOM 12283 O O . ASN F 2 87 ? 98.892 153.682 123.111 1.00 78.47 93 ASN E O 1
ATOM 12288 N N . LEU F 2 88 ? 97.464 152.937 124.681 1.00 77.44 94 LEU E N 1
ATOM 12289 C CA . LEU F 2 88 ? 98.252 151.752 124.985 1.00 77.44 94 LEU E CA 1
ATOM 12290 C C . LEU F 2 88 ? 98.377 150.842 123.769 1.00 77.44 94 LEU E C 1
ATOM 12291 O O . LEU F 2 88 ? 97.491 150.776 122.914 1.00 77.44 94 LEU E O 1
ATOM 12296 N N . LYS F 2 89 ? 99.499 150.139 123.703 1.00 76.54 95 LYS E N 1
ATOM 12297 C CA . LYS F 2 89 ? 99.887 149.268 122.608 1.00 76.54 95 LYS E CA 1
ATOM 12298 C C . LYS F 2 89 ? 100.328 147.923 123.161 1.00 76.54 95 LYS E C 1
ATOM 12299 O O . LYS F 2 89 ? 100.729 147.831 124.325 1.00 76.54 95 LYS E O 1
ATOM 12305 N N . PRO F 2 90 ? 100.238 146.860 122.363 1.00 76.84 96 PRO E N 1
ATOM 12306 C CA . PRO F 2 90 ? 100.656 145.535 122.850 1.00 76.84 96 PRO E CA 1
ATOM 12307 C C . PRO F 2 90 ? 102.070 145.492 123.397 1.00 76.84 96 PRO E C 1
ATOM 12308 O O . PRO F 2 90 ? 102.334 144.745 124.347 1.00 76.84 96 PRO E O 1
ATOM 12312 N N . GLU F 2 91 ? 102.992 146.264 122.825 1.00 77.93 97 GLU E N 1
ATOM 12313 C CA . GLU F 2 91 ? 104.373 146.280 123.291 1.00 77.93 97 GLU E CA 1
ATOM 12314 C C . GLU F 2 91 ? 104.523 146.814 124.709 1.00 77.93 97 GLU E C 1
ATOM 12315 O O . GLU F 2 91 ? 105.590 146.639 125.306 1.00 77.93 97 GLU E O 1
ATOM 12321 N N . ASP F 2 92 ? 103.496 147.457 125.260 1.00 75.07 98 ASP E N 1
ATOM 12322 C CA . ASP F 2 92 ? 103.565 148.039 126.593 1.00 75.07 98 ASP E CA 1
ATOM 12323 C C . ASP F 2 92 ? 103.444 147.025 127.724 1.00 75.07 98 ASP E C 1
ATOM 12324 O O . ASP F 2 92 ? 103.572 147.419 128.888 1.00 75.07 98 ASP E O 1
ATOM 12329 N N . THR F 2 93 ? 103.199 145.752 127.436 1.00 72.42 99 THR E N 1
ATOM 12330 C CA . THR F 2 93 ? 103.067 144.770 128.505 1.00 72.42 99 THR E CA 1
ATOM 12331 C C . THR F 2 93 ? 104.410 144.535 129.189 1.00 72.42 99 THR E C 1
ATOM 12332 O O . THR F 2 93 ? 105.403 144.190 128.540 1.00 72.42 99 THR E O 1
ATOM 12336 N N . ALA F 2 94 ? 104.445 144.760 130.499 1.00 66.22 100 ALA E N 1
ATOM 12337 C CA . ALA F 2 94 ? 105.663 144.674 131.290 1.00 66.22 100 ALA E CA 1
ATOM 12338 C C . ALA F 2 94 ? 105.289 144.781 132.759 1.00 66.22 100 ALA E C 1
ATOM 12339 O O . ALA F 2 94 ? 104.181 145.200 133.102 1.00 66.22 100 ALA E O 1
ATOM 12341 N N . VAL F 2 95 ? 106.220 144.388 133.621 1.00 62.14 101 VAL E N 1
ATOM 12342 C CA . VAL F 2 95 ? 106.164 144.761 135.029 1.00 62.14 101 VAL E CA 1
ATOM 12343 C C . VAL F 2 95 ? 106.698 146.182 135.163 1.00 62.14 101 VAL E C 1
ATOM 12344 O O . VAL F 2 95 ? 107.820 146.473 134.736 1.00 62.14 101 VAL E O 1
ATOM 12348 N N . TYR F 2 96 ? 105.904 147.067 135.753 1.00 60.80 102 TYR E N 1
ATOM 12349 C CA . TYR F 2 96 ? 106.285 148.462 135.923 1.00 60.80 102 TYR E CA 1
ATOM 12350 C C . TYR F 2 96 ? 106.687 148.729 137.366 1.00 60.80 102 TYR E C 1
ATOM 12351 O O . TYR F 2 96 ? 105.939 148.404 138.292 1.00 60.80 102 TYR E O 1
ATOM 12360 N N . TYR F 2 97 ? 107.858 149.335 137.552 1.00 55.86 103 TYR E N 1
ATOM 12361 C CA . TYR F 2 97 ? 108.408 149.628 138.870 1.00 55.86 103 TYR E CA 1
ATOM 12362 C C . TYR F 2 97 ? 108.553 151.130 139.044 1.00 55.86 103 TYR E C 1
ATOM 12363 O O . TYR F 2 97 ? 109.069 151.808 138.152 1.00 55.86 103 TYR E O 1
ATOM 12372 N N . CYS F 2 98 ? 108.112 151.650 140.185 1.00 53.40 104 CYS E N 1
ATOM 12373 C CA . CYS F 2 98 ? 108.506 152.993 140.584 1.00 53.40 104 CYS E CA 1
ATOM 12374 C C . CYS F 2 98 ? 109.806 152.937 141.374 1.00 53.40 104 CYS E C 1
ATOM 12375 O O . CYS F 2 98 ? 110.088 151.962 142.070 1.00 53.40 104 CYS E O 1
ATOM 12378 N N . ALA F 2 99 ? 110.599 153.999 141.257 1.00 49.08 105 ALA E N 1
ATOM 12379 C CA . ALA F 2 99 ? 111.879 154.087 141.937 1.00 49.08 105 ALA E CA 1
ATOM 12380 C C . ALA F 2 99 ? 112.110 155.492 142.466 1.00 49.08 105 ALA E C 1
ATOM 12381 O O . ALA F 2 99 ? 111.608 156.472 141.914 1.00 49.08 105 ALA E O 1
ATOM 12383 N N . VAL F 2 100 ? 112.876 155.573 143.548 1.00 49.08 106 VAL E N 1
ATOM 12384 C CA . VAL F 2 100 ? 113.482 156.812 144.016 1.00 49.08 106 VAL E CA 1
ATOM 12385 C C . VAL F 2 100 ? 114.981 156.687 143.801 1.00 49.08 106 VAL E C 1
ATOM 12386 O O . VAL F 2 100 ? 115.569 155.638 144.084 1.00 49.08 106 VAL E O 1
ATOM 12390 N N . GLY F 2 101 ? 115.591 157.723 143.247 1.00 49.08 107 GLY E N 1
ATOM 12391 C CA . GLY F 2 101 ? 116.970 157.575 142.846 1.00 49.08 107 GLY E CA 1
ATOM 12392 C C . GLY F 2 101 ? 117.627 158.891 142.512 1.00 49.08 107 GLY E C 1
ATOM 12393 O O . GLY F 2 101 ? 117.065 159.965 142.719 1.00 49.08 107 GLY E O 1
ATOM 12394 N N . ARG F 2 102 ? 118.833 158.776 141.999 1.00 49.08 108 ARG E N 1
ATOM 12395 C CA . ARG F 2 102 ? 119.748 159.848 141.658 1.00 49.08 108 ARG E CA 1
ATOM 12396 C C . ARG F 2 102 ? 119.363 160.460 140.316 1.00 49.08 108 ARG E C 1
ATOM 12397 O O . ARG F 2 102 ? 118.954 159.740 139.402 1.00 49.08 108 ARG E O 1
ATOM 12405 N N . PRO F 2 103 ? 119.468 161.775 140.174 1.00 37.73 109 PRO E N 1
ATOM 12406 C CA . PRO F 2 103 ? 119.240 162.400 138.880 1.00 37.73 109 PRO E CA 1
ATOM 12407 C C . PRO F 2 103 ? 120.236 161.900 137.853 1.00 37.73 109 PRO E C 1
ATOM 12408 O O . PRO F 2 103 ? 121.419 161.704 138.164 1.00 37.73 109 PRO E O 1
ATOM 12412 N N . PRO F 2 104 ? 119.798 161.682 136.609 1.00 39.92 110 PRO E N 1
ATOM 12413 C CA . PRO F 2 104 ? 118.422 161.858 136.134 1.00 39.92 110 PRO E CA 1
ATOM 12414 C C . PRO F 2 104 ? 117.467 160.657 136.214 1.00 39.92 110 PRO E C 1
ATOM 12415 O O . PRO F 2 104 ? 116.386 160.761 135.640 1.00 39.92 110 PRO E O 1
ATOM 12419 N N . LEU F 2 105 ? 117.835 159.561 136.884 1.00 41.37 111 LEU E N 1
ATOM 12420 C CA . LEU F 2 105 ? 117.048 158.321 136.854 1.00 41.37 111 LEU E CA 1
ATOM 12421 C C . LEU F 2 105 ? 116.780 157.850 135.430 1.00 41.37 111 LEU E C 1
ATOM 12422 O O . LEU F 2 105 ? 115.758 157.225 135.149 1.00 41.37 111 LEU E O 1
ATOM 12427 N N . ASN F 2 106 A 117.695 158.157 134.519 1.00 44.25 111 ASN E N 1
ATOM 12428 C CA . ASN F 2 106 A 117.568 157.722 133.139 1.00 44.25 111 ASN E CA 1
ATOM 12429 C C . ASN F 2 106 A 117.878 156.241 132.969 1.00 44.25 111 ASN E C 1
ATOM 12430 O O . ASN F 2 106 A 117.576 155.679 131.914 1.00 44.25 111 ASN E O 1
ATOM 12435 N N . ARG F 2 107 A 118.441 155.594 133.985 1.00 40.97 112 ARG E N 1
ATOM 12436 C CA . ARG F 2 107 A 118.885 154.213 133.892 1.00 40.97 112 ARG E CA 1
ATOM 12437 C C . ARG F 2 107 A 118.771 153.554 135.257 1.00 40.97 112 ARG E C 1
ATOM 12438 O O . ARG F 2 107 A 118.906 154.232 136.282 1.00 40.97 112 ARG E O 1
ATOM 12446 N N . PRO F 2 108 ? 118.518 152.242 135.305 1.00 42.11 112 PRO E N 1
ATOM 12447 C CA . PRO F 2 108 ? 118.175 151.599 136.582 1.00 42.11 112 PRO E CA 1
ATOM 12448 C C . PRO F 2 108 ? 119.299 151.568 137.597 1.00 42.11 112 PRO E C 1
ATOM 12449 O O . PRO F 2 108 ? 119.026 151.388 138.787 1.00 42.11 112 PRO E O 1
ATOM 12453 N N . THR F 2 109 ? 120.548 151.711 137.171 1.00 40.65 113 THR E N 1
ATOM 12454 C CA . THR F 2 109 ? 121.669 151.769 138.099 1.00 40.65 113 THR E CA 1
ATOM 12455 C C . THR F 2 109 ? 121.577 152.949 139.063 1.00 40.65 113 THR E C 1
ATOM 12456 O O . THR F 2 109 ? 122.200 152.918 140.129 1.00 40.65 113 THR E O 1
ATOM 12460 N N . LEU F 2 110 ? 120.800 153.976 138.729 1.00 37.13 114 LEU E N 1
ATOM 12461 C CA . LEU F 2 110 ? 120.719 155.179 139.545 1.00 37.13 114 LEU E CA 1
ATOM 12462 C C . LEU F 2 110 ? 119.728 155.100 140.700 1.00 37.13 114 LEU E C 1
ATOM 12463 O O . LEU F 2 110 ? 119.791 155.949 141.592 1.00 37.13 114 LEU E O 1
ATOM 12468 N N . ALA F 2 111 ? 118.832 154.125 140.722 1.00 37.78 115 ALA E N 1
ATOM 12469 C CA . ALA F 2 111 ? 117.829 154.056 141.774 1.00 37.78 115 ALA E CA 1
ATOM 12470 C C . ALA F 2 111 ? 118.445 153.765 143.135 1.00 37.78 115 ALA E C 1
ATOM 12471 O O . ALA F 2 111 ? 119.390 152.984 143.253 1.00 37.78 115 ALA E O 1
ATOM 12473 N N . TYR F 2 112 ? 117.902 154.409 144.170 1.00 39.56 116 TYR E N 1
ATOM 12474 C CA . TYR F 2 112 ? 118.200 154.012 145.542 1.00 39.56 116 TYR E CA 1
ATOM 12475 C C . TYR F 2 112 ? 117.364 152.808 145.955 1.00 39.56 116 TYR E C 1
ATOM 12476 O O . TYR F 2 112 ? 117.889 151.839 146.509 1.00 39.56 116 TYR E O 1
ATOM 12485 N N . TYR F 2 113 ? 116.062 152.855 145.692 1.00 49.08 117 TYR E N 1
ATOM 12486 C CA . TYR F 2 113 ? 115.124 151.846 146.156 1.00 49.08 117 TYR E CA 1
ATOM 12487 C C . TYR F 2 113 ? 114.112 151.542 145.063 1.00 49.08 117 TYR E C 1
ATOM 12488 O O . TYR F 2 113 ? 113.818 152.386 144.216 1.00 49.08 117 TYR E O 1
ATOM 12497 N N . TRP F 2 114 ? 113.571 150.329 145.106 1.00 49.08 118 TRP E N 1
ATOM 12498 C CA . TRP F 2 114 ? 112.674 149.809 144.087 1.00 49.08 118 TRP E CA 1
ATOM 12499 C C . TRP F 2 114 ? 111.364 149.370 144.716 1.00 49.08 118 TRP E C 1
ATOM 12500 O O . TRP F 2 114 ? 111.347 148.827 145.823 1.00 49.08 118 TRP E O 1
ATOM 12511 N N . GLY F 2 115 ? 110.269 149.609 144.008 1.00 54.06 119 GLY E N 1
ATOM 12512 C CA . GLY F 2 115 ? 109.014 148.977 144.336 1.00 54.06 119 GLY E CA 1
ATOM 12513 C C . GLY F 2 115 ? 108.988 147.525 143.907 1.00 54.06 119 GLY E C 1
ATOM 12514 O O . GLY F 2 115 ? 109.908 147.008 143.276 1.00 54.06 119 GLY E O 1
ATOM 12515 N N . GLN F 2 116 ? 107.894 146.855 144.258 1.00 59.09 120 GLN E N 1
ATOM 12516 C CA . GLN F 2 116 ? 107.722 145.453 143.901 1.00 59.09 120 GLN E CA 1
ATOM 12517 C C . GLN F 2 116 ? 107.258 145.250 142.466 1.00 59.09 120 GLN E C 1
ATOM 12518 O O . GLN F 2 116 ? 107.327 144.125 141.965 1.00 59.09 120 GLN E O 1
ATOM 12524 N N . GLY F 2 117 ? 106.797 146.297 141.796 1.00 60.90 121 GLY E N 1
ATOM 12525 C CA . GLY F 2 117 ? 106.306 146.168 140.441 1.00 60.90 121 GLY E CA 1
ATOM 12526 C C . GLY F 2 117 ? 104.858 145.749 140.328 1.00 60.90 121 GLY E C 1
ATOM 12527 O O . GLY F 2 117 ? 104.341 145.013 141.171 1.00 60.90 121 GLY E O 1
ATOM 12528 N N . THR F 2 118 ? 104.194 146.222 139.278 1.00 65.71 122 THR E N 1
ATOM 12529 C CA . THR F 2 118 ? 102.819 145.860 138.981 1.00 65.71 122 THR E CA 1
ATOM 12530 C C . THR F 2 118 ? 102.729 145.420 137.529 1.00 65.71 122 THR E C 1
ATOM 12531 O O . THR F 2 118 ? 103.320 146.047 136.644 1.00 65.71 122 THR E O 1
ATOM 12535 N N . GLN F 2 119 ? 102.042 144.307 137.294 1.00 68.76 123 GLN E N 1
ATOM 12536 C CA . GLN F 2 119 ? 101.883 143.783 135.946 1.00 68.76 123 GLN E CA 1
ATOM 12537 C C . GLN F 2 119 ? 100.843 144.580 135.174 1.00 68.76 123 GLN E C 1
ATOM 12538 O O . GLN F 2 119 ? 99.727 144.793 135.654 1.00 68.76 123 GLN E O 1
ATOM 12544 N N . VAL F 2 120 ? 101.211 145.014 133.974 1.00 70.89 124 VAL E N 1
ATOM 12545 C CA . VAL F 2 120 ? 100.282 145.608 133.023 1.00 70.89 124 VAL E CA 1
ATOM 12546 C C . VAL F 2 120 ? 100.277 144.719 131.791 1.00 70.89 124 VAL E C 1
ATOM 12547 O O . VAL F 2 120 ? 101.319 144.529 131.154 1.00 70.89 124 VAL E O 1
ATOM 12551 N N . THR F 2 121 ? 99.112 144.172 131.462 1.00 75.78 125 THR E N 1
ATOM 12552 C CA . THR F 2 121 ? 98.927 143.337 130.283 1.00 75.78 125 THR E CA 1
ATOM 12553 C C . THR F 2 121 ? 98.009 144.052 129.303 1.00 75.78 125 THR E C 1
ATOM 12554 O O . THR F 2 121 ? 96.869 144.383 129.643 1.00 75.78 125 THR E O 1
ATOM 12558 N N . VAL F 2 122 ? 98.510 144.296 128.097 1.00 78.81 126 VAL E N 1
ATOM 12559 C CA . VAL F 2 122 ? 97.768 144.985 127.049 1.00 78.81 126 VAL E CA 1
ATOM 12560 C C . VAL F 2 122 ? 97.390 143.958 125.994 1.00 78.81 126 VAL E C 1
ATOM 12561 O O . VAL F 2 122 ? 98.259 143.250 125.468 1.00 78.81 126 VAL E O 1
ATOM 12565 N N . SER F 2 123 ? 96.099 143.874 125.684 1.00 82.95 127 SER E N 1
ATOM 12566 C CA . SER F 2 123 ? 95.565 142.803 124.858 1.00 82.95 127 SER E CA 1
ATOM 12567 C C . SER F 2 123 ? 94.719 143.386 123.741 1.00 82.95 127 SER E C 1
ATOM 12568 O O . SER F 2 123 ? 93.961 144.337 123.954 1.00 82.95 127 SER E O 1
ATOM 12571 N N . SER F 2 124 ? 94.854 142.812 122.553 1.00 86.33 128 SER E N 1
ATOM 12572 C CA . SER F 2 124 ? 94.022 143.195 121.422 1.00 86.33 128 SER E CA 1
ATOM 12573 C C . SER F 2 124 ? 92.607 142.660 121.596 1.00 86.33 128 SER E C 1
ATOM 12574 O O . SER F 2 124 ? 92.339 141.879 122.507 1.00 86.33 128 SER E O 1
ATOM 12577 N N . GLU G 2 1 ? 170.810 180.787 156.758 1.00 70.61 1 GLU F N 1
ATOM 12578 C CA . GLU G 2 1 ? 170.398 181.857 155.858 1.00 70.61 1 GLU F CA 1
ATOM 12579 C C . GLU G 2 1 ? 171.502 182.186 154.862 1.00 70.61 1 GLU F C 1
ATOM 12580 O O . GLU G 2 1 ? 172.499 182.812 155.215 1.00 70.61 1 GLU F O 1
ATOM 12586 N N . VAL G 2 2 ? 171.317 181.764 153.615 1.00 64.57 2 VAL F N 1
ATOM 12587 C CA . VAL G 2 2 ? 172.207 182.126 152.518 1.00 64.57 2 VAL F CA 1
ATOM 12588 C C . VAL G 2 2 ? 171.615 183.330 151.803 1.00 64.57 2 VAL F C 1
ATOM 12589 O O . VAL G 2 2 ? 170.470 183.283 151.338 1.00 64.57 2 VAL F O 1
ATOM 12593 N N . GLN G 2 3 ? 172.386 184.410 151.712 1.00 67.13 3 GLN F N 1
ATOM 12594 C CA . GLN G 2 3 ? 171.961 185.617 151.021 1.00 67.13 3 GLN F CA 1
ATOM 12595 C C . GLN G 2 3 ? 172.960 185.990 149.936 1.00 67.13 3 GLN F C 1
ATOM 12596 O O . GLN G 2 3 ? 174.175 185.915 150.140 1.00 67.13 3 GLN F O 1
ATOM 12602 N N . LEU G 2 4 ? 172.435 186.394 148.783 1.00 63.45 4 LEU F N 1
ATOM 12603 C CA . LEU G 2 4 ? 173.226 186.857 147.653 1.00 63.45 4 LEU F CA 1
ATOM 12604 C C . LEU G 2 4 ? 172.840 188.295 147.338 1.00 63.45 4 LEU F C 1
ATOM 12605 O O . LEU G 2 4 ? 171.650 188.621 147.295 1.00 63.45 4 LEU F O 1
ATOM 12610 N N . VAL G 2 5 ? 173.836 189.153 147.119 1.00 65.00 5 VAL F N 1
ATOM 12611 C CA . VAL G 2 5 ? 173.608 190.570 146.847 1.00 65.00 5 VAL F CA 1
ATOM 12612 C C . VAL G 2 5 ? 174.415 190.968 145.618 1.00 65.00 5 VAL F C 1
ATOM 12613 O O . VAL G 2 5 ? 175.650 190.967 145.656 1.00 65.00 5 VAL F O 1
ATOM 12617 N N . GLU G 2 6 ? 173.723 191.307 144.534 1.00 65.56 6 GLU F N 1
ATOM 12618 C CA . GLU G 2 6 ? 174.364 191.786 143.321 1.00 65.56 6 GLU F CA 1
ATOM 12619 C C . GLU G 2 6 ? 174.656 193.281 143.397 1.00 65.56 6 GLU F C 1
ATOM 12620 O O . GLU G 2 6 ? 174.048 194.024 144.170 1.00 65.56 6 GLU F O 1
ATOM 12626 N N . SER G 2 7 ? 175.608 193.716 142.576 1.00 68.64 7 SER F N 1
ATOM 12627 C CA . SER G 2 7 ? 175.889 195.134 142.410 1.00 68.64 7 SER F CA 1
ATOM 12628 C C . SER G 2 7 ? 176.536 195.351 141.051 1.00 68.64 7 SER F C 1
ATOM 12629 O O . SER G 2 7 ? 177.006 194.408 140.410 1.00 68.64 7 SER F O 1
ATOM 12632 N N . GLY G 2 8 ? 176.552 196.609 140.620 1.00 71.80 8 GLY F N 1
ATOM 12633 C CA . GLY G 2 8 ? 177.244 197.015 139.417 1.00 71.80 8 GLY F CA 1
ATOM 12634 C C . GLY G 2 8 ? 176.367 197.267 138.209 1.00 71.80 8 GLY F C 1
ATOM 12635 O O . GLY G 2 8 ? 176.864 197.796 137.210 1.00 71.80 8 GLY F O 1
ATOM 12636 N N . GLY G 2 9 ? 175.088 196.914 138.266 1.00 74.52 9 GLY F N 1
ATOM 12637 C CA . GLY G 2 9 ? 174.216 197.143 137.135 1.00 74.52 9 GLY F CA 1
ATOM 12638 C C . GLY G 2 9 ? 173.890 198.609 136.932 1.00 74.52 9 GLY F C 1
ATOM 12639 O O . GLY G 2 9 ? 174.011 199.441 137.832 1.00 74.52 9 GLY F O 1
ATOM 12640 N N . GLY G 2 10 ? 173.465 198.928 135.713 1.00 79.11 11 GLY F N 1
ATOM 12641 C CA . GLY G 2 10 ? 173.088 200.292 135.396 1.00 79.11 11 GLY F CA 1
ATOM 12642 C C . GLY G 2 10 ? 172.890 200.473 133.904 1.00 79.11 11 GLY F C 1
ATOM 12643 O O . GLY G 2 10 ? 172.745 199.502 133.160 1.00 79.11 11 GLY F O 1
ATOM 12644 N N . LEU G 2 11 ? 172.889 201.737 133.487 1.00 82.91 12 LEU F N 1
ATOM 12645 C CA . LEU G 2 11 ? 172.807 202.100 132.079 1.00 82.91 12 LEU F CA 1
ATOM 12646 C C . LEU G 2 11 ? 174.201 202.150 131.471 1.00 82.91 12 LEU F C 1
ATOM 12647 O O . LEU G 2 11 ? 175.156 202.593 132.114 1.00 82.91 12 LEU F O 1
ATOM 12652 N N . VAL G 2 12 ? 174.316 201.686 130.228 1.00 84.12 13 VAL F N 1
ATOM 12653 C CA . VAL G 2 12 ? 175.609 201.591 129.565 1.00 84.12 13 VAL F CA 1
ATOM 12654 C C . VAL G 2 12 ? 175.410 201.779 128.069 1.00 84.12 13 VAL F C 1
ATOM 12655 O O . VAL G 2 12 ? 174.379 201.402 127.506 1.00 84.12 13 VAL F O 1
ATOM 12659 N N . ARG G 2 13 ? 176.408 202.379 127.428 1.00 86.22 14 ARG F N 1
ATOM 12660 C CA . ARG G 2 13 ? 176.376 202.621 125.996 1.00 86.22 14 ARG F CA 1
ATOM 12661 C C . ARG G 2 13 ? 176.725 201.347 125.241 1.00 86.22 14 ARG F C 1
ATOM 12662 O O . ARG G 2 13 ? 177.527 200.529 125.702 1.00 86.22 14 ARG F O 1
ATOM 12670 N N . ALA G 2 14 ? 176.098 201.172 124.080 1.00 82.59 15 ALA F N 1
ATOM 12671 C CA . ALA G 2 14 ? 176.386 200.013 123.250 1.00 82.59 15 ALA F CA 1
ATOM 12672 C C . ALA G 2 14 ? 177.869 199.951 122.915 1.00 82.59 15 ALA F C 1
ATOM 12673 O O . ALA G 2 14 ? 178.534 200.973 122.737 1.00 82.59 15 ALA F O 1
ATOM 12675 N N . GLY G 2 15 ? 178.390 198.728 122.842 1.00 81.48 16 GLY F N 1
ATOM 12676 C CA . GLY G 2 15 ? 179.812 198.510 122.719 1.00 81.48 16 GLY F CA 1
ATOM 12677 C C . GLY G 2 15 ? 180.609 198.719 123.986 1.00 81.48 16 GLY F C 1
ATOM 12678 O O . GLY G 2 15 ? 181.791 198.353 124.019 1.00 81.48 16 GLY F O 1
ATOM 12679 N N . GLY G 2 16 ? 180.011 199.282 125.032 1.00 80.24 17 GLY F N 1
ATOM 12680 C CA . GLY G 2 16 ? 180.700 199.500 126.284 1.00 80.24 17 GLY F CA 1
ATOM 12681 C C . GLY G 2 16 ? 180.845 198.231 127.101 1.00 80.24 17 GLY F C 1
ATOM 12682 O O . GLY G 2 16 ? 180.594 197.116 126.641 1.00 80.24 17 GLY F O 1
ATOM 12683 N N . SER G 2 17 ? 181.259 198.419 128.352 1.00 77.63 18 SER F N 1
ATOM 12684 C CA . SER G 2 17 ? 181.544 197.309 129.247 1.00 77.63 18 SER F CA 1
ATOM 12685 C C . SER G 2 17 ? 180.960 197.581 130.624 1.00 77.63 18 SER F C 1
ATOM 12686 O O . SER G 2 17 ? 180.777 198.733 131.022 1.00 77.63 18 SER F O 1
ATOM 12689 N N . LEU G 2 18 ? 180.666 196.503 131.345 1.00 73.97 19 LEU F N 1
ATOM 12690 C CA . LEU G 2 18 ? 180.152 196.597 132.702 1.00 73.97 19 LEU F CA 1
ATOM 12691 C C . LEU G 2 18 ? 180.635 195.382 133.481 1.00 73.97 19 LEU F C 1
ATOM 12692 O O . LEU G 2 18 ? 180.827 194.306 132.911 1.00 73.97 19 LEU F O 1
ATOM 12697 N N . ARG G 2 19 ? 180.842 195.560 134.785 1.00 69.65 20 ARG F N 1
ATOM 12698 C CA . ARG G 2 19 ? 181.337 194.489 135.647 1.00 69.65 20 ARG F CA 1
ATOM 12699 C C . ARG G 2 19 ? 180.389 194.293 136.821 1.00 69.65 20 ARG F C 1
ATOM 12700 O O . ARG G 2 19 ? 180.298 195.155 137.700 1.00 69.65 20 ARG F O 1
ATOM 12708 N N . LEU G 2 20 ? 179.698 193.159 136.838 1.00 66.80 21 LEU F N 1
ATOM 12709 C CA . LEU G 2 20 ? 178.799 192.792 137.921 1.00 66.80 21 LEU F CA 1
ATOM 12710 C C . LEU G 2 20 ? 179.540 192.039 139.018 1.00 66.80 21 LEU F C 1
ATOM 12711 O O . LEU G 2 20 ? 180.511 191.324 138.762 1.00 66.80 21 LEU F O 1
ATOM 12716 N N . SER G 2 21 ? 179.073 192.214 140.251 1.00 65.67 22 SER F N 1
ATOM 12717 C CA . SER G 2 21 ? 179.618 191.511 141.399 1.00 65.67 22 SER F CA 1
ATOM 12718 C C . SER G 2 21 ? 178.488 190.958 142.254 1.00 65.67 22 SER F C 1
ATOM 12719 O O . SER G 2 21 ? 177.385 191.508 142.284 1.00 65.67 22 SER F O 1
ATOM 12722 N N . CYS G 2 22 ? 178.778 189.861 142.949 1.00 65.28 23 CYS F N 1
ATOM 12723 C CA . CYS G 2 22 ? 177.809 189.189 143.809 1.00 65.28 23 CYS F CA 1
ATOM 12724 C C . CYS G 2 22 ? 178.525 188.743 145.073 1.00 65.28 23 CYS F C 1
ATOM 12725 O O . CYS G 2 22 ? 179.532 188.035 144.996 1.00 65.28 23 CYS F O 1
ATOM 12728 N N . ALA G 2 23 ? 178.014 189.158 146.227 1.00 67.16 24 ALA F N 1
ATOM 12729 C CA . ALA G 2 23 ? 178.568 188.795 147.524 1.00 67.16 24 ALA F CA 1
ATOM 12730 C C . ALA G 2 23 ? 177.660 187.762 148.176 1.00 67.16 24 ALA F C 1
ATOM 12731 O O . ALA G 2 23 ? 176.437 187.933 148.196 1.00 67.16 24 ALA F O 1
ATOM 12733 N N . ALA G 2 24 ? 178.256 186.701 148.716 1.00 66.62 25 ALA F N 1
ATOM 12734 C CA . ALA G 2 24 ? 177.512 185.507 149.092 1.00 66.62 25 ALA F CA 1
ATOM 12735 C C . ALA G 2 24 ? 177.831 185.090 150.519 1.00 66.62 25 ALA F C 1
ATOM 12736 O O . ALA G 2 24 ? 179.001 184.937 150.879 1.00 66.62 25 ALA F O 1
ATOM 12738 N N . SER G 2 25 ? 176.786 184.912 151.325 1.00 67.61 26 SER F N 1
ATOM 12739 C CA . SER G 2 25 ? 176.916 184.441 152.705 1.00 67.61 26 SER F CA 1
ATOM 12740 C C . SER G 2 25 ? 176.794 182.916 152.770 1.00 67.61 26 SER F C 1
ATOM 12741 O O . SER G 2 25 ? 175.914 182.356 153.419 1.00 67.61 26 SER F O 1
ATOM 12744 N N . LEU G 2 26 ? 177.712 182.247 152.075 1.00 64.73 27 LEU F N 1
ATOM 12745 C CA . LEU G 2 26 ? 177.660 180.807 151.844 1.00 64.73 27 LEU F CA 1
ATOM 12746 C C . LEU G 2 26 ? 177.950 179.964 153.078 1.00 64.73 27 LEU F C 1
ATOM 12747 O O . LEU G 2 26 ? 177.894 178.736 152.971 1.00 64.73 27 LEU F O 1
ATOM 12752 N N . ARG G 2 27 ? 178.264 180.561 154.227 1.00 69.22 28 ARG F N 1
ATOM 12753 C CA . ARG G 2 27 ? 178.617 179.762 155.397 1.00 69.22 28 ARG F CA 1
ATOM 12754 C C . ARG G 2 27 ? 177.465 178.880 155.864 1.00 69.22 28 ARG F C 1
ATOM 12755 O O . ARG G 2 27 ? 177.699 177.815 156.445 1.00 69.22 28 ARG F O 1
ATOM 12763 N N . ASP G 2 28 ? 176.226 179.299 155.629 1.00 66.69 29 ASP F N 1
ATOM 12764 C CA . ASP G 2 28 ? 175.071 178.511 156.035 1.00 66.69 29 ASP F CA 1
ATOM 12765 C C . ASP G 2 28 ? 174.700 177.423 155.035 1.00 66.69 29 ASP F C 1
ATOM 12766 O O . ASP G 2 28 ? 173.817 176.613 155.332 1.00 66.69 29 ASP F O 1
ATOM 12771 N N . LEU G 2 29 ? 175.334 177.387 153.867 1.00 54.02 30 LEU F N 1
ATOM 12772 C CA . LEU G 2 29 ? 174.963 176.429 152.835 1.00 54.02 30 LEU F CA 1
ATOM 12773 C C . LEU G 2 29 ? 175.299 175.004 153.256 1.00 54.02 30 LEU F C 1
ATOM 12774 O O . LEU G 2 29 ? 176.347 174.743 153.851 1.00 54.02 30 LEU F O 1
ATOM 12779 N N . HIS G 2 30 ? 174.390 174.080 152.945 1.00 47.88 31 HIS F N 1
ATOM 12780 C CA . HIS G 2 30 ? 174.474 172.700 153.406 1.00 47.88 31 HIS F CA 1
ATOM 12781 C C . HIS G 2 30 ? 175.555 171.875 152.717 1.00 47.88 31 HIS F C 1
ATOM 12782 O O . HIS G 2 30 ? 175.837 170.766 153.181 1.00 47.88 31 HIS F O 1
ATOM 12789 N N . THR G 2 31 ? 176.160 172.361 151.639 1.00 47.50 34 THR F N 1
ATOM 12790 C CA . THR G 2 31 ? 177.200 171.622 150.940 1.00 47.50 34 THR F CA 1
ATOM 12791 C C . THR G 2 31 ? 178.420 172.507 150.754 1.00 47.50 34 THR F C 1
ATOM 12792 O O . THR G 2 31 ? 178.343 173.733 150.835 1.00 47.50 34 THR F O 1
ATOM 12796 N N . ARG G 2 32 ? 179.556 171.864 150.505 1.00 51.54 35 ARG F N 1
ATOM 12797 C CA . ARG G 2 32 ? 180.759 172.555 150.081 1.00 51.54 35 ARG F CA 1
ATOM 12798 C C . ARG G 2 32 ? 181.070 172.371 148.604 1.00 51.54 35 ARG F C 1
ATOM 12799 O O . ARG G 2 32 ? 181.967 173.047 148.093 1.00 51.54 35 ARG F O 1
ATOM 12807 N N . THR G 2 33 ? 180.370 171.479 147.912 1.00 47.73 36 THR F N 1
ATOM 12808 C CA . THR G 2 33 ? 180.490 171.336 146.469 1.00 47.73 36 THR F CA 1
ATOM 12809 C C . THR G 2 33 ? 179.304 172.018 145.802 1.00 47.73 36 THR F C 1
ATOM 12810 O O . THR G 2 33 ? 178.160 171.596 145.986 1.00 47.73 36 THR F O 1
ATOM 12814 N N . PHE G 2 34 ? 179.579 173.058 145.020 1.00 47.42 37 PHE F N 1
ATOM 12815 C CA . PHE G 2 34 ? 178.522 173.790 144.343 1.00 47.42 37 PHE F CA 1
ATOM 12816 C C . PHE G 2 34 ? 179.129 174.643 143.244 1.00 47.42 37 PHE F C 1
ATOM 12817 O O . PHE G 2 34 ? 180.326 174.932 143.243 1.00 47.42 37 PHE F O 1
ATOM 12825 N N . TYR G 2 35 ? 178.282 175.035 142.307 1.00 46.60 38 TYR F N 1
ATOM 12826 C CA . TYR G 2 35 ? 178.600 176.042 141.311 1.00 46.60 38 TYR F CA 1
ATOM 12827 C C . TYR G 2 35 ? 177.996 177.375 141.723 1.00 46.60 38 TYR F C 1
ATOM 12828 O O . TYR G 2 35 ? 177.028 177.434 142.480 1.00 46.60 38 TYR F O 1
ATOM 12837 N N . MET G 2 36 ? 178.582 178.452 141.218 1.00 53.44 39 MET F N 1
ATOM 12838 C CA . MET G 2 36 ? 177.908 179.736 141.211 1.00 53.44 39 MET F CA 1
ATOM 12839 C C . MET G 2 36 ? 177.833 180.246 139.783 1.00 53.44 39 MET F C 1
ATOM 12840 O O . MET G 2 36 ? 178.696 179.943 138.956 1.00 53.44 39 MET F O 1
ATOM 12845 N N . GLY G 2 37 ? 176.797 181.023 139.493 1.00 53.69 40 GLY F N 1
ATOM 12846 C CA . GLY G 2 37 ? 176.590 181.434 138.122 1.00 53.69 40 GLY F CA 1
ATOM 12847 C C . GLY G 2 37 ? 175.683 182.636 138.013 1.00 53.69 40 GLY F C 1
ATOM 12848 O O . GLY G 2 37 ? 175.200 183.176 139.009 1.00 53.69 40 GLY F O 1
ATOM 12849 N N . TRP G 2 38 ? 175.460 183.049 136.768 1.00 57.93 41 TRP F N 1
ATOM 12850 C CA . TRP G 2 38 ? 174.690 184.236 136.433 1.00 57.93 41 TRP F CA 1
ATOM 12851 C C . TRP G 2 38 ? 173.579 183.880 135.460 1.00 57.93 41 TRP F C 1
ATOM 12852 O O . TRP G 2 38 ? 173.778 183.085 134.538 1.00 57.93 41 TRP F O 1
ATOM 12863 N N . PHE G 2 39 ? 172.405 184.462 135.682 1.00 55.55 42 PHE F N 1
ATOM 12864 C CA . PHE G 2 39 ? 171.246 184.280 134.826 1.00 55.55 42 PHE F CA 1
ATOM 12865 C C . PHE G 2 39 ? 170.705 185.652 134.454 1.00 55.55 42 PHE F C 1
ATOM 12866 O O . PHE G 2 39 ? 170.936 186.636 135.158 1.00 55.55 42 PHE F O 1
ATOM 12874 N N . ARG G 2 40 ? 169.985 185.721 133.339 1.00 64.53 43 ARG F N 1
ATOM 12875 C CA . ARG G 2 40 ? 169.316 186.951 132.943 1.00 64.53 43 ARG F CA 1
ATOM 12876 C C . ARG G 2 40 ? 167.881 186.654 132.536 1.00 64.53 43 ARG F C 1
ATOM 12877 O O . ARG G 2 40 ? 167.577 185.580 132.012 1.00 64.53 43 ARG F O 1
ATOM 12885 N N . GLN G 2 41 ? 166.997 187.617 132.789 1.00 69.17 44 GLN F N 1
ATOM 12886 C CA . GLN G 2 41 ? 165.579 187.485 132.479 1.00 69.17 44 GLN F CA 1
ATOM 12887 C C . GLN G 2 41 ? 165.086 188.722 131.746 1.00 69.17 44 GLN F C 1
ATOM 12888 O O . GLN G 2 41 ? 165.231 189.842 132.245 1.00 69.17 44 GLN F O 1
ATOM 12894 N N . ASP G 2 42 ? 164.507 188.517 130.571 1.00 77.61 45 ASP F N 1
ATOM 12895 C CA . ASP G 2 42 ? 163.642 189.503 129.948 1.00 77.61 45 ASP F CA 1
ATOM 12896 C C . ASP G 2 42 ? 162.249 189.420 130.570 1.00 77.61 45 ASP F C 1
ATOM 12897 O O . ASP G 2 42 ? 161.831 188.351 131.023 1.00 77.61 45 ASP F O 1
ATOM 12902 N N . PRO G 2 43 ? 161.511 190.533 130.614 1.00 79.14 46 PRO F N 1
ATOM 12903 C CA . PRO G 2 43 ? 160.282 190.559 131.424 1.00 79.14 46 PRO F CA 1
ATOM 12904 C C . PRO G 2 43 ? 159.219 189.574 130.974 1.00 79.14 46 PRO F C 1
ATOM 12905 O O . PRO G 2 43 ? 158.359 189.207 131.784 1.00 79.14 46 PRO F O 1
ATOM 12909 N N . GLY G 2 44 ? 159.245 189.128 129.720 1.00 81.35 47 GLY F N 1
ATOM 12910 C CA . GLY G 2 44 ? 158.295 188.150 129.235 1.00 81.35 47 GLY F CA 1
ATOM 12911 C C . GLY G 2 44 ? 158.822 186.749 129.029 1.00 81.35 47 GLY F C 1
ATOM 12912 O O . GLY G 2 44 ? 158.122 185.928 128.419 1.00 81.35 47 GLY F O 1
ATOM 12913 N N . LYS G 2 45 ? 160.023 186.432 129.506 1.00 79.12 48 LYS F N 1
ATOM 12914 C CA . LYS G 2 45 ? 160.717 185.216 129.111 1.00 79.12 48 LYS F CA 1
ATOM 12915 C C . LYS G 2 45 ? 161.286 184.517 130.337 1.00 79.12 48 LYS F C 1
ATOM 12916 O O . LYS G 2 45 ? 161.390 185.098 131.420 1.00 79.12 48 LYS F O 1
ATOM 12922 N N . GLU G 2 46 ? 161.654 183.253 130.149 1.00 72.13 49 GLU F N 1
ATOM 12923 C CA . GLU G 2 46 ? 162.301 182.490 131.203 1.00 72.13 49 GLU F CA 1
ATOM 12924 C C . GLU G 2 46 ? 163.739 182.956 131.407 1.00 72.13 49 GLU F C 1
ATOM 12925 O O . GLU G 2 46 ? 164.355 183.566 130.529 1.00 72.13 49 GLU F O 1
ATOM 12931 N N . ARG G 2 47 ? 164.269 182.669 132.595 1.00 60.47 50 ARG F N 1
ATOM 12932 C CA . ARG G 2 47 ? 165.643 183.029 132.917 1.00 60.47 50 ARG F CA 1
ATOM 12933 C C . ARG G 2 47 ? 166.607 182.247 132.038 1.00 60.47 50 ARG F C 1
ATOM 12934 O O . ARG G 2 47 ? 166.661 181.016 132.103 1.00 60.47 50 ARG F O 1
ATOM 12942 N N . GLU G 2 48 ? 167.361 182.961 131.214 1.00 62.51 51 GLU F N 1
ATOM 12943 C CA . GLU G 2 48 ? 168.443 182.360 130.453 1.00 62.51 51 GLU F CA 1
ATOM 12944 C C . GLU G 2 48 ? 169.686 182.179 131.310 1.00 62.51 51 GLU F C 1
ATOM 12945 O O . GLU G 2 48 ? 170.005 183.012 132.160 1.00 62.51 51 GLU F O 1
ATOM 12951 N N . PHE G 2 49 ? 170.382 181.074 131.080 1.00 55.74 52 PHE F N 1
ATOM 12952 C CA . PHE G 2 49 ? 171.733 180.893 131.587 1.00 55.74 52 PHE F CA 1
ATOM 12953 C C . PHE G 2 49 ? 172.673 181.901 130.936 1.00 55.74 52 PHE F C 1
ATOM 12954 O O . PHE G 2 49 ? 172.539 182.219 129.753 1.00 55.74 52 PHE F O 1
ATOM 12962 N N . VAL G 2 50 ? 173.626 182.421 131.713 1.00 57.39 53 VAL F N 1
ATOM 12963 C CA . VAL G 2 50 ? 174.614 183.375 131.221 1.00 57.39 53 VAL F CA 1
ATOM 12964 C C . VAL G 2 50 ? 176.040 182.884 131.451 1.00 57.39 53 VAL F C 1
ATOM 12965 O O . VAL G 2 50 ? 176.871 182.918 130.541 1.00 57.39 53 VAL F O 1
ATOM 12969 N N . ALA G 2 51 ? 176.348 182.447 132.669 1.00 55.07 54 ALA F N 1
ATOM 12970 C CA . ALA G 2 51 ? 177.661 181.894 132.974 1.00 55.07 54 ALA F CA 1
ATOM 12971 C C . ALA G 2 51 ? 177.560 181.064 134.242 1.00 55.07 54 ALA F C 1
ATOM 12972 O O . ALA G 2 51 ? 176.653 181.256 135.052 1.00 55.07 54 ALA F O 1
ATOM 12974 N N . ALA G 2 52 ? 178.493 180.126 134.398 1.00 53.83 55 ALA F N 1
ATOM 12975 C CA . ALA G 2 52 ? 178.633 179.396 135.649 1.00 53.83 55 ALA F CA 1
ATOM 12976 C C . ALA G 2 52 ? 180.099 179.087 135.905 1.00 53.83 55 ALA F C 1
ATOM 12977 O O . ALA G 2 52 ? 180.889 178.942 134.970 1.00 53.83 55 ALA F O 1
ATOM 12979 N N . ILE G 2 53 ? 180.451 178.979 137.182 1.00 54.01 56 ILE F N 1
ATOM 12980 C CA . ILE G 2 53 ? 181.817 178.704 137.606 1.00 54.01 56 ILE F CA 1
ATOM 12981 C C . ILE G 2 53 ? 181.800 177.646 138.700 1.00 54.01 56 ILE F C 1
ATOM 12982 O O . ILE G 2 53 ? 180.942 177.662 139.587 1.00 54.01 56 ILE F O 1
ATOM 12987 N N . ASP G 2 54 ? 182.725 176.699 138.607 1.00 56.29 57 ASP F N 1
ATOM 12988 C CA . ASP G 2 54 ? 182.950 175.735 139.676 1.00 56.29 57 ASP F CA 1
ATOM 12989 C C . ASP G 2 54 ? 183.669 176.425 140.827 1.00 56.29 57 ASP F C 1
ATOM 12990 O O . ASP G 2 54 ? 184.765 176.965 140.649 1.00 56.29 57 ASP F O 1
ATOM 12995 N N . TRP G 2 55 ? 183.048 176.418 142.004 1.00 58.27 58 TRP F N 1
ATOM 12996 C CA . TRP G 2 55 ? 183.590 177.160 143.134 1.00 58.27 58 TRP F CA 1
ATOM 12997 C C . TRP G 2 55 ? 184.918 176.589 143.612 1.00 58.27 58 TRP F C 1
ATOM 12998 O O . TRP G 2 55 ? 185.736 177.322 144.177 1.00 58.27 58 TRP F O 1
ATOM 13009 N N . ASN G 2 56 ? 185.153 175.297 143.400 1.00 59.75 59 ASN F N 1
ATOM 13010 C CA . ASN G 2 56 ? 186.401 174.676 143.823 1.00 59.75 59 ASN F CA 1
ATOM 13011 C C . ASN G 2 56 ? 187.443 174.649 142.709 1.00 59.75 59 ASN F C 1
ATOM 13012 O O . ASN G 2 56 ? 188.601 175.013 142.932 1.00 59.75 59 ASN F O 1
ATOM 13017 N N . THR G 2 57 ? 187.051 174.226 141.510 1.00 58.59 62 THR F N 1
ATOM 13018 C CA . THR G 2 57 ? 188.000 174.037 140.421 1.00 58.59 62 THR F CA 1
ATOM 13019 C C . THR G 2 57 ? 188.225 175.305 139.609 1.00 58.59 62 THR F C 1
ATOM 13020 O O . THR G 2 57 ? 189.293 175.465 139.009 1.00 58.59 62 THR F O 1
ATOM 13024 N N . GLY G 2 58 ? 187.258 176.215 139.590 1.00 57.11 63 GLY F N 1
ATOM 13025 C CA . GLY G 2 58 ? 187.367 177.414 138.788 1.00 57.11 63 GLY F CA 1
ATOM 13026 C C . GLY G 2 58 ? 187.063 177.238 137.321 1.00 57.11 63 GLY F C 1
ATOM 13027 O O . GLY G 2 58 ? 187.244 178.188 136.553 1.00 57.11 63 GLY F O 1
ATOM 13028 N N . ALA G 2 59 ? 186.616 176.059 136.903 1.00 57.66 64 ALA F N 1
ATOM 13029 C CA . ALA G 2 59 ? 186.206 175.863 135.522 1.00 57.66 64 ALA F CA 1
ATOM 13030 C C . ALA G 2 59 ? 184.994 176.723 135.203 1.00 57.66 64 ALA F C 1
ATOM 13031 O O . ALA G 2 59 ? 184.000 176.714 135.932 1.00 57.66 64 ALA F O 1
ATOM 13033 N N . ALA G 2 60 ? 185.077 177.462 134.106 1.00 57.02 65 ALA F N 1
ATOM 13034 C CA . ALA G 2 60 ? 184.009 178.346 133.674 1.00 57.02 65 ALA F CA 1
ATOM 13035 C C . ALA G 2 60 ? 183.233 177.727 132.522 1.00 57.02 65 ALA F C 1
ATOM 13036 O O . ALA G 2 60 ? 183.784 176.998 131.696 1.00 57.02 65 ALA F O 1
ATOM 13038 N N . SER G 2 61 ? 181.942 178.029 132.475 1.00 58.37 66 SER F N 1
ATOM 13039 C CA . SER G 2 61 ? 181.049 177.520 131.448 1.00 58.37 66 SER F CA 1
ATOM 13040 C C . SER G 2 61 ? 180.182 178.657 130.934 1.00 58.37 66 SER F C 1
ATOM 13041 O O . SER G 2 61 ? 179.761 179.522 131.705 1.00 58.37 66 SER F O 1
ATOM 13044 N N . TYR G 2 62 ? 179.913 178.648 129.634 1.00 61.59 67 TYR F N 1
ATOM 13045 C CA . TYR G 2 62 ? 179.151 179.697 128.979 1.00 61.59 67 TYR F CA 1
ATOM 13046 C C . TYR G 2 62 ? 178.271 179.087 127.903 1.00 61.59 67 TYR F C 1
ATOM 13047 O O . TYR G 2 62 ? 178.645 178.082 127.288 1.00 61.59 67 TYR F O 1
ATOM 13056 N N . PRO G 2 63 ? 177.106 179.669 127.652 1.00 65.98 68 PRO F N 1
ATOM 13057 C CA . PRO G 2 63 ? 176.348 179.321 126.453 1.00 65.98 68 PRO F CA 1
ATOM 13058 C C . PRO G 2 63 ? 176.963 179.950 125.212 1.00 65.98 68 PRO F C 1
ATOM 13059 O O . PRO G 2 63 ? 177.687 180.945 125.275 1.00 65.98 68 PRO F O 1
ATOM 13063 N N . ASP G 2 64 ? 176.662 179.338 124.066 1.00 73.47 69 ASP F N 1
ATOM 13064 C CA . ASP G 2 64 ? 177.212 179.815 122.803 1.00 73.47 69 ASP F CA 1
ATOM 13065 C C . ASP G 2 64 ? 176.731 181.212 122.438 1.00 73.47 69 ASP F C 1
ATOM 13066 O O . ASP G 2 64 ? 177.383 181.886 121.636 1.00 73.47 69 ASP F O 1
ATOM 13071 N N . SER G 2 65 ? 175.613 181.664 123.003 1.00 73.67 70 SER F N 1
ATOM 13072 C CA . SER G 2 65 ? 175.104 182.991 122.679 1.00 73.67 70 SER F CA 1
ATOM 13073 C C . SER G 2 65 ? 176.047 184.106 123.100 1.00 73.67 70 SER F C 1
ATOM 13074 O O . SER G 2 65 ? 175.949 185.217 122.569 1.00 73.67 70 SER F O 1
ATOM 13077 N N . VAL G 2 66 ? 176.953 183.845 124.043 1.00 73.28 71 VAL F N 1
ATOM 13078 C CA . VAL G 2 66 ? 177.766 184.894 124.642 1.00 73.28 71 VAL F CA 1
ATOM 13079 C C . VAL G 2 66 ? 179.242 184.533 124.703 1.00 73.28 71 VAL F C 1
ATOM 13080 O O . VAL G 2 66 ? 180.032 185.298 125.259 1.00 73.28 71 VAL F O 1
ATOM 13084 N N . LYS G 2 67 ? 179.643 183.391 124.151 1.00 73.55 72 LYS F N 1
ATOM 13085 C CA . LYS G 2 67 ? 181.024 182.937 124.236 1.00 73.55 72 LYS F CA 1
ATOM 13086 C C . LYS G 2 67 ? 181.997 184.000 123.744 1.00 73.55 72 LYS F C 1
ATOM 13087 O O . LYS G 2 67 ? 181.847 184.541 122.645 1.00 73.55 72 LYS F O 1
ATOM 13093 N N . GLY G 2 68 ? 182.994 184.299 124.574 1.00 73.81 74 GLY F N 1
ATOM 13094 C CA . GLY G 2 68 ? 183.987 185.308 124.280 1.00 73.81 74 GLY F CA 1
ATOM 13095 C C . GLY G 2 68 ? 183.590 186.737 124.567 1.00 73.81 74 GLY F C 1
ATOM 13096 O O . GLY G 2 68 ? 184.470 187.604 124.631 1.00 73.81 74 GLY F O 1
ATOM 13097 N N . ARG G 2 69 ? 182.303 187.025 124.738 1.00 75.42 75 ARG F N 1
ATOM 13098 C CA . ARG G 2 69 ? 181.904 188.360 125.171 1.00 75.42 75 ARG F CA 1
ATOM 13099 C C . ARG G 2 69 ? 182.030 188.536 126.681 1.00 75.42 75 ARG F C 1
ATOM 13100 O O . ARG G 2 69 ? 182.640 189.502 127.148 1.00 75.42 75 ARG F O 1
ATOM 13108 N N . PHE G 2 70 ? 181.466 187.616 127.461 1.00 72.24 76 PHE F N 1
ATOM 13109 C CA . PHE G 2 70 ? 181.432 187.735 128.912 1.00 72.24 76 PHE F CA 1
ATOM 13110 C C . PHE G 2 70 ? 182.382 186.729 129.549 1.00 72.24 76 PHE F C 1
ATOM 13111 O O . PHE G 2 70 ? 182.616 185.645 129.010 1.00 72.24 76 PHE F O 1
ATOM 13119 N N . THR G 2 71 ? 182.930 187.099 130.705 1.00 66.72 77 THR F N 1
ATOM 13120 C CA . THR G 2 71 ? 183.799 186.227 131.484 1.00 66.72 77 THR F CA 1
ATOM 13121 C C . THR G 2 71 ? 183.359 186.234 132.939 1.00 66.72 77 THR F C 1
ATOM 13122 O O . THR G 2 71 ? 183.057 187.290 133.500 1.00 66.72 77 THR F O 1
ATOM 13126 N N . ILE G 2 72 ? 183.326 185.053 133.543 1.00 61.35 78 ILE F N 1
ATOM 13127 C CA . ILE G 2 72 ? 182.988 184.887 134.951 1.00 61.35 78 ILE F CA 1
ATOM 13128 C C . ILE G 2 72 ? 184.264 184.621 135.735 1.00 61.35 78 ILE F C 1
ATOM 13129 O O . ILE G 2 72 ? 185.174 183.937 135.251 1.00 61.35 78 ILE F O 1
ATOM 13134 N N . SER G 2 73 ? 184.348 185.180 136.940 1.00 63.95 79 SER F N 1
ATOM 13135 C CA . SER G 2 73 ? 185.480 184.932 137.817 1.00 63.95 79 SER F CA 1
ATOM 13136 C C . SER G 2 73 ? 185.007 184.900 139.261 1.00 63.95 79 SER F C 1
ATOM 13137 O O . SER G 2 73 ? 183.887 185.302 139.581 1.00 63.95 79 SER F O 1
ATOM 13140 N N . LYS G 2 74 ? 185.879 184.412 140.140 1.00 64.72 80 LYS F N 1
ATOM 13141 C CA . LYS G 2 74 ? 185.553 184.258 141.548 1.00 64.72 80 LYS F CA 1
ATOM 13142 C C . LYS G 2 74 ? 186.734 184.706 142.394 1.00 64.72 80 LYS F C 1
ATOM 13143 O O . LYS G 2 74 ? 187.866 184.801 141.917 1.00 64.72 80 LYS F O 1
ATOM 13149 N N . ASP G 2 75 ? 186.452 184.986 143.663 1.00 71.05 81 ASP F N 1
ATOM 13150 C CA . ASP G 2 75 ? 187.480 185.118 144.691 1.00 71.05 81 ASP F CA 1
ATOM 13151 C C . ASP G 2 75 ? 186.954 184.429 145.942 1.00 71.05 81 ASP F C 1
ATOM 13152 O O . ASP G 2 75 ? 186.065 184.960 146.616 1.00 71.05 81 ASP F O 1
ATOM 13157 N N . ASN G 2 76 ? 187.492 183.245 146.246 1.00 70.52 82 ASN F N 1
ATOM 13158 C CA . ASN G 2 76 ? 187.003 182.474 147.385 1.00 70.52 82 ASN F CA 1
ATOM 13159 C C . ASN G 2 76 ? 187.240 183.181 148.712 1.00 70.52 82 ASN F C 1
ATOM 13160 O O . ASN G 2 76 ? 186.471 182.986 149.660 1.00 70.52 82 ASN F O 1
ATOM 13165 N N . ALA G 2 77 ? 188.288 184.002 148.809 1.00 74.32 83 ALA F N 1
ATOM 13166 C CA . ALA G 2 77 ? 188.561 184.681 150.071 1.00 74.32 83 ALA F CA 1
ATOM 13167 C C . ALA G 2 77 ? 187.583 185.818 150.326 1.00 74.32 83 ALA F C 1
ATOM 13168 O O . ALA G 2 77 ? 187.287 186.131 151.484 1.00 74.32 83 ALA F O 1
ATOM 13170 N N . ARG G 2 78 ? 187.072 186.443 149.269 1.00 76.09 84 ARG F N 1
ATOM 13171 C CA . ARG G 2 78 ? 186.051 187.471 149.392 1.00 76.09 84 ARG F CA 1
ATOM 13172 C C . ARG G 2 78 ? 184.640 186.907 149.460 1.00 76.09 84 ARG F C 1
ATOM 13173 O O . ARG G 2 78 ? 183.719 187.637 149.840 1.00 76.09 84 ARG F O 1
ATOM 13181 N N . ASN G 2 79 ? 184.452 185.636 149.107 1.00 71.59 85 ASN F N 1
ATOM 13182 C CA . ASN G 2 79 ? 183.134 185.072 148.823 1.00 71.59 85 ASN F CA 1
ATOM 13183 C C . ASN G 2 79 ? 182.392 185.909 147.784 1.00 71.59 85 ASN F C 1
ATOM 13184 O O . ASN G 2 79 ? 181.254 186.334 147.984 1.00 71.59 85 ASN F O 1
ATOM 13189 N N . ALA G 2 80 ? 183.056 186.146 146.657 1.00 67.51 86 ALA F N 1
ATOM 13190 C CA . ALA G 2 80 ? 182.523 186.991 145.602 1.00 67.51 86 ALA F CA 1
ATOM 13191 C C . ALA G 2 80 ? 182.594 186.275 144.262 1.00 67.51 86 ALA F C 1
ATOM 13192 O O . ALA G 2 80 ? 183.473 185.444 144.027 1.00 67.51 86 ALA F O 1
ATOM 13194 N N . VAL G 2 81 ? 181.654 186.613 143.384 1.00 64.90 87 VAL F N 1
ATOM 13195 C CA . VAL G 2 81 ? 181.616 186.123 142.013 1.00 64.90 87 VAL F CA 1
ATOM 13196 C C . VAL G 2 81 ? 181.444 187.324 141.097 1.00 64.90 87 VAL F C 1
ATOM 13197 O O . VAL G 2 81 ? 180.688 188.248 141.414 1.00 64.90 87 VAL F O 1
ATOM 13201 N N . TYR G 2 82 ? 182.138 187.315 139.963 1.00 65.70 88 TYR F N 1
ATOM 13202 C CA . TYR G 2 82 ? 182.142 188.460 139.069 1.00 65.70 88 TYR F CA 1
ATOM 13203 C C . TYR G 2 82 ? 181.793 188.021 137.658 1.00 65.70 88 TYR F C 1
ATOM 13204 O O . TYR G 2 82 ? 182.132 186.914 137.234 1.00 65.70 88 TYR F O 1
ATOM 13213 N N . LEU G 2 83 ? 181.109 188.902 136.933 1.00 65.78 89 LEU F N 1
ATOM 13214 C CA . LEU G 2 83 ? 180.833 188.713 135.513 1.00 65.78 89 LEU F CA 1
ATOM 13215 C C . LEU G 2 83 ? 181.159 190.018 134.807 1.00 65.78 89 LEU F C 1
ATOM 13216 O O . LEU G 2 83 ? 180.418 190.997 134.941 1.00 65.78 89 LEU F O 1
ATOM 13221 N N . GLN G 2 84 ? 182.253 190.040 134.058 1.00 70.71 90 GLN F N 1
ATOM 13222 C CA . GLN G 2 84 ? 182.610 191.215 133.277 1.00 70.71 90 GLN F CA 1
ATOM 13223 C C . GLN G 2 84 ? 182.045 191.073 131.872 1.00 70.71 90 GLN F C 1
ATOM 13224 O O . GLN G 2 84 ? 182.338 190.100 131.172 1.00 70.71 90 GLN F O 1
ATOM 13230 N N . MET G 2 85 ? 181.252 192.054 131.462 1.00 74.82 91 MET F N 1
ATOM 13231 C CA . MET G 2 85 ? 180.585 192.051 130.170 1.00 74.82 91 MET F CA 1
ATOM 13232 C C . MET G 2 85 ? 181.273 193.054 129.256 1.00 74.82 91 MET F C 1
ATOM 13233 O O . MET G 2 85 ? 181.411 194.227 129.614 1.00 74.82 91 MET F O 1
ATOM 13238 N N . ASN G 2 86 ? 181.709 192.592 128.091 1.00 76.49 92 ASN F N 1
ATOM 13239 C CA . ASN G 2 86 ? 182.383 193.430 127.113 1.00 76.49 92 ASN F CA 1
ATOM 13240 C C . ASN G 2 86 ? 181.659 193.341 125.779 1.00 76.49 92 ASN F C 1
ATOM 13241 O O . ASN G 2 86 ? 180.984 192.350 125.484 1.00 76.49 92 ASN F O 1
ATOM 13246 N N . ASN G 2 87 ? 181.816 194.388 124.972 1.00 78.76 93 ASN F N 1
ATOM 13247 C CA . ASN G 2 87 ? 181.156 194.486 123.673 1.00 78.76 93 ASN F CA 1
ATOM 13248 C C . ASN G 2 87 ? 179.652 194.289 123.826 1.00 78.76 93 ASN F C 1
ATOM 13249 O O . ASN G 2 87 ? 179.030 193.461 123.159 1.00 78.76 93 ASN F O 1
ATOM 13254 N N . LEU G 2 88 ? 179.071 195.059 124.739 1.00 77.75 94 LEU F N 1
ATOM 13255 C CA . LEU G 2 88 ? 177.652 194.951 125.035 1.00 77.75 94 LEU F CA 1
ATOM 13256 C C . LEU G 2 88 ? 176.801 195.293 123.818 1.00 77.75 94 LEU F C 1
ATOM 13257 O O . LEU G 2 88 ? 177.181 196.100 122.967 1.00 77.75 94 LEU F O 1
ATOM 13262 N N . LYS G 2 89 ? 175.638 194.658 123.742 1.00 77.13 95 LYS F N 1
ATOM 13263 C CA . LYS G 2 89 ? 174.699 194.763 122.641 1.00 77.13 95 LYS F CA 1
ATOM 13264 C C . LYS G 2 89 ? 173.308 195.040 123.187 1.00 77.13 95 LYS F C 1
ATOM 13265 O O . LYS G 2 89 ? 173.018 194.719 124.344 1.00 77.13 95 LYS F O 1
ATOM 13271 N N . PRO G 2 90 ? 172.437 195.656 122.389 1.00 77.27 96 PRO F N 1
ATOM 13272 C CA . PRO G 2 90 ? 171.078 195.953 122.869 1.00 77.27 96 PRO F CA 1
ATOM 13273 C C . PRO G 2 90 ? 170.321 194.751 123.399 1.00 77.27 96 PRO F C 1
ATOM 13274 O O . PRO G 2 90 ? 169.540 194.892 124.348 1.00 77.27 96 PRO F O 1
ATOM 13278 N N . GLU G 2 91 ? 170.519 193.570 122.817 1.00 78.29 97 GLU F N 1
ATOM 13279 C CA . GLU G 2 91 ? 169.819 192.373 123.263 1.00 78.29 97 GLU F CA 1
ATOM 13280 C C . GLU G 2 91 ? 170.184 191.953 124.681 1.00 78.29 97 GLU F C 1
ATOM 13281 O O . GLU G 2 91 ? 169.470 191.131 125.265 1.00 78.29 97 GLU F O 1
ATOM 13287 N N . ASP G 2 92 ? 171.262 192.489 125.246 1.00 76.61 98 ASP F N 1
ATOM 13288 C CA . ASP G 2 92 ? 171.718 192.119 126.579 1.00 76.61 98 ASP F CA 1
ATOM 13289 C C . ASP G 2 92 ? 170.919 192.749 127.714 1.00 76.61 98 ASP F C 1
ATOM 13290 O O . ASP G 2 92 ? 171.185 192.422 128.875 1.00 76.61 98 ASP F O 1
ATOM 13295 N N . THR G 2 93 ? 169.966 193.634 127.436 1.00 74.43 99 THR F N 1
ATOM 13296 C CA . THR G 2 93 ? 169.207 194.258 128.514 1.00 74.43 99 THR F CA 1
ATOM 13297 C C . THR G 2 93 ? 168.302 193.239 129.202 1.00 74.43 99 THR F C 1
ATOM 13298 O O . THR G 2 93 ? 167.482 192.578 128.557 1.00 74.43 99 THR F O 1
ATOM 13302 N N . ALA G 2 94 ? 168.487 193.087 130.510 1.00 69.55 100 ALA F N 1
ATOM 13303 C CA . ALA G 2 94 ? 167.782 192.101 131.316 1.00 69.55 100 ALA F CA 1
ATOM 13304 C C . ALA G 2 94 ? 168.098 192.376 132.776 1.00 69.55 100 ALA F C 1
ATOM 13305 O O . ALA G 2 94 ? 169.046 193.096 133.095 1.00 69.55 100 ALA F O 1
ATOM 13307 N N . VAL G 2 95 ? 167.289 191.803 133.658 1.00 66.56 101 VAL F N 1
ATOM 13308 C CA . VAL G 2 95 ? 167.663 191.684 135.062 1.00 66.56 101 VAL F CA 1
ATOM 13309 C C . VAL G 2 95 ? 168.605 190.496 135.204 1.00 66.56 101 VAL F C 1
ATOM 13310 O O . VAL G 2 95 ? 168.273 189.375 134.802 1.00 66.56 101 VAL F O 1
ATOM 13314 N N . TYR G 2 96 ? 169.781 190.732 135.777 1.00 65.77 102 TYR F N 1
ATOM 13315 C CA . TYR G 2 96 ? 170.797 189.700 135.935 1.00 65.77 102 TYR F CA 1
ATOM 13316 C C . TYR G 2 96 ? 170.843 189.203 137.374 1.00 65.77 102 TYR F C 1
ATOM 13317 O O . TYR G 2 96 ? 170.951 190.004 138.306 1.00 65.77 102 TYR F O 1
ATOM 13326 N N . TYR G 2 97 ? 170.787 187.883 137.550 1.00 61.37 103 TYR F N 1
ATOM 13327 C CA . TYR G 2 97 ? 170.762 187.254 138.864 1.00 61.37 103 TYR F CA 1
ATOM 13328 C C . TYR G 2 97 ? 171.990 186.378 139.053 1.00 61.37 103 TYR F C 1
ATOM 13329 O O . TYR G 2 97 ? 172.336 185.598 138.161 1.00 61.37 103 TYR F O 1
ATOM 13338 N N . CYS G 2 98 ? 172.639 186.496 140.206 1.00 59.20 104 CYS F N 1
ATOM 13339 C CA . CYS G 2 98 ? 173.600 185.487 140.621 1.00 59.20 104 CYS F CA 1
ATOM 13340 C C . CYS G 2 98 ? 172.888 184.386 141.394 1.00 59.20 104 CYS F C 1
ATOM 13341 O O . CYS G 2 98 ? 171.893 184.626 142.079 1.00 59.20 104 CYS F O 1
ATOM 13344 N N . ALA G 2 99 ? 173.405 183.167 141.270 1.00 51.59 105 ALA F N 1
ATOM 13345 C CA . ALA G 2 99 ? 172.829 182.014 141.940 1.00 51.59 105 ALA F CA 1
ATOM 13346 C C . ALA G 2 99 ? 173.929 181.105 142.458 1.00 51.59 105 ALA F C 1
ATOM 13347 O O . ALA G 2 99 ? 175.025 181.046 141.897 1.00 51.59 105 ALA F O 1
ATOM 13349 N N . VAL G 2 100 ? 173.623 180.398 143.539 1.00 49.08 106 VAL F N 1
ATOM 13350 C CA . VAL G 2 100 ? 174.402 179.256 143.993 1.00 49.08 106 VAL F CA 1
ATOM 13351 C C . VAL G 2 100 ? 173.552 178.012 143.787 1.00 49.08 106 VAL F C 1
ATOM 13352 O O . VAL G 2 100 ? 172.354 178.015 144.088 1.00 49.08 106 VAL F O 1
ATOM 13356 N N . GLY G 2 101 ? 174.149 176.971 143.226 1.00 49.08 107 GLY F N 1
ATOM 13357 C CA . GLY G 2 101 ? 173.347 175.841 142.821 1.00 49.08 107 GLY F CA 1
ATOM 13358 C C . GLY G 2 101 ? 174.181 174.628 142.487 1.00 49.08 107 GLY F C 1
ATOM 13359 O O . GLY G 2 101 ? 175.390 174.597 142.706 1.00 49.08 107 GLY F O 1
ATOM 13360 N N . ARG G 2 102 ? 173.500 173.629 141.959 1.00 49.08 108 ARG F N 1
ATOM 13361 C CA . ARG G 2 102 ? 173.995 172.308 141.615 1.00 49.08 108 ARG F CA 1
ATOM 13362 C C . ARG G 2 102 ? 174.732 172.349 140.279 1.00 49.08 108 ARG F C 1
ATOM 13363 O O . ARG G 2 102 ? 174.311 173.056 139.361 1.00 49.08 108 ARG F O 1
ATOM 13371 N N . PRO G 2 103 ? 175.833 171.619 140.149 1.00 40.19 109 PRO F N 1
ATOM 13372 C CA . PRO G 2 103 ? 176.514 171.522 138.865 1.00 40.19 109 PRO F CA 1
ATOM 13373 C C . PRO G 2 103 ? 175.612 170.895 137.821 1.00 40.19 109 PRO F C 1
ATOM 13374 O O . PRO G 2 103 ? 174.879 169.941 138.117 1.00 40.19 109 PRO F O 1
ATOM 13378 N N . PRO G 2 104 ? 175.645 171.387 136.577 1.00 42.43 110 PRO F N 1
ATOM 13379 C CA . PRO G 2 104 ? 176.457 172.495 136.074 1.00 42.43 110 PRO F CA 1
ATOM 13380 C C . PRO G 2 104 ? 175.849 173.901 136.154 1.00 42.43 110 PRO F C 1
ATOM 13381 O O . PRO G 2 104 ? 176.445 174.806 135.576 1.00 42.43 110 PRO F O 1
ATOM 13385 N N . LEU G 2 105 ? 174.714 174.087 136.830 1.00 44.00 111 LEU F N 1
ATOM 13386 C CA . LEU G 2 105 ? 173.985 175.363 136.809 1.00 44.00 111 LEU F CA 1
ATOM 13387 C C . LEU G 2 105 ? 173.688 175.835 135.391 1.00 44.00 111 LEU F C 1
ATOM 13388 O O . LEU G 2 105 ? 173.627 177.035 135.124 1.00 44.00 111 LEU F O 1
ATOM 13393 N N . ASN G 2 106 A 173.508 174.898 134.467 1.00 47.80 111 ASN F N 1
ATOM 13394 C CA . ASN G 2 106 A 173.185 175.251 133.094 1.00 47.80 111 ASN F CA 1
ATOM 13395 C C . ASN G 2 106 A 171.748 175.730 132.936 1.00 47.80 111 ASN F C 1
ATOM 13396 O O . ASN G 2 106 A 171.409 176.281 131.886 1.00 47.80 111 ASN F O 1
ATOM 13401 N N . ARG G 2 107 A 170.909 175.562 133.952 1.00 43.31 112 ARG F N 1
ATOM 13402 C CA . ARG G 2 107 A 169.494 175.875 133.862 1.00 43.31 112 ARG F CA 1
ATOM 13403 C C . ARG G 2 107 A 168.994 176.298 135.233 1.00 43.31 112 ARG F C 1
ATOM 13404 O O . ARG G 2 107 A 169.521 175.836 136.250 1.00 43.31 112 ARG F O 1
ATOM 13412 N N . PRO G 2 108 ? 167.986 177.173 135.294 1.00 45.11 112 PRO F N 1
ATOM 13413 C CA . PRO G 2 108 ? 167.617 177.787 136.579 1.00 45.11 112 PRO F CA 1
ATOM 13414 C C . PRO G 2 108 ? 167.038 176.826 137.593 1.00 45.11 112 PRO F C 1
ATOM 13415 O O . PRO G 2 108 ? 167.058 177.132 138.789 1.00 45.11 112 PRO F O 1
ATOM 13419 N N . THR G 2 109 ? 166.519 175.685 137.161 1.00 43.44 113 THR F N 1
ATOM 13420 C CA . THR G 2 109 ? 165.995 174.688 138.080 1.00 43.44 113 THR F CA 1
ATOM 13421 C C . THR G 2 109 ? 167.052 174.160 139.049 1.00 43.44 113 THR F C 1
ATOM 13422 O O . THR G 2 109 ? 166.700 173.647 140.115 1.00 43.44 113 THR F O 1
ATOM 13426 N N . LEU G 2 110 ? 168.334 174.308 138.721 1.00 40.90 114 LEU F N 1
ATOM 13427 C CA . LEU G 2 110 ? 169.417 173.775 139.535 1.00 40.90 114 LEU F CA 1
ATOM 13428 C C . LEU G 2 110 ? 169.846 174.680 140.685 1.00 40.90 114 LEU F C 1
ATOM 13429 O O . LEU G 2 110 ? 170.575 174.217 141.565 1.00 40.90 114 LEU F O 1
ATOM 13434 N N . ALA G 2 111 ? 169.434 175.941 140.704 1.00 41.68 115 ALA F N 1
ATOM 13435 C CA . ALA G 2 111 ? 169.865 176.856 141.752 1.00 41.68 115 ALA F CA 1
ATOM 13436 C C . ALA G 2 111 ? 169.309 176.469 143.116 1.00 41.68 115 ALA F C 1
ATOM 13437 O O . ALA G 2 111 ? 168.165 176.028 143.238 1.00 41.68 115 ALA F O 1
ATOM 13439 N N . TYR G 2 112 ? 170.143 176.624 144.150 1.00 43.60 116 TYR F N 1
ATOM 13440 C CA . TYR G 2 112 ? 169.661 176.565 145.526 1.00 43.60 116 TYR F CA 1
ATOM 13441 C C . TYR G 2 112 ? 169.048 177.892 145.950 1.00 43.60 116 TYR F C 1
ATOM 13442 O O . TYR G 2 112 ? 167.947 177.928 146.505 1.00 43.60 116 TYR F O 1
ATOM 13451 N N . TYR G 2 113 ? 169.751 178.991 145.692 1.00 49.08 117 TYR F N 1
ATOM 13452 C CA . TYR G 2 113 ? 169.366 180.306 146.172 1.00 49.08 117 TYR F CA 1
ATOM 13453 C C . TYR G 2 113 ? 169.616 181.339 145.085 1.00 49.08 117 TYR F C 1
ATOM 13454 O O . TYR G 2 113 ? 170.483 181.164 144.230 1.00 49.08 117 TYR F O 1
ATOM 13463 N N . TRP G 2 114 ? 168.847 182.421 145.138 1.00 49.63 118 TRP F N 1
ATOM 13464 C CA . TRP G 2 114 ? 168.857 183.464 144.126 1.00 49.63 118 TRP F CA 1
ATOM 13465 C C . TRP G 2 114 ? 169.135 184.817 144.760 1.00 49.63 118 TRP F C 1
ATOM 13466 O O . TRP G 2 114 ? 168.669 185.101 145.866 1.00 49.63 118 TRP F O 1
ATOM 13477 N N . GLY G 2 115 ? 169.895 185.645 144.058 1.00 60.43 119 GLY F N 1
ATOM 13478 C CA . GLY G 2 115 ? 169.977 187.047 144.393 1.00 60.43 119 GLY F CA 1
ATOM 13479 C C . GLY G 2 115 ? 168.723 187.789 143.966 1.00 60.43 119 GLY F C 1
ATOM 13480 O O . GLY G 2 115 ? 167.811 187.244 143.345 1.00 60.43 119 GLY F O 1
ATOM 13481 N N . GLN G 2 116 ? 168.682 189.073 144.315 1.00 65.42 120 GLN F N 1
ATOM 13482 C CA . GLN G 2 116 ? 167.545 189.916 143.966 1.00 65.42 120 GLN F CA 1
ATOM 13483 C C . GLN G 2 116 ? 167.585 190.414 142.528 1.00 65.42 120 GLN F C 1
ATOM 13484 O O . GLN G 2 116 ? 166.572 190.921 142.039 1.00 65.42 120 GLN F O 1
ATOM 13490 N N . GLY G 2 117 ? 168.716 190.287 141.846 1.00 65.47 121 GLY F N 1
ATOM 13491 C CA . GLY G 2 117 ? 168.842 190.769 140.486 1.00 65.47 121 GLY F CA 1
ATOM 13492 C C . GLY G 2 117 ? 169.200 192.234 140.365 1.00 65.47 121 GLY F C 1
ATOM 13493 O O . GLY G 2 117 ? 168.827 193.047 141.213 1.00 65.47 121 GLY F O 1
ATOM 13494 N N . THR G 2 118 ? 169.931 192.577 139.309 1.00 68.96 122 THR F N 1
ATOM 13495 C CA . THR G 2 118 ? 170.294 193.953 139.011 1.00 68.96 122 THR F CA 1
ATOM 13496 C C . THR G 2 118 ? 169.940 194.257 137.564 1.00 68.96 122 THR F C 1
ATOM 13497 O O . THR G 2 118 ? 170.186 193.438 136.672 1.00 68.96 122 THR F O 1
ATOM 13501 N N . GLN G 2 119 ? 169.310 195.406 137.340 1.00 71.36 123 GLN F N 1
ATOM 13502 C CA . GLN G 2 119 ? 168.913 195.805 135.998 1.00 71.36 123 GLN F CA 1
ATOM 13503 C C . GLN G 2 119 ? 170.117 196.306 135.212 1.00 71.36 123 GLN F C 1
ATOM 13504 O O . GLN G 2 119 ? 170.869 197.161 135.686 1.00 71.36 123 GLN F O 1
ATOM 13510 N N . VAL G 2 120 ? 170.295 195.770 134.009 1.00 74.15 124 VAL F N 1
ATOM 13511 C CA . VAL G 2 120 ? 171.271 196.270 133.049 1.00 74.15 124 VAL F CA 1
ATOM 13512 C C . VAL G 2 120 ? 170.509 196.726 131.816 1.00 74.15 124 VAL F C 1
ATOM 13513 O O . VAL G 2 120 ? 169.810 195.926 131.183 1.00 74.15 124 VAL F O 1
ATOM 13517 N N . THR G 2 121 ? 170.638 198.005 131.479 1.00 79.55 125 THR F N 1
ATOM 13518 C CA . THR G 2 121 ? 170.019 198.583 130.294 1.00 79.55 125 THR F CA 1
ATOM 13519 C C . THR G 2 121 ? 171.107 198.998 129.315 1.00 79.55 125 THR F C 1
ATOM 13520 O O . THR G 2 121 ? 171.963 199.824 129.648 1.00 79.55 125 THR F O 1
ATOM 13524 N N . VAL G 2 122 ? 171.073 198.426 128.116 1.00 82.26 126 VAL F N 1
ATOM 13525 C CA . VAL G 2 122 ? 172.052 198.704 127.072 1.00 82.26 126 VAL F CA 1
ATOM 13526 C C . VAL G 2 122 ? 171.370 199.526 125.990 1.00 82.26 126 VAL F C 1
ATOM 13527 O O . VAL G 2 122 ? 170.335 199.116 125.450 1.00 82.26 126 VAL F O 1
ATOM 13531 N N . SER G 2 123 ? 171.947 200.682 125.674 1.00 88.34 127 SER F N 1
ATOM 13532 C CA . SER G 2 123 ? 171.306 201.665 124.814 1.00 88.34 127 SER F CA 1
ATOM 13533 C C . SER G 2 123 ? 172.270 202.100 123.723 1.00 88.34 127 SER F C 1
ATOM 13534 O O . SER G 2 123 ? 173.463 202.290 123.976 1.00 88.34 127 SER F O 1
ATOM 13537 N N . SER G 2 124 ? 171.747 202.254 122.513 1.00 92.54 128 SER F N 1
ATOM 13538 C CA . SER G 2 124 ? 172.532 202.776 121.402 1.00 92.54 128 SER F CA 1
ATOM 13539 C C . SER G 2 124 ? 172.765 204.274 121.560 1.00 92.54 128 SER F C 1
ATOM 13540 O O . SER G 2 124 ? 172.101 204.933 122.360 1.00 92.54 128 SER F O 1
ATOM 13543 N N . GLU H 3 1 ? 133.470 181.608 143.317 1.00 60.43 1 GLU H N 1
ATOM 13544 C CA . GLU H 3 1 ? 134.544 182.590 143.346 1.00 60.43 1 GLU H CA 1
ATOM 13545 C C . GLU H 3 1 ? 134.024 183.940 143.820 1.00 60.43 1 GLU H C 1
ATOM 13546 O O . GLU H 3 1 ? 132.824 184.121 143.988 1.00 60.43 1 GLU H O 1
ATOM 13552 N N . VAL H 3 2 ? 134.930 184.887 144.037 1.00 57.50 2 VAL H N 1
ATOM 13553 C CA . VAL H 3 2 ? 134.578 186.281 144.271 1.00 57.50 2 VAL H CA 1
ATOM 13554 C C . VAL H 3 2 ? 135.275 187.127 143.216 1.00 57.50 2 VAL H C 1
ATOM 13555 O O . VAL H 3 2 ? 136.464 186.930 142.942 1.00 57.50 2 VAL H O 1
ATOM 13559 N N . GLN H 3 3 ? 134.538 188.062 142.630 1.00 62.25 3 GLN H N 1
ATOM 13560 C CA . GLN H 3 3 ? 135.086 189.008 141.670 1.00 62.25 3 GLN H CA 1
ATOM 13561 C C . GLN H 3 3 ? 135.360 190.334 142.362 1.00 62.25 3 GLN H C 1
ATOM 13562 O O . GLN H 3 3 ? 134.490 190.870 143.054 1.00 62.25 3 GLN H O 1
ATOM 13568 N N . LEU H 3 4 ? 136.568 190.852 142.181 1.00 62.52 4 LEU H N 1
ATOM 13569 C CA . LEU H 3 4 ? 137.005 192.081 142.819 1.00 62.52 4 LEU H CA 1
ATOM 13570 C C . LEU H 3 4 ? 137.350 193.092 141.733 1.00 62.52 4 LEU H C 1
ATOM 13571 O O . LEU H 3 4 ? 137.999 192.743 140.744 1.00 62.52 4 LEU H O 1
ATOM 13576 N N . VAL H 3 5 ? 136.924 194.344 141.905 1.00 67.24 5 VAL H N 1
ATOM 13577 C CA . VAL H 3 5 ? 137.194 195.399 140.925 1.00 67.24 5 VAL H CA 1
ATOM 13578 C C . VAL H 3 5 ? 137.623 196.674 141.651 1.00 67.24 5 VAL H C 1
ATOM 13579 O O . VAL H 3 5 ? 136.840 197.263 142.404 1.00 67.24 5 VAL H O 1
ATOM 13583 N N . GLU H 3 6 ? 138.881 197.067 141.473 1.00 74.30 6 GLU H N 1
ATOM 13584 C CA . GLU H 3 6 ? 139.404 198.262 142.115 1.00 74.30 6 GLU H CA 1
ATOM 13585 C C . GLU H 3 6 ? 139.003 199.523 141.359 1.00 74.30 6 GLU H C 1
ATOM 13586 O O . GLU H 3 6 ? 138.620 199.489 140.187 1.00 74.30 6 GLU H O 1
ATOM 13592 N N . SER H 3 7 ? 139.100 200.652 142.056 1.00 82.70 7 SER H N 1
ATOM 13593 C CA . SER H 3 7 ? 139.042 201.962 141.431 1.00 82.70 7 SER H CA 1
ATOM 13594 C C . SER H 3 7 ? 139.802 202.948 142.304 1.00 82.70 7 SER H C 1
ATOM 13595 O O . SER H 3 7 ? 140.084 202.680 143.474 1.00 82.70 7 SER H O 1
ATOM 13598 N N . GLY H 3 8 ? 140.135 204.097 141.722 1.00 94.19 8 GLY H N 1
ATOM 13599 C CA . GLY H 3 8 ? 140.743 205.180 142.465 1.00 94.19 8 GLY H CA 1
ATOM 13600 C C . GLY H 3 8 ? 142.246 205.308 142.346 1.00 94.19 8 GLY H C 1
ATOM 13601 O O . GLY H 3 8 ? 142.824 206.186 142.996 1.00 94.19 8 GLY H O 1
ATOM 13602 N N . GLY H 3 9 ? 142.897 204.471 141.547 1.00 101.61 9 GLY H N 1
ATOM 13603 C CA . GLY H 3 9 ? 144.300 204.672 141.251 1.00 101.61 9 GLY H CA 1
ATOM 13604 C C . GLY H 3 9 ? 144.547 205.892 140.382 1.00 101.61 9 GLY H C 1
ATOM 13605 O O . GLY H 3 9 ? 143.640 206.487 139.799 1.00 101.61 9 GLY H O 1
ATOM 13606 N N . GLY H 3 10 ? 145.815 206.265 140.297 1.00 108.63 11 GLY H N 1
ATOM 13607 C CA . GLY H 3 10 ? 146.227 207.393 139.489 1.00 108.63 11 GLY H CA 1
ATOM 13608 C C . GLY H 3 10 ? 147.502 208.004 140.033 1.00 108.63 11 GLY H C 1
ATOM 13609 O O . GLY H 3 10 ? 148.139 207.464 140.933 1.00 108.63 11 GLY H O 1
ATOM 13610 N N . LEU H 3 11 ? 147.860 209.150 139.460 1.00 112.34 12 LEU H N 1
ATOM 13611 C CA . LEU H 3 11 ? 148.973 209.940 139.962 1.00 112.34 12 LEU H CA 1
ATOM 13612 C C . LEU H 3 11 ? 148.536 210.805 141.135 1.00 112.34 12 LEU H C 1
ATOM 13613 O O . LEU H 3 11 ? 147.404 211.292 141.189 1.00 112.34 12 LEU H O 1
ATOM 13618 N N . VAL H 3 12 ? 149.452 210.997 142.081 1.00 114.43 13 VAL H N 1
ATOM 13619 C CA . VAL H 3 12 ? 149.179 211.812 143.257 1.00 114.43 13 VAL H CA 1
ATOM 13620 C C . VAL H 3 12 ? 150.484 212.441 143.724 1.00 114.43 13 VAL H C 1
ATOM 13621 O O . VAL H 3 12 ? 151.563 211.862 143.574 1.00 114.43 13 VAL H O 1
ATOM 13625 N N . GLN H 3 13 ? 150.376 213.647 144.290 1.00 116.82 14 GLN H N 1
ATOM 13626 C CA . GLN H 3 13 ? 151.521 214.382 144.806 1.00 116.82 14 GLN H CA 1
ATOM 13627 C C . GLN H 3 13 ? 151.908 213.855 146.187 1.00 116.82 14 GLN H C 1
ATOM 13628 O O . GLN H 3 13 ? 151.033 213.521 146.990 1.00 116.82 14 GLN H O 1
ATOM 13634 N N . PRO H 3 14 ? 153.204 213.767 146.482 1.00 115.77 15 PRO H N 1
ATOM 13635 C CA . PRO H 3 14 ? 153.629 213.321 147.812 1.00 115.77 15 PRO H CA 1
ATOM 13636 C C . PRO H 3 14 ? 153.123 214.235 148.916 1.00 115.77 15 PRO H C 1
ATOM 13637 O O . PRO H 3 14 ? 152.908 215.432 148.718 1.00 115.77 15 PRO H O 1
ATOM 13641 N N . GLY H 3 15 ? 152.924 213.642 150.094 1.00 114.43 16 GLY H N 1
ATOM 13642 C CA . GLY H 3 15 ? 152.258 214.295 151.199 1.00 114.43 16 GLY H CA 1
ATOM 13643 C C . GLY H 3 15 ? 150.751 214.385 151.096 1.00 114.43 16 GLY H C 1
ATOM 13644 O O . GLY H 3 15 ? 150.103 214.744 152.086 1.00 114.43 16 GLY H O 1
ATOM 13645 N N . GLY H 3 16 ? 150.168 214.075 149.944 1.00 113.23 17 GLY H N 1
ATOM 13646 C CA . GLY H 3 16 ? 148.734 214.139 149.758 1.00 113.23 17 GLY H CA 1
ATOM 13647 C C . GLY H 3 16 ? 148.024 212.875 150.196 1.00 113.23 17 GLY H C 1
ATOM 13648 O O . GLY H 3 16 ? 148.536 212.078 150.986 1.00 113.23 17 GLY H O 1
ATOM 13649 N N . SER H 3 17 ? 146.813 212.699 149.670 1.00 109.63 18 SER H N 1
ATOM 13650 C CA . SER H 3 17 ? 145.932 211.623 150.091 1.00 109.63 18 SER H CA 1
ATOM 13651 C C . SER H 3 17 ? 145.167 211.084 148.891 1.00 109.63 18 SER H C 1
ATOM 13652 O O . SER H 3 17 ? 144.929 211.799 147.915 1.00 109.63 18 SER H O 1
ATOM 13655 N N . LEU H 3 18 ? 144.781 209.812 148.978 1.00 102.43 19 LEU H N 1
ATOM 13656 C CA . LEU H 3 18 ? 144.025 209.152 147.924 1.00 102.43 19 LEU H CA 1
ATOM 13657 C C . LEU H 3 18 ? 143.151 208.083 148.564 1.00 102.43 19 LEU H C 1
ATOM 13658 O O . LEU H 3 18 ? 143.489 207.544 149.620 1.00 102.43 19 LEU H O 1
ATOM 13663 N N . ARG H 3 19 ? 142.019 207.786 147.927 1.00 95.04 20 ARG H N 1
ATOM 13664 C CA . ARG H 3 19 ? 141.010 206.898 148.504 1.00 95.04 20 ARG H CA 1
ATOM 13665 C C . ARG H 3 19 ? 140.698 205.770 147.524 1.00 95.04 20 ARG H C 1
ATOM 13666 O O . ARG H 3 19 ? 139.879 205.935 146.616 1.00 95.04 20 ARG H O 1
ATOM 13674 N N . LEU H 3 20 ? 141.353 204.627 147.716 1.00 87.55 21 LEU H N 1
ATOM 13675 C CA . LEU H 3 20 ? 141.109 203.451 146.894 1.00 87.55 21 LEU H CA 1
ATOM 13676 C C . LEU H 3 20 ? 139.787 202.789 147.267 1.00 87.55 21 LEU H C 1
ATOM 13677 O O . LEU H 3 20 ? 139.365 202.802 148.426 1.00 87.55 21 LEU H O 1
ATOM 13682 N N . SER H 3 21 ? 139.129 202.206 146.269 1.00 79.93 22 SER H N 1
ATOM 13683 C CA . SER H 3 21 ? 137.872 201.510 146.484 1.00 79.93 22 SER H CA 1
ATOM 13684 C C . SER H 3 21 ? 137.869 200.222 145.679 1.00 79.93 22 SER H C 1
ATOM 13685 O O . SER H 3 21 ? 138.420 200.158 144.577 1.00 79.93 22 SER 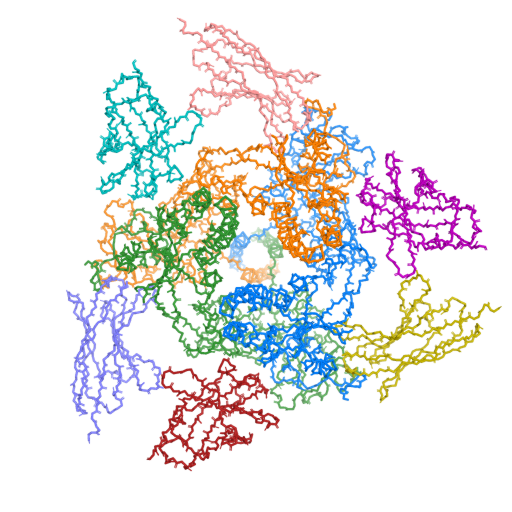H O 1
ATOM 13688 N N . CYS H 3 22 ? 137.240 199.194 146.241 1.00 71.39 23 CYS H N 1
ATOM 13689 C CA . CYS H 3 22 ? 137.154 197.885 145.610 1.00 71.39 23 CYS H CA 1
ATOM 13690 C C . CYS H 3 22 ? 135.769 197.313 145.857 1.00 71.39 23 CYS H C 1
ATOM 13691 O O . CYS H 3 22 ? 135.302 197.287 146.999 1.00 71.39 23 CYS H O 1
ATOM 13694 N N . SER H 3 23 ? 135.118 196.860 144.793 1.00 65.77 24 SER H N 1
ATOM 13695 C CA . SER H 3 23 ? 133.796 196.259 144.872 1.00 65.77 24 SER H CA 1
ATOM 13696 C C . SER H 3 23 ? 133.891 194.744 144.760 1.00 65.77 24 SER H C 1
ATOM 13697 O O . SER H 3 23 ? 134.648 194.218 143.939 1.00 65.77 24 SER H O 1
ATOM 13700 N N . ALA H 3 24 ? 133.124 194.045 145.591 1.00 61.15 25 ALA H N 1
ATOM 13701 C CA . ALA H 3 24 ? 133.125 192.592 145.629 1.00 61.15 25 ALA H CA 1
ATOM 13702 C C . ALA H 3 24 ? 131.748 192.054 145.273 1.00 61.15 25 ALA H C 1
ATOM 13703 O O . ALA H 3 24 ? 130.729 192.646 145.636 1.00 61.15 25 ALA H O 1
ATOM 13705 N N . SER H 3 25 ? 131.721 190.933 144.558 1.00 58.11 26 SER H N 1
ATOM 13706 C CA . SER H 3 25 ? 130.486 190.212 144.293 1.00 58.11 26 SER H CA 1
ATOM 13707 C C . SER H 3 25 ? 130.762 188.718 144.276 1.00 58.11 26 SER H C 1
ATOM 13708 O O . SER H 3 25 ? 131.821 188.282 143.820 1.00 58.11 26 SER H O 1
ATOM 13711 N N . GLY H 3 26 ? 129.807 187.940 144.760 1.00 55.51 27 GLY H N 1
ATOM 13712 C CA . GLY H 3 26 ? 129.978 186.517 144.924 1.00 55.51 27 GLY H CA 1
ATOM 13713 C C . GLY H 3 26 ? 129.410 186.060 146.248 1.00 55.51 27 GLY H C 1
ATOM 13714 O O . GLY H 3 26 ? 128.609 186.753 146.869 1.00 55.51 27 GLY H O 1
ATOM 13715 N N . SER H 3 27 ? 129.833 184.871 146.673 1.00 53.44 28 SER H N 1
ATOM 13716 C CA . SER H 3 27 ? 129.390 184.274 147.934 1.00 53.44 28 SER H CA 1
ATOM 13717 C C . SER H 3 27 ? 130.114 184.901 149.127 1.00 53.44 28 SER H C 1
ATOM 13718 O O . SER H 3 27 ? 130.818 184.241 149.889 1.00 53.44 28 SER H O 1
ATOM 13721 N N . LEU H 3 28 ? 129.934 186.212 149.270 1.00 51.85 29 LEU H N 1
ATOM 13722 C CA . LEU H 3 28 ? 130.689 186.984 150.247 1.00 51.85 29 LEU H CA 1
ATOM 13723 C C . LEU H 3 28 ? 130.390 186.589 151.684 1.00 51.85 29 LEU H C 1
ATOM 13724 O O . LEU H 3 28 ? 131.140 186.982 152.583 1.00 51.85 29 LEU H O 1
ATOM 13729 N N . SER H 3 29 ? 129.322 185.834 151.927 1.00 49.08 30 SER H N 1
ATOM 13730 C CA . SER H 3 29 ? 129.066 185.278 153.248 1.00 49.08 30 SER H CA 1
ATOM 13731 C C . SER H 3 29 ? 130.094 184.239 153.662 1.00 49.08 30 SER H C 1
ATOM 13732 O O . SER H 3 29 ? 130.116 183.846 154.830 1.00 49.08 30 SER H O 1
ATOM 13735 N N . THR H 3 30 ? 130.928 183.784 152.739 1.00 49.08 35 THR H N 1
ATOM 13736 C CA . THR H 3 30 ? 132.010 182.855 153.012 1.00 49.08 35 THR H CA 1
ATOM 13737 C C . THR H 3 30 ? 133.354 183.559 153.158 1.00 49.08 35 THR H C 1
ATOM 13738 O O . THR H 3 30 ? 134.363 182.907 153.431 1.00 49.08 35 THR H O 1
ATOM 13742 N N . ILE H 3 31 ? 133.386 184.879 153.034 1.00 49.08 36 ILE H N 1
ATOM 13743 C CA . ILE H 3 31 ? 134.637 185.625 153.028 1.00 49.08 36 ILE H CA 1
ATOM 13744 C C . ILE H 3 31 ? 134.961 186.077 154.442 1.00 49.08 36 ILE H C 1
ATOM 13745 O O . ILE H 3 31 ? 134.152 186.734 155.102 1.00 49.08 36 ILE H O 1
ATOM 13750 N N . LYS H 3 32 ? 136.154 185.710 154.900 1.00 49.08 37 LYS H N 1
ATOM 13751 C CA . LYS H 3 32 ? 136.610 185.997 156.251 1.00 49.08 37 LYS H CA 1
ATOM 13752 C C . LYS H 3 32 ? 137.190 187.397 156.372 1.00 49.08 37 LYS H C 1
ATOM 13753 O O . LYS H 3 32 ? 136.848 188.139 157.296 1.00 49.08 37 LYS H O 1
ATOM 13759 N N . ALA H 3 33 ? 138.068 187.775 155.454 1.00 51.34 38 ALA H N 1
ATOM 13760 C CA . ALA H 3 33 ? 138.702 189.077 155.513 1.00 51.34 38 ALA H CA 1
ATOM 13761 C C . ALA H 3 33 ? 138.782 189.682 154.125 1.00 51.34 38 ALA H C 1
ATOM 13762 O O . ALA H 3 33 ? 139.024 188.980 153.142 1.00 51.34 38 ALA H O 1
ATOM 13764 N N . LEU H 3 34 ? 138.583 190.991 154.062 1.00 55.79 39 LEU H N 1
ATOM 13765 C CA . LEU H 3 34 ? 138.840 191.792 152.881 1.00 55.79 39 LEU H CA 1
ATOM 13766 C C . LEU H 3 34 ? 139.949 192.773 153.220 1.00 55.79 39 LEU H C 1
ATOM 13767 O O . LEU H 3 34 ? 140.090 193.188 154.373 1.00 55.79 39 LEU H O 1
ATOM 13772 N N . GLY H 3 35 ? 140.737 193.148 152.224 1.00 62.23 40 GLY H N 1
ATOM 13773 C CA . GLY H 3 35 ? 141.841 194.046 152.487 1.00 62.23 40 GLY H CA 1
ATOM 13774 C C . GLY H 3 35 ? 142.646 194.344 151.247 1.00 62.23 40 GLY H C 1
ATOM 13775 O O . GLY H 3 35 ? 142.174 194.160 150.125 1.00 62.23 40 GLY H O 1
ATOM 13776 N N . TRP H 3 36 ? 143.876 194.806 151.462 1.00 70.17 41 TRP H N 1
ATOM 13777 C CA . TRP H 3 36 ? 144.724 195.298 150.387 1.00 70.17 41 TRP H CA 1
ATOM 13778 C C . TRP H 3 36 ? 146.131 194.735 150.488 1.00 70.17 41 TRP H C 1
ATOM 13779 O O . TRP H 3 36 ? 146.675 194.579 151.583 1.00 70.17 41 TRP H O 1
ATOM 13790 N N . TYR H 3 37 ? 146.708 194.436 149.331 1.00 71.05 42 TYR H N 1
ATOM 13791 C CA . TYR H 3 37 ? 148.076 193.966 149.199 1.00 71.05 42 TYR H CA 1
ATOM 13792 C C . TYR H 3 37 ? 148.871 194.907 148.307 1.00 71.05 42 TYR H C 1
ATOM 13793 O O . TYR H 3 37 ? 148.313 195.611 147.461 1.00 71.05 42 TYR H O 1
ATOM 13802 N N . ARG H 3 38 ? 150.183 194.912 148.510 1.00 84.02 43 ARG H N 1
ATOM 13803 C CA . ARG H 3 38 ? 151.105 195.802 147.821 1.00 84.02 43 ARG H CA 1
ATOM 13804 C C . ARG H 3 38 ? 152.213 194.981 147.187 1.00 84.02 43 ARG H C 1
ATOM 13805 O O . ARG H 3 38 ? 152.750 194.070 147.823 1.00 84.02 43 ARG H O 1
ATOM 13813 N N . ARG H 3 39 ? 152.573 195.301 145.947 1.00 86.81 44 ARG H N 1
ATOM 13814 C CA . ARG H 3 39 ? 153.891 194.959 145.431 1.00 86.81 44 ARG H CA 1
ATOM 13815 C C . ARG H 3 39 ? 154.581 196.224 144.941 1.00 86.81 44 ARG H C 1
ATOM 13816 O O . ARG H 3 39 ? 154.007 196.996 144.166 1.00 86.81 44 ARG H O 1
ATOM 13824 N N . ALA H 3 40 ? 155.786 196.456 145.438 1.00 94.26 45 ALA H N 1
ATOM 13825 C CA . ALA H 3 40 ? 156.704 197.400 144.835 1.00 94.26 45 ALA H CA 1
ATOM 13826 C C . ALA H 3 40 ? 157.356 196.754 143.619 1.00 94.26 45 ALA H C 1
ATOM 13827 O O . ALA H 3 40 ? 157.329 195.529 143.474 1.00 94.26 45 ALA H O 1
ATOM 13829 N N . PRO H 3 41 ? 157.924 197.549 142.712 1.00 96.81 46 PRO H N 1
ATOM 13830 C CA . PRO H 3 41 ? 158.561 196.954 141.531 1.00 96.81 46 PRO H CA 1
ATOM 13831 C C . PRO H 3 41 ? 159.660 195.980 141.931 1.00 96.81 46 PRO H C 1
ATOM 13832 O O . PRO H 3 41 ? 160.503 196.278 142.780 1.00 96.81 46 PRO H O 1
ATOM 13836 N N . GLY H 3 42 ? 159.637 194.803 141.310 1.00 96.75 47 GLY H N 1
ATOM 13837 C CA . GLY H 3 42 ? 160.686 193.820 141.488 1.00 96.75 47 GLY H CA 1
ATOM 13838 C C . GLY H 3 42 ? 160.684 193.057 142.794 1.00 96.75 47 GLY H C 1
ATOM 13839 O O . GLY H 3 42 ? 161.684 192.400 143.100 1.00 96.75 47 GLY H O 1
ATOM 13840 N N . ARG H 3 43 ? 159.609 193.110 143.582 1.00 95.33 48 ARG H N 1
ATOM 13841 C CA . ARG H 3 43 ? 159.575 192.376 144.840 1.00 95.33 48 ARG H CA 1
ATOM 13842 C C . ARG H 3 43 ? 158.198 191.755 145.055 1.00 95.33 48 ARG H C 1
ATOM 13843 O O . ARG H 3 43 ? 157.226 192.068 144.361 1.00 95.33 48 ARG H O 1
ATOM 13851 N N . GLU H 3 44 ? 158.139 190.861 146.040 1.00 92.18 49 GLU H N 1
ATOM 13852 C CA . GLU H 3 44 ? 156.952 190.081 146.368 1.00 92.18 49 GLU H CA 1
ATOM 13853 C C . GLU H 3 44 ? 155.826 190.947 146.935 1.00 92.18 49 GLU H C 1
ATOM 13854 O O . GLU H 3 44 ? 156.029 192.082 147.375 1.00 92.18 49 GLU H O 1
ATOM 13860 N N . ARG H 3 45 ? 154.619 190.379 146.910 1.00 79.05 50 ARG H N 1
ATOM 13861 C CA . ARG H 3 45 ? 153.443 191.038 147.464 1.00 79.05 50 ARG H CA 1
ATOM 13862 C C . ARG H 3 45 ? 153.591 191.221 148.969 1.00 79.05 50 ARG H C 1
ATOM 13863 O O . ARG H 3 45 ? 154.146 190.366 149.663 1.00 79.05 50 ARG H O 1
ATOM 13871 N N . GLU H 3 46 ? 153.092 192.344 149.475 1.00 81.36 51 GLU H N 1
ATOM 13872 C CA . GLU H 3 46 ? 153.096 192.617 150.903 1.00 81.36 51 GLU H CA 1
ATOM 13873 C C . GLU H 3 46 ? 151.708 193.049 151.346 1.00 81.36 51 GLU H C 1
ATOM 13874 O O . GLU H 3 46 ? 150.999 193.739 150.609 1.00 81.36 51 GLU H O 1
ATOM 13880 N N . LEU H 3 47 ? 151.328 192.643 152.553 1.00 74.31 52 LEU H N 1
ATOM 13881 C CA . LEU H 3 47 ? 150.067 193.080 153.132 1.00 74.31 52 LEU H CA 1
ATOM 13882 C C . LEU H 3 47 ? 150.110 194.565 153.462 1.00 74.31 52 LEU H C 1
ATOM 13883 O O . LEU H 3 47 ? 151.139 195.094 153.886 1.00 74.31 52 LEU H O 1
ATOM 13888 N N . VAL H 3 48 ? 148.982 195.239 153.265 1.00 74.26 53 VAL H N 1
ATOM 13889 C CA . VAL H 3 48 ? 148.792 196.618 153.705 1.00 74.26 53 VAL H CA 1
ATOM 13890 C C . VAL H 3 48 ? 147.777 196.703 154.839 1.00 74.26 53 VAL H C 1
ATOM 13891 O O . VAL H 3 48 ? 148.088 197.196 155.924 1.00 74.26 53 VAL H O 1
ATOM 13895 N N . ALA H 3 49 ? 146.556 196.232 154.606 1.00 70.29 54 ALA H N 1
ATOM 13896 C CA . ALA H 3 49 ? 145.498 196.303 155.598 1.00 70.29 54 ALA H CA 1
ATOM 13897 C C . ALA H 3 49 ? 144.507 195.182 155.336 1.00 70.29 54 ALA H C 1
ATOM 13898 O O . ALA H 3 49 ? 144.372 194.712 154.205 1.00 70.29 54 ALA H O 1
ATOM 13900 N N . SER H 3 50 ? 143.820 194.750 156.390 1.00 65.25 55 SER H N 1
ATOM 13901 C CA . SER H 3 50 ? 142.724 193.807 156.245 1.00 65.25 55 SER H CA 1
ATOM 13902 C C . SER H 3 50 ? 141.683 194.063 157.323 1.00 65.25 55 SER H C 1
ATOM 13903 O O . SER H 3 50 ? 142.003 194.541 158.412 1.00 65.25 55 SER H O 1
ATOM 13906 N N . ILE H 3 51 ? 140.433 193.733 157.009 1.00 61.16 56 ILE H N 1
ATOM 13907 C CA . ILE H 3 51 ? 139.313 193.938 157.920 1.00 61.16 56 ILE H CA 1
ATOM 13908 C C . ILE H 3 51 ? 138.440 192.691 157.907 1.00 61.16 56 ILE H C 1
ATOM 13909 O O . ILE H 3 51 ? 138.115 192.163 156.839 1.00 61.16 56 ILE H O 1
ATOM 13914 N N . THR H 3 52 ? 138.086 192.204 159.089 1.00 60.26 57 THR H N 1
ATOM 13915 C CA . THR H 3 52 ? 137.195 191.065 159.209 1.00 60.26 57 THR H CA 1
ATOM 13916 C C . THR H 3 52 ? 135.740 191.497 159.062 1.00 60.26 57 THR H C 1
ATOM 13917 O O . THR H 3 52 ? 135.407 192.683 159.070 1.00 60.26 57 THR H O 1
ATOM 13921 N N . SER H 3 53 ? 134.864 190.501 158.909 1.00 59.35 58 SER H N 1
ATOM 13922 C CA . SER H 3 53 ? 133.432 190.772 158.863 1.00 59.35 58 SER H CA 1
ATOM 13923 C C . SER H 3 53 ? 132.948 191.423 160.149 1.00 59.35 58 SER H C 1
ATOM 13924 O O . SER H 3 53 ? 131.956 192.160 160.140 1.00 59.35 58 SER H O 1
ATOM 13927 N N . ALA H 3 54 ? 133.635 191.161 161.262 1.00 62.17 59 ALA H N 1
ATOM 13928 C CA . ALA H 3 54 ? 133.339 191.772 162.549 1.00 62.17 59 ALA H CA 1
ATOM 13929 C C . ALA H 3 54 ? 133.921 193.169 162.691 1.00 62.17 59 ALA H C 1
ATOM 13930 O O . ALA H 3 54 ? 133.608 193.854 163.669 1.00 62.17 59 ALA H O 1
ATOM 13932 N N . GLY H 3 55 ? 134.752 193.606 161.750 1.00 63.62 63 GLY H N 1
ATOM 13933 C CA . GLY H 3 55 ? 135.399 194.893 161.834 1.00 63.62 63 GLY H CA 1
ATOM 13934 C C . GLY H 3 55 ? 136.753 194.890 162.506 1.00 63.62 63 GLY H C 1
ATOM 13935 O O . GLY H 3 55 ? 137.436 195.920 162.482 1.00 63.62 63 GLY H O 1
ATOM 13936 N N . GLU H 3 56 ? 137.159 193.779 163.114 1.00 67.11 64 GLU H N 1
ATOM 13937 C CA . GLU H 3 56 ? 138.524 193.659 163.603 1.00 67.11 64 GLU H CA 1
ATOM 13938 C C . GLU H 3 56 ? 139.506 193.877 162.462 1.00 67.11 64 GLU H C 1
ATOM 13939 O O . GLU H 3 56 ? 139.372 193.284 161.389 1.00 67.11 64 GLU H O 1
ATOM 13945 N N . THR H 3 57 ? 140.495 194.733 162.695 1.00 69.35 65 THR H N 1
ATOM 13946 C CA . THR H 3 57 ? 141.333 195.262 161.630 1.00 69.35 65 THR H CA 1
ATOM 13947 C C . THR H 3 57 ? 142.798 195.147 162.017 1.00 69.35 65 THR H C 1
ATOM 13948 O O . THR H 3 57 ? 143.157 195.260 163.191 1.00 69.35 65 THR H O 1
ATOM 13952 N N . ASN H 3 58 ? 143.643 194.901 161.020 1.00 73.09 66 ASN H N 1
ATOM 13953 C CA . ASN H 3 58 ? 145.077 194.853 161.245 1.00 73.09 66 ASN H CA 1
ATOM 13954 C C . ASN H 3 58 ? 145.788 195.564 160.105 1.00 73.09 66 ASN H C 1
ATOM 13955 O O . ASN H 3 58 ? 145.214 195.814 159.043 1.00 73.09 66 ASN H O 1
ATOM 13960 N N . TYR H 3 59 ? 147.049 195.900 160.352 1.00 80.48 67 TYR H N 1
ATOM 13961 C CA . TYR H 3 59 ? 147.833 196.737 159.462 1.00 80.48 67 TYR H CA 1
ATOM 13962 C C . TYR H 3 59 ? 149.266 196.237 159.423 1.00 80.48 67 TYR H C 1
ATOM 13963 O O . TYR H 3 59 ? 149.753 195.629 160.379 1.00 80.48 67 TYR H O 1
ATOM 13972 N N . ALA H 3 60 ? 149.931 196.489 158.303 1.00 89.85 68 ALA H N 1
ATOM 13973 C CA . ALA H 3 60 ? 151.367 196.297 158.251 1.00 89.85 68 ALA H CA 1
ATOM 13974 C C . ALA H 3 60 ? 152.063 197.378 159.071 1.00 89.85 68 ALA H C 1
ATOM 13975 O O . ALA H 3 60 ? 151.486 198.421 159.390 1.00 89.85 68 ALA H O 1
ATOM 13977 N N . ASP H 3 61 ? 153.320 197.105 159.431 1.00 96.25 69 ASP H N 1
ATOM 13978 C CA . ASP H 3 61 ? 154.064 198.031 160.278 1.00 96.25 69 ASP H CA 1
ATOM 13979 C C . ASP H 3 61 ? 154.160 199.414 159.646 1.00 96.25 69 ASP H C 1
ATOM 13980 O O . ASP H 3 61 ? 154.129 200.430 160.349 1.00 96.25 69 ASP H O 1
ATOM 13985 N N . SER H 3 62 ? 154.276 199.474 158.319 1.00 98.22 70 SER H N 1
ATOM 13986 C CA . SER H 3 62 ? 154.315 200.763 157.641 1.00 98.22 70 SER H CA 1
ATOM 13987 C C . SER H 3 62 ? 152.969 201.472 157.681 1.00 98.22 70 SER H C 1
ATOM 13988 O O . SER H 3 62 ? 152.919 202.706 157.648 1.00 98.22 70 SER H O 1
ATOM 13991 N N . ALA H 3 63 ? 151.875 200.719 157.751 1.00 98.20 71 ALA H N 1
ATOM 13992 C CA . ALA H 3 63 ? 150.537 201.294 157.734 1.00 98.20 71 ALA H CA 1
ATOM 13993 C C . ALA H 3 63 ? 150.039 201.709 159.109 1.00 98.20 71 ALA H C 1
ATOM 13994 O O . ALA H 3 63 ? 149.126 202.539 159.191 1.00 98.20 71 ALA H O 1
ATOM 13996 N N . LYS H 3 64 ? 150.607 201.146 160.174 1.00 100.70 72 LYS H N 1
ATOM 13997 C CA . LYS H 3 64 ? 150.071 201.281 161.525 1.00 100.70 72 LYS H CA 1
ATOM 13998 C C . LYS H 3 64 ? 149.849 202.738 161.902 1.00 100.70 72 LYS H C 1
ATOM 13999 O O . LYS H 3 64 ? 150.791 203.532 161.952 1.00 100.70 72 LYS H O 1
ATOM 14005 N N . GLY H 3 65 ? 148.587 203.084 162.158 1.00 102.63 74 GLY H N 1
ATOM 14006 C CA . GLY H 3 65 ? 148.191 204.447 162.439 1.00 102.63 74 GLY H CA 1
ATOM 14007 C C . GLY H 3 65 ? 148.248 205.403 161.271 1.00 102.63 74 GLY H C 1
ATOM 14008 O O . GLY H 3 65 ? 147.703 206.508 161.376 1.00 102.63 74 GLY H O 1
ATOM 14009 N N . ARG H 3 66 ? 148.878 205.026 160.164 1.00 104.83 75 ARG H N 1
ATOM 14010 C CA . ARG H 3 66 ? 149.000 205.920 159.022 1.00 104.83 75 ARG H CA 1
ATOM 14011 C C . ARG H 3 66 ? 147.835 205.801 158.043 1.00 104.83 75 ARG H C 1
ATOM 14012 O O . ARG H 3 66 ? 147.425 206.807 157.455 1.00 104.83 75 ARG H O 1
ATOM 14020 N N . PHE H 3 67 ? 147.291 204.597 157.853 1.00 101.45 76 PHE H N 1
ATOM 14021 C CA . PHE H 3 67 ? 146.196 204.349 156.922 1.00 101.45 76 PHE H CA 1
ATOM 14022 C C . PHE H 3 67 ? 144.971 203.833 157.668 1.00 101.45 76 PHE H C 1
ATOM 14023 O O . PHE H 3 67 ? 145.059 203.403 158.821 1.00 101.45 76 PHE H O 1
ATOM 14031 N N . THR H 3 68 ? 143.818 203.877 156.999 1.00 93.28 77 THR H N 1
ATOM 14032 C CA . THR H 3 68 ? 142.584 203.337 157.557 1.00 93.28 77 THR H CA 1
ATOM 14033 C C . THR H 3 68 ? 141.807 202.561 156.500 1.00 93.28 77 THR H C 1
ATOM 14034 O O . THR H 3 68 ? 141.750 202.965 155.335 1.00 93.28 77 THR H O 1
ATOM 14038 N N . VAL H 3 69 ? 141.232 201.429 156.911 1.00 81.19 78 VAL H N 1
ATOM 14039 C CA . VAL H 3 69 ? 140.459 200.549 156.040 1.00 81.19 78 VAL H CA 1
ATOM 14040 C C . VAL H 3 69 ? 139.025 200.488 156.554 1.00 81.19 78 VAL H C 1
ATOM 14041 O O . VAL H 3 69 ? 138.791 200.536 157.766 1.00 81.19 78 VAL H O 1
ATOM 14045 N N . SER H 3 70 ? 138.065 200.409 155.634 1.00 78.44 79 SER H N 1
ATOM 14046 C CA . SER H 3 70 ? 136.658 200.399 156.007 1.00 78.44 79 SER H CA 1
ATOM 14047 C C . SER H 3 70 ? 135.859 199.633 154.963 1.00 78.44 79 SER H C 1
ATOM 14048 O O . SER H 3 70 ? 136.347 199.334 153.870 1.00 78.44 79 SER H O 1
ATOM 14051 N N . THR H 3 71 ? 134.612 199.320 155.313 1.00 75.45 80 THR H N 1
ATOM 14052 C CA . THR H 3 71 ? 133.705 198.590 154.438 1.00 75.45 80 THR H CA 1
ATOM 14053 C C . THR H 3 71 ? 132.304 199.178 154.532 1.00 75.45 80 THR H C 1
ATOM 14054 O O . THR H 3 71 ? 131.955 199.860 155.497 1.00 75.45 80 THR H O 1
ATOM 14058 N N . ASP H 3 72 ? 131.504 198.901 153.505 1.00 74.76 81 ASP H N 1
ATOM 14059 C CA . ASP H 3 72 ? 130.051 199.032 153.563 1.00 74.76 81 ASP H CA 1
ATOM 14060 C C . ASP H 3 72 ? 129.455 197.708 153.108 1.00 74.76 81 ASP H C 1
ATOM 14061 O O . ASP H 3 72 ? 129.567 197.347 151.932 1.00 74.76 81 ASP H O 1
ATOM 14066 N N . ASN H 3 73 ? 128.822 196.983 154.033 1.00 70.78 82 ASN H N 1
ATOM 14067 C CA . ASN H 3 73 ? 128.447 195.602 153.753 1.00 70.78 82 ASN H CA 1
ATOM 14068 C C . ASN H 3 73 ? 127.218 195.506 152.861 1.00 70.78 82 ASN H C 1
ATOM 14069 O O . ASN H 3 73 ? 127.128 194.587 152.040 1.00 70.78 82 ASN H O 1
ATOM 14074 N N . ALA H 3 74 ? 126.268 196.431 153.003 1.00 71.81 83 ALA H N 1
ATOM 14075 C CA . ALA H 3 74 ? 125.056 196.377 152.196 1.00 71.81 83 ALA H CA 1
ATOM 14076 C C . ALA H 3 74 ? 125.328 196.570 150.712 1.00 71.81 83 ALA H C 1
ATOM 14077 O O . ALA H 3 74 ? 124.473 196.226 149.890 1.00 71.81 83 ALA H O 1
ATOM 14079 N N . LYS H 3 75 ? 126.492 197.105 150.346 1.00 73.09 84 LYS H N 1
ATOM 14080 C CA . LYS H 3 75 ? 126.860 197.272 148.946 1.00 73.09 84 LYS H CA 1
ATOM 14081 C C . LYS H 3 75 ? 128.168 196.573 148.595 1.00 73.09 84 LYS H C 1
ATOM 14082 O O . LYS H 3 75 ? 128.658 196.729 147.470 1.00 73.09 84 LYS H O 1
ATOM 14088 N N . ASN H 3 76 ? 128.730 195.800 149.520 1.00 68.89 85 ASN H N 1
ATOM 14089 C CA . ASN H 3 76 ? 129.923 194.990 149.291 1.00 68.89 85 ASN H CA 1
ATOM 14090 C C . ASN H 3 76 ? 131.075 195.805 148.703 1.00 68.89 85 ASN H C 1
ATOM 14091 O O . ASN H 3 76 ? 131.598 195.509 147.629 1.00 68.89 85 ASN H O 1
ATOM 14096 N N . THR H 3 77 ? 131.473 196.843 149.431 1.00 72.53 86 THR H N 1
ATOM 14097 C CA . THR H 3 77 ? 132.589 197.685 149.029 1.00 72.53 86 THR H CA 1
ATOM 14098 C C . THR H 3 77 ? 133.682 197.649 150.086 1.00 72.53 86 THR H C 1
ATOM 14099 O O . THR H 3 77 ? 133.412 197.472 151.276 1.00 72.53 86 THR H O 1
ATOM 14103 N N . VAL H 3 78 ? 134.925 197.814 149.639 1.00 74.59 87 VAL H N 1
ATOM 14104 C CA . VAL H 3 78 ? 136.084 197.883 150.519 1.00 74.59 87 VAL H CA 1
ATOM 14105 C C . VAL H 3 78 ? 136.848 199.148 150.173 1.00 74.59 87 VAL H C 1
ATOM 14106 O O . VAL H 3 78 ? 137.089 199.426 148.994 1.00 74.59 87 VAL H O 1
ATOM 14110 N N . ASP H 3 79 ? 137.229 199.911 151.188 1.00 82.67 88 ASP H N 1
ATOM 14111 C CA . ASP H 3 79 ? 137.900 201.181 150.970 1.00 82.67 88 ASP H CA 1
ATOM 14112 C C . ASP H 3 79 ? 139.180 201.250 151.781 1.00 82.67 88 ASP H C 1
ATOM 14113 O O . ASP H 3 79 ? 139.235 200.776 152.918 1.00 82.67 88 ASP H O 1
ATOM 14118 N N . LEU H 3 80 ? 140.209 201.840 151.183 1.00 88.38 89 LEU H N 1
ATOM 14119 C CA . LEU H 3 80 ? 141.463 202.127 151.863 1.00 88.38 89 LEU H CA 1
ATOM 14120 C C . LEU H 3 80 ? 141.751 203.601 151.647 1.00 88.38 89 LEU H C 1
ATOM 14121 O O . LEU H 3 80 ? 141.919 204.037 150.504 1.00 88.38 89 LEU H O 1
ATOM 14126 N N . ARG H 3 81 ? 141.804 204.365 152.731 1.00 99.49 90 ARG H N 1
ATOM 14127 C CA . ARG H 3 81 ? 142.178 205.770 152.652 1.00 99.49 90 ARG H CA 1
ATOM 14128 C C . ARG H 3 81 ? 143.683 205.899 152.829 1.00 99.49 90 ARG H C 1
ATOM 14129 O O . ARG H 3 81 ? 144.218 205.599 153.902 1.00 99.49 90 ARG H O 1
ATOM 14137 N N . MET H 3 82 ? 144.356 206.352 151.777 1.00 104.85 91 MET H N 1
ATOM 14138 C CA . MET H 3 82 ? 145.775 206.667 151.823 1.00 104.85 91 MET H CA 1
ATOM 14139 C C . MET H 3 82 ? 145.926 208.110 152.282 1.00 104.85 91 MET H C 1
ATOM 14140 O O . MET H 3 82 ? 145.265 209.004 151.746 1.00 104.85 91 MET H O 1
ATOM 14145 N N . ASN H 3 83 ? 146.783 208.339 153.275 1.00 109.27 92 ASN H N 1
ATOM 14146 C CA . ASN H 3 83 ? 147.085 209.692 153.719 1.00 109.27 92 ASN H CA 1
ATOM 14147 C C . ASN H 3 83 ? 148.546 209.778 154.138 1.00 109.27 92 ASN H C 1
ATOM 14148 O O . ASN H 3 83 ? 149.160 208.783 154.533 1.00 109.27 92 ASN H O 1
ATOM 14153 N N . SER H 3 84 ? 149.086 210.997 154.069 1.00 110.79 93 SER H N 1
ATOM 14154 C CA . SER H 3 84 ? 150.518 211.247 154.239 1.00 110.79 93 SER H CA 1
ATOM 14155 C C . SER H 3 84 ? 151.327 210.353 153.304 1.00 110.79 93 SER H C 1
ATOM 14156 O O . SER H 3 84 ? 152.230 209.623 153.719 1.00 110.79 93 SER H O 1
ATOM 14159 N N . LEU H 3 85 ? 150.980 210.415 152.023 1.00 111.23 94 LEU H N 1
ATOM 14160 C CA . LEU H 3 85 ? 151.633 209.598 151.009 1.00 111.23 94 LEU H CA 1
ATOM 14161 C C . LEU H 3 85 ? 153.120 209.917 150.913 1.00 111.23 94 LEU H C 1
ATOM 14162 O O . LEU H 3 85 ? 153.506 211.027 150.536 1.00 111.23 94 LEU H O 1
ATOM 14167 N N . LYS H 3 86 ? 153.952 208.934 151.256 1.00 110.82 95 LYS H N 1
ATOM 14168 C CA . LYS H 3 86 ? 155.400 209.023 151.188 1.00 110.82 95 LYS H CA 1
ATOM 14169 C C . LYS H 3 86 ? 155.903 208.581 149.820 1.00 110.82 95 LYS H C 1
ATOM 14170 O O . LYS H 3 86 ? 155.192 207.900 149.075 1.00 110.82 95 LYS H O 1
ATOM 14176 N N . PRO H 3 87 ? 157.119 208.985 149.443 1.00 114.65 96 PRO H N 1
ATOM 14177 C CA . PRO H 3 87 ? 157.652 208.581 148.130 1.00 114.65 96 PRO H CA 1
ATOM 14178 C C . PRO H 3 87 ? 157.775 207.077 147.930 1.00 114.65 96 PRO H C 1
ATOM 14179 O O . PRO H 3 87 ? 157.674 206.608 146.790 1.00 114.65 96 PRO H O 1
ATOM 14183 N N . GLU H 3 88 ? 158.001 206.304 148.994 1.00 114.25 97 GLU H N 1
ATOM 14184 C CA . GLU H 3 88 ? 158.127 204.856 148.853 1.00 114.25 97 GLU H CA 1
ATOM 14185 C C . GLU H 3 88 ? 156.801 204.155 148.571 1.00 114.25 97 GLU H C 1
ATOM 14186 O O . GLU H 3 88 ? 156.808 202.993 148.153 1.00 114.25 97 GLU H O 1
ATOM 14192 N N . ASP H 3 89 ? 155.671 204.825 148.784 1.00 109.23 98 ASP H N 1
ATOM 14193 C CA . ASP H 3 89 ? 154.367 204.175 148.710 1.00 109.23 98 ASP H CA 1
ATOM 14194 C C . ASP H 3 89 ? 153.893 203.887 147.290 1.00 109.23 98 ASP H C 1
ATOM 14195 O O . ASP H 3 89 ? 152.857 203.232 147.133 1.00 109.23 98 ASP H O 1
ATOM 14200 N N . THR H 3 90 ? 154.599 204.350 146.261 1.00 108.85 99 THR H N 1
ATOM 14201 C CA . THR H 3 90 ? 154.188 204.061 144.891 1.00 108.85 99 THR H CA 1
ATOM 14202 C C . THR H 3 90 ? 154.330 202.571 144.593 1.00 108.85 99 THR H C 1
ATOM 14203 O O . THR H 3 90 ? 155.406 201.989 144.773 1.00 108.85 99 THR H O 1
ATOM 14207 N N . ALA H 3 91 ? 153.237 201.953 144.150 1.00 97.10 100 ALA H N 1
ATOM 14208 C CA . ALA H 3 91 ? 153.152 200.505 144.001 1.00 97.10 100 ALA H CA 1
ATOM 14209 C C . ALA H 3 91 ? 151.853 200.175 143.279 1.00 97.10 100 ALA H C 1
ATOM 14210 O O . ALA H 3 91 ? 150.991 201.037 143.091 1.00 97.10 100 ALA H O 1
ATOM 14212 N N . VAL H 3 92 ? 151.723 198.915 142.875 1.00 86.80 101 VAL H N 1
ATOM 14213 C CA . VAL H 3 92 ? 150.439 198.363 142.455 1.00 86.80 101 VAL H CA 1
ATOM 14214 C C . VAL H 3 92 ? 149.724 197.806 143.677 1.00 86.80 101 VAL H C 1
ATOM 14215 O O . VAL H 3 92 ? 150.278 196.979 144.410 1.00 86.80 101 VAL H O 1
ATOM 14219 N N . TYR H 3 93 ? 148.492 198.255 143.897 1.00 84.24 102 TYR H N 1
ATOM 14220 C CA . TYR H 3 93 ? 147.686 197.838 145.035 1.00 84.24 102 TYR H CA 1
ATOM 14221 C C . TYR H 3 93 ? 146.571 196.903 144.589 1.00 84.24 102 TYR H C 1
ATOM 14222 O O . TYR H 3 93 ? 145.788 197.243 143.697 1.00 84.24 102 TYR H O 1
ATOM 14231 N N . TYR H 3 94 ? 146.499 195.732 145.220 1.00 73.74 103 TYR H N 1
ATOM 14232 C CA . TYR H 3 94 ? 145.480 194.726 144.949 1.00 73.74 103 TYR H CA 1
ATOM 14233 C C . TYR H 3 94 ? 144.544 194.612 146.142 1.00 73.74 103 TYR H C 1
ATOM 14234 O O . TYR H 3 94 ? 145.007 194.495 147.279 1.00 73.74 103 TYR H O 1
ATOM 14243 N N . CYS H 3 95 ? 143.238 194.647 145.894 1.00 66.13 104 CYS H N 1
ATOM 14244 C CA . CYS H 3 95 ? 142.303 194.190 146.912 1.00 66.13 104 CYS H CA 1
ATOM 14245 C C . CYS H 3 95 ? 142.180 192.673 146.878 1.00 66.13 104 CYS H C 1
ATOM 14246 O O . CYS H 3 95 ? 142.369 192.036 145.841 1.00 66.13 104 CYS H O 1
ATOM 14249 N N . TYR H 3 96 ? 141.863 192.094 148.033 1.00 57.09 105 TYR H N 1
ATOM 14250 C CA . TYR H 3 96 ? 141.749 190.651 148.152 1.00 57.09 105 TYR H CA 1
ATOM 14251 C C . TYR H 3 96 ? 140.580 190.273 149.047 1.00 57.09 105 TYR H C 1
ATOM 14252 O O . TYR H 3 96 ? 140.128 191.053 149.887 1.00 57.09 105 TYR H O 1
ATOM 14261 N N . ALA H 3 97 ? 140.100 189.050 148.841 1.00 49.91 106 ALA H N 1
ATOM 14262 C CA . ALA H 3 97 ? 139.127 188.396 149.701 1.00 49.91 106 ALA H CA 1
ATOM 14263 C C . ALA H 3 97 ? 139.708 187.059 150.128 1.00 49.91 106 ALA H C 1
ATOM 14264 O O . ALA H 3 97 ? 140.236 186.322 149.293 1.00 49.91 106 ALA H O 1
ATOM 14266 N N . GLU H 3 98 ? 139.616 186.747 151.416 1.00 49.08 107 GLU H N 1
ATOM 14267 C CA . GLU H 3 98 ? 140.072 185.470 151.952 1.00 49.08 107 GLU H CA 1
ATOM 14268 C C . GLU H 3 98 ? 138.893 184.695 152.520 1.00 49.08 107 GLU H C 1
ATOM 14269 O O . GLU H 3 98 ? 138.166 185.205 153.377 1.00 49.08 107 GLU H O 1
ATOM 14275 N N . SER H 3 99 ? 138.708 183.470 152.043 1.00 49.08 108 SER H N 1
ATOM 14276 C CA . SER H 3 99 ? 137.645 182.592 152.500 1.00 49.08 108 SER H CA 1
ATOM 14277 C C . SER H 3 99 ? 138.001 181.934 153.830 1.00 49.08 108 SER H C 1
ATOM 14278 O O . SER H 3 99 ? 139.167 181.828 154.215 1.00 49.08 108 SER H O 1
ATOM 14281 N N . PHE H 3 100 ? 136.958 181.493 154.538 1.00 49.08 109 PHE H N 1
ATOM 14282 C CA . PHE H 3 100 ? 137.134 180.657 155.721 1.00 49.08 109 PHE H CA 1
ATOM 14283 C C . PHE H 3 100 ? 137.900 179.375 155.421 1.00 49.08 109 PHE H C 1
ATOM 14284 O O . PHE H 3 100 ? 138.520 178.803 156.322 1.00 49.08 109 PHE H O 1
ATOM 14292 N N . VAL H 3 101 ? 137.864 178.901 154.181 1.00 49.08 113 VAL H N 1
ATOM 14293 C CA . VAL H 3 101 ? 138.534 177.668 153.804 1.00 49.08 113 VAL H CA 1
ATOM 14294 C C . VAL H 3 101 ? 139.922 177.943 153.220 1.00 49.08 113 VAL H C 1
ATOM 14295 O O . VAL H 3 101 ? 140.486 177.096 152.534 1.00 49.08 113 VAL H O 1
ATOM 14299 N N . LEU H 3 102 ? 140.468 179.129 153.486 1.00 49.08 114 LEU H N 1
ATOM 14300 C CA . LEU H 3 102 ? 141.788 179.618 153.093 1.00 49.08 114 LEU H CA 1
ATOM 14301 C C . LEU H 3 102 ? 141.950 179.924 151.609 1.00 49.08 114 LEU H C 1
ATOM 14302 O O . LEU H 3 102 ? 143.086 180.082 151.151 1.00 49.08 114 LEU H O 1
ATOM 14307 N N . ASN H 3 103 ? 140.873 180.017 150.839 1.00 49.08 115 ASN H N 1
ATOM 14308 C CA . ASN H 3 103 ? 140.999 180.455 149.457 1.00 49.08 115 ASN H CA 1
ATOM 14309 C C . ASN H 3 103 ? 141.207 181.958 149.421 1.00 49.08 115 ASN H C 1
ATOM 14310 O O . ASN H 3 103 ? 140.658 182.693 150.244 1.00 49.08 115 ASN H O 1
ATOM 14315 N N . ILE H 3 104 ? 142.000 182.420 148.463 1.00 49.08 116 ILE H N 1
ATOM 14316 C CA . ILE H 3 104 ? 142.293 183.838 148.321 1.00 49.08 116 ILE H CA 1
ATOM 14317 C C . ILE H 3 104 ? 141.973 184.278 146.898 1.00 49.08 116 ILE H C 1
ATOM 14318 O O . ILE H 3 104 ? 142.230 183.554 145.931 1.00 49.08 116 ILE H O 1
ATOM 14323 N N . TYR H 3 105 ? 141.379 185.458 146.786 1.00 50.04 117 TYR H N 1
ATOM 14324 C CA . TYR H 3 105 ? 140.939 186.058 145.536 1.00 50.04 117 TYR H CA 1
ATOM 14325 C C . TYR H 3 105 ? 141.597 187.418 145.360 1.00 50.04 117 TYR H C 1
ATOM 14326 O O . TYR H 3 105 ? 141.780 188.152 146.331 1.00 50.04 117 TYR H O 1
ATOM 14335 N N . TRP H 3 106 ? 141.965 187.754 144.128 1.00 56.08 118 TRP H N 1
ATOM 14336 C CA . TRP H 3 106 ? 142.686 188.987 143.842 1.00 56.08 118 TRP H CA 1
ATOM 14337 C C . TRP H 3 106 ? 141.955 189.854 142.830 1.00 56.08 118 TRP H C 1
ATOM 14338 O O . TRP H 3 106 ? 141.319 189.347 141.903 1.00 56.08 118 TRP H O 1
ATOM 14349 N N . GLY H 3 107 ? 142.054 191.164 143.019 1.00 65.05 119 GLY H N 1
ATOM 14350 C CA . GLY H 3 107 ? 141.663 192.112 142.005 1.00 65.05 119 GLY H CA 1
ATOM 14351 C C . GLY H 3 107 ? 142.700 192.208 140.903 1.00 65.05 119 GLY H C 1
ATOM 14352 O O . GLY H 3 107 ? 143.727 191.532 140.905 1.00 65.05 119 GLY H O 1
ATOM 14353 N N . GLN H 3 108 ? 142.414 193.076 139.936 1.00 71.46 120 GLN H N 1
ATOM 14354 C CA . GLN H 3 108 ? 143.296 193.256 138.791 1.00 71.46 120 GLN H CA 1
ATOM 14355 C C . GLN H 3 108 ? 144.534 194.074 139.120 1.00 71.46 120 GLN H C 1
ATOM 14356 O O . GLN H 3 108 ? 145.484 194.069 138.334 1.00 71.46 120 GLN H O 1
ATOM 14362 N N . GLY H 3 109 ? 144.547 194.766 140.251 1.00 77.24 121 GLY H N 1
ATOM 14363 C CA . GLY H 3 109 ? 145.609 195.696 140.568 1.00 77.24 121 GLY H CA 1
ATOM 14364 C C . GLY H 3 109 ? 145.395 197.077 139.993 1.00 77.24 121 GLY H C 1
ATOM 14365 O O . GLY H 3 109 ? 145.061 197.228 138.815 1.00 77.24 121 GLY H O 1
ATOM 14366 N N . THR H 3 110 ? 145.582 198.095 140.825 1.00 88.01 122 THR H N 1
ATOM 14367 C CA . THR H 3 110 ? 145.522 199.486 140.406 1.00 88.01 122 THR H CA 1
ATOM 14368 C C . THR H 3 110 ? 146.779 200.190 140.889 1.00 88.01 122 THR H C 1
ATOM 14369 O O . THR H 3 110 ? 147.277 199.906 141.983 1.00 88.01 122 THR H O 1
ATOM 14373 N N . GLN H 3 111 ? 147.315 201.076 140.057 1.00 97.93 123 GLN H N 1
ATOM 14374 C CA . GLN H 3 111 ? 148.634 201.643 140.295 1.00 97.93 123 GLN H CA 1
ATOM 14375 C C . GLN H 3 111 ? 148.521 203.011 140.944 1.00 97.93 123 GLN H C 1
ATOM 14376 O O . GLN H 3 111 ? 147.764 203.869 140.479 1.00 97.93 123 GLN H O 1
ATOM 14382 N N . VAL H 3 112 ? 149.277 203.205 142.018 1.00 104.67 124 VAL H N 1
ATOM 14383 C CA . VAL H 3 112 ? 149.481 204.508 142.630 1.00 104.67 124 VAL H CA 1
ATOM 14384 C C . VAL H 3 112 ? 150.912 204.916 142.325 1.00 104.67 124 VAL H C 1
ATOM 14385 O O . VAL H 3 112 ? 151.855 204.187 142.658 1.00 104.67 124 VAL H O 1
ATOM 14389 N N . THR H 3 113 ? 151.079 206.070 141.691 1.00 111.54 125 THR H N 1
ATOM 14390 C CA . THR H 3 113 ? 152.394 206.646 141.456 1.00 111.54 125 THR H CA 1
ATOM 14391 C C . THR H 3 113 ? 152.484 207.981 142.177 1.00 111.54 125 THR H C 1
ATOM 14392 O O . THR H 3 113 ? 151.577 208.814 142.078 1.00 111.54 125 THR H O 1
ATOM 14396 N N . VAL H 3 114 ? 153.559 208.162 142.936 1.00 116.01 126 VAL H N 1
ATOM 14397 C CA . VAL H 3 114 ? 153.780 209.362 143.731 1.00 116.01 126 VAL H CA 1
ATOM 14398 C C . VAL H 3 114 ? 154.888 210.176 143.074 1.00 116.01 126 VAL H C 1
ATOM 14399 O O . VAL H 3 114 ? 155.914 209.625 142.656 1.00 116.01 126 VAL H O 1
ATOM 14403 N N . SER H 3 115 ? 154.647 211.476 142.917 1.00 122.46 127 SER H N 1
ATOM 14404 C CA . SER H 3 115 ? 155.614 212.344 142.264 1.00 122.46 127 SER H CA 1
ATOM 14405 C C . SER H 3 115 ? 156.911 212.407 143.067 1.00 122.46 127 SER H C 1
ATOM 14406 O O . SER H 3 115 ? 156.946 212.140 144.271 1.00 122.46 127 SER H O 1
ATOM 14409 N N . SER H 3 116 ? 157.994 212.769 142.374 1.00 126.79 128 SER H N 1
ATOM 14410 C CA . SER H 3 116 ? 159.294 212.881 143.024 1.00 126.79 128 SER H CA 1
ATOM 14411 C C . SER H 3 116 ? 159.352 214.035 144.016 1.00 126.79 128 SER H C 1
ATOM 14412 O O . SER H 3 116 ? 160.201 214.020 144.914 1.00 126.79 128 SER H O 1
ATOM 14415 N N . GLY H 3 117 ? 158.474 215.024 143.880 1.00 126.61 129 GLY H N 1
ATOM 14416 C CA . GLY H 3 117 ? 158.424 216.137 144.810 1.00 126.61 129 GLY H CA 1
ATOM 14417 C C . GLY H 3 117 ? 159.646 217.033 144.748 1.00 126.61 129 GLY H C 1
ATOM 14418 O O . GLY H 3 117 ? 160.203 217.265 143.675 1.00 126.61 129 GLY H O 1
ATOM 14419 N N . GLU I 3 1 ? 185.959 149.594 143.277 1.00 59.28 1 GLU I N 1
ATOM 14420 C CA . GLU I 3 1 ? 186.290 148.178 143.297 1.00 59.28 1 GLU I CA 1
ATOM 14421 C C . GLU I 3 1 ? 187.702 147.952 143.819 1.00 59.28 1 GLU I C 1
ATOM 14422 O O . GLU I 3 1 ? 188.448 148.902 144.035 1.00 59.28 1 GLU I O 1
ATOM 14428 N N . VAL I 3 2 ? 188.065 146.691 144.019 1.00 56.00 2 VAL I N 1
ATOM 14429 C CA . VAL I 3 2 ? 189.443 146.292 144.269 1.00 56.00 2 VAL I CA 1
ATOM 14430 C C . VAL I 3 2 ? 189.853 145.288 143.203 1.00 56.00 2 VAL I C 1
ATOM 14431 O O . VAL I 3 2 ? 189.095 144.365 142.886 1.00 56.00 2 VAL I O 1
ATOM 14435 N N . GLN I 3 3 ? 191.047 145.466 142.648 1.00 59.99 3 GLN I N 1
ATOM 14436 C CA . GLN I 3 3 ? 191.607 144.529 141.687 1.00 59.99 3 GLN I CA 1
ATOM 14437 C C . GLN I 3 3 ? 192.597 143.612 142.385 1.00 59.99 3 GLN I C 1
ATOM 14438 O O . GLN I 3 3 ? 193.489 144.079 143.098 1.00 59.99 3 GLN I O 1
ATOM 14444 N N . LEU I 3 4 ? 192.431 142.311 142.184 1.00 61.75 4 LEU I N 1
ATOM 14445 C CA . LEU I 3 4 ? 193.255 141.299 142.818 1.00 61.75 4 LEU I CA 1
ATOM 14446 C C . LEU I 3 4 ? 193.958 140.500 141.728 1.00 61.75 4 LEU I C 1
ATOM 14447 O O . LEU I 3 4 ? 193.333 140.127 140.731 1.00 61.75 4 LEU I O 1
ATOM 14452 N N . VAL I 3 5 ? 195.251 140.229 141.905 1.00 67.25 5 VAL I N 1
ATOM 14453 C CA . VAL I 3 5 ? 196.033 139.475 140.922 1.00 67.25 5 VAL I CA 1
ATOM 14454 C C . VAL I 3 5 ? 196.913 138.458 141.647 1.00 67.25 5 VAL I C 1
ATOM 14455 O O . VAL I 3 5 ? 197.810 138.834 142.409 1.00 67.25 5 VAL I O 1
ATOM 14459 N N . GLU I 3 6 ? 196.623 137.175 141.455 1.00 75.29 6 GLU I N 1
ATOM 14460 C CA . GLU I 3 6 ? 197.393 136.123 142.096 1.00 75.29 6 GLU I CA 1
ATOM 14461 C C . GLU I 3 6 ? 198.694 135.848 141.351 1.00 75.29 6 GLU I C 1
ATOM 14462 O O . GLU I 3 6 ? 198.867 136.207 140.184 1.00 75.29 6 GLU I O 1
ATOM 14468 N N . SER I 3 7 ? 199.617 135.201 142.055 1.00 83.85 7 SER I N 1
ATOM 14469 C CA . SER I 3 7 ? 200.788 134.596 141.443 1.00 83.85 7 SER I CA 1
ATOM 14470 C C . SER I 3 7 ? 201.250 133.446 142.325 1.00 83.85 7 SER I C 1
ATOM 14471 O O . SER I 3 7 ? 200.861 133.338 143.490 1.00 83.85 7 SER I O 1
ATOM 14474 N N . GLY I 3 8 ? 202.084 132.580 141.756 1.00 94.85 8 GLY I N 1
ATOM 14475 C CA . GLY I 3 8 ? 202.710 131.514 142.508 1.00 94.85 8 GLY I CA 1
ATOM 14476 C C . GLY I 3 8 ? 202.066 130.150 142.391 1.00 94.85 8 GLY I C 1
ATOM 14477 O O . GLY I 3 8 ? 202.533 129.211 143.045 1.00 94.85 8 GLY I O 1
ATOM 14478 N N . GLY I 3 9 ? 201.017 130.006 141.591 1.00 101.16 9 GLY I N 1
ATOM 14479 C CA . GLY I 3 9 ? 200.484 128.693 141.295 1.00 101.16 9 GLY I CA 1
ATOM 14480 C C . GLY I 3 9 ? 201.412 127.865 140.424 1.00 101.16 9 GLY I C 1
ATOM 14481 O O . GLY I 3 9 ? 202.385 128.348 139.844 1.00 101.16 9 GLY I O 1
ATOM 14482 N N . GLY I 3 10 ? 201.094 126.582 140.336 1.00 108.09 11 GLY I N 1
ATOM 14483 C CA . GLY I 3 10 ? 201.858 125.661 139.523 1.00 108.09 11 GLY I CA 1
ATOM 14484 C C . GLY I 3 10 ? 201.745 124.248 140.059 1.00 108.09 11 GLY I C 1
ATOM 14485 O O . GLY I 3 10 ? 200.958 123.964 140.957 1.00 108.09 11 GLY I O 1
ATOM 14486 N N . LEU I 3 11 ? 202.556 123.366 139.482 1.00 113.23 12 LEU I N 1
ATOM 14487 C CA . LEU I 3 11 ? 202.684 122.002 139.972 1.00 113.23 12 LEU I CA 1
ATOM 14488 C C . LEU I 3 11 ? 203.655 121.937 141.143 1.00 113.23 12 LEU I C 1
ATOM 14489 O O . LEU I 3 11 ? 204.640 122.677 141.204 1.00 113.23 12 LEU I O 1
ATOM 14494 N N . VAL I 3 12 ? 203.365 121.039 142.083 1.00 116.61 13 VAL I N 1
ATOM 14495 C CA . VAL I 3 12 ? 204.208 120.858 143.258 1.00 116.61 13 VAL I CA 1
ATOM 14496 C C . VAL I 3 12 ? 204.104 119.411 143.718 1.00 116.61 13 VAL I C 1
ATOM 14497 O O . VAL I 3 12 ? 203.066 118.762 143.561 1.00 116.61 13 VAL I O 1
ATOM 14501 N N . GLN I 3 13 ? 205.206 118.900 144.287 1.00 119.82 14 GLN I N 1
ATOM 14502 C CA . GLN I 3 13 ? 205.277 117.540 144.805 1.00 119.82 14 GLN I CA 1
ATOM 14503 C C . GLN I 3 13 ? 204.624 117.467 146.185 1.00 119.82 14 GLN I C 1
ATOM 14504 O O . GLN I 3 13 ? 204.764 118.394 146.986 1.00 119.82 14 GLN I O 1
ATOM 14510 N N . PRO I 3 14 ? 203.905 116.385 146.482 1.00 119.85 15 PRO I N 1
ATOM 14511 C CA . PRO I 3 14 ? 203.316 116.237 147.817 1.00 119.85 15 PRO I CA 1
ATOM 14512 C C . PRO I 3 14 ? 204.375 116.214 148.908 1.00 119.85 15 PRO I C 1
ATOM 14513 O O . PRO I 3 14 ? 205.513 115.792 148.695 1.00 119.85 15 PRO I O 1
ATOM 14517 N N . GLY I 3 15 ? 203.979 116.682 150.091 1.00 116.75 16 GLY I N 1
ATOM 14518 C CA . GLY I 3 15 ? 204.899 116.928 151.179 1.00 116.75 16 GLY I CA 1
ATOM 14519 C C . GLY I 3 15 ? 205.732 118.186 151.056 1.00 116.75 16 GLY I C 1
ATOM 14520 O O . GLY I 3 15 ? 206.389 118.568 152.033 1.00 116.75 16 GLY I O 1
ATOM 14521 N N . GLY I 3 16 ? 205.731 118.844 149.901 1.00 114.94 17 GLY I N 1
ATOM 14522 C CA . GLY I 3 16 ? 206.499 120.053 149.694 1.00 114.94 17 GLY I CA 1
ATOM 14523 C C . GLY I 3 16 ? 205.768 121.298 150.151 1.00 114.94 17 GLY I C 1
ATOM 14524 O O . GLY I 3 16 ? 204.841 121.250 150.963 1.00 114.94 17 GLY I O 1
ATOM 14525 N N . SER I 3 17 ? 206.204 122.437 149.615 1.00 111.75 18 SER I N 1
ATOM 14526 C CA . SER I 3 17 ? 205.716 123.734 150.055 1.00 111.75 18 SER I CA 1
ATOM 14527 C C . SER I 3 17 ? 205.592 124.673 148.863 1.00 111.75 18 SER I C 1
ATOM 14528 O O . SER I 3 17 ? 206.305 124.532 147.866 1.00 111.75 18 SER I O 1
ATOM 14531 N N . LEU I 3 18 ? 204.678 125.635 148.980 1.00 104.20 19 LEU I N 1
ATOM 14532 C CA . LEU I 3 18 ? 204.461 126.626 147.937 1.00 104.20 19 LEU I CA 1
ATOM 14533 C C . LEU I 3 18 ? 203.980 127.914 148.590 1.00 104.20 19 LEU I C 1
ATOM 14534 O O . LEU I 3 18 ? 203.348 127.887 149.648 1.00 104.20 19 LEU I O 1
ATOM 14539 N N . ARG I 3 19 ? 204.286 129.044 147.954 1.00 96.70 20 ARG I N 1
ATOM 14540 C CA . ARG I 3 19 ? 204.025 130.365 148.526 1.00 96.70 20 ARG I CA 1
ATOM 14541 C C . ARG I 3 19 ? 203.217 131.200 147.538 1.00 96.70 20 ARG I C 1
ATOM 14542 O O . ARG I 3 19 ? 203.779 131.818 146.631 1.00 96.70 20 ARG I O 1
ATOM 14550 N N . LEU I 3 20 ? 201.900 131.213 147.720 1.00 88.99 21 LEU I N 1
ATOM 14551 C CA . LEU I 3 20 ? 201.021 132.021 146.889 1.00 88.99 21 LEU I CA 1
ATOM 14552 C C . LEU I 3 20 ? 201.119 133.495 147.268 1.00 88.99 21 LEU I C 1
ATOM 14553 O O . LEU I 3 20 ? 201.325 133.848 148.431 1.00 88.99 21 LEU I O 1
ATOM 14558 N N . SER I 3 21 ? 200.966 134.361 146.271 1.00 81.36 22 SER I N 1
ATOM 14559 C CA . SER I 3 21 ? 200.997 135.797 146.493 1.00 81.36 22 SER I CA 1
ATOM 14560 C C . SER I 3 21 ? 199.892 136.451 145.679 1.00 81.36 22 SER I C 1
ATOM 14561 O O . SER I 3 21 ? 199.574 136.014 144.570 1.00 81.36 22 SER I O 1
ATOM 14564 N N . CYS I 3 22 ? 199.311 137.507 146.241 1.00 72.60 23 CYS I N 1
ATOM 14565 C CA . CYS I 3 22 ? 198.222 138.237 145.606 1.00 72.60 23 CYS I CA 1
ATOM 14566 C C . CYS I 3 22 ? 198.401 139.723 145.858 1.00 72.60 23 CYS I C 1
ATOM 14567 O O . CYS I 3 22 ? 198.597 140.141 147.002 1.00 72.60 23 CYS I O 1
ATOM 14570 N N . SER I 3 23 ? 198.335 140.514 144.794 1.00 65.68 24 SER I N 1
ATOM 14571 C CA . SER I 3 23 ? 198.453 141.960 144.881 1.00 65.68 24 SER I CA 1
ATOM 14572 C C . SER I 3 23 ? 197.082 142.610 144.760 1.00 65.68 24 SER I C 1
ATOM 14573 O O . SER I 3 23 ? 196.266 142.210 143.924 1.00 65.68 24 SER I O 1
ATOM 14576 N N . ALA I 3 24 ? 196.832 143.611 145.598 1.00 59.14 25 ALA I N 1
ATOM 14577 C CA . ALA I 3 24 ? 195.557 144.308 145.634 1.00 59.14 25 ALA I CA 1
ATOM 14578 C C . ALA I 3 24 ? 195.763 145.774 145.286 1.00 59.14 25 ALA I C 1
ATOM 14579 O O . ALA I 3 24 ? 196.777 146.370 145.656 1.00 59.14 25 ALA I O 1
ATOM 14581 N N . SER I 3 25 ? 194.804 146.350 144.567 1.00 56.27 26 SER I N 1
ATOM 14582 C CA . SER I 3 25 ? 194.791 147.779 144.303 1.00 56.27 26 SER I CA 1
ATOM 14583 C C . SER I 3 25 ? 193.359 148.290 144.279 1.00 56.27 26 SER I C 1
ATOM 14584 O O . SER I 3 25 ? 192.446 147.602 143.820 1.00 56.27 26 SER I O 1
ATOM 14587 N N . GLY I 3 26 ? 193.177 149.508 144.760 1.00 52.91 27 GLY I N 1
ATOM 14588 C CA . GLY I 3 26 ? 191.875 150.106 144.926 1.00 52.91 27 GLY I CA 1
ATOM 14589 C C . GLY I 3 26 ? 191.798 150.835 146.245 1.00 52.91 27 GLY I C 1
ATOM 14590 O O . GLY I 3 26 ? 192.815 151.152 146.856 1.00 52.91 27 GLY I O 1
ATOM 14591 N N . SER I 3 27 ? 190.570 151.106 146.683 1.00 50.88 28 SER I N 1
ATOM 14592 C CA . SER I 3 27 ? 190.323 151.799 147.947 1.00 50.88 28 SER I CA 1
ATOM 14593 C C . SER I 3 27 ? 190.495 150.846 149.130 1.00 50.88 28 SER I C 1
ATOM 14594 O O . SER I 3 27 ? 189.577 150.593 149.907 1.00 50.88 28 SER I O 1
ATOM 14597 N N . LEU I 3 28 ? 191.707 150.305 149.248 1.00 49.08 29 LEU I N 1
ATOM 14598 C CA . LEU I 3 28 ? 191.971 149.252 150.217 1.00 49.08 29 LEU I CA 1
ATOM 14599 C C . LEU I 3 28 ? 191.798 149.708 151.655 1.00 49.08 29 LEU I C 1
ATOM 14600 O O . LEU I 3 28 ? 191.747 148.860 152.550 1.00 49.08 29 LEU I O 1
ATOM 14605 N N . SER I 3 29 ? 191.719 151.011 151.903 1.00 49.08 30 SER I N 1
ATOM 14606 C CA . SER I 3 29 ? 191.383 151.501 153.230 1.00 49.08 30 SER I CA 1
ATOM 14607 C C . SER I 3 29 ? 189.965 151.143 153.645 1.00 49.08 30 SER I C 1
ATOM 14608 O O . SER I 3 29 ? 189.613 151.332 154.811 1.00 49.08 30 SER I O 1
ATOM 14611 N N . THR I 3 30 ? 189.149 150.654 152.723 1.00 49.08 35 THR I N 1
ATOM 14612 C CA . THR I 3 30 ? 187.802 150.190 153.001 1.00 49.08 35 THR I CA 1
ATOM 14613 C C . THR I 3 30 ? 187.721 148.673 153.151 1.00 49.08 35 THR I C 1
ATOM 14614 O O . THR I 3 30 ? 186.643 148.144 153.429 1.00 49.08 35 THR I O 1
ATOM 14618 N N . ILE I 3 31 ? 188.833 147.961 153.033 1.00 49.08 36 ILE I N 1
ATOM 14619 C CA . ILE I 3 31 ? 188.813 146.505 153.041 1.00 49.08 36 ILE I CA 1
ATOM 14620 C C . ILE I 3 31 ? 189.006 146.005 154.461 1.00 49.08 36 ILE I C 1
ATOM 14621 O O . ILE I 3 31 ? 189.973 146.369 155.138 1.00 49.08 36 ILE I O 1
ATOM 14626 N N . LYS I 3 32 ? 188.076 145.169 154.908 1.00 49.08 37 LYS I N 1
ATOM 14627 C CA . LYS I 3 32 ? 188.088 144.653 156.266 1.00 49.08 37 LYS I CA 1
ATOM 14628 C C . LYS I 3 32 ? 189.027 143.463 156.401 1.00 49.08 37 LYS I C 1
ATOM 14629 O O . LYS I 3 32 ? 189.837 143.408 157.329 1.00 49.08 37 LYS I O 1
ATOM 14635 N N . ALA I 3 33 ? 188.941 142.507 155.482 1.00 49.87 38 ALA I N 1
ATOM 14636 C CA . ALA I 3 33 ? 189.777 141.321 155.535 1.00 49.87 38 ALA I CA 1
ATOM 14637 C C . ALA I 3 33 ? 190.263 140.955 154.144 1.00 49.87 38 ALA I C 1
ATOM 14638 O O . ALA I 3 33 ? 189.530 141.090 153.164 1.00 49.87 38 ALA I O 1
ATOM 14640 N N . LEU I 3 34 ? 191.505 140.486 154.072 1.00 54.89 39 LEU I N 1
ATOM 14641 C CA . LEU I 3 34 ? 192.071 139.861 152.888 1.00 54.89 39 LEU I CA 1
ATOM 14642 C C . LEU I 3 34 ? 192.406 138.414 153.220 1.00 54.89 39 LEU I C 1
ATOM 14643 O O . LEU I 3 34 ? 192.720 138.088 154.368 1.00 54.89 39 LEU I O 1
ATOM 14648 N N . GLY I 3 35 ? 192.345 137.545 152.221 1.00 63.13 40 GLY I N 1
ATOM 14649 C CA . GLY I 3 35 ? 192.603 136.140 152.470 1.00 63.13 40 GLY I CA 1
ATOM 14650 C C . GLY I 3 35 ? 192.464 135.295 151.227 1.00 63.13 40 GLY I C 1
ATOM 14651 O O . GLY I 3 35 ? 192.533 135.800 150.107 1.00 63.13 40 GLY I O 1
ATOM 14652 N N . TRP I 3 36 ? 192.267 133.991 151.438 1.00 72.70 41 TRP I N 1
ATOM 14653 C CA . TRP I 3 36 ? 192.278 133.008 150.362 1.00 72.70 41 TRP I CA 1
ATOM 14654 C C . TRP I 3 36 ? 191.095 132.058 150.470 1.00 72.70 41 TRP I C 1
ATOM 14655 O O . TRP I 3 36 ? 190.715 131.644 151.568 1.00 72.70 41 TRP I O 1
ATOM 14666 N N . TYR I 3 37 ? 190.526 131.712 149.318 1.00 75.86 42 TYR I N 1
ATOM 14667 C CA . TYR I 3 37 ? 189.435 130.758 149.195 1.00 75.86 42 TYR I CA 1
ATOM 14668 C C . TYR I 3 37 ? 189.833 129.601 148.287 1.00 75.86 42 TYR I C 1
ATOM 14669 O O . TYR I 3 37 ? 190.705 129.727 147.424 1.00 75.86 42 TYR I O 1
ATOM 14678 N N . ARG I 3 38 ? 189.171 128.465 148.497 1.00 89.81 43 ARG I N 1
ATOM 14679 C CA . ARG I 3 38 ? 189.459 127.216 147.807 1.00 89.81 43 ARG I CA 1
ATOM 14680 C C . ARG I 3 38 ? 188.183 126.682 147.181 1.00 89.81 43 ARG I C 1
ATOM 14681 O O . ARG I 3 38 ? 187.128 126.692 147.820 1.00 89.81 43 ARG I O 1
ATOM 14689 N N . ARG I 3 39 ? 188.271 126.205 145.942 1.00 92.21 44 ARG I N 1
ATOM 14690 C CA . ARG I 3 39 ? 187.308 125.243 145.425 1.00 92.21 44 ARG I CA 1
ATOM 14691 C C . ARG I 3 39 ? 188.052 124.008 144.934 1.00 92.21 44 ARG I C 1
ATOM 14692 O O . ARG I 3 39 ? 189.006 124.115 144.156 1.00 92.21 44 ARG I O 1
ATOM 14700 N N . ALA I 3 40 ? 187.643 122.848 145.427 1.00 99.51 45 ALA I N 1
ATOM 14701 C CA . ALA I 3 40 ? 187.999 121.588 144.807 1.00 99.51 45 ALA I CA 1
ATOM 14702 C C . ALA I 3 40 ? 187.112 121.363 143.589 1.00 99.51 45 ALA I C 1
ATOM 14703 O O . ALA I 3 40 ? 186.063 121.999 143.455 1.00 99.51 45 ALA I O 1
ATOM 14705 N N . PRO I 3 41 ? 187.516 120.487 142.669 1.00 102.61 46 PRO I N 1
ATOM 14706 C CA . PRO I 3 41 ? 186.684 120.250 141.483 1.00 102.61 46 PRO I CA 1
ATOM 14707 C C . PRO I 3 41 ? 185.291 119.773 141.870 1.00 102.61 46 PRO I C 1
ATOM 14708 O O . PRO I 3 41 ? 185.128 118.877 142.702 1.00 102.61 46 PRO I O 1
ATOM 14712 N N . GLY I 3 42 ? 184.282 120.388 141.257 1.00 103.08 47 GLY I N 1
ATOM 14713 C CA . GLY I 3 42 ? 182.909 119.957 141.422 1.00 103.08 47 GLY I CA 1
ATOM 14714 C C . GLY I 3 42 ? 182.243 120.307 142.734 1.00 103.08 47 GLY I C 1
ATOM 14715 O O . GLY I 3 42 ? 181.177 119.757 143.026 1.00 103.08 47 GLY I O 1
ATOM 14716 N N . ARG I 3 43 ? 182.820 121.198 143.542 1.00 100.57 48 ARG I N 1
ATOM 14717 C CA . ARG I 3 43 ? 182.201 121.565 144.809 1.00 100.57 48 ARG I CA 1
ATOM 14718 C C . ARG I 3 43 ? 182.341 123.064 145.049 1.00 100.57 48 ARG I C 1
ATOM 14719 O O . ARG I 3 43 ? 183.086 123.767 144.361 1.00 100.57 48 ARG I O 1
ATOM 14727 N N . GLU I 3 44 ? 181.600 123.540 146.047 1.00 96.10 49 GLU I N 1
ATOM 14728 C CA . GLU I 3 44 ? 181.522 124.953 146.391 1.00 96.10 49 GLU I CA 1
ATOM 14729 C C . GLU I 3 44 ? 182.842 125.483 146.951 1.00 96.10 49 GLU I C 1
ATOM 14730 O O . GLU I 3 44 ? 183.725 124.733 147.376 1.00 96.10 49 GLU I O 1
ATOM 14736 N N . ARG I 3 45 ? 182.958 126.810 146.936 1.00 85.79 50 ARG I N 1
ATOM 14737 C CA . ARG I 3 45 ? 184.120 127.495 147.486 1.00 85.79 50 ARG I CA 1
ATOM 14738 C C . ARG I 3 45 ? 184.221 127.265 148.989 1.00 85.79 50 ARG I C 1
ATOM 14739 O O . ARG I 3 45 ? 183.210 127.204 149.693 1.00 85.79 50 ARG I O 1
ATOM 14747 N N . GLU I 3 46 ? 185.450 127.139 149.483 1.00 88.61 51 GLU I N 1
ATOM 14748 C CA . GLU I 3 46 ? 185.700 127.005 150.911 1.00 88.61 51 GLU I CA 1
ATOM 14749 C C . GLU I 3 46 ? 186.772 127.997 151.337 1.00 88.61 51 GLU I C 1
ATOM 14750 O O . GLU I 3 46 ? 187.718 128.262 150.590 1.00 88.61 51 GLU I O 1
ATOM 14756 N N . LEU I 3 47 ? 186.615 128.542 152.540 1.00 81.15 52 LEU I N 1
ATOM 14757 C CA . LEU I 3 47 ? 187.620 129.425 153.114 1.00 81.15 52 LEU I CA 1
ATOM 14758 C C . LEU I 3 47 ? 188.887 128.653 153.460 1.00 81.15 52 LEU I C 1
ATOM 14759 O O . LEU I 3 47 ? 188.832 127.497 153.889 1.00 81.15 52 LEU I O 1
ATOM 14764 N N . VAL I 3 48 ? 190.036 129.296 153.266 1.00 79.70 53 VAL I N 1
ATOM 14765 C CA . VAL I 3 48 ? 191.324 128.780 153.724 1.00 79.70 53 VAL I CA 1
ATOM 14766 C C . VAL I 3 48 ? 191.888 129.630 154.857 1.00 79.70 53 VAL I C 1
ATOM 14767 O O . VAL I 3 48 ? 192.146 129.128 155.952 1.00 79.70 53 VAL I O 1
ATOM 14771 N N . ALA I 3 49 ? 192.091 130.921 154.611 1.00 73.49 54 ALA I N 1
ATOM 14772 C CA . ALA I 3 49 ? 192.670 131.815 155.600 1.00 73.49 54 ALA I CA 1
ATOM 14773 C C . ALA I 3 49 ? 192.197 133.231 155.320 1.00 73.49 54 ALA I C 1
ATOM 14774 O O . ALA I 3 49 ? 191.870 133.575 154.183 1.00 73.49 54 ALA I O 1
ATOM 14776 N N . SER I 3 50 ? 192.155 134.049 156.369 1.00 66.76 55 SER I N 1
ATOM 14777 C CA . SER I 3 50 ? 191.888 135.469 156.212 1.00 66.76 55 SER I CA 1
ATOM 14778 C C . SER I 3 50 ? 192.609 136.248 157.299 1.00 66.76 55 SER I C 1
ATOM 14779 O O . SER I 3 50 ? 192.851 135.733 158.393 1.00 66.76 55 SER I O 1
ATOM 14782 N N . ILE I 3 51 ? 192.944 137.497 156.992 1.00 61.69 56 ILE I N 1
ATOM 14783 C CA . ILE I 3 51 ? 193.655 138.368 157.920 1.00 61.69 56 ILE I CA 1
ATOM 14784 C C . ILE I 3 51 ? 192.998 139.743 157.902 1.00 61.69 56 ILE I C 1
ATOM 14785 O O . ILE I 3 51 ? 192.700 140.281 156.831 1.00 61.69 56 ILE I O 1
ATOM 14790 N N . THR I 3 52 ? 192.740 140.296 159.082 1.00 59.48 57 THR I N 1
ATOM 14791 C CA . THR I 3 52 ? 192.177 141.630 159.206 1.00 59.48 57 THR I CA 1
ATOM 14792 C C . THR I 3 52 ? 193.252 142.700 159.049 1.00 59.48 57 THR I C 1
ATOM 14793 O O . THR I 3 52 ? 194.452 142.422 159.027 1.00 59.48 57 THR I O 1
ATOM 14797 N N . SER I 3 53 ? 192.795 143.947 158.913 1.00 58.10 58 SER I N 1
ATOM 14798 C CA . SER I 3 53 ? 193.713 145.078 158.860 1.00 58.10 58 SER I CA 1
ATOM 14799 C C . SER I 3 53 ? 194.541 145.186 160.131 1.00 58.10 58 SER I C 1
ATOM 14800 O O . SER I 3 53 ? 195.661 145.707 160.102 1.00 58.10 58 SER I O 1
ATOM 14803 N N . ALA I 3 54 ? 194.007 144.697 161.250 1.00 60.95 59 ALA I N 1
ATOM 14804 C CA . ALA I 3 54 ? 194.715 144.655 162.522 1.00 60.95 59 ALA I CA 1
ATOM 14805 C C . ALA I 3 54 ? 195.665 143.473 162.637 1.00 60.95 59 ALA I C 1
ATOM 14806 O O . ALA I 3 54 ? 196.433 143.412 163.602 1.00 60.95 59 ALA I O 1
ATOM 14808 N N . GLY I 3 55 ? 195.639 142.540 161.689 1.00 62.61 63 GLY I N 1
ATOM 14809 C CA . GLY I 3 55 ? 196.470 141.360 161.749 1.00 62.61 63 GLY I CA 1
ATOM 14810 C C . GLY I 3 55 ? 195.842 140.165 162.431 1.00 62.61 63 GLY I C 1
ATOM 14811 O O . GLY I 3 55 ? 196.422 139.074 162.385 1.00 62.61 63 GLY I O 1
ATOM 14812 N N . GLU I 3 56 ? 194.688 140.334 163.068 1.00 67.15 64 GLU I N 1
ATOM 14813 C CA . GLU I 3 56 ? 193.940 139.194 163.574 1.00 67.15 64 GLU I CA 1
ATOM 14814 C C . GLU I 3 56 ? 193.635 138.225 162.442 1.00 67.15 64 GLU I C 1
ATOM 14815 O O . GLU I 3 56 ? 193.158 138.624 161.377 1.00 67.15 64 GLU I O 1
ATOM 14821 N N . THR I 3 57 ? 193.910 136.948 162.675 1.00 69.28 65 THR I N 1
ATOM 14822 C CA . THR I 3 57 ? 193.952 135.957 161.613 1.00 69.28 65 THR I CA 1
ATOM 14823 C C . THR I 3 57 ? 193.129 134.747 162.015 1.00 69.28 65 THR I C 1
ATOM 14824 O O . THR I 3 57 ? 193.059 134.385 163.192 1.00 69.28 65 THR I O 1
ATOM 14828 N N . ASN I 3 58 ? 192.485 134.135 161.028 1.00 73.79 66 ASN I N 1
ATOM 14829 C CA . ASN I 3 58 ? 191.726 132.921 161.266 1.00 73.79 66 ASN I CA 1
ATOM 14830 C C . ASN I 3 58 ? 191.978 131.946 160.128 1.00 73.79 66 ASN I C 1
ATOM 14831 O O . ASN I 3 58 ? 192.469 132.315 159.060 1.00 73.79 66 ASN I O 1
ATOM 14836 N N . TYR I 3 59 ? 191.641 130.686 160.382 1.00 80.03 67 TYR I N 1
ATOM 14837 C CA . TYR I 3 59 ? 191.973 129.590 159.490 1.00 80.03 67 TYR I CA 1
ATOM 14838 C C . TYR I 3 59 ? 190.826 128.598 159.455 1.00 80.03 67 TYR I C 1
ATOM 14839 O O . TYR I 3 59 ? 190.062 128.473 160.414 1.00 80.03 67 TYR I O 1
ATOM 14848 N N . ALA I 3 60 ? 190.709 127.897 158.334 1.00 88.56 68 ALA I N 1
ATOM 14849 C CA . ALA I 3 60 ? 189.830 126.745 158.280 1.00 88.56 68 ALA I CA 1
ATOM 14850 C C . ALA I 3 60 ? 190.425 125.598 159.091 1.00 88.56 68 ALA I C 1
ATOM 14851 O O . ALA I 3 60 ? 191.619 125.579 159.406 1.00 88.56 68 ALA I O 1
ATOM 14853 N N . ASP I 3 61 ? 189.564 124.642 159.449 1.00 92.46 69 ASP I N 1
ATOM 14854 C CA . ASP I 3 61 ? 190.002 123.528 160.284 1.00 92.46 69 ASP I CA 1
ATOM 14855 C C . ASP I 3 61 ? 191.148 122.763 159.636 1.00 92.46 69 ASP I C 1
ATOM 14856 O O . ASP I 3 61 ? 192.049 122.275 160.328 1.00 92.46 69 ASP I O 1
ATOM 14861 N N . SER I 3 62 ? 191.134 122.649 158.308 1.00 94.35 70 SER I N 1
ATOM 14862 C CA . SER I 3 62 ? 192.223 121.978 157.612 1.00 94.35 70 SER I CA 1
ATOM 14863 C C . SER I 3 62 ? 193.513 122.783 157.663 1.00 94.35 70 SER I C 1
ATOM 14864 O O . SER I 3 62 ? 194.604 122.207 157.609 1.00 94.35 70 SER I O 1
ATOM 14867 N N . ALA I 3 63 ? 193.411 124.104 157.762 1.00 94.27 71 ALA I N 1
ATOM 14868 C CA . ALA I 3 63 ? 194.580 124.971 157.760 1.00 94.27 71 ALA I CA 1
ATOM 14869 C C . ALA I 3 63 ? 195.194 125.159 159.136 1.00 94.27 71 ALA I C 1
ATOM 14870 O O . ALA I 3 63 ? 196.374 125.515 159.222 1.00 94.27 71 ALA I O 1
ATOM 14872 N N . LYS I 3 64 ? 194.424 124.933 160.200 1.00 95.41 72 LYS I N 1
ATOM 14873 C CA . LYS I 3 64 ? 194.821 125.306 161.553 1.00 95.41 72 LYS I CA 1
ATOM 14874 C C . LYS I 3 64 ? 196.194 124.758 161.906 1.00 95.41 72 LYS I C 1
ATOM 14875 O O . LYS I 3 64 ? 196.403 123.542 161.938 1.00 95.41 72 LYS I O 1
ATOM 14881 N N . GLY I 3 65 ? 197.132 125.669 162.160 1.00 98.66 74 GLY I N 1
ATOM 14882 C CA . GLY I 3 65 ? 198.512 125.319 162.415 1.00 98.66 74 GLY I CA 1
ATOM 14883 C C . GLY I 3 65 ? 199.281 124.798 161.224 1.00 98.66 74 GLY I C 1
ATOM 14884 O O . GLY I 3 65 ? 200.512 124.715 161.295 1.00 98.66 74 GLY I O 1
ATOM 14885 N N . ARG I 3 66 ? 198.607 124.450 160.133 1.00 101.66 75 ARG I N 1
ATOM 14886 C CA . ARG I 3 66 ? 199.274 123.906 158.960 1.00 101.66 75 ARG I CA 1
ATOM 14887 C C . ARG I 3 66 ? 199.711 124.984 157.972 1.00 101.66 75 ARG I C 1
ATOM 14888 O O . ARG I 3 66 ? 200.767 124.848 157.346 1.00 101.66 75 ARG I O 1
ATOM 14896 N N . PHE I 3 67 ? 198.928 126.054 157.820 1.00 98.75 76 PHE I N 1
ATOM 14897 C CA . PHE I 3 67 ? 199.226 127.132 156.886 1.00 98.75 76 PHE I CA 1
ATOM 14898 C C . PHE I 3 67 ? 199.415 128.444 157.638 1.00 98.75 76 PHE I C 1
ATOM 14899 O O . PHE I 3 67 ? 199.023 128.578 158.800 1.00 98.75 76 PHE I O 1
ATOM 14907 N N . THR I 3 68 ? 200.019 129.423 156.961 1.00 92.65 77 THR I N 1
ATOM 14908 C CA . THR I 3 68 ? 200.192 130.758 157.521 1.00 92.65 77 THR I CA 1
ATOM 14909 C C . THR I 3 68 ? 199.898 131.825 156.473 1.00 92.65 77 THR I C 1
ATOM 14910 O O . THR I 3 68 ? 200.253 131.674 155.301 1.00 92.65 77 THR I O 1
ATOM 14914 N N . VAL I 3 69 ? 199.221 132.891 156.899 1.00 82.17 78 VAL I N 1
ATOM 14915 C CA . VAL I 3 69 ? 198.839 134.008 156.040 1.00 82.17 78 VAL I CA 1
ATOM 14916 C C . VAL I 3 69 ? 199.517 135.274 156.549 1.00 82.17 78 VAL I C 1
ATOM 14917 O O . VAL I 3 69 ? 199.694 135.448 157.759 1.00 82.17 78 VAL I O 1
ATOM 14921 N N . SER I 3 70 ? 199.922 136.145 155.627 1.00 79.77 79 SER I N 1
ATOM 14922 C CA . SER I 3 70 ? 200.624 137.367 155.992 1.00 79.77 79 SER I CA 1
ATOM 14923 C C . SER I 3 70 ? 200.347 138.443 154.951 1.00 79.77 79 SER I C 1
ATOM 14924 O O . SER I 3 70 ? 199.831 138.168 153.865 1.00 79.77 79 SER I O 1
ATOM 14927 N N . THR I 3 71 ? 200.700 139.681 155.296 1.00 76.04 80 THR I N 1
ATOM 14928 C CA . THR I 3 71 ? 200.512 140.830 154.421 1.00 76.04 80 THR I CA 1
ATOM 14929 C C . THR I 3 71 ? 201.719 141.754 154.505 1.00 76.04 80 THR I C 1
ATOM 14930 O O . THR I 3 71 ? 202.488 141.723 155.468 1.00 76.04 80 THR I O 1
ATOM 14934 N N . ASP I 3 72 ? 201.874 142.585 153.475 1.00 74.94 81 ASP I N 1
ATOM 14935 C CA . ASP I 3 72 ? 202.717 143.776 153.526 1.00 74.94 81 ASP I CA 1
ATOM 14936 C C . ASP I 3 72 ? 201.878 144.964 153.072 1.00 74.94 81 ASP I C 1
ATOM 14937 O O . ASP I 3 72 ? 201.509 145.050 151.896 1.00 74.94 81 ASP I O 1
ATOM 14942 N N . ASN I 3 73 ? 201.578 145.878 153.997 1.00 70.40 82 ASN I N 1
ATOM 14943 C CA . ASN I 3 73 ? 200.584 146.909 153.719 1.00 70.40 82 ASN I CA 1
ATOM 14944 C C . ASN I 3 73 ? 201.130 148.022 152.836 1.00 70.40 82 ASN I C 1
ATOM 14945 O O . ASN I 3 73 ? 200.388 148.574 152.018 1.00 70.40 82 ASN I O 1
ATOM 14950 N N . ALA I 3 74 ? 202.409 148.369 152.987 1.00 73.32 83 ALA I N 1
ATOM 14951 C CA . ALA I 3 74 ? 202.988 149.445 152.192 1.00 73.32 83 ALA I CA 1
ATOM 14952 C C . ALA I 3 74 ? 203.025 149.125 150.705 1.00 73.32 83 ALA I C 1
ATOM 14953 O O . ALA I 3 74 ? 203.173 150.042 149.891 1.00 73.32 83 ALA I O 1
ATOM 14955 N N . LYS I 3 75 ? 202.894 147.854 150.328 1.00 73.64 84 LYS I N 1
ATOM 14956 C CA . LYS I 3 75 ? 202.851 147.462 148.925 1.00 73.64 84 LYS I CA 1
ATOM 14957 C C . LYS I 3 75 ? 201.586 146.690 148.571 1.00 73.64 84 LYS I C 1
ATOM 14958 O O . LYS I 3 75 ? 201.468 146.199 147.442 1.00 73.64 84 LYS I O 1
ATOM 14964 N N . ASN I 3 76 ? 200.638 146.588 149.499 1.00 68.21 85 ASN I N 1
ATOM 14965 C CA . ASN I 3 76 ? 199.336 145.967 149.273 1.00 68.21 85 ASN I CA 1
ATOM 14966 C C . ASN I 3 76 ? 199.458 144.564 148.677 1.00 68.21 85 ASN I C 1
ATOM 14967 O O . ASN I 3 76 ? 198.918 144.261 147.613 1.00 68.21 85 ASN I O 1
ATOM 14972 N N . THR I 3 77 ? 200.176 143.698 149.387 1.00 73.70 86 THR I N 1
ATOM 14973 C CA . THR I 3 77 ? 200.340 142.312 148.978 1.00 73.70 86 THR I CA 1
ATOM 14974 C C . THR I 3 77 ? 199.795 141.381 150.050 1.00 73.70 86 THR I C 1
ATOM 14975 O O . THR I 3 77 ? 199.813 141.701 151.240 1.00 73.70 86 THR I O 1
ATOM 14979 N N . VAL I 3 78 ? 199.305 140.222 149.616 1.00 75.99 87 VAL I N 1
ATOM 14980 C CA . VAL I 3 78 ? 198.807 139.185 150.510 1.00 75.99 87 VAL I CA 1
ATOM 14981 C C . VAL I 3 78 ? 199.510 137.887 150.146 1.00 75.99 87 VAL I C 1
ATOM 14982 O O . VAL I 3 78 ? 199.595 137.538 148.964 1.00 75.99 87 VAL I O 1
ATOM 14986 N N . ASP I 3 79 ? 200.009 137.175 151.149 1.00 84.94 88 ASP I N 1
ATOM 14987 C CA . ASP I 3 79 ? 200.775 135.960 150.915 1.00 84.94 88 ASP I CA 1
ATOM 14988 C C . ASP I 3 79 ? 200.220 134.812 151.742 1.00 84.94 88 ASP I C 1
ATOM 14989 O O . ASP I 3 79 ? 199.815 135.000 152.891 1.00 84.94 88 ASP I O 1
ATOM 14994 N N . LEU I 3 80 ? 200.201 133.624 151.144 1.00 90.17 89 LEU I N 1
ATOM 14995 C CA . LEU I 3 80 ? 199.829 132.394 151.832 1.00 90.17 89 LEU I CA 1
ATOM 14996 C C . LEU I 3 80 ? 200.934 131.376 151.602 1.00 90.17 89 LEU I C 1
ATOM 14997 O O . LEU I 3 80 ? 201.208 131.008 150.456 1.00 90.17 89 LEU I O 1
ATOM 15002 N N . ARG I 3 81 ? 201.568 130.925 152.680 1.00 100.26 90 ARG I N 1
ATOM 15003 C CA . ARG I 3 81 ? 202.565 129.866 152.599 1.00 100.26 90 ARG I CA 1
ATOM 15004 C C . ARG I 3 81 ? 201.895 128.511 152.785 1.00 100.26 90 ARG I C 1
ATOM 15005 O O . ARG I 3 81 ? 201.358 128.217 153.859 1.00 100.26 90 ARG I O 1
ATOM 15013 N N . MET I 3 82 ? 201.930 127.692 151.737 1.00 105.54 91 MET I N 1
ATOM 15014 C CA . MET I 3 82 ? 201.470 126.313 151.790 1.00 105.54 91 MET I CA 1
ATOM 15015 C C . MET I 3 82 ? 202.630 125.436 152.244 1.00 105.54 91 MET I C 1
ATOM 15016 O O . MET I 3 82 ? 203.736 125.543 151.707 1.00 105.54 91 MET I O 1
ATOM 15021 N N . ASN I 3 83 ? 202.386 124.581 153.236 1.00 110.15 92 ASN I N 1
ATOM 15022 C CA . ASN I 3 83 ? 203.398 123.625 153.664 1.00 110.15 92 ASN I CA 1
ATOM 15023 C C . ASN I 3 83 ? 202.729 122.324 154.086 1.00 110.15 92 ASN I C 1
ATOM 15024 O O . ASN I 3 83 ? 201.561 122.304 154.483 1.00 110.15 92 ASN I O 1
ATOM 15029 N N . SER I 3 84 ? 203.501 121.237 154.011 1.00 112.24 93 SER I N 1
ATOM 15030 C CA . SER I 3 84 ? 202.992 119.876 154.187 1.00 112.24 93 SER I CA 1
ATOM 15031 C C . SER I 3 84 ? 201.801 119.624 153.266 1.00 112.24 93 SER I C 1
ATOM 15032 O O . SER I 3 84 ? 200.720 119.213 153.694 1.00 112.24 93 SER I O 1
ATOM 15035 N N . LEU I 3 85 ? 202.017 119.886 151.981 1.00 113.11 94 LEU I N 1
ATOM 15036 C CA . LEU I 3 85 ? 200.976 119.726 150.975 1.00 113.11 94 LEU I CA 1
ATOM 15037 C C . LEU I 3 85 ? 200.502 118.280 150.884 1.00 113.11 94 LEU I C 1
ATOM 15038 O O . LEU I 3 85 ? 201.266 117.388 150.503 1.00 113.11 94 LEU I O 1
ATOM 15043 N N . LYS I 3 86 ? 199.236 118.055 151.235 1.00 111.51 95 LYS I N 1
ATOM 15044 C CA . LYS I 3 86 ? 198.576 116.762 151.172 1.00 111.51 95 LYS I CA 1
ATOM 15045 C C . LYS I 3 86 ? 197.930 116.561 149.807 1.00 111.51 95 LYS I C 1
ATOM 15046 O O . LYS I 3 86 ? 197.690 117.524 149.073 1.00 111.51 95 LYS I O 1
ATOM 15052 N N . PRO I 3 87 ? 197.659 115.310 149.424 1.00 114.23 96 PRO I N 1
ATOM 15053 C CA . PRO I 3 87 ? 197.040 115.065 148.109 1.00 114.23 96 PRO I CA 1
ATOM 15054 C C . PRO I 3 87 ? 195.687 115.730 147.908 1.00 114.23 96 PRO I C 1
ATOM 15055 O O . PRO I 3 87 ? 195.342 116.064 146.768 1.00 114.23 96 PRO I O 1
ATOM 15059 N N . GLU I 3 88 ? 194.905 115.933 148.970 1.00 113.15 97 GLU I N 1
ATOM 15060 C CA . GLU I 3 88 ? 193.596 116.564 148.822 1.00 113.15 97 GLU I CA 1
ATOM 15061 C C . GLU I 3 88 ? 193.671 118.060 148.529 1.00 113.15 97 GLU I C 1
ATOM 15062 O O . GLU I 3 88 ? 192.671 118.641 148.096 1.00 113.15 97 GLU I O 1
ATOM 15068 N N . ASP I 3 89 ? 194.821 118.693 148.744 1.00 108.28 98 ASP I N 1
ATOM 15069 C CA . ASP I 3 89 ? 194.927 120.144 148.658 1.00 108.28 98 ASP I CA 1
ATOM 15070 C C . ASP I 3 89 ? 194.931 120.687 147.235 1.00 108.28 98 ASP I C 1
ATOM 15071 O O . ASP I 3 89 ? 194.895 121.910 147.068 1.00 108.28 98 ASP I O 1
ATOM 15076 N N . THR I 3 90 ? 194.980 119.838 146.212 1.00 107.45 99 THR I N 1
ATOM 15077 C CA . THR I 3 90 ? 194.958 120.336 144.841 1.00 107.45 99 THR I CA 1
ATOM 15078 C C . THR I 3 90 ? 193.610 120.978 144.530 1.00 107.45 99 THR I C 1
ATOM 15079 O O . THR I 3 90 ? 192.557 120.353 144.698 1.00 107.45 99 THR I O 1
ATOM 15083 N N . ALA I 3 91 ? 193.645 122.234 144.089 1.00 97.63 100 ALA I N 1
ATOM 15084 C CA . ALA I 3 91 ? 192.442 123.046 143.942 1.00 97.63 100 ALA I CA 1
ATOM 15085 C C . ALA I 3 91 ? 192.810 124.336 143.221 1.00 97.63 100 ALA I C 1
ATOM 15086 O O . ALA I 3 91 ? 193.988 124.644 143.025 1.00 97.63 100 ALA I O 1
ATOM 15088 N N . VAL I 3 92 ? 191.784 125.086 142.828 1.00 89.46 101 VAL I N 1
ATOM 15089 C CA . VAL I 3 92 ? 191.947 126.474 142.409 1.00 89.46 101 VAL I CA 1
ATOM 15090 C C . VAL I 3 92 ? 191.843 127.371 143.635 1.00 89.46 101 VAL I C 1
ATOM 15091 O O . VAL I 3 92 ? 190.865 127.299 144.388 1.00 89.46 101 VAL I O 1
ATOM 15095 N N . TYR I 3 93 ? 192.852 128.212 143.841 1.00 86.78 102 TYR I N 1
ATOM 15096 C CA . TYR I 3 93 ? 192.910 129.119 144.980 1.00 86.78 102 TYR I CA 1
ATOM 15097 C C . TYR I 3 93 ? 192.663 130.553 144.533 1.00 86.78 102 TYR I C 1
ATOM 15098 O O . TYR I 3 93 ? 193.337 131.050 143.627 1.00 86.78 102 TYR I O 1
ATOM 15107 N N . TYR I 3 94 ? 191.698 131.208 145.173 1.00 78.00 103 TYR I N 1
ATOM 15108 C CA . TYR I 3 94 ? 191.340 132.593 144.900 1.00 78.00 103 TYR I CA 1
ATOM 15109 C C . TYR I 3 94 ? 191.724 133.463 146.089 1.00 78.00 103 TYR I C 1
ATOM 15110 O O . TYR I 3 94 ? 191.404 133.120 147.230 1.00 78.00 103 TYR I O 1
ATOM 15119 N N . CYS I 3 95 ? 192.403 134.579 145.837 1.00 66.96 104 CYS I N 1
ATOM 15120 C CA . CYS I 3 95 ? 192.472 135.611 146.862 1.00 66.96 104 CYS I CA 1
ATOM 15121 C C . CYS I 3 95 ? 191.211 136.463 146.830 1.00 66.96 104 CYS I C 1
ATOM 15122 O O . CYS I 3 95 ? 190.564 136.611 145.792 1.00 66.96 104 CYS I O 1
ATOM 15125 N N . TYR I 3 96 ? 190.861 137.027 147.983 1.00 56.99 105 TYR I N 1
ATOM 15126 C CA . TYR I 3 96 ? 189.649 137.821 148.089 1.00 56.99 105 TYR I CA 1
ATOM 15127 C C . TYR I 3 96 ? 189.880 139.034 148.974 1.00 56.99 105 TYR I C 1
ATOM 15128 O O . TYR I 3 96 ? 190.778 139.058 149.817 1.00 56.99 105 TYR I O 1
ATOM 15137 N N . ALA I 3 97 ? 189.042 140.046 148.765 1.00 49.08 106 ALA I N 1
ATOM 15138 C CA . ALA I 3 97 ? 188.960 141.220 149.620 1.00 49.08 106 ALA I CA 1
ATOM 15139 C C . ALA I 3 97 ? 187.522 141.401 150.073 1.00 49.08 106 ALA I C 1
ATOM 15140 O O . ALA I 3 97 ? 186.600 141.287 149.263 1.00 49.08 106 ALA I O 1
ATOM 15142 N N . GLU I 3 98 ? 187.328 141.668 151.361 1.00 49.08 107 GLU I N 1
ATOM 15143 C CA . GLU I 3 98 ? 186.008 141.935 151.917 1.00 49.08 107 GLU I CA 1
ATOM 15144 C C . GLU I 3 98 ? 185.953 143.343 152.489 1.00 49.08 107 GLU I C 1
ATOM 15145 O O . GLU I 3 98 ? 186.760 143.699 153.352 1.00 49.08 107 GLU I O 1
ATOM 15151 N N . SER I 3 99 ? 184.995 144.129 152.016 1.00 49.08 108 SER I N 1
ATOM 15152 C CA . SER I 3 99 ? 184.767 145.495 152.455 1.00 49.08 108 SER I CA 1
ATOM 15153 C C . SER I 3 99 ? 184.035 145.527 153.791 1.00 49.08 108 SER I C 1
ATOM 15154 O O . SER I 3 99 ? 183.364 144.571 154.185 1.00 49.08 108 SER I O 1
ATOM 15157 N N . PHE I 3 100 ? 184.172 146.654 154.493 1.00 49.08 109 PHE I N 1
ATOM 15158 C CA . PHE I 3 100 ? 183.361 146.906 155.679 1.00 49.08 109 PHE I CA 1
ATOM 15159 C C . PHE I 3 100 ? 181.866 146.872 155.397 1.00 49.08 109 PHE I C 1
ATOM 15160 O O . PHE I 3 100 ? 181.084 146.616 156.316 1.00 49.08 109 PHE I O 1
ATOM 15168 N N . VAL I 3 101 ? 181.447 147.128 154.163 1.00 49.08 113 VAL I N 1
ATOM 15169 C CA . VAL I 3 101 ? 180.035 147.144 153.816 1.00 49.08 113 VAL I CA 1
ATOM 15170 C C . VAL I 3 101 ? 1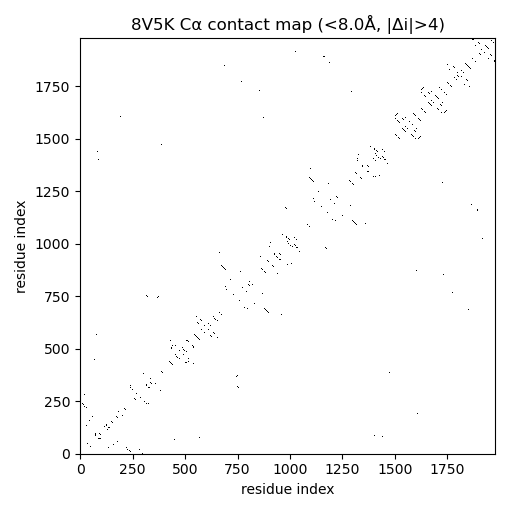79.584 145.795 153.251 1.00 49.08 113 VAL I C 1
ATOM 15171 O O . VAL I 3 101 ? 178.545 145.711 152.601 1.00 49.08 113 VAL I O 1
ATOM 15175 N N . LEU I 3 102 ? 180.364 144.742 153.496 1.00 49.08 114 LEU I N 1
ATOM 15176 C CA . LEU I 3 102 ? 180.130 143.353 153.109 1.00 49.08 114 LEU I CA 1
ATOM 15177 C C . LEU I 3 102 ? 180.283 143.062 151.621 1.00 49.08 114 LEU I C 1
ATOM 15178 O O . LEU I 3 102 ? 179.826 142.013 151.166 1.00 49.08 114 LEU I O 1
ATOM 15183 N N . ASN I 3 103 ? 180.888 143.950 150.842 1.00 49.08 115 ASN I N 1
ATOM 15184 C CA . ASN I 3 103 ? 181.177 143.606 149.460 1.00 49.08 115 ASN I CA 1
ATOM 15185 C C . ASN I 3 103 ? 182.360 142.653 149.428 1.00 49.08 115 ASN I C 1
ATOM 15186 O O . ASN I 3 103 ? 183.269 142.736 150.256 1.00 49.08 115 ASN I O 1
ATOM 15191 N N . ILE I 3 104 ? 182.349 141.740 148.467 1.00 49.08 116 ILE I N 1
ATOM 15192 C CA . ILE I 3 104 ? 183.432 140.782 148.314 1.00 49.08 116 ILE I CA 1
ATOM 15193 C C . ILE I 3 104 ? 183.972 140.869 146.893 1.00 49.08 116 ILE I C 1
ATOM 15194 O O . ILE I 3 104 ? 183.213 141.000 145.927 1.00 49.08 116 ILE I O 1
ATOM 15199 N N . TYR I 3 105 ? 185.292 140.833 146.783 1.00 49.08 117 TYR I N 1
ATOM 15200 C CA . TYR I 3 105 ? 186.037 140.936 145.538 1.00 49.08 117 TYR I CA 1
ATOM 15201 C C . TYR I 3 105 ? 186.904 139.696 145.364 1.00 49.08 117 TYR I C 1
ATOM 15202 O O . TYR I 3 105 ? 187.483 139.201 146.332 1.00 49.08 117 TYR I O 1
ATOM 15211 N N . TRP I 3 106 ? 186.993 139.190 144.137 1.00 55.00 118 TRP I N 1
ATOM 15212 C CA . TRP I 3 106 ? 187.692 137.944 143.854 1.00 55.00 118 TRP I CA 1
ATOM 15213 C C . TRP I 3 106 ? 188.806 138.124 142.835 1.00 55.00 118 TRP I C 1
ATOM 15214 O O . TRP I 3 106 ? 188.700 138.921 141.901 1.00 55.00 118 TRP I O 1
ATOM 15225 N N . GLY I 3 107 ? 189.880 137.364 143.029 1.00 66.18 119 GLY I N 1
ATOM 15226 C CA . GLY I 3 107 ? 190.926 137.243 142.041 1.00 66.18 119 GLY I CA 1
ATOM 15227 C C . GLY I 3 107 ? 190.538 136.313 140.911 1.00 66.18 119 GLY I C 1
ATOM 15228 O O . GLY I 3 107 ? 189.446 135.748 140.868 1.00 66.18 119 GLY I O 1
ATOM 15229 N N . GLN I 3 108 ? 191.467 136.151 139.969 1.00 72.50 120 GLN I N 1
ATOM 15230 C CA . GLN I 3 108 ? 191.207 135.313 138.806 1.00 72.50 120 GLN I CA 1
ATOM 15231 C C . GLN I 3 108 ? 191.294 133.828 139.120 1.00 72.50 120 GLN I C 1
ATOM 15232 O O . GLN I 3 108 ? 190.819 133.013 138.325 1.00 72.50 120 GLN I O 1
ATOM 15238 N N . GLY I 3 109 ? 191.878 133.462 140.252 1.00 78.07 121 GLY I N 1
ATOM 15239 C CA . GLY I 3 109 ? 192.136 132.071 140.558 1.00 78.07 121 GLY I CA 1
ATOM 15240 C C . GLY I 3 109 ? 193.424 131.534 139.979 1.00 78.07 121 GLY I C 1
ATOM 15241 O O . GLY I 3 109 ? 193.717 131.735 138.798 1.00 78.07 121 GLY I O 1
ATOM 15242 N N . THR I 3 110 ? 194.204 130.847 140.808 1.00 87.87 122 THR I N 1
ATOM 15243 C CA . THR I 3 110 ? 195.415 130.166 140.378 1.00 87.87 122 THR I CA 1
ATOM 15244 C C . THR I 3 110 ? 195.366 128.735 140.888 1.00 87.87 122 THR I C 1
ATOM 15245 O O . THR I 3 110 ? 194.883 128.478 141.995 1.00 87.87 122 THR I O 1
ATOM 15249 N N . GLN I 3 111 ? 195.826 127.797 140.065 1.00 95.88 123 GLN I N 1
ATOM 15250 C CA . GLN I 3 111 ? 195.628 126.381 140.336 1.00 95.88 123 GLN I CA 1
ATOM 15251 C C . GLN I 3 111 ? 196.872 125.777 140.968 1.00 95.88 123 GLN I C 1
ATOM 15252 O O . GLN I 3 111 ? 197.985 125.972 140.474 1.00 95.88 123 GLN I O 1
ATOM 15258 N N . VAL I 3 112 ? 196.670 125.041 142.054 1.00 102.98 124 VAL I N 1
ATOM 15259 C CA . VAL I 3 112 ? 197.698 124.207 142.658 1.00 102.98 124 VAL I CA 1
ATOM 15260 C C . VAL I 3 112 ? 197.328 122.764 142.369 1.00 102.98 124 VAL I C 1
ATOM 15261 O O . VAL I 3 112 ? 196.225 122.318 142.710 1.00 102.98 124 VAL I O 1
ATOM 15265 N N . THR I 3 113 ? 198.239 122.038 141.732 1.00 111.09 125 THR I N 1
ATOM 15266 C CA . THR I 3 113 ? 198.089 120.610 141.500 1.00 111.09 125 THR I CA 1
ATOM 15267 C C . THR I 3 113 ? 199.208 119.869 142.214 1.00 111.09 125 THR I C 1
ATOM 15268 O O . THR I 3 113 ? 200.379 120.250 142.116 1.00 111.09 125 THR I O 1
ATOM 15272 N N . VAL I 3 114 ? 198.836 118.844 142.972 1.00 117.74 126 VAL I N 1
ATOM 15273 C CA . VAL I 3 114 ? 199.773 118.055 143.760 1.00 117.74 126 VAL I CA 1
ATOM 15274 C C . VAL I 3 114 ? 199.929 116.691 143.099 1.00 117.74 126 VAL I C 1
ATOM 15275 O O . VAL I 3 114 ? 198.940 116.071 142.689 1.00 117.74 126 VAL I O 1
ATOM 15279 N N . SER I 3 115 ? 201.178 116.260 142.933 1.00 124.21 127 SER I N 1
ATOM 15280 C CA . SER I 3 115 ? 201.455 114.993 142.273 1.00 124.21 127 SER I CA 1
ATOM 15281 C C . SER I 3 115 ? 200.878 113.827 143.071 1.00 124.21 127 SER I C 1
ATOM 15282 O O . SER I 3 115 ? 200.634 113.920 144.278 1.00 124.21 127 SER I O 1
ATOM 15285 N N . SER I 3 116 ? 200.658 112.711 142.372 1.00 129.84 128 SER I N 1
ATOM 15286 C CA . SER I 3 116 ? 200.122 111.517 143.015 1.00 129.84 128 SER I CA 1
ATOM 15287 C C . SER I 3 116 ? 201.107 110.892 143.994 1.00 129.84 128 SER I C 1
ATOM 15288 O O . SER I 3 116 ? 200.684 110.152 144.889 1.00 129.84 128 SER I O 1
ATOM 15291 N N . GLY I 3 117 ? 202.398 111.171 143.849 1.00 129.94 129 GLY I N 1
ATOM 15292 C CA . GLY I 3 117 ? 203.400 110.659 144.765 1.00 129.94 129 GLY I CA 1
ATOM 15293 C C . GLY I 3 117 ? 203.580 109.156 144.687 1.00 129.94 129 GLY I C 1
ATOM 15294 O O . GLY I 3 117 ? 203.405 108.554 143.627 1.00 129.94 129 GLY I O 1
#